Protein 3ELE (pdb70)

Radius of gyration: 37.44 Å; Cα contacts (8 Å, |Δi|>4): 3446; chains: 4; bounding box: 91×100×99 Å

Organism: NCBI:txid39491

Nearest PDB structures (foldseek):
  3ele-assembly2_D  TM=1.002E+00  e=2.652E-79  Agathobacter rectalis
  5wml-assembly1_B  TM=8.352E-01  e=8.262E-29  Arabidopsis thaliana
  2gb3-assembly3_E  TM=8.281E-01  e=9.248E-26  Thermotoga maritima
  5yhv-assembly1_D  TM=8.208E-01  e=5.218E-23  Mycobacterium tuberculosis H37Rv
  4n0b-assembly2_C  TM=7.260E-01  e=1.759E-17  Bacillus subtilis

Sequence (1559 aa):
GVVNESYQLGSVRSAIRELFEYGKKRAAIVGKENVYDFSIGNPSIPAPQIVNDTIKELVTDYDSVALHGYTSAQGDVETRAAIAEFLNNTHGTHFNADNLYTGAAASLSICFRALTSDAYDEFITIAPYFPEYKVFVNAAGARLVEVPADTEHFQIDFDALEERINAHTRRGVIINSPNNPSGTVYSEETIKKLSDLLEKKSKEIGRPIFIIADEPYREIVYDGIKVPFVTKYYDNTLVCYSYSKSLSLPGERIGYVLVPDEVYDKAELYAAVCGAGRALGYVCAPSLFQKIVKCQGATGDINAYKENRDLLYEGLTRIGYHCFKPDGAFYFVKALEDDSNAFCEKAKEEDVLIVAADGFGCPGWVRISYCVDREIKHHSPAFEKIYKKYNKGVVNESYQQLGSVRSAIRELFEYGKKRAAIVGKENVYDFSIGNPSIPAPQIVNDTIKELVTDYDSVALHGYTSAQGDVETRAAIAEFLNNTHGTHHFNADNLYTGAAASLSICFRALTSDAYDEFITIAPYFPEYKVFVNAAGARLVEVPADTEHFQIDFDALEERINAHTRGVIINSPNNPSGTVYSEEETIKKLSDLLEKKSKEIGRPIFIIADEPYREIVYDGIKVPFVTKYYDNTLVCYSYSKSLSLPGERIGYVLVPDEVYDKAELYAAVCGAGRALGYVCAPSLFQKIVKCQGATGDINAYKENRDLLYEGLTRIGYHCFKPDGAFYFVKALEDDSNAFCEKAKEEDVLIVAADGFGCPGWVRISYCVDREIKHSPAFEKIYKKYNKVVNESYQLGSVRSAIRELFEYGKKRAAIVGKENVYDFSIGNPSIPAPQIVNDTIKELVTDYDSVALHGYTSAQGDVETRAAIAEFLNNTHGTHHFNADNLYTGAAASLSICFRALTSDAYDEFITIAPYFPEYKVFVNAAGARLVEVPADTEEHFQIDFDALEERINAHTRRGVIINSPNNPSGTVYSEETIKKLSDLLEKKSKEIGRPIFIIADEPYREIVYDGIKVPFVTKYYDNTLVCYSYSKSLSLPGERIGYVLVPDEVYDKAELYAAVCGAGRALGYVCAPSLFQKIVKCQGATGDIINAYKENRDLLYEGLTRIGYHCFKKPDGAFYFVKALEDDSNAFCEKAKEEDVLIVAADGFGCPGWVRISYCVDREIKHSPAFEKIYKKYNKGVVNESSYQLGSVRSAIRELFEYGKKRAAIVGKENVYDFSIGNPSIPAPQIVNDTIKELVTDYDSVALHGYTSAQGDVETRAAIAEFLNNTHGTHFNADNLYTGAAASLSICFRALTSDAYDEFITIAPYFPEYKVFVNAAGARLVEVPADTEEHFQIDFDALEERINAHTRRGVIINSPNNPSGTVYSEETIKKLSDLLEKKSKEEIGRPIFIIADEPYREIVYDGIKVPFVTKYYDNTLVCYSYSKSLSLPGERIGYVLVPDEVYDKAELYAAVCGAGRALGYVCAPSLFQKIVKCQGATGDINAYKENRDLLYEGLTRIGYHCFKPDGAFYFVKALEDDSNAFCEKAKEEDVLIVAADGFGCPGWVRISYCVDREIKHSPAFEKIYKKYNK

Solvent-accessible surface area: 57786 Å² total

CATH classification: 3.90.1150.10 (+1 more: 3.40.640.10)

Foldseek 3Di:
DDDDVVCCVVVPDDPLVVLVVVQVVVCVVPNNLQFADQGDFAQQFAFPPCLVVLLVCCVVPPDPCQLQDFAFQFGPQLLLQLQQVLCCVVAVDRDGSLQKGWALLLQLLLQLLLQDDDLAAEEEEEPLADLCNQVSNVVSNYGYDYQAAPVPQRFHPVVSVLVPDDLRAQEYEDEACGPAQLAHHDPVSLQVVQVSQVVSCVVNVHHYEYEYRYAFQVLFDDPGHRHPNCVRHVRYKYRYACCAFRVPVVQIDTIIGHDPSHPHSVSSSVSSSVSCVVVVHRGRRSSVSSNSSQSPHGGPSVVLVLLLCLLCVVLVVLPWDGNRRRIDFKKTFALDQAQVVSQVLLVVSNNHWAASVSSVDGRMIMGGRSDDSVNVSPVSSNVSSVVNVD/DPDDVVCCVVPPDDPLRVLVVVLVVVCVVPNNLLFADQRDFAFQFAFPPVQVVLLCVCVVPPDPCQLQDFAFQQGDQLLLQLQQVLCCVVAVDRDGSLQKGWQLLGQLLLLLLLQDDDLAAEEEEEPLADLCNQVSNVVSNYGYHYQAAPVVQRQHPVVSVLVPQDLRQQEYEAEACGPFQLAAHDPVSLLSVQVSQVVSCVVSVHHYEYEYEYAFLVQFDDPDHRHDNCVRHQRYKYWYACCAFRVPVVQIGTIIGHDPSHPHSVSSSVSSSVSCVVVPHRGRRSSSSSNSSQRPHGGPSVVLVLLLVLLVVVLVVLPWAGNRHRIDFKKTFALDQAQVVSQVLLVVSNYHWAASVSSVHTRMIMGGRSDDSVNVSPVSSSVSVVVSVD/DDDVVCCVVPPDDPLNVLVVVLVVVCVVPNNLQFADQRDQAFQFAFDVLQVVLLVCCVVPPDPCQLQDFAFQQGDQLLQQLQQVLCCVVAVDRDHSLQKGWALLLLLLLQLLLQDDDLAAEEEEEPLADLCNQVSNVVSNYGYDYQAAPVVQRQHPVVSVLVPDDLRAQEYEDEACGPFQLAAHDPVSLLVVQVSQVVSCVVSVHHYEYEYEYAFLVLFDPPDHRHDNCVRHLRYKYWYAPCHFRVPVVQIGTIIGQDPSHPHRVSSSVSSSVSCVVVPHRHRRSSVSSNSRQRPGGGPSVVLVVLLCLLCVVLVVLPWAGNRHRGRFKKTFALDQAQVVLQVLLVVSSHHWAASVSSVHTRMIMGGSSDDSVNVPPVSSSVSSVVSPD/DPDDVVCCVVPPDDPLVVLVVVLVVVCVPVNNLQFARLGDFAQQFAFDVLQVVLLVVCVPPPDPCQLQDFAFQQGDLLLLQLVQVLCCVVAVDDDHSLQKGWALLLQLLLQLLLQDDDLAAEEEEEPLADLCNQVSNVVSNYGYHYQAAPVVQRQHPVVSVLVPDDLRAQEYEDEACGPPQLAHHDPVSLLSVQVSQVVVCVVNVHHYEYEYEYQFVVQFDPPDDRHPNCVRHQRYKYWYACCQFRVPVPQIGTIIGQDPSHPHSVSSSVSSSVSCVVVPHRGRRSNSSSNSRQRPHGGPSVQLVLLLVLLVVVLVVLPWDGNRHRTDFKKTFALDQAQVVSQVLLVVSNNHWAASVSSVHTRMIMGGSSDDSVNVSPVSSSVSVVVRPD

B-factor: mean 36.74, std 5.87, range [10.46, 72.34]

Secondary structure (DSSP, 8-state):
-------HHHHPPPHHHHHHHHHHHHHHHH-GGG-EE--S----SPPPHHHHHHHHHHHHHS-HHHHHS---TT--HHHHHHHHHHHHHHH-----GGGB---HHHHHHHHHHHH--STT-EEEEESS--THHHHHHHHTT-EEEEEPP-TTTSS--HHHHHHT--TTEEEEEE-SS-TTT-----HHHHHHHHHHHHHHHHHHTS--EEEEE-TTTT-B-TT-----GGGT-SSEEEEEESTTTSS-TTT--EEEE--TTSTTHHHHHHHHHHHHHHTT---S-HHHH--TT-TT----HHHHHHHHHHHHHHHHHHT--B---SBS---EE-SSS-HHHHHHHHHTTTEE-EESGGGT-TTEEE----S--------HHHHHHHHH--/-------HHHHSPPHHHHHHHHHHHHHHHH-GGG-EE-------SPPPHHHHHHHHHHHHHS-HHHHHS---TT--HHHHHHHHHHHHHHH-----GGGB---HHHHHHHHHHHH--STT-EEEEESS--TTHHHHHHHTT-EEEEEPP-TTTSS--HHHHHHT--TTEEEEEE-SS-TTT-----HHHHHHHHHHHHHHHHHHTS--EEEEE-TTTT-B-TT-----GGGT-SSEEEEEESTTTSS-GGG--EEEE--TTSTTHHHHHHHHHHHHHHTT---S-HHHH--TT-TT----HHHHHHHHHHHHHHHHHHT--B---SBS---EE-SSS-HHHHHHHHHHTTEE-EEGGGGT-TTEEE----S--------HHHHHHHHH--/------HHHHPPPHHHHHHHHHHHHHHHH-GGG-EE-------SPPPTHHHHHHHHHHHHS-HHHHHS---TT--HHHHHHHHHHHHHHH-----GGGB---HHHHHHHHHHHH--STT-EEEEESS--THHHHHHHHTT-EEEEEPP-TTTSS--HHHHHHT--TTEEEEEE-SS-TTT-----HHHHHHHHHHHHHHHHHHTS--EEEEE-TTTT-B-TT-----GGGT-SSEEEEEESTTTSS-TTS--EEEE--TTSTTHHHHHHHHHHHHHHTT---S-HHHH--TT-TT----THHHHHHHHHHHHHHHHHT--BPPPSBS---EE-SSS-HHHHHHHHHTTTEE-EEGGGGT-TTEEE----S--------HHHHHHHHH--/-------HHHHSPPHHHHHHHHHHHHHHHH-GGG-EE-------SPPPHHHHHHHHHHHHHS-HHHHHS---TT--HHHHHHHHHHHHHHH-----GGGB---HHHHHHHHHHHH--STT-EEEEESS--THHHHHHHHTT-EEEEEPP-TTTSS--HHHHHHT--TTEEEEEE-SS-TTT-----HHHHHHHHHHHHHHHHHHTS--EEEEE-TTTT-B-TT-----GGGT-SSEEEEEESTTTSS-GGG--EEEE--TTSTTHHHHHHHHHHHHHHTT---S-HHHH---S-TT----THHHHHHHHHHHHHHHHHT--B---SBS---EE-SSS-HHHHHHHHHTTTEE-EETTTTT-TTEEE----S--------HHHHHHHHH--

Structure (mmCIF, N/CA/C/O backbone):
data_3ELE
#
_entry.id   3ELE
#
_cell.length_a   65.564
_cell.length_b   68.387
_cell.length_c   98.112
_cell.angle_alpha   82.510
_cell.angle_beta   79.520
_cell.angle_gamma   75.680
#
_symmetry.space_group_name_H-M   'P 1'
#
loop_
_entity.id
_entity.type
_entity.pdbx_description
1 polymer 'Amino Transferase'
2 non-polymer "PYRIDOXAL-5'-PHOSPHATE"
3 non-polymer 1,2-ETHANEDIOL
4 non-polymer 'CHLORIDE ION'
5 water water
#
loop_
_atom_site.group_PDB
_atom_site.id
_atom_site.type_symbol
_atom_site.label_atom_id
_atom_site.label_alt_id
_atom_site.label_comp_id
_atom_site.label_asym_id
_atom_site.label_entity_id
_atom_site.label_seq_id
_atom_site.pdbx_PDB_ins_code
_atom_site.Cartn_x
_atom_site.Cartn_y
_atom_site.Cartn_z
_atom_site.occupancy
_atom_site.B_iso_or_equiv
_atom_site.auth_seq_id
_atom_site.auth_comp_id
_atom_site.auth_asym_id
_atom_site.auth_atom_id
_atom_site.pdbx_PDB_model_num
ATOM 1 N N . GLY A 1 1 ? 59.846 47.642 -3.831 1.00 54.92 0 GLY A N 1
ATOM 2 C CA . GLY A 1 1 ? 60.497 46.747 -4.849 1.00 54.56 0 GLY A CA 1
ATOM 3 C C . GLY A 1 1 ? 61.368 47.452 -5.888 1.00 53.86 0 GLY A C 1
ATOM 4 O O . GLY A 1 1 ? 61.645 46.879 -6.958 1.00 55.29 0 GLY A O 1
ATOM 13 N N . VAL A 1 3 ? 64.921 48.888 -7.190 1.00 41.83 2 VAL A N 1
ATOM 14 C CA . VAL A 1 3 ? 66.375 48.624 -7.068 1.00 39.23 2 VAL A CA 1
ATOM 15 C C . VAL A 1 3 ? 67.185 49.930 -6.947 1.00 37.99 2 VAL A C 1
ATOM 16 O O . VAL A 1 3 ? 68.170 49.972 -6.244 1.00 38.66 2 VAL A O 1
ATOM 20 N N . VAL A 1 4 ? 66.753 50.984 -7.629 1.00 36.20 3 VAL A N 1
ATOM 21 C CA . VAL A 1 4 ? 67.422 52.293 -7.614 1.00 35.50 3 VAL A CA 1
ATOM 22 C C . VAL A 1 4 ? 66.971 53.162 -6.440 1.00 35.48 3 VAL A C 1
ATOM 23 O O . VAL A 1 4 ? 66.001 52.846 -5.756 1.00 34.98 3 VAL A O 1
ATOM 27 N N . ASN A 1 5 ? 67.695 54.258 -6.224 1.00 34.86 4 ASN A N 1
ATOM 28 C CA . ASN A 1 5 ? 67.349 55.249 -5.211 1.00 35.31 4 ASN A CA 1
ATOM 29 C C . ASN A 1 5 ? 66.048 55.940 -5.652 1.00 35.65 4 ASN A C 1
ATOM 30 O O . ASN A 1 5 ? 66.021 56.507 -6.739 1.00 33.28 4 ASN A O 1
ATOM 35 N N . GLU A 1 6 ? 65.002 55.900 -4.818 1.00 36.13 5 GLU A N 1
ATOM 36 C CA . GLU A 1 6 ? 63.696 56.512 -5.179 1.00 37.82 5 GLU A CA 1
ATOM 37 C C . GLU A 1 6 ? 63.713 58.014 -5.469 1.00 35.83 5 GLU A C 1
ATOM 38 O O . GLU A 1 6 ? 63.021 58.465 -6.384 1.00 36.05 5 GLU A O 1
ATOM 44 N N . SER A 1 7 ? 64.482 58.787 -4.704 1.00 35.14 6 SER A N 1
ATOM 45 C CA . SER A 1 7 ? 64.599 60.242 -4.950 1.00 34.37 6 SER A CA 1
ATOM 46 C C . SER A 1 7 ? 65.227 60.545 -6.292 1.00 33.27 6 SER A C 1
ATOM 47 O O . SER A 1 7 ? 64.822 61.506 -6.964 1.00 30.64 6 SER A O 1
ATOM 58 N N . TYR A 1 9 ? 65.226 58.381 -8.904 1.00 32.25 8 TYR A N 1
ATOM 59 C CA . TYR A 1 9 ? 64.181 57.983 -9.851 1.00 32.42 8 TYR A CA 1
ATOM 60 C C . TYR A 1 9 ? 63.145 59.117 -10.040 1.00 33.21 8 TYR A C 1
ATOM 61 O O . TYR A 1 9 ? 62.800 59.472 -11.168 1.00 33.18 8 TYR A O 1
ATOM 70 N N . GLN A 1 10 ? 62.650 59.667 -8.937 1.00 34.09 9 GLN A N 1
ATOM 71 C CA . GLN A 1 10 ? 61.670 60.764 -9.005 1.00 35.60 9 GLN A CA 1
ATOM 72 C C . GLN A 1 10 ? 62.209 62.022 -9.665 1.00 35.85 9 GLN A C 1
ATOM 73 O O . GLN A 1 10 ? 61.551 62.610 -10.510 1.00 35.80 9 GLN A O 1
ATOM 79 N N . LEU A 1 11 ? 63.427 62.394 -9.310 1.00 34.94 10 LEU A N 1
ATOM 80 C CA . LEU A 1 11 ? 64.073 63.554 -9.888 1.00 35.87 10 LEU A CA 1
ATOM 81 C C . LEU A 1 11 ? 64.327 63.389 -11.403 1.00 34.65 10 LEU A C 1
ATOM 82 O O . LEU A 1 11 ? 64.259 64.351 -12.126 1.00 35.05 10 LEU A O 1
ATOM 87 N N . GLY A 1 12 ? 64.568 62.169 -11.877 1.00 34.73 11 GLY A N 1
ATOM 88 C CA . GLY A 1 12 ? 64.769 61.923 -13.311 1.00 35.50 11 GLY A CA 1
ATOM 89 C C . GLY A 1 12 ? 63.519 61.606 -14.117 1.00 35.53 11 GLY A C 1
ATOM 90 O O . GLY A 1 12 ? 63.573 61.624 -15.333 1.00 37.05 11 GLY A O 1
ATOM 91 N N . SER A 1 13 ? 62.424 61.274 -13.445 1.00 35.60 12 SER A N 1
ATOM 92 C CA . SER A 1 13 ? 61.166 60.924 -14.091 1.00 38.69 12 SER A CA 1
ATOM 93 C C . SER A 1 13 ? 60.142 62.073 -14.066 1.00 39.90 12 SER A C 1
ATOM 94 O O . SER A 1 13 ? 59.225 62.070 -14.893 1.00 40.55 12 SER A O 1
ATOM 97 N N . VAL A 1 14 ? 60.289 63.021 -13.122 1.00 41.01 13 VAL A N 1
ATOM 98 C CA . VAL A 1 14 ? 59.391 64.174 -12.995 1.00 41.40 13 VAL A CA 1
ATOM 99 C C . VAL A 1 14 ? 59.402 64.979 -14.303 1.00 42.10 13 VAL A C 1
ATOM 100 O O . VAL A 1 14 ? 60.458 65.268 -14.864 1.00 41.99 13 VAL A O 1
ATOM 104 N N . ARG A 1 15 ? 58.207 65.264 -14.804 1.00 42.75 14 ARG A N 1
ATOM 105 C CA . ARG A 1 15 ? 58.026 65.962 -16.080 1.00 43.71 14 ARG A CA 1
ATOM 106 C C . ARG A 1 15 ? 58.026 67.455 -15.800 1.00 43.21 14 ARG A C 1
ATOM 107 O O . ARG A 1 15 ? 57.345 67.908 -14.878 1.00 43.21 14 ARG A O 1
ATOM 115 N N . SER A 1 16 ? 58.803 68.211 -16.566 1.00 43.52 15 SER A N 1
ATOM 116 C CA . SER A 1 16 ? 58.884 69.663 -16.387 1.00 44.88 15 SER A CA 1
ATOM 117 C C . SER A 1 16 ? 57.704 70.352 -17.085 1.00 44.04 15 SER A C 1
ATOM 118 O O . SER A 1 16 ? 57.590 70.261 -18.295 1.00 43.09 15 SER A O 1
ATOM 121 N N . ALA A 1 17 ? 56.865 71.052 -16.317 1.00 44.21 16 ALA A N 1
ATOM 122 C CA . ALA A 1 17 ? 55.729 71.832 -16.857 1.00 44.20 16 ALA A CA 1
ATOM 123 C C . ALA A 1 17 ? 56.155 72.849 -17.936 1.00 44.02 16 ALA A C 1
ATOM 124 O O . ALA A 1 17 ? 55.463 72.989 -18.946 1.00 43.28 16 ALA A O 1
ATOM 126 N N . ILE A 1 18 ? 57.302 73.513 -17.721 1.00 43.94 17 ILE A N 1
ATOM 127 C CA . ILE A 1 18 ? 57.879 74.494 -18.665 1.00 43.61 17 ILE A CA 1
ATOM 128 C C . ILE A 1 18 ? 58.357 73.848 -19.974 1.00 43.32 17 ILE A C 1
ATOM 129 O O . ILE A 1 18 ? 58.081 74.378 -21.063 1.00 43.40 17 ILE A O 1
ATOM 134 N N . ARG A 1 19 ? 59.090 72.733 -19.858 1.00 42.82 18 ARG A N 1
ATOM 135 C CA . ARG A 1 19 ? 59.582 71.973 -21.019 1.00 42.66 18 ARG A CA 1
ATOM 136 C C . ARG A 1 19 ? 58.424 71.406 -21.826 1.00 42.30 18 ARG A C 1
ATOM 137 O O . ARG A 1 19 ? 58.461 71.401 -23.051 1.00 42.23 18 ARG A O 1
ATOM 139 N N . GLU A 1 20 ? 57.396 70.928 -21.131 1.00 42.55 19 GLU A N 1
ATOM 140 C CA . GLU A 1 20 ? 56.180 70.402 -21.781 1.00 43.64 19 GLU A CA 1
ATOM 141 C C . GLU A 1 20 ? 55.452 71.527 -22.524 1.00 42.50 19 GLU A C 1
ATOM 142 O O . GLU A 1 20 ? 54.883 71.304 -23.580 1.00 40.76 19 GLU A O 1
ATOM 148 N N . LEU A 1 21 ? 55.463 72.726 -21.935 1.00 42.98 20 LEU A N 1
ATOM 149 C CA . LEU A 1 21 ? 54.880 73.917 -22.569 1.00 42.71 20 LEU A CA 1
ATOM 150 C C . LEU A 1 21 ? 55.681 74.261 -23.829 1.00 42.88 20 LEU A C 1
ATOM 151 O O . LEU A 1 21 ? 55.085 74.519 -24.875 1.00 43.15 20 LEU A O 1
ATOM 156 N N . PHE A 1 22 ? 57.016 74.223 -23.738 1.00 44.27 21 PHE A N 1
ATOM 157 C CA . PHE A 1 22 ? 57.888 74.453 -24.911 1.00 45.69 21 PHE A CA 1
ATOM 158 C C . PHE A 1 22 ? 57.621 73.461 -26.061 1.00 46.00 21 PHE A C 1
ATOM 159 O O . PHE A 1 22 ? 57.490 73.880 -27.221 1.00 46.09 21 PHE A O 1
ATOM 167 N N . GLU A 1 23 ? 57.563 72.166 -25.735 1.00 45.72 22 GLU A N 1
ATOM 168 C CA . GLU A 1 23 ? 57.264 71.104 -26.722 1.00 45.11 22 GLU A CA 1
ATOM 169 C C . GLU A 1 23 ? 55.834 71.211 -27.252 1.00 44.05 22 GLU A C 1
ATOM 170 O O . GLU A 1 23 ? 55.598 70.949 -28.436 1.00 44.41 22 GLU A O 1
ATOM 176 N N . TYR A 1 24 ? 54.882 71.579 -26.383 1.00 42.33 23 TYR A N 1
ATOM 177 C CA . TYR A 1 24 ? 53.499 71.871 -26.814 1.00 41.52 23 TYR A CA 1
ATOM 178 C C . TYR A 1 24 ? 53.463 72.954 -27.914 1.00 41.66 23 TYR A C 1
ATOM 179 O O . TYR A 1 24 ? 52.702 72.826 -28.882 1.00 41.87 23 TYR A O 1
ATOM 188 N N . GLY A 1 25 ? 54.282 74.001 -27.768 1.00 41.77 24 GLY A N 1
ATOM 189 C CA . GLY A 1 25 ? 54.378 75.073 -28.780 1.00 42.71 24 GLY A CA 1
ATOM 190 C C . GLY A 1 25 ? 54.872 74.606 -30.150 1.00 42.69 24 GLY A C 1
ATOM 191 O O . GLY A 1 25 ? 54.406 75.106 -31.180 1.00 42.54 24 GLY A O 1
ATOM 192 N N . LYS A 1 26 ? 55.821 73.665 -30.158 1.00 43.87 25 LYS A N 1
ATOM 193 C CA . LYS A 1 26 ? 56.325 73.064 -31.404 1.00 45.15 25 LYS A CA 1
ATOM 194 C C . LYS A 1 26 ? 55.231 72.263 -32.104 1.00 44.85 25 LYS A C 1
ATOM 195 O O . LYS A 1 26 ? 55.123 72.326 -33.333 1.00 44.02 25 LYS A O 1
ATOM 201 N N . LYS A 1 27 ? 54.429 71.533 -31.317 1.00 45.03 26 LYS A N 1
ATOM 202 C CA . LYS A 1 27 ? 53.268 70.772 -31.825 1.00 46.00 26 LYS A CA 1
ATOM 203 C C . LYS A 1 27 ? 52.213 71.725 -32.380 1.00 44.67 26 LYS A C 1
ATOM 204 O O . LYS A 1 27 ? 51.612 71.450 -33.414 1.00 44.40 26 LYS A O 1
ATOM 210 N N . ARG A 1 28 ? 52.004 72.848 -31.689 1.00 44.02 27 ARG A N 1
ATOM 211 C CA . ARG A 1 28 ? 51.094 73.907 -32.145 1.00 42.89 27 ARG A CA 1
ATOM 212 C C . ARG A 1 28 ? 51.607 74.627 -33.409 1.00 42.93 27 ARG A C 1
ATOM 213 O O . ARG A 1 28 ? 50.804 75.010 -34.264 1.00 42.68 27 ARG A O 1
ATOM 221 N N . ALA A 1 29 ? 52.929 74.806 -33.513 1.00 42.32 28 ALA A N 1
ATOM 222 C CA . ALA A 1 29 ? 53.568 75.396 -34.690 1.00 40.33 28 ALA A CA 1
ATOM 223 C C . ALA A 1 29 ? 53.246 74.573 -35.939 1.00 40.79 28 ALA A C 1
ATOM 224 O O . ALA A 1 29 ? 52.983 75.143 -36.996 1.00 39.31 28 ALA A O 1
ATOM 226 N N . ALA A 1 30 ? 53.267 73.244 -35.804 1.00 41.40 29 ALA A N 1
ATOM 227 C CA . ALA A 1 30 ? 52.901 72.331 -36.897 1.00 42.13 29 ALA A CA 1
ATOM 228 C C . ALA A 1 30 ? 51.462 72.513 -37.386 1.00 42.15 29 ALA A C 1
ATOM 229 O O . ALA A 1 30 ? 51.189 72.342 -38.575 1.00 43.76 29 ALA A O 1
ATOM 231 N N . ILE A 1 31 ? 50.560 72.904 -36.482 1.00 41.20 30 ILE A N 1
ATOM 232 C CA . ILE A 1 31 ? 49.132 73.067 -36.785 1.00 39.64 30 ILE A CA 1
ATOM 233 C C . ILE A 1 31 ? 48.762 74.470 -37.271 1.00 38.57 30 ILE A C 1
ATOM 234 O O . ILE A 1 31 ? 48.063 74.591 -38.269 1.00 36.89 30 ILE A O 1
ATOM 239 N N . VAL A 1 32 ? 49.241 75.507 -36.572 1.00 37.31 31 VAL A N 1
ATOM 240 C CA . VAL A 1 32 ? 48.915 76.919 -36.875 1.00 35.47 31 VAL A CA 1
ATOM 241 C C . VAL A 1 32 ? 50.071 77.792 -37.389 1.00 36.47 31 VAL A C 1
ATOM 242 O O . VAL A 1 32 ? 49.846 78.965 -37.659 1.00 36.68 31 VAL A O 1
ATOM 246 N N . GLY A 1 33 ? 51.283 77.246 -37.529 1.00 38.37 32 GLY A N 1
ATOM 247 C CA . GLY A 1 33 ? 52.451 78.008 -38.000 1.00 40.31 32 GLY A CA 1
ATOM 248 C C . GLY A 1 33 ? 53.177 78.662 -36.839 1.00 43.51 32 GLY A C 1
ATOM 249 O O . GLY A 1 33 ? 52.537 79.150 -35.901 1.00 44.95 32 GLY A O 1
ATOM 250 N N . LYS A 1 34 ? 54.514 78.664 -36.883 1.00 45.55 33 LYS A N 1
ATOM 251 C CA . LYS A 1 34 ? 55.332 79.270 -35.818 1.00 46.90 33 LYS A CA 1
ATOM 252 C C . LYS A 1 34 ? 55.069 80.770 -35.657 1.00 45.68 33 LYS A C 1
ATOM 253 O O . LYS A 1 34 ? 55.119 81.268 -34.539 1.00 47.03 33 LYS A O 1
ATOM 259 N N . GLU A 1 35 ? 54.746 81.474 -36.750 1.00 44.85 34 GLU A N 1
ATOM 260 C CA . GLU A 1 35 ? 54.382 82.909 -36.676 1.00 43.86 34 GLU A CA 1
ATOM 261 C C . GLU A 1 35 ? 53.150 83.171 -35.760 1.00 40.70 34 GLU A C 1
ATOM 262 O O . GLU A 1 35 ? 53.022 84.264 -35.207 1.00 38.94 34 GLU A O 1
ATOM 268 N N . ASN A 1 36 ? 52.263 82.174 -35.640 1.00 38.89 35 ASN A N 1
ATOM 269 C CA . ASN A 1 36 ? 51.025 82.246 -34.852 1.00 37.95 35 ASN A CA 1
ATOM 270 C C . ASN A 1 36 ? 51.077 81.560 -33.464 1.00 37.76 35 ASN A C 1
ATOM 271 O O . ASN A 1 36 ? 50.024 81.341 -32.850 1.00 38.09 35 ASN A O 1
ATOM 276 N N . VAL A 1 37 ? 52.288 81.232 -32.993 1.00 36.09 36 VAL A N 1
ATOM 277 C CA . VAL A 1 37 ? 52.527 80.650 -31.667 1.00 36.30 36 VAL A CA 1
ATOM 278 C C . VAL A 1 37 ? 53.436 81.642 -30.921 1.00 36.43 36 VAL A C 1
ATOM 279 O O . VAL A 1 37 ? 54.504 82.006 -31.418 1.00 36.76 36 VAL A O 1
ATOM 283 N N . TYR A 1 38 ? 52.994 82.070 -29.740 1.00 35.97 37 TYR A N 1
ATOM 284 C CA . TYR A 1 38 ? 53.684 83.091 -28.945 1.00 34.34 37 TYR A CA 1
ATOM 285 C C . TYR A 1 38 ? 54.255 82.445 -27.698 1.00 34.98 37 TYR A C 1
ATOM 286 O O . TYR A 1 38 ? 53.680 82.483 -26.597 1.00 32.82 37 TYR A O 1
ATOM 295 N N . ASP A 1 39 ? 55.424 81.850 -27.912 1.00 34.42 38 ASP A N 1
ATOM 296 C CA . ASP A 1 39 ? 56.142 81.113 -26.891 1.00 34.50 38 ASP A CA 1
ATOM 297 C C . ASP A 1 39 ? 57.079 81.983 -26.067 1.00 34.17 38 ASP A C 1
ATOM 298 O O . ASP A 1 39 ? 58.175 82.349 -26.532 1.00 31.99 38 ASP A O 1
ATOM 303 N N . PHE A 1 40 ? 56.639 82.272 -24.831 1.00 34.06 39 PHE A N 1
ATOM 304 C CA . PHE A 1 40 ? 57.420 83.002 -23.843 1.00 33.88 39 PHE A CA 1
ATOM 305 C C . PHE A 1 40 ? 57.798 82.093 -22.665 1.00 35.44 39 PHE A C 1
ATOM 306 O O . PHE A 1 40 ? 58.054 82.605 -21.576 1.00 34.84 39 PHE A O 1
ATOM 314 N N . SER A 1 41 ? 57.895 80.772 -22.877 1.00 37.51 40 SER A N 1
ATOM 315 C CA . SER A 1 41 ? 58.144 79.805 -21.787 1.00 39.44 40 SER A CA 1
ATOM 316 C C . SER A 1 41 ? 59.609 79.620 -21.324 1.00 42.45 40 SER A C 1
ATOM 317 O O . SER A 1 41 ? 59.996 80.196 -20.319 1.00 41.67 40 SER A O 1
ATOM 320 N N . ILE A 1 42 ? 60.411 78.826 -22.038 1.00 46.09 41 ILE A N 1
ATOM 321 C CA . ILE A 1 42 ? 61.798 78.515 -21.606 1.00 48.89 41 ILE A CA 1
ATOM 322 C C . ILE A 1 42 ? 62.756 79.724 -21.683 1.00 48.14 41 ILE A C 1
ATOM 323 O O . ILE A 1 42 ? 62.726 80.481 -22.654 1.00 47.58 41 ILE A O 1
ATOM 328 N N . GLY A 1 43 ? 63.585 79.876 -20.645 1.00 46.91 42 GLY A N 1
ATOM 329 C CA . GLY A 1 43 ? 64.525 80.985 -20.514 1.00 47.07 42 GLY A CA 1
ATOM 330 C C . GLY A 1 43 ? 65.918 80.778 -21.082 1.00 46.36 42 GLY A C 1
ATOM 331 O O . GLY A 1 43 ? 66.903 80.939 -20.354 1.00 48.08 42 GLY A O 1
ATOM 332 N N . ASN A 1 44 ? 66.011 80.475 -22.378 1.00 44.92 43 ASN A N 1
ATOM 333 C CA . ASN A 1 44 ? 67.302 80.219 -23.034 1.00 43.93 43 ASN A CA 1
ATOM 334 C C . ASN A 1 44 ? 67.900 81.467 -23.657 1.00 43.60 43 ASN A C 1
ATOM 335 O O . ASN A 1 44 ? 67.174 82.206 -24.329 1.00 44.35 43 ASN A O 1
ATOM 340 N N . PRO A 1 45 ? 69.215 81.731 -23.432 1.00 42.76 44 PRO A N 1
ATOM 341 C CA . PRO A 1 45 ? 69.884 82.815 -24.149 1.00 42.39 44 PRO A CA 1
ATOM 342 C C . PRO A 1 45 ? 69.577 82.791 -25.658 1.00 41.09 44 PRO A C 1
ATOM 343 O O . PRO A 1 45 ? 69.689 81.745 -26.295 1.00 40.60 44 PRO A O 1
ATOM 347 N N . SER A 1 46 ? 69.128 83.931 -26.176 1.00 39.40 45 SER A N 1
ATOM 348 C CA . SER A 1 46 ? 68.747 84.085 -27.569 1.00 38.64 45 SER A CA 1
ATOM 349 C C . SER A 1 46 ? 69.665 84.980 -28.415 1.00 38.79 45 SER A C 1
ATOM 350 O O . SER A 1 46 ? 69.485 85.018 -29.634 1.00 39.86 45 SER A O 1
ATOM 353 N N . ILE A 1 47 ? 70.613 85.704 -27.802 1.00 37.71 46 ILE A N 1
ATOM 354 C CA . ILE A 1 47 ? 71.575 86.561 -28.556 1.00 37.17 46 ILE A CA 1
ATOM 355 C C . ILE A 1 47 ? 72.875 85.759 -28.750 1.00 36.44 46 ILE A C 1
ATOM 356 O O . ILE A 1 47 ? 73.241 84.982 -27.851 1.00 36.12 46 ILE A O 1
ATOM 361 N N . PRO A 1 48 ? 73.553 85.902 -29.919 1.00 34.86 47 PRO A N 1
ATOM 362 C CA . PRO A 1 48 ? 74.796 85.163 -30.111 1.00 35.26 47 PRO A CA 1
ATOM 363 C C . PRO A 1 48 ? 75.937 85.704 -29.249 1.00 36.19 47 PRO A C 1
ATOM 364 O O . PRO A 1 48 ? 75.931 86.885 -28.868 1.00 36.10 47 PRO A O 1
ATOM 368 N N . ALA A 1 49 ? 76.902 84.830 -28.946 1.00 35.94 48 ALA A N 1
ATOM 369 C CA . ALA A 1 49 ? 78.090 85.199 -28.183 1.00 34.45 48 ALA A CA 1
ATOM 370 C C . ALA A 1 49 ? 78.812 86.328 -28.931 1.00 33.40 48 ALA A C 1
ATOM 371 O O . ALA A 1 49 ? 78.704 86.405 -30.165 1.00 34.03 48 ALA A O 1
ATOM 373 N N . PRO A 1 50 ? 79.545 87.202 -28.211 1.00 33.17 49 PRO A N 1
ATOM 374 C CA . PRO A 1 50 ? 80.339 88.213 -28.923 1.00 34.60 49 PRO A CA 1
ATOM 375 C C . PRO A 1 50 ? 81.407 87.499 -29.763 1.00 35.75 49 PRO A C 1
ATOM 376 O O . PRO A 1 50 ? 81.880 86.416 -29.373 1.00 37.09 49 PRO A O 1
ATOM 380 N N . GLN A 1 51 ? 81.803 88.107 -30.873 1.00 35.97 50 GLN A N 1
ATOM 381 C CA . GLN A 1 51 ? 82.732 87.463 -31.806 1.00 37.50 50 GLN A CA 1
ATOM 382 C C . GLN A 1 51 ? 84.082 87.033 -31.200 1.00 37.42 50 GLN A C 1
ATOM 383 O O . GLN A 1 51 ? 84.671 86.075 -31.680 1.00 38.49 50 GLN A O 1
ATOM 389 N N . ILE A 1 52 ? 84.529 87.697 -30.127 1.00 36.72 51 ILE A N 1
ATOM 390 C CA . ILE A 1 52 ? 85.770 87.333 -29.410 1.00 35.26 51 ILE A CA 1
ATOM 391 C C . ILE A 1 52 ? 85.789 85.856 -28.914 1.00 35.68 51 ILE A C 1
ATOM 392 O O . ILE A 1 52 ? 86.845 85.255 -28.888 1.00 34.58 51 ILE A O 1
ATOM 397 N N . VAL A 1 53 ? 84.620 85.286 -28.583 1.00 36.03 52 VAL A N 1
ATOM 398 C CA . VAL A 1 53 ? 84.484 83.880 -28.158 1.00 35.23 52 VAL A CA 1
ATOM 399 C C . VAL A 1 53 ? 84.942 82.918 -29.267 1.00 35.55 52 VAL A C 1
ATOM 400 O O . VAL A 1 53 ? 85.934 82.212 -29.086 1.00 35.62 52 VAL A O 1
ATOM 404 N N . ASN A 1 54 ? 84.236 82.924 -30.401 1.00 35.66 53 ASN A N 1
ATOM 405 C CA . ASN A 1 54 ? 84.552 82.055 -31.551 1.00 36.23 53 ASN A CA 1
ATOM 406 C C . ASN A 1 54 ? 85.943 82.321 -32.140 1.00 36.94 53 ASN A C 1
ATOM 407 O O . ASN A 1 54 ? 86.655 81.370 -32.476 1.00 36.94 53 ASN A O 1
ATOM 412 N N . ASP A 1 55 ? 86.320 83.604 -32.246 1.00 37.16 54 ASP A N 1
ATOM 413 C CA . ASP A 1 55 ? 87.669 84.008 -32.664 1.00 37.65 54 ASP A CA 1
ATOM 414 C C . ASP A 1 55 ? 88.751 83.426 -31.741 1.00 36.91 54 ASP A C 1
ATOM 415 O O . ASP A 1 55 ? 89.737 82.874 -32.228 1.00 37.48 54 ASP A O 1
ATOM 420 N N . THR A 1 56 ? 88.548 83.519 -30.428 1.00 36.59 55 THR A N 1
ATOM 421 C CA . THR A 1 56 ? 89.517 82.974 -29.454 1.00 36.07 55 THR A CA 1
ATOM 422 C C . THR A 1 56 ? 89.579 81.447 -29.507 1.00 36.70 55 THR A C 1
ATOM 423 O O . THR A 1 56 ? 90.676 80.893 -29.463 1.00 38.45 55 THR A O 1
ATOM 427 N N . ILE A 1 57 ? 88.423 80.776 -29.575 1.00 36.27 56 ILE A N 1
ATOM 428 C CA . ILE A 1 57 ? 88.372 79.302 -29.699 1.00 35.44 56 ILE A CA 1
ATOM 429 C C . ILE A 1 57 ? 89.184 78.848 -30.928 1.00 37.20 56 ILE A C 1
ATOM 430 O O . ILE A 1 57 ? 89.982 77.902 -30.837 1.00 36.41 56 ILE A O 1
ATOM 435 N N . LYS A 1 58 ? 88.972 79.524 -32.061 1.00 39.96 57 LYS A N 1
ATOM 436 C CA . LYS A 1 58 ? 89.732 79.257 -33.292 1.00 42.37 57 LYS A CA 1
ATOM 437 C C . LYS A 1 58 ? 91.250 79.402 -33.089 1.00 41.95 57 LYS A C 1
ATOM 438 O O . LYS A 1 58 ? 92.013 78.548 -33.543 1.00 41.52 57 LYS A O 1
ATOM 444 N N . GLU A 1 59 ? 91.663 80.459 -32.386 1.00 42.44 58 GLU A N 1
ATOM 445 C CA . GLU A 1 59 ? 93.087 80.725 -32.099 1.00 43.57 58 GLU A CA 1
ATOM 446 C C . GLU A 1 59 ? 93.767 79.662 -31.223 1.00 42.65 58 GLU A C 1
ATOM 447 O O . GLU A 1 59 ? 94.912 79.275 -31.488 1.00 42.47 58 GLU A O 1
ATOM 453 N N . LEU A 1 60 ? 93.063 79.202 -30.188 1.00 41.82 59 LEU A N 1
ATOM 454 C CA . LEU A 1 60 ? 93.603 78.193 -29.278 1.00 41.24 59 LEU A CA 1
ATOM 455 C C . LEU A 1 60 ? 93.785 76.851 -29.999 1.00 40.75 59 LEU A C 1
ATOM 456 O O . LEU A 1 60 ? 94.841 76.236 -29.923 1.00 40.72 59 LEU A O 1
ATOM 461 N N . VAL A 1 61 ? 92.745 76.439 -30.715 1.00 41.02 60 VAL A N 1
ATOM 462 C CA . VAL A 1 61 ? 92.755 75.226 -31.536 1.00 41.24 60 VAL A CA 1
ATOM 463 C C . VAL A 1 61 ? 93.871 75.257 -32.612 1.00 42.17 60 VAL A C 1
ATOM 464 O O . VAL A 1 61 ? 94.480 74.221 -32.893 1.00 43.01 60 VAL A O 1
ATOM 468 N N . THR A 1 62 ? 94.181 76.440 -33.141 1.00 42.07 61 THR A N 1
ATOM 469 C CA . THR A 1 62 ? 95.212 76.597 -34.184 1.00 42.03 61 THR A CA 1
ATOM 470 C C . THR A 1 62 ? 96.650 76.761 -33.656 1.00 42.48 61 THR A C 1
ATOM 471 O O . THR A 1 62 ? 97.569 76.188 -34.244 1.00 42.58 61 THR A O 1
ATOM 475 N N . ASP A 1 63 ? 96.834 77.514 -32.558 1.00 42.91 62 ASP A N 1
ATOM 476 C CA . ASP A 1 63 ? 98.177 77.886 -32.039 1.00 42.91 62 ASP A CA 1
ATOM 477 C C . ASP A 1 63 ? 98.618 77.385 -30.662 1.00 43.43 62 ASP A C 1
ATOM 478 O O . ASP A 1 63 ? 99.813 77.375 -30.383 1.00 44.64 62 ASP A O 1
ATOM 483 N N . TYR A 1 64 ? 97.691 76.989 -29.801 1.00 43.35 63 TYR A N 1
ATOM 484 C CA . TYR A 1 64 ? 98.048 76.518 -28.452 1.00 43.14 63 TYR A CA 1
ATOM 485 C C . TYR A 1 64 ? 98.435 75.036 -28.581 1.00 42.48 63 TYR A C 1
ATOM 486 O O . TYR A 1 64 ? 97.755 74.298 -29.299 1.00 43.37 63 TYR A O 1
ATOM 495 N N . ASP A 1 65 ? 99.542 74.624 -27.951 1.00 41.48 64 ASP A N 1
ATOM 496 C CA . ASP A 1 65 ? 99.980 73.203 -27.905 1.00 41.17 64 ASP A CA 1
ATOM 497 C C . ASP A 1 65 ? 98.759 72.310 -27.563 1.00 41.01 64 ASP A C 1
ATOM 498 O O . ASP A 1 65 ? 98.144 72.503 -26.508 1.00 38.68 64 ASP A O 1
ATOM 503 N N . SER A 1 66 ? 98.410 71.383 -28.465 1.00 40.46 65 SER A N 1
ATOM 504 C CA . SER A 1 66 ? 97.222 70.515 -28.310 1.00 40.40 65 SER A CA 1
ATOM 505 C C . SER A 1 66 ? 97.168 69.708 -27.009 1.00 40.02 65 SER A C 1
ATOM 506 O O . SER A 1 66 ? 96.100 69.618 -26.405 1.00 39.56 65 SER A O 1
ATOM 509 N N . VAL A 1 67 ? 98.292 69.123 -26.586 1.00 39.86 66 VAL A N 1
ATOM 510 C CA . VAL A 1 67 ? 98.328 68.356 -25.312 1.00 39.92 66 VAL A CA 1
ATOM 511 C C . VAL A 1 67 ? 97.984 69.270 -24.111 1.00 40.05 66 VAL A C 1
ATOM 512 O O . VAL A 1 67 ? 97.157 68.909 -23.246 1.00 40.11 66 VAL A O 1
ATOM 516 N N . ALA A 1 68 ? 98.622 70.443 -24.097 1.00 39.40 67 ALA A N 1
ATOM 517 C CA . ALA A 1 68 ? 98.428 71.462 -23.067 1.00 39.07 67 ALA A CA 1
ATOM 518 C C . ALA A 1 68 ? 97.018 72.074 -23.122 1.00 38.47 67 ALA A C 1
ATOM 519 O O . ALA A 1 68 ? 96.384 72.230 -22.082 1.00 39.06 67 ALA A O 1
ATOM 521 N N . LEU A 1 69 ? 96.542 72.411 -24.326 1.00 37.12 68 LEU A N 1
ATOM 522 C CA . LEU A 1 69 ? 95.176 72.947 -24.535 1.00 37.44 68 LEU A CA 1
ATOM 523 C C . LEU A 1 69 ? 94.094 72.017 -23.969 1.00 37.23 68 LEU A C 1
ATOM 524 O O . LEU A 1 69 ? 93.259 72.433 -23.158 1.00 38.27 68 LEU A O 1
ATOM 529 N N . HIS A 1 70 ? 94.166 70.741 -24.345 1.00 35.73 69 HIS A N 1
ATOM 530 C CA . HIS A 1 70 ? 93.135 69.756 -23.962 1.00 35.27 69 HIS A CA 1
ATOM 531 C C . HIS A 1 70 ? 93.348 68.994 -22.658 1.00 34.78 69 HIS A C 1
ATOM 532 O O . HIS A 1 70 ? 92.488 68.202 -22.291 1.00 35.87 69 HIS A O 1
ATOM 539 N N . GLY A 1 71 ? 94.454 69.252 -21.957 1.00 34.52 70 GLY A N 1
ATOM 540 C CA . GLY A 1 71 ? 94.804 68.523 -20.744 1.00 35.16 70 GLY A CA 1
ATOM 541 C C . GLY A 1 71 ? 94.040 68.951 -19.519 1.00 34.50 70 GLY A C 1
ATOM 542 O O . GLY A 1 71 ? 93.390 69.993 -19.527 1.00 36.25 70 GLY A O 1
ATOM 543 N N . TYR A 1 72 ? 94.122 68.153 -18.460 1.00 34.32 71 TYR A N 1
ATOM 544 C CA . TYR A 1 72 ? 93.523 68.527 -17.175 1.00 34.31 71 TYR A CA 1
ATOM 545 C C . TYR A 1 72 ? 94.195 69.812 -16.670 1.00 34.75 71 TYR A C 1
ATOM 546 O O . TYR A 1 72 ? 95.410 69.977 -16.816 1.00 35.13 71 TYR A O 1
ATOM 555 N N . THR A 1 73 ? 93.392 70.719 -16.127 1.00 33.85 72 THR A N 1
ATOM 556 C CA . THR A 1 73 ? 93.899 71.877 -15.406 1.00 34.51 72 THR A CA 1
ATOM 557 C C . THR A 1 73 ? 93.923 71.345 -13.944 1.00 35.27 72 THR A C 1
ATOM 558 O O . THR A 1 73 ? 93.522 70.210 -13.683 1.00 33.39 72 THR A O 1
ATOM 562 N N . SER A 1 74 ? 94.378 72.156 -12.995 1.00 36.71 73 SER A N 1
ATOM 563 C CA . SER A 1 74 ? 94.233 71.805 -11.570 1.00 37.57 73 SER A CA 1
ATOM 564 C C . SER A 1 74 ? 92.717 71.739 -11.256 1.00 37.88 73 SER A C 1
ATOM 565 O O . SER A 1 74 ? 91.873 72.235 -12.052 1.00 39.21 73 SER A O 1
ATOM 568 N N . ALA A 1 75 ? 92.368 71.146 -10.116 1.00 37.01 74 ALA A N 1
ATOM 569 C CA . ALA A 1 75 ? 90.960 71.037 -9.680 1.00 35.46 74 ALA A CA 1
ATOM 570 C C . ALA A 1 75 ? 90.218 72.387 -9.672 1.00 34.62 74 ALA A C 1
ATOM 571 O O . ALA A 1 75 ? 89.086 72.487 -10.170 1.00 35.52 74 ALA A O 1
ATOM 573 N N . GLN A 1 76 ? 90.887 73.401 -9.123 1.00 32.55 75 GLN A N 1
ATOM 574 C CA . GLN A 1 76 ? 90.351 74.748 -9.002 1.00 32.29 75 GLN A CA 1
ATOM 575 C C . GLN A 1 76 ? 90.404 75.585 -10.267 1.00 31.70 75 GLN A C 1
ATOM 576 O O . GLN A 1 76 ? 89.785 76.629 -10.292 1.00 31.88 75 GLN A O 1
ATOM 582 N N . GLY A 1 77 ? 91.143 75.132 -11.289 1.00 31.26 76 GLY A N 1
ATOM 583 C CA . GLY A 1 77 ? 91.260 75.785 -12.587 1.00 30.36 76 GLY A CA 1
ATOM 584 C C . GLY A 1 77 ? 92.629 76.398 -12.773 1.00 30.95 76 GLY A C 1
ATOM 585 O O . GLY A 1 77 ? 93.362 76.581 -11.793 1.00 30.82 76 GLY A O 1
ATOM 586 N N . ASP A 1 78 ? 92.973 76.719 -14.028 1.00 30.40 77 ASP A N 1
ATOM 587 C CA . ASP A 1 78 ? 94.232 77.388 -14.363 1.00 31.12 77 ASP A CA 1
ATOM 588 C C . ASP A 1 78 ? 94.389 78.673 -13.545 1.00 32.46 77 ASP A C 1
ATOM 589 O O . ASP A 1 78 ? 93.434 79.460 -13.416 1.00 32.80 77 ASP A O 1
ATOM 594 N N . VAL A 1 79 ? 95.596 78.906 -13.045 1.00 33.59 78 VAL A N 1
ATOM 595 C CA . VAL A 1 79 ? 95.899 80.130 -12.292 1.00 34.49 78 VAL A CA 1
ATOM 596 C C . VAL A 1 79 ? 95.734 81.369 -13.200 1.00 33.40 78 VAL A C 1
ATOM 597 O O . VAL A 1 79 ? 95.304 82.400 -12.734 1.00 33.47 78 VAL A O 1
ATOM 601 N N . GLU A 1 80 ? 96.014 81.228 -14.496 1.00 33.58 79 GLU A N 1
ATOM 602 C CA . GLU A 1 80 ? 95.878 82.316 -15.481 1.00 34.59 79 GLU A CA 1
ATOM 603 C C . GLU A 1 80 ? 94.419 82.731 -15.700 1.00 34.33 79 GLU A C 1
ATOM 604 O O . GLU A 1 80 ? 94.119 83.918 -15.899 1.00 32.93 79 GLU A O 1
ATOM 610 N N . THR A 1 81 ? 93.527 81.739 -15.666 1.00 35.00 80 THR A N 1
ATOM 611 C CA . THR A 1 81 ? 92.094 81.966 -15.764 1.00 34.15 80 THR A CA 1
ATOM 612 C C . THR A 1 81 ? 91.584 82.660 -14.491 1.00 34.10 80 THR A C 1
ATOM 613 O O . THR A 1 81 ? 90.913 83.692 -14.574 1.00 34.04 80 THR A O 1
ATOM 617 N N . ARG A 1 82 ? 91.919 82.094 -13.335 1.00 33.87 81 ARG A N 1
ATOM 618 C CA . ARG A 1 82 ? 91.534 82.661 -12.041 1.00 32.72 81 ARG A CA 1
ATOM 619 C C . ARG A 1 82 ? 92.108 84.076 -11.825 1.00 33.29 81 ARG A C 1
ATOM 620 O O . ARG A 1 82 ? 91.376 84.975 -11.372 1.00 33.52 81 ARG A O 1
ATOM 628 N N . ALA A 1 83 ? 93.389 84.259 -12.174 1.00 32.79 82 ALA A N 1
ATOM 629 C CA . ALA A 1 83 ? 94.075 85.576 -12.110 1.00 33.92 82 ALA A CA 1
ATOM 630 C C . ALA A 1 83 ? 93.368 86.641 -12.944 1.00 33.16 82 ALA A C 1
ATOM 631 O O . ALA A 1 83 ? 93.124 87.727 -12.448 1.00 34.40 82 ALA A O 1
ATOM 633 N N . ALA A 1 84 ? 93.014 86.296 -14.186 1.00 33.45 83 ALA A N 1
ATOM 634 C CA . ALA A 1 84 ? 92.276 87.179 -15.121 1.00 32.18 83 ALA A CA 1
ATOM 635 C C . ALA A 1 84 ? 90.903 87.626 -14.598 1.00 32.03 83 ALA A C 1
ATOM 636 O O . ALA A 1 84 ? 90.507 88.777 -14.818 1.00 31.53 83 ALA A O 1
ATOM 638 N N . ILE A 1 85 ? 90.191 86.718 -13.919 1.00 31.04 84 ILE A N 1
ATOM 639 C CA . ILE A 1 85 ? 88.880 87.034 -13.296 1.00 30.56 84 ILE A CA 1
ATOM 640 C C . ILE A 1 85 ? 89.093 87.904 -12.048 1.00 30.55 84 ILE A C 1
ATOM 641 O O . ILE A 1 85 ? 88.397 88.891 -11.890 1.00 30.15 84 ILE A O 1
ATOM 646 N N . ALA A 1 86 ? 90.041 87.541 -11.177 1.00 30.29 85 ALA A N 1
ATOM 647 C CA . ALA A 1 86 ? 90.333 88.349 -9.970 1.00 30.79 85 ALA A CA 1
ATOM 648 C C . ALA A 1 86 ? 90.648 89.802 -10.346 1.00 32.43 85 ALA A C 1
ATOM 649 O O . ALA A 1 86 ? 90.065 90.727 -9.773 1.00 31.45 85 ALA A O 1
ATOM 651 N N . GLU A 1 87 ? 91.516 89.978 -11.355 1.00 34.45 86 GLU A N 1
ATOM 652 C CA . GLU A 1 87 ? 91.935 91.302 -11.847 1.00 37.35 86 GLU A CA 1
ATOM 653 C C . GLU A 1 87 ? 90.800 92.107 -12.513 1.00 36.36 86 GLU A C 1
ATOM 654 O O . GLU A 1 87 ? 90.732 93.329 -12.344 1.00 36.19 86 GLU A O 1
ATOM 660 N N . PHE A 1 88 ? 89.954 91.425 -13.290 1.00 35.60 87 PHE A N 1
ATOM 661 C CA . PHE A 1 88 ? 88.767 92.038 -13.903 1.00 34.31 87 PHE A CA 1
ATOM 662 C C . PHE A 1 88 ? 87.774 92.515 -12.825 1.00 33.60 87 PHE A C 1
ATOM 663 O O . PHE A 1 88 ? 87.223 93.602 -12.944 1.00 33.81 87 PHE A O 1
ATOM 671 N N . LEU A 1 89 ? 87.515 91.666 -11.830 1.00 33.10 88 LEU A N 1
ATOM 672 C CA . LEU A 1 89 ? 86.596 91.984 -10.711 1.00 32.77 88 LEU A CA 1
ATOM 673 C C . LEU A 1 89 ? 87.112 93.160 -9.861 1.00 31.85 88 LEU A C 1
ATOM 674 O O . LEU A 1 89 ? 86.333 94.029 -9.484 1.00 31.76 88 LEU A O 1
ATOM 679 N N . ASN A 1 90 ? 88.420 93.176 -9.588 1.00 31.00 89 ASN A N 1
ATOM 680 C CA . ASN A 1 90 ? 89.059 94.283 -8.847 1.00 31.25 89 ASN A CA 1
ATOM 681 C C . ASN A 1 90 ? 88.965 95.616 -9.621 1.00 30.37 89 ASN A C 1
ATOM 682 O O . ASN A 1 90 ? 88.619 96.628 -9.047 1.00 30.30 89 ASN A O 1
ATOM 687 N N . ASN A 1 91 ? 89.242 95.590 -10.926 1.00 31.40 90 ASN A N 1
ATOM 688 C CA . ASN A 1 91 ? 89.133 96.781 -11.772 1.00 32.01 90 ASN A CA 1
ATOM 689 C C . ASN A 1 91 ? 87.704 97.304 -11.950 1.00 32.53 90 ASN A C 1
ATOM 690 O O . ASN A 1 91 ? 87.523 98.515 -12.150 1.00 33.14 90 ASN A O 1
ATOM 695 N N . THR A 1 92 ? 86.708 96.416 -11.862 1.00 31.53 91 THR A N 1
ATOM 696 C CA . THR A 1 92 ? 85.288 96.776 -12.035 1.00 32.13 91 THR A CA 1
ATOM 697 C C . THR A 1 92 ? 84.590 97.182 -10.717 1.00 32.66 91 THR A C 1
ATOM 698 O O . THR A 1 92 ? 83.781 98.116 -10.706 1.00 31.99 91 THR A O 1
ATOM 702 N N . HIS A 1 93 ? 84.909 96.479 -9.630 1.00 31.86 92 HIS A N 1
ATOM 703 C CA . HIS A 1 93 ? 84.255 96.663 -8.324 1.00 32.24 92 HIS A CA 1
ATOM 704 C C . HIS A 1 93 ? 85.088 97.262 -7.192 1.00 33.03 92 HIS A C 1
ATOM 705 O O . HIS A 1 93 ? 84.525 97.644 -6.142 1.00 34.61 92 HIS A O 1
ATOM 712 N N . GLY A 1 94 ? 86.398 97.383 -7.389 1.00 30.96 93 GLY A N 1
ATOM 713 C CA . GLY A 1 94 ? 87.275 97.907 -6.345 1.00 31.99 93 GLY A CA 1
ATOM 714 C C . GLY A 1 94 ? 87.573 96.938 -5.220 1.00 31.91 93 GLY A C 1
ATOM 715 O O . GLY A 1 94 ? 87.996 97.339 -4.141 1.00 31.47 93 GLY A O 1
ATOM 716 N N . THR A 1 95 ? 87.384 95.653 -5.512 1.00 32.72 94 THR A N 1
ATOM 717 C CA . THR A 1 95 ? 87.685 94.551 -4.630 1.00 32.19 94 THR A CA 1
ATOM 718 C C . THR A 1 95 ? 89.217 94.291 -4.686 1.00 31.77 94 THR A C 1
ATOM 719 O O . THR A 1 95 ? 89.947 94.985 -5.429 1.00 29.85 94 THR A O 1
ATOM 723 N N . HIS A 1 96 ? 89.686 93.321 -3.890 1.00 30.81 95 HIS A N 1
ATOM 724 C CA . HIS A 1 96 ? 91.125 92.976 -3.783 1.00 32.52 95 HIS A CA 1
ATOM 725 C C . HIS A 1 96 ? 91.361 91.458 -3.839 1.00 32.52 95 HIS A C 1
ATOM 726 O O . HIS A 1 96 ? 92.191 90.908 -3.091 1.00 31.03 95 HIS A O 1
ATOM 733 N N . PHE A 1 97 ? 90.658 90.794 -4.762 1.00 31.64 96 PHE A N 1
ATOM 734 C CA . PHE A 1 97 ? 90.795 89.349 -4.940 1.00 31.28 96 PHE A CA 1
ATOM 735 C C . PHE A 1 97 ? 92.104 89.000 -5.658 1.00 31.27 96 PHE A C 1
ATOM 736 O O . PHE A 1 97 ? 92.698 89.829 -6.348 1.00 29.84 96 PHE A O 1
ATOM 744 N N . ASN A 1 98 ? 92.544 87.761 -5.455 1.00 32.15 97 ASN A N 1
ATOM 745 C CA . ASN A 1 98 ? 93.675 87.185 -6.190 1.00 32.07 97 ASN A CA 1
ATOM 746 C C . ASN A 1 98 ? 93.183 85.879 -6.822 1.00 30.24 97 ASN A C 1
ATOM 747 O O . ASN A 1 98 ? 92.051 85.471 -6.578 1.00 29.27 97 ASN A O 1
ATOM 752 N N . ALA A 1 99 ? 94.027 85.228 -7.619 1.00 29.68 98 ALA A N 1
ATOM 753 C CA . ALA A 1 99 ? 93.671 83.953 -8.287 1.00 29.83 98 ALA A CA 1
ATOM 754 C C . ALA A 1 99 ? 93.097 82.900 -7.305 1.00 30.43 98 ALA A C 1
ATOM 755 O O . ALA A 1 99 ? 92.103 82.213 -7.605 1.00 30.47 98 ALA A O 1
ATOM 757 N N . ASP A 1 100 ? 93.686 82.821 -6.114 1.00 30.38 99 ASP A N 1
ATOM 758 C CA . ASP A 1 100 ? 93.283 81.831 -5.103 1.00 31.37 99 ASP A CA 1
ATOM 759 C C . ASP A 1 100 ? 91.924 82.057 -4.423 1.00 31.00 99 ASP A C 1
ATOM 760 O O . ASP A 1 100 ? 91.531 81.249 -3.592 1.00 31.74 99 ASP A O 1
ATOM 765 N N . ASN A 1 101 ? 91.241 83.161 -4.734 1.00 31.31 100 ASN A N 1
ATOM 766 C CA . ASN A 1 101 ? 89.883 83.399 -4.268 1.00 32.90 100 ASN A CA 1
ATOM 767 C C . ASN A 1 101 ? 88.857 82.722 -5.216 1.00 32.85 100 ASN A C 1
ATOM 768 O O . ASN A 1 101 ? 87.675 82.679 -4.878 1.00 32.45 100 ASN A O 1
ATOM 773 N N . LEU A 1 102 ? 89.303 82.192 -6.369 1.00 32.45 101 LEU A N 1
ATOM 774 C CA . LEU A 1 102 ? 88.413 81.601 -7.391 1.00 32.35 101 LEU A CA 1
ATOM 775 C C . LEU A 1 102 ? 88.525 80.091 -7.480 1.00 32.84 101 LEU A C 1
ATOM 776 O O . LEU A 1 102 ? 89.599 79.535 -7.214 1.00 33.04 101 LEU A O 1
ATOM 781 N N . TYR A 1 103 ? 87.404 79.443 -7.818 1.00 31.55 102 TYR A N 1
ATOM 782 C CA . TYR A 1 103 ? 87.353 77.995 -8.103 1.00 31.99 102 TYR A CA 1
ATOM 783 C C . TYR A 1 103 ? 86.535 77.869 -9.384 1.00 32.60 102 TYR A C 1
ATOM 784 O O . TYR A 1 103 ? 85.358 78.211 -9.370 1.00 33.33 102 TYR A O 1
ATOM 801 N N . THR A 1 105 ? 84.291 76.342 -12.226 1.00 33.21 104 THR A N 1
ATOM 802 C CA . THR A 1 105 ? 83.226 75.341 -12.219 1.00 34.43 104 THR A CA 1
ATOM 803 C C . THR A 1 105 ? 82.616 75.153 -13.604 1.00 34.22 104 THR A C 1
ATOM 804 O O . THR A 1 105 ? 82.894 75.908 -14.530 1.00 32.91 104 THR A O 1
ATOM 816 N N . GLY A 1 107 ? 79.609 75.727 -14.829 1.00 36.53 106 GLY A N 1
ATOM 817 C CA . GLY A 1 107 ? 78.372 76.498 -14.801 1.00 35.48 106 GLY A CA 1
ATOM 818 C C . GLY A 1 107 ? 77.870 76.789 -13.400 1.00 35.63 106 GLY A C 1
ATOM 819 O O . GLY A 1 107 ? 78.405 76.280 -12.402 1.00 35.63 106 GLY A O 1
ATOM 820 N N . ALA A 1 108 ? 76.841 77.641 -13.352 1.00 34.12 107 ALA A N 1
ATOM 821 C CA . ALA A 1 108 ? 76.203 78.079 -12.126 1.00 34.82 107 ALA A CA 1
ATOM 822 C C . ALA A 1 108 ? 75.548 76.952 -11.335 1.00 33.60 107 ALA A C 1
ATOM 823 O O . ALA A 1 108 ? 75.557 77.013 -10.128 1.00 35.39 107 ALA A O 1
ATOM 825 N N . ALA A 1 109 ? 74.971 75.947 -12.004 1.00 33.77 108 ALA A N 1
ATOM 826 C CA . ALA A 1 109 ? 74.384 74.779 -11.299 1.00 33.12 108 ALA A CA 1
ATOM 827 C C . ALA A 1 109 ? 75.447 74.032 -10.511 1.00 32.37 108 ALA A C 1
ATOM 828 O O . ALA A 1 109 ? 75.166 73.515 -9.442 1.00 31.87 108 ALA A O 1
ATOM 830 N N . ALA A 1 110 ? 76.658 73.950 -11.067 1.00 32.22 109 ALA A N 1
ATOM 831 C CA . ALA A 1 110 ? 77.786 73.322 -10.389 1.00 32.26 109 ALA A CA 1
ATOM 832 C C . ALA A 1 110 ? 78.256 74.208 -9.213 1.00 32.31 109 ALA A C 1
ATOM 833 O O . ALA A 1 110 ? 78.537 73.697 -8.147 1.00 32.91 109 ALA A O 1
ATOM 835 N N . SER A 1 111 ? 78.287 75.526 -9.408 1.00 32.95 110 SER A N 1
ATOM 836 C CA . SER A 1 111 ? 78.710 76.480 -8.371 1.00 32.42 110 SER A CA 1
ATOM 837 C C . SER A 1 111 ? 77.776 76.415 -7.164 1.00 32.18 110 SER A C 1
ATOM 838 O O . SER A 1 111 ? 78.230 76.309 -6.027 1.00 31.93 110 SER A O 1
ATOM 841 N N . LEU A 1 112 ? 76.474 76.446 -7.426 1.00 32.70 111 LEU A N 1
ATOM 842 C CA . LEU A 1 112 ? 75.441 76.353 -6.355 1.00 32.63 111 LEU A CA 1
ATOM 843 C C . LEU A 1 112 ? 75.526 75.025 -5.619 1.00 34.10 111 LEU A C 1
ATOM 844 O O . LEU A 1 112 ? 75.559 75.013 -4.380 1.00 34.58 111 LEU A O 1
ATOM 849 N N . SER A 1 113 ? 75.630 73.923 -6.382 1.00 34.12 112 SER A N 1
ATOM 850 C CA . SER A 1 113 ? 75.740 72.569 -5.813 1.00 33.81 112 SER A CA 1
ATOM 851 C C . SER A 1 113 ? 76.928 72.476 -4.850 1.00 33.48 112 SER A C 1
ATOM 852 O O . SER A 1 113 ? 76.762 72.022 -3.700 1.00 33.58 112 SER A O 1
ATOM 855 N N . ILE A 1 114 ? 78.091 72.958 -5.303 1.00 33.79 113 ILE A N 1
ATOM 856 C CA . ILE A 1 114 ? 79.325 73.024 -4.484 1.00 33.96 113 ILE A CA 1
ATOM 857 C C . ILE A 1 114 ? 79.106 73.797 -3.187 1.00 32.29 113 ILE A C 1
ATOM 858 O O . ILE A 1 114 ? 79.541 73.344 -2.136 1.00 33.60 113 ILE A O 1
ATOM 863 N N . CYS A 1 115 ? 78.437 74.956 -3.265 1.00 31.95 114 CYS A N 1
ATOM 864 C CA . CYS A 1 115 ? 78.157 75.784 -2.065 1.00 31.45 114 CYS A CA 1
ATOM 865 C C . CYS A 1 115 ? 77.270 75.084 -1.027 1.00 31.98 114 CYS A C 1
ATOM 866 O O . CYS A 1 115 ? 77.599 75.085 0.155 1.00 32.64 114 CYS A O 1
ATOM 869 N N . PHE A 1 116 ? 76.170 74.481 -1.467 1.00 32.01 115 PHE A N 1
ATOM 870 C CA . PHE A 1 116 ? 75.272 73.783 -0.534 1.00 32.58 115 PHE A CA 1
ATOM 871 C C . PHE A 1 116 ? 75.935 72.520 0.015 1.00 32.38 115 PHE A C 1
ATOM 872 O O . PHE A 1 116 ? 75.833 72.232 1.225 1.00 30.01 115 PHE A O 1
ATOM 880 N N . ARG A 1 117 ? 76.649 71.800 -0.858 1.00 32.99 116 ARG A N 1
ATOM 881 C CA . ARG A 1 117 ? 77.398 70.601 -0.459 1.00 34.69 116 ARG A CA 1
ATOM 882 C C . ARG A 1 117 ? 78.501 70.927 0.567 1.00 34.89 116 ARG A C 1
ATOM 883 O O . ARG A 1 117 ? 78.650 70.227 1.564 1.00 36.52 116 ARG A O 1
ATOM 891 N N . ALA A 1 118 ? 79.248 72.006 0.325 1.00 35.05 117 ALA A N 1
ATOM 892 C CA . ALA A 1 118 ? 80.305 72.458 1.249 1.00 35.20 117 ALA A CA 1
ATOM 893 C C . ALA A 1 118 ? 79.753 72.962 2.581 1.00 34.40 117 ALA A C 1
ATOM 894 O O . ALA A 1 118 ? 80.340 72.741 3.618 1.00 32.83 117 ALA A O 1
ATOM 896 N N . LEU A 1 119 ? 78.619 73.645 2.534 1.00 35.67 118 LEU A N 1
ATOM 897 C CA . LEU A 1 119 ? 78.016 74.216 3.739 1.00 35.96 118 LEU A CA 1
ATOM 898 C C . LEU A 1 119 ? 77.075 73.302 4.534 1.00 36.62 118 LEU A C 1
ATOM 899 O O . LEU A 1 119 ? 76.858 73.601 5.682 1.00 37.05 118 LEU A O 1
ATOM 904 N N . THR A 1 120 ? 76.555 72.199 3.968 1.00 35.30 119 THR A N 1
ATOM 905 C CA . THR A 1 120 ? 75.609 71.307 4.707 1.00 34.96 119 THR A CA 1
ATOM 906 C C . THR A 1 120 ? 76.304 70.253 5.624 1.00 34.80 119 THR A C 1
ATOM 907 O O . THR A 1 120 ? 76.981 69.321 5.152 1.00 31.75 119 THR A O 1
ATOM 911 N N . SER A 1 121 ? 76.105 70.383 6.933 1.00 35.60 120 SER A N 1
ATOM 912 C CA . SER A 1 121 ? 76.705 69.465 7.903 1.00 35.75 120 SER A CA 1
ATOM 913 C C . SER A 1 121 ? 75.660 68.658 8.693 1.00 37.72 120 SER A C 1
ATOM 914 O O . SER A 1 121 ? 76.033 67.889 9.600 1.00 41.29 120 SER A O 1
ATOM 917 N N . ASP A 1 122 ? 74.370 68.800 8.360 1.00 35.98 121 ASP A N 1
ATOM 918 C CA . ASP A 1 122 ? 73.288 68.181 9.139 1.00 35.49 121 ASP A CA 1
ATOM 919 C C . ASP A 1 122 ? 71.987 68.168 8.327 1.00 35.74 121 ASP A C 1
ATOM 920 O O . ASP A 1 122 ? 71.725 69.083 7.537 1.00 35.34 121 ASP A O 1
ATOM 925 N N . ALA A 1 123 ? 71.184 67.124 8.535 1.00 34.58 122 ALA A N 1
ATOM 926 C CA . ALA A 1 123 ? 69.893 66.949 7.868 1.00 33.79 122 ALA A CA 1
ATOM 927 C C . ALA A 1 123 ? 68.913 68.102 8.114 1.00 32.36 122 ALA A C 1
ATOM 928 O O . ALA A 1 123 ? 68.015 68.347 7.299 1.00 28.96 122 ALA A O 1
ATOM 930 N N . TYR A 1 124 ? 69.067 68.776 9.253 1.00 31.20 123 TYR A N 1
ATOM 931 C CA . TYR A 1 124 ? 68.192 69.872 9.626 1.00 32.02 123 TYR A CA 1
ATOM 932 C C . TYR A 1 124 ? 68.644 71.260 9.175 1.00 32.44 123 TYR A C 1
ATOM 933 O O . TYR A 1 124 ? 67.935 72.225 9.436 1.00 32.70 123 TYR A O 1
ATOM 942 N N . ASP A 1 125 ? 69.782 71.348 8.476 1.00 31.69 124 ASP A N 1
ATOM 943 C CA . ASP A 1 125 ? 70.269 72.612 7.895 1.00 31.69 124 ASP A CA 1
ATOM 944 C C . ASP A 1 125 ? 69.257 73.211 6.936 1.00 31.97 124 ASP A C 1
ATOM 945 O O . ASP A 1 125 ? 68.656 72.483 6.129 1.00 32.50 124 ASP A O 1
ATOM 950 N N . GLU A 1 126 ? 69.067 74.526 7.037 1.00 32.28 125 GLU A N 1
ATOM 951 C CA . GLU A 1 126 ? 68.128 75.252 6.179 1.00 31.70 125 GLU A CA 1
ATOM 952 C C . GLU A 1 126 ? 68.825 76.307 5.345 1.00 31.12 125 GLU A C 1
ATOM 953 O O . GLU A 1 126 ? 69.746 76.979 5.831 1.00 29.33 125 GLU A O 1
ATOM 959 N N . PHE A 1 127 ? 68.412 76.416 4.070 1.00 31.50 126 PHE A N 1
ATOM 960 C CA . PHE A 1 127 ? 68.830 77.499 3.190 1.00 32.07 126 PHE A CA 1
ATOM 961 C C . PHE A 1 127 ? 67.562 78.260 2.804 1.00 32.83 126 PHE A C 1
ATOM 962 O O . PHE A 1 127 ? 66.541 77.648 2.445 1.00 31.92 126 PHE A O 1
ATOM 970 N N . ILE A 1 128 ? 67.636 79.591 2.899 1.00 32.56 127 ILE A N 1
ATOM 971 C CA . ILE A 1 128 ? 66.520 80.480 2.666 1.00 31.12 127 ILE A CA 1
ATOM 972 C C . ILE A 1 128 ? 66.593 81.044 1.257 1.00 31.34 127 ILE A C 1
ATOM 973 O O . ILE A 1 128 ? 67.655 81.512 0.823 1.00 30.22 127 ILE A O 1
ATOM 978 N N . THR A 1 129 ? 65.459 80.996 0.564 1.00 31.35 128 THR A N 1
ATOM 979 C CA . THR A 1 129 ? 65.309 81.604 -0.791 1.00 31.44 128 THR A CA 1
ATOM 980 C C . THR A 1 129 ? 64.230 82.687 -0.619 1.00 31.79 128 THR A C 1
ATOM 981 O O . THR A 1 129 ? 63.363 82.574 0.279 1.00 31.35 128 THR A O 1
ATOM 985 N N . ILE A 1 130 ? 64.349 83.764 -1.400 1.00 32.34 129 ILE A N 1
ATOM 986 C CA . ILE A 1 130 ? 63.424 84.902 -1.358 1.00 32.25 129 ILE A CA 1
ATOM 987 C C . ILE A 1 130 ? 62.549 84.765 -2.601 1.00 32.56 129 ILE A C 1
ATOM 988 O O . ILE A 1 130 ? 63.060 84.836 -3.723 1.00 30.69 129 ILE A O 1
ATOM 993 N N . ALA A 1 131 ? 61.248 84.548 -2.396 1.00 33.95 130 ALA A N 1
ATOM 994 C CA . ALA A 1 131 ? 60.287 84.405 -3.492 1.00 33.68 130 ALA A CA 1
ATOM 995 C C . ALA A 1 131 ? 60.087 85.756 -4.227 1.00 34.05 130 ALA A C 1
ATOM 996 O O . ALA A 1 131 ? 60.236 86.796 -3.607 1.00 35.77 130 ALA A O 1
ATOM 998 N N . PRO A 1 132 ? 59.832 85.743 -5.558 1.00 34.00 131 PRO A N 1
ATOM 999 C CA . PRO A 1 132 ? 59.761 84.561 -6.409 1.00 34.01 131 PRO A CA 1
ATOM 1000 C C . PRO A 1 132 ? 61.166 84.053 -6.697 1.00 34.64 131 PRO A C 1
ATOM 1001 O O . PRO A 1 132 ? 62.094 84.866 -6.820 1.00 35.20 131 PRO A O 1
ATOM 1005 N N . TYR A 1 133 ? 61.320 82.733 -6.814 1.00 34.96 132 TYR A N 1
ATOM 1006 C CA . TYR A 1 133 ? 62.654 82.136 -6.969 1.00 35.49 132 TYR A CA 1
ATOM 1007 C C . TYR A 1 133 ? 62.753 81.004 -7.997 1.00 35.76 132 TYR A C 1
ATOM 1008 O O . TYR A 1 133 ? 61.752 80.403 -8.380 1.00 36.21 132 TYR A O 1
ATOM 1017 N N . PHE A 1 134 ? 63.991 80.752 -8.424 1.00 36.06 133 PHE A N 1
ATOM 1018 C CA . PHE A 1 134 ? 64.373 79.676 -9.343 1.00 35.32 133 PHE A CA 1
ATOM 1019 C C . PHE A 1 134 ? 64.121 78.317 -8.643 1.00 36.38 133 PHE A C 1
ATOM 1020 O O . PHE A 1 134 ? 64.874 77.959 -7.723 1.00 37.98 133 PHE A O 1
ATOM 1028 N N . PRO A 1 135 ? 63.085 77.550 -9.075 1.00 36.19 134 PRO A N 1
ATOM 1029 C CA . PRO A 1 135 ? 62.718 76.319 -8.347 1.00 35.11 134 PRO A CA 1
ATOM 1030 C C . PRO A 1 135 ? 63.788 75.245 -8.195 1.00 33.50 134 PRO A C 1
ATOM 1031 O O . PRO A 1 135 ? 63.731 74.476 -7.235 1.00 34.46 134 PRO A O 1
ATOM 1035 N N . GLU A 1 136 ? 64.778 75.237 -9.095 1.00 33.60 135 GLU A N 1
ATOM 1036 C CA . GLU A 1 136 ? 65.885 74.284 -9.064 1.00 33.31 135 GLU A CA 1
ATOM 1037 C C . GLU A 1 136 ? 66.750 74.417 -7.791 1.00 33.34 135 GLU A C 1
ATOM 1038 O O . GLU A 1 136 ? 67.474 73.483 -7.449 1.00 33.60 135 GLU A O 1
ATOM 1044 N N . TYR A 1 137 ? 66.680 75.555 -7.088 1.00 33.35 136 TYR A N 1
ATOM 1045 C CA . TYR A 1 137 ? 67.359 75.700 -5.779 1.00 33.69 136 TYR A CA 1
ATOM 1046 C C . TYR A 1 137 ? 66.961 74.595 -4.817 1.00 34.06 136 TYR A C 1
ATOM 1047 O O . TYR A 1 137 ? 67.806 74.114 -4.094 1.00 37.22 136 TYR A O 1
ATOM 1056 N N . LYS A 1 138 ? 65.679 74.215 -4.800 1.00 34.29 137 LYS A N 1
ATOM 1057 C CA . LYS A 1 138 ? 65.192 73.102 -3.960 1.00 34.23 137 LYS A CA 1
ATOM 1058 C C . LYS A 1 138 ? 65.906 71.782 -4.280 1.00 32.86 137 LYS A C 1
ATOM 1059 O O . LYS A 1 138 ? 66.274 71.049 -3.377 1.00 31.97 137 LYS A O 1
ATOM 1065 N N . VAL A 1 139 ? 66.150 71.507 -5.548 1.00 32.88 138 VAL A N 1
ATOM 1066 C CA . VAL A 1 139 ? 66.854 70.274 -5.946 1.00 33.23 138 VAL A CA 1
ATOM 1067 C C . VAL A 1 139 ? 68.297 70.279 -5.440 1.00 33.40 138 VAL A C 1
ATOM 1068 O O . VAL A 1 139 ? 68.739 69.281 -4.904 1.00 33.45 138 VAL A O 1
ATOM 1072 N N . PHE A 1 140 ? 68.999 71.405 -5.612 1.00 33.39 139 PHE A N 1
ATOM 1073 C CA . PHE A 1 140 ? 70.388 71.533 -5.177 1.00 33.02 139 PHE A CA 1
ATOM 1074 C C . PHE A 1 140 ? 70.504 71.481 -3.647 1.00 34.36 139 PHE A C 1
ATOM 1075 O O . PHE A 1 140 ? 71.395 70.787 -3.116 1.00 35.44 139 PHE A O 1
ATOM 1083 N N . VAL A 1 141 ? 69.599 72.168 -2.948 1.00 33.05 140 VAL A N 1
ATOM 1084 C CA . VAL A 1 141 ? 69.572 72.153 -1.460 1.00 32.30 140 VAL A CA 1
ATOM 1085 C C . VAL A 1 141 ? 69.251 70.755 -0.915 1.00 32.24 140 VAL A C 1
ATOM 1086 O O . VAL A 1 141 ? 69.926 70.267 0.025 1.00 33.32 140 VAL A O 1
ATOM 1090 N N . ASN A 1 142 ? 68.209 70.136 -1.473 1.00 32.18 141 ASN A N 1
ATOM 1091 C CA . ASN A 1 142 ? 67.829 68.758 -1.138 1.00 33.31 141 ASN A CA 1
ATOM 1092 C C . ASN A 1 142 ? 68.923 67.775 -1.507 1.00 34.29 141 ASN A C 1
ATOM 1093 O O . ASN A 1 142 ? 69.209 66.880 -0.715 1.00 35.55 141 ASN A O 1
ATOM 1098 N N . ALA A 1 143 ? 69.576 67.970 -2.664 1.00 34.30 142 ALA A N 1
ATOM 1099 C CA . ALA A 1 143 ? 70.699 67.101 -3.077 1.00 34.38 142 ALA A CA 1
ATOM 1100 C C . ALA A 1 143 ? 71.884 67.136 -2.106 1.00 34.85 142 ALA A C 1
ATOM 1101 O O . ALA A 1 143 ? 72.652 66.180 -2.052 1.00 37.05 142 ALA A O 1
ATOM 1103 N N . ALA A 1 144 ? 72.046 68.237 -1.370 1.00 34.32 143 ALA A N 1
ATOM 1104 C CA . ALA A 1 144 ? 73.088 68.366 -0.333 1.00 34.10 143 ALA A CA 1
ATOM 1105 C C . ALA A 1 144 ? 72.652 67.805 1.015 1.00 33.38 143 ALA A C 1
ATOM 1106 O O . ALA A 1 144 ? 73.453 67.779 1.925 1.00 34.42 143 ALA A O 1
ATOM 1108 N N . GLY A 1 145 ? 71.391 67.401 1.151 1.00 33.26 144 GLY A N 1
ATOM 1109 C CA . GLY A 1 145 ? 70.837 66.870 2.393 1.00 33.84 144 GLY A CA 1
ATOM 1110 C C . GLY A 1 145 ? 70.156 67.895 3.289 1.00 34.33 144 GLY A C 1
ATOM 1111 O O . GLY A 1 145 ? 69.775 67.549 4.413 1.00 34.44 144 GLY A O 1
ATOM 1112 N N . ALA A 1 146 ? 69.962 69.127 2.791 1.00 33.90 145 ALA A N 1
ATOM 1113 C CA . ALA A 1 146 ? 69.382 70.236 3.557 1.00 33.59 145 ALA A CA 1
ATOM 1114 C C . ALA A 1 146 ? 67.961 70.507 3.101 1.00 35.65 145 ALA A C 1
ATOM 1115 O O . ALA A 1 146 ? 67.420 69.785 2.263 1.00 37.49 145 ALA A O 1
ATOM 1117 N N . ARG A 1 147 ? 67.348 71.536 3.678 1.00 35.79 146 ARG A N 1
ATOM 1118 C CA . ARG A 1 147 ? 65.991 71.923 3.339 1.00 37.13 146 ARG A CA 1
ATOM 1119 C C . ARG A 1 147 ? 65.886 73.389 2.936 1.00 35.68 146 ARG A C 1
ATOM 1120 O O . ARG A 1 147 ? 66.695 74.214 3.329 1.00 34.63 146 ARG A O 1
ATOM 1128 N N . LEU A 1 148 ? 64.897 73.671 2.103 1.00 35.49 147 LEU A N 1
ATOM 1129 C CA . LEU A 1 148 ? 64.674 75.000 1.578 1.00 35.35 147 LEU A CA 1
ATOM 1130 C C . LEU A 1 148 ? 63.547 75.669 2.365 1.00 36.93 147 LEU A C 1
ATOM 1131 O O . LEU A 1 148 ? 62.536 75.034 2.672 1.00 38.96 147 LEU A O 1
ATOM 1136 N N . VAL A 1 149 ? 63.752 76.936 2.704 1.00 36.28 148 VAL A N 1
ATOM 1137 C CA . VAL A 1 149 ? 62.777 77.770 3.420 1.00 36.12 148 VAL A CA 1
ATOM 1138 C C . VAL A 1 149 ? 62.509 78.967 2.504 1.00 35.88 148 VAL A C 1
ATOM 1139 O O . VAL A 1 149 ? 63.439 79.647 2.112 1.00 36.56 148 VAL A O 1
ATOM 1143 N N . GLU A 1 150 ? 61.247 79.183 2.133 1.00 36.53 149 GLU A N 1
ATOM 1144 C CA . GLU A 1 150 ? 60.844 80.278 1.256 1.00 36.91 149 GLU A CA 1
ATOM 1145 C C . GLU A 1 150 ? 60.391 81.487 2.033 1.00 35.95 149 GLU A C 1
ATOM 1146 O O . GLU A 1 150 ? 59.547 81.347 2.916 1.00 33.09 149 GLU A O 1
ATOM 1152 N N . VAL A 1 151 ? 60.931 82.665 1.687 1.00 35.45 150 VAL A N 1
ATOM 1153 C CA . VAL A 1 151 ? 60.424 83.923 2.231 1.00 35.31 150 VAL A CA 1
ATOM 1154 C C . VAL A 1 151 ? 59.337 84.394 1.243 1.00 36.01 150 VAL A C 1
ATOM 1155 O O . VAL A 1 151 ? 59.613 84.472 0.020 1.00 37.45 150 VAL A O 1
ATOM 1159 N N . PRO A 1 152 ? 58.090 84.653 1.733 1.00 36.98 151 PRO A N 1
ATOM 1160 C CA . PRO A 1 152 ? 57.028 85.179 0.846 1.00 36.49 151 PRO A CA 1
ATOM 1161 C C . PRO A 1 152 ? 57.427 86.468 0.113 1.00 35.01 151 PRO A C 1
ATOM 1162 O O . PRO A 1 152 ? 58.146 87.309 0.670 1.00 34.40 151 PRO A O 1
ATOM 1166 N N . ALA A 1 153 ? 56.948 86.605 -1.116 1.00 34.40 152 ALA A N 1
ATOM 1167 C CA . ALA A 1 153 ? 57.335 87.713 -1.976 1.00 35.41 152 ALA A CA 1
ATOM 1168 C C . ALA A 1 153 ? 56.901 89.105 -1.490 1.00 36.37 152 ALA A C 1
ATOM 1169 O O . ALA A 1 153 ? 55.861 89.264 -0.835 1.00 36.13 152 ALA A O 1
ATOM 1171 N N . ASP A 1 154 ? 57.766 90.078 -1.781 1.00 35.83 153 ASP A N 1
ATOM 1172 C CA . ASP A 1 154 ? 57.466 91.491 -1.654 1.00 35.80 153 ASP A CA 1
ATOM 1173 C C . ASP A 1 154 ? 56.875 91.773 -3.033 1.00 36.89 153 ASP A C 1
ATOM 1174 O O . ASP A 1 154 ? 57.599 92.049 -3.981 1.00 35.95 153 ASP A O 1
ATOM 1179 N N . THR A 1 155 ? 55.558 91.683 -3.147 1.00 38.55 154 THR A N 1
ATOM 1180 C CA . THR A 1 155 ? 54.882 91.960 -4.431 1.00 40.96 154 THR A CA 1
ATOM 1181 C C . THR A 1 155 ? 54.723 93.467 -4.724 1.00 43.19 154 THR A C 1
ATOM 1182 O O . THR A 1 155 ? 54.318 93.822 -5.830 1.00 42.80 154 THR A O 1
ATOM 1186 N N . GLU A 1 156 ? 55.050 94.339 -3.756 1.00 45.18 155 GLU A N 1
ATOM 1187 C CA . GLU A 1 156 ? 54.980 95.791 -3.939 1.00 47.82 155 GLU A CA 1
ATOM 1188 C C . GLU A 1 156 ? 56.167 96.246 -4.797 1.00 46.51 155 GLU A C 1
ATOM 1189 O O . GLU A 1 156 ? 55.962 96.813 -5.861 1.00 48.00 155 GLU A O 1
ATOM 1195 N N . HIS A 1 157 ? 57.390 95.939 -4.359 1.00 45.15 156 HIS A N 1
ATOM 1196 C CA . HIS A 1 157 ? 58.643 96.341 -5.064 1.00 42.86 156 HIS A CA 1
ATOM 1197 C C . HIS A 1 157 ? 59.595 95.214 -5.523 1.00 41.77 156 HIS A C 1
ATOM 1198 O O . HIS A 1 157 ? 60.560 95.507 -6.223 1.00 41.89 156 HIS A O 1
ATOM 1205 N N . PHE A 1 158 ? 59.314 93.954 -5.165 1.00 40.77 157 PHE A N 1
ATOM 1206 C CA . PHE A 1 158 ? 60.176 92.792 -5.473 1.00 39.71 157 PHE A CA 1
ATOM 1207 C C . PHE A 1 158 ? 61.618 92.921 -4.952 1.00 37.82 157 PHE A C 1
ATOM 1208 O O . PHE A 1 158 ? 62.590 92.583 -5.644 1.00 35.66 157 PHE A O 1
ATOM 1216 N N . GLN A 1 159 ? 61.704 93.429 -3.712 1.00 35.99 158 GLN A N 1
ATOM 1217 C CA . GLN A 1 159 ? 62.935 93.530 -2.954 1.00 35.35 158 GLN A CA 1
ATOM 1218 C C . GLN A 1 159 ? 62.797 92.404 -1.900 1.00 35.12 158 GLN A C 1
ATOM 1219 O O . GLN A 1 159 ? 62.430 91.277 -2.266 1.00 36.28 158 GLN A O 1
ATOM 1225 N N . ILE A 1 160 ? 63.054 92.678 -0.627 1.00 34.68 159 ILE A N 1
ATOM 1226 C CA . ILE A 1 160 ? 62.969 91.654 0.419 1.00 33.68 159 ILE A CA 1
ATOM 1227 C C . ILE A 1 160 ? 62.041 92.142 1.510 1.00 33.76 159 ILE A C 1
ATOM 1228 O O . ILE A 1 160 ? 62.128 93.286 1.918 1.00 32.91 159 ILE A O 1
ATOM 1233 N N . ASP A 1 161 ? 61.137 91.263 1.950 1.00 34.91 160 ASP A N 1
ATOM 1234 C CA . ASP A 1 161 ? 60.289 91.522 3.119 1.00 34.56 160 ASP A CA 1
ATOM 1235 C C . ASP A 1 161 ? 61.188 91.108 4.289 1.00 34.88 160 ASP A C 1
ATOM 1236 O O . ASP A 1 161 ? 61.245 89.924 4.652 1.00 35.83 160 ASP A O 1
ATOM 1241 N N . PHE A 1 162 ? 61.894 92.082 4.863 1.00 35.09 161 PHE A N 1
ATOM 1242 C CA . PHE A 1 162 ? 62.833 91.822 5.972 1.00 34.49 161 PHE A CA 1
ATOM 1243 C C . PHE A 1 162 ? 62.213 91.275 7.247 1.00 35.92 161 PHE A C 1
ATOM 1244 O O . PHE A 1 162 ? 62.884 90.524 7.955 1.00 35.74 161 PHE A O 1
ATOM 1252 N N . ASP A 1 163 ? 60.953 91.627 7.526 1.00 36.26 162 ASP A N 1
ATOM 1253 C CA . ASP A 1 163 ? 60.223 91.069 8.684 1.00 36.64 162 ASP A CA 1
ATOM 1254 C C . ASP A 1 163 ? 60.015 89.554 8.499 1.00 35.12 162 ASP A C 1
ATOM 1255 O O . ASP A 1 163 ? 60.375 88.755 9.394 1.00 33.41 162 ASP A O 1
ATOM 1260 N N . ALA A 1 164 ? 59.485 89.185 7.326 1.00 34.12 163 ALA A N 1
ATOM 1261 C CA . ALA A 1 164 ? 59.262 87.788 6.943 1.00 34.18 163 ALA A CA 1
ATOM 1262 C C . ALA A 1 164 ? 60.594 87.029 6.949 1.00 34.75 163 ALA A C 1
ATOM 1263 O O . ALA A 1 164 ? 60.668 85.946 7.517 1.00 35.08 163 ALA A O 1
ATOM 1265 N N . LEU A 1 165 ? 61.654 87.624 6.386 1.00 34.26 164 LEU A N 1
ATOM 1266 C CA . LEU A 1 165 ? 62.980 86.975 6.355 1.00 33.71 164 LEU A CA 1
ATOM 1267 C C . LEU A 1 165 ? 63.505 86.722 7.757 1.00 33.79 164 LEU A C 1
ATOM 1268 O O . LEU A 1 165 ? 63.857 85.590 8.059 1.00 33.05 164 LEU A O 1
ATOM 1273 N N . GLU A 1 166 ? 63.541 87.770 8.587 1.00 34.07 165 GLU A N 1
ATOM 1274 C CA . GLU A 1 166 ? 64.035 87.680 9.966 1.00 35.29 165 GLU A CA 1
ATOM 1275 C C . GLU A 1 166 ? 63.316 86.605 10.789 1.00 37.18 165 GLU A C 1
ATOM 1276 O O . GLU A 1 166 ? 63.944 85.905 11.588 1.00 37.46 165 GLU A O 1
ATOM 1282 N N . GLU A 1 167 ? 62.002 86.505 10.592 1.00 39.09 166 GLU A N 1
ATOM 1283 C CA . GLU A 1 167 ? 61.145 85.520 11.269 1.00 41.11 166 GLU A CA 1
ATOM 1284 C C . GLU A 1 167 ? 61.494 84.069 10.875 1.00 39.24 166 GLU A C 1
ATOM 1285 O O . GLU A 1 167 ? 61.341 83.161 11.687 1.00 38.76 166 GLU A O 1
ATOM 1291 N N . ARG A 1 168 ? 61.987 83.863 9.650 1.00 38.47 167 ARG A N 1
ATOM 1292 C CA . ARG A 1 168 ? 62.392 82.517 9.151 1.00 37.42 167 ARG A CA 1
ATOM 1293 C C . ARG A 1 168 ? 63.865 82.146 9.402 1.00 37.91 167 ARG A C 1
ATOM 1294 O O . ARG A 1 168 ? 64.284 81.044 9.046 1.00 38.95 167 ARG A O 1
ATOM 1302 N N . ILE A 1 169 ? 64.644 83.062 9.985 1.00 36.68 168 ILE A N 1
ATOM 1303 C CA . ILE A 1 169 ? 66.036 82.811 10.348 1.00 35.71 168 ILE A CA 1
ATOM 1304 C C . ILE A 1 169 ? 66.011 82.180 11.743 1.00 36.39 168 ILE A C 1
ATOM 1305 O O . ILE A 1 169 ? 65.341 82.698 12.633 1.00 36.72 168 ILE A O 1
ATOM 1310 N N . ASN A 1 170 ? 66.757 81.086 11.922 1.00 35.90 169 ASN A N 1
ATOM 1311 C CA . ASN A 1 170 ? 66.867 80.367 13.212 1.00 35.44 169 ASN A CA 1
ATOM 1312 C C . ASN A 1 170 ? 68.256 79.709 13.341 1.00 35.03 169 ASN A C 1
ATOM 1313 O O . ASN A 1 170 ? 69.145 79.937 12.497 1.00 33.19 169 ASN A O 1
ATOM 1318 N N . ALA A 1 171 ? 68.440 78.904 14.384 1.00 34.35 170 ALA A N 1
ATOM 1319 C CA . ALA A 1 171 ? 69.707 78.188 14.610 1.00 34.41 170 ALA A CA 1
ATOM 1320 C C . ALA A 1 171 ? 70.112 77.244 13.461 1.00 34.12 170 ALA A C 1
ATOM 1321 O O . ALA A 1 171 ? 71.277 77.002 13.296 1.00 35.68 170 ALA A O 1
ATOM 1323 N N . HIS A 1 172 ? 69.155 76.729 12.680 1.00 33.02 171 HIS A N 1
ATOM 1324 C CA . HIS A 1 172 ? 69.436 75.815 11.559 1.00 32.46 171 HIS A CA 1
ATOM 1325 C C . HIS A 1 172 ? 69.781 76.505 10.225 1.00 31.89 171 HIS A C 1
ATOM 1326 O O . HIS A 1 172 ? 70.213 75.839 9.292 1.00 32.35 171 HIS A O 1
ATOM 1333 N N . THR A 1 173 ? 69.622 77.829 10.165 1.00 32.28 172 THR A N 1
ATOM 1334 C CA . THR A 1 173 ? 69.862 78.625 8.963 1.00 31.79 172 THR A CA 1
ATOM 1335 C C . THR A 1 173 ? 71.364 78.732 8.646 1.00 33.17 172 THR A C 1
ATOM 1336 O O . THR A 1 173 ? 72.107 79.380 9.394 1.00 33.33 172 THR A O 1
ATOM 1340 N N . ARG A 1 174 ? 71.766 78.086 7.544 1.00 32.88 173 ARG A N 1
ATOM 1341 C CA A ARG A 1 174 ? 73.151 78.080 7.066 0.50 33.05 173 ARG A CA 1
ATOM 1342 C CA B ARG A 1 174 ? 73.160 78.069 7.062 0.50 32.63 173 ARG A CA 1
ATOM 1343 C C . ARG A 1 174 ? 73.442 79.179 6.069 1.00 32.09 173 ARG A C 1
ATOM 1344 O O . ARG A 1 174 ? 74.571 79.655 5.987 1.00 29.81 173 ARG A O 1
ATOM 1359 N N . GLY A 1 175 ? 72.424 79.571 5.297 1.00 33.08 174 GLY A N 1
ATOM 1360 C CA . GLY A 1 175 ? 72.584 80.624 4.323 1.00 32.17 174 GLY A CA 1
ATOM 1361 C C . GLY A 1 175 ? 71.330 81.175 3.690 1.00 32.71 174 GLY A C 1
ATOM 1362 O O . GLY A 1 175 ? 70.250 80.611 3.821 1.00 33.83 174 GLY A O 1
ATOM 1363 N N . VAL A 1 176 ? 71.495 82.317 3.039 1.00 31.58 175 VAL A N 1
ATOM 1364 C CA . VAL A 1 176 ? 70.416 83.000 2.306 1.00 32.49 175 VAL A CA 1
ATOM 1365 C C . VAL A 1 176 ? 70.871 83.126 0.871 1.00 30.28 175 VAL A C 1
ATOM 1366 O O . VAL A 1 176 ? 71.936 83.668 0.600 1.00 28.13 175 VAL A O 1
ATOM 1370 N N . ILE A 1 177 ? 70.075 82.571 -0.037 1.00 32.54 176 ILE A N 1
ATOM 1371 C CA . ILE A 1 177 ? 70.342 82.603 -1.467 1.00 32.18 176 ILE A CA 1
ATOM 1372 C C . ILE A 1 177 ? 69.715 83.885 -2.015 1.00 32.81 176 ILE A C 1
ATOM 1373 O O . ILE A 1 177 ? 68.542 84.189 -1.705 1.00 32.70 176 ILE A O 1
ATOM 1378 N N . ILE A 1 178 ? 70.481 84.626 -2.825 1.00 32.41 177 ILE A N 1
ATOM 1379 C CA . ILE A 1 178 ? 70.002 85.824 -3.504 1.00 32.97 177 ILE A CA 1
ATOM 1380 C C . ILE A 1 178 ? 70.340 85.706 -4.999 1.00 32.44 177 ILE A C 1
ATOM 1381 O O . ILE A 1 178 ? 71.366 85.158 -5.392 1.00 33.37 177 ILE A O 1
ATOM 1386 N N . ASN A 1 179 ? 69.450 86.206 -5.820 1.00 31.89 178 ASN A N 1
ATOM 1387 C CA . ASN A 1 179 ? 69.597 86.138 -7.272 1.00 32.01 178 ASN A CA 1
ATOM 1388 C C . ASN A 1 179 ? 69.185 87.495 -7.776 1.00 33.27 178 ASN A C 1
ATOM 1389 O O . ASN A 1 179 ? 67.992 87.775 -7.860 1.00 33.69 178 ASN A O 1
ATOM 1394 N N . SER A 1 180 ? 70.189 88.352 -8.018 1.00 34.38 179 SER A N 1
ATOM 1395 C CA . SER A 1 180 ? 69.999 89.715 -8.506 1.00 33.75 179 SER A CA 1
ATOM 1396 C C . SER A 1 180 ? 71.065 90.066 -9.574 1.00 34.79 179 SER A C 1
ATOM 1397 O O . SER A 1 180 ? 72.267 90.035 -9.263 1.00 34.59 179 SER A O 1
ATOM 1400 N N . PRO A 1 181 ? 70.644 90.370 -10.833 1.00 34.60 180 PRO A N 1
ATOM 1401 C CA . PRO A 1 181 ? 69.280 90.376 -11.373 1.00 34.81 180 PRO A CA 1
ATOM 1402 C C . PRO A 1 181 ? 68.563 89.014 -11.304 1.00 35.40 180 PRO A C 1
ATOM 1403 O O . PRO A 1 181 ? 69.199 87.956 -11.479 1.00 36.50 180 PRO A O 1
ATOM 1407 N N . ASN A 1 182 ? 67.251 89.085 -11.057 1.00 34.44 181 ASN A N 1
ATOM 1408 C CA . ASN A 1 182 ? 66.418 87.933 -10.673 1.00 33.51 181 ASN A CA 1
ATOM 1409 C C . ASN A 1 182 ? 65.631 87.164 -11.741 1.00 33.65 181 ASN A C 1
ATOM 1410 O O . ASN A 1 182 ? 64.978 87.750 -12.606 1.00 32.96 181 ASN A O 1
ATOM 1415 N N . ASN A 1 183 ? 65.698 85.835 -11.632 1.00 33.68 182 ASN A N 1
ATOM 1416 C CA . ASN A 1 183 ? 64.826 84.911 -12.368 1.00 34.11 182 ASN A CA 1
ATOM 1417 C C . ASN A 1 183 ? 63.890 84.419 -11.233 1.00 34.04 182 ASN A C 1
ATOM 1418 O O . ASN A 1 183 ? 64.374 83.750 -10.302 1.00 35.02 182 ASN A O 1
ATOM 1423 N N . PRO A 1 184 ? 62.565 84.619 -11.363 1.00 34.22 183 PRO A N 1
ATOM 1424 C CA . PRO A 1 184 ? 61.750 85.107 -12.492 1.00 34.68 183 PRO A CA 1
ATOM 1425 C C . PRO A 1 184 ? 61.288 86.574 -12.594 1.00 34.49 183 PRO A C 1
ATOM 1426 O O . PRO A 1 184 ? 60.740 86.946 -13.648 1.00 34.17 183 PRO A O 1
ATOM 1430 N N . SER A 1 185 ? 61.494 87.379 -11.553 1.00 33.29 184 SER A N 1
ATOM 1431 C CA . SER A 1 185 ? 60.923 88.727 -11.519 1.00 34.19 184 SER A CA 1
ATOM 1432 C C . SER A 1 185 ? 61.604 89.805 -12.335 1.00 33.60 184 SER A C 1
ATOM 1433 O O . SER A 1 185 ? 60.977 90.815 -12.649 1.00 34.12 184 SER A O 1
ATOM 1436 N N . GLY A 1 186 ? 62.887 89.617 -12.633 1.00 34.02 185 GLY A N 1
ATOM 1437 C CA . GLY A 1 186 ? 63.699 90.648 -13.267 1.00 33.59 185 GLY A CA 1
ATOM 1438 C C . GLY A 1 186 ? 64.056 91.816 -12.338 1.00 33.95 185 GLY A C 1
ATOM 1439 O O . GLY A 1 186 ? 64.554 92.843 -12.797 1.00 32.77 185 GLY A O 1
ATOM 1440 N N . THR A 1 187 ? 63.830 91.658 -11.023 1.00 33.53 186 THR A N 1
ATOM 1441 C CA . THR A 1 187 ? 64.149 92.682 -10.049 1.00 35.47 186 THR A CA 1
ATOM 1442 C C . THR A 1 187 ? 65.670 92.764 -9.862 1.00 35.98 186 THR A C 1
ATOM 1443 O O . THR A 1 187 ? 66.401 91.847 -10.250 1.00 36.44 186 THR A O 1
ATOM 1447 N N . VAL A 1 188 ? 66.124 93.894 -9.328 1.00 35.45 187 VAL A N 1
ATOM 1448 C CA . VAL A 1 188 ? 67.528 94.114 -9.003 1.00 34.43 187 VAL A CA 1
ATOM 1449 C C . VAL A 1 188 ? 67.544 94.687 -7.604 1.00 34.16 187 VAL A C 1
ATOM 1450 O O . VAL A 1 188 ? 66.939 95.735 -7.372 1.00 36.63 187 VAL A O 1
ATOM 1454 N N . TYR A 1 189 ? 68.212 94.015 -6.673 1.00 35.21 188 TYR A N 1
ATOM 1455 C CA . TYR A 1 189 ? 68.291 94.519 -5.292 1.00 35.83 188 TYR A CA 1
ATOM 1456 C C . TYR A 1 189 ? 69.179 95.760 -5.205 1.00 37.07 188 TYR A C 1
ATOM 1457 O O . TYR A 1 189 ? 70.306 95.772 -5.721 1.00 39.31 188 TYR A O 1
ATOM 1466 N N . SER A 1 190 ? 68.629 96.821 -4.611 1.00 37.04 189 SER A N 1
ATOM 1467 C CA . SER A 1 190 ? 69.327 98.091 -4.429 1.00 36.44 189 SER A CA 1
ATOM 1468 C C . SER A 1 190 ? 70.396 97.958 -3.362 1.00 36.75 189 SER A C 1
ATOM 1469 O O . SER A 1 190 ? 70.360 97.024 -2.553 1.00 35.95 189 SER A O 1
ATOM 1472 N N . GLU A 1 191 ? 71.312 98.925 -3.333 1.00 37.04 190 GLU A N 1
ATOM 1473 C CA . GLU A 1 191 ? 72.345 98.992 -2.294 1.00 37.61 190 GLU A CA 1
ATOM 1474 C C . GLU A 1 191 ? 71.701 98.954 -0.909 1.00 36.63 190 GLU A C 1
ATOM 1475 O O . GLU A 1 191 ? 72.201 98.262 -0.009 1.00 38.00 190 GLU A O 1
ATOM 1481 N N . GLU A 1 192 ? 70.599 99.690 -0.751 1.00 36.12 191 GLU A N 1
ATOM 1482 C CA . GLU A 1 192 ? 69.867 99.746 0.510 1.00 36.99 191 GLU A CA 1
ATOM 1483 C C . GLU A 1 192 ? 69.388 98.345 0.929 1.00 33.93 191 GLU A C 1
ATOM 1484 O O . GLU A 1 192 ? 69.572 97.953 2.079 1.00 34.03 191 GLU A O 1
ATOM 1490 N N . THR A 1 193 ? 68.805 97.603 -0.009 1.00 32.58 192 THR A N 1
ATOM 1491 C CA . THR A 1 193 ? 68.353 96.223 0.241 1.00 31.66 192 THR A CA 1
ATOM 1492 C C . THR A 1 193 ? 69.524 95.312 0.639 1.00 31.47 192 THR A C 1
ATOM 1493 O O . THR A 1 193 ? 69.422 94.566 1.615 1.00 31.66 192 THR A O 1
ATOM 1497 N N . ILE A 1 194 ? 70.638 95.421 -0.094 1.00 32.38 193 ILE A N 1
ATOM 1498 C CA . ILE A 1 194 ? 71.852 94.648 0.176 1.00 32.50 193 ILE A CA 1
ATOM 1499 C C . ILE A 1 194 ? 72.435 95.021 1.558 1.00 33.56 193 ILE A C 1
ATOM 1500 O O . ILE A 1 194 ? 72.855 94.123 2.289 1.00 33.88 193 ILE A O 1
ATOM 1505 N N . LYS A 1 195 ? 72.421 96.313 1.919 1.00 34.22 194 LYS A N 1
ATOM 1506 C CA . LYS A 1 195 ? 72.902 96.783 3.240 1.00 36.23 194 LYS A CA 1
ATOM 1507 C C . LYS A 1 195 ? 72.014 96.284 4.397 1.00 35.85 194 LYS A C 1
ATOM 1508 O O . LYS A 1 195 ? 72.545 95.818 5.396 1.00 35.65 194 LYS A O 1
ATOM 1514 N N . LYS A 1 196 ? 70.687 96.386 4.262 1.00 36.05 195 LYS A N 1
ATOM 1515 C CA . LYS A 1 196 ? 69.754 95.888 5.315 1.00 37.51 195 LYS A CA 1
ATOM 1516 C C . LYS A 1 196 ? 69.902 94.378 5.523 1.00 35.38 195 LYS A C 1
ATOM 1517 O O . LYS A 1 196 ? 69.885 93.912 6.658 1.00 35.61 195 LYS A O 1
ATOM 1523 N N . LEU A 1 197 ? 70.039 93.639 4.413 1.00 34.62 196 LEU A N 1
ATOM 1524 C CA . LEU A 1 197 ? 70.270 92.186 4.417 1.00 34.20 196 LEU A CA 1
ATOM 1525 C C . LEU A 1 197 ? 71.548 91.861 5.150 1.00 34.20 196 LEU A C 1
ATOM 1526 O O . LEU A 1 197 ? 71.564 90.976 6.005 1.00 34.07 196 LEU A O 1
ATOM 1531 N N . SER A 1 198 ? 72.616 92.584 4.802 1.00 34.22 197 SER A N 1
ATOM 1532 C CA . SER A 1 198 ? 73.920 92.385 5.420 1.00 34.63 197 SER A CA 1
ATOM 1533 C C . SER A 1 198 ? 73.883 92.668 6.917 1.00 34.37 197 SER A C 1
ATOM 1534 O O . SER A 1 198 ? 74.390 91.868 7.682 1.00 32.74 197 SER A O 1
ATOM 1537 N N . ASP A 1 199 ? 73.224 93.751 7.323 1.00 34.95 198 ASP A N 1
ATOM 1538 C CA . ASP A 1 199 ? 73.077 94.072 8.760 1.00 36.21 198 ASP A CA 1
ATOM 1539 C C . ASP A 1 199 ? 72.263 93.020 9.520 1.00 35.20 198 ASP A C 1
ATOM 1540 O O . ASP A 1 199 ? 72.634 92.645 10.624 1.00 36.55 198 ASP A O 1
ATOM 1545 N N . LEU A 1 200 ? 71.172 92.554 8.918 1.00 35.00 199 LEU A N 1
ATOM 1546 C CA . LEU A 1 200 ? 70.301 91.532 9.508 1.00 34.96 199 LEU A CA 1
ATOM 1547 C C . LEU A 1 200 ? 71.050 90.219 9.729 1.00 34.90 199 LEU A C 1
ATOM 1548 O O . LEU A 1 200 ? 71.017 89.663 10.826 1.00 34.73 199 LEU A O 1
ATOM 1553 N N . LEU A 1 201 ? 71.720 89.739 8.686 1.00 35.81 200 LEU A N 1
ATOM 1554 C CA . LEU A 1 201 ? 72.461 88.474 8.742 1.00 35.31 200 LEU A CA 1
ATOM 1555 C C . LEU A 1 201 ? 73.669 88.522 9.662 1.00 36.45 200 LEU A C 1
ATOM 1556 O O . LEU A 1 201 ? 73.938 87.538 10.374 1.00 36.32 200 LEU A O 1
ATOM 1561 N N . GLU A 1 202 ? 74.381 89.648 9.673 1.00 38.24 201 GLU A N 1
ATOM 1562 C CA . GLU A 1 202 ? 75.487 89.854 10.633 1.00 39.55 201 GLU A CA 1
ATOM 1563 C C . GLU A 1 202 ? 74.961 89.755 12.088 1.00 38.24 201 GLU A C 1
ATOM 1564 O O . GLU A 1 202 ? 75.573 89.088 12.928 1.00 39.63 201 GLU A O 1
ATOM 1570 N N . LYS A 1 203 ? 73.845 90.433 12.366 1.00 37.05 202 LYS A N 1
ATOM 1571 C CA . LYS A 1 203 ? 73.188 90.417 13.688 1.00 37.08 202 LYS A CA 1
ATOM 1572 C C . LYS A 1 203 ? 72.727 88.997 14.061 1.00 36.11 202 LYS A C 1
ATOM 1573 O O . LYS A 1 203 ? 73.032 88.537 15.158 1.00 35.00 202 LYS A O 1
ATOM 1579 N N . LYS A 1 204 ? 72.011 88.315 13.152 1.00 35.91 203 LYS A N 1
ATOM 1580 C CA . LYS A 1 204 ? 71.546 86.921 13.409 1.00 35.00 203 LYS A CA 1
ATOM 1581 C C . LYS A 1 204 ? 72.688 85.897 13.494 1.00 34.42 203 LYS A C 1
ATOM 1582 O O . LYS A 1 204 ? 72.562 84.921 14.233 1.00 36.41 203 LYS A O 1
ATOM 1588 N N . SER A 1 205 ? 73.793 86.130 12.776 1.00 33.10 204 SER A N 1
ATOM 1589 C CA . SER A 1 205 ? 74.990 85.284 12.841 1.00 33.49 204 SER A CA 1
ATOM 1590 C C . SER A 1 205 ? 75.593 85.304 14.250 1.00 35.12 204 SER A C 1
ATOM 1591 O O . SER A 1 205 ? 75.977 84.259 14.766 1.00 34.12 204 SER A O 1
ATOM 1594 N N . LYS A 1 206 ? 75.665 86.498 14.845 1.00 36.81 205 LYS A N 1
ATOM 1595 C CA . LYS A 1 206 ? 76.146 86.668 16.221 1.00 38.00 205 LYS A CA 1
ATOM 1596 C C . LYS A 1 206 ? 75.205 85.975 17.225 1.00 37.84 205 LYS A C 1
ATOM 1597 O O . LYS A 1 206 ? 75.688 85.264 18.092 1.00 36.83 205 LYS A O 1
ATOM 1603 N N . GLU A 1 207 ? 73.886 86.165 17.082 1.00 38.52 206 GLU A N 1
ATOM 1604 C CA . GLU A 1 207 ? 72.890 85.498 17.947 1.00 39.63 206 GLU A CA 1
ATOM 1605 C C . GLU A 1 207 ? 72.998 83.973 17.924 1.00 39.96 206 GLU A C 1
ATOM 1606 O O . GLU A 1 207 ? 72.949 83.364 18.976 1.00 39.99 206 GLU A O 1
ATOM 1612 N N . ILE A 1 208 ? 73.121 83.367 16.739 1.00 40.52 207 ILE A N 1
ATOM 1613 C CA . ILE A 1 208 ? 73.232 81.900 16.653 1.00 41.34 207 ILE A CA 1
ATOM 1614 C C . ILE A 1 208 ? 74.664 81.369 16.884 1.00 41.47 207 ILE A C 1
ATOM 1615 O O . ILE A 1 208 ? 74.848 80.154 16.911 1.00 43.20 207 ILE A O 1
ATOM 1620 N N . GLY A 1 209 ? 75.656 82.254 17.029 1.00 40.17 208 GLY A N 1
ATOM 1621 C CA . GLY A 1 209 ? 77.058 81.864 17.197 1.00 39.21 208 GLY A CA 1
ATOM 1622 C C . GLY A 1 209 ? 77.645 81.192 15.965 1.00 38.30 208 GLY A C 1
ATOM 1623 O O . GLY A 1 209 ? 78.567 80.383 16.076 1.00 36.77 208 GLY A O 1
ATOM 1624 N N . ARG A 1 210 ? 77.133 81.534 14.779 1.00 38.60 209 ARG A N 1
ATOM 1625 C CA . ARG A 1 210 ? 77.558 80.856 13.557 1.00 39.36 209 ARG A CA 1
ATOM 1626 C C . ARG A 1 210 ? 77.280 81.682 12.314 1.00 39.44 209 ARG A C 1
ATOM 1627 O O . ARG A 1 210 ? 76.189 82.249 12.227 1.00 39.80 209 ARG A O 1
ATOM 1635 N N . PRO A 1 211 ? 78.229 81.726 11.348 1.00 37.82 210 PRO A N 1
ATOM 1636 C CA . PRO A 1 211 ? 77.995 82.488 10.123 1.00 37.01 210 PRO A CA 1
ATOM 1637 C C . PRO A 1 211 ? 76.808 82.030 9.272 1.00 35.88 210 PRO A C 1
ATOM 1638 O O . PRO A 1 211 ? 76.640 80.834 9.065 1.00 35.97 210 PRO A O 1
ATOM 1642 N N . ILE A 1 212 ? 75.985 82.982 8.827 1.00 34.42 211 ILE A N 1
ATOM 1643 C CA . ILE A 1 212 ? 74.894 82.714 7.874 1.00 31.89 211 ILE A CA 1
ATOM 1644 C C . ILE A 1 212 ? 75.468 83.288 6.592 1.00 33.03 211 ILE A C 1
ATOM 1645 O O . ILE A 1 212 ? 75.682 84.501 6.493 1.00 34.97 211 ILE A O 1
ATOM 1650 N N . PHE A 1 213 ? 75.749 82.426 5.625 1.00 33.60 212 PHE A N 1
ATOM 1651 C CA . PHE A 1 213 ? 76.289 82.878 4.344 1.00 35.10 212 PHE A CA 1
ATOM 1652 C C . PHE A 1 213 ? 75.265 83.511 3.437 1.00 35.08 212 PHE A C 1
ATOM 1653 O O . PHE A 1 213 ? 74.085 83.226 3.547 1.00 36.79 212 PHE A O 1
ATOM 1661 N N . ILE A 1 214 ? 75.731 84.425 2.589 1.00 34.30 213 ILE A N 1
ATOM 1662 C CA . ILE A 1 214 ? 74.954 84.919 1.457 1.00 33.28 213 ILE A CA 1
ATOM 1663 C C . ILE A 1 214 ? 75.506 84.062 0.313 1.00 33.71 213 ILE A C 1
ATOM 1664 O O . ILE A 1 214 ? 76.716 83.974 0.148 1.00 32.24 213 ILE A O 1
ATOM 1669 N N . ILE A 1 215 ? 74.627 83.373 -0.410 1.00 34.75 214 ILE A N 1
ATOM 1670 C CA . ILE A 1 215 ? 74.994 82.621 -1.611 1.00 34.76 214 ILE A CA 1
ATOM 1671 C C . ILE A 1 215 ? 74.404 83.472 -2.712 1.00 34.71 214 ILE A C 1
ATOM 1672 O O . ILE A 1 215 ? 73.190 83.497 -2.861 1.00 36.14 214 ILE A O 1
ATOM 1677 N N . ALA A 1 216 ? 75.268 84.202 -3.436 1.00 33.62 215 ALA A N 1
ATOM 1678 C CA . ALA A 1 216 ? 74.882 85.127 -4.488 1.00 33.27 215 ALA A CA 1
ATOM 1679 C C . ALA A 1 216 ? 74.916 84.448 -5.846 1.00 33.67 215 ALA A C 1
ATOM 1680 O O . ALA A 1 216 ? 75.997 84.194 -6.382 1.00 33.16 215 ALA A O 1
ATOM 1682 N N . ASP A 1 217 ? 73.728 84.212 -6.412 1.00 33.69 216 ASP A N 1
ATOM 1683 C CA . ASP A 1 217 ? 73.541 83.556 -7.712 1.00 33.94 216 ASP A CA 1
ATOM 1684 C C . ASP A 1 217 ? 73.497 84.665 -8.749 1.00 33.78 216 ASP A C 1
ATOM 1685 O O . ASP A 1 217 ? 72.433 85.234 -9.008 1.00 34.22 216 ASP A O 1
ATOM 1690 N N . GLU A 1 218 ? 74.649 84.952 -9.363 1.00 33.95 217 GLU A N 1
ATOM 1691 C CA . GLU A 1 218 ? 74.820 86.127 -10.257 1.00 34.28 217 GLU A CA 1
ATOM 1692 C C . GLU A 1 218 ? 74.954 85.963 -11.774 1.00 34.75 217 GLU A C 1
ATOM 1693 O O . GLU A 1 218 ? 75.559 86.837 -12.411 1.00 34.74 217 GLU A O 1
ATOM 1699 N N . PRO A 1 219 ? 74.335 84.927 -12.386 1.00 36.61 218 PRO A N 1
ATOM 1700 C CA . PRO A 1 219 ? 74.557 84.792 -13.842 1.00 35.53 218 PRO A CA 1
ATOM 1701 C C . PRO A 1 219 ? 73.967 85.912 -14.721 1.00 35.47 218 PRO A C 1
ATOM 1702 O O . PRO A 1 219 ? 74.450 86.076 -15.854 1.00 35.58 218 PRO A O 1
ATOM 1706 N N . TYR A 1 220 ? 72.975 86.670 -14.216 1.00 35.00 219 TYR A N 1
ATOM 1707 C CA . TYR A 1 220 ? 72.364 87.814 -14.947 1.00 35.65 219 TYR A CA 1
ATOM 1708 C C . TYR A 1 220 ? 73.014 89.170 -14.626 1.00 36.64 219 TYR A C 1
ATOM 1709 O O . TYR A 1 220 ? 72.502 90.203 -15.086 1.00 37.15 219 TYR A O 1
ATOM 1718 N N . ARG A 1 221 ? 74.119 89.180 -13.857 1.00 35.75 220 ARG A N 1
ATOM 1719 C CA . ARG A 1 221 ? 74.809 90.414 -13.425 1.00 34.61 220 ARG A CA 1
ATOM 1720 C C . ARG A 1 221 ? 74.935 91.479 -14.501 1.00 35.03 220 ARG A C 1
ATOM 1721 O O . ARG A 1 221 ? 74.603 92.633 -14.240 1.00 34.77 220 ARG A O 1
ATOM 1729 N N . GLU A 1 222 ? 75.380 91.088 -15.704 1.00 35.85 221 GLU A N 1
ATOM 1730 C CA . GLU A 1 222 ? 75.563 92.046 -16.812 1.00 35.85 221 GLU A CA 1
ATOM 1731 C C . GLU A 1 222 ? 74.290 92.290 -17.636 1.00 36.55 221 GLU A C 1
ATOM 1732 O O . GLU A 1 222 ? 74.286 93.199 -18.461 1.00 36.74 221 GLU A O 1
ATOM 1738 N N . ILE A 1 223 ? 73.241 91.477 -17.431 1.00 36.47 222 ILE A N 1
ATOM 1739 C CA . ILE A 1 223 ? 71.942 91.649 -18.090 1.00 37.34 222 ILE A CA 1
ATOM 1740 C C . ILE A 1 223 ? 71.126 92.566 -17.179 1.00 36.06 222 ILE A C 1
ATOM 1741 O O . ILE A 1 223 ? 70.262 92.129 -16.429 1.00 33.62 222 ILE A O 1
ATOM 1746 N N . VAL A 1 224 ? 71.474 93.848 -17.237 1.00 36.82 223 VAL A N 1
ATOM 1747 C CA . VAL A 1 224 ? 70.839 94.905 -16.433 1.00 37.18 223 VAL A CA 1
ATOM 1748 C C . VAL A 1 224 ? 70.703 96.134 -17.344 1.00 36.44 223 VAL A C 1
ATOM 1749 O O . VAL A 1 224 ? 71.546 96.344 -18.222 1.00 34.99 223 VAL A O 1
ATOM 1753 N N . TYR A 1 225 ? 69.654 96.934 -17.118 1.00 36.59 224 TYR A N 1
ATOM 1754 C CA . TYR A 1 225 ? 69.279 98.044 -18.011 1.00 36.09 224 TYR A CA 1
ATOM 1755 C C . TYR A 1 225 ? 69.230 99.400 -17.332 1.00 37.05 224 TYR A C 1
ATOM 1756 O O . TYR A 1 225 ? 69.137 99.477 -16.108 1.00 36.82 224 TYR A O 1
ATOM 1765 N N . ASP A 1 226 ? 69.265 100.446 -18.161 1.00 38.79 225 ASP A N 1
ATOM 1766 C CA . ASP A 1 226 ? 69.114 101.871 -17.767 1.00 40.73 225 ASP A CA 1
ATOM 1767 C C . ASP A 1 226 ? 70.134 102.394 -16.739 1.00 40.22 225 ASP A C 1
ATOM 1768 O O . ASP A 1 226 ? 69.814 103.283 -15.931 1.00 39.74 225 ASP A O 1
ATOM 1773 N N . GLY A 1 227 ? 71.350 101.854 -16.772 1.00 39.21 226 GLY A N 1
ATOM 1774 C CA . GLY A 1 227 ? 72.377 102.251 -15.826 1.00 39.86 226 GLY A CA 1
ATOM 1775 C C . GLY A 1 227 ? 72.129 101.851 -14.373 1.00 40.84 226 GLY A C 1
ATOM 1776 O O . GLY A 1 227 ? 72.750 102.417 -13.482 1.00 41.20 226 GLY A O 1
ATOM 1777 N N . ILE A 1 228 ? 71.224 100.895 -14.128 1.00 40.94 227 ILE A N 1
ATOM 1778 C CA . ILE A 1 228 ? 70.940 100.420 -12.775 1.00 40.99 227 ILE A CA 1
ATOM 1779 C C . ILE A 1 228 ? 72.185 99.671 -12.316 1.00 40.54 227 ILE A C 1
ATOM 1780 O O . ILE A 1 228 ? 72.797 98.955 -13.114 1.00 39.44 227 ILE A O 1
ATOM 1785 N N . LYS A 1 229 ? 72.559 99.866 -11.048 1.00 41.35 228 LYS A N 1
ATOM 1786 C CA . LYS A 1 229 ? 73.753 99.250 -10.466 1.00 42.04 228 LYS A CA 1
ATOM 1787 C C . LYS A 1 229 ? 73.402 97.951 -9.732 1.00 39.60 228 LYS A C 1
ATOM 1788 O O . LYS A 1 229 ? 72.428 97.911 -8.966 1.00 37.64 228 LYS A O 1
ATOM 1794 N N . VAL A 1 230 ? 74.175 96.895 -10.016 1.00 37.31 229 VAL A N 1
ATOM 1795 C CA . VAL A 1 230 ? 74.094 95.615 -9.327 1.00 34.82 229 VAL A CA 1
ATOM 1796 C C . VAL A 1 230 ? 75.245 95.713 -8.297 1.00 34.01 229 VAL A C 1
ATOM 1797 O O . VAL A 1 230 ? 76.407 95.651 -8.684 1.00 33.65 229 VAL A O 1
ATOM 1801 N N . PRO A 1 231 ? 74.948 95.956 -7.000 1.00 31.71 230 PRO A N 1
ATOM 1802 C CA . PRO A 1 231 ? 76.055 96.025 -6.023 1.00 31.60 230 PRO A CA 1
ATOM 1803 C C . PRO A 1 231 ? 76.851 94.723 -5.889 1.00 32.27 230 PRO A C 1
ATOM 1804 O O . PRO A 1 231 ? 76.239 93.658 -5.882 1.00 33.82 230 PRO A O 1
ATOM 1808 N N . PHE A 1 232 ? 78.178 94.809 -5.750 1.00 32.33 231 PHE A N 1
ATOM 1809 C CA . PHE A 1 232 ? 79.014 93.626 -5.571 1.00 31.26 231 PHE A CA 1
ATOM 1810 C C . PHE A 1 232 ? 78.946 93.272 -4.075 1.00 30.81 231 PHE A C 1
ATOM 1811 O O . PHE A 1 232 ? 79.574 93.923 -3.234 1.00 31.02 231 PHE A O 1
ATOM 1819 N N . VAL A 1 233 ? 78.231 92.185 -3.791 1.00 29.68 232 VAL A N 1
ATOM 1820 C CA . VAL A 1 233 ? 77.800 91.813 -2.420 1.00 30.35 232 VAL A CA 1
ATOM 1821 C C . VAL A 1 233 ? 78.909 91.559 -1.395 1.00 30.20 232 VAL A C 1
ATOM 1822 O O . VAL A 1 233 ? 78.707 91.814 -0.194 1.00 31.06 232 VAL A O 1
ATOM 1826 N N . THR A 1 234 ? 80.069 91.093 -1.869 1.00 30.41 233 THR A N 1
ATOM 1827 C CA . THR A 1 234 ? 81.214 90.774 -0.994 1.00 31.70 233 THR A CA 1
ATOM 1828 C C . THR A 1 234 ? 81.724 91.999 -0.261 1.00 32.11 233 THR A C 1
ATOM 1829 O O . THR A 1 234 ? 82.284 91.872 0.829 1.00 31.76 233 THR A O 1
ATOM 1833 N N . LYS A 1 235 ? 81.513 93.177 -0.873 1.00 32.13 234 LYS A N 1
ATOM 1834 C CA . LYS A 1 235 ? 81.886 94.453 -0.275 1.00 32.30 234 LYS A CA 1
ATOM 1835 C C . LYS A 1 235 ? 81.008 94.878 0.893 1.00 32.58 234 LYS A C 1
ATOM 1836 O O . LYS A 1 235 ? 81.423 95.741 1.668 1.00 32.47 234 LYS A O 1
ATOM 1842 N N . TYR A 1 236 ? 79.800 94.313 0.977 1.00 32.72 235 TYR A N 1
ATOM 1843 C CA . TYR A 1 236 ? 78.798 94.638 2.005 1.00 33.55 235 TYR A CA 1
ATOM 1844 C C . TYR A 1 236 ? 78.676 93.601 3.127 1.00 33.76 235 TYR A C 1
ATOM 1845 O O . TYR A 1 236 ? 78.260 93.933 4.240 1.00 34.33 235 TYR A O 1
ATOM 1854 N N . TYR A 1 237 ? 78.997 92.343 2.814 1.00 34.01 236 TYR A N 1
ATOM 1855 C CA . TYR A 1 237 ? 78.886 91.247 3.735 1.00 34.09 236 TYR A CA 1
ATOM 1856 C C . TYR A 1 237 ? 80.114 90.336 3.587 1.00 33.82 236 TYR A C 1
ATOM 1857 O O . TYR A 1 237 ? 80.436 89.873 2.488 1.00 33.23 236 TYR A O 1
ATOM 1866 N N . ASP A 1 238 ? 80.795 90.095 4.701 1.00 33.13 237 ASP A N 1
ATOM 1867 C CA . ASP A 1 238 ? 82.032 89.310 4.697 1.00 33.12 237 ASP A CA 1
ATOM 1868 C C . ASP A 1 238 ? 81.823 87.863 4.239 1.00 32.76 237 ASP A C 1
ATOM 1869 O O . ASP A 1 238 ? 82.460 87.428 3.278 1.00 34.09 237 ASP A O 1
ATOM 1874 N N . ASN A 1 239 ? 80.880 87.174 4.875 1.00 33.14 238 ASN A N 1
ATOM 1875 C CA . ASN A 1 239 ? 80.542 85.766 4.555 1.00 32.76 238 ASN A CA 1
ATOM 1876 C C . ASN A 1 239 ? 79.610 85.652 3.345 1.00 32.12 238 ASN A C 1
ATOM 1877 O O . ASN A 1 239 ? 78.452 85.314 3.450 1.00 31.57 238 ASN A O 1
ATOM 1882 N N . THR A 1 240 ? 80.169 85.929 2.176 1.00 32.85 239 THR A N 1
ATOM 1883 C CA . THR A 1 240 ? 79.451 85.878 0.913 1.00 31.39 239 THR A CA 1
ATOM 1884 C C . THR A 1 240 ? 80.222 84.972 -0.020 1.00 32.92 239 THR A C 1
ATOM 1885 O O . THR A 1 240 ? 81.444 85.117 -0.142 1.00 34.38 239 THR A O 1
ATOM 1889 N N . LEU A 1 241 ? 79.501 84.034 -0.636 1.00 32.33 240 LEU A N 1
ATOM 1890 C CA . LEU A 1 241 ? 79.997 83.156 -1.689 1.00 32.33 240 LEU A CA 1
ATOM 1891 C C . LEU A 1 241 ? 79.296 83.630 -2.944 1.00 32.78 240 LEU A C 1
ATOM 1892 O O . LEU A 1 241 ? 78.081 83.819 -2.910 1.00 35.78 240 LEU A O 1
ATOM 1897 N N . VAL A 1 242 ? 80.049 83.872 -4.024 1.00 32.37 241 VAL A N 1
ATOM 1898 C CA . VAL A 1 242 ? 79.479 84.323 -5.302 1.00 31.35 241 VAL A CA 1
ATOM 1899 C C . VAL A 1 242 ? 79.560 83.179 -6.300 1.00 31.96 241 VAL A C 1
ATOM 1900 O O . VAL A 1 242 ? 80.608 82.563 -6.435 1.00 30.50 241 VAL A O 1
ATOM 1904 N N . CYS A 1 243 ? 78.423 82.890 -6.943 1.00 32.17 242 CYS A N 1
ATOM 1905 C CA . CYS A 1 243 ? 78.272 81.862 -7.969 1.00 32.42 242 CYS A CA 1
ATOM 1906 C C . CYS A 1 243 ? 77.991 82.615 -9.251 1.00 32.89 242 CYS A C 1
ATOM 1907 O O . CYS A 1 243 ? 77.028 83.399 -9.322 1.00 32.83 242 CYS A O 1
ATOM 1910 N N . TYR A 1 244 ? 78.840 82.389 -10.243 1.00 32.46 243 TYR A N 1
ATOM 1911 C CA . TYR A 1 244 ? 78.732 83.041 -11.511 1.00 33.56 243 TYR A CA 1
ATOM 1912 C C . TYR A 1 244 ? 78.928 82.025 -12.641 1.00 33.90 243 TYR A C 1
ATOM 1913 O O . TYR A 1 244 ? 79.445 80.932 -12.423 1.00 34.43 243 TYR A O 1
ATOM 1922 N N . SER A 1 245 ? 78.424 82.366 -13.817 1.00 34.00 244 SER A N 1
ATOM 1923 C CA . SER A 1 245 ? 78.683 81.609 -15.025 1.00 33.84 244 SER A CA 1
ATOM 1924 C C . SER A 1 245 ? 78.598 82.538 -16.229 1.00 33.69 244 SER A C 1
ATOM 1925 O O . SER A 1 245 ? 78.026 83.624 -16.143 1.00 32.71 244 SER A O 1
ATOM 1928 N N . TYR A 1 246 ? 79.167 82.080 -17.342 1.00 34.63 245 TYR A N 1
ATOM 1929 C CA . TYR A 1 246 ? 79.168 82.813 -18.615 1.00 34.35 245 TYR A CA 1
ATOM 1930 C C . TYR A 1 246 ? 78.011 82.396 -19.538 1.00 35.04 245 TYR A C 1
ATOM 1931 O O . TYR A 1 246 ? 78.025 82.715 -20.725 1.00 35.22 245 TYR A O 1
ATOM 1940 N N . SER A 1 247 ? 76.991 81.727 -18.970 1.00 36.35 246 SER A N 1
ATOM 1941 C CA . SER A 1 247 ? 75.832 81.245 -19.714 1.00 37.02 246 SER A CA 1
ATOM 1942 C C . SER A 1 247 ? 75.012 82.379 -20.340 1.00 37.85 246 SER A C 1
ATOM 1943 O O . SER A 1 247 ? 74.548 82.236 -21.466 1.00 36.72 246 SER A O 1
ATOM 1946 N N . LYS A 1 248 ? 74.866 83.497 -19.630 1.00 38.38 247 LYS A N 1
ATOM 1947 C CA . LYS A 1 248 ? 74.093 84.661 -20.123 1.00 37.99 247 LYS A CA 1
ATOM 1948 C C . LYS A 1 248 ? 74.940 85.794 -20.682 1.00 37.29 247 LYS A C 1
ATOM 1949 O O . LYS A 1 248 ? 74.590 86.391 -21.720 1.00 35.00 247 LYS A O 1
ATOM 1955 N N . SER A 1 249 ? 76.037 86.095 -19.987 1.00 37.00 248 SER A N 1
ATOM 1956 C CA . SER A 1 249 ? 76.952 87.176 -20.354 1.00 37.35 248 SER A CA 1
ATOM 1957 C C . SER A 1 249 ? 77.602 86.942 -21.720 1.00 37.34 248 SER A C 1
ATOM 1958 O O . SER A 1 249 ? 77.629 87.839 -22.534 1.00 37.77 248 SER A O 1
ATOM 1961 N N . LEU A 1 250 ? 78.057 85.714 -21.967 1.00 37.95 249 LEU A N 1
ATOM 1962 C CA . LEU A 1 250 ? 78.661 85.300 -23.238 1.00 37.12 249 LEU A CA 1
ATOM 1963 C C . LEU A 1 250 ? 77.756 84.397 -24.109 1.00 37.47 249 LEU A C 1
ATOM 1964 O O . LEU A 1 250 ? 78.182 83.992 -25.188 1.00 36.59 249 LEU A O 1
ATOM 1969 N N . SER A 1 251 ? 76.530 84.094 -23.663 1.00 36.94 250 SER A N 1
ATOM 1970 C CA . SER A 1 251 ? 75.610 83.200 -24.401 1.00 36.71 250 SER A CA 1
ATOM 1971 C C . SER A 1 251 ? 76.203 81.800 -24.643 1.00 35.42 250 SER A C 1
ATOM 1972 O O . SER A 1 251 ? 76.064 81.218 -25.738 1.00 34.45 250 SER A O 1
ATOM 1975 N N . LEU A 1 252 ? 76.841 81.263 -23.595 1.00 34.50 251 LEU A N 1
ATOM 1976 C CA . LEU A 1 252 ? 77.477 79.957 -23.643 1.00 34.66 251 LEU A CA 1
ATOM 1977 C C . LEU A 1 252 ? 76.865 78.978 -22.613 1.00 35.39 251 LEU A C 1
ATOM 1978 O O . LEU A 1 252 ? 77.615 78.296 -21.910 1.00 34.73 251 LEU A O 1
ATOM 1983 N N . PRO A 1 253 ? 75.507 78.864 -22.557 1.00 36.38 252 PRO A N 1
ATOM 1984 C CA . PRO A 1 253 ? 74.899 77.991 -21.539 1.00 36.61 252 PRO A CA 1
ATOM 1985 C C . PRO A 1 253 ? 75.236 76.502 -21.645 1.00 36.66 252 PRO A C 1
ATOM 1986 O O . PRO A 1 253 ? 75.328 75.830 -20.619 1.00 35.46 252 PRO A O 1
ATOM 1990 N N . GLY A 1 254 ? 75.381 76.012 -22.866 1.00 37.25 253 GLY A N 1
ATOM 1991 C CA . GLY A 1 254 ? 75.768 74.638 -23.124 1.00 37.11 253 GLY A CA 1
ATOM 1992 C C . GLY A 1 254 ? 77.240 74.329 -22.918 1.00 36.20 253 GLY A C 1
ATOM 1993 O O . GLY A 1 254 ? 77.579 73.161 -22.875 1.00 34.78 253 GLY A O 1
ATOM 1994 N N . GLU A 1 255 ? 78.106 75.347 -22.803 1.00 36.83 254 GLU A N 1
ATOM 1995 C CA . GLU A 1 255 ? 79.563 75.140 -22.618 1.00 37.14 254 GLU A CA 1
ATOM 1996 C C . GLU A 1 255 ? 80.037 74.852 -21.177 1.00 38.03 254 GLU A C 1
ATOM 1997 O O . GLU A 1 255 ? 81.124 74.298 -20.983 1.00 38.93 254 GLU A O 1
ATOM 2003 N N . ARG A 1 256 ? 79.215 75.195 -20.186 1.00 37.86 255 ARG A N 1
ATOM 2004 C CA . ARG A 1 256 ? 79.439 74.838 -18.774 1.00 37.24 255 ARG A CA 1
ATOM 2005 C C . ARG A 1 256 ? 80.728 75.442 -18.212 1.00 37.09 255 ARG A C 1
ATOM 2006 O O . ARG A 1 256 ? 81.721 74.748 -18.009 1.00 38.07 255 ARG A O 1
ATOM 2014 N N . ILE A 1 257 ? 80.720 76.753 -18.016 1.00 36.95 256 ILE A N 1
ATOM 2015 C CA . ILE A 1 257 ? 81.882 77.454 -17.451 1.00 35.32 256 ILE A CA 1
ATOM 2016 C C . ILE A 1 257 ? 81.442 78.578 -16.513 1.00 33.14 256 ILE A C 1
ATOM 2017 O O . ILE A 1 257 ? 80.683 79.473 -16.884 1.00 31.88 256 ILE A O 1
ATOM 2022 N N . GLY A 1 258 ? 81.900 78.498 -15.273 1.00 32.01 257 GLY A N 1
ATOM 2023 C CA . GLY A 1 258 ? 81.607 79.518 -14.305 1.00 31.69 257 GLY A CA 1
ATOM 2024 C C . GLY A 1 258 ? 82.577 79.447 -13.158 1.00 32.22 257 GLY A C 1
ATOM 2025 O O . GLY A 1 258 ? 83.678 78.916 -13.305 1.00 32.20 257 GLY A O 1
ATOM 2026 N N . TYR A 1 259 ? 82.162 79.959 -12.011 1.00 30.61 258 TYR A N 1
ATOM 2027 C CA . TYR A 1 259 ? 83.024 79.920 -10.842 1.00 30.46 258 TYR A CA 1
ATOM 2028 C C . TYR A 1 259 ? 82.284 80.114 -9.544 1.00 30.56 258 TYR A C 1
ATOM 2029 O O . TYR A 1 259 ? 81.100 80.483 -9.536 1.00 29.46 258 TYR A O 1
ATOM 2038 N N . VAL A 1 260 ? 83.013 79.803 -8.471 1.00 31.43 259 VAL A N 1
ATOM 2039 C CA . VAL A 1 260 ? 82.650 80.084 -7.096 1.00 32.39 259 VAL A CA 1
ATOM 2040 C C . VAL A 1 260 ? 83.776 81.020 -6.608 1.00 31.47 259 VAL A C 1
ATOM 2041 O O . VAL A 1 260 ? 84.971 80.696 -6.726 1.00 31.32 259 VAL A O 1
ATOM 2045 N N . LEU A 1 261 ? 83.384 82.168 -6.070 1.00 29.70 260 LEU A N 1
ATOM 2046 C CA . LEU A 1 261 ? 84.319 83.158 -5.560 1.00 30.50 260 LEU A CA 1
ATOM 2047 C C . LEU A 1 261 ? 84.262 83.073 -4.043 1.00 29.95 260 LEU A C 1
ATOM 2048 O O . LEU A 1 261 ? 83.174 83.226 -3.464 1.00 30.22 260 LEU A O 1
ATOM 2053 N N . VAL A 1 262 ? 85.412 82.795 -3.418 1.00 30.99 261 VAL A N 1
ATOM 2054 C CA . VAL A 1 262 ? 85.546 82.679 -1.938 1.00 29.94 261 VAL A CA 1
ATOM 2055 C C . VAL A 1 262 ? 86.451 83.836 -1.411 1.00 30.50 261 VAL A C 1
ATOM 2056 O O . VAL A 1 262 ? 87.679 83.696 -1.413 1.00 29.86 261 VAL A O 1
ATOM 2060 N N . PRO A 1 263 ? 85.859 84.964 -0.939 1.00 30.55 262 PRO A N 1
ATOM 2061 C CA . PRO A 1 263 ? 86.673 86.093 -0.414 1.00 30.94 262 PRO A CA 1
ATOM 2062 C C . PRO A 1 263 ? 87.553 85.742 0.784 1.00 31.79 262 PRO A C 1
ATOM 2063 O O . PRO A 1 263 ? 87.253 84.800 1.508 1.00 31.54 262 PRO A O 1
ATOM 2067 N N . ASP A 1 264 ? 88.621 86.508 0.980 1.00 33.92 263 ASP A N 1
ATOM 2068 C CA . ASP A 1 264 ? 89.490 86.346 2.140 1.00 33.78 263 ASP A CA 1
ATOM 2069 C C . ASP A 1 264 ? 88.768 86.720 3.441 1.00 33.06 263 ASP A C 1
ATOM 2070 O O . ASP A 1 264 ? 89.079 86.147 4.478 1.00 32.13 263 ASP A O 1
ATOM 2075 N N . GLU A 1 265 ? 87.769 87.611 3.363 1.00 32.16 264 GLU A N 1
ATOM 2076 C CA . GLU A 1 265 ? 87.044 88.111 4.541 1.00 30.84 264 GLU A CA 1
ATOM 2077 C C . GLU A 1 265 ? 85.991 87.172 5.103 1.00 30.37 264 GLU A C 1
ATOM 2078 O O . GLU A 1 265 ? 85.359 87.515 6.085 1.00 30.78 264 GLU A O 1
ATOM 2084 N N . VAL A 1 266 ? 85.779 86.003 4.496 1.00 30.96 265 VAL A N 1
ATOM 2085 C CA . VAL A 1 266 ? 84.924 84.971 5.094 1.00 31.77 265 VAL A CA 1
ATOM 2086 C C . VAL A 1 266 ? 85.603 84.538 6.402 1.00 32.67 265 VAL A C 1
ATOM 2087 O O . VAL A 1 266 ? 86.827 84.717 6.539 1.00 32.04 265 VAL A O 1
ATOM 2091 N N . TYR A 1 267 ? 84.812 84.001 7.339 1.00 33.12 266 TYR A N 1
ATOM 2092 C CA . TYR A 1 267 ? 85.259 83.578 8.693 1.00 32.99 266 TYR A CA 1
ATOM 2093 C C . TYR A 1 267 ? 86.622 82.844 8.704 1.00 33.21 266 TYR A C 1
ATOM 2094 O O . TYR A 1 267 ? 87.447 83.084 9.582 1.00 32.97 266 TYR A O 1
ATOM 2103 N N . ASP A 1 268 ? 86.838 81.972 7.711 1.00 33.31 267 ASP A N 1
ATOM 2104 C CA . ASP A 1 268 ? 88.072 81.183 7.553 1.00 33.87 267 ASP A CA 1
ATOM 2105 C C . ASP A 1 268 ? 88.158 80.756 6.066 1.00 33.99 267 ASP A C 1
ATOM 2106 O O . ASP A 1 268 ? 87.612 79.728 5.682 1.00 33.80 267 ASP A O 1
ATOM 2111 N N . LYS A 1 269 ? 88.813 81.581 5.243 1.00 33.08 268 LYS A N 1
ATOM 2112 C CA . LYS A 1 269 ? 88.961 81.323 3.801 1.00 32.15 268 LYS A CA 1
ATOM 2113 C C . LYS A 1 269 ? 89.612 79.999 3.494 1.00 32.21 268 LYS A C 1
ATOM 2114 O O . LYS A 1 269 ? 89.099 79.258 2.669 1.00 33.51 268 LYS A O 1
ATOM 2120 N N . ALA A 1 270 ? 90.724 79.687 4.166 1.00 32.78 269 ALA A N 1
ATOM 2121 C CA . ALA A 1 270 ? 91.424 78.423 3.934 1.00 31.95 269 ALA A CA 1
ATOM 2122 C C . ALA A 1 270 ? 90.477 77.228 4.140 1.00 31.47 269 ALA A C 1
ATOM 2123 O O . ALA A 1 270 ? 90.398 76.335 3.283 1.00 30.65 269 ALA A O 1
ATOM 2125 N N . GLU A 1 271 ? 89.713 77.264 5.231 1.00 31.06 270 GLU A N 1
ATOM 2126 C CA . GLU A 1 271 ? 88.784 76.176 5.570 1.00 31.96 270 GLU A CA 1
ATOM 2127 C C . GLU A 1 271 ? 87.598 76.041 4.613 1.00 31.92 270 GLU A C 1
ATOM 2128 O O . GLU A 1 271 ? 87.225 74.914 4.249 1.00 32.44 270 GLU A O 1
ATOM 2134 N N . LEU A 1 272 ? 86.971 77.172 4.292 1.00 32.80 271 LEU A N 1
ATOM 2135 C CA . LEU A 1 272 ? 85.822 77.209 3.379 1.00 32.63 271 LEU A CA 1
ATOM 2136 C C . LEU A 1 272 ? 86.242 76.881 1.951 1.00 32.62 271 LEU A C 1
ATOM 2137 O O . LEU A 1 272 ? 85.516 76.191 1.223 1.00 33.27 271 LEU A O 1
ATOM 2142 N N . TYR A 1 273 ? 87.397 77.391 1.532 1.00 32.88 272 TYR A N 1
ATOM 2143 C CA . TYR A 1 273 ? 87.919 77.086 0.200 1.00 32.32 272 TYR A CA 1
ATOM 2144 C C . TYR A 1 273 ? 88.248 75.599 0.093 1.00 31.99 272 TYR A C 1
ATOM 2145 O O . TYR A 1 273 ? 88.004 75.013 -0.942 1.00 33.44 272 TYR A O 1
ATOM 2154 N N . ALA A 1 274 ? 88.760 74.998 1.171 1.00 33.15 273 ALA A N 1
ATOM 2155 C CA . ALA A 1 274 ? 89.026 73.556 1.216 1.00 32.62 273 ALA A CA 1
ATOM 2156 C C . ALA A 1 274 ? 87.716 72.791 1.019 1.00 32.61 273 ALA A C 1
ATOM 2157 O O . ALA A 1 274 ? 87.674 71.896 0.176 1.00 34.84 273 ALA A O 1
ATOM 2159 N N . ALA A 1 275 ? 86.640 73.193 1.719 1.00 30.66 274 ALA A N 1
ATOM 2160 C CA . ALA A 1 275 ? 85.314 72.527 1.600 1.00 28.85 274 ALA A CA 1
ATOM 2161 C C . ALA A 1 275 ? 84.700 72.685 0.190 1.00 30.98 274 ALA A C 1
ATOM 2162 O O . ALA A 1 275 ? 84.027 71.791 -0.306 1.00 30.41 274 ALA A O 1
ATOM 2164 N N . VAL A 1 276 ? 84.935 73.837 -0.428 1.00 31.26 275 VAL A N 1
ATOM 2165 C CA . VAL A 1 276 ? 84.5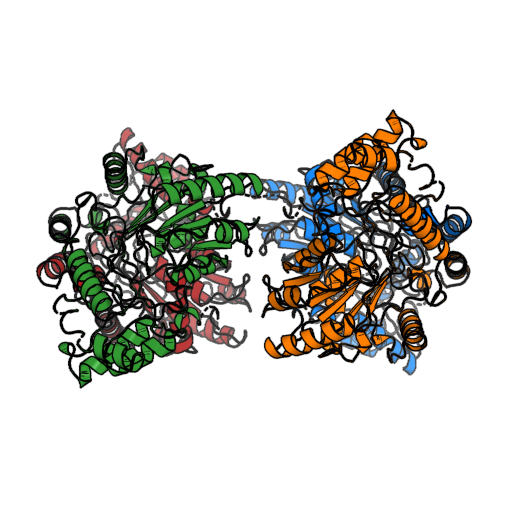37 74.092 -1.819 1.00 31.42 275 VAL A CA 1
ATOM 2166 C C . VAL A 1 276 ? 85.248 73.085 -2.735 1.00 31.93 275 VAL A C 1
ATOM 2167 O O . VAL A 1 276 ? 84.569 72.343 -3.426 1.00 32.84 275 VAL A O 1
ATOM 2171 N N . CYS A 1 277 ? 86.585 73.011 -2.688 1.00 32.55 276 CYS A N 1
ATOM 2172 C CA . CYS A 1 277 ? 87.357 71.975 -3.431 1.00 32.70 276 CYS A CA 1
ATOM 2173 C C . CYS A 1 277 ? 86.881 70.535 -3.162 1.00 32.79 276 CYS A C 1
ATOM 2174 O O . CYS A 1 277 ? 86.690 69.756 -4.104 1.00 34.37 276 CYS A O 1
ATOM 2177 N N . GLY A 1 278 ? 86.681 70.197 -1.893 1.00 31.53 277 GLY A N 1
ATOM 2178 C CA . GLY A 1 278 ? 86.165 68.888 -1.511 1.00 32.78 277 GLY A CA 1
ATOM 2179 C C . GLY A 1 278 ? 84.771 68.576 -2.050 1.00 32.51 277 GLY A C 1
ATOM 2180 O O . GLY A 1 278 ? 84.516 67.457 -2.463 1.00 32.04 277 GLY A O 1
ATOM 2181 N N . ALA A 1 279 ? 83.885 69.574 -2.034 1.00 32.32 278 ALA A N 1
ATOM 2182 C CA . ALA A 1 279 ? 82.533 69.440 -2.566 1.00 33.53 278 ALA A CA 1
ATOM 2183 C C . ALA A 1 279 ? 82.586 69.192 -4.079 1.00 33.07 278 ALA A C 1
ATOM 2184 O O . ALA A 1 279 ? 81.899 68.298 -4.579 1.00 32.34 278 ALA A O 1
ATOM 2186 N N . GLY A 1 280 ? 83.447 69.942 -4.777 1.00 32.69 279 GLY A N 1
ATOM 2187 C CA . GLY A 1 280 ? 83.647 69.780 -6.215 1.00 32.72 279 GLY A CA 1
ATOM 2188 C C . GLY A 1 280 ? 84.093 68.372 -6.511 1.00 32.50 279 GLY A C 1
ATOM 2189 O O . GLY A 1 280 ? 83.509 67.698 -7.358 1.00 31.92 279 GLY A O 1
ATOM 2190 N N . ARG A 1 281 ? 85.087 67.908 -5.755 1.00 32.16 280 ARG A N 1
ATOM 2191 C CA . ARG A 1 281 ? 85.588 66.529 -5.867 1.00 31.57 280 ARG A CA 1
ATOM 2192 C C . ARG A 1 281 ? 84.490 65.469 -5.618 1.00 31.36 280 ARG A C 1
ATOM 2193 O O . ARG A 1 281 ? 84.328 64.533 -6.427 1.00 29.90 280 ARG A O 1
ATOM 2201 N N . ALA A 1 282 ? 83.722 65.649 -4.529 1.00 30.53 281 ALA A N 1
ATOM 2202 C CA . ALA A 1 282 ? 82.615 64.731 -4.146 1.00 30.20 281 ALA A CA 1
ATOM 2203 C C . ALA A 1 282 ? 81.481 64.622 -5.180 1.00 31.49 281 ALA A C 1
ATOM 2204 O O . ALA A 1 282 ? 80.815 63.582 -5.274 1.00 30.68 281 ALA A O 1
ATOM 2206 N N . LEU A 1 283 ? 81.265 65.709 -5.923 1.00 31.48 282 LEU A N 1
ATOM 2207 C CA . LEU A 1 283 ? 80.222 65.796 -6.961 1.00 32.79 282 LEU A CA 1
ATOM 2208 C C . LEU A 1 283 ? 80.668 65.232 -8.302 1.00 32.44 282 LEU A C 1
ATOM 2209 O O . LEU A 1 283 ? 79.904 65.283 -9.252 1.00 34.68 282 LEU A O 1
ATOM 2214 N N . GLY A 1 284 ? 81.889 64.705 -8.377 1.00 32.30 283 GLY A N 1
ATOM 2215 C CA . GLY A 1 284 ? 82.444 64.113 -9.583 1.00 33.40 283 GLY A CA 1
ATOM 2216 C C . GLY A 1 284 ? 83.100 65.095 -10.532 1.00 33.85 283 GLY A C 1
ATOM 2217 O O . GLY A 1 284 ? 83.306 64.744 -11.687 1.00 33.34 283 GLY A O 1
ATOM 2218 N N . TYR A 1 285 ? 83.429 66.304 -10.060 1.00 34.56 284 TYR A N 1
ATOM 2219 C CA . TYR A 1 285 ? 84.040 67.334 -10.912 1.00 36.14 284 TYR A CA 1
ATOM 2220 C C . TYR A 1 285 ? 85.546 67.169 -10.837 1.00 34.94 284 TYR A C 1
ATOM 2221 O O . TYR A 1 285 ? 86.077 66.967 -9.748 1.00 33.25 284 TYR A O 1
ATOM 2230 N N . VAL A 1 286 ? 86.222 67.221 -11.988 1.00 33.49 285 VAL A N 1
ATOM 2231 C CA . VAL A 1 286 ? 87.695 67.099 -12.039 1.00 32.81 285 VAL A CA 1
ATOM 2232 C C . VAL A 1 286 ? 88.292 68.476 -12.358 1.00 34.00 285 VAL A C 1
ATOM 2233 O O . VAL A 1 286 ? 89.253 68.904 -11.709 1.00 33.26 285 VAL A O 1
ATOM 2237 N N . CYS A 1 287 ? 87.732 69.146 -13.360 1.00 33.66 286 CYS A N 1
ATOM 2238 C CA . CYS A 1 287 ? 88.065 70.535 -13.667 1.00 34.51 286 CYS A CA 1
ATOM 2239 C C . CYS A 1 287 ? 87.066 71.101 -14.675 1.00 35.51 286 CYS A C 1
ATOM 2240 O O . CYS A 1 287 ? 86.415 70.327 -15.378 1.00 35.31 286 CYS A O 1
ATOM 2243 N N . ALA A 1 288 ? 86.972 72.435 -14.755 1.00 35.09 287 ALA A N 1
ATOM 2244 C CA . ALA A 1 288 ? 86.137 73.101 -15.757 1.00 35.38 287 ALA A CA 1
ATOM 2245 C C . ALA A 1 288 ? 86.749 72.825 -17.117 1.00 36.37 287 ALA A C 1
ATOM 2246 O O . ALA A 1 288 ? 87.964 72.577 -17.185 1.00 36.36 287 ALA A O 1
ATOM 2248 N N . PRO A 1 289 ? 85.936 72.859 -18.207 1.00 37.68 288 PRO A N 1
ATOM 2249 C CA . PRO A 1 289 ? 86.505 72.569 -19.517 1.00 37.32 288 PRO A CA 1
ATOM 2250 C C . PRO A 1 289 ? 87.698 73.483 -19.881 1.00 36.89 288 PRO A C 1
ATOM 2251 O O . PRO A 1 289 ? 87.575 74.718 -19.922 1.00 36.05 288 PRO A O 1
ATOM 2255 N N . SER A 1 290 ? 88.830 72.835 -20.123 1.00 36.26 289 SER A N 1
ATOM 2256 C CA . SER A 1 290 ? 90.119 73.489 -20.352 1.00 36.22 289 SER A CA 1
ATOM 2257 C C . SER A 1 290 ? 90.098 74.513 -21.502 1.00 34.05 289 SER A C 1
ATOM 2258 O O . SER A 1 290 ? 90.633 75.605 -21.355 1.00 33.11 289 SER A O 1
ATOM 2261 N N . LEU A 1 291 ? 89.456 74.160 -22.618 1.00 32.88 290 LEU A N 1
ATOM 2262 C CA . LEU A 1 291 ? 89.343 75.061 -23.793 1.00 33.16 290 LEU A CA 1
ATOM 2263 C C . LEU A 1 291 ? 88.678 76.378 -23.379 1.00 32.60 290 LEU A C 1
ATOM 2264 O O . LEU A 1 291 ? 89.169 77.464 -23.725 1.00 30.82 290 LEU A O 1
ATOM 2269 N N . PHE A 1 292 ? 87.593 76.257 -22.602 1.00 33.16 291 PHE A N 1
ATOM 2270 C CA . PHE A 1 292 ? 86.817 77.419 -22.124 1.00 33.40 291 PHE A CA 1
ATOM 2271 C C . PHE A 1 292 ? 87.530 78.208 -21.027 1.00 33.28 291 PHE A C 1
ATOM 2272 O O . PHE A 1 292 ? 87.429 79.427 -21.020 1.00 33.24 291 PHE A O 1
ATOM 2280 N N . GLN A 1 293 ? 88.271 77.544 -20.138 1.00 33.12 292 GLN A N 1
ATOM 2281 C CA . GLN A 1 293 ? 89.104 78.262 -19.153 1.00 34.92 292 GLN A CA 1
ATOM 2282 C C . GLN A 1 293 ? 90.119 79.168 -19.839 1.00 34.63 292 GLN A C 1
ATOM 2283 O O . GLN A 1 293 ? 90.253 80.330 -19.469 1.00 33.95 292 GLN A O 1
ATOM 2289 N N . LYS A 1 294 ? 90.812 78.625 -20.848 1.00 35.65 293 LYS A N 1
ATOM 2290 C CA . LYS A 1 294 ? 91.827 79.368 -21.595 1.00 36.48 293 LYS A CA 1
ATOM 2291 C C . LYS A 1 294 ? 91.199 80.500 -22.419 1.00 35.60 293 LYS A C 1
ATOM 2292 O O . LYS A 1 294 ? 91.766 81.589 -22.497 1.00 35.08 293 LYS A O 1
ATOM 2311 N N . ILE A 1 296 ? 88.334 82.161 -21.677 1.00 37.02 295 ILE A N 1
ATOM 2312 C CA . ILE A 1 296 ? 87.842 83.195 -20.729 1.00 38.11 295 ILE A CA 1
ATOM 2313 C C . ILE A 1 296 ? 88.903 84.267 -20.375 1.00 37.88 295 ILE A C 1
ATOM 2314 O O . ILE A 1 296 ? 88.542 85.423 -20.108 1.00 37.84 295 ILE A O 1
ATOM 2319 N N . VAL A 1 297 ? 90.186 83.886 -20.415 1.00 36.64 296 VAL A N 1
ATOM 2320 C CA . VAL A 1 297 ? 91.312 84.795 -20.165 1.00 36.64 296 VAL A CA 1
ATOM 2321 C C . VAL A 1 297 ? 91.239 86.049 -21.054 1.00 38.22 296 VAL A C 1
ATOM 2322 O O . VAL A 1 297 ? 91.527 87.152 -20.579 1.00 38.42 296 VAL A O 1
ATOM 2326 N N . LYS A 1 298 ? 90.812 85.863 -22.311 1.00 38.05 297 LYS A N 1
ATOM 2327 C CA . LYS A 1 298 ? 90.688 86.927 -23.306 1.00 39.62 297 LYS A CA 1
ATOM 2328 C C . LYS A 1 298 ? 89.288 87.564 -23.486 1.00 39.60 297 LYS A C 1
ATOM 2329 O O . LYS A 1 298 ? 89.135 88.453 -24.341 1.00 38.03 297 LYS A O 1
ATOM 2335 N N . CYS A 1 299 ? 88.313 87.156 -22.661 1.00 38.85 298 CYS A N 1
ATOM 2336 C CA . CYS A 1 299 ? 86.909 87.602 -22.742 1.00 39.63 298 CYS A CA 1
ATOM 2337 C C . CYS A 1 299 ? 86.371 88.306 -21.497 1.00 39.09 298 CYS A C 1
ATOM 2338 O O . CYS A 1 299 ? 85.152 88.407 -21.311 1.00 40.24 298 CYS A O 1
ATOM 2341 N N . GLN A 1 300 ? 87.268 88.831 -20.666 1.00 38.00 299 GLN A N 1
ATOM 2342 C CA . GLN A 1 300 ? 86.876 89.522 -19.434 1.00 37.14 299 GLN A CA 1
ATOM 2343 C C . GLN A 1 300 ? 86.279 90.860 -19.833 1.00 37.15 299 GLN A C 1
ATOM 2344 O O . GLN A 1 300 ? 86.909 91.599 -20.561 1.00 37.41 299 GLN A O 1
ATOM 2350 N N . GLY A 1 301 ? 85.047 91.129 -19.400 1.00 37.71 300 GLY A N 1
ATOM 2351 C CA . GLY A 1 301 ? 84.324 92.354 -19.748 1.00 38.11 300 GLY A CA 1
ATOM 2352 C C . GLY A 1 301 ? 83.428 92.190 -20.968 1.00 38.73 300 GLY A C 1
ATOM 2353 O O . GLY A 1 301 ? 82.456 92.928 -21.101 1.00 39.67 300 GLY A O 1
ATOM 2354 N N . ALA A 1 302 ? 83.734 91.222 -21.840 1.00 38.15 301 ALA A N 1
ATOM 2355 C CA . ALA A 1 302 ? 82.983 90.991 -23.066 1.00 37.74 301 ALA A CA 1
ATOM 2356 C C . ALA A 1 302 ? 81.584 90.463 -22.780 1.00 38.31 301 ALA A C 1
ATOM 2357 O O . ALA A 1 302 ? 81.382 89.645 -21.867 1.00 37.11 301 ALA A O 1
ATOM 2359 N N . THR A 1 303 ? 80.617 90.978 -23.534 1.00 38.35 302 THR A N 1
ATOM 2360 C CA . THR A 1 303 ? 79.234 90.524 -23.461 1.00 39.47 302 THR A CA 1
ATOM 2361 C C . THR A 1 303 ? 78.619 90.562 -24.855 1.00 40.08 302 THR A C 1
ATOM 2362 O O . THR A 1 303 ? 79.132 91.253 -25.751 1.00 39.51 302 THR A O 1
ATOM 2366 N N . GLY A 1 304 ? 77.514 89.834 -25.025 1.00 40.23 303 GLY A N 1
ATOM 2367 C CA . GLY A 1 304 ? 76.729 89.907 -26.265 1.00 40.28 303 GLY A CA 1
ATOM 2368 C C . GLY A 1 304 ? 75.995 91.248 -26.329 1.00 39.98 303 GLY A C 1
ATOM 2369 O O . GLY A 1 304 ? 76.178 92.098 -25.455 1.00 39.58 303 GLY A O 1
ATOM 2370 N N . ASP A 1 305 ? 75.175 91.439 -27.366 1.00 40.70 304 ASP A N 1
ATOM 2371 C CA . ASP A 1 305 ? 74.381 92.669 -27.541 1.00 40.98 304 ASP A CA 1
ATOM 2372 C C . ASP A 1 305 ? 73.217 92.710 -26.518 1.00 40.93 304 ASP A C 1
ATOM 2373 O O . ASP A 1 305 ? 72.069 92.349 -26.833 1.00 40.23 304 ASP A O 1
ATOM 2378 N N . ILE A 1 306 ? 73.534 93.184 -25.307 1.00 41.37 305 ILE A N 1
ATOM 2379 C CA . ILE A 1 306 ? 72.567 93.276 -24.186 1.00 41.15 305 ILE A CA 1
ATOM 2380 C C . ILE A 1 306 ? 71.373 94.203 -24.524 1.00 41.08 305 ILE A C 1
ATOM 2381 O O . ILE A 1 306 ? 70.273 93.997 -24.010 1.00 40.95 305 ILE A O 1
ATOM 2386 N N . ASN A 1 307 ? 71.584 95.192 -25.402 1.00 41.26 306 ASN A N 1
ATOM 2387 C CA . ASN A 1 307 ? 70.510 96.122 -25.826 1.00 41.00 306 ASN A CA 1
ATOM 2388 C C . ASN A 1 307 ? 69.380 95.444 -26.660 1.00 39.71 306 ASN A C 1
ATOM 2389 O O . ASN A 1 307 ? 68.269 95.986 -26.765 1.00 38.92 306 ASN A O 1
ATOM 2394 N N . ALA A 1 308 ? 69.670 94.280 -27.254 1.00 38.12 307 ALA A N 1
ATOM 2395 C CA . ALA A 1 308 ? 68.647 93.470 -27.934 1.00 37.37 307 ALA A CA 1
ATOM 2396 C C . ALA A 1 308 ? 67.585 93.007 -26.920 1.00 36.54 307 ALA A C 1
ATOM 2397 O O . ALA A 1 308 ? 66.393 92.987 -27.232 1.00 35.68 307 ALA A O 1
ATOM 2399 N N . TYR A 1 309 ? 68.029 92.637 -25.714 1.00 34.74 308 TYR A N 1
ATOM 2400 C CA . TYR A 1 309 ? 67.115 92.240 -24.648 1.00 35.78 308 TYR A CA 1
ATOM 2401 C C . TYR A 1 309 ? 66.311 93.421 -24.078 1.00 36.05 308 TYR A C 1
ATOM 2402 O O . TYR A 1 309 ? 65.132 93.245 -23.700 1.00 34.87 308 TYR A O 1
ATOM 2411 N N . LYS A 1 310 ? 66.963 94.584 -23.951 1.00 37.58 309 LYS A N 1
ATOM 2412 C CA . LYS A 1 310 ? 66.316 95.820 -23.446 1.00 38.19 309 LYS A CA 1
ATOM 2413 C C . LYS A 1 310 ? 65.190 96.224 -24.385 1.00 37.63 309 LYS A C 1
ATOM 2414 O O . LYS A 1 310 ? 64.110 96.561 -23.921 1.00 38.05 309 LYS A O 1
ATOM 2420 N N . GLU A 1 311 ? 65.465 96.213 -25.688 1.00 38.00 310 GLU A N 1
ATOM 2421 C CA . GLU A 1 311 ? 64.457 96.543 -26.716 1.00 38.58 310 GLU A CA 1
ATOM 2422 C C . GLU A 1 311 ? 63.226 95.639 -26.612 1.00 36.81 310 GLU A C 1
ATOM 2423 O O . GLU A 1 311 ? 62.105 96.130 -26.698 1.00 36.33 310 GLU A O 1
ATOM 2429 N N . ASN A 1 312 ? 63.447 94.339 -26.390 1.00 36.47 311 ASN A N 1
ATOM 2430 C CA . ASN A 1 312 ? 62.345 93.381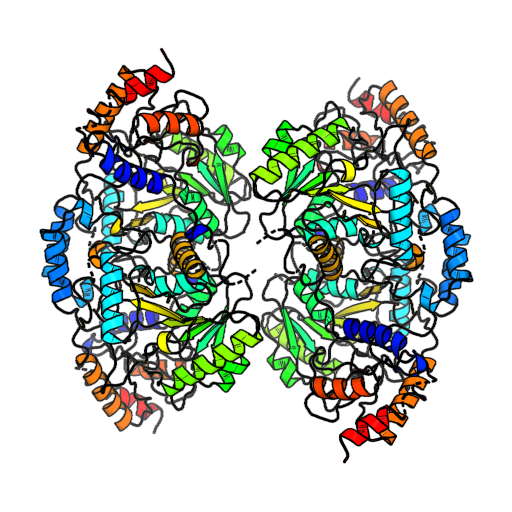 -26.160 1.00 36.26 311 ASN A CA 1
ATOM 2431 C C . ASN A 1 312 ? 61.562 93.694 -24.879 1.00 34.88 311 ASN A C 1
ATOM 2432 O O . ASN A 1 312 ? 60.338 93.633 -24.904 1.00 33.87 311 ASN A O 1
ATOM 2437 N N . ARG A 1 313 ? 62.268 94.042 -23.790 1.00 35.28 312 ARG A N 1
ATOM 2438 C CA . ARG A 1 313 ? 61.630 94.425 -22.515 1.00 35.05 312 ARG A CA 1
ATOM 2439 C C . ARG A 1 313 ? 60.671 95.581 -22.729 1.00 34.21 312 ARG A C 1
ATOM 2440 O O . ARG A 1 313 ? 59.516 95.487 -22.359 1.00 34.79 312 ARG A O 1
ATOM 2448 N N . ASP A 1 314 ? 61.174 96.653 -23.336 1.00 33.75 313 ASP A N 1
ATOM 2449 C CA . ASP A 1 314 ? 60.400 97.875 -23.589 1.00 33.97 313 ASP A CA 1
ATOM 2450 C C . ASP A 1 314 ? 59.192 97.644 -24.501 1.00 32.90 313 ASP A C 1
ATOM 2451 O O . ASP A 1 314 ? 58.115 98.177 -24.263 1.00 30.43 313 ASP A O 1
ATOM 2456 N N . LEU A 1 315 ? 59.379 96.819 -25.523 1.00 33.77 314 LEU A N 1
ATOM 2457 C CA . LEU A 1 315 ? 58.305 96.495 -26.465 1.00 33.71 314 LEU A CA 1
ATOM 2458 C C . LEU A 1 315 ? 57.193 95.717 -25.724 1.00 32.33 314 LEU A C 1
ATOM 2459 O O . LEU A 1 315 ? 56.044 96.120 -25.749 1.00 32.09 314 LEU A O 1
ATOM 2464 N N . LEU A 1 316 ? 57.564 94.661 -25.003 1.00 32.19 315 LEU A N 1
ATOM 2465 C CA . LEU A 1 316 ? 56.598 93.846 -24.236 1.00 31.80 315 LEU A CA 1
ATOM 2466 C C . LEU A 1 316 ? 55.906 94.647 -23.119 1.00 32.26 315 LEU A C 1
ATOM 2467 O O . LEU A 1 316 ? 54.686 94.542 -22.933 1.00 30.64 315 LEU A O 1
ATOM 2472 N N . TYR A 1 317 ? 56.685 95.443 -22.381 1.00 32.61 316 TYR A N 1
ATOM 2473 C CA . TYR A 1 317 ? 56.145 96.264 -21.290 1.00 33.25 316 TYR A CA 1
ATOM 2474 C C . TYR A 1 317 ? 55.153 97.312 -21.814 1.00 33.11 316 TYR A C 1
ATOM 2475 O O . TYR A 1 317 ? 54.061 97.462 -21.247 1.00 31.35 316 TYR A O 1
ATOM 2484 N N . GLU A 1 318 ? 55.540 98.022 -22.880 1.00 33.18 317 GLU A N 1
ATOM 2485 C CA . GLU A 1 318 ? 54.690 99.046 -23.490 1.00 34.19 317 GLU A CA 1
ATOM 2486 C C . GLU A 1 318 ? 53.370 98.459 -24.002 1.00 33.42 317 GLU A C 1
ATOM 2487 O O . GLU A 1 318 ? 52.310 98.996 -23.715 1.00 35.61 317 GLU A O 1
ATOM 2490 N N . GLY A 1 319 ? 53.436 97.355 -24.732 1.00 31.29 318 GLY A N 1
ATOM 2491 C CA . GLY A 1 319 ? 52.231 96.730 -25.283 1.00 31.39 318 GLY A CA 1
ATOM 2492 C C . GLY A 1 319 ? 51.290 96.132 -24.250 1.00 31.22 318 GLY A C 1
ATOM 2493 O O . GLY A 1 319 ? 50.083 96.336 -24.325 1.00 30.32 318 GLY A O 1
ATOM 2494 N N . LEU A 1 320 ? 51.847 95.406 -23.280 1.00 31.11 319 LEU A N 1
ATOM 2495 C CA . LEU A 1 320 ? 51.031 94.781 -22.216 1.00 31.10 319 LEU A CA 1
ATOM 2496 C C . LEU A 1 320 ? 50.385 95.829 -21.307 1.00 30.89 319 LEU A C 1
ATOM 2497 O O . LEU A 1 320 ? 49.208 95.710 -20.969 1.00 30.95 319 LEU A O 1
ATOM 2502 N N . THR A 1 321 ? 51.161 96.839 -20.912 1.00 30.36 320 THR A N 1
ATOM 2503 C CA . THR A 1 321 ? 50.652 97.956 -20.103 1.00 29.86 320 THR A CA 1
ATOM 2504 C C . THR A 1 321 ? 49.509 98.692 -20.842 1.00 30.71 320 THR A C 1
ATOM 2505 O O . THR A 1 321 ? 48.439 98.891 -20.283 1.00 29.25 320 THR A O 1
ATOM 2509 N N . ARG A 1 322 ? 49.747 99.033 -22.106 1.00 33.02 321 ARG A N 1
ATOM 2510 C CA . ARG A 1 322 ? 48.758 99.728 -22.965 1.00 32.72 321 ARG A CA 1
ATOM 2511 C C . ARG A 1 322 ? 47.409 98.979 -23.050 1.00 32.94 321 ARG A C 1
ATOM 2512 O O . ARG A 1 322 ? 46.350 99.620 -23.078 1.00 31.87 321 ARG A O 1
ATOM 2520 N N . ILE A 1 323 ? 47.458 97.636 -23.082 1.00 32.62 322 ILE A N 1
ATOM 2521 C CA . ILE A 1 323 ? 46.244 96.776 -23.111 1.00 32.64 322 ILE A CA 1
ATOM 2522 C C . ILE A 1 323 ? 45.470 96.821 -21.783 1.00 32.60 322 ILE A C 1
ATOM 2523 O O . ILE A 1 323 ? 44.227 96.810 -21.795 1.00 31.54 322 ILE A O 1
ATOM 2528 N N . GLY A 1 324 ? 46.208 96.913 -20.673 1.00 31.66 323 GLY A N 1
ATOM 2529 C CA . GLY A 1 324 ? 45.646 96.951 -19.320 1.00 32.28 323 GLY A CA 1
ATOM 2530 C C . GLY A 1 324 ? 46.253 95.994 -18.308 1.00 32.04 323 GLY A C 1
ATOM 2531 O O . GLY A 1 324 ? 45.803 95.973 -17.173 1.00 31.56 323 GLY A O 1
ATOM 2532 N N . TYR A 1 325 ? 47.258 95.196 -18.710 1.00 32.72 324 TYR A N 1
ATOM 2533 C CA . TYR A 1 325 ? 47.936 94.262 -17.814 1.00 31.74 324 TYR A CA 1
ATOM 2534 C C . TYR A 1 325 ? 48.819 95.010 -16.835 1.00 31.30 324 TYR A C 1
ATOM 2535 O O . TYR A 1 325 ? 49.345 96.071 -17.167 1.00 30.65 324 TYR A O 1
ATOM 2544 N N . HIS A 1 326 ? 48.958 94.468 -15.627 1.00 31.34 325 HIS A N 1
ATOM 2545 C CA . HIS A 1 326 ? 49.884 95.044 -14.638 1.00 31.63 325 HIS A CA 1
ATOM 2546 C C . HIS A 1 326 ? 51.190 94.252 -14.683 1.00 31.34 325 HIS A C 1
ATOM 2547 O O . HIS A 1 326 ? 51.239 93.106 -14.215 1.00 30.12 325 HIS A O 1
ATOM 2554 N N . CYS A 1 327 ? 52.231 94.892 -15.222 1.00 31.65 326 CYS A N 1
ATOM 2555 C CA . CYS A 1 327 ? 53.573 94.332 -15.316 1.00 32.18 326 CYS A CA 1
ATOM 2556 C C . CYS A 1 327 ? 54.496 95.047 -14.334 1.00 32.10 326 CYS A C 1
ATOM 2557 O O . CYS A 1 327 ? 54.428 96.268 -14.173 1.00 32.30 326 CYS A O 1
ATOM 2560 N N . PHE A 1 328 ? 55.358 94.283 -13.679 1.00 32.91 327 PHE A N 1
ATOM 2561 C CA . PHE A 1 328 ? 56.438 94.844 -12.857 1.00 32.54 327 PHE A CA 1
ATOM 2562 C C . PHE A 1 328 ? 57.545 95.154 -13.878 1.00 31.89 327 PHE A C 1
ATOM 2563 O O . PHE A 1 328 ? 57.968 94.241 -14.609 1.00 29.18 327 PHE A O 1
ATOM 2571 N N . LYS A 1 329 ? 57.997 96.411 -13.954 1.00 33.78 328 LYS A N 1
ATOM 2572 C CA . LYS A 1 329 ? 59.053 96.774 -14.925 1.00 34.86 328 LYS A CA 1
ATOM 2573 C C . LYS A 1 329 ? 60.380 96.217 -14.402 1.00 34.05 328 LYS A C 1
ATOM 2574 O O . LYS A 1 329 ? 60.856 96.682 -13.383 1.00 33.64 328 LYS A O 1
ATOM 2580 N N . PRO A 1 330 ? 60.976 95.222 -15.096 1.00 35.07 329 PRO A N 1
ATOM 2581 C CA . PRO A 1 330 ? 62.209 94.631 -14.560 1.00 34.99 329 PRO A CA 1
ATOM 2582 C C . PRO A 1 330 ? 63.442 95.467 -14.871 1.00 35.69 329 PRO A C 1
ATOM 2583 O O . PRO A 1 330 ? 63.530 96.020 -15.969 1.00 34.96 329 PRO A O 1
ATOM 2587 N N . ASP A 1 331 ? 64.384 95.537 -13.923 1.00 35.13 330 ASP A N 1
ATOM 2588 C CA . ASP A 1 331 ? 65.669 96.236 -14.117 1.00 34.63 330 ASP A CA 1
ATOM 2589 C C . ASP A 1 331 ? 66.778 95.326 -14.678 1.00 35.12 330 ASP A C 1
ATOM 2590 O O . ASP A 1 331 ? 67.816 95.831 -15.140 1.00 33.20 330 ASP A O 1
ATOM 2595 N N . GLY A 1 332 ? 66.569 94.007 -14.645 1.00 34.94 331 GLY A N 1
ATOM 2596 C CA . GLY A 1 332 ? 67.568 93.060 -15.136 1.00 35.31 331 GLY A CA 1
ATOM 2597 C C . GLY A 1 332 ? 67.007 91.698 -15.480 1.00 36.86 331 GLY A C 1
ATOM 2598 O O . GLY A 1 332 ? 65.808 91.466 -15.322 1.00 37.51 331 GLY A O 1
ATOM 2599 N N . ALA A 1 333 ? 67.884 90.806 -15.965 1.00 36.63 332 ALA A N 1
ATOM 2600 C CA . ALA A 1 333 ? 67.501 89.466 -16.450 1.00 36.10 332 ALA A CA 1
ATOM 2601 C C . ALA A 1 333 ? 66.601 89.604 -17.714 1.00 35.66 332 ALA A C 1
ATOM 2602 O O . ALA A 1 333 ? 66.522 90.708 -18.311 1.00 36.31 332 ALA A O 1
ATOM 2604 N N . PHE A 1 334 ? 65.980 88.514 -18.159 1.00 33.93 333 PHE A N 1
ATOM 2605 C CA . PHE A 1 334 ? 65.112 88.560 -19.362 1.00 33.03 333 PHE A CA 1
ATOM 2606 C C . PHE A 1 334 ? 63.741 87.896 -19.178 1.00 33.12 333 PHE A C 1
ATOM 2607 O O . PHE A 1 334 ? 63.208 87.240 -20.079 1.00 30.98 333 PHE A O 1
ATOM 2615 N N . TYR A 1 335 ? 63.163 88.144 -17.997 1.00 34.63 334 TYR A N 1
ATOM 2616 C CA . TYR A 1 335 ? 61.858 87.636 -17.610 1.00 35.26 334 TYR A CA 1
ATOM 2617 C C . TYR A 1 335 ? 60.984 88.801 -17.144 1.00 35.83 334 TYR A C 1
ATOM 2618 O O . TYR A 1 335 ? 61.448 89.648 -16.365 1.00 37.85 334 TYR A O 1
ATOM 2635 N N . PHE A 1 337 ? 57.549 89.814 -15.095 1.00 32.64 336 PHE A N 1
ATOM 2636 C CA . PHE A 1 337 ? 56.622 89.311 -14.081 1.00 33.36 336 PHE A CA 1
ATOM 2637 C C . PHE A 1 337 ? 55.338 90.144 -14.230 1.00 33.66 336 PHE A C 1
ATOM 2638 O O . PHE A 1 337 ? 55.346 91.364 -13.997 1.00 34.40 336 PHE A O 1
ATOM 2646 N N . VAL A 1 338 ? 54.258 89.477 -14.664 1.00 33.24 337 VAL A N 1
ATOM 2647 C CA . VAL A 1 338 ? 52.963 90.112 -14.975 1.00 32.06 337 VAL A CA 1
ATOM 2648 C C . VAL A 1 338 ? 51.880 89.522 -14.073 1.00 31.70 337 VAL A C 1
ATOM 2649 O O . VAL A 1 338 ? 51.850 88.293 -13.840 1.00 31.60 337 VAL A O 1
ATOM 2653 N N . LYS A 1 339 ? 51.016 90.385 -13.533 1.00 31.09 338 LYS A N 1
ATOM 2654 C CA . LYS A 1 339 ? 49.928 89.912 -12.696 1.00 31.18 338 LYS A CA 1
ATOM 2655 C C . LYS A 1 339 ? 48.854 89.216 -13.554 1.00 31.85 338 LYS A C 1
ATOM 2656 O O . LYS A 1 339 ? 48.447 89.747 -14.592 1.00 30.40 338 LYS A O 1
ATOM 2662 N N . ALA A 1 340 ? 48.419 88.028 -13.117 1.00 32.32 339 ALA A N 1
ATOM 2663 C CA . ALA A 1 340 ? 47.347 87.284 -13.802 1.00 32.86 339 ALA A CA 1
ATOM 2664 C C . ALA A 1 340 ? 46.017 88.049 -13.677 1.00 34.26 339 ALA A C 1
ATOM 2665 O O . ALA A 1 340 ? 45.823 88.816 -12.725 1.00 36.29 339 ALA A O 1
ATOM 2667 N N . LEU A 1 341 ? 45.115 87.842 -14.632 1.00 34.98 340 LEU A N 1
ATOM 2668 C CA . LEU A 1 341 ? 43.811 88.525 -14.633 1.00 35.36 340 LEU A CA 1
ATOM 2669 C C . LEU A 1 341 ? 42.827 87.935 -13.619 1.00 36.47 340 LEU A C 1
ATOM 2670 O O . LEU A 1 341 ? 41.771 88.511 -13.387 1.00 36.17 340 LEU A O 1
ATOM 2675 N N . GLU A 1 342 ? 43.170 86.778 -13.048 1.00 37.20 341 GLU A N 1
ATOM 2676 C CA . GLU A 1 342 ? 42.444 86.176 -11.923 1.00 37.85 341 GLU A CA 1
ATOM 2677 C C . GLU A 1 342 ? 43.485 85.654 -10.936 1.00 37.67 341 GLU A C 1
ATOM 2678 O O . GLU A 1 342 ? 44.658 85.522 -11.296 1.00 37.93 341 GLU A O 1
ATOM 2684 N N . ASP A 1 343 ? 43.064 85.394 -9.697 1.00 38.45 342 ASP A N 1
ATOM 2685 C CA . ASP A 1 343 ? 43.955 84.861 -8.642 1.00 38.53 342 ASP A CA 1
ATOM 2686 C C . ASP A 1 343 ? 44.615 83.540 -9.030 1.00 36.83 342 ASP A C 1
ATOM 2687 O O . ASP A 1 343 ? 45.746 83.284 -8.621 1.00 38.78 342 ASP A O 1
ATOM 2692 N N . ASP A 1 344 ? 43.894 82.692 -9.770 1.00 35.47 343 ASP A N 1
ATOM 2693 C CA . ASP A 1 344 ? 44.410 81.386 -10.198 1.00 35.69 343 ASP A CA 1
ATOM 2694 C C . ASP A 1 344 ? 45.223 81.546 -11.481 1.00 36.02 343 ASP A C 1
ATOM 2695 O O . ASP A 1 344 ? 44.675 81.496 -12.582 1.00 35.10 343 ASP A O 1
ATOM 2700 N N . SER A 1 345 ? 46.538 81.731 -11.320 1.00 36.61 344 SER A N 1
ATOM 2701 C CA . SER A 1 345 ? 47.483 81.834 -12.460 1.00 36.60 344 SER A CA 1
ATOM 2702 C C . SER A 1 345 ? 47.461 80.645 -13.407 1.00 36.36 344 SER A C 1
ATOM 2703 O O . SER A 1 345 ? 47.681 80.821 -14.599 1.00 37.91 344 SER A O 1
ATOM 2706 N N . ASN A 1 346 ? 47.195 79.443 -12.883 1.00 36.34 345 ASN A N 1
ATOM 2707 C CA . ASN A 1 346 ? 47.125 78.227 -13.716 1.00 36.25 345 ASN A CA 1
ATOM 2708 C C . ASN A 1 346 ? 45.927 78.295 -14.679 1.00 35.90 345 ASN A C 1
ATOM 2709 O O . ASN A 1 346 ? 46.074 78.000 -15.871 1.00 36.84 345 ASN A O 1
ATOM 2714 N N . ALA A 1 347 ? 44.767 78.709 -14.148 1.00 34.38 346 ALA A N 1
ATOM 2715 C CA . ALA A 1 347 ? 43.544 78.918 -14.919 1.00 34.00 346 ALA A CA 1
ATOM 2716 C C . ALA A 1 347 ? 43.751 80.046 -15.938 1.00 34.20 346 ALA A C 1
ATOM 2717 O O . ALA A 1 347 ? 43.299 79.940 -17.085 1.00 34.85 346 ALA A O 1
ATOM 2719 N N . PHE A 1 348 ? 44.446 81.110 -15.526 1.00 33.51 347 PHE A N 1
ATOM 2720 C CA . PHE A 1 348 ? 44.819 82.202 -16.439 1.00 33.35 347 PHE A CA 1
ATOM 2721 C C . PHE A 1 348 ? 45.769 81.737 -17.565 1.00 33.60 347 PHE A C 1
ATOM 2722 O O . PHE A 1 348 ? 45.572 82.133 -18.717 1.00 33.73 347 PHE A O 1
ATOM 2730 N N . CYS A 1 349 ? 46.773 80.915 -17.234 1.00 33.62 348 CYS A N 1
ATOM 2731 C CA . CYS A 1 349 ? 47.702 80.373 -18.248 1.00 35.51 348 CYS A CA 1
ATOM 2732 C C . CYS A 1 349 ? 47.006 79.461 -19.253 1.00 37.08 348 CYS A C 1
ATOM 2733 O O . CYS A 1 349 ? 47.464 79.386 -20.391 1.00 38.44 348 CYS A O 1
ATOM 2736 N N . GLU A 1 350 ? 45.939 78.769 -18.824 1.00 37.55 349 GLU A N 1
ATOM 2737 C CA . GLU A 1 350 ? 45.091 77.965 -19.713 1.00 38.27 349 GLU A CA 1
ATOM 2738 C C . GLU A 1 350 ? 44.321 78.852 -20.678 1.00 38.07 349 GLU A C 1
ATOM 2739 O O . GLU A 1 350 ? 44.227 78.511 -21.850 1.00 37.64 349 GLU A O 1
ATOM 2745 N N . LYS A 1 351 ? 43.767 79.966 -20.183 1.00 38.02 350 LYS A N 1
ATOM 2746 C CA . LYS A 1 351 ? 43.076 80.942 -21.044 1.00 38.19 350 LYS A CA 1
ATOM 2747 C C . LYS A 1 351 ? 44.038 81.579 -22.072 1.00 38.22 350 LYS A C 1
ATOM 2748 O O . LYS A 1 351 ? 43.665 81.791 -23.225 1.00 38.02 350 LYS A O 1
ATOM 2754 N N . ALA A 1 352 ? 45.269 81.867 -21.643 1.00 37.59 351 ALA A N 1
ATOM 2755 C CA . ALA A 1 352 ? 46.327 82.363 -22.532 1.00 37.18 351 ALA A CA 1
ATOM 2756 C C . ALA A 1 352 ? 46.576 81.320 -23.615 1.00 37.91 351 ALA A C 1
ATOM 2757 O O . ALA A 1 352 ? 46.600 81.653 -24.794 1.00 36.26 351 ALA A O 1
ATOM 2759 N N . LYS A 1 353 ? 46.692 80.054 -23.185 1.00 39.70 352 LYS A N 1
ATOM 2760 C CA . LYS A 1 353 ? 46.907 78.890 -24.081 1.00 41.34 352 LYS A CA 1
ATOM 2761 C C . LYS A 1 353 ? 45.848 78.798 -25.202 1.00 42.55 352 LYS A C 1
ATOM 2762 O O . LYS A 1 353 ? 46.181 78.389 -26.312 1.00 44.16 352 LYS A O 1
ATOM 2768 N N . GLU A 1 354 ? 44.601 79.217 -24.929 1.00 42.84 353 GLU A N 1
ATOM 2769 C CA . GLU A 1 354 ? 43.526 79.247 -25.951 1.00 41.91 353 GLU A CA 1
ATOM 2770 C C . GLU A 1 354 ? 43.840 80.134 -27.172 1.00 41.26 353 GLU A C 1
ATOM 2771 O O . GLU A 1 354 ? 43.210 79.956 -28.227 1.00 41.54 353 GLU A O 1
ATOM 2777 N N . GLU A 1 355 ? 44.737 81.115 -27.012 1.00 39.56 354 GLU A N 1
ATOM 2778 C CA . GLU A 1 355 ? 45.164 82.022 -28.096 1.00 38.71 354 GLU A CA 1
ATOM 2779 C C . GLU A 1 355 ? 46.641 81.826 -28.453 1.00 38.35 354 GLU A C 1
ATOM 2780 O O . GLU A 1 355 ? 47.269 82.719 -29.039 1.00 37.42 354 GLU A O 1
ATOM 2786 N N . ASP A 1 356 ? 47.175 80.648 -28.109 1.00 37.70 355 ASP A N 1
ATOM 2787 C CA . ASP A 1 356 ? 48.560 80.249 -28.373 1.00 36.63 355 ASP A CA 1
ATOM 2788 C C . ASP A 1 356 ? 49.652 81.136 -27.760 1.00 35.84 355 ASP A C 1
ATOM 2789 O O . ASP A 1 356 ? 50.754 81.252 -28.313 1.00 35.17 355 ASP A O 1
ATOM 2794 N N . VAL A 1 357 ? 49.343 81.707 -26.588 1.00 35.91 356 VAL A N 1
ATOM 2795 C CA . VAL A 1 357 ? 50.288 82.476 -25.794 1.00 34.69 356 VAL A CA 1
ATOM 2796 C C . VAL A 1 357 ? 50.741 81.527 -24.698 1.00 35.85 356 VAL A C 1
ATOM 2797 O O . VAL A 1 357 ? 49.934 81.130 -23.846 1.00 37.86 356 VAL A O 1
ATOM 2801 N N . LEU A 1 358 ? 52.028 81.176 -24.724 1.00 34.22 357 LEU A N 1
ATOM 2802 C CA . LEU A 1 358 ? 52.616 80.227 -23.810 1.00 33.99 357 LEU A CA 1
ATOM 2803 C C . LEU A 1 358 ? 53.409 80.979 -22.726 1.00 32.76 357 LEU A C 1
ATOM 2804 O O . LEU A 1 358 ? 54.547 81.393 -22.922 1.00 33.69 357 LEU A O 1
ATOM 2809 N N . ILE A 1 359 ? 52.736 81.199 -21.605 1.00 31.42 358 ILE A N 1
ATOM 2810 C CA . ILE A 1 359 ? 53.292 81.885 -20.433 1.00 31.01 358 ILE A CA 1
ATOM 2811 C C . ILE A 1 359 ? 53.273 80.898 -19.303 1.00 30.56 358 ILE A C 1
ATOM 2812 O O . ILE A 1 359 ? 52.550 79.913 -19.363 1.00 29.88 358 ILE A O 1
ATOM 2817 N N . VAL A 1 360 ? 54.047 81.183 -18.261 1.00 33.40 359 VAL A N 1
ATOM 2818 C CA . VAL A 1 360 ? 54.279 80.254 -17.158 1.00 33.51 359 VAL A CA 1
ATOM 2819 C C . VAL A 1 360 ? 53.733 80.801 -15.838 1.00 34.47 359 VAL A C 1
ATOM 2820 O O . VAL A 1 360 ? 54.090 81.910 -15.444 1.00 35.62 359 VAL A O 1
ATOM 2824 N N . ALA A 1 361 ? 52.900 80.008 -15.150 1.00 33.49 360 ALA A N 1
ATOM 2825 C CA . ALA A 1 361 ? 52.343 80.384 -13.834 1.00 32.13 360 ALA A CA 1
ATOM 2826 C C . ALA A 1 361 ? 53.487 80.504 -12.842 1.00 31.80 360 ALA A C 1
ATOM 2827 O O . ALA A 1 361 ? 54.404 79.689 -12.864 1.00 30.59 360 ALA A O 1
ATOM 2829 N N . ALA A 1 362 ? 53.438 81.534 -11.996 1.00 31.75 361 ALA A N 1
ATOM 2830 C CA . ALA A 1 362 ? 54.496 81.805 -11.035 1.00 32.48 361 ALA A CA 1
ATOM 2831 C C . ALA A 1 362 ? 54.341 81.067 -9.684 1.00 33.69 361 ALA A C 1
ATOM 2832 O O . ALA A 1 362 ? 55.157 81.269 -8.783 1.00 33.60 361 ALA A O 1
ATOM 2834 N N . ASP A 1 363 ? 53.335 80.187 -9.566 1.00 34.44 362 ASP A N 1
ATOM 2835 C CA . ASP A 1 363 ? 53.063 79.408 -8.334 1.00 33.93 362 ASP A CA 1
ATOM 2836 C C . ASP A 1 363 ? 54.287 78.582 -7.943 1.00 34.38 362 ASP A C 1
ATOM 2837 O O . ASP A 1 363 ? 54.716 78.623 -6.801 1.00 34.17 362 ASP A O 1
ATOM 2842 N N . GLY A 1 364 ? 54.856 77.887 -8.922 1.00 36.04 363 GLY A N 1
ATOM 2843 C CA . GLY A 1 364 ? 56.071 77.079 -8.766 1.00 37.48 363 GLY A CA 1
ATOM 2844 C C . GLY A 1 364 ? 57.312 77.878 -8.387 1.00 37.93 363 GLY A C 1
ATOM 2845 O O . GLY A 1 364 ? 58.227 77.325 -7.786 1.00 38.94 363 GLY A O 1
ATOM 2846 N N . PHE A 1 365 ? 57.344 79.165 -8.754 1.00 37.26 364 PHE A N 1
ATOM 2847 C CA . PHE A 1 365 ? 58.400 80.098 -8.328 1.00 37.38 364 PHE A CA 1
ATOM 2848 C C . PHE A 1 365 ? 58.124 80.666 -6.916 1.00 37.17 364 PHE A C 1
ATOM 2849 O O . PHE A 1 365 ? 58.931 81.412 -6.390 1.00 37.31 364 PHE A O 1
ATOM 2857 N N . GLY A 1 366 ? 56.999 80.300 -6.306 1.00 38.04 365 GLY A N 1
ATOM 2858 C CA . GLY A 1 366 ? 56.591 80.773 -4.995 1.00 39.42 365 GLY A CA 1
ATOM 2859 C C . GLY A 1 366 ? 55.697 81.991 -5.062 1.00 40.61 365 GLY A C 1
ATOM 2860 O O . GLY A 1 366 ? 55.542 82.645 -4.049 1.00 42.01 365 GLY A O 1
ATOM 2861 N N . CYS A 1 367 ? 55.081 82.266 -6.224 1.00 40.86 366 CYS A N 1
ATOM 2862 C CA . CYS A 1 367 ? 54.210 83.452 -6.432 1.00 41.48 366 CYS A CA 1
ATOM 2863 C C . CYS A 1 367 ? 52.859 83.234 -7.143 1.00 40.36 366 CYS A C 1
ATOM 2864 O O . CYS A 1 367 ? 52.742 83.508 -8.348 1.00 41.09 366 CYS A O 1
ATOM 2867 N N . PRO A 1 368 ? 51.830 82.756 -6.400 1.00 39.30 367 PRO A N 1
ATOM 2868 C CA . PRO A 1 368 ? 50.492 82.644 -6.980 1.00 38.48 367 PRO A CA 1
ATOM 2869 C C . PRO A 1 368 ? 49.918 84.018 -7.395 1.00 36.80 367 PRO A C 1
ATOM 2870 O O . PRO A 1 368 ? 50.220 85.050 -6.767 1.00 34.54 367 PRO A O 1
ATOM 2874 N N . GLY A 1 369 ? 49.095 84.004 -8.439 1.00 35.26 368 GLY A N 1
ATOM 2875 C CA . GLY A 1 369 ? 48.488 85.211 -8.991 1.00 34.49 368 GLY A CA 1
ATOM 2876 C C . GLY A 1 369 ? 49.299 85.966 -10.032 1.00 34.30 368 GLY A C 1
ATOM 2877 O O . GLY A 1 369 ? 48.797 86.937 -10.588 1.00 33.10 368 GLY A O 1
ATOM 2878 N N . TRP A 1 370 ? 50.533 85.522 -10.299 1.00 33.64 369 TRP A N 1
ATOM 2879 C CA . TRP A 1 370 ? 51.448 86.149 -11.264 1.00 32.32 369 TRP A CA 1
ATOM 2880 C C . TRP A 1 370 ? 51.895 85.131 -12.289 1.00 31.87 369 TRP A C 1
ATOM 2881 O O . TRP A 1 370 ? 51.642 83.935 -12.147 1.00 32.16 369 TRP A O 1
ATOM 2892 N N . VAL A 1 371 ? 52.503 85.624 -13.362 1.00 31.77 370 VAL A N 1
ATOM 2893 C CA . VAL A 1 371 ? 53.079 84.774 -14.400 1.00 30.65 370 VAL A CA 1
ATOM 2894 C C . VAL A 1 371 ? 54.426 85.331 -14.853 1.00 30.48 370 VAL A C 1
ATOM 2895 O O . VAL A 1 371 ? 54.696 86.520 -14.690 1.00 30.42 370 VAL A O 1
ATOM 2899 N N . ARG A 1 372 ? 55.253 84.454 -15.408 1.00 30.92 371 ARG A N 1
ATOM 2900 C CA . ARG A 1 372 ? 56.546 84.810 -15.952 1.00 31.80 371 ARG A CA 1
ATOM 2901 C C . ARG A 1 372 ? 56.464 84.686 -17.472 1.00 31.53 371 ARG A C 1
ATOM 2902 O O . ARG A 1 372 ? 56.111 83.619 -18.002 1.00 31.45 371 ARG A O 1
ATOM 2910 N N . ILE A 1 373 ? 56.838 85.770 -18.149 1.00 32.80 372 ILE A N 1
ATOM 2911 C CA . ILE A 1 373 ? 56.875 85.861 -19.613 1.00 32.69 372 ILE A CA 1
ATOM 2912 C C . ILE A 1 373 ? 58.352 86.128 -19.977 1.00 33.43 372 ILE A C 1
ATOM 2913 O O . ILE A 1 373 ? 58.889 87.183 -19.667 1.00 35.52 372 ILE A O 1
ATOM 2918 N N . SER A 1 374 ? 59.026 85.151 -20.576 1.00 33.77 373 SER A N 1
ATOM 2919 C CA . SER A 1 374 ? 60.428 85.307 -20.968 1.00 34.21 373 SER A CA 1
ATOM 2920 C C . SER A 1 374 ? 60.458 86.140 -22.241 1.00 34.84 373 SER A C 1
ATOM 2921 O O . SER A 1 374 ? 59.585 85.954 -23.105 1.00 33.20 373 SER A O 1
ATOM 2924 N N . TYR A 1 375 ? 61.415 87.070 -22.344 1.00 34.14 374 TYR A N 1
ATOM 2925 C CA . TYR A 1 375 ? 61.562 87.906 -23.571 1.00 34.63 374 TYR A CA 1
ATOM 2926 C C . TYR A 1 375 ? 62.895 87.739 -24.299 1.00 35.06 374 TYR A C 1
ATOM 2927 O O . TYR A 1 375 ? 63.202 88.519 -25.223 1.00 36.61 374 TYR A O 1
ATOM 2936 N N . CYS A 1 376 ? 63.615 86.655 -23.975 1.00 34.65 375 CYS A N 1
ATOM 2937 C CA . CYS A 1 376 ? 64.769 86.153 -24.748 1.00 35.04 375 CYS A CA 1
ATOM 2938 C C . CYS A 1 376 ? 64.147 85.405 -25.975 1.00 34.71 375 CYS A C 1
ATOM 2939 O O . CYS A 1 376 ? 64.332 84.193 -26.217 1.00 34.62 375 CYS A O 1
ATOM 2942 N N . VAL A 1 377 ? 63.405 86.184 -26.750 1.00 34.92 376 VAL A N 1
ATOM 2943 C CA . VAL A 1 377 ? 62.580 85.713 -27.856 1.00 34.58 376 VAL A CA 1
ATOM 2944 C C . VAL A 1 377 ? 62.784 86.670 -29.009 1.00 36.50 376 VAL A C 1
ATOM 2945 O O . VAL A 1 377 ? 63.446 87.701 -28.854 1.00 35.61 376 VAL A O 1
ATOM 2949 N N . ASP A 1 378 ? 62.166 86.347 -30.143 1.00 37.93 377 ASP A N 1
ATOM 2950 C CA . ASP A 1 378 ? 62.274 87.156 -31.336 1.00 39.29 377 ASP A CA 1
ATOM 2951 C C . ASP A 1 378 ? 61.427 88.420 -31.172 1.00 39.61 377 ASP A C 1
ATOM 2952 O O . ASP A 1 378 ? 60.249 88.341 -30.810 1.00 38.86 377 ASP A O 1
ATOM 2957 N N . ARG A 1 379 ? 62.036 89.574 -31.458 1.00 40.57 378 ARG A N 1
ATOM 2958 C CA . ARG A 1 379 ? 61.384 90.884 -31.358 1.00 41.59 378 ARG A CA 1
ATOM 2959 C C . ARG A 1 379 ? 60.062 90.952 -32.141 1.00 40.88 378 ARG A C 1
ATOM 2960 O O . ARG A 1 379 ? 59.073 91.459 -31.627 1.00 41.53 378 ARG A O 1
ATOM 2968 N N . GLU A 1 380 ? 60.051 90.421 -33.365 1.00 40.29 379 GLU A N 1
ATOM 2969 C CA . GLU A 1 380 ? 58.846 90.448 -34.216 1.00 39.50 379 GLU A CA 1
ATOM 2970 C C . GLU A 1 380 ? 57.705 89.588 -33.643 1.00 37.42 379 GLU A C 1
ATOM 2971 O O . GLU A 1 380 ? 56.539 89.938 -33.836 1.00 37.86 379 GLU A O 1
ATOM 2990 N N . ILE A 1 382 ? 57.078 89.257 -30.449 1.00 34.25 381 ILE A N 1
ATOM 2991 C CA . ILE A 1 382 ? 56.483 90.110 -29.392 1.00 34.09 381 ILE A CA 1
ATOM 2992 C C . ILE A 1 382 ? 55.409 91.045 -29.992 1.00 34.53 381 ILE A C 1
ATOM 2993 O O . ILE A 1 382 ? 54.318 91.155 -29.444 1.00 33.70 381 ILE A O 1
ATOM 2998 N N . LYS A 1 383 ? 55.712 91.668 -31.136 1.00 35.78 382 LYS A N 1
ATOM 2999 C CA . LYS A 1 383 ? 54.748 92.554 -31.830 1.00 37.00 382 LYS A CA 1
ATOM 3000 C C . LYS A 1 383 ? 53.540 91.786 -32.377 1.00 36.42 382 LYS A C 1
ATOM 3001 O O . LYS A 1 383 ? 52.400 92.243 -32.228 1.00 35.44 382 LYS A O 1
ATOM 3007 N N . HIS A 1 384 ? 53.799 90.611 -32.969 1.00 36.39 383 HIS A N 1
ATOM 3008 C CA A HIS A 1 384 ? 52.712 89.778 -33.541 0.50 35.78 383 HIS A CA 1
ATOM 3009 C CA B HIS A 1 384 ? 52.752 89.748 -33.544 0.50 36.23 383 HIS A CA 1
ATOM 3010 C C . HIS A 1 384 ? 51.838 89.152 -32.438 1.00 35.55 383 HIS A C 1
ATOM 3011 O O . HIS A 1 384 ? 50.692 88.792 -32.686 1.00 34.40 383 HIS A O 1
ATOM 3024 N N . SER A 1 385 ? 52.361 89.050 -31.215 1.00 34.89 384 SER A N 1
ATOM 3025 C CA . SER A 1 385 ? 51.600 88.505 -30.079 1.00 34.23 384 SER A CA 1
ATOM 3026 C C . SER A 1 385 ? 50.530 89.436 -29.496 1.00 33.20 384 SER A C 1
ATOM 3027 O O . SER A 1 385 ? 49.622 88.948 -28.811 1.00 32.10 384 SER A O 1
ATOM 3038 N N . PRO A 1 387 ? 47.775 91.315 -30.527 1.00 31.16 386 PRO A N 1
ATOM 3039 C CA . PRO A 1 387 ? 46.361 90.978 -30.713 1.00 31.85 386 PRO A CA 1
ATOM 3040 C C . PRO A 1 387 ? 45.869 89.763 -29.900 1.00 32.48 386 PRO A C 1
ATOM 3041 O O . PRO A 1 387 ? 44.738 89.784 -29.434 1.00 32.45 386 PRO A O 1
ATOM 3045 N N . ALA A 1 388 ? 46.707 88.741 -29.709 1.00 33.06 387 ALA A N 1
ATOM 3046 C CA . ALA A 1 388 ? 46.320 87.582 -28.874 1.00 34.22 387 ALA A CA 1
ATOM 3047 C C . ALA A 1 388 ? 46.246 88.005 -27.392 1.00 35.02 387 ALA A C 1
ATOM 3048 O O . ALA A 1 388 ? 45.290 87.652 -26.709 1.00 35.61 387 ALA A O 1
ATOM 3050 N N . PHE A 1 389 ? 47.246 88.761 -26.918 1.00 34.85 388 PHE A N 1
ATOM 3051 C CA . PHE A 1 389 ? 47.215 89.367 -25.566 1.00 34.56 388 PHE A CA 1
ATOM 3052 C C . PHE A 1 389 ? 45.970 90.227 -25.307 1.00 35.23 388 PHE A C 1
ATOM 3053 O O . PHE A 1 389 ? 45.386 90.161 -24.221 1.00 35.72 388 PHE A O 1
ATOM 3061 N N . GLU A 1 390 ? 45.590 91.016 -26.307 1.00 35.19 389 GLU A N 1
ATOM 3062 C CA . GLU A 1 390 ? 44.395 91.847 -26.268 1.00 36.88 389 GLU A CA 1
ATOM 3063 C C . GLU A 1 390 ? 43.129 90.986 -26.159 1.00 36.18 389 GLU A C 1
ATOM 3064 O O . GLU A 1 390 ? 42.213 91.325 -25.406 1.00 34.06 389 GLU A O 1
ATOM 3070 N N . LYS A 1 391 ? 43.085 89.883 -26.916 1.00 36.83 390 LYS A N 1
ATOM 3071 C CA . LYS A 1 391 ? 41.935 88.960 -26.895 1.00 37.22 390 LYS A CA 1
ATOM 3072 C C . LYS A 1 391 ? 41.838 88.229 -25.549 1.00 36.28 390 LYS A C 1
ATOM 3073 O O . LYS A 1 391 ? 40.735 88.051 -25.026 1.00 35.05 390 LYS A O 1
ATOM 3079 N N . ILE A 1 392 ? 42.986 87.820 -24.999 1.00 35.57 391 ILE A N 1
ATOM 3080 C CA . ILE A 1 392 ? 43.035 87.181 -23.667 1.00 36.22 391 ILE A CA 1
ATOM 3081 C C . ILE A 1 392 ? 42.439 88.142 -22.610 1.00 35.93 391 ILE A C 1
ATOM 3082 O O . ILE A 1 392 ? 41.569 87.746 -21.840 1.00 35.32 391 ILE A O 1
ATOM 3087 N N . TYR A 1 393 ? 42.908 89.389 -22.627 1.00 36.93 392 TYR A N 1
ATOM 3088 C CA . TYR A 1 393 ? 42.437 90.458 -21.735 1.00 38.34 392 TYR A CA 1
ATOM 3089 C C . TYR A 1 393 ? 40.911 90.624 -21.800 1.00 38.28 392 TYR A C 1
ATOM 3090 O O . TYR A 1 393 ? 40.247 90.680 -20.762 1.00 37.28 392 TYR A O 1
ATOM 3099 N N . LYS A 1 394 ? 40.396 90.700 -23.032 1.00 39.04 393 LYS A N 1
ATOM 3100 C CA . LYS A 1 394 ? 38.950 90.753 -23.336 1.00 39.58 393 LYS A CA 1
ATOM 3101 C C . LYS A 1 394 ? 38.106 89.620 -22.732 1.00 39.47 393 LYS A C 1
ATOM 3102 O O . LYS A 1 394 ? 36.931 89.847 -22.451 1.00 40.43 393 LYS A O 1
ATOM 3108 N N . LYS A 1 395 ? 38.679 88.419 -22.581 1.00 39.17 394 LYS A N 1
ATOM 3109 C CA . LYS A 1 395 ? 37.977 87.272 -21.947 1.00 40.63 394 LYS A CA 1
ATOM 3110 C C . LYS A 1 395 ? 37.529 87.600 -20.520 1.00 40.16 394 LYS A C 1
ATOM 3111 O O . LYS A 1 395 ? 36.474 87.149 -20.087 1.00 40.62 394 LYS A O 1
ATOM 3117 N N . TYR A 1 396 ? 38.371 88.358 -19.810 1.00 40.48 395 TYR A N 1
ATOM 3118 C CA . TYR A 1 396 ? 38.142 88.788 -18.433 1.00 40.37 395 TYR A CA 1
ATOM 3119 C C . TYR A 1 396 ? 37.434 90.123 -18.315 1.00 41.84 395 TYR A C 1
ATOM 3120 O O . TYR A 1 396 ? 36.625 90.302 -17.408 1.00 42.04 395 TYR A O 1
ATOM 3129 N N . ASN A 1 397 ? 37.756 91.047 -19.220 1.00 44.04 396 ASN A N 1
ATOM 3130 C CA . ASN A 1 397 ? 37.228 92.416 -19.226 1.00 46.05 396 ASN A CA 1
ATOM 3131 C C . ASN A 1 397 ? 36.424 92.662 -20.503 1.00 47.76 396 ASN A C 1
ATOM 3132 O O . ASN A 1 397 ? 36.939 93.148 -21.516 1.00 47.43 396 ASN A O 1
ATOM 3137 N N . LYS A 1 398 ? 35.151 92.283 -20.431 1.00 49.59 397 LYS A N 1
ATOM 3138 C CA . LYS A 1 398 ? 34.216 92.400 -21.548 1.00 51.86 397 LYS A CA 1
ATOM 3139 C C . LYS A 1 398 ? 33.715 93.829 -21.683 1.00 52.28 397 LYS A C 1
ATOM 3140 O O . LYS A 1 398 ? 33.921 94.683 -20.818 1.00 52.65 397 LYS A O 1
ATOM 3147 N N . GLY B 1 1 ? 80.291 71.659 15.995 1.00 46.09 0 GLY B N 1
ATOM 3148 C CA . GLY B 1 1 ? 81.453 71.175 15.188 1.00 46.57 0 GLY B CA 1
ATOM 3149 C C . GLY B 1 1 ? 82.000 72.264 14.271 1.00 46.26 0 GLY B C 1
ATOM 3150 O O . GLY B 1 1 ? 81.955 73.443 14.621 1.00 46.57 0 GLY B O 1
ATOM 3159 N N . VAL B 1 3 ? 82.236 74.732 10.867 1.00 40.31 2 VAL B N 1
ATOM 3160 C CA . VAL B 1 3 ? 81.244 75.555 10.146 1.00 38.09 2 VAL B CA 1
ATOM 3161 C C . VAL B 1 3 ? 80.851 74.903 8.826 1.00 36.75 2 VAL B C 1
ATOM 3162 O O . VAL B 1 3 ? 79.699 74.894 8.486 1.00 37.50 2 VAL B O 1
ATOM 3166 N N . VAL B 1 4 ? 81.823 74.362 8.101 1.00 36.09 3 VAL B N 1
ATOM 3167 C CA . VAL B 1 4 ? 81.577 73.640 6.852 1.00 35.96 3 VAL B CA 1
ATOM 3168 C C . VAL B 1 4 ? 81.423 72.136 7.146 1.00 36.70 3 VAL B C 1
ATOM 3169 O O . VAL B 1 4 ? 81.620 71.686 8.283 1.00 36.38 3 VAL B O 1
ATOM 3173 N N . ASN B 1 5 ? 81.056 71.372 6.124 1.00 36.99 4 ASN B N 1
ATOM 3174 C CA . ASN B 1 5 ? 80.992 69.918 6.237 1.00 37.74 4 ASN B CA 1
ATOM 3175 C C . ASN B 1 5 ? 82.437 69.438 6.398 1.00 37.76 4 ASN B C 1
ATOM 3176 O O . ASN B 1 5 ? 83.267 69.720 5.527 1.00 35.61 4 ASN B O 1
ATOM 3181 N N . GLU B 1 6 ? 82.740 68.753 7.506 1.00 38.22 5 GLU B N 1
ATOM 3182 C CA . GLU B 1 6 ? 84.119 68.284 7.749 1.00 39.22 5 GLU B CA 1
ATOM 3183 C C . GLU B 1 6 ? 84.648 67.314 6.703 1.00 36.78 5 GLU B C 1
ATOM 3184 O O . GLU B 1 6 ? 85.823 67.375 6.364 1.00 35.65 5 GLU B O 1
ATOM 3190 N N . SER B 1 7 ? 83.800 66.383 6.267 1.00 36.47 6 SER B N 1
ATOM 3191 C CA . SER B 1 7 ? 84.157 65.406 5.252 1.00 35.84 6 SER B CA 1
ATOM 3192 C C . SER B 1 7 ? 84.554 66.095 3.945 1.00 34.98 6 SER B C 1
ATOM 3193 O O . SER B 1 7 ? 85.496 65.657 3.274 1.00 34.12 6 SER B O 1
ATOM 3204 N N . TYR B 1 9 ? 85.656 69.300 3.907 1.00 34.67 8 TYR B N 1
ATOM 3205 C CA . TYR B 1 9 ? 86.920 69.934 4.283 1.00 36.19 8 TYR B CA 1
ATOM 3206 C C . TYR B 1 9 ? 88.116 68.968 4.072 1.00 37.33 8 TYR B C 1
ATOM 3207 O O . TYR B 1 9 ? 89.061 69.319 3.348 1.00 37.19 8 TYR B O 1
ATOM 3216 N N . GLN B 1 10 ? 88.029 67.762 4.660 1.00 37.59 9 GLN B N 1
ATOM 3217 C CA A GLN B 1 10 ? 89.106 66.774 4.531 0.50 37.20 9 GLN B CA 1
ATOM 3218 C CA B GLN B 1 10 ? 89.055 66.704 4.525 0.50 37.49 9 GLN B CA 1
ATOM 3219 C C . GLN B 1 10 ? 89.332 66.367 3.061 1.00 37.70 9 GLN B C 1
ATOM 3220 O O . GLN B 1 10 ? 90.493 66.299 2.621 1.00 36.20 9 GLN B O 1
ATOM 3231 N N . LEU B 1 11 ? 88.253 66.148 2.300 1.00 37.44 10 LEU B N 1
ATOM 3232 C CA . LEU B 1 11 ? 88.380 65.828 0.867 1.00 38.05 10 LEU B CA 1
ATOM 3233 C C . LEU B 1 11 ? 89.113 66.903 0.084 1.00 39.07 10 LEU B C 1
ATOM 3234 O O . LEU B 1 11 ? 89.792 66.585 -0.881 1.00 39.16 10 LEU B O 1
ATOM 3239 N N . GLY B 1 12 ? 88.948 68.169 0.468 1.00 38.87 11 GLY B N 1
ATOM 3240 C CA . GLY B 1 12 ? 89.613 69.274 -0.228 1.00 39.67 11 GLY B CA 1
ATOM 3241 C C . GLY B 1 12 ? 91.010 69.661 0.227 1.00 39.90 11 GLY B C 1
ATOM 3242 O O . GLY B 1 12 ? 91.710 70.342 -0.516 1.00 38.31 11 GLY B O 1
ATOM 3243 N N . SER B 1 13 ? 91.406 69.243 1.437 1.00 40.88 12 SER B N 1
ATOM 3244 C CA . SER B 1 13 ? 92.708 69.585 2.019 1.00 42.82 12 SER B CA 1
ATOM 3245 C C . SER B 1 13 ? 93.733 68.436 2.110 1.00 45.62 12 SER B C 1
ATOM 3246 O O . SER B 1 13 ? 94.925 68.712 2.216 1.00 46.21 12 SER B O 1
ATOM 3249 N N . VAL B 1 14 ? 93.288 67.176 2.093 1.00 47.49 13 VAL B N 1
ATOM 3250 C CA . VAL B 1 14 ? 94.202 66.027 2.200 1.00 49.23 13 VAL B CA 1
ATOM 3251 C C . VAL B 1 14 ? 94.766 65.751 0.808 1.00 50.61 13 VAL B C 1
ATOM 3252 O O . VAL B 1 14 ? 94.010 65.468 -0.116 1.00 50.40 13 VAL B O 1
ATOM 3256 N N . ARG B 1 15 ? 96.089 65.866 0.673 1.00 52.14 14 ARG B N 1
ATOM 3257 C CA . ARG B 1 15 ? 96.786 65.667 -0.602 1.00 53.21 14 ARG B CA 1
ATOM 3258 C C . ARG B 1 15 ? 97.023 64.191 -0.848 1.00 53.65 14 ARG B C 1
ATOM 3259 O O . ARG B 1 15 ? 97.332 63.452 0.085 1.00 54.12 14 ARG B O 1
ATOM 3261 N N . SER B 1 16 ? 96.854 63.763 -2.102 1.00 54.84 15 SER B N 1
ATOM 3262 C CA . SER B 1 16 ? 97.142 62.381 -2.510 1.00 55.59 15 SER B CA 1
ATOM 3263 C C . SER B 1 16 ? 98.669 62.156 -2.513 1.00 56.18 15 SER B C 1
ATOM 3264 O O . SER B 1 16 ? 99.449 63.114 -2.601 1.00 56.24 15 SER B O 1
ATOM 3267 N N . ALA B 1 17 ? 99.079 60.889 -2.405 1.00 56.41 16 ALA B N 1
ATOM 3268 C CA . ALA B 1 17 ? 100.503 60.516 -2.472 1.00 55.94 16 ALA B CA 1
ATOM 3269 C C . ALA B 1 17 ? 101.101 60.948 -3.820 1.00 55.60 16 ALA B C 1
ATOM 3270 O O . ALA B 1 17 ? 102.152 61.584 -3.849 1.00 55.99 16 ALA B O 1
ATOM 3272 N N . ILE B 1 18 ? 100.375 60.647 -4.904 1.00 54.71 17 ILE B N 1
ATOM 3273 C CA . ILE B 1 18 ? 100.779 60.932 -6.300 1.00 54.63 17 ILE B CA 1
ATOM 3274 C C . ILE B 1 18 ? 100.953 62.434 -6.542 1.00 54.65 17 ILE B C 1
ATOM 3275 O O . ILE B 1 18 ? 101.954 62.847 -7.122 1.00 53.68 17 ILE B O 1
ATOM 3280 N N . ARG B 1 19 ? 99.978 63.234 -6.093 1.00 56.00 18 ARG B N 1
ATOM 3281 C CA . ARG B 1 19 ? 100.036 64.707 -6.211 1.00 55.87 18 ARG B CA 1
ATOM 3282 C C . ARG B 1 19 ? 101.205 65.266 -5.389 1.00 55.78 18 ARG B C 1
ATOM 3283 O O . ARG B 1 19 ? 101.977 66.089 -5.884 1.00 55.62 18 ARG B O 1
ATOM 3287 N N . GLU B 1 20 ? 101.343 64.787 -4.155 1.00 55.70 19 GLU B N 1
ATOM 3288 C CA . GLU B 1 20 ? 102.422 65.236 -3.261 1.00 56.31 19 GLU B CA 1
ATOM 3289 C C . GLU B 1 20 ? 103.814 64.803 -3.776 1.00 54.63 19 GLU B C 1
ATOM 3290 O O . GLU B 1 20 ? 104.795 65.511 -3.556 1.00 55.66 19 GLU B O 1
ATOM 3296 N N . LEU B 1 21 ? 103.876 63.661 -4.473 1.00 52.57 20 LEU B N 1
ATOM 3297 C CA . LEU B 1 21 ? 105.102 63.163 -5.131 1.00 51.41 20 LEU B CA 1
ATOM 3298 C C . LEU B 1 21 ? 105.446 64.033 -6.353 1.00 51.59 20 LEU B C 1
ATOM 3299 O O . LEU B 1 21 ? 106.626 64.334 -6.593 1.00 51.51 20 LEU B O 1
ATOM 3304 N N . PHE B 1 22 ? 104.424 64.425 -7.119 1.00 51.69 21 PHE B N 1
ATOM 3305 C CA . PHE B 1 22 ? 104.593 65.319 -8.277 1.00 52.45 21 PHE B CA 1
ATOM 3306 C C . PHE B 1 22 ? 105.114 66.710 -7.864 1.00 52.47 21 PHE B C 1
ATOM 3307 O O . PHE B 1 22 ? 105.976 67.286 -8.554 1.00 51.65 21 PHE B O 1
ATOM 3315 N N . GLU B 1 23 ? 104.574 67.241 -6.758 1.00 52.86 22 GLU B N 1
ATOM 3316 C CA . GLU B 1 23 ? 105.023 68.540 -6.190 1.00 52.22 22 GLU B CA 1
ATOM 3317 C C . GLU B 1 23 ? 106.474 68.450 -5.729 1.00 50.45 22 GLU B C 1
ATOM 3318 O O . GLU B 1 23 ? 107.262 69.370 -5.965 1.00 50.84 22 GLU B O 1
ATOM 3324 N N . TYR B 1 24 ? 106.808 67.339 -5.074 1.00 49.12 23 TYR B N 1
ATOM 3325 C CA . TYR B 1 24 ? 108.182 67.057 -4.641 1.00 47.59 23 TYR B CA 1
ATOM 3326 C C . TYR B 1 24 ? 109.163 67.073 -5.821 1.00 46.62 23 TYR B C 1
ATOM 3327 O O . TYR B 1 24 ? 110.230 67.662 -5.717 1.00 46.02 23 TYR B O 1
ATOM 3336 N N . GLY B 1 25 ? 108.786 66.433 -6.925 1.00 46.72 24 GLY B N 1
ATOM 3337 C CA . GLY B 1 25 ? 109.628 66.380 -8.124 1.00 46.20 24 GLY B CA 1
ATOM 3338 C C . GLY B 1 25 ? 109.908 67.731 -8.752 1.00 45.79 24 GLY B C 1
ATOM 3339 O O . GLY B 1 25 ? 110.999 67.929 -9.282 1.00 45.10 24 GLY B O 1
ATOM 3340 N N . LYS B 1 26 ? 108.923 68.646 -8.701 1.00 46.33 25 LYS B N 1
ATOM 3341 C CA . LYS B 1 26 ? 109.079 70.034 -9.192 1.00 46.47 25 LYS B CA 1
ATOM 3342 C C . LYS B 1 26 ? 110.041 70.813 -8.299 1.00 46.20 25 LYS B C 1
ATOM 3343 O O . LYS B 1 26 ? 110.903 71.543 -8.814 1.00 46.57 25 LYS B O 1
ATOM 3349 N N . LYS B 1 27 ? 109.892 70.665 -6.977 1.00 45.66 26 LYS B N 1
ATOM 3350 C CA . LYS B 1 27 ? 110.850 71.253 -6.017 1.00 46.18 26 LYS B CA 1
ATOM 3351 C C . LYS B 1 27 ? 112.253 70.672 -6.257 1.00 44.33 26 LYS B C 1
ATOM 3352 O O . LYS B 1 27 ? 113.217 71.435 -6.303 1.00 44.00 26 LYS B O 1
ATOM 3358 N N . ARG B 1 28 ? 112.355 69.345 -6.439 1.00 43.07 27 ARG B N 1
ATOM 3359 C CA . ARG B 1 28 ? 113.658 68.688 -6.744 1.00 42.86 27 ARG B CA 1
ATOM 3360 C C . ARG B 1 28 ? 114.293 69.148 -8.066 1.00 41.81 27 ARG B C 1
ATOM 3361 O O . ARG B 1 28 ? 115.519 69.321 -8.133 1.00 42.43 27 ARG B O 1
ATOM 3369 N N . ALA B 1 29 ? 113.463 69.319 -9.098 1.00 40.67 28 ALA B N 1
ATOM 3370 C CA . ALA B 1 29 ? 113.907 69.836 -10.403 1.00 40.81 28 ALA B CA 1
ATOM 3371 C C . ALA B 1 29 ? 114.541 71.244 -10.287 1.00 41.05 28 ALA B C 1
ATOM 3372 O O . ALA B 1 29 ? 115.442 71.582 -11.052 1.00 41.75 28 ALA B O 1
ATOM 3374 N N . ALA B 1 30 ? 114.066 72.050 -9.337 1.00 41.96 29 ALA B N 1
ATOM 3375 C CA . ALA B 1 30 ? 114.650 73.378 -9.059 1.00 42.05 29 ALA B CA 1
ATOM 3376 C C . ALA B 1 30 ? 116.055 73.297 -8.438 1.00 42.42 29 ALA B C 1
ATOM 3377 O O . ALA B 1 30 ? 116.902 74.175 -8.692 1.00 43.73 29 ALA B O 1
ATOM 3379 N N . ILE B 1 31 ? 116.301 72.243 -7.653 1.00 41.94 30 ILE B N 1
ATOM 3380 C CA . ILE B 1 31 ? 117.573 72.033 -6.937 1.00 41.84 30 ILE B CA 1
ATOM 3381 C C . ILE B 1 31 ? 118.648 71.351 -7.798 1.00 40.82 30 ILE B C 1
ATOM 3382 O O . ILE B 1 31 ? 119.773 71.844 -7.871 1.00 39.74 30 ILE B O 1
ATOM 3387 N N . VAL B 1 32 ? 118.298 70.228 -8.429 1.00 39.82 31 VAL B N 1
ATOM 3388 C CA . VAL B 1 32 ? 119.246 69.438 -9.264 1.00 39.07 31 VAL B CA 1
ATOM 3389 C C . VAL B 1 32 ? 119.062 69.526 -10.792 1.00 38.91 31 VAL B C 1
ATOM 3390 O O . VAL B 1 32 ? 119.907 69.016 -11.525 1.00 38.67 31 VAL B O 1
ATOM 3394 N N . GLY B 1 33 ? 117.994 70.173 -11.263 1.00 39.72 32 GLY B N 1
ATOM 3395 C CA . GLY B 1 33 ? 117.684 70.263 -12.697 1.00 40.17 32 GLY B CA 1
ATOM 3396 C C . GLY B 1 33 ? 116.666 69.188 -13.047 1.00 40.61 32 GLY B C 1
ATOM 3397 O O . GLY B 1 33 ? 116.740 68.064 -12.527 1.00 39.88 32 GLY B O 1
ATOM 3398 N N . LYS B 1 34 ? 115.718 69.531 -13.921 1.00 40.84 33 LYS B N 1
ATOM 3399 C CA . LYS B 1 34 ? 114.665 68.584 -14.374 1.00 41.09 33 LYS B CA 1
ATOM 3400 C C . LYS B 1 34 ? 115.210 67.337 -15.097 1.00 38.54 33 LYS B C 1
ATOM 3401 O O . LYS B 1 34 ? 114.595 66.288 -15.061 1.00 38.06 33 LYS B O 1
ATOM 3407 N N . GLU B 1 35 ? 116.356 67.473 -15.748 1.00 37.40 34 GLU B N 1
ATOM 3408 C CA . GLU B 1 35 ? 117.027 66.341 -16.428 1.00 37.97 34 GLU B CA 1
ATOM 3409 C C . GLU B 1 35 ? 117.533 65.243 -15.458 1.00 37.33 34 GLU B C 1
ATOM 3410 O O . GLU B 1 35 ? 117.688 64.083 -15.860 1.00 37.24 34 GLU B O 1
ATOM 3416 N N . ASN B 1 36 ? 117.785 65.628 -14.203 1.00 36.63 35 ASN B N 1
ATOM 3417 C CA . ASN B 1 36 ? 118.210 64.716 -13.131 1.00 35.73 35 ASN B CA 1
ATOM 3418 C C . ASN B 1 36 ? 117.066 64.115 -12.287 1.00 35.01 35 ASN B C 1
ATOM 3419 O O . ASN B 1 36 ? 117.331 63.357 -11.355 1.00 35.17 35 ASN B O 1
ATOM 3424 N N . VAL B 1 37 ? 115.815 64.434 -12.629 1.00 34.68 36 VAL B N 1
ATOM 3425 C CA . VAL B 1 37 ? 114.626 63.884 -11.974 1.00 33.99 36 VAL B CA 1
ATOM 3426 C C . VAL B 1 37 ? 113.869 63.066 -13.038 1.00 34.22 36 VAL B C 1
ATOM 3427 O O . VAL B 1 37 ? 113.662 63.551 -14.158 1.00 33.20 36 VAL B O 1
ATOM 3431 N N . TYR B 1 38 ? 113.472 61.841 -12.673 1.00 34.00 37 TYR B N 1
ATOM 3432 C CA . TYR B 1 38 ? 112.765 60.905 -13.561 1.00 33.49 37 TYR B CA 1
ATOM 3433 C C . TYR B 1 38 ? 111.405 60.625 -12.924 1.00 33.54 37 TYR B C 1
ATOM 3434 O O . TYR B 1 38 ? 111.257 59.735 -12.080 1.00 33.74 37 TYR B O 1
ATOM 3443 N N . ASP B 1 39 ? 110.424 61.418 -13.336 1.00 34.26 38 ASP B N 1
ATOM 3444 C CA . ASP B 1 39 ? 109.061 61.395 -12.788 1.00 35.41 38 ASP B CA 1
ATOM 3445 C C . ASP B 1 39 ? 108.119 60.444 -13.549 1.00 35.14 38 ASP B C 1
ATOM 3446 O O . ASP B 1 39 ? 107.777 60.691 -14.702 1.00 35.15 38 ASP B O 1
ATOM 3451 N N . PHE B 1 40 ? 107.734 59.355 -12.881 1.00 35.12 39 PHE B N 1
ATOM 3452 C CA . PHE B 1 40 ? 106.777 58.371 -13.390 1.00 34.77 39 PHE B CA 1
ATOM 3453 C C . PHE B 1 40 ? 105.504 58.365 -12.519 1.00 34.97 39 PHE B C 1
ATOM 3454 O O . PHE B 1 40 ? 104.774 57.365 -12.506 1.00 33.59 39 PHE B O 1
ATOM 3462 N N . SER B 1 41 ? 105.230 59.478 -11.822 1.00 36.39 40 SER B N 1
ATOM 3463 C CA . SER B 1 41 ? 104.109 59.583 -10.871 1.00 38.99 40 SER B CA 1
ATOM 3464 C C . SER B 1 41 ? 102.752 59.803 -11.551 1.00 41.41 40 SER B C 1
ATOM 3465 O O . SER B 1 41 ? 102.021 58.854 -11.680 1.00 41.45 40 SER B O 1
ATOM 3468 N N . ILE B 1 42 ? 102.430 61.017 -12.013 1.00 45.13 41 ILE B N 1
ATOM 3469 C CA . ILE B 1 42 ? 101.093 61.296 -12.602 1.00 47.85 41 ILE B CA 1
ATOM 3470 C C . ILE B 1 42 ? 100.833 60.608 -13.956 1.00 48.53 41 ILE B C 1
ATOM 3471 O O . ILE B 1 42 ? 101.713 60.550 -14.804 1.00 51.36 41 ILE B O 1
ATOM 3476 N N . GLY B 1 43 ? 99.606 60.117 -14.124 1.00 47.76 42 GLY B N 1
ATOM 3477 C CA . GLY B 1 43 ? 99.155 59.409 -15.313 1.00 47.77 42 GLY B CA 1
ATOM 3478 C C . GLY B 1 43 ? 98.266 60.197 -16.251 1.00 46.98 42 GLY B C 1
ATOM 3479 O O . GLY B 1 43 ? 97.164 59.753 -16.571 1.00 47.87 42 GLY B O 1
ATOM 3480 N N . ASN B 1 44 ? 98.743 61.358 -16.698 1.00 46.05 43 ASN B N 1
ATOM 3481 C CA . ASN B 1 44 ? 98.003 62.199 -17.647 1.00 45.97 43 ASN B CA 1
ATOM 3482 C C . ASN B 1 44 ? 98.357 61.874 -19.105 1.00 44.46 43 ASN B C 1
ATOM 3483 O O . ASN B 1 44 ? 99.542 61.666 -19.397 1.00 43.73 43 ASN B O 1
ATOM 3488 N N . PRO B 1 45 ? 97.345 61.822 -20.017 1.00 43.41 44 PRO B N 1
ATOM 3489 C CA . PRO B 1 45 ? 97.609 61.597 -21.453 1.00 43.39 44 PRO B CA 1
ATOM 3490 C C . PRO B 1 45 ? 98.724 62.500 -22.009 1.00 43.24 44 PRO B C 1
ATOM 3491 O O . PRO B 1 45 ? 98.655 63.720 -21.859 1.00 44.12 44 PRO B O 1
ATOM 3495 N N . SER B 1 46 ? 99.747 61.893 -22.606 1.00 42.29 45 SER B N 1
ATOM 3496 C CA . SER B 1 46 ? 100.936 62.620 -23.103 1.00 40.70 45 SER B CA 1
ATOM 3497 C C . SER B 1 46 ? 101.037 62.824 -24.623 1.00 40.62 45 SER B C 1
ATOM 3498 O O . SER B 1 46 ? 101.906 63.593 -25.073 1.00 41.97 45 SER B O 1
ATOM 3501 N N . ILE B 1 47 ? 100.174 62.160 -25.402 1.00 39.84 46 ILE B N 1
ATOM 3502 C CA . ILE B 1 47 ? 100.143 62.307 -26.881 1.00 39.25 46 ILE B CA 1
ATOM 3503 C C . ILE B 1 47 ? 99.025 63.292 -27.291 1.00 38.87 46 ILE B C 1
ATOM 3504 O O . ILE B 1 47 ? 97.990 63.357 -26.617 1.00 37.91 46 ILE B O 1
ATOM 3509 N N . PRO B 1 48 ? 99.207 64.033 -28.409 1.00 38.44 47 PRO B N 1
ATOM 3510 C CA . PRO B 1 48 ? 98.127 64.939 -28.811 1.00 39.11 47 PRO B CA 1
ATOM 3511 C C . PRO B 1 48 ? 96.894 64.183 -29.343 1.00 39.32 47 PRO B C 1
ATOM 3512 O O . PRO B 1 48 ? 96.972 62.991 -29.667 1.00 39.87 47 PRO B O 1
ATOM 3516 N N . ALA B 1 49 ? 95.773 64.896 -29.402 1.00 38.55 48 ALA B N 1
ATOM 3517 C CA . ALA B 1 49 ? 94.532 64.387 -29.969 1.00 37.90 48 ALA B CA 1
ATOM 3518 C C . ALA B 1 49 ? 94.707 64.231 -31.478 1.00 37.70 48 ALA B C 1
ATOM 3519 O O . ALA B 1 49 ? 95.499 64.970 -32.069 1.00 36.77 48 ALA B O 1
ATOM 3521 N N . PRO B 1 50 ? 93.952 63.298 -32.116 1.00 37.52 49 PRO B N 1
ATOM 3522 C CA . PRO B 1 50 ? 94.012 63.211 -33.585 1.00 37.60 49 PRO B CA 1
ATOM 3523 C C . PRO B 1 50 ? 93.527 64.534 -34.196 1.00 37.42 49 PRO B C 1
ATOM 3524 O O . PRO B 1 50 ? 92.635 65.183 -33.629 1.00 37.90 49 PRO B O 1
ATOM 3528 N N . GLN B 1 51 ? 94.108 64.933 -35.326 1.00 37.63 50 GLN B N 1
ATOM 3529 C CA . GLN B 1 51 ? 93.812 66.236 -35.940 1.00 36.68 50 GLN B CA 1
ATOM 3530 C C . GLN B 1 51 ? 92.310 66.506 -36.210 1.00 36.08 50 GLN B C 1
ATOM 3531 O O . GLN B 1 51 ? 91.909 67.670 -36.224 1.00 36.39 50 GLN B O 1
ATOM 3537 N N . ILE B 1 52 ? 91.497 65.449 -36.370 1.00 35.14 51 ILE B N 1
ATOM 3538 C CA . ILE B 1 52 ? 90.040 65.571 -36.608 1.00 35.44 51 ILE B CA 1
ATOM 3539 C C . ILE B 1 52 ? 89.326 66.372 -35.515 1.00 34.91 51 ILE B C 1
ATOM 3540 O O . ILE B 1 52 ? 88.390 67.103 -35.821 1.00 34.42 51 ILE B O 1
ATOM 3545 N N . VAL B 1 53 ? 89.804 66.251 -34.271 1.00 34.52 52 VAL B N 1
ATOM 3546 C CA . VAL B 1 53 ? 89.256 66.965 -33.115 1.00 34.50 52 VAL B CA 1
ATOM 3547 C C . VAL B 1 53 ? 89.326 68.474 -33.306 1.00 35.01 52 VAL B C 1
ATOM 3548 O O . VAL B 1 53 ? 88.285 69.137 -33.333 1.00 34.36 52 VAL B O 1
ATOM 3552 N N . ASN B 1 54 ? 90.549 68.994 -33.447 1.00 35.26 53 ASN B N 1
ATOM 3553 C CA . ASN B 1 54 ? 90.770 70.435 -33.625 1.00 35.79 53 ASN B CA 1
ATOM 3554 C C . ASN B 1 54 ? 90.141 70.952 -34.915 1.00 37.52 53 ASN B C 1
ATOM 3555 O O . ASN B 1 54 ? 89.555 72.040 -34.916 1.00 38.98 53 ASN B O 1
ATOM 3560 N N . ASP B 1 55 ? 90.234 70.163 -35.989 1.00 37.19 54 ASP B N 1
ATOM 3561 C CA . ASP B 1 55 ? 89.582 70.509 -37.259 1.00 37.93 54 ASP B CA 1
ATOM 3562 C C . ASP B 1 55 ? 88.061 70.660 -37.100 1.00 37.04 54 ASP B C 1
ATOM 3563 O O . ASP B 1 55 ? 87.492 71.649 -37.544 1.00 37.69 54 ASP B O 1
ATOM 3568 N N . THR B 1 56 ? 87.425 69.706 -36.428 1.00 38.12 55 THR B N 1
ATOM 3569 C CA . THR B 1 56 ? 85.976 69.776 -36.166 1.00 37.29 55 THR B CA 1
ATOM 3570 C C . THR B 1 56 ? 85.600 71.000 -35.297 1.00 36.88 55 THR B C 1
ATOM 3571 O O . THR B 1 56 ? 84.595 71.649 -35.583 1.00 36.04 55 THR B O 1
ATOM 3575 N N . ILE B 1 57 ? 86.414 71.332 -34.286 1.00 36.92 56 ILE B N 1
ATOM 3576 C CA . ILE B 1 57 ? 86.153 72.508 -33.426 1.00 37.19 56 ILE B CA 1
ATOM 3577 C C . ILE B 1 57 ? 86.207 73.811 -34.273 1.00 37.01 56 ILE B C 1
ATOM 3578 O O . ILE B 1 57 ? 85.329 74.661 -34.129 1.00 34.68 56 ILE B O 1
ATOM 3583 N N . LYS B 1 58 ? 87.211 73.940 -35.153 1.00 38.13 57 LYS B N 1
ATOM 3584 C CA . LYS B 1 58 ? 87.299 75.082 -36.098 1.00 40.30 57 LYS B CA 1
ATOM 3585 C C . LYS B 1 58 ? 86.041 75.146 -36.971 1.00 40.82 57 LYS B C 1
ATOM 3586 O O . LYS B 1 58 ? 85.429 76.211 -37.069 1.00 40.06 57 LYS B O 1
ATOM 3592 N N . GLU B 1 59 ? 85.682 74.003 -37.582 1.00 41.54 58 GLU B N 1
ATOM 3593 C CA . GLU B 1 59 ? 84.451 73.863 -38.402 1.00 43.26 58 GLU B CA 1
ATOM 3594 C C . GLU B 1 59 ? 83.159 74.277 -37.702 1.00 41.92 58 GLU B C 1
ATOM 3595 O O . GLU B 1 59 ? 82.362 75.003 -38.291 1.00 43.16 58 GLU B O 1
ATOM 3601 N N . LEU B 1 60 ? 82.949 73.765 -36.487 1.00 41.43 59 LEU B N 1
ATOM 3602 C CA . LEU B 1 60 ? 81.731 74.057 -35.701 1.00 41.43 59 LEU B CA 1
ATOM 3603 C C . LEU B 1 60 ? 81.639 75.549 -35.348 1.00 42.15 59 LEU B C 1
ATOM 3604 O O . LEU B 1 60 ? 80.591 76.169 -35.537 1.00 43.76 59 LEU B O 1
ATOM 3609 N N . VAL B 1 61 ? 82.747 76.114 -34.876 1.00 41.15 60 VAL B N 1
ATOM 3610 C CA . VAL B 1 61 ? 82.838 77.547 -34.548 1.00 40.54 60 VAL B CA 1
ATOM 3611 C C . VAL B 1 61 ? 82.707 78.468 -35.793 1.00 40.17 60 VAL B C 1
ATOM 3612 O O . VAL B 1 61 ? 82.103 79.545 -35.716 1.00 40.94 60 VAL B O 1
ATOM 3616 N N . THR B 1 62 ? 83.237 78.033 -36.934 1.00 39.57 61 THR B N 1
ATOM 3617 C CA . THR B 1 62 ? 83.146 78.799 -38.175 1.00 38.39 61 THR B CA 1
ATOM 3618 C C . THR B 1 62 ? 81.767 78.673 -38.850 1.00 38.53 61 THR B C 1
ATOM 3619 O O . THR B 1 62 ? 81.182 79.689 -39.255 1.00 36.31 61 THR B O 1
ATOM 3623 N N . ASP B 1 63 ? 81.250 77.442 -38.945 1.00 39.44 62 ASP B N 1
ATOM 3624 C CA . ASP B 1 63 ? 80.032 77.150 -39.738 1.00 40.30 62 ASP B CA 1
ATOM 3625 C C . ASP B 1 63 ? 78.703 76.976 -39.017 1.00 40.27 62 ASP B C 1
ATOM 3626 O O . ASP B 1 63 ? 77.668 77.355 -39.561 1.00 40.75 62 ASP B O 1
ATOM 3631 N N . TYR B 1 64 ? 78.715 76.403 -37.821 1.00 40.68 63 TYR B N 1
ATOM 3632 C CA . TYR B 1 64 ? 77.473 76.143 -37.081 1.00 40.70 63 TYR B CA 1
ATOM 3633 C C . TYR B 1 64 ? 76.949 77.477 -36.497 1.00 40.02 63 TYR B C 1
ATOM 3634 O O . TYR B 1 64 ? 77.751 78.343 -36.103 1.00 40.79 63 TYR B O 1
ATOM 3643 N N . ASP B 1 65 ? 75.623 77.629 -36.449 1.00 38.90 64 ASP B N 1
ATOM 3644 C CA . ASP B 1 65 ? 74.964 78.827 -35.865 1.00 38.73 64 ASP B CA 1
ATOM 3645 C C . ASP B 1 65 ? 75.442 78.992 -34.417 1.00 37.32 64 ASP B C 1
ATOM 3646 O O . ASP B 1 65 ? 75.357 78.039 -33.669 1.00 35.70 64 ASP B O 1
ATOM 3651 N N . SER B 1 66 ? 75.903 80.191 -34.045 1.00 36.87 65 SER B N 1
ATOM 3652 C CA . SER B 1 66 ? 76.504 80.444 -32.709 1.00 37.16 65 SER B CA 1
ATOM 3653 C C . SER B 1 66 ? 75.577 80.141 -31.522 1.00 36.66 65 SER B C 1
ATOM 3654 O O . SER B 1 66 ? 75.966 79.421 -30.612 1.00 36.69 65 SER B O 1
ATOM 3657 N N . VAL B 1 67 ? 74.352 80.671 -31.573 1.00 36.29 66 VAL B N 1
ATOM 3658 C CA . VAL B 1 67 ? 73.334 80.458 -30.525 1.00 35.81 66 VAL B CA 1
ATOM 3659 C C . VAL B 1 67 ? 73.046 78.959 -30.282 1.00 36.32 66 VAL B C 1
ATOM 3660 O O . VAL B 1 67 ? 73.019 78.498 -29.120 1.00 37.17 66 VAL B O 1
ATOM 3664 N N . ALA B 1 68 ? 72.826 78.230 -31.379 1.00 35.81 67 ALA B N 1
ATOM 3665 C CA . ALA B 1 68 ? 72.551 76.793 -31.351 1.00 36.23 67 ALA B CA 1
ATOM 3666 C C . ALA B 1 68 ? 73.804 75.993 -30.986 1.00 36.68 67 ALA B C 1
ATOM 3667 O O . ALA B 1 68 ? 73.700 75.014 -30.255 1.00 38.75 67 ALA B O 1
ATOM 3669 N N . LEU B 1 69 ? 74.977 76.408 -31.481 1.00 35.93 68 LEU B N 1
ATOM 3670 C CA . LEU B 1 69 ? 76.247 75.735 -31.160 1.00 35.90 68 LEU B CA 1
ATOM 3671 C C . LEU B 1 69 ? 76.576 75.749 -29.652 1.00 35.26 68 LEU B C 1
ATOM 3672 O O . LEU B 1 69 ? 77.001 74.717 -29.097 1.00 37.08 68 LEU B O 1
ATOM 3677 N N . HIS B 1 70 ? 76.386 76.909 -29.012 1.00 33.77 69 HIS B N 1
ATOM 3678 C CA . HIS B 1 70 ? 76.731 77.113 -27.573 1.00 33.51 69 HIS B CA 1
ATOM 3679 C C . HIS B 1 70 ? 75.560 77.004 -26.584 1.00 33.73 69 HIS B C 1
ATOM 3680 O O . HIS B 1 70 ? 75.746 77.180 -25.370 1.00 36.31 69 HIS B O 1
ATOM 3687 N N . GLY B 1 71 ? 74.383 76.637 -27.084 1.00 33.77 70 GLY B N 1
ATOM 3688 C CA . GLY B 1 71 ? 73.176 76.519 -26.281 1.00 33.81 70 GLY B CA 1
ATOM 3689 C C . GLY B 1 71 ? 73.088 75.237 -25.485 1.00 34.66 70 GLY B C 1
ATOM 3690 O O . GLY B 1 71 ? 73.799 74.266 -25.770 1.00 34.41 70 GLY B O 1
ATOM 3691 N N . TYR B 1 72 ? 72.205 75.235 -24.481 1.00 34.44 71 TYR B N 1
ATOM 3692 C CA . TYR B 1 72 ? 71.919 74.032 -23.704 1.00 34.08 71 TYR B CA 1
ATOM 3693 C C . TYR B 1 72 ? 71.444 72.918 -24.646 1.00 33.58 71 TYR B C 1
ATOM 3694 O O . TYR B 1 72 ? 70.723 73.188 -25.598 1.00 33.12 71 TYR B O 1
ATOM 3703 N N . THR B 1 73 ? 71.899 71.695 -24.390 1.00 33.61 72 THR B N 1
ATOM 3704 C CA . THR B 1 73 ? 71.369 70.511 -25.034 1.00 33.30 72 THR B CA 1
ATOM 3705 C C . THR B 1 73 ? 70.362 69.960 -24.013 1.00 35.51 72 THR B C 1
ATOM 3706 O O . THR B 1 73 ? 70.192 70.502 -22.897 1.00 34.16 72 THR B O 1
ATOM 3710 N N . SER B 1 74 ? 69.715 68.861 -24.386 1.00 36.86 73 SER B N 1
ATOM 3711 C CA . SER B 1 74 ? 68.864 68.127 -23.462 1.00 36.96 73 SER B CA 1
ATOM 3712 C C . SER B 1 74 ? 69.784 67.599 -22.359 1.00 37.18 73 SER B C 1
ATOM 3713 O O . SER B 1 74 ? 71.012 67.500 -22.558 1.00 37.94 73 SER B O 1
ATOM 3716 N N . ALA B 1 75 ? 69.207 67.270 -21.212 1.00 37.11 74 ALA B N 1
ATOM 3717 C CA . ALA B 1 75 ? 69.975 66.759 -20.056 1.00 38.24 74 ALA B CA 1
ATOM 3718 C C . ALA B 1 75 ? 70.846 65.530 -20.395 1.00 37.66 74 ALA B C 1
ATOM 3719 O O . ALA B 1 75 ? 72.017 65.453 -20.000 1.00 38.20 74 ALA B O 1
ATOM 3721 N N . GLN B 1 76 ? 70.270 64.617 -21.171 1.00 37.11 75 GLN B N 1
ATOM 3722 C CA . GLN B 1 76 ? 70.955 63.410 -21.639 1.00 35.77 75 GLN B CA 1
ATOM 3723 C C . GLN B 1 76 ? 71.924 63.640 -22.834 1.00 34.59 75 GLN B C 1
ATOM 3724 O O . GLN B 1 76 ? 72.681 62.736 -23.184 1.00 35.35 75 GLN B O 1
ATOM 3730 N N . GLY B 1 77 ? 71.875 64.823 -23.455 1.00 31.36 76 GLY B N 1
ATOM 3731 C CA . GLY B 1 77 ? 72.739 65.201 -24.555 1.00 31.80 76 GLY B CA 1
ATOM 3732 C C . GLY B 1 77 ? 72.025 65.102 -25.889 1.00 32.16 76 GLY B C 1
ATOM 3733 O O . GLY B 1 77 ? 70.958 64.483 -25.984 1.00 32.28 76 GLY B O 1
ATOM 3734 N N . ASP B 1 78 ? 72.588 65.765 -26.900 1.00 33.12 77 ASP B N 1
ATOM 3735 C CA . ASP B 1 78 ? 72.052 65.760 -28.278 1.00 34.51 77 ASP B CA 1
ATOM 3736 C C . ASP B 1 78 ? 71.771 64.343 -28.782 1.00 35.14 77 ASP B C 1
ATOM 3737 O O . ASP B 1 78 ? 72.626 63.457 -28.627 1.00 35.03 77 ASP B O 1
ATOM 3742 N N . VAL B 1 79 ? 70.580 64.132 -29.355 1.00 34.68 78 VAL B N 1
ATOM 3743 C CA . VAL B 1 79 ? 70.208 62.817 -29.907 1.00 34.54 78 VAL B CA 1
ATOM 3744 C C . VAL B 1 79 ? 71.179 62.374 -31.019 1.00 35.30 78 VAL B C 1
ATOM 3745 O O . VAL B 1 79 ? 71.474 61.198 -31.127 1.00 35.62 78 VAL B O 1
ATOM 3749 N N . GLU B 1 80 ? 71.676 63.334 -31.808 1.00 35.43 79 GLU B N 1
ATOM 3750 C CA . GLU B 1 80 ? 72.662 63.091 -32.861 1.00 36.28 79 GLU B CA 1
ATOM 3751 C C . GLU B 1 80 ? 73.972 62.516 -32.279 1.00 36.62 79 GLU B C 1
ATOM 3752 O O . GLU B 1 80 ? 74.518 61.570 -32.830 1.00 38.62 79 GLU B O 1
ATOM 3758 N N . THR B 1 81 ? 74.455 63.090 -31.173 1.00 35.96 80 THR B N 1
ATOM 3759 C CA . THR B 1 81 ? 75.670 62.596 -30.479 1.00 34.47 80 THR B CA 1
ATOM 3760 C C . THR B 1 81 ? 75.429 61.201 -29.945 1.00 34.18 80 THR B C 1
ATOM 3761 O O . THR B 1 81 ? 76.237 60.313 -30.180 1.00 35.24 80 THR B O 1
ATOM 3765 N N . ARG B 1 82 ? 74.288 61.003 -29.292 1.00 33.52 81 ARG B N 1
ATOM 3766 C CA . ARG B 1 82 ? 73.940 59.694 -28.724 1.00 33.35 81 ARG B CA 1
ATOM 3767 C C . ARG B 1 82 ? 73.737 58.612 -29.802 1.00 34.14 81 ARG B C 1
ATOM 3768 O O . ARG B 1 82 ? 74.152 57.470 -29.612 1.00 34.32 81 ARG B O 1
ATOM 3776 N N . ALA B 1 83 ? 73.110 58.996 -30.914 1.00 35.22 82 ALA B N 1
ATOM 3777 C CA . ALA B 1 83 ? 72.869 58.123 -32.076 1.00 35.54 82 ALA B CA 1
ATOM 3778 C C . ALA B 1 83 ? 74.178 57.703 -32.758 1.00 35.29 82 ALA B C 1
ATOM 3779 O O . ALA B 1 83 ? 74.337 56.531 -33.057 1.00 36.39 82 ALA B O 1
ATOM 3781 N N . ALA B 1 84 ? 75.115 58.639 -32.953 1.00 33.99 83 ALA B N 1
ATOM 3782 C CA . ALA B 1 84 ? 76.438 58.337 -33.561 1.00 33.32 83 ALA B CA 1
ATOM 3783 C C . ALA B 1 84 ? 77.264 57.346 -32.748 1.00 34.93 83 ALA B C 1
ATOM 3784 O O . ALA B 1 84 ? 77.999 56.526 -33.317 1.00 35.77 83 ALA B O 1
ATOM 3786 N N . ILE B 1 85 ? 77.153 57.439 -31.423 1.00 34.12 84 ILE B N 1
ATOM 3787 C CA . ILE B 1 85 ? 77.830 56.534 -30.493 1.00 34.35 84 ILE B CA 1
ATOM 3788 C C . ILE B 1 85 ? 77.178 55.157 -30.519 1.00 34.01 84 ILE B C 1
ATOM 3789 O O . ILE B 1 85 ? 77.877 54.141 -30.609 1.00 34.08 84 ILE B O 1
ATOM 3794 N N . ALA B 1 86 ? 75.848 55.136 -30.419 1.00 32.39 85 ALA B N 1
ATOM 3795 C CA . ALA B 1 86 ? 75.081 53.896 -30.481 1.00 31.38 85 ALA B CA 1
ATOM 3796 C C . ALA B 1 86 ? 75.411 53.122 -31.775 1.00 31.15 85 ALA B C 1
ATOM 3797 O O . ALA B 1 86 ? 75.689 51.933 -31.712 1.00 28.19 85 ALA B O 1
ATOM 3799 N N . GLU B 1 87 ? 75.435 53.815 -32.921 1.00 34.55 86 GLU B N 1
ATOM 3800 C CA . GLU B 1 87 ? 75.803 53.214 -34.227 1.00 37.05 86 GLU B CA 1
ATOM 3801 C C . GLU B 1 87 ? 77.251 52.701 -34.265 1.00 36.78 86 GLU B C 1
ATOM 3802 O O . GLU B 1 87 ? 77.516 51.622 -34.820 1.00 36.26 86 GLU B O 1
ATOM 3808 N N . PHE B 1 88 ? 78.177 53.473 -33.677 1.00 37.00 87 PHE B N 1
ATOM 3809 C CA . PHE B 1 88 ? 79.593 53.080 -33.605 1.00 35.85 87 PHE B CA 1
ATOM 3810 C C . PHE B 1 88 ? 79.762 51.801 -32.790 1.00 35.67 87 PHE B C 1
ATOM 3811 O O . PHE B 1 88 ? 80.430 50.853 -33.245 1.00 35.49 87 PHE B O 1
ATOM 3819 N N . LEU B 1 89 ? 79.189 51.788 -31.581 1.00 34.23 88 LEU B N 1
ATOM 3820 C CA . LEU B 1 89 ? 79.256 50.606 -30.704 1.00 33.91 88 LEU B CA 1
ATOM 3821 C C . LEU B 1 89 ? 78.716 49.344 -31.400 1.00 33.57 88 LEU B C 1
ATOM 3822 O O . LEU B 1 89 ? 79.342 48.278 -31.332 1.00 34.59 88 LEU B O 1
ATOM 3827 N N . ASN B 1 90 ? 77.570 49.491 -32.063 1.00 34.29 89 ASN B N 1
ATOM 3828 C CA . ASN B 1 90 ? 76.909 48.403 -32.817 1.00 34.87 89 ASN B CA 1
ATOM 3829 C C . ASN B 1 90 ? 77.773 47.852 -33.936 1.00 36.11 89 ASN B C 1
ATOM 3830 O O . ASN B 1 90 ? 77.901 46.627 -34.067 1.00 38.17 89 ASN B O 1
ATOM 3835 N N . ASN B 1 91 ? 78.353 48.747 -34.744 1.00 36.21 90 ASN B N 1
ATOM 3836 C CA . ASN B 1 91 ? 79.250 48.339 -35.834 1.00 36.50 90 ASN B CA 1
ATOM 3837 C C . ASN B 1 91 ? 80.517 47.651 -35.322 1.00 36.58 90 ASN B C 1
ATOM 3838 O O . ASN B 1 91 ? 81.016 46.731 -35.963 1.00 37.44 90 ASN B O 1
ATOM 3843 N N . THR B 1 92 ? 81.001 48.086 -34.162 1.00 35.68 91 THR B N 1
ATOM 3844 C CA . THR B 1 92 ? 82.232 47.586 -33.570 1.00 35.26 91 THR B CA 1
ATOM 3845 C C . THR B 1 92 ? 82.086 46.283 -32.788 1.00 35.56 91 THR B C 1
ATOM 3846 O O . THR B 1 92 ? 82.979 45.436 -32.850 1.00 36.77 91 THR B O 1
ATOM 3850 N N . HIS B 1 93 ? 80.976 46.138 -32.062 1.00 35.48 92 HIS B N 1
ATOM 3851 C CA . HIS B 1 93 ? 80.751 45.027 -31.103 1.00 35.27 92 HIS B CA 1
ATOM 3852 C C . HIS B 1 93 ? 79.590 44.071 -31.343 1.00 34.75 92 HIS B C 1
ATOM 3853 O O . HIS B 1 93 ? 79.438 43.121 -30.570 1.00 35.15 92 HIS B O 1
ATOM 3860 N N . GLY B 1 94 ? 78.771 44.326 -32.362 1.00 32.22 93 GLY B N 1
ATOM 3861 C CA . GLY B 1 94 ? 77.607 43.487 -32.670 1.00 34.21 93 GLY B CA 1
ATOM 3862 C C . GLY B 1 94 ? 76.387 43.721 -31.773 1.00 36.35 93 GLY B C 1
ATOM 3863 O O . GLY B 1 94 ? 75.452 42.909 -31.774 1.00 36.98 93 GLY B O 1
ATOM 3864 N N . THR B 1 95 ? 76.396 44.841 -31.036 1.00 35.52 94 THR B N 1
ATOM 3865 C CA . THR B 1 95 ? 75.343 45.216 -30.105 1.00 34.50 94 THR B CA 1
ATOM 3866 C C . THR B 1 95 ? 74.162 45.818 -30.881 1.00 35.45 94 THR B C 1
ATOM 3867 O O . THR B 1 95 ? 74.252 46.009 -32.110 1.00 35.39 94 THR B O 1
ATOM 3871 N N . HIS B 1 96 ? 73.084 46.138 -30.148 1.00 35.62 95 HIS B N 1
ATOM 3872 C CA A HIS B 1 96 ? 71.824 46.641 -30.714 0.50 36.12 95 HIS B CA 1
ATOM 3873 C CA B HIS B 1 96 ? 71.850 46.665 -30.741 0.50 35.99 95 HIS B CA 1
ATOM 3874 C C . HIS B 1 96 ? 71.337 47.922 -30.018 1.00 36.17 95 HIS B C 1
ATOM 3875 O O . HIS B 1 96 ? 70.136 48.148 -29.883 1.00 36.49 95 HIS B O 1
ATOM 3888 N N . PHE B 1 97 ? 72.272 48.781 -29.608 1.00 37.12 96 PHE B N 1
ATOM 3889 C CA . PHE B 1 97 ? 71.932 50.024 -28.908 1.00 35.78 96 PHE B CA 1
ATOM 3890 C C . PHE B 1 97 ? 71.326 51.090 -29.847 1.00 36.39 96 PHE B C 1
ATOM 3891 O O . PHE B 1 97 ? 71.606 51.104 -31.033 1.00 34.73 96 PHE B O 1
ATOM 3899 N N . ASN B 1 98 ? 70.513 51.974 -29.276 1.00 37.16 97 ASN B N 1
ATOM 3900 C CA . ASN B 1 98 ? 70.013 53.179 -29.965 1.00 36.95 97 ASN B CA 1
ATOM 3901 C C . ASN B 1 98 ? 70.397 54.379 -29.088 1.00 36.58 97 ASN B C 1
ATOM 3902 O O . ASN B 1 98 ? 70.940 54.180 -27.967 1.00 34.66 97 ASN B O 1
ATOM 3907 N N . ALA B 1 99 ? 70.092 55.592 -29.566 1.00 35.07 98 ALA B N 1
ATOM 3908 C CA . ALA B 1 99 ? 70.419 56.845 -28.847 1.00 34.60 98 ALA B CA 1
ATOM 3909 C C . ALA B 1 99 ? 69.969 56.847 -27.391 1.00 35.65 98 ALA B C 1
ATOM 3910 O O . ALA B 1 99 ? 70.728 57.250 -26.497 1.00 35.52 98 ALA B O 1
ATOM 3912 N N . ASP B 1 100 ? 68.760 56.330 -27.147 1.00 35.70 99 ASP B N 1
ATOM 3913 C CA . ASP B 1 100 ? 68.163 56.315 -25.814 1.00 36.04 99 ASP B CA 1
ATOM 3914 C C . ASP B 1 100 ? 68.825 55.383 -24.794 1.00 34.86 99 ASP B C 1
ATOM 3915 O O . ASP B 1 100 ? 68.426 55.385 -23.626 1.00 37.55 99 ASP B O 1
ATOM 3920 N N . ASN B 1 101 ? 69.811 54.588 -25.217 1.00 32.15 100 ASN B N 1
ATOM 3921 C CA . ASN B 1 101 ? 70.636 53.792 -24.290 1.00 32.98 100 ASN B CA 1
ATOM 3922 C C . ASN B 1 101 ? 71.792 54.595 -23.691 1.00 32.42 100 ASN B C 1
ATOM 3923 O O . ASN B 1 101 ? 72.449 54.106 -22.795 1.00 32.35 100 ASN B O 1
ATOM 3928 N N . LEU B 1 102 ? 72.008 55.830 -24.156 1.00 32.25 101 LEU B N 1
ATOM 3929 C CA . LEU B 1 102 ? 73.122 56.687 -23.758 1.00 32.68 101 LEU B CA 1
ATOM 3930 C C . LEU B 1 102 ? 72.671 57.944 -23.030 1.00 32.24 101 LEU B C 1
ATOM 3931 O O . LEU B 1 102 ? 71.589 58.476 -23.280 1.00 33.14 101 LEU B O 1
ATOM 3936 N N . TYR B 1 103 ? 73.549 58.402 -22.146 1.00 31.84 102 TYR B N 1
ATOM 3937 C CA . TYR B 1 103 ? 73.418 59.634 -21.391 1.00 31.83 102 TYR B CA 1
ATOM 3938 C C . TYR B 1 103 ? 74.814 60.256 -21.428 1.00 31.20 102 TYR B C 1
ATOM 3939 O O . TYR B 1 103 ? 75.782 59.645 -20.947 1.00 33.36 102 TYR B O 1
ATOM 3956 N N . THR B 1 105 ? 77.834 62.602 -20.393 1.00 32.14 104 THR B N 1
ATOM 3957 C CA . THR B 1 105 ? 78.369 63.079 -19.122 1.00 31.68 104 THR B CA 1
ATOM 3958 C C . THR B 1 105 ? 79.613 63.930 -19.308 1.00 32.91 104 THR B C 1
ATOM 3959 O O . THR B 1 105 ? 80.189 63.975 -20.392 1.00 33.41 104 THR B O 1
ATOM 3971 N N . GLY B 1 107 ? 82.831 63.558 -18.417 1.00 38.29 106 GLY B N 1
ATOM 3972 C CA . GLY B 1 107 ? 83.948 62.684 -18.078 1.00 37.49 106 GLY B CA 1
ATOM 3973 C C . GLY B 1 107 ? 83.518 61.432 -17.359 1.00 35.95 106 GLY B C 1
ATOM 3974 O O . GLY B 1 107 ? 82.358 61.293 -16.981 1.00 36.62 106 GLY B O 1
ATOM 3975 N N . ALA B 1 108 ? 84.458 60.503 -17.210 1.00 34.10 107 ALA B N 1
ATOM 3976 C CA . ALA B 1 108 ? 84.204 59.229 -16.545 1.00 33.96 107 ALA B CA 1
ATOM 3977 C C . ALA B 1 108 ? 83.970 59.382 -15.056 1.00 34.77 107 ALA B C 1
ATOM 3978 O O . ALA B 1 108 ? 83.252 58.558 -14.502 1.00 35.86 107 ALA B O 1
ATOM 3980 N N . ALA B 1 109 ? 84.591 60.392 -14.414 1.00 34.57 108 ALA B N 1
ATOM 3981 C CA . ALA B 1 109 ? 84.341 60.722 -12.999 1.00 34.93 108 ALA B CA 1
ATOM 3982 C C . ALA B 1 109 ? 82.860 61.033 -12.792 1.00 33.78 108 ALA B C 1
ATOM 3983 O O . ALA B 1 109 ? 82.265 60.566 -11.850 1.00 33.04 108 ALA B O 1
ATOM 3985 N N . ALA B 1 110 ? 82.271 61.806 -13.703 1.00 34.24 109 ALA B N 1
ATOM 3986 C CA . ALA B 1 110 ? 80.818 62.092 -13.671 1.00 33.82 109 ALA B CA 1
ATOM 3987 C C . ALA B 1 110 ? 80.003 60.826 -13.911 1.00 33.12 109 ALA B C 1
ATOM 3988 O O . ALA B 1 110 ? 79.055 60.580 -13.170 1.00 34.39 109 ALA B O 1
ATOM 3990 N N . SER B 1 111 ? 80.392 60.035 -14.917 1.00 32.79 110 SER B N 1
ATOM 3991 C CA . SER B 1 111 ? 79.714 58.764 -15.269 1.00 34.53 110 SER B CA 1
ATOM 3992 C C . SER B 1 111 ? 79.688 57.818 -14.070 1.00 34.49 110 SER B C 1
ATOM 3993 O O . SER B 1 111 ? 78.630 57.305 -13.688 1.00 36.36 110 SER B O 1
ATOM 3996 N N . LEU B 1 112 ? 80.852 57.605 -13.473 1.00 34.89 111 LEU B N 1
ATOM 3997 C CA . LEU B 1 112 ? 80.962 56.791 -12.250 1.00 34.86 111 LEU B CA 1
ATOM 3998 C C . LEU B 1 112 ? 80.117 57.345 -11.104 1.00 34.91 111 LEU B C 1
ATOM 3999 O O . LEU B 1 112 ? 79.400 56.574 -10.443 1.00 34.66 111 LEU B O 1
ATOM 4004 N N . SER B 1 113 ? 80.211 58.665 -10.877 1.00 34.31 112 SER B N 1
ATOM 4005 C CA . SER B 1 113 ? 79.449 59.343 -9.806 1.00 34.61 112 SER B CA 1
ATOM 4006 C C . SER B 1 113 ? 77.939 59.142 -9.914 1.00 33.05 112 SER B C 1
ATOM 4007 O O . SER B 1 113 ? 77.256 58.848 -8.913 1.00 30.67 112 SER B O 1
ATOM 4010 N N . ILE B 1 114 ? 77.448 59.341 -11.133 1.00 32.21 113 ILE B N 1
ATOM 4011 C CA . ILE B 1 114 ? 76.056 59.147 -11.487 1.00 32.86 113 ILE B CA 1
ATOM 4012 C C . ILE B 1 114 ? 75.594 57.701 -11.215 1.00 33.34 113 ILE B C 1
ATOM 4013 O O . ILE B 1 114 ? 74.508 57.506 -10.660 1.00 33.74 113 ILE B O 1
ATOM 4018 N N . CYS B 1 115 ? 76.399 56.717 -11.641 1.00 32.73 114 CYS B N 1
ATOM 4019 C CA . CYS B 1 115 ? 76.071 55.290 -11.453 1.00 33.06 114 CYS B CA 1
ATOM 4020 C C . CYS B 1 115 ? 75.874 54.939 -9.994 1.00 33.30 114 CYS B C 1
ATOM 4021 O O . CYS B 1 115 ? 74.867 54.315 -9.649 1.00 34.49 114 CYS B O 1
ATOM 4024 N N . PHE B 1 116 ? 76.788 55.407 -9.137 1.00 33.41 115 PHE B N 1
ATOM 4025 C CA . PHE B 1 116 ? 76.731 55.106 -7.688 1.00 34.20 115 PHE B CA 1
ATOM 4026 C C . PHE B 1 116 ? 75.571 55.834 -6.988 1.00 34.89 115 PHE B C 1
ATOM 4027 O O . PHE B 1 116 ? 74.885 55.251 -6.145 1.00 36.10 115 PHE B O 1
ATOM 4035 N N . ARG B 1 117 ? 75.360 57.097 -7.343 1.00 35.85 116 ARG B N 1
ATOM 4036 C CA . ARG B 1 117 ? 74.270 57.905 -6.784 1.00 36.03 116 ARG B CA 1
ATOM 4037 C C . ARG B 1 117 ? 72.915 57.357 -7.201 1.00 35.25 116 ARG B C 1
ATOM 4038 O O . ARG B 1 117 ? 71.988 57.368 -6.402 1.00 36.09 116 ARG B O 1
ATOM 4046 N N . ALA B 1 118 ? 72.797 56.910 -8.459 1.00 34.87 117 ALA B N 1
ATOM 4047 C CA . ALA B 1 118 ? 71.551 56.306 -8.969 1.00 33.40 117 ALA B CA 1
ATOM 4048 C C . ALA B 1 118 ? 71.124 55.053 -8.211 1.00 34.10 117 ALA B C 1
ATOM 4049 O O . ALA B 1 118 ? 69.953 54.910 -7.881 1.00 33.04 117 ALA B O 1
ATOM 4051 N N . LEU B 1 119 ? 72.101 54.175 -7.965 1.00 32.96 118 LEU B N 1
ATOM 4052 C CA . LEU B 1 119 ? 71.893 52.871 -7.375 1.00 34.43 118 LEU B CA 1
ATOM 4053 C C . LEU B 1 119 ? 71.765 52.867 -5.854 1.00 34.26 118 LEU B C 1
ATOM 4054 O O . LEU B 1 119 ? 70.892 52.182 -5.347 1.00 35.08 118 LEU B O 1
ATOM 4059 N N . THR B 1 120 ? 72.560 53.669 -5.141 1.00 34.12 119 THR B N 1
ATOM 4060 C CA . THR B 1 120 ? 72.572 53.625 -3.663 1.00 34.12 119 THR B CA 1
ATOM 4061 C C . THR B 1 120 ? 71.252 54.057 -2.981 1.00 34.82 119 THR B C 1
ATOM 4062 O O . THR B 1 120 ? 70.810 55.201 -3.148 1.00 33.99 119 THR B O 1
ATOM 4066 N N . SER B 1 121 ? 70.665 53.146 -2.185 1.00 34.95 120 SER B N 1
ATOM 4067 C CA . SER B 1 121 ? 69.403 53.385 -1.421 1.00 33.76 120 SER B CA 1
ATOM 4068 C C . SER B 1 121 ? 69.510 53.188 0.106 1.00 34.30 120 SER B C 1
ATOM 4069 O O . SER B 1 121 ? 68.506 53.313 0.836 1.00 33.63 120 SER B O 1
ATOM 4072 N N . ASP B 1 122 ? 70.702 52.860 0.602 1.00 32.82 121 ASP B N 1
ATOM 4073 C CA . ASP B 1 122 ? 70.907 52.685 2.035 1.00 32.17 121 ASP B CA 1
ATOM 4074 C C . ASP B 1 122 ? 72.366 52.942 2.305 1.00 32.68 121 ASP B C 1
ATOM 4075 O O . ASP B 1 122 ? 73.229 52.684 1.425 1.00 31.90 121 ASP B O 1
ATOM 4080 N N . ALA B 1 123 ? 72.633 53.442 3.518 1.00 31.75 122 ALA B N 1
ATOM 4081 C CA . ALA B 1 123 ? 73.985 53.761 4.001 1.00 32.41 122 ALA B CA 1
ATOM 4082 C C . ALA B 1 123 ? 74.918 52.556 3.984 1.00 32.10 122 ALA B C 1
ATOM 4083 O O . ALA B 1 123 ? 76.112 52.705 3.781 1.00 30.52 122 ALA B O 1
ATOM 4085 N N . TYR B 1 124 ? 74.366 51.365 4.226 1.00 33.13 123 TYR B N 1
ATOM 4086 C CA . TYR B 1 124 ? 75.166 50.147 4.310 1.00 33.14 123 TYR B CA 1
ATOM 4087 C C . TYR B 1 124 ? 75.355 49.435 2.996 1.00 32.98 123 TYR B C 1
ATOM 4088 O O . TYR B 1 124 ? 75.901 48.345 2.988 1.00 31.65 123 TYR B O 1
ATOM 4097 N N . ASP B 1 125 ? 74.915 50.049 1.888 1.00 32.85 124 ASP B N 1
ATOM 4098 C CA . ASP B 1 125 ? 75.173 49.527 0.570 1.00 32.79 124 ASP B CA 1
ATOM 4099 C C . ASP B 1 125 ? 76.680 49.422 0.324 1.00 32.74 124 ASP B C 1
ATOM 4100 O O . ASP B 1 125 ? 77.473 50.240 0.792 1.00 31.80 124 ASP B O 1
ATOM 4105 N N . GLU B 1 126 ? 77.053 48.382 -0.399 1.00 32.93 125 GLU B N 1
ATOM 4106 C CA . GLU B 1 126 ? 78.437 48.119 -0.706 1.00 32.08 125 GLU B CA 1
ATOM 4107 C C . GLU B 1 126 ? 78.641 48.003 -2.210 1.00 32.14 125 GLU B C 1
ATOM 4108 O O . GLU B 1 126 ? 77.829 47.373 -2.898 1.00 32.29 125 GLU B O 1
ATOM 4114 N N . PHE B 1 127 ? 79.710 48.643 -2.693 1.00 32.12 126 PHE B N 1
ATOM 4115 C CA . PHE B 1 127 ? 80.222 48.476 -4.040 1.00 32.44 126 PHE B CA 1
ATOM 4116 C C . PHE B 1 127 ? 81.593 47.832 -3.920 1.00 32.46 126 PHE B C 1
ATOM 4117 O O . PHE B 1 127 ? 82.447 48.331 -3.205 1.00 32.55 126 PHE B O 1
ATOM 4125 N N . ILE B 1 128 ? 81.801 46.740 -4.640 1.00 31.83 127 ILE B N 1
ATOM 4126 C CA . ILE B 1 128 ? 83.053 45.995 -4.579 1.00 31.09 127 ILE B CA 1
ATOM 4127 C C . ILE B 1 128 ? 84.018 46.497 -5.654 1.00 31.72 127 ILE B C 1
ATOM 4128 O O . ILE B 1 128 ? 83.606 46.739 -6.786 1.00 29.28 127 ILE B O 1
ATOM 4133 N N . THR B 1 129 ? 85.286 46.642 -5.287 1.00 31.81 128 THR B N 1
ATOM 4134 C CA . THR B 1 129 ? 86.364 46.965 -6.241 1.00 32.09 128 THR B CA 1
ATOM 4135 C C . THR B 1 129 ? 87.390 45.817 -6.164 1.00 32.03 128 THR B C 1
ATOM 4136 O O . THR B 1 129 ? 87.603 45.223 -5.066 1.00 30.96 128 THR B O 1
ATOM 4140 N N . ILE B 1 130 ? 88.000 45.521 -7.327 1.00 30.34 129 ILE B N 1
ATOM 4141 C CA . ILE B 1 130 ? 89.006 44.483 -7.511 1.00 30.95 129 ILE B CA 1
ATOM 4142 C C . ILE B 1 130 ? 90.382 45.154 -7.454 1.00 31.55 129 ILE B C 1
ATOM 4143 O O . ILE B 1 130 ? 90.732 45.951 -8.348 1.00 32.04 129 ILE B O 1
ATOM 4148 N N . ALA B 1 131 ? 91.142 44.873 -6.389 1.00 31.27 130 ALA B N 1
ATOM 4149 C CA . ALA B 1 131 ? 92.488 45.426 -6.227 1.00 31.69 130 ALA B CA 1
ATOM 4150 C C . ALA B 1 131 ? 93.429 44.803 -7.272 1.00 32.26 130 ALA B C 1
ATOM 4151 O O . ALA B 1 131 ? 93.220 43.646 -7.644 1.00 31.88 130 ALA B O 1
ATOM 4153 N N . PRO B 1 132 ? 94.424 45.575 -7.788 1.00 32.05 131 PRO B N 1
ATOM 4154 C CA . PRO B 1 132 ? 94.699 46.986 -7.513 1.00 31.60 131 PRO B CA 1
ATOM 4155 C C . PRO B 1 132 ? 93.696 47.878 -8.215 1.00 32.64 131 PRO B C 1
ATOM 4156 O O . PRO B 1 132 ? 93.264 47.539 -9.308 1.00 32.20 131 PRO B O 1
ATOM 4160 N N . TYR B 1 133 ? 93.319 48.997 -7.601 1.00 33.35 132 TYR B N 1
ATOM 4161 C CA . TYR B 1 133 ? 92.275 49.846 -8.175 1.00 34.11 132 TYR B CA 1
ATOM 4162 C C . TYR B 1 133 ? 92.537 51.349 -8.078 1.00 35.26 132 TYR B C 1
ATOM 4163 O O . TYR B 1 133 ? 93.326 51.789 -7.248 1.00 35.01 132 TYR B O 1
ATOM 4172 N N . PHE B 1 134 ? 91.825 52.112 -8.914 1.00 36.51 133 PHE B N 1
ATOM 4173 C CA . PHE B 1 134 ? 91.873 53.593 -8.958 1.00 36.96 133 PHE B CA 1
ATOM 4174 C C . PHE B 1 134 ? 91.301 54.093 -7.616 1.00 36.14 133 PHE B C 1
ATOM 4175 O O . PHE B 1 134 ? 90.098 53.922 -7.383 1.00 36.02 133 PHE B O 1
ATOM 4183 N N . PRO B 1 135 ? 92.141 54.693 -6.724 1.00 35.86 134 PRO B N 1
ATOM 4184 C CA . PRO B 1 135 ? 91.652 55.049 -5.382 1.00 36.13 134 PRO B CA 1
ATOM 4185 C C . PRO B 1 135 ? 90.479 56.009 -5.316 1.00 35.05 134 PRO B C 1
ATOM 4186 O O . PRO B 1 135 ? 89.788 56.017 -4.323 1.00 34.96 134 PRO B O 1
ATOM 4190 N N . GLU B 1 136 ? 90.252 56.796 -6.371 1.00 35.12 135 GLU B N 1
ATOM 4191 C CA . GLU B 1 136 ? 89.143 57.750 -6.405 1.00 35.70 135 GLU B CA 1
ATOM 4192 C C . GLU B 1 136 ? 87.749 57.070 -6.341 1.00 34.30 135 GLU B C 1
ATOM 4193 O O . GLU B 1 136 ? 86.760 57.740 -6.034 1.00 32.79 135 GLU B O 1
ATOM 4199 N N . TYR B 1 137 ? 87.676 55.756 -6.610 1.00 32.83 136 TYR B N 1
ATOM 4200 C CA . TYR B 1 137 ? 86.419 54.992 -6.480 1.00 33.21 136 TYR B CA 1
ATOM 4201 C C . TYR B 1 137 ? 85.848 55.112 -5.093 1.00 32.76 136 TYR B C 1
ATOM 4202 O O . TYR B 1 137 ? 84.634 55.163 -4.944 1.00 31.72 136 TYR B O 1
ATOM 4211 N N . LYS B 1 138 ? 86.727 55.143 -4.083 1.00 32.42 137 LYS B N 1
ATOM 4212 C CA . LYS B 1 138 ? 86.299 55.329 -2.699 1.00 33.37 137 LYS B CA 1
ATOM 4213 C C . LYS B 1 138 ? 85.577 56.662 -2.549 1.00 34.24 137 LYS B C 1
ATOM 4214 O O . LYS B 1 138 ? 84.614 56.719 -1.781 1.00 35.00 137 LYS B O 1
ATOM 4220 N N . VAL B 1 139 ? 86.035 57.707 -3.268 1.00 31.71 138 VAL B N 1
ATOM 4221 C CA . VAL B 1 139 ? 85.450 59.036 -3.150 1.00 31.45 138 VAL B CA 1
ATOM 4222 C C . VAL B 1 139 ? 84.045 59.056 -3.744 1.00 32.59 138 VAL B C 1
ATOM 4223 O O . VAL B 1 139 ? 83.121 59.521 -3.070 1.00 33.05 138 VAL B O 1
ATOM 4227 N N . PHE B 1 140 ? 83.896 58.528 -4.970 1.00 32.86 139 PHE B N 1
ATOM 4228 C CA . PHE B 1 140 ? 82.608 58.476 -5.657 1.00 33.97 139 PHE B CA 1
ATOM 4229 C C . PHE B 1 140 ? 81.581 57.603 -4.944 1.00 35.40 139 PHE B C 1
ATOM 4230 O O . PHE B 1 140 ? 80.392 57.966 -4.891 1.00 36.53 139 PHE B O 1
ATOM 4238 N N . VAL B 1 141 ? 82.034 56.458 -4.429 1.00 34.62 140 VAL B N 1
ATOM 4239 C CA . VAL B 1 141 ? 81.184 55.532 -3.693 1.00 35.24 140 VAL B CA 1
ATOM 4240 C C . VAL B 1 141 ? 80.720 56.185 -2.385 1.00 35.00 140 VAL B C 1
ATOM 4241 O O . VAL B 1 141 ? 79.505 56.189 -2.106 1.00 34.05 140 VAL B O 1
ATOM 4245 N N . ASN B 1 142 ? 81.664 56.738 -1.604 1.00 33.69 141 ASN B N 1
ATOM 4246 C CA . ASN B 1 142 ? 81.324 57.395 -0.329 1.00 33.70 141 ASN B CA 1
ATOM 4247 C C . ASN B 1 142 ? 80.399 58.605 -0.535 1.00 34.52 141 ASN B C 1
ATOM 4248 O O . ASN B 1 142 ? 79.457 58.811 0.250 1.00 33.72 141 ASN B O 1
ATOM 4253 N N . ALA B 1 143 ? 80.640 59.364 -1.607 1.00 33.01 142 ALA B N 1
ATOM 4254 C CA . ALA B 1 143 ? 79.858 60.570 -1.912 1.00 34.83 142 ALA B CA 1
ATOM 4255 C C . ALA B 1 143 ? 78.419 60.210 -2.266 1.00 35.66 142 ALA B C 1
ATOM 4256 O O . ALA B 1 143 ? 77.526 60.990 -2.016 1.00 36.74 142 ALA B O 1
ATOM 4258 N N . ALA B 1 144 ? 78.221 59.024 -2.849 1.00 35.78 143 ALA B N 1
ATOM 4259 C CA . ALA B 1 144 ? 76.895 58.476 -3.146 1.00 34.05 143 ALA B CA 1
ATOM 4260 C C . ALA B 1 144 ? 76.195 57.937 -1.877 1.00 33.14 143 ALA B C 1
ATOM 4261 O O . ALA B 1 144 ? 75.057 57.563 -1.963 1.00 34.93 143 ALA B O 1
ATOM 4263 N N . GLY B 1 145 ? 76.875 57.882 -0.736 1.00 33.47 144 GLY B N 1
ATOM 4264 C CA . GLY B 1 145 ? 76.326 57.396 0.536 1.00 33.54 144 GLY B CA 1
ATOM 4265 C C . GLY B 1 145 ? 76.472 55.902 0.735 1.00 33.35 144 GLY B C 1
ATOM 4266 O O . GLY B 1 145 ? 75.722 55.327 1.503 1.00 35.65 144 GLY B O 1
ATOM 4267 N N . ALA B 1 146 ? 77.464 55.298 0.078 1.00 33.22 145 ALA B N 1
ATOM 4268 C CA . ALA B 1 146 ? 77.722 53.856 0.106 1.00 33.56 145 ALA B CA 1
ATOM 4269 C C . ALA B 1 146 ? 79.132 53.552 0.627 1.00 33.87 145 ALA B C 1
ATOM 4270 O O . ALA B 1 146 ? 79.934 54.471 0.886 1.00 33.10 145 ALA B O 1
ATOM 4272 N N . ARG B 1 147 ? 79.410 52.256 0.793 1.00 32.45 146 ARG B N 1
ATOM 4273 C CA . ARG B 1 147 ? 80.717 51.785 1.281 1.00 32.86 146 ARG B CA 1
ATOM 4274 C C . ARG B 1 147 ? 81.447 50.997 0.180 1.00 32.59 146 ARG B C 1
ATOM 4275 O O . ARG B 1 147 ? 80.826 50.364 -0.678 1.00 31.46 146 ARG B O 1
ATOM 4283 N N . LEU B 1 148 ? 82.770 51.130 0.157 1.00 33.51 147 LEU B N 1
ATOM 4284 C CA . LEU B 1 148 ? 83.613 50.455 -0.832 1.00 35.34 147 LEU B CA 1
ATOM 4285 C C . LEU B 1 148 ? 84.205 49.219 -0.190 1.00 34.49 147 LEU B C 1
ATOM 4286 O O . LEU B 1 148 ? 84.750 49.321 0.894 1.00 32.24 147 LEU B O 1
ATOM 4291 N N . VAL B 1 149 ? 84.109 48.066 -0.849 1.00 34.56 148 VAL B N 1
ATOM 4292 C CA . VAL B 1 149 ? 84.695 46.804 -0.337 1.00 34.97 148 VAL B CA 1
ATOM 4293 C C . VAL B 1 149 ? 85.795 46.381 -1.323 1.00 35.40 148 VAL B C 1
ATOM 4294 O O . VAL B 1 149 ? 85.544 46.367 -2.511 1.00 32.78 148 VAL B O 1
ATOM 4298 N N . GLU B 1 150 ? 86.993 46.047 -0.819 1.00 35.68 149 GLU B N 1
ATOM 4299 C CA . GLU B 1 150 ? 88.147 45.642 -1.656 1.00 36.52 149 GLU B CA 1
ATOM 4300 C C . GLU B 1 150 ? 88.333 44.130 -1.712 1.00 35.08 149 GLU B C 1
ATOM 4301 O O . GLU B 1 150 ? 88.342 43.478 -0.657 1.00 34.96 149 GLU B O 1
ATOM 4307 N N . VAL B 1 151 ? 88.549 43.603 -2.915 1.00 33.66 150 VAL B N 1
ATOM 4308 C CA . VAL B 1 151 ? 88.885 42.206 -3.114 1.00 32.76 150 VAL B CA 1
ATOM 4309 C C . VAL B 1 151 ? 90.410 42.204 -3.292 1.00 34.08 150 VAL B C 1
ATOM 4310 O O . VAL B 1 151 ? 90.913 42.956 -4.145 1.00 31.52 150 VAL B O 1
ATOM 4314 N N . PRO B 1 152 ? 91.142 41.364 -2.509 1.00 34.64 151 PRO B N 1
ATOM 4315 C CA . PRO B 1 152 ? 92.603 41.335 -2.651 1.00 35.74 151 PRO B CA 1
ATOM 4316 C C . PRO B 1 152 ? 93.054 40.874 -4.033 1.00 35.40 151 PRO B C 1
ATOM 4317 O O . PRO B 1 152 ? 92.426 39.997 -4.636 1.00 35.17 151 PRO B O 1
ATOM 4321 N N . ALA B 1 153 ? 94.135 41.484 -4.506 1.00 35.11 152 ALA B N 1
ATOM 4322 C CA . ALA B 1 153 ? 94.631 41.269 -5.864 1.00 34.60 152 ALA B CA 1
ATOM 4323 C C . ALA B 1 153 ? 95.056 39.847 -6.203 1.00 34.70 152 ALA B C 1
ATOM 4324 O O . ALA B 1 153 ? 95.556 39.094 -5.328 1.00 33.77 152 ALA B O 1
ATOM 4326 N N . ASP B 1 154 ? 94.830 39.503 -7.481 1.00 33.78 153 ASP B N 1
ATOM 4327 C CA . ASP B 1 154 ? 95.355 38.279 -8.074 1.00 32.50 153 ASP B CA 1
ATOM 4328 C C . ASP B 1 154 ? 96.725 38.766 -8.544 1.00 31.31 153 ASP B C 1
ATOM 4329 O O . ASP B 1 154 ? 96.844 39.388 -9.591 1.00 29.12 153 ASP B O 1
ATOM 4334 N N . THR B 1 155 ? 97.743 38.506 -7.732 1.00 30.66 154 THR B N 1
ATOM 4335 C CA . THR B 1 155 ? 99.116 38.899 -8.037 1.00 31.94 154 THR B CA 1
ATOM 4336 C C . THR B 1 155 ? 99.865 37.901 -8.941 1.00 33.13 154 THR B C 1
ATOM 4337 O O . THR B 1 155 ? 101.032 38.103 -9.207 1.00 34.15 154 THR B O 1
ATOM 4341 N N . GLU B 1 156 ? 99.194 36.859 -9.447 1.00 34.79 155 GLU B N 1
ATOM 4342 C CA . GLU B 1 156 ? 99.790 35.928 -10.418 1.00 35.04 155 GLU B CA 1
ATOM 4343 C C . GLU B 1 156 ? 99.489 36.378 -11.843 1.00 35.26 155 GLU B C 1
ATOM 4344 O O . GLU B 1 156 ? 100.373 36.308 -12.694 1.00 36.06 155 GLU B O 1
ATOM 4350 N N . HIS B 1 157 ? 98.256 36.824 -12.102 1.00 34.52 156 HIS B N 1
ATOM 4351 C CA . HIS B 1 157 ? 97.819 37.258 -13.454 1.00 34.28 156 HIS B CA 1
ATOM 4352 C C . HIS B 1 157 ? 97.025 38.562 -13.547 1.00 33.24 156 HIS B C 1
ATOM 4353 O O . HIS B 1 157 ? 96.703 38.996 -14.656 1.00 31.76 156 HIS B O 1
ATOM 4360 N N . PHE B 1 158 ? 96.736 39.198 -12.411 1.00 32.36 157 PHE B N 1
ATOM 4361 C CA . PHE B 1 158 ? 95.898 40.404 -12.358 1.00 31.48 157 PHE B CA 1
ATOM 4362 C C . PHE B 1 158 ? 94.563 40.260 -13.087 1.00 31.79 157 PHE B C 1
ATOM 4363 O O . PHE B 1 158 ? 94.078 41.193 -13.711 1.00 32.98 157 PHE B O 1
ATOM 4371 N N . GLN B 1 159 ? 93.979 39.057 -12.979 1.00 31.29 158 GLN B N 1
ATOM 4372 C CA . GLN B 1 159 ? 92.626 38.786 -13.426 1.00 32.01 158 GLN B CA 1
ATOM 4373 C C . GLN B 1 159 ? 91.804 38.977 -12.128 1.00 32.24 158 GLN B C 1
ATOM 4374 O O . GLN B 1 159 ? 92.005 40.008 -11.455 1.00 33.88 158 GLN B O 1
ATOM 4380 N N . ILE B 1 160 ? 90.912 38.050 -11.757 1.00 31.97 159 ILE B N 1
ATOM 4381 C CA . ILE B 1 160 ? 90.110 38.192 -10.509 1.00 32.84 159 ILE B CA 1
ATOM 4382 C C . ILE B 1 160 ? 90.219 36.951 -9.635 1.00 32.41 159 ILE B C 1
ATOM 4383 O O . ILE B 1 160 ? 90.143 35.840 -10.147 1.00 30.68 159 ILE B O 1
ATOM 4388 N N . ASP B 1 161 ? 90.417 37.147 -8.323 1.00 33.47 160 ASP B N 1
ATOM 4389 C CA . ASP B 1 161 ? 90.405 36.045 -7.347 1.00 33.54 160 ASP B CA 1
ATOM 4390 C C . ASP B 1 161 ? 88.916 35.820 -7.031 1.00 33.83 160 ASP B C 1
ATOM 4391 O O . ASP B 1 161 ? 88.348 36.491 -6.159 1.00 31.82 160 ASP B O 1
ATOM 4396 N N . PHE B 1 162 ? 88.301 34.880 -7.753 1.00 34.34 161 PHE B N 1
ATOM 4397 C CA . PHE B 1 162 ? 86.848 34.622 -7.651 1.00 34.23 161 PHE B CA 1
ATOM 4398 C C . PHE B 1 162 ? 86.347 34.122 -6.316 1.00 35.69 161 PHE B C 1
ATOM 4399 O O . PHE B 1 162 ? 85.228 34.473 -5.919 1.00 36.72 161 PHE B O 1
ATOM 4407 N N . ASP B 1 163 ? 87.163 33.330 -5.624 1.00 36.54 162 ASP B N 1
ATOM 4408 C CA . ASP B 1 163 ? 86.827 32.869 -4.264 1.00 35.98 162 ASP B CA 1
ATOM 4409 C C . ASP B 1 163 ? 86.772 34.085 -3.330 1.00 34.42 162 ASP B C 1
ATOM 4410 O O . ASP B 1 163 ? 85.829 34.232 -2.555 1.00 32.98 162 ASP B O 1
ATOM 4415 N N . ALA B 1 164 ? 87.767 34.964 -3.456 1.00 32.94 163 ALA B N 1
ATOM 4416 C CA . ALA B 1 164 ? 87.849 36.196 -2.658 1.00 32.10 163 ALA B CA 1
ATOM 4417 C C . ALA B 1 164 ? 86.682 37.143 -2.958 1.00 32.12 163 ALA B C 1
ATOM 4418 O O . ALA B 1 164 ? 86.065 37.687 -2.042 1.00 32.02 163 ALA B O 1
ATOM 4420 N N . LEU B 1 165 ? 86.358 37.325 -4.236 1.00 31.62 164 LEU B N 1
ATOM 4421 C CA . LEU B 1 165 ? 85.194 38.129 -4.615 1.00 31.69 164 LEU B CA 1
ATOM 4422 C C . LEU B 1 165 ? 83.888 37.545 -4.032 1.00 31.31 164 LEU B C 1
ATOM 4423 O O . LEU B 1 165 ? 83.118 38.272 -3.409 1.00 31.11 164 LEU B O 1
ATOM 4428 N N . GLU B 1 166 ? 83.680 36.238 -4.219 1.00 31.87 165 GLU B N 1
ATOM 4429 C CA . GLU B 1 166 ? 82.436 35.548 -3.803 1.00 33.30 165 GLU B CA 1
ATOM 4430 C C . GLU B 1 166 ? 82.166 35.654 -2.309 1.00 33.91 165 GLU B C 1
ATOM 4431 O O . GLU B 1 166 ? 81.026 35.884 -1.895 1.00 33.23 165 GLU B O 1
ATOM 4437 N N . GLU B 1 167 ? 83.233 35.492 -1.533 1.00 34.82 166 GLU B N 1
ATOM 4438 C CA . GLU B 1 167 ? 83.217 35.655 -0.090 1.00 37.00 166 GLU B CA 1
ATOM 4439 C C . GLU B 1 167 ? 82.758 37.056 0.340 1.00 35.86 166 GLU B C 1
ATOM 4440 O O . GLU B 1 167 ? 82.122 37.178 1.381 1.00 35.97 166 GLU B O 1
ATOM 4446 N N . ARG B 1 168 ? 83.068 38.090 -0.461 1.00 34.28 167 ARG B N 1
ATOM 4447 C CA . ARG B 1 168 ? 82.716 39.508 -0.148 1.00 34.12 167 ARG B CA 1
ATOM 4448 C C . ARG B 1 168 ? 81.361 40.008 -0.691 1.00 34.03 167 ARG B C 1
ATOM 4449 O O . ARG B 1 168 ? 80.993 41.155 -0.433 1.00 34.52 167 ARG B O 1
ATOM 4457 N N . ILE B 1 169 ? 80.657 39.160 -1.450 1.00 33.57 168 ILE B N 1
ATOM 4458 C CA . ILE B 1 169 ? 79.305 39.423 -1.937 1.00 33.04 168 ILE B CA 1
ATOM 4459 C C . ILE B 1 169 ? 78.323 39.049 -0.809 1.00 32.82 168 ILE B C 1
ATOM 4460 O O . ILE B 1 169 ? 78.452 38.000 -0.180 1.00 34.55 168 ILE B O 1
ATOM 4465 N N . ASN B 1 170 ? 77.392 39.947 -0.523 1.00 33.11 169 ASN B N 1
ATOM 4466 C CA . ASN B 1 170 ? 76.353 39.749 0.507 1.00 33.01 169 ASN B CA 1
ATOM 4467 C C . ASN B 1 170 ? 75.090 40.530 0.124 1.00 32.64 169 ASN B C 1
ATOM 4468 O O . ASN B 1 170 ? 75.030 41.075 -0.973 1.00 34.76 169 ASN B O 1
ATOM 4473 N N . ALA B 1 171 ? 74.087 40.570 1.007 1.00 34.14 170 ALA B N 1
ATOM 4474 C CA . ALA B 1 171 ? 72.815 41.282 0.776 1.00 34.00 170 ALA B CA 1
ATOM 4475 C C . ALA B 1 171 ? 72.966 42.770 0.463 1.00 33.77 170 ALA B C 1
ATOM 4476 O O . ALA B 1 171 ? 72.115 43.317 -0.227 1.00 31.19 170 ALA B O 1
ATOM 4478 N N . HIS B 1 172 ? 74.032 43.408 0.965 1.00 34.21 171 HIS B N 1
ATOM 4479 C CA . HIS B 1 172 ? 74.318 44.833 0.682 1.00 34.20 171 HIS B CA 1
ATOM 4480 C C . HIS B 1 172 ? 74.996 45.125 -0.667 1.00 34.18 171 HIS B C 1
ATOM 4481 O O . HIS B 1 172 ? 75.031 46.293 -1.092 1.00 33.35 171 HIS B O 1
ATOM 4488 N N . THR B 1 173 ? 75.542 44.088 -1.313 1.00 32.56 172 THR B N 1
ATOM 4489 C CA . THR B 1 173 ? 76.309 44.242 -2.537 1.00 32.24 172 THR B CA 1
ATOM 4490 C C . THR B 1 173 ? 75.391 44.781 -3.622 1.00 30.86 172 THR B C 1
ATOM 4491 O O . THR B 1 173 ? 74.412 44.129 -3.950 1.00 31.25 172 THR B O 1
ATOM 4495 N N . ARG B 1 174 ? 75.664 46.019 -4.045 1.00 30.67 173 ARG B N 1
ATOM 4496 C CA . ARG B 1 174 ? 74.934 46.710 -5.120 1.00 31.85 173 ARG B CA 1
ATOM 4497 C C . ARG B 1 174 ? 75.594 46.602 -6.476 1.00 32.16 173 ARG B C 1
ATOM 4498 O O . ARG B 1 174 ? 74.900 46.656 -7.531 1.00 32.97 173 ARG B O 1
ATOM 4506 N N . GLY B 1 175 ? 76.923 46.505 -6.479 1.00 31.90 174 GLY B N 1
ATOM 4507 C CA . GLY B 1 175 ? 77.669 46.350 -7.718 1.00 30.96 174 GLY B CA 1
ATOM 4508 C C . GLY B 1 175 ? 79.128 45.997 -7.541 1.00 31.44 174 GLY B C 1
ATOM 4509 O O . GLY B 1 175 ? 79.667 46.061 -6.426 1.00 33.00 174 GLY B O 1
ATOM 4510 N N . VAL B 1 176 ? 79.738 45.574 -8.644 1.00 31.67 175 VAL B N 1
ATOM 4511 C CA . VAL B 1 176 ? 81.169 45.281 -8.731 1.00 31.76 175 VAL B CA 1
ATOM 4512 C C . VAL B 1 176 ? 81.719 46.213 -9.810 1.00 32.05 175 VAL B C 1
ATOM 4513 O O . VAL B 1 176 ? 81.230 46.210 -10.935 1.00 31.23 175 VAL B O 1
ATOM 4517 N N . ILE B 1 177 ? 82.723 47.004 -9.453 1.00 32.28 176 ILE B N 1
ATOM 4518 C CA . ILE B 1 177 ? 83.354 47.926 -10.387 1.00 33.77 176 ILE B CA 1
ATOM 4519 C C . ILE B 1 177 ? 84.458 47.148 -11.093 1.00 33.10 176 ILE B C 1
ATOM 4520 O O . ILE B 1 177 ? 85.274 46.494 -10.423 1.00 33.51 176 ILE B O 1
ATOM 4525 N N . ILE B 1 178 ? 84.475 47.167 -12.416 1.00 31.79 177 ILE B N 1
ATOM 4526 C CA . ILE B 1 178 ? 85.611 46.584 -13.172 1.00 32.61 177 ILE B CA 1
ATOM 4527 C C . ILE B 1 178 ? 86.248 47.693 -14.014 1.00 34.16 177 ILE B C 1
ATOM 4528 O O . ILE B 1 178 ? 85.544 48.603 -14.460 1.00 35.89 177 ILE B O 1
ATOM 4533 N N . ASN B 1 179 ? 87.565 47.606 -14.216 1.00 33.38 178 ASN B N 1
ATOM 4534 C CA . ASN B 1 179 ? 88.338 48.610 -14.952 1.00 32.67 178 ASN B CA 1
ATOM 4535 C C . ASN B 1 179 ? 89.351 47.887 -15.826 1.00 32.19 178 ASN B C 1
ATOM 4536 O O . ASN B 1 179 ? 90.453 47.581 -15.395 1.00 30.07 178 ASN B O 1
ATOM 4541 N N . SER B 1 180 ? 88.936 47.565 -17.044 1.00 31.54 179 SER B N 1
ATOM 4542 C CA . SER B 1 180 ? 89.761 46.835 -17.981 1.00 31.79 179 SER B CA 1
ATOM 4543 C C . SER B 1 180 ? 89.701 47.519 -19.367 1.00 32.98 179 SER B C 1
ATOM 4544 O O . SER B 1 180 ? 88.597 47.707 -19.867 1.00 31.91 179 SER B O 1
ATOM 4547 N N . PRO B 1 181 ? 90.859 47.960 -19.945 1.00 33.73 180 PRO B N 1
ATOM 4548 C CA . PRO B 1 181 ? 92.216 48.005 -19.400 1.00 33.22 180 PRO B CA 1
ATOM 4549 C C . PRO B 1 181 ? 92.284 48.803 -18.103 1.00 33.52 180 PRO B C 1
ATOM 4550 O O . PRO B 1 181 ? 91.528 49.767 -17.910 1.00 32.65 180 PRO B O 1
ATOM 4554 N N . ASN B 1 182 ? 93.193 48.355 -17.240 1.00 34.04 181 ASN B N 1
ATOM 4555 C CA . ASN B 1 182 ? 93.264 48.751 -15.837 1.00 34.15 181 ASN B CA 1
ATOM 4556 C C . ASN B 1 182 ? 94.303 49.785 -15.432 1.00 34.21 181 ASN B C 1
ATOM 4557 O O . ASN B 1 182 ? 95.445 49.761 -15.903 1.00 34.92 181 ASN B O 1
ATOM 4562 N N . ASN B 1 183 ? 93.864 50.693 -14.563 1.00 34.15 182 ASN B N 1
ATOM 4563 C CA . ASN B 1 183 ? 94.727 51.626 -13.847 1.00 33.92 182 ASN B CA 1
ATOM 4564 C C . ASN B 1 183 ? 94.612 51.014 -12.450 1.00 35.17 182 ASN B C 1
ATOM 4565 O O . ASN B 1 183 ? 93.498 51.008 -11.907 1.00 34.44 182 ASN B O 1
ATOM 4570 N N . PRO B 1 184 ? 95.749 50.616 -11.818 1.00 34.88 183 PRO B N 1
ATOM 4571 C CA . PRO B 1 184 ? 97.170 50.764 -12.130 1.00 35.32 183 PRO B CA 1
ATOM 4572 C C . PRO B 1 184 ? 97.963 49.590 -12.721 1.00 35.95 183 PRO B C 1
ATOM 4573 O O . PRO B 1 184 ? 99.148 49.775 -13.003 1.00 35.52 183 PRO B O 1
ATOM 4577 N N . SER B 1 185 ? 97.338 48.420 -12.902 1.00 36.76 184 SER B N 1
ATOM 4578 C CA . SER B 1 185 ? 98.045 47.199 -13.327 1.00 35.79 184 SER B CA 1
ATOM 4579 C C . SER B 1 185 ? 98.308 47.068 -14.827 1.00 35.66 184 SER B C 1
ATOM 4580 O O . SER B 1 185 ? 99.239 46.387 -15.211 1.00 35.76 184 SER B O 1
ATOM 4583 N N . GLY B 1 186 ? 97.488 47.708 -15.662 1.00 35.78 185 GLY B N 1
ATOM 4584 C CA . GLY B 1 186 ? 97.558 47.530 -17.106 1.00 34.72 185 GLY B CA 1
ATOM 4585 C C . GLY B 1 186 ? 97.027 46.167 -17.573 1.00 34.58 185 GLY B C 1
ATOM 4586 O O . GLY B 1 186 ? 97.239 45.767 -18.725 1.00 32.57 185 GLY B O 1
ATOM 4587 N N . THR B 1 187 ? 96.314 45.453 -16.688 1.00 34.86 186 THR B N 1
ATOM 4588 C CA . THR B 1 187 ? 95.728 44.162 -17.021 1.00 34.14 186 THR B CA 1
ATOM 4589 C C . THR B 1 187 ? 94.512 44.386 -17.930 1.00 33.47 186 THR B C 1
ATOM 4590 O O . THR B 1 187 ? 93.881 45.444 -17.874 1.00 33.13 186 THR B O 1
ATOM 4594 N N . VAL B 1 188 ? 94.229 43.399 -18.772 1.00 33.03 187 VAL B N 1
ATOM 4595 C CA . VAL B 1 188 ? 93.017 43.370 -19.602 1.00 32.78 187 VAL B CA 1
ATOM 4596 C C . VAL B 1 188 ? 92.310 42.072 -19.236 1.00 33.81 187 VAL B C 1
ATOM 4597 O O . VAL B 1 188 ? 92.909 40.995 -19.359 1.00 34.26 187 VAL B O 1
ATOM 4601 N N . TYR B 1 189 ? 91.066 42.170 -18.731 1.00 34.37 188 TYR B N 1
ATOM 4602 C CA . TYR B 1 189 ? 90.313 40.981 -18.372 1.00 34.34 188 TYR B CA 1
ATOM 4603 C C . TYR B 1 189 ? 89.921 40.214 -19.630 1.00 33.53 188 TYR B C 1
ATOM 4604 O O . TYR B 1 189 ? 89.374 40.789 -20.574 1.00 31.69 188 TYR B O 1
ATOM 4613 N N . SER B 1 190 ? 90.211 38.908 -19.596 1.00 33.43 189 SER B N 1
ATOM 4614 C CA . SER B 1 190 ? 89.924 37.982 -20.675 1.00 32.94 189 SER B CA 1
ATOM 4615 C C . SER B 1 190 ? 88.447 37.716 -20.781 1.00 34.45 189 SER B C 1
ATOM 4616 O O . SER B 1 190 ? 87.693 38.042 -19.859 1.00 36.89 189 SER B O 1
ATOM 4619 N N . GLU B 1 191 ? 88.043 37.100 -21.893 1.00 35.88 190 GLU B N 1
ATOM 4620 C CA . GLU B 1 191 ? 86.642 36.718 -22.104 1.00 36.36 190 GLU B CA 1
ATOM 4621 C C . GLU B 1 191 ? 86.178 35.770 -21.013 1.00 35.23 190 GLU B C 1
ATOM 4622 O O . GLU B 1 191 ? 85.052 35.896 -20.545 1.00 34.35 190 GLU B O 1
ATOM 4628 N N . GLU B 1 192 ? 87.053 34.836 -20.627 1.00 35.13 191 GLU B N 1
ATOM 4629 C CA A GLU B 1 192 ? 86.739 33.870 -19.580 0.50 35.40 191 GLU B CA 1
ATOM 4630 C CA B GLU B 1 192 ? 86.761 33.862 -19.574 0.50 35.17 191 GLU B CA 1
ATOM 4631 C C . GLU B 1 192 ? 86.500 34.564 -18.231 1.00 34.88 191 GLU B C 1
ATOM 4632 O O . GLU B 1 192 ? 85.524 34.259 -17.562 1.00 34.05 191 GLU B O 1
ATOM 4643 N N . THR B 1 193 ? 87.390 35.489 -17.838 1.00 34.95 192 THR B N 1
ATOM 4644 C CA . THR B 1 193 ? 87.240 36.270 -16.574 1.00 32.98 192 THR B CA 1
ATOM 4645 C C . THR B 1 193 ? 85.876 36.975 -16.556 1.00 32.91 192 THR B C 1
ATOM 4646 O O . THR B 1 193 ? 85.148 36.884 -15.568 1.00 33.60 192 THR B O 1
ATOM 4650 N N . ILE B 1 194 ? 85.511 37.597 -17.681 1.00 33.45 193 ILE B N 1
ATOM 4651 C CA . ILE B 1 194 ? 84.222 38.268 -17.829 1.00 33.31 193 ILE B CA 1
ATOM 4652 C C . ILE B 1 194 ? 83.056 37.264 -17.738 1.00 33.95 193 ILE B C 1
ATOM 4653 O O . ILE B 1 194 ? 82.059 37.551 -17.064 1.00 33.82 193 ILE B O 1
ATOM 4658 N N . LYS B 1 195 ? 83.185 36.098 -18.378 1.00 33.89 194 LYS B N 1
ATOM 4659 C CA . LYS B 1 195 ? 82.155 35.038 -18.282 1.00 35.09 194 LYS B CA 1
ATOM 4660 C C . LYS B 1 195 ? 81.971 34.490 -16.842 1.00 36.31 194 LYS B C 1
ATOM 4661 O O . LYS B 1 195 ? 80.824 34.282 -16.382 1.00 35.98 194 LYS B O 1
ATOM 4667 N N . LYS B 1 196 ? 83.087 34.255 -16.149 1.00 36.78 195 LYS B N 1
ATOM 4668 C CA . LYS B 1 196 ? 83.057 33.772 -14.757 1.00 37.35 195 LYS B CA 1
ATOM 4669 C C . LYS B 1 196 ? 82.420 34.811 -13.834 1.00 35.79 195 LYS B C 1
ATOM 4670 O O . LYS B 1 196 ? 81.624 34.459 -12.968 1.00 34.84 195 LYS B O 1
ATOM 4676 N N . LEU B 1 197 ? 82.772 36.080 -14.042 1.00 35.18 196 LEU B N 1
ATOM 4677 C CA . LEU B 1 197 ? 82.195 37.189 -13.297 1.00 34.09 196 LEU B CA 1
ATOM 4678 C C . LEU B 1 197 ? 80.693 37.249 -13.512 1.00 33.58 196 LEU B C 1
ATOM 4679 O O . LEU B 1 197 ? 79.941 37.342 -12.539 1.00 32.43 196 LEU B O 1
ATOM 4684 N N . SER B 1 198 ? 80.273 37.191 -14.780 1.00 32.95 197 SER B N 1
ATOM 4685 C CA . SER B 1 198 ? 78.855 37.228 -15.156 1.00 33.97 197 SER B CA 1
ATOM 4686 C C . SER B 1 198 ? 78.050 36.103 -14.505 1.00 34.58 197 SER B C 1
ATOM 4687 O O . SER B 1 198 ? 76.962 36.354 -13.966 1.00 32.84 197 SER B O 1
ATOM 4690 N N . ASP B 1 199 ? 78.611 34.884 -14.534 1.00 34.86 198 ASP B N 1
ATOM 4691 C CA . ASP B 1 199 ? 77.993 33.702 -13.900 1.00 35.11 198 ASP B CA 1
ATOM 4692 C C . ASP B 1 199 ? 77.822 33.856 -12.413 1.00 33.65 198 ASP B C 1
ATOM 4693 O O . ASP B 1 199 ? 76.742 33.579 -11.885 1.00 32.87 198 ASP B O 1
ATOM 4698 N N . LEU B 1 200 ? 78.904 34.269 -11.746 1.00 33.50 199 LEU B N 1
ATOM 4699 C CA . LEU B 1 200 ? 78.894 34.475 -10.303 1.00 32.07 199 LEU B CA 1
ATOM 4700 C C . LEU B 1 200 ? 77.826 35.501 -9.913 1.00 32.51 199 LEU B C 1
ATOM 4701 O O . LEU B 1 200 ? 77.009 35.238 -9.025 1.00 32.17 199 LEU B O 1
ATOM 4706 N N . LEU B 1 201 ? 77.821 36.638 -10.603 1.00 32.45 200 LEU B N 1
ATOM 4707 C CA . LEU B 1 201 ? 76.880 37.713 -10.286 1.00 33.70 200 LEU B CA 1
ATOM 4708 C C . LEU B 1 201 ? 75.423 37.381 -10.589 1.00 34.75 200 LEU B C 1
ATOM 4709 O O . LEU B 1 201 ? 74.542 37.872 -9.889 1.00 34.77 200 LEU B O 1
ATOM 4714 N N . GLU B 1 202 ? 75.174 36.552 -11.604 1.00 35.73 201 GLU B N 1
ATOM 4715 C CA . GLU B 1 202 ? 73.810 36.105 -11.932 1.00 37.97 201 GLU B CA 1
ATOM 4716 C C . GLU B 1 202 ? 73.265 35.286 -10.747 1.00 36.22 201 GLU B C 1
ATOM 4717 O O . GLU B 1 202 ? 72.190 35.572 -10.246 1.00 35.48 201 GLU B O 1
ATOM 4723 N N . LYS B 1 203 ? 74.057 34.308 -10.297 1.00 36.10 202 LYS B N 1
ATOM 4724 C CA . LYS B 1 203 ? 73.755 33.453 -9.130 1.00 35.04 202 LYS B CA 1
ATOM 4725 C C . LYS B 1 203 ? 73.536 34.269 -7.852 1.00 31.62 202 LYS B C 1
ATOM 4726 O O . LYS B 1 203 ? 72.519 34.079 -7.162 1.00 28.24 202 LYS B O 1
ATOM 4732 N N . LYS B 1 204 ? 74.464 35.179 -7.556 1.00 31.72 203 LYS B N 1
ATOM 4733 C CA . LYS B 1 204 ? 74.395 35.979 -6.306 1.00 32.91 203 LYS B CA 1
ATOM 4734 C C . LYS B 1 204 ? 73.276 37.011 -6.314 1.00 33.06 203 LYS B C 1
ATOM 4735 O O . LYS B 1 204 ? 72.719 37.308 -5.256 1.00 33.87 203 LYS B O 1
ATOM 4741 N N . SER B 1 205 ? 72.956 37.544 -7.495 1.00 32.20 204 SER B N 1
ATOM 4742 C CA . SER B 1 205 ? 71.836 38.466 -7.667 1.00 32.53 204 SER B CA 1
ATOM 4743 C C . SER B 1 205 ? 70.536 37.770 -7.277 1.00 31.64 204 SER B C 1
ATOM 4744 O O . SER B 1 205 ? 69.736 38.317 -6.519 1.00 29.48 204 SER B O 1
ATOM 4747 N N . LYS B 1 206 ? 70.340 36.575 -7.836 1.00 32.51 205 LYS B N 1
ATOM 4748 C CA . LYS B 1 206 ? 69.197 35.706 -7.494 1.00 33.99 205 LYS B CA 1
ATOM 4749 C C . LYS B 1 206 ? 69.180 35.310 -6.035 1.00 34.81 205 LYS B C 1
ATOM 4750 O O . LYS B 1 206 ? 68.109 35.242 -5.441 1.00 36.71 205 LYS B O 1
ATOM 4756 N N . GLU B 1 207 ? 70.347 35.013 -5.474 1.00 34.83 206 GLU B N 1
ATOM 4757 C CA . GLU B 1 207 ? 70.432 34.638 -4.069 1.00 34.97 206 GLU B CA 1
ATOM 4758 C C . GLU B 1 207 ? 69.976 35.768 -3.153 1.00 35.73 206 GLU B C 1
ATOM 4759 O O . GLU B 1 207 ? 69.234 35.506 -2.202 1.00 35.59 206 GLU B O 1
ATOM 4765 N N . ILE B 1 208 ? 70.446 36.992 -3.417 1.00 35.03 207 ILE B N 1
ATOM 4766 C CA . ILE B 1 208 ? 70.114 38.145 -2.558 1.00 35.83 207 ILE B CA 1
ATOM 4767 C C . ILE B 1 208 ? 68.758 38.780 -2.925 1.00 36.38 207 ILE B C 1
ATOM 4768 O O . ILE B 1 208 ? 68.273 39.603 -2.170 1.00 37.81 207 ILE B O 1
ATOM 4773 N N . GLY B 1 209 ? 68.192 38.424 -4.085 1.00 35.60 208 GLY B N 1
ATOM 4774 C CA . GLY B 1 209 ? 66.893 38.910 -4.546 1.00 35.98 208 GLY B CA 1
ATOM 4775 C C . GLY B 1 209 ? 66.871 40.291 -5.177 1.00 36.09 208 GLY B C 1
ATOM 4776 O O . GLY B 1 209 ? 65.836 40.958 -5.196 1.00 36.15 208 GLY B O 1
ATOM 4777 N N . ARG B 1 210 ? 68.004 40.717 -5.721 1.00 35.75 209 ARG B N 1
ATOM 4778 C CA . ARG B 1 210 ? 68.124 42.036 -6.327 1.00 36.32 209 ARG B CA 1
ATOM 4779 C C . ARG B 1 210 ? 69.316 42.016 -7.303 1.00 34.93 209 ARG B C 1
ATOM 4780 O O . ARG B 1 210 ? 70.297 41.329 -7.031 1.00 34.68 209 ARG B O 1
ATOM 4788 N N . PRO B 1 211 ? 69.229 42.723 -8.443 1.00 34.85 210 PRO B N 1
ATOM 4789 C CA . PRO B 1 211 ? 70.383 42.730 -9.348 1.00 35.43 210 PRO B CA 1
ATOM 4790 C C . PRO B 1 211 ? 71.665 43.329 -8.731 1.00 35.65 210 PRO B C 1
ATOM 4791 O O . PRO B 1 211 ? 71.596 44.296 -7.956 1.00 36.14 210 PRO B O 1
ATOM 4795 N N . ILE B 1 212 ? 72.796 42.686 -9.009 1.00 35.32 211 ILE B N 1
ATOM 4796 C CA . ILE B 1 212 ? 74.117 43.207 -8.666 1.00 34.03 211 ILE B CA 1
ATOM 4797 C C . ILE B 1 212 ? 74.663 43.635 -10.033 1.00 33.94 211 ILE B C 1
ATOM 4798 O O . ILE B 1 212 ? 74.812 42.789 -10.919 1.00 33.32 211 ILE B O 1
ATOM 4803 N N . PHE B 1 213 ? 74.933 44.929 -10.200 1.00 33.59 212 PHE B N 1
ATOM 4804 C CA . PHE B 1 213 ? 75.470 45.463 -11.456 1.00 34.98 212 PHE B CA 1
ATOM 4805 C C . PHE B 1 213 ? 76.965 45.315 -11.634 1.00 34.30 212 PHE B C 1
ATOM 4806 O O . PHE B 1 213 ? 77.715 45.239 -10.655 1.00 34.14 212 PHE B O 1
ATOM 4814 N N . ILE B 1 214 ? 77.370 45.273 -12.901 1.00 31.66 213 ILE B N 1
ATOM 4815 C CA . ILE B 1 214 ? 78.761 45.440 -13.281 1.00 31.40 213 ILE B CA 1
ATOM 4816 C C . ILE B 1 214 ? 78.830 46.931 -13.675 1.00 33.11 213 ILE B C 1
ATOM 4817 O O . ILE B 1 214 ? 78.035 47.388 -14.526 1.00 31.73 213 ILE B O 1
ATOM 4822 N N . ILE B 1 215 ? 79.697 47.701 -13.003 1.00 34.04 214 ILE B N 1
ATOM 4823 C CA . ILE B 1 215 ? 79.980 49.108 -13.389 1.00 33.86 214 ILE B CA 1
ATOM 4824 C C . ILE B 1 215 ? 81.348 49.011 -14.078 1.00 34.42 214 ILE B C 1
ATOM 4825 O O . ILE B 1 215 ? 82.370 48.840 -13.420 1.00 34.58 214 ILE B O 1
ATOM 4830 N N . ALA B 1 216 ? 81.337 49.110 -15.403 1.00 33.00 215 ALA B N 1
ATOM 4831 C CA . ALA B 1 216 ? 82.507 48.929 -16.256 1.00 33.11 215 ALA B CA 1
ATOM 4832 C C . ALA B 1 216 ? 83.124 50.272 -16.581 1.00 33.37 215 ALA B C 1
ATOM 4833 O O . ALA B 1 216 ? 82.608 50.996 -17.454 1.00 30.35 215 ALA B O 1
ATOM 4835 N N . ASP B 1 217 ? 84.203 50.592 -15.861 1.00 33.09 216 ASP B N 1
ATOM 4836 C CA . ASP B 1 217 ? 84.982 51.813 -16.063 1.00 34.43 216 ASP B CA 1
ATOM 4837 C C . ASP B 1 217 ? 85.906 51.612 -17.293 1.00 35.58 216 ASP B C 1
ATOM 4838 O O . ASP B 1 217 ? 86.998 51.022 -17.183 1.00 36.61 216 ASP B O 1
ATOM 4843 N N . GLU B 1 218 ? 85.499 52.165 -18.438 1.00 35.31 217 GLU B N 1
ATOM 4844 C CA . GLU B 1 218 ? 86.181 51.945 -19.737 1.00 35.30 217 GLU B CA 1
ATOM 4845 C C . GLU B 1 218 ? 86.995 53.032 -20.476 1.00 35.95 217 GLU B C 1
ATOM 4846 O O . GLU B 1 218 ? 87.183 52.907 -21.700 1.00 35.75 217 GLU B O 1
ATOM 4852 N N . PRO B 1 219 ? 87.560 54.035 -19.768 1.00 35.52 218 PRO B N 1
ATOM 4853 C CA . PRO B 1 219 ? 88.308 55.058 -20.515 1.00 35.70 218 PRO B CA 1
ATOM 4854 C C . PRO B 1 219 ? 89.587 54.568 -21.237 1.00 34.24 218 PRO B C 1
ATOM 4855 O O . PRO B 1 219 ? 90.023 55.237 -22.168 1.00 33.05 218 PRO B O 1
ATOM 4859 N N . TYR B 1 220 ? 90.162 53.427 -20.822 1.00 34.95 219 TYR B N 1
ATOM 4860 C CA . TYR B 1 220 ? 91.354 52.859 -21.495 1.00 34.46 219 TYR B CA 1
ATOM 4861 C C . TYR B 1 220 ? 91.047 51.784 -22.557 1.00 34.23 219 TYR B C 1
ATOM 4862 O O . TYR B 1 220 ? 91.984 51.165 -23.064 1.00 35.58 219 TYR B O 1
ATOM 4871 N N . ARG B 1 221 ? 89.773 51.573 -22.902 1.00 33.30 220 ARG B N 1
ATOM 4872 C CA . ARG B 1 221 ? 89.327 50.557 -23.898 1.00 32.90 220 ARG B CA 1
ATOM 4873 C C . ARG B 1 221 ? 90.154 50.440 -25.182 1.00 33.26 220 ARG B C 1
ATOM 4874 O O . ARG B 1 221 ? 90.391 49.328 -25.688 1.00 32.78 220 ARG B O 1
ATOM 4882 N N . GLU B 1 222 ? 90.543 51.585 -25.733 1.00 35.41 221 GLU B N 1
ATOM 4883 C CA . GLU B 1 222 ? 91.312 51.636 -26.987 1.00 34.69 221 GLU B CA 1
ATOM 4884 C C . GLU B 1 222 ? 92.834 51.660 -26.763 1.00 34.24 221 GLU B C 1
ATOM 4885 O O . GLU B 1 222 ? 93.591 51.516 -27.730 1.00 34.93 221 GLU B O 1
ATOM 4891 N N . ILE B 1 223 ? 93.280 51.856 -25.516 1.00 33.65 222 ILE B N 1
ATOM 4892 C CA . ILE B 1 223 ? 94.708 51.831 -25.162 1.00 33.19 222 ILE B CA 1
ATOM 4893 C C . ILE B 1 223 ? 94.991 50.367 -24.805 1.00 34.05 222 ILE B C 1
ATOM 4894 O O . ILE B 1 223 ? 95.027 49.970 -23.622 1.00 33.47 222 ILE B O 1
ATOM 4899 N N . VAL B 1 224 ? 95.115 49.570 -25.865 1.00 33.85 223 VAL B N 1
ATOM 4900 C CA . VAL B 1 224 ? 95.312 48.126 -25.788 1.00 34.69 223 VAL B CA 1
ATOM 4901 C C . VAL B 1 224 ? 96.319 47.728 -26.877 1.00 34.94 223 VAL B C 1
ATOM 4902 O O . VAL B 1 224 ? 96.249 48.234 -28.002 1.00 35.34 223 VAL B O 1
ATOM 4906 N N . TYR B 1 225 ? 97.226 46.809 -26.536 1.00 34.81 224 TYR B N 1
ATOM 4907 C CA . TYR B 1 225 ? 98.362 46.445 -27.392 1.00 34.42 224 TYR B CA 1
ATOM 4908 C C . TYR B 1 225 ? 98.310 45.038 -27.926 1.00 35.68 224 TYR B C 1
ATOM 4909 O O . TYR B 1 225 ? 97.615 44.203 -27.367 1.00 36.83 224 TYR B O 1
ATOM 4918 N N . ASP B 1 226 ? 99.068 44.793 -28.996 1.00 37.53 225 ASP B N 1
ATOM 4919 C CA . ASP B 1 226 ? 99.236 43.460 -29.625 1.00 38.87 225 ASP B CA 1
ATOM 4920 C C . ASP B 1 226 ? 97.948 42.750 -30.081 1.00 39.13 225 ASP B C 1
ATOM 4921 O O . ASP B 1 226 ? 97.894 41.506 -30.119 1.00 39.75 225 ASP B O 1
ATOM 4926 N N . GLY B 1 227 ? 96.919 43.516 -30.430 1.00 39.35 226 GLY B N 1
ATOM 4927 C CA . GLY B 1 227 ? 95.632 42.932 -30.835 1.00 38.76 226 GLY B CA 1
ATOM 4928 C C . GLY B 1 227 ? 94.828 42.239 -29.731 1.00 38.48 226 GLY B C 1
ATOM 4929 O O . GLY B 1 227 ? 93.886 41.495 -30.039 1.00 36.94 226 GLY B O 1
ATOM 4930 N N . ILE B 1 228 ? 95.164 42.481 -28.453 1.00 37.75 227 ILE B N 1
ATOM 4931 C CA . ILE B 1 228 ? 94.413 41.872 -27.346 1.00 37.89 227 ILE B CA 1
ATOM 4932 C C . ILE B 1 228 ? 92.988 42.441 -27.355 1.00 37.99 227 ILE B C 1
ATOM 4933 O O . ILE B 1 228 ? 92.790 43.637 -27.602 1.00 38.07 227 ILE B O 1
ATOM 4938 N N . LYS B 1 229 ? 92.014 41.557 -27.148 1.00 38.65 228 LYS B N 1
ATOM 4939 C CA . LYS B 1 229 ? 90.595 41.915 -27.198 1.00 39.31 228 LYS B CA 1
ATOM 4940 C C . LYS B 1 229 ? 90.096 42.329 -25.818 1.00 37.76 228 LYS B C 1
ATOM 4941 O O . LYS B 1 229 ? 90.478 41.739 -24.808 1.00 37.64 228 LYS B O 1
ATOM 4944 N N . VAL B 1 230 ? 89.275 43.375 -25.789 1.00 36.38 229 VAL B N 1
ATOM 4945 C CA . VAL B 1 230 ? 88.623 43.855 -24.580 1.00 34.34 229 VAL B CA 1
ATOM 4946 C C . VAL B 1 230 ? 87.143 43.516 -24.802 1.00 34.79 229 VAL B C 1
ATOM 4947 O O . VAL B 1 230 ? 86.485 44.232 -25.541 1.00 34.06 229 VAL B O 1
ATOM 4951 N N . PRO B 1 231 ? 86.623 42.400 -24.217 1.00 33.51 230 PRO B N 1
ATOM 4952 C CA . PRO B 1 231 ? 85.205 42.056 -24.438 1.00 32.79 230 PRO B CA 1
ATOM 4953 C C . PRO B 1 231 ? 84.230 43.156 -24.009 1.00 33.20 230 PRO B C 1
ATOM 4954 O O . PRO B 1 231 ? 84.466 43.825 -22.983 1.00 31.84 230 PRO B O 1
ATOM 4958 N N . PHE B 1 232 ? 83.164 43.339 -24.792 1.00 32.41 231 PHE B N 1
ATOM 4959 C CA . PHE B 1 232 ? 82.145 44.328 -24.477 1.00 32.10 231 PHE B CA 1
ATOM 4960 C C . PHE B 1 232 ? 81.200 43.636 -23.475 1.00 33.17 231 PHE B C 1
ATOM 4961 O O . PHE B 1 232 ? 80.418 42.741 -23.840 1.00 33.18 231 PHE B O 1
ATOM 4969 N N . VAL B 1 233 ? 81.273 44.103 -22.232 1.00 31.37 232 VAL B N 1
ATOM 4970 C CA . VAL B 1 233 ? 80.651 43.458 -21.077 1.00 32.73 232 VAL B CA 1
ATOM 4971 C C . VAL B 1 233 ? 79.136 43.268 -21.132 1.00 32.66 232 VAL B C 1
ATOM 4972 O O . VAL B 1 233 ? 78.635 42.280 -20.612 1.00 36.03 232 VAL B O 1
ATOM 4976 N N . THR B 1 234 ? 78.426 44.172 -21.783 1.00 30.97 233 THR B N 1
ATOM 4977 C CA . THR B 1 234 ? 76.960 44.093 -21.878 1.00 31.93 233 THR B CA 1
ATOM 4978 C C . THR B 1 234 ? 76.455 42.875 -22.676 1.00 31.75 233 THR B C 1
ATOM 4979 O O . THR B 1 234 ? 75.292 42.485 -22.548 1.00 32.16 233 THR B O 1
ATOM 4983 N N . LYS B 1 235 ? 77.330 42.287 -23.494 1.00 31.54 234 LYS B N 1
ATOM 4984 C CA . LYS B 1 235 ? 77.001 41.060 -24.221 1.00 32.16 234 LYS B CA 1
ATOM 4985 C C . LYS B 1 235 ? 77.098 39.804 -23.310 1.00 31.74 234 LYS B C 1
ATOM 4986 O O . LYS B 1 235 ? 76.596 38.757 -23.675 1.00 30.09 234 LYS B O 1
ATOM 4992 N N . TYR B 1 236 ? 77.716 39.928 -22.128 1.00 31.84 235 TYR B N 1
ATOM 4993 C CA . TYR B 1 236 ? 77.943 38.804 -21.205 1.00 32.84 235 TYR B CA 1
ATOM 4994 C C . TYR B 1 236 ? 77.073 38.812 -19.968 1.00 34.05 235 TYR B C 1
ATOM 4995 O O . TYR B 1 236 ? 76.835 37.738 -19.398 1.00 35.93 235 TYR B O 1
ATOM 5004 N N . TYR B 1 237 ? 76.644 40.001 -19.527 1.00 32.17 236 TYR B N 1
ATOM 5005 C CA . TYR B 1 237 ? 75.845 40.155 -18.321 1.00 32.21 236 TYR B CA 1
ATOM 5006 C C . TYR B 1 237 ? 74.825 41.262 -18.557 1.00 33.06 236 TYR B C 1
ATOM 5007 O O . TYR B 1 237 ? 75.182 42.374 -18.946 1.00 34.76 236 TYR B O 1
ATOM 5016 N N . ASP B 1 238 ? 73.561 40.956 -18.307 1.00 32.45 237 ASP B N 1
ATOM 5017 C CA . ASP B 1 238 ? 72.472 41.888 -18.591 1.00 32.63 237 ASP B CA 1
ATOM 5018 C C . ASP B 1 238 ? 72.528 43.196 -17.831 1.00 31.31 237 ASP B C 1
ATOM 5019 O O . ASP B 1 238 ? 72.393 44.266 -18.443 1.00 29.83 237 ASP B O 1
ATOM 5024 N N . ASN B 1 239 ? 72.794 43.109 -16.525 1.00 30.57 238 ASN B N 1
ATOM 5025 C CA . ASN B 1 239 ? 72.823 44.275 -15.666 1.00 30.49 238 ASN B CA 1
ATOM 5026 C C . ASN B 1 239 ? 74.194 44.936 -15.663 1.00 30.75 238 ASN B C 1
ATOM 5027 O O . ASN B 1 239 ? 74.911 44.925 -14.675 1.00 29.27 238 ASN B O 1
ATOM 5032 N N . THR B 1 240 ? 74.533 45.544 -16.802 1.00 30.40 239 THR B N 1
ATOM 5033 C CA . THR B 1 240 ? 75.822 46.205 -16.986 1.00 30.55 239 THR B CA 1
ATOM 5034 C C . THR B 1 240 ? 75.657 47.678 -17.314 1.00 31.48 239 THR B C 1
ATOM 5035 O O . THR B 1 240 ? 74.877 48.030 -18.209 1.00 31.46 239 THR B O 1
ATOM 5039 N N . LEU B 1 241 ? 76.360 48.518 -16.541 1.00 30.97 240 LEU B N 1
ATOM 5040 C CA . LEU B 1 241 ? 76.473 49.950 -16.776 1.00 32.17 240 LEU B CA 1
ATOM 5041 C C . LEU B 1 241 ? 77.908 50.199 -17.237 1.00 32.84 240 LEU B C 1
ATOM 5042 O O . LEU B 1 241 ? 78.856 49.797 -16.550 1.00 33.65 240 LEU B O 1
ATOM 5047 N N . VAL B 1 242 ? 78.067 50.807 -18.414 1.00 33.16 241 VAL B N 1
ATOM 5048 C CA . VAL B 1 242 ? 79.381 51.141 -18.973 1.00 33.82 241 VAL B CA 1
ATOM 5049 C C . VAL B 1 242 ? 79.588 52.647 -18.801 1.00 33.99 241 VAL B C 1
ATOM 5050 O O . VAL B 1 242 ? 78.719 53.430 -19.200 1.00 31.33 241 VAL B O 1
ATOM 5054 N N . CYS B 1 243 ? 80.729 53.023 -18.208 1.00 34.06 242 CYS B N 1
ATOM 5055 C CA . CYS B 1 243 ? 81.167 54.415 -18.047 1.00 33.65 242 CYS B CA 1
ATOM 5056 C C . CYS B 1 243 ? 82.377 54.605 -18.956 1.00 35.03 242 CYS B C 1
ATOM 5057 O O . CYS B 1 243 ? 83.374 53.883 -18.814 1.00 35.00 242 CYS B O 1
ATOM 5060 N N . TYR B 1 244 ? 82.278 55.549 -19.898 1.00 34.91 243 TYR B N 1
ATOM 5061 C CA . TYR B 1 244 ? 83.342 55.853 -20.869 1.00 33.58 243 TYR B CA 1
ATOM 5062 C C . TYR B 1 244 ? 83.632 57.359 -20.911 1.00 34.17 243 TYR B C 1
ATOM 5063 O O . TYR B 1 244 ? 82.818 58.166 -20.490 1.00 33.13 243 TYR B O 1
ATOM 5072 N N . SER B 1 245 ? 84.822 57.712 -21.378 1.00 35.69 244 SER B N 1
ATOM 5073 C CA . SER B 1 245 ? 85.177 59.097 -21.699 1.00 36.33 244 SER B CA 1
ATOM 5074 C C . SER B 1 245 ? 86.175 59.114 -22.843 1.00 35.38 244 SER B C 1
ATOM 5075 O O . SER B 1 245 ? 86.789 58.089 -23.159 1.00 34.72 244 SER B O 1
ATOM 5078 N N . TYR B 1 246 ? 86.321 60.295 -23.441 1.00 33.67 245 TYR B N 1
ATOM 5079 C CA . TYR B 1 246 ? 87.285 60.530 -24.519 1.00 34.97 245 TYR B CA 1
ATOM 5080 C C . TYR B 1 246 ? 88.602 61.150 -24.027 1.00 36.00 245 TYR B C 1
ATOM 5081 O O . TYR B 1 246 ? 89.412 61.622 -24.845 1.00 34.66 245 TYR B O 1
ATOM 5090 N N . SER B 1 247 ? 88.819 61.115 -22.701 1.00 34.69 246 SER B N 1
ATOM 5091 C CA . SER B 1 247 ? 90.023 61.631 -22.063 1.00 36.99 246 SER B CA 1
ATOM 5092 C C . SER B 1 247 ? 91.310 60.964 -22.558 1.00 37.51 246 SER B C 1
ATOM 5093 O O . SER B 1 247 ? 92.277 61.649 -22.826 1.00 37.81 246 SER B O 1
ATOM 5096 N N . LYS B 1 248 ? 91.301 59.638 -22.688 1.00 38.60 247 LYS B N 1
ATOM 5097 C CA . LYS B 1 248 ? 92.477 58.899 -23.139 1.00 39.26 247 LYS B CA 1
ATOM 5098 C C . LYS B 1 248 ? 92.449 58.590 -24.623 1.00 39.01 247 LYS B C 1
ATOM 5099 O O . LYS B 1 248 ? 93.487 58.735 -25.274 1.00 38.35 247 LYS B O 1
ATOM 5105 N N . SER B 1 249 ? 91.290 58.190 -25.161 1.00 39.37 248 SER B N 1
ATOM 5106 C CA . SER B 1 249 ? 91.180 57.847 -26.593 1.00 40.16 248 SER B CA 1
ATOM 5107 C C . SER B 1 249 ? 91.482 59.039 -27.516 1.00 41.16 248 SER B C 1
ATOM 5108 O O . SER B 1 249 ? 92.315 58.926 -28.419 1.00 43.18 248 SER B O 1
ATOM 5111 N N . LEU B 1 250 ? 90.820 60.173 -27.279 1.00 40.63 249 LEU B N 1
ATOM 5112 C CA . LEU B 1 250 ? 91.048 61.398 -28.054 1.00 38.98 249 LEU B CA 1
ATOM 5113 C C . LEU B 1 250 ? 92.009 62.387 -27.374 1.00 38.10 249 LEU B C 1
ATOM 5114 O O . LEU B 1 250 ? 92.201 63.474 -27.896 1.00 36.59 249 LEU B O 1
ATOM 5119 N N . SER B 1 251 ? 92.627 62.021 -26.240 1.00 38.40 250 SER B N 1
ATOM 5120 C CA . SER B 1 251 ? 93.538 62.922 -25.489 1.00 39.51 250 SER B CA 1
ATOM 5121 C C . SER B 1 251 ? 92.849 64.273 -25.154 1.00 38.82 250 SER B C 1
ATOM 5122 O O . SER B 1 251 ? 93.407 65.356 -25.407 1.00 39.10 250 SER B O 1
ATOM 5125 N N . LEU B 1 252 ? 91.630 64.187 -24.596 1.00 36.99 251 LEU B N 1
ATOM 5126 C CA . LEU B 1 252 ? 90.846 65.369 -24.164 1.00 33.89 251 LEU B CA 1
ATOM 5127 C C . LEU B 1 252 ? 90.492 65.298 -22.667 1.00 33.92 251 LEU B C 1
ATOM 5128 O O . LEU B 1 252 ? 89.324 65.488 -22.284 1.00 35.25 251 LEU B O 1
ATOM 5133 N N . PRO B 1 253 ? 91.495 65.061 -21.798 1.00 33.94 252 PRO B N 1
ATOM 5134 C CA . PRO B 1 253 ? 91.139 64.919 -20.382 1.00 33.86 252 PRO B CA 1
ATOM 5135 C C . PRO B 1 253 ? 90.577 66.197 -19.754 1.00 33.26 252 PRO B C 1
ATOM 5136 O O . PRO B 1 253 ? 89.634 66.114 -19.009 1.00 31.84 252 PRO B O 1
ATOM 5140 N N . GLY B 1 254 ? 91.082 67.372 -20.129 1.00 33.03 253 GLY B N 1
ATOM 5141 C CA . GLY B 1 254 ? 90.549 68.621 -19.597 1.00 32.77 253 GLY B CA 1
ATOM 5142 C C . GLY B 1 254 ? 89.204 69.101 -20.108 1.00 32.72 253 GLY B C 1
ATOM 5143 O O . GLY B 1 254 ? 88.654 70.030 -19.541 1.00 33.45 253 GLY B O 1
ATOM 5144 N N . GLU B 1 255 ? 88.674 68.460 -21.145 1.00 33.49 254 GLU B N 1
ATOM 5145 C CA . GLU B 1 255 ? 87.441 68.887 -21.836 1.00 34.38 254 GLU B CA 1
ATOM 5146 C C . GLU B 1 255 ? 86.135 68.328 -21.277 1.00 35.33 254 GLU B C 1
ATOM 5147 O O . GLU B 1 255 ? 85.072 68.917 -21.489 1.00 36.31 254 GLU B O 1
ATOM 5153 N N . ARG B 1 256 ? 86.221 67.216 -20.552 1.00 34.77 255 ARG B N 1
ATOM 5154 C CA . ARG B 1 256 ? 85.120 66.685 -19.764 1.00 34.75 255 ARG B CA 1
ATOM 5155 C C . ARG B 1 256 ? 83.960 66.207 -20.646 1.00 35.54 255 ARG B C 1
ATOM 5156 O O . ARG B 1 256 ? 82.903 66.853 -20.697 1.00 37.17 255 ARG B O 1
ATOM 5164 N N . ILE B 1 257 ? 84.186 65.103 -21.365 1.00 34.74 256 ILE B N 1
ATOM 5165 C CA . ILE B 1 257 ? 83.159 64.515 -22.266 1.00 34.27 256 ILE B CA 1
ATOM 5166 C C . ILE B 1 257 ? 83.239 62.995 -22.196 1.00 33.37 256 ILE B C 1
ATOM 5167 O O . ILE B 1 257 ? 84.294 62.408 -22.415 1.00 34.36 256 ILE B O 1
ATOM 5172 N N . GLY B 1 258 ? 82.121 62.375 -21.840 1.00 32.67 257 GLY B N 1
ATOM 5173 C CA . GLY B 1 258 ? 82.007 60.925 -21.751 1.00 31.97 257 GLY B CA 1
ATOM 5174 C C . GLY B 1 258 ? 80.550 60.519 -21.791 1.00 31.68 257 GLY B C 1
ATOM 5175 O O . GLY B 1 258 ? 79.704 61.310 -22.205 1.00 31.72 257 GLY B O 1
ATOM 5176 N N . TYR B 1 259 ? 80.263 59.298 -21.357 1.00 31.65 258 TYR B N 1
ATOM 5177 C CA . TYR B 1 259 ? 78.885 58.810 -21.254 1.00 30.70 258 TYR B CA 1
ATOM 5178 C C . TYR B 1 259 ? 78.678 57.667 -20.288 1.00 30.00 258 TYR B C 1
ATOM 5179 O O . TYR B 1 259 ? 79.631 57.057 -19.847 1.00 28.77 258 TYR B O 1
ATOM 5188 N N . VAL B 1 260 ? 77.400 57.437 -19.978 1.00 30.40 259 VAL B N 1
ATOM 5189 C CA . VAL B 1 260 ? 76.892 56.271 -19.270 1.00 29.24 259 VAL B CA 1
ATOM 5190 C C . VAL B 1 260 ? 75.976 55.594 -20.295 1.00 29.15 259 VAL B C 1
ATOM 5191 O O . VAL B 1 260 ? 75.142 56.270 -20.931 1.00 27.82 259 VAL B O 1
ATOM 5195 N N . LEU B 1 261 ? 76.159 54.282 -20.448 1.00 29.74 260 LEU B N 1
ATOM 5196 C CA . LEU B 1 261 ? 75.406 53.422 -21.346 1.00 30.69 260 LEU B CA 1
ATOM 5197 C C . LEU B 1 261 ? 74.519 52.516 -20.513 1.00 31.01 260 LEU B C 1
ATOM 5198 O O . LEU B 1 261 ? 75.044 51.751 -19.696 1.00 30.27 260 LEU B O 1
ATOM 5203 N N . VAL B 1 262 ? 73.203 52.587 -20.758 1.00 31.71 261 VAL B N 1
ATOM 5204 C CA . VAL B 1 262 ? 72.185 51.801 -20.073 1.00 33.51 261 VAL B CA 1
ATOM 5205 C C . VAL B 1 262 ? 71.483 50.861 -21.091 1.00 33.30 261 VAL B C 1
ATOM 5206 O O . VAL B 1 262 ? 70.539 51.279 -21.758 1.00 34.23 261 VAL B O 1
ATOM 5210 N N . PRO B 1 263 ? 71.947 49.592 -21.224 1.00 33.93 262 PRO B N 1
ATOM 5211 C CA . PRO B 1 263 ? 71.321 48.654 -22.171 1.00 34.33 262 PRO B CA 1
ATOM 5212 C C . PRO B 1 263 ? 69.840 48.374 -21.871 1.00 34.65 262 PRO B C 1
ATOM 5213 O O . PRO B 1 263 ? 69.442 48.437 -20.712 1.00 35.99 262 PRO B O 1
ATOM 5217 N N . ASP B 1 264 ? 69.055 48.037 -22.898 1.00 34.95 263 ASP B N 1
ATOM 5218 C CA . ASP B 1 264 ? 67.654 47.633 -22.704 1.00 35.38 263 ASP B CA 1
ATOM 5219 C C . ASP B 1 264 ? 67.562 46.345 -21.849 1.00 34.83 263 ASP B C 1
ATOM 5220 O O . ASP B 1 264 ? 66.544 46.115 -21.160 1.00 34.81 263 ASP B O 1
ATOM 5225 N N . GLU B 1 265 ? 68.642 45.546 -21.855 1.00 33.19 264 GLU B N 1
ATOM 5226 C CA . GLU B 1 265 ? 68.692 44.258 -21.167 1.00 33.77 264 GLU B CA 1
ATOM 5227 C C . GLU B 1 265 ? 68.839 44.316 -19.640 1.00 34.02 264 GLU B C 1
ATOM 5228 O O . GLU B 1 265 ? 68.770 43.287 -18.971 1.00 33.95 264 GLU B O 1
ATOM 5234 N N . VAL B 1 266 ? 69.004 45.509 -19.072 1.00 33.16 265 VAL B N 1
ATOM 5235 C CA . VAL B 1 266 ? 69.023 45.640 -17.598 1.00 33.46 265 VAL B CA 1
ATOM 5236 C C . VAL B 1 266 ? 67.617 45.263 -17.079 1.00 33.63 265 VAL B C 1
ATOM 5237 O O . VAL B 1 266 ? 66.642 45.262 -17.846 1.00 32.90 265 VAL B O 1
ATOM 5241 N N . TYR B 1 267 ? 67.537 44.945 -15.794 1.00 32.96 266 TYR B N 1
ATOM 5242 C CA . TYR B 1 267 ? 66.292 44.535 -15.109 1.00 34.07 266 TYR B CA 1
ATOM 5243 C C . TYR B 1 267 ? 65.063 45.413 -15.408 1.00 35.21 266 TYR B C 1
ATOM 5244 O O . TYR B 1 267 ? 63.936 44.924 -15.426 1.00 37.25 266 TYR B O 1
ATOM 5253 N N . ASP B 1 268 ? 65.294 46.713 -15.585 1.00 35.46 267 ASP B N 1
ATOM 5254 C CA . ASP B 1 268 ? 64.256 47.683 -15.918 1.00 34.44 267 ASP B CA 1
ATOM 5255 C C . ASP B 1 268 ? 64.991 48.931 -16.446 1.00 32.93 267 ASP B C 1
ATOM 5256 O O . ASP B 1 268 ? 65.441 49.759 -15.664 1.00 31.76 267 ASP B O 1
ATOM 5261 N N . LYS B 1 269 ? 65.107 49.047 -17.770 1.00 32.75 268 LYS B N 1
ATOM 5262 C CA . LYS B 1 269 ? 65.830 50.171 -18.404 1.00 32.76 268 LYS B CA 1
ATOM 5263 C C . LYS B 1 269 ? 65.212 51.538 -18.094 1.00 33.67 268 LYS B C 1
ATOM 5264 O O . LYS B 1 269 ? 65.961 52.491 -17.805 1.00 34.15 268 LYS B O 1
ATOM 5270 N N . ALA B 1 270 ? 63.879 51.637 -18.140 1.00 32.84 269 ALA B N 1
ATOM 5271 C CA . ALA B 1 270 ? 63.199 52.906 -17.875 1.00 34.70 269 ALA B CA 1
ATOM 5272 C C . ALA B 1 270 ? 63.474 53.425 -16.458 1.00 34.44 269 ALA B C 1
ATOM 5273 O O . ALA B 1 270 ? 63.766 54.605 -16.261 1.00 37.06 269 ALA B O 1
ATOM 5275 N N . GLU B 1 271 ? 63.377 52.542 -15.483 1.00 35.10 270 GLU B N 1
ATOM 5276 C CA . GLU B 1 271 ? 63.654 52.882 -14.080 1.00 34.62 270 GLU B CA 1
ATOM 5277 C C . GLU B 1 271 ? 65.123 53.268 -13.859 1.00 33.43 270 GLU B C 1
ATOM 5278 O O . GLU B 1 271 ? 65.401 54.250 -13.194 1.00 33.62 270 GLU B O 1
ATOM 5284 N N . LEU B 1 272 ? 66.049 52.474 -14.388 1.00 33.44 271 LEU B N 1
ATOM 5285 C CA . LEU B 1 272 ? 67.482 52.728 -14.204 1.00 32.90 271 LEU B CA 1
ATOM 5286 C C . LEU B 1 272 ? 67.931 54.013 -14.923 1.00 31.60 271 LEU B C 1
ATOM 5287 O O . LEU B 1 272 ? 68.694 54.799 -14.367 1.00 28.30 271 LEU B O 1
ATOM 5292 N N . TYR B 1 273 ? 67.437 54.212 -16.145 1.00 30.88 272 TYR B N 1
ATOM 5293 C CA . TYR B 1 273 ? 67.780 55.389 -16.957 1.00 31.01 272 TYR B CA 1
ATOM 5294 C C . TYR B 1 273 ? 67.229 56.672 -16.338 1.00 31.06 272 TYR B C 1
ATOM 5295 O O . TYR B 1 273 ? 67.914 57.690 -16.329 1.00 31.25 272 TYR B O 1
ATOM 5304 N N . ALA B 1 274 ? 65.994 56.608 -15.820 1.00 30.47 273 ALA B N 1
ATOM 5305 C CA . ALA B 1 274 ? 65.419 57.718 -15.077 1.00 30.35 273 ALA B CA 1
ATOM 5306 C C . ALA B 1 274 ? 66.273 58.025 -13.825 1.00 29.65 273 ALA B C 1
ATOM 5307 O O . ALA B 1 274 ? 66.572 59.182 -13.546 1.00 30.30 273 ALA B O 1
ATOM 5309 N N . ALA B 1 275 ? 66.731 57.000 -13.116 1.00 29.37 274 ALA B N 1
ATOM 5310 C CA . ALA B 1 275 ? 67.610 57.200 -11.926 1.00 29.41 274 ALA B CA 1
ATOM 5311 C C . ALA B 1 275 ? 68.947 57.867 -12.315 1.00 30.27 274 ALA B C 1
ATOM 5312 O O . ALA B 1 275 ? 69.436 58.760 -11.621 1.00 32.56 274 ALA B O 1
ATOM 5314 N N . VAL B 1 276 ? 69.544 57.402 -13.409 1.00 31.07 275 VAL B N 1
ATOM 5315 C CA . VAL B 1 276 ? 70.767 58.013 -13.988 1.00 31.65 275 VAL B CA 1
ATOM 5316 C C . VAL B 1 276 ? 70.531 59.499 -14.320 1.00 31.58 275 VAL B C 1
ATOM 5317 O O . VAL B 1 276 ? 71.350 60.356 -13.972 1.00 29.83 275 VAL B O 1
ATOM 5321 N N . CYS B 1 277 ? 69.419 59.794 -15.000 1.00 33.09 276 CYS B N 1
ATOM 5322 C CA . CYS B 1 277 ? 69.013 61.192 -15.266 1.00 33.13 276 CYS B CA 1
ATOM 5323 C C . CYS B 1 277 ? 68.828 61.959 -13.946 1.00 33.59 276 CYS B C 1
ATOM 5324 O O . CYS B 1 277 ? 69.284 63.091 -13.796 1.00 33.96 276 CYS B O 1
ATOM 5327 N N . GLY B 1 278 ? 68.180 61.329 -12.977 1.00 34.37 277 GLY B N 1
ATOM 5328 C CA . GLY B 1 278 ? 68.008 61.942 -11.662 1.00 33.77 277 GLY B CA 1
ATOM 5329 C C . GLY B 1 278 ? 69.321 62.300 -10.987 1.00 33.01 277 GLY B C 1
ATOM 5330 O O . GLY B 1 278 ? 69.492 63.434 -10.543 1.00 32.25 277 GLY B O 1
ATOM 5331 N N . ALA B 1 279 ? 70.247 61.338 -10.953 1.00 33.63 278 ALA B N 1
ATOM 5332 C CA . ALA B 1 279 ? 71.577 61.506 -10.317 1.00 34.64 278 ALA B CA 1
ATOM 5333 C C . ALA B 1 279 ? 72.393 62.616 -10.983 1.00 34.39 278 ALA B C 1
ATOM 5334 O O . ALA B 1 279 ? 73.027 63.418 -10.303 1.00 34.51 278 ALA B O 1
ATOM 5336 N N . GLY B 1 280 ? 72.370 62.652 -12.305 1.00 33.56 279 GLY B N 1
ATOM 5337 C CA . GLY B 1 280 ? 73.014 63.716 -13.061 1.00 34.30 279 GLY B CA 1
ATOM 5338 C C . GLY B 1 280 ? 72.543 65.095 -12.615 1.00 34.73 279 GLY B C 1
ATOM 5339 O O . GLY B 1 280 ? 73.354 65.978 -12.330 1.00 34.30 279 GLY B O 1
ATOM 5340 N N . ARG B 1 281 ? 71.221 65.234 -12.495 1.00 34.96 280 ARG B N 1
ATOM 5341 C CA . ARG B 1 281 ? 70.572 66.456 -12.038 1.00 35.15 280 ARG B CA 1
ATOM 5342 C C . ARG B 1 281 ? 70.944 66.813 -10.603 1.00 35.40 280 ARG B C 1
ATOM 5343 O O . ARG B 1 281 ? 71.261 67.967 -10.326 1.00 35.62 280 ARG B O 1
ATOM 5351 N N . ALA B 1 282 ? 70.886 65.822 -9.705 1.00 35.45 281 ALA B N 1
ATOM 5352 C CA . ALA B 1 282 ? 71.245 66.000 -8.280 1.00 34.38 281 ALA B CA 1
ATOM 5353 C C . ALA B 1 282 ? 72.719 66.354 -8.062 1.00 34.65 281 ALA B C 1
ATOM 5354 O O . ALA B 1 282 ? 73.049 67.116 -7.143 1.00 32.82 281 ALA B O 1
ATOM 5356 N N . LEU B 1 283 ? 73.599 65.816 -8.914 1.00 35.46 282 LEU B N 1
ATOM 5357 C CA . LEU B 1 283 ? 75.036 66.155 -8.888 1.00 35.20 282 LEU B CA 1
ATOM 5358 C C . LEU B 1 283 ? 75.368 67.556 -9.497 1.00 35.19 282 LEU B C 1
ATOM 5359 O O . LEU B 1 283 ? 76.531 67.966 -9.496 1.00 34.23 282 LEU B O 1
ATOM 5364 N N . GLY B 1 284 ? 74.354 68.294 -9.959 1.00 35.23 283 GLY B N 1
ATOM 5365 C CA . GLY B 1 284 ? 74.521 69.641 -10.487 1.00 35.15 283 GLY B CA 1
ATOM 5366 C C . GLY B 1 284 ? 74.893 69.692 -11.947 1.00 34.59 283 GLY B C 1
ATOM 5367 O O . GLY B 1 284 ? 75.388 70.730 -12.408 1.00 33.41 283 GLY B O 1
ATOM 5368 N N . TYR B 1 285 ? 74.676 68.594 -12.673 1.00 35.78 284 TYR B N 1
ATOM 5369 C CA . TYR B 1 285 ? 74.939 68.543 -14.118 1.00 37.27 284 TYR B CA 1
ATOM 5370 C C . TYR B 1 285 ? 73.677 69.009 -14.848 1.00 37.66 284 TYR B C 1
ATOM 5371 O O . TYR B 1 285 ? 72.552 68.780 -14.375 1.00 36.58 284 TYR B O 1
ATOM 5380 N N . VAL B 1 286 ? 73.885 69.676 -15.988 1.00 36.55 285 VAL B N 1
ATOM 5381 C CA . VAL B 1 286 ? 72.824 70.235 -16.823 1.00 36.12 285 VAL B CA 1
ATOM 5382 C C . VAL B 1 286 ? 72.919 69.604 -18.217 1.00 35.76 285 VAL B C 1
ATOM 5383 O O . VAL B 1 286 ? 71.935 69.152 -18.755 1.00 34.10 285 VAL B O 1
ATOM 5387 N N . CYS B 1 287 ? 74.117 69.613 -18.780 1.00 36.44 286 CYS B N 1
ATOM 5388 C CA . CYS B 1 287 ? 74.418 68.914 -20.007 1.00 38.09 286 CYS B CA 1
ATOM 5389 C C . CYS B 1 287 ? 75.927 68.824 -20.167 1.00 39.15 286 CYS B C 1
ATOM 5390 O O . CYS B 1 287 ? 76.669 69.579 -19.527 1.00 40.29 286 CYS B O 1
ATOM 5393 N N . ALA B 1 288 ? 76.372 67.873 -20.987 1.00 37.96 287 ALA B N 1
ATOM 5394 C CA . ALA B 1 288 ? 77.785 67.775 -21.325 1.00 36.16 287 ALA B CA 1
ATOM 5395 C C . ALA B 1 288 ? 78.089 68.986 -22.264 1.00 36.69 287 ALA B C 1
ATOM 5396 O O . ALA B 1 288 ? 77.167 69.479 -22.966 1.00 34.16 287 ALA B O 1
ATOM 5398 N N . PRO B 1 289 ? 79.357 69.475 -22.287 1.00 36.52 288 PRO B N 1
ATOM 5399 C CA . PRO B 1 289 ? 79.718 70.617 -23.144 1.00 35.28 288 PRO B CA 1
ATOM 5400 C C . PRO B 1 289 ? 79.274 70.496 -24.634 1.00 35.33 288 PRO B C 1
ATOM 5401 O O . PRO B 1 289 ? 79.725 69.593 -25.366 1.00 33.35 288 PRO B O 1
ATOM 5405 N N . SER B 1 290 ? 78.376 71.411 -25.019 1.00 33.54 289 SER B N 1
ATOM 5406 C CA . SER B 1 290 ? 77.705 71.438 -26.314 1.00 34.60 289 SER B CA 1
ATOM 5407 C C . SER B 1 290 ? 78.676 71.282 -27.468 1.00 33.21 289 SER B C 1
ATOM 5408 O O . SER B 1 290 ? 78.541 70.343 -28.239 1.00 32.43 289 SER B O 1
ATOM 5411 N N . LEU B 1 291 ? 79.697 72.139 -27.518 1.00 33.74 290 LEU B N 1
ATOM 5412 C CA . LEU B 1 291 ? 80.723 72.085 -28.594 1.00 35.26 290 LEU B CA 1
ATOM 5413 C C . LEU B 1 291 ? 81.330 70.691 -28.772 1.00 35.06 290 LEU B C 1
ATOM 5414 O O . LEU B 1 291 ? 81.506 70.232 -29.895 1.00 36.15 290 LEU B O 1
ATOM 5419 N N . PHE B 1 292 ? 81.672 70.051 -27.655 1.00 33.51 291 PHE B N 1
ATOM 5420 C CA . PHE B 1 292 ? 82.296 68.726 -27.681 1.00 34.27 291 PHE B CA 1
ATOM 5421 C C . PHE B 1 292 ? 81.291 67.608 -28.052 1.00 33.99 291 PHE B C 1
ATOM 5422 O O . PHE B 1 292 ? 81.668 66.645 -28.715 1.00 32.56 291 PHE B O 1
ATOM 5430 N N . GLN B 1 293 ? 80.025 67.734 -27.633 1.00 33.93 292 GLN B N 1
ATOM 5431 C CA . GLN B 1 293 ? 78.980 66.792 -28.040 1.00 32.67 292 GLN B CA 1
ATOM 5432 C C . GLN B 1 293 ? 78.863 66.839 -29.555 1.00 33.05 292 GLN B C 1
ATOM 5433 O O . GLN B 1 293 ? 78.873 65.792 -30.213 1.00 31.35 292 GLN B O 1
ATOM 5439 N N . LYS B 1 294 ? 78.796 68.058 -30.092 1.00 34.34 293 LYS B N 1
ATOM 5440 C CA . LYS B 1 294 ? 78.694 68.260 -31.545 1.00 35.68 293 LYS B CA 1
ATOM 5441 C C . LYS B 1 294 ? 79.937 67.730 -32.255 1.00 36.27 293 LYS B C 1
ATOM 5442 O O . LYS B 1 294 ? 79.804 67.118 -33.311 1.00 38.01 293 LYS B O 1
ATOM 5461 N N . ILE B 1 296 ? 82.039 65.233 -31.135 1.00 37.14 295 ILE B N 1
ATOM 5462 C CA . ILE B 1 296 ? 82.038 63.747 -31.032 1.00 39.34 295 ILE B CA 1
ATOM 5463 C C . ILE B 1 296 ? 81.296 62.987 -32.153 1.00 41.28 295 ILE B C 1
ATOM 5464 O O . ILE B 1 296 ? 81.664 61.844 -32.462 1.00 42.18 295 ILE B O 1
ATOM 5469 N N . VAL B 1 297 ? 80.305 63.634 -32.780 1.00 41.50 296 VAL B N 1
ATOM 5470 C CA . VAL B 1 297 ? 79.548 63.055 -33.907 1.00 41.32 296 VAL B CA 1
ATOM 5471 C C . VAL B 1 297 ? 80.467 62.676 -35.092 1.00 42.10 296 VAL B C 1
ATOM 5472 O O . VAL B 1 297 ? 80.246 61.657 -35.750 1.00 42.51 296 VAL B O 1
ATOM 5476 N N . LYS B 1 298 ? 81.494 63.493 -35.332 1.00 41.86 297 LYS B N 1
ATOM 5477 C CA . LYS B 1 298 ? 82.451 63.290 -36.415 1.00 42.06 297 LYS B CA 1
ATOM 5478 C C . LYS B 1 298 ? 83.775 62.598 -36.029 1.00 41.24 297 LYS B C 1
ATOM 5479 O O . LYS B 1 298 ? 84.618 62.399 -36.908 1.00 40.18 297 LYS B O 1
ATOM 5485 N N . CYS B 1 299 ? 83.941 62.216 -34.750 1.00 40.90 298 CYS B N 1
ATOM 5486 C CA . CYS B 1 299 ? 85.159 61.571 -34.219 1.00 41.31 298 CYS B CA 1
ATOM 5487 C C . CYS B 1 299 ? 84.989 60.118 -33.737 1.00 40.56 298 CYS B C 1
ATOM 5488 O O . CYS B 1 299 ? 85.850 59.629 -33.011 1.00 39.72 298 CYS B O 1
ATOM 5491 N N . GLN B 1 300 ? 83.930 59.421 -34.167 1.00 40.02 299 GLN B N 1
ATOM 5492 C CA . GLN B 1 300 ? 83.667 58.035 -33.720 1.00 39.37 299 GLN B CA 1
ATOM 5493 C C . GLN B 1 300 ? 84.735 57.087 -34.219 1.00 39.23 299 GLN B C 1
ATOM 5494 O O . GLN B 1 300 ? 85.025 57.066 -35.413 1.00 39.16 299 GLN B O 1
ATOM 5500 N N . GLY B 1 301 ? 85.366 56.359 -33.297 1.00 38.60 300 GLY B N 1
ATOM 5501 C CA . GLY B 1 301 ? 86.444 55.433 -33.647 1.00 38.98 300 GLY B CA 1
ATOM 5502 C C . GLY B 1 301 ? 87.814 56.057 -33.845 1.00 38.39 300 GLY B C 1
ATOM 5503 O O . GLY B 1 301 ? 88.777 55.335 -34.078 1.00 38.52 300 GLY B O 1
ATOM 5504 N N . ALA B 1 302 ? 87.913 57.381 -33.714 1.00 37.95 301 ALA B N 1
ATOM 5505 C CA . ALA B 1 302 ? 89.161 58.097 -33.864 1.00 37.05 301 ALA B CA 1
ATOM 5506 C C . ALA B 1 302 ? 89.913 57.988 -32.539 1.00 36.97 301 ALA B C 1
ATOM 5507 O O . ALA B 1 302 ? 89.309 58.001 -31.461 1.00 35.82 301 ALA B O 1
ATOM 5509 N N . THR B 1 303 ? 91.227 57.838 -32.653 1.00 37.58 302 THR B N 1
ATOM 5510 C CA . THR B 1 303 ? 92.147 57.797 -31.533 1.00 38.99 302 THR B CA 1
ATOM 5511 C C . THR B 1 303 ? 93.429 58.505 -31.944 1.00 40.42 302 THR B C 1
ATOM 5512 O O . THR B 1 303 ? 93.720 58.654 -33.143 1.00 39.93 302 THR B O 1
ATOM 5516 N N . GLY B 1 304 ? 94.209 58.906 -30.948 1.00 41.82 303 GLY B N 1
ATOM 5517 C CA . GLY B 1 304 ? 95.545 59.451 -31.193 1.00 43.30 303 GLY B CA 1
ATOM 5518 C C . GLY B 1 304 ? 96.482 58.288 -31.497 1.00 43.27 303 GLY B C 1
ATOM 5519 O O . GLY B 1 304 ? 96.046 57.138 -31.594 1.00 43.74 303 GLY B O 1
ATOM 5520 N N . ASP B 1 305 ? 97.770 58.589 -31.625 1.00 43.74 304 ASP B N 1
ATOM 5521 C CA . ASP B 1 305 ? 98.789 57.575 -31.917 1.00 44.03 304 ASP B CA 1
ATOM 5522 C C . ASP B 1 305 ? 99.066 56.699 -30.672 1.00 43.15 304 ASP B C 1
ATOM 5523 O O . ASP B 1 305 ? 99.977 56.974 -29.879 1.00 43.03 304 ASP B O 1
ATOM 5528 N N . ILE B 1 306 ? 98.280 55.634 -30.538 1.00 42.50 305 ILE B N 1
ATOM 5529 C CA . ILE B 1 306 ? 98.403 54.676 -29.415 1.00 42.15 305 ILE B CA 1
ATOM 5530 C C . ILE B 1 306 ? 99.723 53.865 -29.504 1.00 41.90 305 ILE B C 1
ATOM 5531 O O . ILE B 1 306 ? 100.222 53.373 -28.483 1.00 43.02 305 ILE B O 1
ATOM 5536 N N . ASN B 1 307 ? 100.283 53.728 -30.711 1.00 41.62 306 ASN B N 1
ATOM 5537 C CA . ASN B 1 307 ? 101.596 53.083 -30.901 1.00 41.01 306 ASN B CA 1
ATOM 5538 C C . ASN B 1 307 ? 102.731 53.783 -30.117 1.00 39.86 306 ASN B C 1
ATOM 5539 O O . ASN B 1 307 ? 103.688 53.117 -29.731 1.00 38.92 306 ASN B O 1
ATOM 5544 N N . ALA B 1 308 ? 102.618 55.103 -29.886 1.00 39.27 307 ALA B N 1
ATOM 5545 C CA . ALA B 1 308 ? 103.604 55.870 -29.091 1.00 39.26 307 ALA B CA 1
ATOM 5546 C C . ALA B 1 308 ? 103.686 55.328 -27.658 1.00 38.59 307 ALA B C 1
ATOM 5547 O O . ALA B 1 308 ? 104.782 55.197 -27.113 1.00 38.15 307 ALA B O 1
ATOM 5549 N N . TYR B 1 309 ? 102.523 55.028 -27.066 1.00 36.96 308 TYR B N 1
ATOM 5550 C CA . TYR B 1 309 ? 102.448 54.420 -25.734 1.00 36.52 308 TYR B CA 1
ATOM 5551 C C . TYR B 1 309 ? 103.036 52.997 -25.698 1.00 36.43 308 TYR B C 1
ATOM 5552 O O . TYR B 1 309 ? 103.701 52.639 -24.724 1.00 34.58 308 TYR B O 1
ATOM 5561 N N . LYS B 1 310 ? 102.767 52.205 -26.738 1.00 36.83 309 LYS B N 1
ATOM 5562 C CA . LYS B 1 310 ? 103.296 50.837 -26.854 1.00 38.67 309 LYS B CA 1
ATOM 5563 C C . LYS B 1 310 ? 104.820 50.817 -26.879 1.00 37.75 309 LYS B C 1
ATOM 5564 O O . LYS B 1 310 ? 105.417 49.989 -26.203 1.00 38.30 309 LYS B O 1
ATOM 5570 N N . GLU B 1 311 ? 105.428 51.713 -27.662 1.00 37.35 310 GLU B N 1
ATOM 5571 C CA . GLU B 1 311 ? 106.889 51.834 -27.739 1.00 38.23 310 GLU B CA 1
ATOM 5572 C C . GLU B 1 311 ? 107.508 52.187 -26.375 1.00 37.01 310 GLU B C 1
ATOM 5573 O O . GLU B 1 311 ? 108.588 51.696 -26.069 1.00 35.30 310 GLU B O 1
ATOM 5579 N N . ASN B 1 312 ? 106.812 53.005 -25.563 1.00 36.22 311 ASN B N 1
ATOM 5580 C CA . ASN B 1 312 ? 107.259 53.305 -24.177 1.00 34.87 311 ASN B CA 1
ATOM 5581 C C . ASN B 1 312 ? 107.124 52.077 -23.254 1.00 34.96 311 ASN B C 1
ATOM 5582 O O . ASN B 1 312 ? 108.026 51.809 -22.423 1.00 35.15 311 ASN B O 1
ATOM 5587 N N . ARG B 1 313 ? 106.015 51.340 -23.392 1.00 34.55 312 ARG B N 1
ATOM 5588 C CA . ARG B 1 313 ? 105.799 50.087 -22.641 1.00 34.53 312 ARG B CA 1
ATOM 5589 C C . ARG B 1 313 ? 106.951 49.121 -22.895 1.00 34.01 312 ARG B C 1
ATOM 5590 O O . ARG B 1 313 ? 107.544 48.591 -21.938 1.00 34.33 312 ARG B O 1
ATOM 5598 N N . ASP B 1 314 ? 107.238 48.893 -24.183 1.00 33.27 313 ASP B N 1
ATOM 5599 C CA . ASP B 1 314 ? 108.277 47.949 -24.615 1.00 33.28 313 ASP B CA 1
ATOM 5600 C C . ASP B 1 314 ? 109.643 48.363 -24.111 1.00 34.17 313 ASP B C 1
ATOM 5601 O O . ASP B 1 314 ? 110.358 47.548 -23.540 1.00 33.86 313 ASP B O 1
ATOM 5606 N N . LEU B 1 315 ? 109.963 49.647 -24.262 1.00 34.93 314 LEU B N 1
ATOM 5607 C CA . LEU B 1 315 ? 111.248 50.190 -23.806 1.00 35.39 314 LEU B CA 1
ATOM 5608 C C . LEU B 1 315 ? 111.409 50.055 -22.272 1.00 33.70 314 LEU B C 1
ATOM 5609 O O . LEU B 1 315 ? 112.444 49.566 -21.797 1.00 33.59 314 LEU B O 1
ATOM 5614 N N . LEU B 1 316 ? 110.367 50.424 -21.521 1.00 32.41 315 LEU B N 1
ATOM 5615 C CA . LEU B 1 316 ? 110.390 50.353 -20.051 1.00 31.87 315 LEU B CA 1
ATOM 5616 C C . LEU B 1 316 ? 110.466 48.912 -19.566 1.00 32.40 315 LEU B C 1
ATOM 5617 O O . LEU B 1 316 ? 111.301 48.591 -18.702 1.00 31.25 315 LEU B O 1
ATOM 5622 N N . TYR B 1 317 ? 109.591 48.060 -20.113 1.00 32.41 316 TYR B N 1
ATOM 5623 C CA . TYR B 1 317 ? 109.566 46.631 -19.772 1.00 32.23 316 TYR B CA 1
ATOM 5624 C C . TYR B 1 317 ? 110.902 45.935 -20.021 1.00 32.51 316 TYR B C 1
ATOM 5625 O O . TYR B 1 317 ? 111.404 45.226 -19.149 1.00 29.98 316 TYR B O 1
ATOM 5634 N N . GLU B 1 318 ? 111.425 46.085 -21.237 1.00 34.54 317 GLU B N 1
ATOM 5635 C CA . GLU B 1 318 ? 112.695 45.443 -21.607 1.00 35.54 317 GLU B CA 1
ATOM 5636 C C . GLU B 1 318 ? 113.859 46.000 -20.790 1.00 33.95 317 GLU B C 1
ATOM 5637 O O . GLU B 1 318 ? 114.710 45.237 -20.366 1.00 34.98 317 GLU B O 1
ATOM 5643 N N . GLY B 1 319 ? 113.872 47.308 -20.533 1.00 33.16 318 GLY B N 1
ATOM 5644 C CA . GLY B 1 319 ? 114.908 47.924 -19.704 1.00 32.89 318 GLY B CA 1
ATOM 5645 C C . GLY B 1 319 ? 114.896 47.432 -18.259 1.00 32.38 318 GLY B C 1
ATOM 5646 O O . GLY B 1 319 ? 115.921 46.983 -17.751 1.00 30.92 318 GLY B O 1
ATOM 5647 N N . LEU B 1 320 ? 113.731 47.480 -17.610 1.00 32.07 319 LEU B N 1
ATOM 5648 C CA . LEU B 1 320 ? 113.611 47.052 -16.186 1.00 32.36 319 LEU B CA 1
ATOM 5649 C C . LEU B 1 320 ? 113.856 45.545 -16.000 1.00 32.73 319 LEU B C 1
ATOM 5650 O O . LEU B 1 320 ? 114.542 45.142 -15.060 1.00 30.66 319 LEU B O 1
ATOM 5655 N N . THR B 1 321 ? 113.309 44.735 -16.916 1.00 33.68 320 THR B N 1
ATOM 5656 C CA . THR B 1 321 ? 113.501 43.278 -16.918 1.00 34.59 320 THR B CA 1
ATOM 5657 C C . THR B 1 321 ? 114.990 42.898 -17.058 1.00 35.43 320 THR B C 1
ATOM 5658 O O . THR B 1 321 ? 115.490 42.061 -16.307 1.00 34.59 320 THR B O 1
ATOM 5662 N N . ARG B 1 322 ? 115.682 43.559 -17.992 1.00 37.33 321 ARG B N 1
ATOM 5663 C CA . ARG B 1 322 ? 117.126 43.388 -18.213 1.00 38.18 321 ARG B CA 1
ATOM 5664 C C . ARG B 1 322 ? 117.917 43.651 -16.923 1.00 37.41 321 ARG B C 1
ATOM 5665 O O . ARG B 1 322 ? 118.835 42.894 -16.590 1.00 37.29 321 ARG B O 1
ATOM 5673 N N . ILE B 1 323 ? 117.551 44.714 -16.203 1.00 36.21 322 ILE B N 1
ATOM 5674 C CA . ILE B 1 323 ? 118.175 45.048 -14.899 1.00 35.51 322 ILE B CA 1
ATOM 5675 C C . ILE B 1 323 ? 117.905 43.956 -13.835 1.00 35.03 322 ILE B C 1
ATOM 5676 O O . ILE B 1 323 ? 118.781 43.664 -13.028 1.00 34.26 322 ILE B O 1
ATOM 5681 N N . GLY B 1 324 ? 116.702 43.371 -13.856 1.00 34.58 323 GLY B N 1
ATOM 5682 C CA . GLY B 1 324 ? 116.284 42.313 -12.916 1.00 33.84 323 GLY B CA 1
ATOM 5683 C C . GLY B 1 324 ? 114.979 42.511 -12.161 1.00 33.73 323 GLY B C 1
ATOM 5684 O O . GLY B 1 324 ? 114.658 41.702 -11.288 1.00 34.16 323 GLY B O 1
ATOM 5685 N N . TYR B 1 325 ? 114.238 43.582 -12.464 1.00 33.18 324 TYR B N 1
ATOM 5686 C CA . TYR B 1 325 ? 112.943 43.835 -11.842 1.00 32.47 324 TYR B CA 1
ATOM 5687 C C . TYR B 1 325 ? 111.911 42.842 -12.376 1.00 32.94 324 TYR B C 1
ATOM 5688 O O . TYR B 1 325 ? 112.013 42.438 -13.544 1.00 31.05 324 TYR B O 1
ATOM 5697 N N . HIS B 1 326 ? 110.962 42.421 -11.525 1.00 33.96 325 HIS B N 1
ATOM 5698 C CA . HIS B 1 326 ? 109.837 41.596 -11.990 1.00 34.42 325 HIS B CA 1
ATOM 5699 C C . HIS B 1 326 ? 108.734 42.567 -12.396 1.00 34.16 325 HIS B C 1
ATOM 5700 O O . HIS B 1 326 ? 108.168 43.265 -11.530 1.00 34.37 325 HIS B O 1
ATOM 5707 N N . CYS B 1 327 ? 108.436 42.602 -13.697 1.00 32.73 326 CYS B N 1
ATOM 5708 C CA . CYS B 1 327 ? 107.401 43.456 -14.256 1.00 33.34 326 CYS B CA 1
ATOM 5709 C C . CYS B 1 327 ? 106.250 42.605 -14.765 1.00 33.87 326 CYS B C 1
ATOM 5710 O O . CYS B 1 327 ? 106.476 41.596 -15.433 1.00 33.48 326 CYS B O 1
ATOM 5713 N N . PHE B 1 328 ? 105.024 43.020 -14.455 1.00 33.20 327 PHE B N 1
ATOM 5714 C CA . PHE B 1 328 ? 103.828 42.422 -15.060 1.00 33.30 327 PHE B CA 1
ATOM 5715 C C . PHE B 1 328 ? 103.695 43.160 -16.396 1.00 33.43 327 PHE B C 1
ATOM 5716 O O . PHE B 1 328 ? 103.546 44.387 -16.408 1.00 34.00 327 PHE B O 1
ATOM 5724 N N . LYS B 1 329 ? 103.744 42.423 -17.506 1.00 34.82 328 LYS B N 1
ATOM 5725 C CA . LYS B 1 329 ? 103.669 43.027 -18.843 1.00 36.65 328 LYS B CA 1
ATOM 5726 C C . LYS B 1 329 ? 102.212 43.407 -19.127 1.00 35.30 328 LYS B C 1
ATOM 5727 O O . LYS B 1 329 ? 101.380 42.522 -19.294 1.00 34.06 328 LYS B O 1
ATOM 5733 N N . PRO B 1 330 ? 101.909 44.719 -19.204 1.00 35.17 329 PRO B N 1
ATOM 5734 C CA . PRO B 1 330 ? 100.514 45.134 -19.360 1.00 33.91 329 PRO B CA 1
ATOM 5735 C C . PRO B 1 330 ? 100.003 44.983 -20.785 1.00 34.83 329 PRO B C 1
ATOM 5736 O O . PRO B 1 330 ? 100.751 45.251 -21.710 1.00 34.10 329 PRO B O 1
ATOM 5740 N N . ASP B 1 331 ? 98.741 44.579 -20.943 1.00 34.30 330 ASP B N 1
ATOM 5741 C CA . ASP B 1 331 ? 98.084 44.480 -22.259 1.00 33.97 330 ASP B CA 1
ATOM 5742 C C . ASP B 1 331 ? 97.358 45.764 -22.647 1.00 33.62 330 ASP B C 1
ATOM 5743 O O . ASP B 1 331 ? 96.972 45.915 -23.798 1.00 33.70 330 ASP B O 1
ATOM 5748 N N . GLY B 1 332 ? 97.160 46.665 -21.686 1.00 34.62 331 GLY B N 1
ATOM 5749 C CA . GLY B 1 332 ? 96.517 47.954 -21.935 1.00 34.00 331 GLY B CA 1
ATOM 5750 C C . GLY B 1 332 ? 96.844 49.012 -20.899 1.00 34.09 331 GLY B C 1
ATOM 5751 O O . GLY B 1 332 ? 97.613 48.760 -19.969 1.00 33.16 331 GLY B O 1
ATOM 5752 N N . ALA B 1 333 ? 96.229 50.186 -21.073 1.00 33.36 332 ALA B N 1
ATOM 5753 C CA . ALA B 1 333 ? 96.484 51.410 -20.298 1.00 33.09 332 ALA B CA 1
ATOM 5754 C C . ALA B 1 333 ? 97.956 51.867 -20.502 1.00 32.38 332 ALA B C 1
ATOM 5755 O O . ALA B 1 333 ? 98.610 51.404 -21.457 1.00 33.68 332 ALA B O 1
ATOM 5757 N N . PHE B 1 334 ? 98.450 52.785 -19.668 1.00 31.96 333 PHE B N 1
ATOM 5758 C CA . PHE B 1 334 ? 99.845 53.290 -19.756 1.00 32.67 333 PHE B CA 1
ATOM 5759 C C . PHE B 1 334 ? 100.556 53.368 -18.397 1.00 32.92 333 PHE B C 1
ATOM 5760 O O . PHE B 1 334 ? 101.263 54.336 -18.074 1.00 31.82 333 PHE B O 1
ATOM 5768 N N . TYR B 1 335 ? 100.371 52.293 -17.635 1.00 33.39 334 TYR B N 1
ATOM 5769 C CA . TYR B 1 335 ? 100.946 52.120 -16.315 1.00 33.91 334 TYR B CA 1
ATOM 5770 C C . TYR B 1 335 ? 101.587 50.746 -16.276 1.00 34.19 334 TYR B C 1
ATOM 5771 O O . TYR B 1 335 ? 100.979 49.781 -16.752 1.00 34.76 334 TYR B O 1
ATOM 5788 N N . PHE B 1 337 ? 103.120 47.847 -13.736 1.00 32.45 336 PHE B N 1
ATOM 5789 C CA . PHE B 1 337 ? 103.048 47.340 -12.375 1.00 31.83 336 PHE B CA 1
ATOM 5790 C C . PHE B 1 337 ? 104.296 46.495 -12.231 1.00 33.28 336 PHE B C 1
ATOM 5791 O O . PHE B 1 337 ? 104.500 45.534 -13.002 1.00 32.56 336 PHE B O 1
ATOM 5799 N N . VAL B 1 338 ? 105.137 46.876 -11.262 1.00 33.33 337 VAL B N 1
ATOM 5800 C CA . VAL B 1 338 ? 106.425 46.249 -11.028 1.00 33.04 337 VAL B CA 1
ATOM 5801 C C . VAL B 1 338 ? 106.504 45.849 -9.570 1.00 33.18 337 VAL B C 1
ATOM 5802 O O . VAL B 1 338 ? 106.054 46.593 -8.686 1.00 33.97 337 VAL B O 1
ATOM 5806 N N . LYS B 1 339 ? 107.055 44.674 -9.305 1.00 34.42 338 LYS B N 1
ATOM 5807 C CA . LYS B 1 339 ? 107.177 44.225 -7.928 1.00 35.99 338 LYS B CA 1
ATOM 5808 C C . LYS B 1 339 ? 108.302 45.004 -7.244 1.00 35.81 338 LYS B C 1
ATOM 5809 O O . LYS B 1 339 ? 109.366 45.231 -7.845 1.00 35.18 338 LYS B O 1
ATOM 5815 N N . ALA B 1 340 ? 108.043 45.455 -6.011 1.00 35.52 339 ALA B N 1
ATOM 5816 C CA . ALA B 1 340 ? 109.041 46.161 -5.224 1.00 35.68 339 ALA B CA 1
ATOM 5817 C C . ALA B 1 340 ? 110.169 45.194 -4.842 1.00 36.33 339 ALA B C 1
ATOM 5818 O O . ALA B 1 340 ? 109.954 43.979 -4.749 1.00 36.83 339 ALA B O 1
ATOM 5820 N N . LEU B 1 341 ? 111.365 45.738 -4.619 1.00 36.63 340 LEU B N 1
ATOM 5821 C CA . LEU B 1 341 ? 112.542 44.939 -4.242 1.00 37.49 340 LEU B CA 1
ATOM 5822 C C . LEU B 1 341 ? 112.576 44.470 -2.767 1.00 38.17 340 LEU B C 1
ATOM 5823 O O . LEU B 1 341 ? 113.465 43.702 -2.386 1.00 38.83 340 LEU B O 1
ATOM 5828 N N . GLU B 1 342 ? 111.643 44.958 -1.951 1.00 38.20 341 GLU B N 1
ATOM 5829 C CA . GLU B 1 342 ? 111.401 44.463 -0.590 1.00 38.58 341 GLU B CA 1
ATOM 5830 C C . GLU B 1 342 ? 109.885 44.378 -0.404 1.00 39.55 341 GLU B C 1
ATOM 5831 O O . GLU B 1 342 ? 109.142 44.837 -1.274 1.00 39.97 341 GLU B O 1
ATOM 5837 N N . ASP B 1 343 ? 109.420 43.790 0.703 1.00 40.45 342 ASP B N 1
ATOM 5838 C CA . ASP B 1 343 ? 107.959 43.705 0.961 1.00 40.75 342 ASP B CA 1
ATOM 5839 C C . ASP B 1 343 ? 107.304 45.070 1.136 1.00 39.54 342 ASP B C 1
ATOM 5840 O O . ASP B 1 343 ? 106.180 45.259 0.689 1.00 40.33 342 ASP B O 1
ATOM 5845 N N . ASP B 1 344 ? 108.007 45.991 1.793 1.00 39.38 343 ASP B N 1
ATOM 5846 C CA . ASP B 1 344 ? 107.506 47.340 2.068 1.00 38.94 343 ASP B CA 1
ATOM 5847 C C . ASP B 1 344 ? 107.724 48.232 0.839 1.00 38.60 343 ASP B C 1
ATOM 5848 O O . ASP B 1 344 ? 108.816 48.746 0.649 1.00 37.45 343 ASP B O 1
ATOM 5853 N N . SER B 1 345 ? 106.657 48.436 0.053 1.00 38.92 344 SER B N 1
ATOM 5854 C CA . SER B 1 345 ? 106.689 49.260 -1.175 1.00 38.53 344 SER B CA 1
ATOM 5855 C C . SER B 1 345 ? 107.023 50.725 -0.894 1.00 38.56 344 SER B C 1
ATOM 5856 O O . SER B 1 345 ? 107.666 51.384 -1.720 1.00 38.98 344 SER B O 1
ATOM 5859 N N . ASN B 1 346 ? 106.492 51.243 0.214 1.00 37.81 345 ASN B N 1
ATOM 5860 C CA . ASN B 1 346 ? 106.747 52.627 0.640 1.00 38.56 345 ASN B CA 1
ATOM 5861 C C . ASN B 1 346 ? 108.220 52.854 0.914 1.00 37.95 345 ASN B C 1
ATOM 5862 O O . ASN B 1 346 ? 108.774 53.857 0.478 1.00 38.46 345 ASN B O 1
ATOM 5867 N N . ALA B 1 347 ? 108.840 51.898 1.612 1.00 37.55 346 ALA B N 1
ATOM 5868 C CA . ALA B 1 347 ? 110.284 51.894 1.901 1.00 36.71 346 ALA B CA 1
ATOM 5869 C C . ALA B 1 347 ? 111.058 51.777 0.594 1.00 36.79 346 ALA B C 1
ATOM 5870 O O . ALA B 1 347 ? 112.068 52.448 0.416 1.00 36.98 346 ALA B O 1
ATOM 5872 N N . PHE B 1 348 ? 110.570 50.927 -0.317 1.00 35.76 347 PHE B N 1
ATOM 5873 C CA . PHE B 1 348 ? 111.180 50.770 -1.636 1.00 35.05 347 PHE B CA 1
ATOM 5874 C C . PHE B 1 348 ? 111.129 52.078 -2.446 1.00 35.58 347 PHE B C 1
ATOM 5875 O O . PHE B 1 348 ? 112.148 52.485 -3.022 1.00 35.22 347 PHE B O 1
ATOM 5883 N N . CYS B 1 349 ? 109.958 52.723 -2.482 1.00 36.03 348 CYS B N 1
ATOM 5884 C CA . CYS B 1 349 ? 109.791 54.000 -3.197 1.00 35.81 348 CYS B CA 1
ATOM 5885 C C . CYS B 1 349 ? 110.671 55.126 -2.630 1.00 36.91 348 CYS B C 1
ATOM 5886 O O . CYS B 1 349 ? 111.125 55.979 -3.396 1.00 37.60 348 CYS B O 1
ATOM 5889 N N . GLU B 1 350 ? 110.921 55.108 -1.318 1.00 37.83 349 GLU B N 1
ATOM 5890 C CA . GLU B 1 350 ? 111.849 56.052 -0.649 1.00 38.96 349 GLU B CA 1
ATOM 5891 C C . GLU B 1 350 ? 113.278 55.854 -1.133 1.00 38.24 349 GLU B C 1
ATOM 5892 O O . GLU B 1 350 ? 113.983 56.830 -1.359 1.00 37.42 349 GLU B O 1
ATOM 5898 N N . LYS B 1 351 ? 113.702 54.596 -1.265 1.00 37.48 350 LYS B N 1
ATOM 5899 C CA . LYS B 1 351 ? 115.024 54.276 -1.815 1.00 37.36 350 LYS B CA 1
ATOM 5900 C C . LYS B 1 351 ? 115.129 54.725 -3.282 1.00 36.62 350 LYS B C 1
ATOM 5901 O O . LYS B 1 351 ? 116.181 55.190 -3.703 1.00 37.13 350 LYS B O 1
ATOM 5907 N N . ALA B 1 352 ? 114.047 54.580 -4.046 1.00 35.72 351 ALA B N 1
ATOM 5908 C CA . ALA B 1 352 ? 113.980 55.093 -5.423 1.00 35.53 351 ALA B CA 1
ATOM 5909 C C . ALA B 1 352 ? 114.041 56.637 -5.426 1.00 36.46 351 ALA B C 1
ATOM 5910 O O . ALA B 1 352 ? 114.755 57.250 -6.238 1.00 35.55 351 ALA B O 1
ATOM 5912 N N . LYS B 1 353 ? 113.309 57.238 -4.488 1.00 37.44 352 LYS B N 1
ATOM 5913 C CA . LYS B 1 353 ? 113.257 58.690 -4.302 1.00 39.70 352 LYS B CA 1
ATOM 5914 C C . LYS B 1 353 ? 114.652 59.276 -3.997 1.00 39.91 352 LYS B C 1
ATOM 5915 O O . LYS B 1 353 ? 114.909 60.419 -4.364 1.00 40.14 352 LYS B O 1
ATOM 5921 N N . GLU B 1 354 ? 115.542 58.491 -3.363 1.00 40.76 353 GLU B N 1
ATOM 5922 C CA . GLU B 1 354 ? 116.950 58.882 -3.129 1.00 41.56 353 GLU B CA 1
ATOM 5923 C C . GLU B 1 354 ? 117.690 59.146 -4.450 1.00 39.87 353 GLU B C 1
ATOM 5924 O O . GLU B 1 354 ? 118.547 60.037 -4.518 1.00 39.25 353 GLU B O 1
ATOM 5930 N N . GLU B 1 355 ? 117.357 58.361 -5.480 1.00 38.16 354 GLU B N 1
ATOM 5931 C CA . GLU B 1 355 ? 117.965 58.480 -6.807 1.00 36.93 354 GLU B CA 1
ATOM 5932 C C . GLU B 1 355 ? 117.123 59.327 -7.776 1.00 36.49 354 GLU B C 1
ATOM 5933 O O . GLU B 1 355 ? 117.293 59.215 -8.995 1.00 36.15 354 GLU B O 1
ATOM 5939 N N . ASP B 1 356 ? 116.233 60.176 -7.238 1.00 35.47 355 ASP B N 1
ATOM 5940 C CA . ASP B 1 356 ? 115.350 61.045 -8.027 1.00 35.43 355 ASP B CA 1
ATOM 5941 C C . ASP B 1 356 ? 114.461 60.331 -9.076 1.00 34.55 355 ASP B C 1
ATOM 5942 O O . ASP B 1 356 ? 114.141 60.897 -10.113 1.00 34.98 355 ASP B O 1
ATOM 5947 N N . VAL B 1 357 ? 114.071 59.090 -8.777 1.00 34.51 356 VAL B N 1
ATOM 5948 C CA . VAL B 1 357 ? 113.160 58.289 -9.590 1.00 33.64 356 VAL B CA 1
ATOM 5949 C C . VAL B 1 357 ? 111.865 58.293 -8.774 1.00 34.04 356 VAL B C 1
ATOM 5950 O O . VAL B 1 357 ? 111.837 57.748 -7.658 1.00 34.83 356 VAL B O 1
ATOM 5954 N N . LEU B 1 358 ? 110.817 58.914 -9.324 1.00 33.72 357 LEU B N 1
ATOM 5955 C CA . LEU B 1 358 ? 109.523 59.065 -8.650 1.00 33.36 357 LEU B CA 1
ATOM 5956 C C . LEU B 1 358 ? 108.535 58.020 -9.179 1.00 32.17 357 LEU B C 1
ATOM 5957 O O . LEU B 1 358 ? 108.048 58.122 -10.302 1.00 30.93 357 LEU B O 1
ATOM 5962 N N . ILE B 1 359 ? 108.279 57.007 -8.354 1.00 31.76 358 ILE B N 1
ATOM 5963 C CA . ILE B 1 359 ? 107.366 55.876 -8.657 1.00 30.90 358 ILE B CA 1
ATOM 5964 C C . ILE B 1 359 ? 106.384 55.800 -7.505 1.00 31.70 358 ILE B C 1
ATOM 5965 O O . ILE B 1 359 ? 106.697 56.280 -6.402 1.00 32.23 358 ILE B O 1
ATOM 5970 N N . VAL B 1 360 ? 105.218 55.200 -7.751 1.00 32.44 359 VAL B N 1
ATOM 5971 C CA . VAL B 1 360 ? 104.092 55.214 -6.783 1.00 31.45 359 VAL B CA 1
ATOM 5972 C C . VAL B 1 360 ? 103.822 53.862 -6.119 1.00 32.67 359 VAL B C 1
ATOM 5973 O O . VAL B 1 360 ? 103.485 52.898 -6.805 1.00 34.65 359 VAL B O 1
ATOM 5977 N N . ALA B 1 361 ? 103.989 53.817 -4.788 1.00 32.80 360 ALA B N 1
ATOM 5978 C CA . ALA B 1 361 ? 103.714 52.642 -3.946 1.00 33.12 360 ALA B CA 1
ATOM 5979 C C . ALA B 1 361 ? 102.300 52.162 -4.215 1.00 32.38 360 ALA B C 1
ATOM 5980 O O . ALA B 1 361 ? 101.370 52.978 -4.212 1.00 32.68 360 ALA B O 1
ATOM 5982 N N . ALA B 1 362 ? 102.135 50.862 -4.485 1.00 33.23 361 ALA B N 1
ATOM 5983 C CA . ALA B 1 362 ? 100.816 50.314 -4.823 1.00 34.27 361 ALA B CA 1
ATOM 5984 C C . ALA B 1 362 ? 99.873 50.082 -3.616 1.00 36.65 361 ALA B C 1
ATOM 5985 O O . ALA B 1 362 ? 98.713 49.689 -3.816 1.00 37.13 361 ALA B O 1
ATOM 5987 N N . ASP B 1 363 ? 100.348 50.362 -2.397 1.00 37.48 362 ASP B N 1
ATOM 5988 C CA . ASP B 1 363 ? 99.550 50.221 -1.158 1.00 38.78 362 ASP B CA 1
ATOM 5989 C C . ASP B 1 363 ? 98.254 51.017 -1.245 1.00 39.16 362 ASP B C 1
ATOM 5990 O O . ASP B 1 363 ? 97.193 50.472 -0.975 1.00 40.72 362 ASP B O 1
ATOM 5995 N N . GLY B 1 364 ? 98.340 52.273 -1.702 1.00 40.20 363 GLY B N 1
ATOM 5996 C CA . GLY B 1 364 ? 97.171 53.157 -1.929 1.00 39.42 363 GLY B CA 1
ATOM 5997 C C . GLY B 1 364 ? 96.171 52.678 -2.995 1.00 40.05 363 GLY B C 1
ATOM 5998 O O . GLY B 1 364 ? 95.011 53.106 -2.994 1.00 38.60 363 GLY B O 1
ATOM 5999 N N . PHE B 1 365 ? 96.633 51.797 -3.900 1.00 40.26 364 PHE B N 1
ATOM 6000 C CA . PHE B 1 365 ? 95.787 51.118 -4.902 1.00 38.74 364 PHE B CA 1
ATOM 6001 C C . PHE B 1 365 ? 95.270 49.762 -4.344 1.00 38.64 364 PHE B C 1
ATOM 6002 O O . PHE B 1 365 ? 94.652 49.002 -5.068 1.00 37.65 364 PHE B O 1
ATOM 6010 N N . GLY B 1 366 ? 95.504 49.480 -3.063 1.00 39.59 365 GLY B N 1
ATOM 6011 C CA . GLY B 1 366 ? 95.098 48.242 -2.426 1.00 41.08 365 GLY B CA 1
ATOM 6012 C C . GLY B 1 366 ? 95.970 47.060 -2.773 1.00 41.25 365 GLY B C 1
ATOM 6013 O O . GLY B 1 366 ? 95.479 45.940 -2.794 1.00 43.30 365 GLY B O 1
ATOM 6014 N N . CYS B 1 367 ? 97.262 47.280 -3.010 1.00 41.45 366 CYS B N 1
ATOM 6015 C CA . CYS B 1 367 ? 98.167 46.186 -3.395 1.00 41.19 366 CYS B CA 1
ATOM 6016 C C . CYS B 1 367 ? 99.608 46.386 -2.901 1.00 41.51 366 CYS B C 1
ATOM 6017 O O . CYS B 1 367 ? 100.469 46.834 -3.665 1.00 42.56 366 CYS B O 1
ATOM 6020 N N . PRO B 1 368 ? 99.874 46.076 -1.607 1.00 41.16 367 PRO B N 1
ATOM 6021 C CA . PRO B 1 368 ? 101.228 46.212 -1.073 1.00 40.20 367 PRO B CA 1
ATOM 6022 C C . PRO B 1 368 ? 102.270 45.323 -1.765 1.00 38.89 367 PRO B C 1
ATOM 6023 O O . PRO B 1 368 ? 101.921 44.286 -2.336 1.00 38.01 367 PRO B O 1
ATOM 6027 N N . GLY B 1 369 ? 103.528 45.762 -1.714 1.00 36.93 368 GLY B N 1
ATOM 6028 C CA . GLY B 1 369 ? 104.648 45.067 -2.354 1.00 35.82 368 GLY B CA 1
ATOM 6029 C C . GLY B 1 369 ? 104.869 45.329 -3.842 1.00 34.38 368 GLY B C 1
ATOM 6030 O O . GLY B 1 369 ? 105.762 44.739 -4.439 1.00 32.04 368 GLY B O 1
ATOM 6031 N N . TRP B 1 370 ? 104.078 46.223 -4.434 1.00 34.14 369 TRP B N 1
ATOM 6032 C CA . TRP B 1 370 ? 104.186 46.579 -5.858 1.00 33.40 369 TRP B CA 1
ATOM 6033 C C . TRP B 1 370 ? 104.230 48.090 -6.024 1.00 32.39 369 TRP B C 1
ATOM 6034 O O . TRP B 1 370 ? 103.980 48.837 -5.068 1.00 31.64 369 TRP B O 1
ATOM 6045 N N . VAL B 1 371 ? 104.601 48.521 -7.233 1.00 31.94 370 VAL B N 1
ATOM 6046 C CA . VAL B 1 371 ? 104.636 49.939 -7.596 1.00 31.48 370 VAL B CA 1
ATOM 6047 C C . VAL B 1 371 ? 104.024 50.143 -8.964 1.00 31.72 370 VAL B C 1
ATOM 6048 O O . VAL B 1 371 ? 104.023 49.228 -9.774 1.00 32.40 370 VAL B O 1
ATOM 6052 N N . ARG B 1 372 ? 103.505 51.350 -9.187 1.00 31.20 371 ARG B N 1
ATOM 6053 C CA . ARG B 1 372 ? 102.985 51.759 -10.464 1.00 29.85 371 ARG B CA 1
ATOM 6054 C C . ARG B 1 372 ? 103.983 52.759 -11.042 1.00 29.56 371 ARG B C 1
ATOM 6055 O O . ARG B 1 372 ? 104.366 53.739 -10.387 1.00 31.04 371 ARG B O 1
ATOM 6063 N N . ILE B 1 373 ? 104.386 52.506 -12.277 1.00 30.26 372 ILE B N 1
ATOM 6064 C CA . ILE B 1 373 ? 105.322 53.348 -13.003 1.00 29.73 372 ILE B CA 1
ATOM 6065 C C . ILE B 1 373 ? 104.547 53.746 -14.266 1.00 31.10 372 ILE B C 1
ATOM 6066 O O . ILE B 1 373 ? 104.269 52.892 -15.112 1.00 30.53 372 ILE B O 1
ATOM 6071 N N . SER B 1 374 ? 104.156 55.019 -14.344 1.00 31.97 373 SER B N 1
ATOM 6072 C CA . SER B 1 374 ? 103.428 55.566 -15.500 1.00 34.09 373 SER B CA 1
ATOM 6073 C C . SER B 1 374 ? 104.402 55.772 -16.648 1.00 34.25 373 SER B C 1
ATOM 6074 O O . SER B 1 374 ? 105.483 56.324 -16.430 1.00 35.07 373 SER B O 1
ATOM 6077 N N . TYR B 1 375 ? 104.026 55.320 -17.850 1.00 33.08 374 TYR B N 1
ATOM 6078 C CA . TYR B 1 375 ? 104.861 55.458 -19.040 1.00 31.87 374 TYR B CA 1
ATOM 6079 C C . TYR B 1 375 ? 104.269 56.376 -20.116 1.00 32.48 374 TYR B C 1
ATOM 6080 O O . TYR B 1 375 ? 104.758 56.388 -21.243 1.00 30.82 374 TYR B O 1
ATOM 6089 N N . CYS B 1 376 ? 103.277 57.194 -19.738 1.00 33.58 375 CYS B N 1
ATOM 6090 C CA . CYS B 1 376 ? 102.739 58.266 -20.588 1.00 34.27 375 CYS B CA 1
ATOM 6091 C C . CYS B 1 376 ? 103.699 59.444 -20.297 1.00 35.99 375 CYS B C 1
ATOM 6092 O O . CYS B 1 376 ? 103.330 60.451 -19.664 1.00 36.00 375 CYS B O 1
ATOM 6095 N N . VAL B 1 377 ? 104.942 59.281 -20.756 1.00 37.20 376 VAL B N 1
ATOM 6096 C CA . VAL B 1 377 ? 106.036 60.210 -20.511 1.00 38.16 376 VAL B CA 1
ATOM 6097 C C . VAL B 1 377 ? 106.913 60.317 -21.755 1.00 40.27 376 VAL B C 1
ATOM 6098 O O . VAL B 1 377 ? 106.642 59.670 -22.783 1.00 38.94 376 VAL B O 1
ATOM 6102 N N . ASP B 1 378 ? 107.964 61.135 -21.653 1.00 41.90 377 ASP B N 1
ATOM 6103 C CA . ASP B 1 378 ? 108.919 61.309 -22.731 1.00 42.87 377 ASP B CA 1
ATOM 6104 C C . ASP B 1 378 ? 109.731 60.009 -22.870 1.00 42.61 377 ASP B C 1
ATOM 6105 O O . ASP B 1 378 ? 110.223 59.439 -21.875 1.00 42.15 377 ASP B O 1
ATOM 6110 N N . ARG B 1 379 ? 109.855 59.549 -24.112 1.00 41.71 378 ARG B N 1
ATOM 6111 C CA . ARG B 1 379 ? 110.593 58.335 -24.427 1.00 41.00 378 ARG B CA 1
ATOM 6112 C C . ARG B 1 379 ? 112.059 58.434 -24.002 1.00 39.27 378 ARG B C 1
ATOM 6113 O O . ARG B 1 379 ? 112.598 57.490 -23.446 1.00 37.22 378 ARG B O 1
ATOM 6121 N N . GLU B 1 380 ? 112.686 59.582 -24.250 1.00 38.88 379 GLU B N 1
ATOM 6122 C CA . GLU B 1 380 ? 114.103 59.781 -23.896 1.00 38.90 379 GLU B CA 1
ATOM 6123 C C . GLU B 1 380 ? 114.340 59.783 -22.389 1.00 38.39 379 GLU B C 1
ATOM 6124 O O . GLU B 1 380 ? 115.429 59.399 -21.932 1.00 37.02 379 GLU B O 1
ATOM 6138 N N . ILE B 1 382 ? 112.653 57.819 -20.323 1.00 36.51 381 ILE B N 1
ATOM 6139 C CA . ILE B 1 382 ? 112.694 56.362 -19.992 1.00 36.27 381 ILE B CA 1
ATOM 6140 C C . ILE B 1 382 ? 114.101 55.815 -20.187 1.00 36.33 381 ILE B C 1
ATOM 6141 O O . ILE B 1 382 ? 114.618 55.117 -19.313 1.00 35.25 381 ILE B O 1
ATOM 6146 N N . LYS B 1 383 ? 114.716 56.155 -21.325 1.00 37.56 382 LYS B N 1
ATOM 6147 C CA . LYS B 1 383 ? 116.092 55.706 -21.637 1.00 38.26 382 LYS B CA 1
ATOM 6148 C C . LYS B 1 383 ? 117.105 56.279 -20.642 1.00 36.03 382 LYS B C 1
ATOM 6149 O O . LYS B 1 383 ? 117.955 55.553 -20.144 1.00 36.00 382 LYS B O 1
ATOM 6155 N N . HIS B 1 384 ? 117.000 57.575 -20.355 1.00 34.68 383 HIS B N 1
ATOM 6156 C CA . HIS B 1 384 ? 117.897 58.232 -19.387 1.00 34.64 383 HIS B CA 1
ATOM 6157 C C . HIS B 1 384 ? 117.695 57.804 -17.935 1.00 33.54 383 HIS B C 1
ATOM 6158 O O . HIS B 1 384 ? 118.605 58.000 -17.129 1.00 31.64 383 HIS B O 1
ATOM 6165 N N . SER B 1 385 ? 116.528 57.233 -17.607 1.00 32.91 384 SER B N 1
ATOM 6166 C CA . SER B 1 385 ? 116.256 56.752 -16.245 1.00 33.05 384 SER B CA 1
ATOM 6167 C C . SER B 1 385 ? 116.928 55.423 -15.890 1.00 33.03 384 SER B C 1
ATOM 6168 O O . SER B 1 385 ? 117.023 55.113 -14.703 1.00 34.40 384 SER B O 1
ATOM 6179 N N . PRO B 1 387 ? 120.091 53.975 -15.854 1.00 31.10 386 PRO B N 1
ATOM 6180 C CA . PRO B 1 387 ? 121.180 53.933 -14.874 1.00 31.04 386 PRO B CA 1
ATOM 6181 C C . PRO B 1 387 ? 120.685 54.115 -13.430 1.00 30.88 386 PRO B C 1
ATOM 6182 O O . PRO B 1 387 ? 121.159 53.411 -12.539 1.00 31.69 386 PRO B O 1
ATOM 6186 N N . ALA B 1 388 ? 119.713 55.010 -13.222 1.00 30.93 387 ALA B N 1
ATOM 6187 C CA . ALA B 1 388 ? 119.139 55.253 -11.889 1.00 30.85 387 ALA B CA 1
ATOM 6188 C C . ALA B 1 388 ? 118.380 54.029 -11.373 1.00 30.47 387 ALA B C 1
ATOM 6189 O O . ALA B 1 388 ? 118.511 53.685 -10.196 1.00 30.02 387 ALA B O 1
ATOM 6191 N N . PHE B 1 389 ? 117.604 53.378 -12.249 1.00 30.60 388 PHE B N 1
ATOM 6192 C CA . PHE B 1 389 ? 116.887 52.131 -11.908 1.00 30.52 388 PHE B CA 1
ATOM 6193 C C . PHE B 1 389 ? 117.849 51.004 -11.534 1.00 31.22 388 PHE B C 1
ATOM 6194 O O . PHE B 1 389 ? 117.577 50.236 -10.608 1.00 30.39 388 PHE B O 1
ATOM 6202 N N . GLU B 1 390 ? 118.957 50.905 -12.265 1.00 32.68 389 GLU B N 1
ATOM 6203 C CA . GLU B 1 390 ? 119.996 49.913 -11.959 1.00 33.45 389 GLU B CA 1
ATOM 6204 C C . GLU B 1 390 ? 120.685 50.209 -10.633 1.00 32.96 389 GLU B C 1
ATOM 6205 O O . GLU B 1 390 ? 121.000 49.276 -9.894 1.00 32.27 389 GLU B O 1
ATOM 6211 N N . LYS B 1 391 ? 120.933 51.491 -10.349 1.00 33.37 390 LYS B N 1
ATOM 6212 C CA . LYS B 1 391 ? 121.541 51.898 -9.072 1.00 34.03 390 LYS B CA 1
ATOM 6213 C C . LYS B 1 391 ? 120.604 51.511 -7.911 1.00 33.28 390 LYS B C 1
ATOM 6214 O O . LYS B 1 391 ? 121.062 50.976 -6.903 1.00 33.52 390 LYS B O 1
ATOM 6220 N N . ILE B 1 392 ? 119.306 51.750 -8.086 1.00 33.37 391 ILE B N 1
ATOM 6221 C CA . ILE B 1 392 ? 118.285 51.362 -7.102 1.00 34.52 391 ILE B CA 1
ATOM 6222 C C . ILE B 1 392 ? 118.302 49.829 -6.884 1.00 35.90 391 ILE B C 1
ATOM 6223 O O . ILE B 1 392 ? 118.272 49.373 -5.744 1.00 36.59 39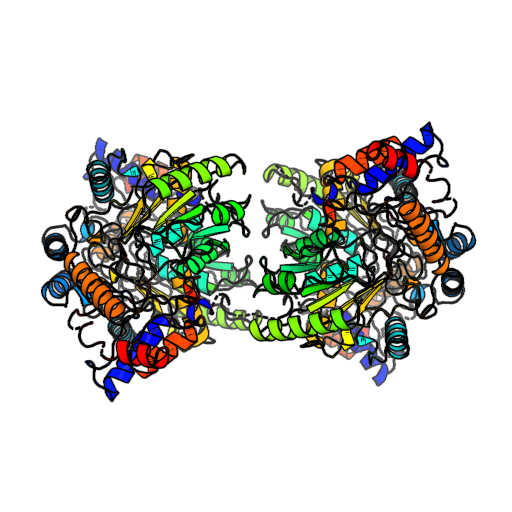1 ILE B O 1
ATOM 6228 N N . TYR B 1 393 ? 118.353 49.069 -7.981 1.00 36.08 392 TYR B N 1
ATOM 6229 C CA . TYR B 1 393 ? 118.438 47.601 -7.952 1.00 37.03 392 TYR B CA 1
ATOM 6230 C C . TYR B 1 393 ? 119.675 47.120 -7.177 1.00 37.04 392 TYR B C 1
ATOM 6231 O O . TYR B 1 393 ? 119.569 46.222 -6.342 1.00 36.10 392 TYR B O 1
ATOM 6240 N N . LYS B 1 394 ? 120.822 47.745 -7.453 1.00 37.57 393 LYS B N 1
ATOM 6241 C CA . LYS B 1 394 ? 122.088 47.424 -6.780 1.00 38.87 393 LYS B CA 1
ATOM 6242 C C . LYS B 1 394 ? 122.095 47.685 -5.255 1.00 39.12 393 LYS B C 1
ATOM 6243 O O . LYS B 1 394 ? 122.923 47.107 -4.559 1.00 38.44 393 LYS B O 1
ATOM 6249 N N . LYS B 1 395 ? 121.197 48.542 -4.747 1.00 39.59 394 LYS B N 1
ATOM 6250 C CA . LYS B 1 395 ? 121.041 48.753 -3.293 1.00 40.08 394 LYS B CA 1
ATOM 6251 C C . LYS B 1 395 ? 120.531 47.489 -2.592 1.00 40.07 394 LYS B C 1
ATOM 6252 O O . LYS B 1 395 ? 120.883 47.250 -1.444 1.00 39.68 394 LYS B O 1
ATOM 6258 N N . TYR B 1 396 ? 119.684 46.718 -3.280 1.00 41.94 395 TYR B N 1
ATOM 6259 C CA . TYR B 1 396 ? 119.073 45.476 -2.753 1.00 43.79 395 TYR B CA 1
ATOM 6260 C C . TYR B 1 396 ? 119.817 44.183 -3.088 1.00 47.20 395 TYR B C 1
ATOM 6261 O O . TYR B 1 396 ? 119.675 43.198 -2.376 1.00 47.46 395 TYR B O 1
ATOM 6270 N N . ASN B 1 397 ? 120.569 44.194 -4.184 1.00 51.47 396 ASN B N 1
ATOM 6271 C CA . ASN B 1 397 ? 121.334 43.047 -4.660 1.00 54.41 396 ASN B CA 1
ATOM 6272 C C . ASN B 1 397 ? 122.800 43.363 -4.394 1.00 57.11 396 ASN B C 1
ATOM 6273 O O . ASN B 1 397 ? 123.530 43.836 -5.272 1.00 57.47 396 ASN B O 1
ATOM 6278 N N . LYS B 1 398 ? 123.181 43.132 -3.134 1.00 59.93 397 LYS B N 1
ATOM 6279 C CA . LYS B 1 398 ? 124.525 43.377 -2.606 1.00 62.31 397 LYS B CA 1
ATOM 6280 C C . LYS B 1 398 ? 125.338 42.078 -2.524 1.00 63.18 397 LYS B C 1
ATOM 6281 O O . LYS B 1 398 ? 126.565 42.119 -2.397 1.00 63.69 397 LYS B O 1
ATOM 6296 N N . VAL C 1 3 ? 52.792 52.306 9.968 1.00 38.93 2 VAL C N 1
ATOM 6297 C CA . VAL C 1 3 ? 52.615 53.617 10.626 1.00 37.11 2 VAL C CA 1
ATOM 6298 C C . VAL C 1 3 ? 53.766 53.838 11.619 1.00 35.87 2 VAL C C 1
ATOM 6299 O O . VAL C 1 3 ? 54.360 54.907 11.650 1.00 35.53 2 VAL C O 1
ATOM 6303 N N . VAL C 1 4 ? 54.086 52.809 12.397 1.00 34.62 3 VAL C N 1
ATOM 6304 C CA . VAL C 1 4 ? 55.180 52.858 13.361 1.00 34.01 3 VAL C CA 1
ATOM 6305 C C . VAL C 1 4 ? 56.550 52.678 12.679 1.00 34.22 3 VAL C C 1
ATOM 6306 O O . VAL C 1 4 ? 56.637 52.469 11.457 1.00 32.99 3 VAL C O 1
ATOM 6310 N N . ASN C 1 5 ? 57.608 52.821 13.477 1.00 33.35 4 ASN C N 1
ATOM 6311 C CA . ASN C 1 5 ? 58.978 52.565 13.045 1.00 34.99 4 ASN C CA 1
ATOM 6312 C C . ASN C 1 5 ? 59.105 51.039 12.853 1.00 34.73 4 ASN C C 1
ATOM 6313 O O . ASN C 1 5 ? 58.883 50.304 13.810 1.00 31.51 4 ASN C O 1
ATOM 6318 N N . GLU C 1 6 ? 59.438 50.581 11.635 1.00 36.27 5 GLU C N 1
ATOM 6319 C CA . GLU C 1 6 ? 59.541 49.123 11.336 1.00 37.24 5 GLU C CA 1
ATOM 6320 C C . GLU C 1 6 ? 60.589 48.408 12.178 1.00 37.05 5 GLU C C 1
ATOM 6321 O O . GLU C 1 6 ? 60.343 47.291 12.633 1.00 37.67 5 GLU C O 1
ATOM 6327 N N . SER C 1 7 ? 61.742 49.048 12.391 1.00 36.57 6 SER C N 1
ATOM 6328 C CA . SER C 1 7 ? 62.802 48.479 13.242 1.00 36.66 6 SER C CA 1
ATOM 6329 C C . SER C 1 7 ? 62.326 48.272 14.674 1.00 34.75 6 SER C C 1
ATOM 6330 O O . SER C 1 7 ? 62.676 47.274 15.289 1.00 33.00 6 SER C O 1
ATOM 6341 N N . TYR C 1 9 ? 59.055 47.908 15.509 1.00 35.41 8 TYR C N 1
ATOM 6342 C CA . TYR C 1 9 ? 58.062 46.834 15.405 1.00 36.06 8 TYR C CA 1
ATOM 6343 C C . TYR C 1 9 ? 58.761 45.467 15.440 1.00 36.25 8 TYR C C 1
ATOM 6344 O O . TYR C 1 9 ? 58.389 44.620 16.260 1.00 35.68 8 TYR C O 1
ATOM 6353 N N . GLN C 1 10 ? 59.775 45.277 14.585 1.00 36.44 9 GLN C N 1
ATOM 6354 C CA . GLN C 1 10 ? 60.510 43.989 14.525 1.00 37.62 9 GLN C CA 1
ATOM 6355 C C . GLN C 1 10 ? 61.145 43.629 15.858 1.00 37.60 9 GLN C C 1
ATOM 6356 O O . GLN C 1 10 ? 61.031 42.487 16.307 1.00 37.45 9 GLN C O 1
ATOM 6362 N N . LEU C 1 11 ? 61.762 44.618 16.502 1.00 37.22 10 LEU C N 1
ATOM 6363 C CA . LEU C 1 11 ? 62.406 44.429 17.803 1.00 37.41 10 LEU C CA 1
ATOM 6364 C C . LEU C 1 11 ? 61.392 44.043 18.895 1.00 38.00 10 LEU C C 1
ATOM 6365 O O . LEU C 1 11 ? 61.725 43.290 19.808 1.00 39.78 10 LEU C O 1
ATOM 6370 N N . GLY C 1 12 ? 60.156 44.535 18.790 1.00 38.65 11 GLY C N 1
ATOM 6371 C CA . GLY C 1 12 ? 59.080 44.172 19.718 1.00 39.46 11 GLY C CA 1
ATOM 6372 C C . GLY C 1 12 ? 58.339 42.876 19.397 1.00 40.62 11 GLY C C 1
ATOM 6373 O O . GLY C 1 12 ? 57.879 42.197 20.308 1.00 39.86 11 GLY C O 1
ATOM 6374 N N . SER C 1 13 ? 58.209 42.554 18.107 1.00 42.26 12 SER C N 1
ATOM 6375 C CA . SER C 1 13 ? 57.505 41.349 17.631 1.00 43.84 12 SER C CA 1
ATOM 6376 C C . SER C 1 13 ? 58.396 40.097 17.511 1.00 45.84 12 SER C C 1
ATOM 6377 O O . SER C 1 13 ? 57.888 38.989 17.688 1.00 46.19 12 SER C O 1
ATOM 6380 N N . VAL C 1 14 ? 59.698 40.256 17.233 1.00 47.62 13 VAL C N 1
ATOM 6381 C CA . VAL C 1 14 ? 60.619 39.100 17.123 1.00 49.20 13 VAL C CA 1
ATOM 6382 C C . VAL C 1 14 ? 60.713 38.364 18.480 1.00 50.23 13 VAL C C 1
ATOM 6383 O O . VAL C 1 14 ? 60.945 38.998 19.520 1.00 50.39 13 VAL C O 1
ATOM 6387 N N . ARG C 1 15 ? 60.469 37.050 18.452 1.00 51.37 14 ARG C N 1
ATOM 6388 C CA . ARG C 1 15 ? 60.484 36.201 19.654 1.00 52.15 14 ARG C CA 1
ATOM 6389 C C . ARG C 1 15 ? 61.885 35.652 19.874 1.00 52.18 14 ARG C C 1
ATOM 6390 O O . ARG C 1 15 ? 62.621 35.411 18.913 1.00 51.99 14 ARG C O 1
ATOM 6392 N N . SER C 1 16 ? 62.249 35.465 21.138 1.00 52.81 15 SER C N 1
ATOM 6393 C CA . SER C 1 16 ? 63.572 34.955 21.502 1.00 54.21 15 SER C CA 1
ATOM 6394 C C . SER C 1 16 ? 63.579 33.422 21.520 1.00 54.80 15 SER C C 1
ATOM 6395 O O . SER C 1 16 ? 62.548 32.798 21.749 1.00 55.11 15 SER C O 1
ATOM 6398 N N . ALA C 1 17 ? 64.751 32.833 21.271 1.00 55.25 16 ALA C N 1
ATOM 6399 C CA . ALA C 1 17 ? 64.938 31.378 21.351 1.00 55.18 16 ALA C CA 1
ATOM 6400 C C . ALA C 1 17 ? 64.792 30.926 22.808 1.00 54.91 16 ALA C C 1
ATOM 6401 O O . ALA C 1 17 ? 64.083 29.954 23.089 1.00 54.75 16 ALA C O 1
ATOM 6403 N N . ILE C 1 18 ? 65.437 31.671 23.714 1.00 54.55 17 ILE C N 1
ATOM 6404 C CA . ILE C 1 18 ? 65.427 31.382 25.148 1.00 54.70 17 ILE C CA 1
ATOM 6405 C C . ILE C 1 18 ? 64.023 31.547 25.750 1.00 54.65 17 ILE C C 1
ATOM 6406 O O . ILE C 1 18 ? 63.554 30.640 26.440 1.00 54.76 17 ILE C O 1
ATOM 6411 N N . ARG C 1 19 ? 63.374 32.686 25.485 1.00 55.02 18 ARG C N 1
ATOM 6412 C CA . ARG C 1 19 ? 62.019 32.970 26.006 1.00 55.45 18 ARG C CA 1
ATOM 6413 C C . ARG C 1 19 ? 61.021 31.886 25.579 1.00 54.15 18 ARG C C 1
ATOM 6414 O O . ARG C 1 19 ? 60.305 31.337 26.415 1.00 54.34 18 ARG C O 1
ATOM 6422 N N . GLU C 1 20 ? 61.052 31.547 24.296 1.00 52.91 19 GLU C N 1
ATOM 6423 C CA . GLU C 1 20 ? 60.175 30.524 23.700 1.00 52.33 19 GLU C CA 1
ATOM 6424 C C . GLU C 1 20 ? 60.467 29.114 24.275 1.00 50.69 19 GLU C C 1
ATOM 6425 O O . GLU C 1 20 ? 59.550 28.295 24.418 1.00 50.77 19 GLU C O 1
ATOM 6431 N N . LEU C 1 21 ? 61.730 28.853 24.626 1.00 48.77 20 LEU C N 1
ATOM 6432 C CA . LEU C 1 21 ? 62.133 27.581 25.247 1.00 47.85 20 LEU C CA 1
ATOM 6433 C C . LEU C 1 21 ? 61.631 27.513 26.700 1.00 47.94 20 LEU C C 1
ATOM 6434 O O . LEU C 1 21 ? 61.197 26.454 27.149 1.00 46.21 20 LEU C O 1
ATOM 6439 N N . PHE C 1 22 ? 61.722 28.640 27.418 1.00 49.19 21 PHE C N 1
ATOM 6440 C CA . PHE C 1 22 ? 61.196 28.785 28.796 1.00 50.32 21 PHE C CA 1
ATOM 6441 C C . PHE C 1 22 ? 59.656 28.653 28.829 1.00 50.19 21 PHE C C 1
ATOM 6442 O O . PHE C 1 22 ? 59.115 28.061 29.777 1.00 49.88 21 PHE C O 1
ATOM 6450 N N . GLU C 1 23 ? 58.974 29.199 27.805 1.00 49.91 22 GLU C N 1
ATOM 6451 C CA . GLU C 1 23 ? 57.516 29.035 27.652 1.00 49.66 22 GLU C CA 1
ATOM 6452 C C . GLU C 1 23 ? 57.199 27.555 27.404 1.00 48.23 22 GLU C C 1
ATOM 6453 O O . GLU C 1 23 ? 56.281 27.015 28.024 1.00 49.14 22 GLU C O 1
ATOM 6459 N N . TYR C 1 24 ? 57.959 26.918 26.500 1.00 45.98 23 TYR C N 1
ATOM 6460 C CA . TYR C 1 24 ? 57.813 25.478 26.193 1.00 43.69 23 TYR C CA 1
ATOM 6461 C C . TYR C 1 24 ? 57.941 24.597 27.447 1.00 42.65 23 TYR C C 1
ATOM 6462 O O . TYR C 1 24 ? 57.158 23.658 27.634 1.00 41.35 23 TYR C O 1
ATOM 6471 N N . GLY C 1 25 ? 58.939 24.901 28.275 1.00 42.68 24 GLY C N 1
ATOM 6472 C CA . GLY C 1 25 ? 59.170 24.190 29.529 1.00 43.03 24 GLY C CA 1
ATOM 6473 C C . GLY C 1 25 ? 58.008 24.313 30.510 1.00 43.52 24 GLY C C 1
ATOM 6474 O O . GLY C 1 25 ? 57.709 23.347 31.229 1.00 42.26 24 GLY C O 1
ATOM 6475 N N . LYS C 1 26 ? 57.358 25.490 30.538 1.00 44.20 25 LYS C N 1
ATOM 6476 C CA . LYS C 1 26 ? 56.160 25.704 31.385 1.00 45.13 25 LYS C CA 1
ATOM 6477 C C . LYS C 1 26 ? 54.994 24.845 30.894 1.00 43.73 25 LYS C C 1
ATOM 6478 O O . LYS C 1 26 ? 54.331 24.215 31.715 1.00 43.65 25 LYS C O 1
ATOM 6484 N N . LYS C 1 27 ? 54.771 24.817 29.571 1.00 43.01 26 LYS C N 1
ATOM 6485 C CA . LYS C 1 27 ? 53.740 23.952 28.954 1.00 43.24 26 LYS C CA 1
ATOM 6486 C C . LYS C 1 27 ? 53.999 22.472 29.285 1.00 40.58 26 LYS C C 1
ATOM 6487 O O . LYS C 1 27 ? 53.082 21.746 29.673 1.00 38.81 26 LYS C O 1
ATOM 6493 N N . ARG C 1 28 ? 55.258 22.049 29.138 1.00 39.32 27 ARG C N 1
ATOM 6494 C CA . ARG C 1 28 ? 55.679 20.674 29.486 1.00 38.44 27 ARG C CA 1
ATOM 6495 C C . ARG C 1 28 ? 55.486 20.376 30.960 1.00 36.78 27 ARG C C 1
ATOM 6496 O O . ARG C 1 28 ? 55.009 19.290 31.308 1.00 35.98 27 ARG C O 1
ATOM 6504 N N . ALA C 1 29 ? 55.872 21.342 31.805 1.00 35.41 28 ALA C N 1
ATOM 6505 C CA . ALA C 1 29 ? 55.672 21.281 33.261 1.00 34.74 28 ALA C CA 1
ATOM 6506 C C . ALA C 1 29 ? 54.196 21.062 33.595 1.00 32.47 28 ALA C C 1
ATOM 6507 O O . ALA C 1 29 ? 53.889 20.279 34.465 1.00 30.61 28 ALA C O 1
ATOM 6509 N N . ALA C 1 30 ? 53.301 21.731 32.861 1.00 32.81 29 ALA C N 1
ATOM 6510 C CA . ALA C 1 30 ? 51.841 21.536 33.009 1.00 32.65 29 ALA C CA 1
ATOM 6511 C C . ALA C 1 30 ? 51.319 20.112 32.726 1.00 32.25 29 ALA C C 1
ATOM 6512 O O . ALA C 1 30 ? 50.327 19.693 33.332 1.00 30.67 29 ALA C O 1
ATOM 6514 N N . ILE C 1 31 ? 52.024 19.380 31.856 1.00 32.17 30 ILE C N 1
ATOM 6515 C CA . ILE C 1 31 ? 51.681 18.014 31.436 1.00 32.10 30 ILE C CA 1
ATOM 6516 C C . ILE C 1 31 ? 52.358 16.943 32.301 1.00 32.36 30 ILE C C 1
ATOM 6517 O O . ILE C 1 31 ? 51.683 16.043 32.825 1.00 32.55 30 ILE C O 1
ATOM 6522 N N . VAL C 1 32 ? 53.678 17.053 32.459 1.00 32.79 31 VAL C N 1
ATOM 6523 C CA . VAL C 1 32 ? 54.499 16.050 33.194 1.00 32.91 31 VAL C CA 1
ATOM 6524 C C . VAL C 1 32 ? 54.971 16.432 34.628 1.00 33.40 31 VAL C C 1
ATOM 6525 O O . VAL C 1 32 ? 55.449 15.558 35.371 1.00 32.87 31 VAL C O 1
ATOM 6529 N N . GLY C 1 33 ? 54.812 17.703 35.008 1.00 33.16 32 GLY C N 1
ATOM 6530 C CA . GLY C 1 33 ? 55.227 18.211 36.320 1.00 33.94 32 GLY C CA 1
ATOM 6531 C C . GLY C 1 33 ? 56.599 18.872 36.213 1.00 33.95 32 GLY C C 1
ATOM 6532 O O . GLY C 1 33 ? 57.475 18.351 35.517 1.00 33.72 32 GLY C O 1
ATOM 6533 N N . LYS C 1 34 ? 56.778 20.003 36.912 1.00 33.45 33 LYS C N 1
ATOM 6534 C CA . LYS C 1 34 ? 58.043 20.767 36.931 1.00 34.09 33 LYS C CA 1
ATOM 6535 C C . LYS C 1 34 ? 59.253 19.923 37.361 1.00 34.20 33 LYS C C 1
ATOM 6536 O O . LYS C 1 34 ? 60.351 20.130 36.868 1.00 34.66 33 LYS C O 1
ATOM 6538 N N . GLU C 1 35 ? 59.027 18.958 38.254 1.00 34.82 34 GLU C N 1
ATOM 6539 C CA . GLU C 1 35 ? 60.061 18.016 38.696 1.00 35.39 34 GLU C CA 1
ATOM 6540 C C . GLU C 1 35 ? 60.612 17.104 37.572 1.00 35.46 34 GLU C C 1
ATOM 6541 O O . GLU C 1 35 ? 61.701 16.555 37.730 1.00 35.47 34 GLU C O 1
ATOM 6543 N N . ASN C 1 36 ? 59.878 16.951 36.458 1.00 35.28 35 ASN C N 1
ATOM 6544 C CA . ASN C 1 36 ? 60.311 16.134 35.301 1.00 35.44 35 ASN C CA 1
ATOM 6545 C C . ASN C 1 36 ? 60.765 16.909 34.049 1.00 35.11 35 ASN C C 1
ATOM 6546 O O . ASN C 1 36 ? 61.032 16.305 32.994 1.00 35.38 35 ASN C O 1
ATOM 6551 N N . VAL C 1 37 ? 60.861 18.231 34.177 1.00 34.06 36 VAL C N 1
ATOM 6552 C CA . VAL C 1 37 ? 61.343 19.119 33.128 1.00 33.27 36 VAL C CA 1
ATOM 6553 C C . VAL C 1 37 ? 62.653 19.704 33.671 1.00 33.20 36 VAL C C 1
ATOM 6554 O O . VAL C 1 37 ? 62.652 20.357 34.732 1.00 32.94 36 VAL C O 1
ATOM 6558 N N . TYR C 1 38 ? 63.748 19.462 32.940 1.00 32.38 37 TYR C N 1
ATOM 6559 C CA . TYR C 1 38 ? 65.107 19.896 33.328 1.00 31.87 37 TYR C CA 1
ATOM 6560 C C . TYR C 1 38 ? 65.407 21.140 32.524 1.00 30.83 37 TYR C C 1
ATOM 6561 O O . TYR C 1 38 ? 65.920 21.066 31.417 1.00 29.56 37 TYR C O 1
ATOM 6570 N N . ASP C 1 39 ? 65.007 22.280 33.084 1.00 31.16 38 ASP C N 1
ATOM 6571 C CA . ASP C 1 39 ? 65.159 23.580 32.444 1.00 32.31 38 ASP C CA 1
ATOM 6572 C C . ASP C 1 39 ? 66.490 24.262 32.774 1.00 32.66 38 ASP C C 1
ATOM 6573 O O . ASP C 1 39 ? 66.675 24.775 33.882 1.00 32.51 38 ASP C O 1
ATOM 6578 N N . PHE C 1 40 ? 67.394 24.284 31.794 1.00 32.88 39 PHE C N 1
ATOM 6579 C CA . PHE C 1 40 ? 68.669 24.999 31.912 1.00 33.36 39 PHE C CA 1
ATOM 6580 C C . PHE C 1 40 ? 68.677 26.242 30.991 1.00 35.48 39 PHE C C 1
ATOM 6581 O O . PHE C 1 40 ? 69.754 26.790 30.699 1.00 34.56 39 PHE C O 1
ATOM 6589 N N . SER C 1 41 ? 67.488 26.725 30.593 1.00 37.49 40 SER C N 1
ATOM 6590 C CA . SER C 1 41 ? 67.375 27.844 29.655 1.00 39.24 40 SER C CA 1
ATOM 6591 C C . SER C 1 41 ? 67.626 29.224 30.270 1.00 41.42 40 SER C C 1
ATOM 6592 O O . SER C 1 41 ? 68.681 29.798 30.044 1.00 41.36 40 SER C O 1
ATOM 6595 N N . ILE C 1 42 ? 66.663 29.745 31.037 1.00 43.82 41 ILE C N 1
ATOM 6596 C CA . ILE C 1 42 ? 66.725 31.124 31.564 1.00 46.48 41 ILE C CA 1
ATOM 6597 C C . ILE C 1 42 ? 67.839 31.344 32.598 1.00 47.28 41 ILE C C 1
ATOM 6598 O O . ILE C 1 42 ? 67.995 30.541 33.516 1.00 49.28 41 ILE C O 1
ATOM 6600 N N . GLY C 1 43 ? 68.585 32.438 32.428 1.00 47.65 42 GLY C N 1
ATOM 6601 C CA . GLY C 1 43 ? 69.713 32.804 33.283 1.00 48.27 42 GLY C CA 1
ATOM 6602 C C . GLY C 1 43 ? 69.422 33.882 34.311 1.00 48.18 42 GLY C C 1
ATOM 6603 O O . GLY C 1 43 ? 70.239 34.806 34.492 1.00 49.60 42 GLY C O 1
ATOM 6604 N N . ASN C 1 44 ? 68.268 33.777 34.975 1.00 46.07 43 ASN C N 1
ATOM 6605 C CA . ASN C 1 44 ? 67.854 34.747 35.994 1.00 45.88 43 ASN C CA 1
ATOM 6606 C C . ASN C 1 44 ? 68.425 34.296 37.342 1.00 44.63 43 ASN C C 1
ATOM 6607 O O . ASN C 1 44 ? 68.341 33.102 37.649 1.00 43.77 43 ASN C O 1
ATOM 6612 N N . PRO C 1 45 ? 69.032 35.226 38.133 1.00 44.21 44 PRO C N 1
ATOM 6613 C CA . PRO C 1 45 ? 69.571 34.925 39.483 1.00 44.35 44 PRO C CA 1
ATOM 6614 C C . PRO C 1 45 ? 68.624 34.062 40.327 1.00 43.78 44 PRO C C 1
ATOM 6615 O O . PRO C 1 45 ? 67.416 34.324 40.320 1.00 43.69 44 PRO C O 1
ATOM 6619 N N . SER C 1 46 ? 69.167 33.045 41.006 1.00 43.06 45 SER C N 1
ATOM 6620 C CA . SER C 1 46 ? 68.369 32.076 41.787 1.00 41.82 45 SER C CA 1
ATOM 6621 C C . SER C 1 46 ? 68.676 31.954 43.286 1.00 41.71 45 SER C C 1
ATOM 6622 O O . SER C 1 46 ? 67.956 31.226 43.982 1.00 40.15 45 SER C O 1
ATOM 6625 N N . ILE C 1 47 ? 69.739 32.613 43.772 1.00 42.12 46 ILE C N 1
ATOM 6626 C CA . ILE C 1 47 ? 70.040 32.683 45.229 1.00 41.84 46 ILE C CA 1
ATOM 6627 C C . ILE C 1 47 ? 69.405 33.993 45.718 1.00 41.93 46 ILE C C 1
ATOM 6628 O O . ILE C 1 47 ? 69.365 34.964 44.950 1.00 41.91 46 ILE C O 1
ATOM 6633 N N . PRO C 1 48 ? 68.900 34.030 46.973 1.00 41.55 47 PRO C N 1
ATOM 6634 C CA . PRO C 1 48 ? 68.297 35.268 47.463 1.00 41.25 47 PRO C CA 1
ATOM 6635 C C . PRO C 1 48 ? 69.340 36.294 47.901 1.00 40.94 47 PRO C C 1
ATOM 6636 O O . PRO C 1 48 ? 70.482 35.935 48.231 1.00 40.57 47 PRO C O 1
ATOM 6640 N N . ALA C 1 49 ? 68.911 37.555 47.933 1.00 40.37 48 ALA C N 1
ATOM 6641 C CA . ALA C 1 49 ? 69.744 38.681 48.344 1.00 39.00 48 ALA C CA 1
ATOM 6642 C C . ALA C 1 49 ? 70.235 38.533 49.772 1.00 39.25 48 ALA C C 1
ATOM 6643 O O . ALA C 1 49 ? 69.525 37.945 50.606 1.00 38.12 48 ALA C O 1
ATOM 6645 N N . PRO C 1 50 ? 71.431 39.090 50.074 1.00 39.28 49 PRO C N 1
ATOM 6646 C CA . PRO C 1 50 ? 71.882 39.065 51.468 1.00 39.02 49 PRO C CA 1
ATOM 6647 C C . PRO C 1 50 ? 70.887 39.881 52.300 1.00 39.91 49 PRO C C 1
ATOM 6648 O O . PRO C 1 50 ? 70.404 40.920 51.834 1.00 40.01 49 PRO C O 1
ATOM 6652 N N . GLN C 1 51 ? 70.574 39.396 53.502 1.00 40.53 50 GLN C N 1
ATOM 6653 C CA . GLN C 1 51 ? 69.538 40.000 54.369 1.00 40.09 50 GLN C CA 1
ATOM 6654 C C . GLN C 1 51 ? 69.648 41.522 54.600 1.00 40.16 50 GLN C C 1
ATOM 6655 O O . GLN C 1 51 ? 68.619 42.170 54.807 1.00 40.74 50 GLN C O 1
ATOM 6661 N N . ILE C 1 52 ? 70.872 42.072 54.534 1.00 39.35 51 ILE C N 1
ATOM 6662 C CA . ILE C 1 52 ? 71.133 43.530 54.613 1.00 39.14 51 ILE C CA 1
ATOM 6663 C C . ILE C 1 52 ? 70.369 44.337 53.526 1.00 39.19 51 ILE C C 1
ATOM 6664 O O . ILE C 1 52 ? 70.084 45.509 53.721 1.00 39.18 51 ILE C O 1
ATOM 6669 N N . VAL C 1 53 ? 70.056 43.705 52.391 1.00 40.00 52 VAL C N 1
ATOM 6670 C CA . VAL C 1 53 ? 69.246 44.319 51.326 1.00 40.14 52 VAL C CA 1
ATOM 6671 C C . VAL C 1 53 ? 67.839 44.618 51.878 1.00 40.05 52 VAL C C 1
ATOM 6672 O O . VAL C 1 53 ? 67.458 45.788 51.978 1.00 39.68 52 VAL C O 1
ATOM 6676 N N . ASN C 1 54 ? 67.113 43.568 52.280 1.00 40.23 53 ASN C N 1
ATOM 6677 C CA . ASN C 1 54 ? 65.751 43.709 52.849 1.00 39.91 53 ASN C CA 1
ATOM 6678 C C . ASN C 1 54 ? 65.702 44.469 54.170 1.00 40.79 53 ASN C C 1
ATOM 6679 O O . ASN C 1 54 ? 64.720 45.174 54.417 1.00 41.76 53 ASN C O 1
ATOM 6684 N N . ASP C 1 55 ? 66.738 44.325 55.009 1.00 41.07 54 ASP C N 1
ATOM 6685 C CA . ASP C 1 55 ? 66.840 45.067 56.282 1.00 40.68 54 ASP C CA 1
ATOM 6686 C C . ASP C 1 55 ? 66.948 46.575 56.025 1.00 40.26 54 ASP C C 1
ATOM 6687 O O . ASP C 1 55 ? 66.165 47.350 56.569 1.00 40.46 54 ASP C O 1
ATOM 6692 N N . THR C 1 56 ? 67.916 46.966 55.196 1.00 40.13 55 THR C N 1
ATOM 6693 C CA . THR C 1 56 ? 68.128 48.385 54.813 1.00 40.24 55 THR C CA 1
ATOM 6694 C C . THR C 1 56 ? 66.862 49.023 54.203 1.00 39.78 55 THR C C 1
ATOM 6695 O O . THR C 1 56 ? 66.520 50.154 54.576 1.00 39.28 55 THR C O 1
ATOM 6699 N N . ILE C 1 57 ? 66.186 48.293 53.296 1.00 39.46 56 ILE C N 1
ATOM 6700 C CA . ILE C 1 57 ? 64.915 48.744 52.674 1.00 39.36 56 ILE C CA 1
ATOM 6701 C C . ILE C 1 57 ? 63.860 49.049 53.749 1.00 39.91 56 ILE C C 1
ATOM 6702 O O . ILE C 1 57 ? 63.218 50.106 53.701 1.00 39.50 56 ILE C O 1
ATOM 6707 N N . LYS C 1 58 ? 63.708 48.130 54.710 1.00 40.37 57 LYS C N 1
ATOM 6708 C CA . LYS C 1 58 ? 62.783 48.307 55.841 1.00 40.49 57 LYS C CA 1
ATOM 6709 C C . LYS C 1 58 ? 63.125 49.552 56.672 1.00 40.58 57 LYS C C 1
ATOM 6710 O O . LYS C 1 58 ? 62.224 50.305 57.035 1.00 40.24 57 LYS C O 1
ATOM 6712 N N . GLU C 1 59 ? 64.420 49.767 56.936 1.00 41.08 58 GLU C N 1
ATOM 6713 C CA . GLU C 1 59 ? 64.898 50.928 57.718 1.00 42.16 58 GLU C CA 1
ATOM 6714 C C . GLU C 1 59 ? 64.679 52.293 57.060 1.00 41.23 58 GLU C C 1
ATOM 6715 O O . GLU C 1 59 ? 64.313 53.245 57.750 1.00 41.16 58 GLU C O 1
ATOM 6721 N N . LEU C 1 60 ? 64.938 52.389 55.754 1.00 40.77 59 LEU C N 1
ATOM 6722 C CA . LEU C 1 60 ? 64.748 53.648 55.004 1.00 40.60 59 LEU C CA 1
ATOM 6723 C C . LEU C 1 60 ? 63.274 54.046 54.999 1.00 41.21 59 LEU C C 1
ATOM 6724 O O . LEU C 1 60 ? 62.920 55.162 55.403 1.00 41.41 59 LEU C O 1
ATOM 6729 N N . VAL C 1 61 ? 62.434 53.099 54.588 1.00 41.34 60 VAL C N 1
ATOM 6730 C CA . VAL C 1 61 ? 60.969 53.260 54.553 1.00 40.96 60 VAL C CA 1
ATOM 6731 C C . VAL C 1 61 ? 60.374 53.628 55.935 1.00 40.68 60 VAL C C 1
ATOM 6732 O O . VAL C 1 61 ? 59.432 54.423 56.013 1.00 40.24 60 VAL C O 1
ATOM 6736 N N . THR C 1 62 ? 60.964 53.093 57.005 1.00 40.95 61 THR C N 1
ATOM 6737 C CA . THR C 1 62 ? 60.523 53.368 58.372 1.00 40.96 61 THR C CA 1
ATOM 6738 C C . THR C 1 62 ? 61.094 54.677 58.948 1.00 42.08 61 THR C C 1
ATOM 6739 O O . THR C 1 62 ? 60.346 55.431 59.577 1.00 42.08 61 THR C O 1
ATOM 6743 N N . ASP C 1 63 ? 62.388 54.948 58.715 1.00 43.09 62 ASP C N 1
ATOM 6744 C CA . ASP C 1 63 ? 63.108 56.091 59.345 1.00 44.27 62 ASP C CA 1
ATOM 6745 C C . ASP C 1 63 ? 63.476 57.300 58.480 1.00 44.49 62 ASP C C 1
ATOM 6746 O O . ASP C 1 63 ? 63.488 58.427 58.994 1.00 45.05 62 ASP C O 1
ATOM 6751 N N . TYR C 1 64 ? 63.799 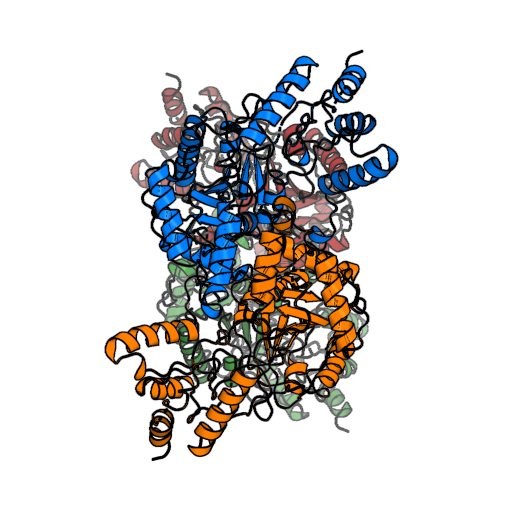57.073 57.204 1.00 44.12 63 TYR C N 1
ATOM 6752 C CA . TYR C 1 64 ? 64.216 58.152 56.275 1.00 43.85 63 TYR C CA 1
ATOM 6753 C C . TYR C 1 64 ? 62.987 58.977 55.873 1.00 43.28 63 TYR C C 1
ATOM 6754 O O . TYR C 1 64 ? 61.924 58.397 55.622 1.00 43.19 63 TYR C O 1
ATOM 6763 N N . ASP C 1 65 ? 63.145 60.309 55.821 1.00 42.66 64 ASP C N 1
ATOM 6764 C CA . ASP C 1 65 ? 62.067 61.270 55.452 1.00 41.87 64 ASP C CA 1
ATOM 6765 C C . ASP C 1 65 ? 61.394 60.863 54.127 1.00 40.93 64 ASP C C 1
ATOM 6766 O O . ASP C 1 65 ? 62.069 60.766 53.104 1.00 40.83 64 ASP C O 1
ATOM 6771 N N . SER C 1 66 ? 60.072 60.669 54.172 1.00 40.26 65 SER C N 1
ATOM 6772 C CA . SER C 1 66 ? 59.274 60.128 53.049 1.00 39.74 65 SER C CA 1
ATOM 6773 C C . SER C 1 66 ? 59.396 60.899 51.726 1.00 39.31 65 SER C C 1
ATOM 6774 O O . SER C 1 66 ? 59.529 60.278 50.662 1.00 39.26 65 SER C O 1
ATOM 6777 N N . VAL C 1 67 ? 59.375 62.233 51.800 1.00 38.47 66 VAL C N 1
ATOM 6778 C CA . VAL C 1 67 ? 59.557 63.094 50.614 1.00 38.00 66 VAL C CA 1
ATOM 6779 C C . VAL C 1 67 ? 61.010 62.979 50.108 1.00 37.98 66 VAL C C 1
ATOM 6780 O O . VAL C 1 67 ? 61.232 62.795 48.908 1.00 37.64 66 VAL C O 1
ATOM 6784 N N . ALA C 1 68 ? 61.970 63.062 51.038 1.00 37.80 67 ALA C N 1
ATOM 6785 C CA . ALA C 1 68 ? 63.406 62.946 50.729 1.00 37.63 67 ALA C CA 1
ATOM 6786 C C . ALA C 1 68 ? 63.813 61.558 50.192 1.00 37.67 67 ALA C C 1
ATOM 6787 O O . ALA C 1 68 ? 64.643 61.468 49.288 1.00 37.68 67 ALA C O 1
ATOM 6789 N N . LEU C 1 69 ? 63.230 60.499 50.756 1.00 37.47 68 LEU C N 1
ATOM 6790 C CA . LEU C 1 69 ? 63.509 59.113 50.348 1.00 37.75 68 LEU C CA 1
ATOM 6791 C C . LEU C 1 69 ? 63.057 58.813 48.921 1.00 37.69 68 LEU C C 1
ATOM 6792 O O . LEU C 1 69 ? 63.819 58.234 48.136 1.00 37.88 68 LEU C O 1
ATOM 6797 N N . HIS C 1 70 ? 61.808 59.178 48.618 1.00 37.65 69 HIS C N 1
ATOM 6798 C CA . HIS C 1 70 ? 61.191 58.926 47.299 1.00 37.98 69 HIS C CA 1
ATOM 6799 C C . HIS C 1 70 ? 61.379 60.071 46.281 1.00 37.66 69 HIS C C 1
ATOM 6800 O O . HIS C 1 70 ? 60.939 59.958 45.133 1.00 37.37 69 HIS C O 1
ATOM 6807 N N . GLY C 1 71 ? 62.045 61.150 46.698 1.00 37.60 70 GLY C N 1
ATOM 6808 C CA . GLY C 1 71 ? 62.301 62.310 45.851 1.00 37.37 70 GLY C CA 1
ATOM 6809 C C . GLY C 1 71 ? 63.341 62.072 44.772 1.00 37.39 70 GLY C C 1
ATOM 6810 O O . GLY C 1 71 ? 64.122 61.109 44.846 1.00 37.02 70 GLY C O 1
ATOM 6811 N N . TYR C 1 72 ? 63.349 62.957 43.767 1.00 36.94 71 TYR C N 1
ATOM 6812 C CA . TYR C 1 72 ? 64.338 62.914 42.694 1.00 36.46 71 TYR C CA 1
ATOM 6813 C C . TYR C 1 72 ? 65.742 63.099 43.265 1.00 35.63 71 TYR C C 1
ATOM 6814 O O . TYR C 1 72 ? 65.932 63.850 44.218 1.00 35.09 71 TYR C O 1
ATOM 6823 N N . THR C 1 73 ? 66.702 62.383 42.691 1.00 35.31 72 THR C N 1
ATOM 6824 C CA . THR C 1 73 ? 68.118 62.570 42.997 1.00 35.24 72 THR C CA 1
ATOM 6825 C C . THR C 1 73 ? 68.657 63.335 41.795 1.00 36.44 72 THR C C 1
ATOM 6826 O O . THR C 1 73 ? 67.932 63.541 40.804 1.00 35.21 72 THR C O 1
ATOM 6830 N N . SER C 1 74 ? 69.923 63.749 41.866 1.00 37.10 73 SER C N 1
ATOM 6831 C CA . SER C 1 74 ? 70.593 64.355 40.708 1.00 37.60 73 SER C CA 1
ATOM 6832 C C . SER C 1 74 ? 70.642 63.287 39.602 1.00 37.33 73 SER C C 1
ATOM 6833 O O . SER C 1 74 ? 70.553 62.086 39.899 1.00 37.03 73 SER C O 1
ATOM 6836 N N . ALA C 1 75 ? 70.782 63.716 38.351 1.00 37.51 74 ALA C N 1
ATOM 6837 C CA . ALA C 1 75 ? 70.838 62.804 37.189 1.00 37.33 74 ALA C CA 1
ATOM 6838 C C . ALA C 1 75 ? 71.873 61.687 37.356 1.00 37.53 74 ALA C C 1
ATOM 6839 O O . ALA C 1 75 ? 71.562 60.502 37.186 1.00 37.04 74 ALA C O 1
ATOM 6841 N N . GLN C 1 76 ? 73.085 62.090 37.735 1.00 36.98 75 GLN C N 1
ATOM 6842 C CA . GLN C 1 76 ? 74.185 61.155 37.985 1.00 37.42 75 GLN C CA 1
ATOM 6843 C C . GLN C 1 76 ? 74.018 60.319 39.277 1.00 37.19 75 GLN C C 1
ATOM 6844 O O . GLN C 1 76 ? 74.755 59.362 39.466 1.00 38.17 75 GLN C O 1
ATOM 6850 N N . GLY C 1 77 ? 73.073 60.691 40.145 1.00 36.27 76 GLY C N 1
ATOM 6851 C CA . GLY C 1 77 ? 72.746 59.974 41.372 1.00 36.05 76 GLY C CA 1
ATOM 6852 C C . GLY C 1 77 ? 73.279 60.661 42.604 1.00 35.98 76 GLY C C 1
ATOM 6853 O O . GLY C 1 77 ? 74.075 61.577 42.495 1.00 35.78 76 GLY C O 1
ATOM 6854 N N . ASP C 1 78 ? 72.827 60.216 43.779 1.00 36.59 77 ASP C N 1
ATOM 6855 C CA . ASP C 1 78 ? 73.273 60.755 45.077 1.00 36.61 77 ASP C CA 1
ATOM 6856 C C . ASP C 1 78 ? 74.792 60.752 45.178 1.00 36.97 77 ASP C C 1
ATOM 6857 O O . ASP C 1 78 ? 75.430 59.763 44.801 1.00 37.07 77 ASP C O 1
ATOM 6862 N N . VAL C 1 79 ? 75.358 61.849 45.689 1.00 37.46 78 VAL C N 1
ATOM 6863 C CA . VAL C 1 79 ? 76.810 61.961 45.861 1.00 36.83 78 VAL C CA 1
ATOM 6864 C C . VAL C 1 79 ? 77.276 60.877 46.852 1.00 36.89 78 VAL C C 1
ATOM 6865 O O . VAL C 1 79 ? 78.284 60.225 46.599 1.00 38.30 78 VAL C O 1
ATOM 6869 N N . GLU C 1 80 ? 76.479 60.633 47.902 1.00 37.11 79 GLU C N 1
ATOM 6870 C CA . GLU C 1 80 ? 76.753 59.621 48.937 1.00 36.96 79 GLU C CA 1
ATOM 6871 C C . GLU C 1 80 ? 76.843 58.203 48.372 1.00 36.56 79 GLU C C 1
ATOM 6872 O O . GLU C 1 80 ? 77.676 57.410 48.828 1.00 37.22 79 GLU C O 1
ATOM 6878 N N . THR C 1 81 ? 75.962 57.885 47.419 1.00 35.57 80 THR C N 1
ATOM 6879 C CA . THR C 1 81 ? 75.946 56.576 46.759 1.00 34.88 80 THR C CA 1
ATOM 6880 C C . THR C 1 81 ? 77.193 56.384 45.902 1.00 33.95 80 THR C C 1
ATOM 6881 O O . THR C 1 81 ? 77.825 55.341 45.979 1.00 35.29 80 THR C O 1
ATOM 6885 N N . ARG C 1 82 ? 77.557 57.398 45.124 1.00 33.76 81 ARG C N 1
ATOM 6886 C CA . ARG C 1 82 ? 78.738 57.342 44.234 1.00 33.28 81 ARG C CA 1
ATOM 6887 C C . ARG C 1 82 ? 80.038 57.310 45.032 1.00 33.68 81 ARG C C 1
ATOM 6888 O O . ARG C 1 82 ? 80.936 56.525 44.720 1.00 35.06 81 ARG C O 1
ATOM 6896 N N . ALA C 1 83 ? 80.131 58.174 46.042 1.00 32.83 82 ALA C N 1
ATOM 6897 C CA . ALA C 1 83 ? 81.294 58.226 46.945 1.00 32.57 82 ALA C CA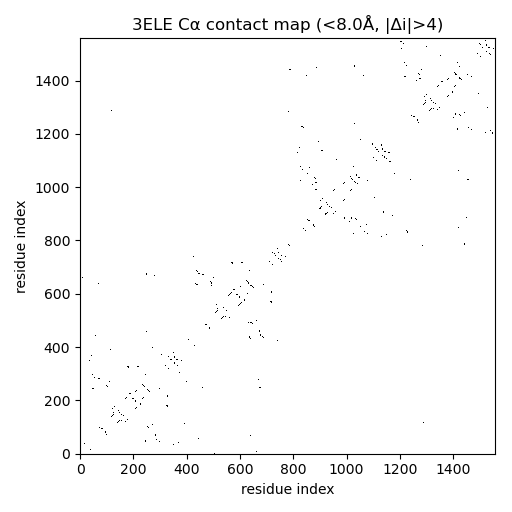 1
ATOM 6898 C C . ALA C 1 83 ? 81.523 56.896 47.673 1.00 32.67 82 ALA C C 1
ATOM 6899 O O . ALA C 1 83 ? 82.655 56.414 47.735 1.00 34.23 82 ALA C O 1
ATOM 6901 N N . ALA C 1 84 ? 80.450 56.309 48.211 1.00 31.86 83 ALA C N 1
ATOM 6902 C CA . ALA C 1 84 ? 80.503 54.988 48.871 1.00 29.05 83 ALA C CA 1
ATOM 6903 C C . ALA C 1 84 ? 80.971 53.871 47.897 1.00 28.43 83 ALA C C 1
ATOM 6904 O O . ALA C 1 84 ? 81.684 52.956 48.310 1.00 25.84 83 ALA C O 1
ATOM 6906 N N . ILE C 1 85 ? 80.572 53.944 46.618 1.00 28.12 84 ILE C N 1
ATOM 6907 C CA . ILE C 1 85 ? 81.037 52.967 45.605 1.00 28.17 84 ILE C CA 1
ATOM 6908 C C . ILE C 1 85 ? 82.515 53.236 45.295 1.00 30.19 84 ILE C C 1
ATOM 6909 O O . ILE C 1 85 ? 83.307 52.292 45.253 1.00 31.17 84 ILE C O 1
ATOM 6914 N N . ALA C 1 86 ? 82.855 54.516 45.072 1.00 29.78 85 ALA C N 1
ATOM 6915 C CA . ALA C 1 86 ? 84.231 54.996 44.871 1.00 30.05 85 ALA C CA 1
ATOM 6916 C C . ALA C 1 86 ? 85.225 54.419 45.868 1.00 32.02 85 ALA C C 1
ATOM 6917 O O . ALA C 1 86 ? 86.217 53.818 45.449 1.00 31.92 85 ALA C O 1
ATOM 6919 N N . GLU C 1 87 ? 84.944 54.612 47.173 1.00 32.97 86 GLU C N 1
ATOM 6920 C CA . GLU C 1 87 ? 85.784 54.103 48.265 1.00 34.21 86 GLU C CA 1
ATOM 6921 C C . GLU C 1 87 ? 85.887 52.597 48.249 1.00 34.15 86 GLU C C 1
ATOM 6922 O O . GLU C 1 87 ? 86.958 52.058 48.523 1.00 34.37 86 GLU C O 1
ATOM 6928 N N . PHE C 1 88 ? 84.761 51.927 47.988 1.00 33.92 87 PHE C N 1
ATOM 6929 C CA . PHE C 1 88 ? 84.738 50.467 47.915 1.00 33.46 87 PHE C CA 1
ATOM 6930 C C . PHE C 1 88 ? 85.681 49.975 46.818 1.00 33.69 87 PHE C C 1
ATOM 6931 O O . PHE C 1 88 ? 86.490 49.087 47.076 1.00 33.01 87 PHE C O 1
ATOM 6939 N N . LEU C 1 89 ? 85.576 50.569 45.619 1.00 33.72 88 LEU C N 1
ATOM 6940 C CA . LEU C 1 89 ? 86.450 50.218 44.484 1.00 33.94 88 LEU C CA 1
ATOM 6941 C C . LEU C 1 89 ? 87.924 50.509 44.742 1.00 34.70 88 LEU C C 1
ATOM 6942 O O . LEU C 1 89 ? 88.781 49.743 44.300 1.00 36.30 88 LEU C O 1
ATOM 6947 N N . ASN C 1 90 ? 88.202 51.605 45.452 1.00 33.98 89 ASN C N 1
ATOM 6948 C CA . ASN C 1 90 ? 89.570 52.000 45.805 1.00 33.92 89 ASN C CA 1
ATOM 6949 C C . ASN C 1 90 ? 90.176 51.075 46.869 1.00 33.86 89 ASN C C 1
ATOM 6950 O O . ASN C 1 90 ? 91.342 50.712 46.766 1.00 33.44 89 ASN C O 1
ATOM 6955 N N . ASN C 1 91 ? 89.368 50.690 47.856 1.00 34.30 90 ASN C N 1
ATOM 6956 C CA . ASN C 1 91 ? 89.774 49.740 48.906 1.00 35.32 90 ASN C CA 1
ATOM 6957 C C . ASN C 1 91 ? 89.990 48.325 48.359 1.00 36.21 90 ASN C C 1
ATOM 6958 O O . ASN C 1 91 ? 90.945 47.637 48.737 1.00 37.19 90 ASN C O 1
ATOM 6963 N N . THR C 1 92 ? 89.071 47.900 47.500 1.00 36.60 91 THR C N 1
ATOM 6964 C CA . THR C 1 92 ? 89.109 46.589 46.862 1.00 37.53 91 THR C CA 1
ATOM 6965 C C . THR C 1 92 ? 90.197 46.428 45.788 1.00 36.86 91 THR C C 1
ATOM 6966 O O . THR C 1 92 ? 90.825 45.368 45.721 1.00 37.48 91 THR C O 1
ATOM 6970 N N . HIS C 1 93 ? 90.416 47.459 44.970 1.00 36.09 92 HIS C N 1
ATOM 6971 C CA . HIS C 1 93 ? 91.323 47.372 43.791 1.00 36.32 92 HIS C CA 1
ATOM 6972 C C . HIS C 1 93 ? 92.528 48.318 43.717 1.00 35.46 92 HIS C C 1
ATOM 6973 O O . HIS C 1 93 ? 93.303 48.232 42.760 1.00 36.16 92 HIS C O 1
ATOM 6980 N N . GLY C 1 94 ? 92.689 49.205 44.697 1.00 33.64 93 GLY C N 1
ATOM 6981 C CA . GLY C 1 94 ? 93.811 50.139 44.725 1.00 33.00 93 GLY C CA 1
ATOM 6982 C C . GLY C 1 94 ? 93.703 51.319 43.787 1.00 32.33 93 GLY C C 1
ATOM 6983 O O . GLY C 1 94 ? 94.691 51.986 43.510 1.00 31.71 93 GLY C O 1
ATOM 6984 N N . THR C 1 95 ? 92.494 51.589 43.306 1.00 32.85 94 THR C N 1
ATOM 6985 C CA . THR C 1 95 ? 92.235 52.705 42.405 1.00 31.64 94 THR C CA 1
ATOM 6986 C C . THR C 1 95 ? 92.138 54.005 43.226 1.00 32.58 94 THR C C 1
ATOM 6987 O O . THR C 1 95 ? 92.290 53.974 44.448 1.00 32.12 94 THR C O 1
ATOM 6991 N N . HIS C 1 96 ? 91.893 55.122 42.535 1.00 33.87 95 HIS C N 1
ATOM 6992 C CA A HIS C 1 96 ? 91.853 56.474 43.117 0.50 34.27 95 HIS C CA 1
ATOM 6993 C CA B HIS C 1 96 ? 91.815 56.452 43.168 0.50 34.13 95 HIS C CA 1
ATOM 6994 C C . HIS C 1 96 ? 90.579 57.236 42.708 1.00 34.46 95 HIS C C 1
ATOM 6995 O O . HIS C 1 96 ? 90.599 58.462 42.568 1.00 34.93 95 HIS C O 1
ATOM 7008 N N . PHE C 1 97 ? 89.469 56.513 42.527 1.00 35.01 96 PHE C N 1
ATOM 7009 C CA . PHE C 1 97 ? 88.201 57.138 42.121 1.00 34.18 96 PHE C CA 1
ATOM 7010 C C . PHE C 1 97 ? 87.561 57.971 43.249 1.00 34.18 96 PHE C C 1
ATOM 7011 O O . PHE C 1 97 ? 87.835 57.763 44.448 1.00 32.15 96 PHE C O 1
ATOM 7019 N N . ASN C 1 98 ? 86.735 58.930 42.826 1.00 35.03 97 ASN C N 1
ATOM 7020 C CA . ASN C 1 98 ? 85.884 59.737 43.713 1.00 35.81 97 ASN C CA 1
ATOM 7021 C C . ASN C 1 98 ? 84.464 59.758 43.136 1.00 35.48 97 ASN C C 1
ATOM 7022 O O . ASN C 1 98 ? 84.239 59.228 42.048 1.00 33.28 97 ASN C O 1
ATOM 7027 N N . ALA C 1 99 ? 83.525 60.359 43.868 1.00 36.02 98 ALA C N 1
ATOM 7028 C CA . ALA C 1 99 ? 82.098 60.406 43.476 1.00 35.96 98 ALA C CA 1
ATOM 7029 C C . ALA C 1 99 ? 81.870 60.802 42.011 1.00 36.13 98 ALA C C 1
ATOM 7030 O O . ALA C 1 99 ? 81.094 60.155 41.286 1.00 35.72 98 ALA C O 1
ATOM 7032 N N . ASP C 1 100 ? 82.637 61.795 41.558 1.00 36.01 99 ASP C N 1
ATOM 7033 C CA . ASP C 1 100 ? 82.540 62.299 40.193 1.00 35.88 99 ASP C CA 1
ATOM 7034 C C . ASP C 1 100 ? 83.011 61.347 39.074 1.00 34.46 99 ASP C C 1
ATOM 7035 O O . ASP C 1 100 ? 82.818 61.674 37.913 1.00 33.04 99 ASP C O 1
ATOM 7040 N N . ASN C 1 101 ? 83.626 60.204 39.397 1.00 33.01 100 ASN C N 1
ATOM 7041 C CA . ASN C 1 101 ? 83.908 59.169 38.356 1.00 32.15 100 ASN C CA 1
ATOM 7042 C C . ASN C 1 101 ? 82.702 58.247 38.022 1.00 30.48 100 ASN C C 1
ATOM 7043 O O . ASN C 1 101 ? 82.758 57.526 37.013 1.00 28.41 100 ASN C O 1
ATOM 7048 N N . LEU C 1 102 ? 81.644 58.264 38.850 1.00 30.50 101 LEU C N 1
ATOM 7049 C CA . LEU C 1 102 ? 80.451 57.396 38.693 1.00 31.51 101 LEU C CA 1
ATOM 7050 C C . LEU C 1 102 ? 79.195 58.143 38.221 1.00 32.45 101 LEU C C 1
ATOM 7051 O O . LEU C 1 102 ? 79.018 59.337 38.510 1.00 31.74 101 LEU C O 1
ATOM 7056 N N . TYR C 1 103 ? 78.357 57.416 37.471 1.00 33.54 102 TYR C N 1
ATOM 7057 C CA . TYR C 1 103 ? 77.039 57.874 36.986 1.00 33.16 102 TYR C CA 1
ATOM 7058 C C . TYR C 1 103 ? 76.052 56.731 37.299 1.00 33.30 102 TYR C C 1
ATOM 7059 O O . TYR C 1 103 ? 76.174 55.657 36.705 1.00 31.68 102 TYR C O 1
ATOM 7076 N N . THR C 1 105 ? 72.948 54.322 37.284 1.00 35.51 104 THR C N 1
ATOM 7077 C CA . THR C 1 105 ? 72.069 53.874 36.185 1.00 35.46 104 THR C CA 1
ATOM 7078 C C . THR C 1 105 ? 71.025 52.868 36.665 1.00 35.89 104 THR C C 1
ATOM 7079 O O . THR C 1 105 ? 71.074 52.413 37.808 1.00 34.87 104 THR C O 1
ATOM 7091 N N . GLY C 1 107 ? 70.432 49.626 35.920 1.00 35.78 106 GLY C N 1
ATOM 7092 C CA . GLY C 1 107 ? 70.958 48.330 35.465 1.00 34.29 106 GLY C CA 1
ATOM 7093 C C . GLY C 1 107 ? 72.044 48.446 34.404 1.00 33.42 106 GLY C C 1
ATOM 7094 O O . GLY C 1 107 ? 72.357 49.541 33.936 1.00 34.01 106 GLY C O 1
ATOM 7095 N N . ALA C 1 108 ? 72.631 47.305 34.049 1.00 32.07 107 ALA C N 1
ATOM 7096 C CA . ALA C 1 108 ? 73.691 47.216 33.050 1.00 32.39 107 ALA C CA 1
ATOM 7097 C C . ALA C 1 108 ? 73.178 47.442 31.626 1.00 33.95 107 ALA C C 1
ATOM 7098 O O . ALA C 1 108 ? 73.956 47.861 30.773 1.00 35.57 107 ALA C O 1
ATOM 7100 N N . ALA C 1 109 ? 71.889 47.163 31.372 1.00 34.19 108 ALA C N 1
ATOM 7101 C CA . ALA C 1 109 ? 71.253 47.428 30.066 1.00 35.13 108 ALA C CA 1
ATOM 7102 C C . ALA C 1 109 ? 71.335 48.944 29.757 1.00 35.06 108 ALA C C 1
ATOM 7103 O O . ALA C 1 109 ? 71.714 49.345 28.665 1.00 36.34 108 ALA C O 1
ATOM 7105 N N . ALA C 1 110 ? 70.993 49.757 30.755 1.00 34.79 109 ALA C N 1
ATOM 7106 C CA . ALA C 1 110 ? 71.071 51.214 30.676 1.00 32.92 109 ALA C CA 1
ATOM 7107 C C . ALA C 1 110 ? 72.524 51.696 30.620 1.00 32.04 109 ALA C C 1
ATOM 7108 O O . ALA C 1 110 ? 72.810 52.578 29.832 1.00 31.47 109 ALA C O 1
ATOM 7110 N N . SER C 1 111 ? 73.426 51.121 31.440 1.00 31.29 110 SER C N 1
ATOM 7111 C CA . SER C 1 111 ? 74.863 51.487 31.422 1.00 30.95 110 SER C CA 1
ATOM 7112 C C . SER C 1 111 ? 75.478 51.263 30.033 1.00 32.04 110 SER C C 1
ATOM 7113 O O . SER C 1 111 ? 76.154 52.154 29.502 1.00 32.25 110 SER C O 1
ATOM 7116 N N . LEU C 1 112 ? 75.182 50.104 29.432 1.00 31.57 111 LEU C N 1
ATOM 7117 C CA . LEU C 1 112 ? 75.680 49.748 28.103 1.00 31.16 111 LEU C CA 1
ATOM 7118 C C . LEU C 1 112 ? 75.101 50.680 27.042 1.00 32.06 111 LEU C C 1
ATOM 7119 O O . LEU C 1 112 ? 75.855 51.199 26.235 1.00 31.47 111 LEU C O 1
ATOM 7124 N N . SER C 1 113 ? 73.776 50.878 27.075 1.00 31.97 112 SER C N 1
ATOM 7125 C CA . SER C 1 113 ? 73.053 51.800 26.182 1.00 33.45 112 SER C CA 1
ATOM 7126 C C . SER C 1 113 ? 73.615 53.227 26.239 1.00 33.10 112 SER C C 1
ATOM 7127 O O . SER C 1 113 ? 73.825 53.844 25.184 1.00 33.56 112 SER C O 1
ATOM 7130 N N . ILE C 1 114 ? 73.861 53.724 27.461 1.00 32.11 113 ILE C N 1
ATOM 7131 C CA . ILE C 1 114 ? 74.496 55.039 27.710 1.00 31.64 113 ILE C CA 1
ATOM 7132 C C . ILE C 1 114 ? 75.880 55.133 27.044 1.00 32.35 113 ILE C C 1
ATOM 7133 O O . ILE C 1 114 ? 76.194 56.159 26.434 1.00 33.46 113 ILE C O 1
ATOM 7138 N N . CYS C 1 115 ? 76.684 54.063 27.133 1.00 31.76 114 CYS C N 1
ATOM 7139 C CA . CYS C 1 115 ? 78.038 54.049 26.542 1.00 31.08 114 CYS C CA 1
ATOM 7140 C C . CYS C 1 115 ? 78.013 54.114 25.029 1.00 31.59 114 CYS C C 1
ATOM 7141 O O . CYS C 1 115 ? 78.734 54.930 24.439 1.00 31.92 114 CYS C O 1
ATOM 7144 N N . PHE C 1 116 ? 77.202 53.246 24.417 1.00 30.39 115 PHE C N 1
ATOM 7145 C CA . PHE C 1 116 ? 77.102 53.203 22.956 1.00 30.73 115 PHE C CA 1
ATOM 7146 C C . PHE C 1 116 ? 76.540 54.511 22.388 1.00 31.16 115 PHE C C 1
ATOM 7147 O O . PHE C 1 116 ? 77.051 55.020 21.366 1.00 32.20 115 PHE C O 1
ATOM 7155 N N . ARG C 1 117 ? 75.519 55.047 23.058 1.00 30.83 116 ARG C N 1
ATOM 7156 C CA . ARG C 1 117 ? 74.873 56.327 22.691 1.00 31.41 116 ARG C CA 1
ATOM 7157 C C . ARG C 1 117 ? 75.841 57.510 22.804 1.00 32.34 116 ARG C C 1
ATOM 7158 O O . ARG C 1 117 ? 75.880 58.377 21.924 1.00 34.91 116 ARG C O 1
ATOM 7166 N N . ALA C 1 118 ? 76.633 57.537 23.867 1.00 32.72 117 ALA C N 1
ATOM 7167 C CA . ALA C 1 118 ? 77.629 58.594 24.082 1.00 33.36 117 ALA C CA 1
ATOM 7168 C C . ALA C 1 118 ? 78.795 58.558 23.078 1.00 33.86 117 ALA C C 1
ATOM 7169 O O . ALA C 1 118 ? 79.322 59.604 22.701 1.00 33.78 117 ALA C O 1
ATOM 7171 N N . LEU C 1 119 ? 79.186 57.356 22.670 1.00 33.79 118 LEU C N 1
ATOM 7172 C CA . LEU C 1 119 ? 80.323 57.141 21.769 1.00 34.46 118 LEU C CA 1
ATOM 7173 C C . LEU C 1 119 ? 79.995 57.101 20.286 1.00 35.96 118 LEU C C 1
ATOM 7174 O O . LEU C 1 119 ? 80.900 57.268 19.491 1.00 39.11 118 LEU C O 1
ATOM 7179 N N . THR C 1 120 ? 78.741 56.859 19.907 1.00 34.95 119 THR C N 1
ATOM 7180 C CA . THR C 1 120 ? 78.373 56.756 18.481 1.00 35.23 119 THR C CA 1
ATOM 7181 C C . THR C 1 120 ? 78.071 58.130 17.927 1.00 36.33 119 THR C C 1
ATOM 7182 O O . THR C 1 120 ? 77.140 58.788 18.405 1.00 35.27 119 THR C O 1
ATOM 7186 N N . SER C 1 121 ? 78.857 58.539 16.926 1.00 37.21 120 SER C N 1
ATOM 7187 C CA . SER C 1 121 ? 78.698 59.826 16.247 1.00 38.88 120 SER C CA 1
ATOM 7188 C C . SER C 1 121 ? 78.557 59.712 14.716 1.00 39.67 120 SER C C 1
ATOM 7189 O O . SER C 1 121 ? 78.522 60.731 14.046 1.00 41.94 120 SER C O 1
ATOM 7192 N N . ASP C 1 122 ? 78.386 58.494 14.183 1.00 38.69 121 ASP C N 1
ATOM 7193 C CA . ASP C 1 122 ? 78.298 58.251 12.742 1.00 37.56 121 ASP C CA 1
ATOM 7194 C C . ASP C 1 122 ? 77.628 56.884 12.496 1.00 35.72 121 ASP C C 1
ATOM 7195 O O . ASP C 1 122 ? 77.818 55.956 13.294 1.00 34.12 121 ASP C O 1
ATOM 7200 N N . ALA C 1 123 ? 76.850 56.768 11.405 1.00 33.36 122 ALA C N 1
ATOM 7201 C CA . ALA C 1 123 ? 76.183 55.496 11.029 1.00 31.98 122 ALA C CA 1
ATOM 7202 C C . ALA C 1 123 ? 77.179 54.324 10.813 1.00 31.76 122 ALA C C 1
ATOM 7203 O O . ALA C 1 123 ? 76.837 53.158 11.029 1.00 29.13 122 ALA C O 1
ATOM 7205 N N . TYR C 1 124 ? 78.407 54.652 10.400 1.00 31.33 123 TYR C N 1
ATOM 7206 C CA . TYR C 1 124 ? 79.447 53.659 10.136 1.00 30.75 123 TYR C CA 1
ATOM 7207 C C . TYR C 1 124 ? 80.297 53.216 11.343 1.00 31.90 123 TYR C C 1
ATOM 7208 O O . TYR C 1 124 ? 81.218 52.408 11.168 1.00 32.47 123 TYR C O 1
ATOM 7217 N N . ASP C 1 125 ? 79.970 53.693 12.549 1.00 30.82 124 ASP C N 1
ATOM 7218 C CA . ASP C 1 125 ? 80.712 53.318 13.760 1.00 31.62 124 ASP C CA 1
ATOM 7219 C C . ASP C 1 125 ? 80.503 51.844 14.094 1.00 30.97 124 ASP C C 1
ATOM 7220 O O . ASP C 1 125 ? 79.388 51.340 14.005 1.00 29.54 124 ASP C O 1
ATOM 7225 N N . GLU C 1 126 ? 81.590 51.172 14.479 1.00 30.74 125 GLU C N 1
ATOM 7226 C CA . GLU C 1 126 ? 81.560 49.754 14.813 1.00 29.75 125 GLU C CA 1
ATOM 7227 C C . GLU C 1 126 ? 82.022 49.549 16.246 1.00 28.53 125 GLU C C 1
ATOM 7228 O O . GLU C 1 126 ? 82.917 50.240 16.698 1.00 28.76 125 GLU C O 1
ATOM 7234 N N . PHE C 1 127 ? 81.348 48.648 16.959 1.00 28.60 126 PHE C N 1
ATOM 7235 C CA . PHE C 1 127 ? 81.766 48.173 18.274 1.00 29.97 126 PHE C CA 1
ATOM 7236 C C . PHE C 1 127 ? 82.007 46.683 18.093 1.00 31.20 126 PHE C C 1
ATOM 7237 O O . PHE C 1 127 ? 81.224 45.993 17.407 1.00 30.93 126 PHE C O 1
ATOM 7245 N N . ILE C 1 128 ? 83.092 46.198 18.692 1.00 31.02 127 ILE C N 1
ATOM 7246 C CA . ILE C 1 128 ? 83.494 44.805 18.563 1.00 30.68 127 ILE C CA 1
ATOM 7247 C C . ILE C 1 128 ? 83.061 44.006 19.796 1.00 31.15 127 ILE C C 1
ATOM 7248 O O . ILE C 1 128 ? 83.207 44.476 20.933 1.00 28.49 127 ILE C O 1
ATOM 7253 N N . THR C 1 129 ? 82.520 42.812 19.548 1.00 30.65 128 THR C N 1
ATOM 7254 C CA . THR C 1 129 ? 82.186 41.865 20.608 1.00 30.38 128 THR C CA 1
ATOM 7255 C C . THR C 1 129 ? 83.037 40.595 20.382 1.00 30.88 128 THR C C 1
ATOM 7256 O O . THR C 1 129 ? 83.336 40.239 19.228 1.00 29.32 128 THR C O 1
ATOM 7260 N N . ILE C 1 130 ? 83.461 39.960 21.482 1.00 31.05 129 ILE C N 1
ATOM 7261 C CA . ILE C 1 130 ? 84.247 38.721 21.446 1.00 30.17 129 ILE C CA 1
ATOM 7262 C C . ILE C 1 130 ? 83.267 37.559 21.610 1.00 31.29 129 ILE C C 1
ATOM 7263 O O . ILE C 1 130 ? 82.666 37.388 22.702 1.00 29.92 129 ILE C O 1
ATOM 7268 N N . ALA C 1 131 ? 83.105 36.759 20.548 1.00 31.24 130 ALA C N 1
ATOM 7269 C CA . ALA C 1 131 ? 82.216 35.581 20.585 1.00 32.96 130 ALA C CA 1
ATOM 7270 C C . ALA C 1 131 ? 82.815 34.499 21.506 1.00 34.10 130 ALA C C 1
ATOM 7271 O O . ALA C 1 131 ? 84.039 34.404 21.572 1.00 35.14 130 ALA C O 1
ATOM 7273 N N . PRO C 1 132 ? 81.983 33.735 22.268 1.00 35.52 131 PRO C N 1
ATOM 7274 C CA . PRO C 1 132 ? 80.524 33.815 22.397 1.00 35.19 131 PRO C CA 1
ATOM 7275 C C . PRO C 1 132 ? 80.127 35.045 23.222 1.00 35.03 131 PRO C C 1
ATOM 7276 O O . PRO C 1 132 ? 80.849 35.397 24.144 1.00 33.07 131 PRO C O 1
ATOM 7280 N N . TYR C 1 133 ? 79.002 35.687 22.884 1.00 35.56 132 TYR C N 1
ATOM 7281 C CA . TYR C 1 133 ? 78.597 36.938 23.558 1.00 35.15 132 TYR C CA 1
ATOM 7282 C C . TYR C 1 133 ? 77.114 37.058 23.826 1.00 33.51 132 TYR C C 1
ATOM 7283 O O . TYR C 1 133 ? 76.311 36.381 23.205 1.00 33.26 132 TYR C O 1
ATOM 7292 N N . PHE C 1 134 ? 76.782 37.992 24.705 1.00 33.69 133 PHE C N 1
ATOM 7293 C CA . PHE C 1 134 ? 75.405 38.311 25.110 1.00 34.10 133 PHE C CA 1
ATOM 7294 C C . PHE C 1 134 ? 74.655 38.955 23.920 1.00 34.07 133 PHE C C 1
ATOM 7295 O O . PHE C 1 134 ? 75.010 40.084 23.530 1.00 33.54 133 PHE C O 1
ATOM 7303 N N . PRO C 1 135 ? 73.658 38.241 23.317 1.00 34.34 134 PRO C N 1
ATOM 7304 C CA . PRO C 1 135 ? 72.939 38.734 22.132 1.00 34.48 134 PRO C CA 1
ATOM 7305 C C . PRO C 1 135 ? 72.378 40.163 22.160 1.00 34.56 134 PRO C C 1
ATOM 7306 O O . PRO C 1 135 ? 72.334 40.817 21.106 1.00 34.99 134 PRO C O 1
ATOM 7310 N N . GLU C 1 136 ? 71.952 40.645 23.329 1.00 33.89 135 GLU C N 1
ATOM 7311 C CA . GLU C 1 136 ? 71.435 42.016 23.446 1.00 34.30 135 GLU C CA 1
ATOM 7312 C C . GLU C 1 136 ? 72.439 43.127 23.113 1.00 33.45 135 GLU C C 1
ATOM 7313 O O . GLU C 1 136 ? 72.003 44.250 22.830 1.00 34.10 135 GLU C O 1
ATOM 7319 N N . TYR C 1 137 ? 73.749 42.836 23.087 1.00 32.76 136 TYR C N 1
ATOM 7320 C CA . TYR C 1 137 ? 74.732 43.842 22.611 1.00 32.17 136 TYR C CA 1
ATOM 7321 C C . TYR C 1 137 ? 74.364 44.354 21.201 1.00 31.83 136 TYR C C 1
ATOM 7322 O O . TYR C 1 137 ? 74.473 45.537 20.928 1.00 30.79 136 TYR C O 1
ATOM 7331 N N . LYS C 1 138 ? 73.873 43.474 20.336 1.00 32.44 137 LYS C N 1
ATOM 7332 C CA . LYS C 1 138 ? 73.480 43.892 18.985 1.00 32.48 137 LYS C CA 1
ATOM 7333 C C . LYS C 1 138 ? 72.363 44.942 19.044 1.00 32.95 137 LYS C C 1
ATOM 7334 O O . LYS C 1 138 ? 72.409 45.917 18.310 1.00 34.02 137 LYS C O 1
ATOM 7340 N N . VAL C 1 139 ? 71.379 44.734 19.928 1.00 32.70 138 VAL C N 1
ATOM 7341 C CA . VAL C 1 139 ? 70.268 45.670 20.103 1.00 31.96 138 VAL C CA 1
ATOM 7342 C C . VAL C 1 139 ? 70.773 47.020 20.583 1.00 31.87 138 VAL C C 1
ATOM 7343 O O . VAL C 1 139 ? 70.432 48.035 19.972 1.00 31.82 138 VAL C O 1
ATOM 7347 N N . PHE C 1 140 ? 71.586 47.025 21.655 1.00 32.29 139 PHE C N 1
ATOM 7348 C CA . PHE C 1 140 ? 72.130 48.274 22.216 1.00 32.60 139 PHE C CA 1
ATOM 7349 C C . PHE C 1 140 ? 73.007 49.021 21.198 1.00 33.97 139 PHE C C 1
ATOM 7350 O O . PHE C 1 140 ? 72.854 50.248 21.014 1.00 33.86 139 PHE C O 1
ATOM 7358 N N . VAL C 1 141 ? 73.892 48.286 20.515 1.00 34.03 140 VAL C N 1
ATOM 7359 C CA . VAL C 1 141 ? 74.781 48.887 19.509 1.00 32.84 140 VAL C CA 1
ATOM 7360 C C . VAL C 1 141 ? 73.966 49.522 18.381 1.00 33.47 140 VAL C C 1
ATOM 7361 O O . VAL C 1 141 ? 74.163 50.703 18.073 1.00 33.61 140 VAL C O 1
ATOM 7365 N N . ASN C 1 142 ? 73.053 48.738 17.807 1.00 34.35 141 ASN C N 1
ATOM 7366 C CA . ASN C 1 142 ? 72.140 49.189 16.743 1.00 35.46 141 ASN C CA 1
ATOM 7367 C C . ASN C 1 142 ? 71.235 50.349 17.145 1.00 36.58 141 ASN C C 1
ATOM 7368 O O . ASN C 1 142 ? 70.959 51.218 16.308 1.00 37.15 141 ASN C O 1
ATOM 7373 N N . ALA C 1 143 ? 70.733 50.322 18.383 1.00 36.79 142 ALA C N 1
ATOM 7374 C CA . ALA C 1 143 ? 69.873 51.389 18.941 1.00 37.71 142 ALA C CA 1
ATOM 7375 C C . ALA C 1 143 ? 70.585 52.761 18.976 1.00 38.24 142 ALA C C 1
ATOM 7376 O O . ALA C 1 143 ? 69.933 53.801 18.826 1.00 38.44 142 ALA C O 1
ATOM 7378 N N . ALA C 1 144 ? 71.912 52.738 19.147 1.00 36.59 143 ALA C N 1
ATOM 7379 C CA . ALA C 1 144 ? 72.759 53.922 19.049 1.00 36.57 143 ALA C CA 1
ATOM 7380 C C . ALA C 1 144 ? 73.078 54.358 17.599 1.00 37.10 143 ALA C C 1
ATOM 7381 O O . ALA C 1 144 ? 73.704 55.387 17.437 1.00 40.25 143 ALA C O 1
ATOM 7383 N N . GLY C 1 145 ? 72.653 53.603 16.579 1.00 34.94 144 GLY C N 1
ATOM 7384 C CA . GLY C 1 145 ? 72.922 53.892 15.156 1.00 36.07 144 GLY C CA 1
ATOM 7385 C C . GLY C 1 145 ? 74.194 53.268 14.572 1.00 35.20 144 GLY C C 1
ATOM 7386 O O . GLY C 1 145 ? 74.515 53.511 13.417 1.00 35.96 144 GLY C O 1
ATOM 7387 N N . ALA C 1 146 ? 74.892 52.452 15.373 1.00 34.32 145 ALA C N 1
ATOM 7388 C CA . ALA C 1 146 ? 76.133 51.770 15.014 1.00 33.13 145 ALA C CA 1
ATOM 7389 C C . ALA C 1 146 ? 75.897 50.304 14.654 1.00 33.35 145 ALA C C 1
ATOM 7390 O O . ALA C 1 146 ? 74.759 49.823 14.639 1.00 31.93 145 ALA C O 1
ATOM 7392 N N . ARG C 1 147 ? 76.988 49.606 14.330 1.00 34.37 146 ARG C N 1
ATOM 7393 C CA . ARG C 1 147 ? 76.955 48.185 13.982 1.00 35.00 146 ARG C CA 1
ATOM 7394 C C . ARG C 1 147 ? 77.897 47.384 14.836 1.00 33.85 146 ARG C C 1
ATOM 7395 O O . ARG C 1 147 ? 78.843 47.924 15.389 1.00 33.30 146 ARG C O 1
ATOM 7403 N N . LEU C 1 148 ? 77.609 46.092 14.937 1.00 32.51 147 LEU C N 1
ATOM 7404 C CA . LEU C 1 148 ? 78.371 45.174 15.765 1.00 32.59 147 LEU C CA 1
ATOM 7405 C C . LEU C 1 148 ? 79.256 44.314 14.866 1.00 32.13 147 LEU C C 1
ATOM 7406 O O . LEU C 1 148 ? 78.806 43.851 13.803 1.00 31.65 147 LEU C O 1
ATOM 7411 N N . VAL C 1 149 ? 80.505 44.133 15.290 1.00 31.47 148 VAL C N 1
ATOM 7412 C CA . VAL C 1 149 ? 81.485 43.298 14.594 1.00 32.08 148 VAL C CA 1
ATOM 7413 C C . VAL C 1 149 ? 81.813 42.173 15.568 1.00 31.48 148 VAL C C 1
ATOM 7414 O O . VAL C 1 149 ? 82.152 42.448 16.715 1.00 32.08 148 VAL C O 1
ATOM 7418 N N . GLU C 1 150 ? 81.682 40.919 15.133 1.00 32.12 149 GLU C N 1
ATOM 7419 C CA . GLU C 1 150 ? 81.950 39.739 15.993 1.00 33.45 149 GLU C CA 1
ATOM 7420 C C . GLU C 1 150 ? 83.317 39.131 15.686 1.00 33.28 149 GLU C C 1
ATOM 7421 O O . GLU C 1 150 ? 83.658 38.904 14.517 1.00 32.77 149 GLU C O 1
ATOM 7427 N N . VAL C 1 151 ? 84.084 38.874 16.736 1.00 34.14 150 VAL C N 1
ATOM 7428 C CA . VAL C 1 151 ? 85.368 38.185 16.638 1.00 34.35 150 VAL C CA 1
ATOM 7429 C C . VAL C 1 151 ? 85.050 36.705 16.883 1.00 35.12 150 VAL C C 1
ATOM 7430 O O . VAL C 1 151 ? 84.435 36.388 17.919 1.00 32.84 150 VAL C O 1
ATOM 7434 N N . PRO C 1 152 ? 85.439 35.793 15.948 1.00 35.95 151 PRO C N 1
ATOM 7435 C CA . PRO C 1 152 ? 85.180 34.355 16.198 1.00 36.17 151 PRO C CA 1
ATOM 7436 C C . PRO C 1 152 ? 85.772 33.862 17.529 1.00 34.90 151 PRO C C 1
ATOM 7437 O O . PRO C 1 152 ? 86.859 34.311 17.930 1.00 33.98 151 PRO C O 1
ATOM 7441 N N . ALA C 1 153 ? 85.055 32.960 18.196 1.00 35.06 152 ALA C N 1
ATOM 7442 C CA . ALA C 1 153 ? 85.475 32.448 19.508 1.00 34.57 152 ALA C CA 1
ATOM 7443 C C . ALA C 1 153 ? 86.761 31.615 19.513 1.00 35.04 152 ALA C C 1
ATOM 7444 O O . ALA C 1 153 ? 87.100 30.921 18.529 1.00 33.09 152 ALA C O 1
ATOM 7446 N N . ASP C 1 154 ? 87.454 31.723 20.645 1.00 35.65 153 ASP C N 1
ATOM 7447 C CA . ASP C 1 154 ? 88.625 30.927 20.979 1.00 35.47 153 ASP C CA 1
ATOM 7448 C C . ASP C 1 154 ? 87.986 29.728 21.675 1.00 35.28 153 ASP C C 1
ATOM 7449 O O . ASP C 1 154 ? 87.719 29.771 22.865 1.00 33.41 153 ASP C O 1
ATOM 7454 N N . THR C 1 155 ? 87.714 28.670 20.918 1.00 37.51 154 THR C N 1
ATOM 7455 C CA . THR C 1 155 ? 87.078 27.456 21.478 1.00 40.18 154 THR C CA 1
ATOM 7456 C C . THR C 1 155 ? 88.003 26.590 22.369 1.00 41.50 154 THR C C 1
ATOM 7457 O O . THR C 1 155 ? 87.500 25.748 23.126 1.00 42.18 154 THR C O 1
ATOM 7461 N N . GLU C 1 156 ? 89.322 26.815 22.291 1.00 42.40 155 GLU C N 1
ATOM 7462 C CA A GLU C 1 156 ? 90.296 26.082 23.107 0.50 42.71 155 GLU C CA 1
ATOM 7463 C CA B GLU C 1 156 ? 90.276 26.064 23.101 0.50 42.76 155 GLU C CA 1
ATOM 7464 C C . GLU C 1 156 ? 90.259 26.563 24.549 1.00 42.57 155 GLU C C 1
ATOM 7465 O O . GLU C 1 156 ? 90.072 25.765 25.473 1.00 43.07 155 GLU C O 1
ATOM 7476 N N . HIS C 1 157 ? 90.438 27.873 24.734 1.00 41.56 156 HIS C N 1
ATOM 7477 C CA . HIS C 1 157 ? 90.498 28.486 26.082 1.00 40.46 156 HIS C CA 1
ATOM 7478 C C . HIS C 1 157 ? 89.480 29.570 26.411 1.00 39.29 156 HIS C C 1
ATOM 7479 O O . HIS C 1 157 ? 89.423 30.002 27.561 1.00 39.38 156 HIS C O 1
ATOM 7486 N N . PHE C 1 158 ? 88.682 30.012 25.435 1.00 38.08 157 PHE C N 1
ATOM 7487 C CA . PHE C 1 158 ? 87.705 31.096 25.637 1.00 36.98 157 PHE C CA 1
ATOM 7488 C C . PHE C 1 158 ? 88.305 32.389 26.233 1.00 36.16 157 PHE C C 1
ATOM 7489 O O . PHE C 1 158 ? 87.701 33.060 27.079 1.00 34.90 157 PHE C O 1
ATOM 7497 N N . GLN C 1 159 ? 89.518 32.698 25.760 1.00 35.13 158 GLN C N 1
ATOM 7498 C CA . GLN C 1 159 ? 90.187 33.952 26.028 1.00 33.99 158 GLN C CA 1
ATOM 7499 C C . GLN C 1 159 ? 89.879 34.743 24.736 1.00 32.81 158 GLN C C 1
ATOM 7500 O O . GLN C 1 159 ? 88.713 34.776 24.333 1.00 32.28 158 GLN C O 1
ATOM 7506 N N . ILE C 1 160 ? 90.870 35.357 24.082 1.00 33.24 159 ILE C N 1
ATOM 7507 C CA . ILE C 1 160 ? 90.633 36.125 22.848 1.00 33.23 159 ILE C CA 1
ATOM 7508 C C . ILE C 1 160 ? 91.572 35.703 21.723 1.00 33.16 159 ILE C C 1
ATOM 7509 O O . ILE C 1 160 ? 92.775 35.635 21.922 1.00 31.91 159 ILE C O 1
ATOM 7514 N N . ASP C 1 161 ? 91.008 35.430 20.544 1.00 33.89 160 ASP C N 1
ATOM 7515 C CA . ASP C 1 161 ? 91.802 35.191 19.332 1.00 34.56 160 ASP C CA 1
ATOM 7516 C C . ASP C 1 161 ? 92.254 36.606 18.930 1.00 34.98 160 ASP C C 1
ATOM 7517 O O . ASP C 1 161 ? 91.489 37.357 18.296 1.00 37.11 160 ASP C O 1
ATOM 7522 N N . PHE C 1 162 ? 93.461 36.989 19.351 1.00 34.56 161 PHE C N 1
ATOM 7523 C CA . PHE C 1 162 ? 93.997 38.341 19.093 1.00 34.76 161 PHE C CA 1
ATOM 7524 C C . PHE C 1 162 ? 94.271 38.659 17.628 1.00 35.41 161 PHE C C 1
ATOM 7525 O O . PHE C 1 162 ? 94.102 39.815 17.224 1.00 36.42 161 PHE C O 1
ATOM 7533 N N . ASP C 1 163 ? 94.708 37.665 16.849 1.00 35.55 162 ASP C N 1
ATOM 7534 C CA . ASP C 1 163 ? 94.865 37.838 15.384 1.00 35.68 162 ASP C CA 1
ATOM 7535 C C . ASP C 1 163 ? 93.504 38.129 14.744 1.00 34.76 162 ASP C C 1
ATOM 7536 O O . ASP C 1 163 ? 93.405 39.037 13.925 1.00 34.43 162 ASP C O 1
ATOM 7541 N N . ALA C 1 164 ? 92.475 37.363 15.140 1.00 34.77 163 ALA C N 1
ATOM 7542 C CA . ALA C 1 164 ? 91.079 37.581 14.683 1.00 34.32 163 ALA C CA 1
ATOM 7543 C C . ALA C 1 164 ? 90.592 38.990 15.087 1.00 34.47 163 ALA C C 1
ATOM 7544 O O . ALA C 1 164 ? 90.078 39.738 14.250 1.00 33.94 163 ALA C O 1
ATOM 7546 N N . LEU C 1 165 ? 90.836 39.363 16.349 1.00 34.33 164 LEU C N 1
ATOM 7547 C CA . LEU C 1 165 ? 90.507 40.700 16.858 1.00 34.40 164 LEU C CA 1
ATOM 7548 C C . LEU C 1 165 ? 91.198 41.812 16.050 1.00 35.42 164 LEU C C 1
ATOM 7549 O O . LEU C 1 165 ? 90.518 42.720 15.579 1.00 34.97 164 LEU C O 1
ATOM 7554 N N . GLU C 1 166 ? 92.520 41.718 15.876 1.00 36.00 165 GLU C N 1
ATOM 7555 C CA . GLU C 1 166 ? 93.289 42.743 15.130 1.00 37.11 165 GLU C CA 1
ATOM 7556 C C . GLU C 1 166 ? 92.808 42.973 13.682 1.00 38.22 165 GLU C C 1
ATOM 7557 O O . GLU C 1 166 ? 92.702 44.124 13.237 1.00 37.90 165 GLU C O 1
ATOM 7563 N N . GLU C 1 167 ? 92.506 41.879 12.975 1.00 39.42 166 GLU C N 1
ATOM 7564 C CA . GLU C 1 167 ? 91.965 41.922 11.597 1.00 39.37 166 GLU C CA 1
ATOM 7565 C C . GLU C 1 167 ? 90.676 42.753 11.484 1.00 36.83 166 GLU C C 1
ATOM 7566 O O . GLU C 1 167 ? 90.475 43.434 10.493 1.00 36.80 166 GLU C O 1
ATOM 7572 N N . ARG C 1 168 ? 89.825 42.694 12.506 1.00 35.28 167 ARG C N 1
ATOM 7573 C CA . ARG C 1 168 ? 88.512 43.370 12.509 1.00 33.40 167 ARG C CA 1
ATOM 7574 C C . ARG C 1 168 ? 88.492 44.810 13.062 1.00 32.23 167 ARG C C 1
ATOM 7575 O O . ARG C 1 168 ? 87.430 45.453 13.039 1.00 30.43 167 ARG C O 1
ATOM 7583 N N . ILE C 1 169 ? 89.648 45.313 13.539 1.00 30.95 168 ILE C N 1
ATOM 7584 C CA . ILE C 1 169 ? 89.794 46.692 14.010 1.00 29.18 168 ILE C CA 1
ATOM 7585 C C . ILE C 1 169 ? 90.183 47.544 12.794 1.00 30.44 168 ILE C C 1
ATOM 7586 O O . ILE C 1 169 ? 91.104 47.201 12.072 1.00 30.59 168 ILE C O 1
ATOM 7591 N N . ASN C 1 170 ? 89.478 48.657 12.600 1.00 32.19 169 ASN C N 1
ATOM 7592 C CA . ASN C 1 170 ? 89.703 49.592 11.489 1.00 33.18 169 ASN C CA 1
ATOM 7593 C C . ASN C 1 170 ? 89.375 51.038 11.889 1.00 32.55 169 ASN C C 1
ATOM 7594 O O . ASN C 1 170 ? 89.015 51.284 13.044 1.00 32.39 169 ASN C O 1
ATOM 7599 N N . ALA C 1 171 ? 89.479 51.973 10.934 1.00 31.64 170 ALA C N 1
ATOM 7600 C CA . ALA C 1 171 ? 89.172 53.395 11.153 1.00 31.92 170 ALA C CA 1
ATOM 7601 C C . ALA C 1 171 ? 87.789 53.656 11.759 1.00 32.38 170 ALA C C 1
ATOM 7602 O O . ALA C 1 171 ? 87.610 54.667 12.409 1.00 33.67 170 ALA C O 1
ATOM 7604 N N . HIS C 1 172 ? 86.827 52.753 11.554 1.00 32.14 171 HIS C N 1
ATOM 7605 C CA . HIS C 1 172 ? 85.480 52.880 12.138 1.00 32.46 171 HIS C CA 1
ATOM 7606 C C . HIS C 1 172 ? 85.281 52.272 13.530 1.00 32.29 171 HIS C C 1
ATOM 7607 O O . HIS C 1 172 ? 84.210 52.427 14.099 1.00 33.84 171 HIS C O 1
ATOM 7614 N N . THR C 1 173 ? 86.297 51.610 14.085 1.00 31.36 172 THR C N 1
ATOM 7615 C CA . THR C 1 173 ? 86.174 50.931 15.391 1.00 30.82 172 THR C CA 1
ATOM 7616 C C . THR C 1 173 ? 86.177 51.953 16.545 1.00 30.95 172 THR C C 1
ATOM 7617 O O . THR C 1 173 ? 87.179 52.644 16.742 1.00 32.77 172 THR C O 1
ATOM 7621 N N . ARG C 1 174 ? 85.048 52.044 17.259 1.00 29.77 173 ARG C N 1
ATOM 7622 C CA A ARG C 1 174 ? 84.877 52.978 18.378 0.50 30.11 173 ARG C CA 1
ATOM 7623 C CA B ARG C 1 174 ? 84.871 52.986 18.377 0.50 29.49 173 ARG C CA 1
ATOM 7624 C C . ARG C 1 174 ? 85.132 52.337 19.728 1.00 30.14 173 ARG C C 1
ATOM 7625 O O . ARG C 1 174 ? 85.437 53.041 20.699 1.00 29.58 173 ARG C O 1
ATOM 7640 N N . GLY C 1 175 ? 84.975 51.013 19.805 1.00 30.66 174 GLY C N 1
ATOM 7641 C CA . GLY C 1 175 ? 85.226 50.301 21.054 1.00 30.89 174 GLY C CA 1
ATOM 7642 C C . GLY C 1 175 ? 85.157 48.796 20.964 1.00 30.20 174 GLY C C 1
ATOM 7643 O O . GLY C 1 175 ? 84.753 48.259 19.957 1.00 28.38 174 GLY C O 1
ATOM 7644 N N . VAL C 1 176 ? 85.617 48.137 22.025 1.00 31.58 175 VAL C N 1
ATOM 7645 C CA . VAL C 1 176 ? 85.573 46.679 22.172 1.00 31.38 175 VAL C CA 1
ATOM 7646 C C . VAL C 1 176 ? 84.846 46.383 23.471 1.00 32.87 175 VAL C C 1
ATOM 7647 O O . VAL C 1 176 ? 85.228 46.892 24.540 1.00 32.96 175 VAL C O 1
ATOM 7651 N N . ILE C 1 177 ? 83.809 45.551 23.373 1.00 33.36 176 ILE C N 1
ATOM 7652 C CA . ILE C 1 177 ? 83.005 45.143 24.519 1.00 33.34 176 ILE C CA 1
ATOM 7653 C C . ILE C 1 177 ? 83.640 43.874 25.054 1.00 33.34 176 ILE C C 1
ATOM 7654 O O . ILE C 1 177 ? 83.901 42.954 24.270 1.00 35.03 176 ILE C O 1
ATOM 7659 N N . ILE C 1 178 ? 83.895 43.835 26.363 1.00 32.27 177 ILE C N 1
ATOM 7660 C CA . ILE C 1 178 ? 84.417 42.632 27.052 1.00 32.91 177 ILE C CA 1
ATOM 7661 C C . ILE C 1 178 ? 83.490 42.291 28.229 1.00 33.10 177 ILE C C 1
ATOM 7662 O O . ILE C 1 178 ? 82.977 43.190 28.894 1.00 34.10 177 ILE C O 1
ATOM 7667 N N . ASN C 1 179 ? 83.280 41.000 28.475 1.00 33.06 178 ASN C N 1
ATOM 7668 C CA . ASN C 1 179 ? 82.357 40.540 29.522 1.00 31.91 178 ASN C CA 1
ATOM 7669 C C . ASN C 1 179 ? 83.009 39.423 30.292 1.00 30.64 178 ASN C C 1
ATOM 7670 O O . ASN C 1 179 ? 82.958 38.278 29.859 1.00 27.44 178 ASN C O 1
ATOM 7675 N N . SER C 1 180 ? 83.645 39.781 31.420 1.00 32.09 179 SER C N 1
ATOM 7676 C CA . SER C 1 180 ? 84.385 38.852 32.263 1.00 31.18 179 SER C CA 1
ATOM 7677 C C . SER C 1 180 ? 84.088 39.098 33.757 1.00 33.29 179 SER C C 1
ATOM 7678 O O . SER C 1 180 ? 84.358 40.205 34.248 1.00 33.89 179 SER C O 1
ATOM 7681 N N . PRO C 1 181 ? 83.536 38.088 34.476 1.00 32.39 180 PRO C N 1
ATOM 7682 C CA . PRO C 1 181 ? 83.121 36.751 34.014 1.00 32.82 180 PRO C CA 1
ATOM 7683 C C . PRO C 1 181 ? 82.069 36.776 32.886 1.00 31.95 180 PRO C C 1
ATOM 7684 O O . PRO C 1 181 ? 81.251 37.680 32.827 1.00 32.00 180 PRO C O 1
ATOM 7688 N N . ASN C 1 182 ? 82.112 35.769 32.024 1.00 32.53 181 ASN C N 1
ATOM 7689 C CA . ASN C 1 182 ? 81.340 35.759 30.767 1.00 32.70 181 ASN C CA 1
ATOM 7690 C C . ASN C 1 182 ? 80.008 35.005 30.684 1.00 33.83 181 ASN C C 1
ATOM 7691 O O . ASN C 1 182 ? 79.866 33.900 31.209 1.00 33.65 181 ASN C O 1
ATOM 7696 N N . ASN C 1 183 ? 79.049 35.644 30.002 1.00 34.70 182 ASN C N 1
ATOM 7697 C CA . ASN C 1 183 ? 77.784 35.053 29.573 1.00 35.22 182 ASN C CA 1
ATOM 7698 C C . ASN C 1 183 ? 77.982 34.968 28.058 1.00 34.56 182 ASN C C 1
ATOM 7699 O O . ASN C 1 183 ? 78.219 35.997 27.408 1.00 34.98 182 ASN C O 1
ATOM 7704 N N . PRO C 1 184 ? 77.848 33.772 27.468 1.00 34.35 183 PRO C N 1
ATOM 7705 C CA . PRO C 1 184 ? 77.452 32.447 27.964 1.00 33.76 183 PRO C CA 1
ATOM 7706 C C . PRO C 1 184 ? 78.536 31.438 28.372 1.00 34.07 183 PRO C C 1
ATOM 7707 O O . PRO C 1 184 ? 78.180 30.384 28.906 1.00 33.96 183 PRO C O 1
ATOM 7711 N N . SER C 1 185 ? 79.818 31.729 28.116 1.00 34.42 184 SER C N 1
ATOM 7712 C CA . SER C 1 185 ? 80.886 30.729 28.327 1.00 34.20 184 SER C CA 1
ATOM 7713 C C . SER C 1 185 ? 81.341 30.505 29.763 1.00 33.41 184 SER C C 1
ATOM 7714 O O . SER C 1 185 ? 81.948 29.480 30.047 1.00 33.48 184 SER C O 1
ATOM 7717 N N . GLY C 1 186 ? 81.084 31.459 30.654 1.00 33.66 185 GLY C N 1
ATOM 7718 C CA . GLY C 1 186 ? 81.575 31.381 32.025 1.00 32.31 185 GLY C CA 1
ATOM 7719 C C . GLY C 1 186 ? 83.080 31.623 32.184 1.00 32.84 185 GLY C C 1
ATOM 7720 O O . GLY C 1 186 ? 83.619 31.493 33.292 1.00 31.66 185 GLY C O 1
ATOM 7721 N N . THR C 1 187 ? 83.754 32.031 31.103 1.00 32.93 186 THR C N 1
ATOM 7722 C CA . THR C 1 187 ? 85.194 32.275 31.107 1.00 32.73 186 THR C CA 1
ATOM 7723 C C . THR C 1 187 ? 85.507 33.521 31.913 1.00 32.77 186 THR C C 1
ATOM 7724 O O . THR C 1 187 ? 84.632 34.377 32.087 1.00 33.98 186 THR C O 1
ATOM 7728 N N . VAL C 1 188 ? 86.748 33.592 32.399 1.00 31.59 187 VAL C N 1
ATOM 7729 C CA . VAL C 1 188 ? 87.307 34.781 33.048 1.00 30.79 187 VAL C CA 1
ATOM 7730 C C . VAL C 1 188 ? 88.606 35.115 32.298 1.00 31.55 187 VAL C C 1
ATOM 7731 O O . VAL C 1 188 ? 89.465 34.249 32.134 1.00 31.60 187 VAL C O 1
ATOM 7735 N N . TYR C 1 189 ? 88.733 36.346 31.809 1.00 32.38 188 TYR C N 1
ATOM 7736 C CA . TYR C 1 189 ? 89.959 36.755 31.119 1.00 32.44 188 TYR C CA 1
ATOM 7737 C C . TYR C 1 189 ? 91.091 36.988 32.120 1.00 32.71 188 TYR C C 1
ATOM 7738 O O . TYR C 1 189 ? 90.954 37.786 33.054 1.00 31.14 188 TYR C O 1
ATOM 7747 N N . SER C 1 190 ? 92.213 36.306 31.882 1.00 33.00 189 SER C N 1
ATOM 7748 C CA . SER C 1 190 ? 93.405 36.416 32.699 1.00 33.51 189 SER C CA 1
ATOM 7749 C C . SER C 1 190 ? 94.018 37.817 32.636 1.00 33.36 189 SER C C 1
ATOM 7750 O O . SER C 1 190 ? 93.654 38.649 31.792 1.00 32.29 189 SER C O 1
ATOM 7753 N N . GLU C 1 191 ? 94.967 38.065 33.531 1.00 33.42 190 GLU C N 1
ATOM 7754 C CA . GLU C 1 191 ? 95.699 39.323 33.512 1.00 33.07 190 GLU C CA 1
ATOM 7755 C C . GLU C 1 191 ? 96.464 39.427 32.190 1.00 32.78 190 GLU C C 1
ATOM 7756 O O . GLU C 1 191 ? 96.491 40.501 31.595 1.00 32.69 190 GLU C O 1
ATOM 7762 N N . GLU C 1 192 ? 97.047 38.308 31.744 1.00 33.19 191 GLU C N 1
ATOM 7763 C CA . GLU C 1 192 ? 97.759 38.226 30.466 1.00 35.28 191 GLU C CA 1
ATOM 7764 C C . GLU C 1 192 ? 96.850 38.648 29.304 1.00 33.35 191 GLU C C 1
ATOM 7765 O O . GLU C 1 192 ? 97.275 39.434 28.466 1.00 33.08 191 GLU C O 1
ATOM 7771 N N . THR C 1 193 ? 95.603 38.163 29.285 1.00 32.82 192 THR C N 1
ATOM 7772 C CA . THR C 1 193 ? 94.626 38.524 28.221 1.00 31.88 192 THR C CA 1
ATOM 7773 C C . THR C 1 193 ? 94.265 40.014 28.253 1.00 32.26 192 THR C C 1
ATOM 7774 O O . THR C 1 193 ? 94.253 40.657 27.214 1.00 32.97 192 THR C O 1
ATOM 7778 N N . ILE C 1 194 ? 94.008 40.564 29.441 1.00 33.13 193 ILE C N 1
ATOM 7779 C CA . ILE C 1 194 ? 93.696 42.000 29.584 1.00 33.12 193 ILE C CA 1
ATOM 7780 C C . ILE C 1 194 ? 94.893 42.890 29.196 1.00 33.73 193 ILE C C 1
ATOM 7781 O O . ILE C 1 194 ? 94.701 43.957 28.598 1.00 33.45 193 ILE C O 1
ATOM 7786 N N . LYS C 1 195 ? 96.103 42.430 29.506 1.00 33.62 194 LYS C N 1
ATOM 7787 C CA . LYS C 1 195 ? 97.327 43.139 29.138 1.00 35.43 194 LYS C CA 1
ATOM 7788 C C . LYS C 1 195 ? 97.555 43.124 27.623 1.00 35.35 194 LYS C C 1
ATOM 7789 O O . LYS C 1 195 ? 97.860 44.159 27.050 1.00 34.14 194 LYS C O 1
ATOM 7795 N N . LYS C 1 196 ? 97.384 41.968 26.980 1.00 37.10 195 LYS C N 1
ATOM 7796 C CA . LYS C 1 196 ? 97.523 41.868 25.504 1.00 38.10 195 LYS C CA 1
ATOM 7797 C C . LYS C 1 196 ? 96.477 42.720 24.789 1.00 36.47 195 LYS C C 1
ATOM 7798 O O . LYS C 1 196 ? 96.798 43.380 23.801 1.00 36.29 195 LYS C O 1
ATOM 7804 N N . LEU C 1 197 ? 95.238 42.692 25.295 1.00 35.74 196 LEU C N 1
ATOM 7805 C CA . LEU C 1 197 ? 94.137 43.513 24.776 1.00 34.86 196 LEU C CA 1
ATOM 7806 C C . LEU C 1 197 ? 94.447 45.009 24.874 1.00 33.58 196 LEU C C 1
ATOM 7807 O O . LEU C 1 197 ? 94.260 45.740 23.903 1.00 31.60 196 LEU C O 1
ATOM 7812 N N . SER C 1 198 ? 94.902 45.443 26.052 1.00 32.73 197 SER C N 1
ATOM 7813 C CA . SER C 1 198 ? 95.240 46.853 26.304 1.00 32.93 197 SER C CA 1
ATOM 7814 C C . SER C 1 198 ? 96.395 47.319 25.413 1.00 33.62 197 SER C C 1
ATOM 7815 O O . SER C 1 198 ? 96.362 48.424 24.864 1.00 33.13 197 SER C O 1
ATOM 7818 N N . ASP C 1 199 ? 97.383 46.448 25.232 1.00 32.27 198 ASP C N 1
ATOM 7819 C CA . ASP C 1 199 ? 98.516 46.747 24.371 1.00 32.60 198 ASP C CA 1
ATOM 7820 C C . ASP C 1 199 ? 98.062 46.946 22.909 1.00 32.55 198 ASP C C 1
ATOM 7821 O O . ASP C 1 199 ? 98.396 47.961 22.305 1.00 31.27 198 ASP C O 1
ATOM 7826 N N . LEU C 1 200 ? 97.268 46.008 22.379 1.00 32.73 199 LEU C N 1
ATOM 7827 C CA . LEU C 1 200 ? 96.756 46.071 20.984 1.00 32.80 199 LEU C CA 1
ATOM 7828 C C . LEU C 1 200 ? 95.874 47.292 20.741 1.00 33.23 199 LEU C C 1
ATOM 7829 O O . LEU C 1 200 ? 96.021 47.981 19.733 1.00 33.71 199 LEU C O 1
ATOM 7834 N N . LEU C 1 201 ? 94.942 47.542 21.658 1.00 33.73 200 LEU C N 1
ATOM 7835 C CA . LEU C 1 201 ? 94.041 48.687 21.530 1.00 33.41 200 LEU C CA 1
ATOM 7836 C C . LEU C 1 201 ? 94.781 50.028 21.595 1.00 34.41 200 LEU C C 1
ATOM 7837 O O . LEU C 1 201 ? 94.452 50.941 20.816 1.00 33.75 200 LEU C O 1
ATOM 7842 N N . GLU C 1 202 ? 95.807 50.119 22.456 1.00 33.81 201 GLU C N 1
ATOM 7843 C CA . GLU C 1 202 ? 96.645 51.329 22.532 1.00 34.76 201 GLU C CA 1
ATOM 7844 C C . GLU C 1 202 ? 97.329 51.563 21.178 1.00 33.85 201 GLU C C 1
ATOM 7845 O O . GLU C 1 202 ? 97.278 52.660 20.648 1.00 34.02 201 GLU C O 1
ATOM 7851 N N . LYS C 1 203 ? 97.940 50.512 20.633 1.00 34.91 202 LYS C N 1
ATOM 7852 C CA . LYS C 1 203 ? 98.602 50.536 19.311 1.00 36.04 202 LYS C CA 1
ATOM 7853 C C . LYS C 1 203 ? 97.626 50.936 18.197 1.00 35.20 202 LYS C C 1
ATOM 7854 O O . LYS C 1 203 ? 97.901 51.855 17.434 1.00 32.13 202 LYS C O 1
ATOM 7860 N N . LYS C 1 204 ? 96.481 50.255 18.127 1.00 35.72 203 LYS C N 1
ATOM 7861 C CA . LYS C 1 204 ? 95.476 50.553 17.087 1.00 34.45 203 LYS C CA 1
ATOM 7862 C C . LYS C 1 204 ? 94.819 51.920 17.254 1.00 33.63 203 LYS C C 1
ATOM 7863 O O . LYS C 1 204 ? 94.418 52.500 16.259 1.00 34.14 203 LYS C O 1
ATOM 7869 N N . SER C 1 205 ? 94.693 52.423 18.486 1.00 33.68 204 SER C N 1
ATOM 7870 C CA . SER C 1 205 ? 94.143 53.772 18.735 1.00 34.42 204 SER C CA 1
ATOM 7871 C C . SER C 1 205 ? 95.043 54.855 18.123 1.00 34.93 204 SER C C 1
ATOM 7872 O O . SER C 1 205 ? 94.556 55.797 17.477 1.00 33.07 204 SER C O 1
ATOM 7875 N N . LYS C 1 206 ? 96.353 54.705 18.348 1.00 35.66 205 LYS C N 1
ATOM 7876 C CA . LYS C 1 206 ? 97.374 55.593 17.767 1.00 36.78 205 LYS C CA 1
ATOM 7877 C C . LYS C 1 206 ? 97.309 55.575 16.233 1.00 37.14 205 LYS C C 1
ATOM 7878 O O . LYS C 1 206 ? 97.313 56.629 15.604 1.00 36.98 205 LYS C O 1
ATOM 7884 N N . GLU C 1 207 ? 97.170 54.379 15.659 1.00 38.19 206 GLU C N 1
ATOM 7885 C CA . GLU C 1 207 ? 97.103 54.176 14.200 1.00 39.98 206 GLU C CA 1
ATOM 7886 C C . GLU C 1 207 ? 95.900 54.877 13.541 1.00 38.85 206 GLU C C 1
ATOM 7887 O O . GLU C 1 207 ? 96.078 55.583 12.553 1.00 38.94 206 GLU C O 1
ATOM 7893 N N . ILE C 1 208 ? 94.694 54.688 14.084 1.00 37.78 207 ILE C N 1
ATOM 7894 C CA . ILE C 1 208 ? 93.483 55.351 13.541 1.00 37.24 207 ILE C CA 1
ATOM 7895 C C . ILE C 1 208 ? 93.337 56.836 13.966 1.00 38.30 207 ILE C C 1
ATOM 7896 O O . ILE C 1 208 ? 92.490 57.554 13.406 1.00 38.74 207 ILE C O 1
ATOM 7901 N N . GLY C 1 209 ? 94.131 57.274 14.953 1.00 37.41 208 GLY C N 1
ATOM 7902 C CA . GLY C 1 209 ? 94.148 58.663 15.428 1.00 37.56 208 GLY C CA 1
ATOM 7903 C C . GLY C 1 209 ? 92.984 59.051 16.314 1.00 37.01 208 GLY C C 1
ATOM 7904 O O . GLY C 1 209 ? 92.585 60.214 16.366 1.00 36.23 208 GLY C O 1
ATOM 7905 N N . ARG C 1 210 ? 92.463 58.078 17.045 1.00 37.86 209 ARG C N 1
ATOM 7906 C CA . ARG C 1 210 ? 91.299 58.264 17.896 1.00 38.45 209 ARG C CA 1
ATOM 7907 C C . ARG C 1 210 ? 91.271 57.122 18.913 1.00 38.03 209 ARG C C 1
ATOM 7908 O O . ARG C 1 210 ? 91.620 55.990 18.537 1.00 37.71 209 ARG C O 1
ATOM 7916 N N . PRO C 1 211 ? 90.831 57.390 20.163 1.00 36.72 210 PRO C N 1
ATOM 7917 C CA . PRO C 1 211 ? 90.820 56.314 21.149 1.00 36.72 210 PRO C CA 1
ATOM 7918 C C . PRO C 1 211 ? 89.778 55.249 20.855 1.00 36.35 210 PRO C C 1
ATOM 7919 O O . PRO C 1 211 ? 88.684 55.574 20.372 1.00 36.02 210 PRO C O 1
ATOM 7923 N N . ILE C 1 212 ? 90.154 53.993 21.088 1.00 34.64 211 ILE C N 1
ATOM 7924 C CA . ILE C 1 212 ? 89.250 52.857 20.952 1.00 33.46 211 ILE C CA 1
ATOM 7925 C C . ILE C 1 212 ? 88.995 52.488 22.400 1.00 33.00 211 ILE C C 1
ATOM 7926 O O . ILE C 1 212 ? 89.932 52.138 23.112 1.00 33.38 211 ILE C O 1
ATOM 7931 N N . PHE C 1 213 ? 87.744 52.597 22.837 1.00 33.42 212 PHE C N 1
ATOM 7932 C CA . PHE C 1 213 ? 87.379 52.264 24.216 1.00 34.03 212 PHE C CA 1
ATOM 7933 C C . PHE C 1 213 ? 87.176 50.802 24.503 1.00 33.45 212 PHE C C 1
ATOM 7934 O O . PHE C 1 213 ? 86.828 50.039 23.614 1.00 31.44 212 PHE C O 1
ATOM 7942 N N . ILE C 1 214 ? 87.422 50.429 25.765 1.00 32.81 213 ILE C N 1
ATOM 7943 C CA . ILE C 1 214 ? 87.046 49.127 26.298 1.00 32.86 213 ILE C CA 1
ATOM 7944 C C . ILE C 1 214 ? 85.752 49.412 27.080 1.00 33.47 213 ILE C C 1
ATOM 7945 O O . ILE C 1 214 ? 85.744 50.269 27.962 1.00 34.24 213 ILE C O 1
ATOM 7950 N N . ILE C 1 215 ? 84.669 48.714 26.734 1.00 34.31 214 ILE C N 1
ATOM 7951 C CA . ILE C 1 215 ? 83.377 48.800 27.433 1.00 34.57 214 ILE C CA 1
ATOM 7952 C C . ILE C 1 215 ? 83.328 47.491 28.212 1.00 34.02 214 ILE C C 1
ATOM 7953 O O . ILE C 1 215 ? 83.077 46.431 27.632 1.00 34.67 214 ILE C O 1
ATOM 7958 N N . ALA C 1 216 ? 83.626 47.561 29.510 1.00 33.32 215 ALA C N 1
ATOM 7959 C CA . ALA C 1 216 ? 83.677 46.384 30.366 1.00 32.13 215 ALA C CA 1
ATOM 7960 C C . ALA C 1 216 ? 82.306 46.168 31.009 1.00 32.34 215 ALA C C 1
ATOM 7961 O O . ALA C 1 216 ? 81.903 46.930 31.897 1.00 32.77 215 ALA C O 1
ATOM 7963 N N . ASP C 1 217 ? 81.605 45.134 30.552 1.00 31.78 216 ASP C N 1
ATOM 7964 C CA . ASP C 1 217 ? 80.281 44.753 31.067 1.00 33.02 216 ASP C CA 1
ATOM 7965 C C . ASP C 1 217 ? 80.570 43.780 32.220 1.00 32.97 216 ASP C C 1
ATOM 7966 O O . ASP C 1 217 ? 80.874 42.621 31.957 1.00 34.29 216 ASP C O 1
ATOM 7971 N N . GLU C 1 218 ? 80.453 44.247 33.472 1.00 32.80 217 GLU C N 1
ATOM 7972 C CA . GLU C 1 218 ? 80.842 43.485 34.696 1.00 33.90 217 GLU C CA 1
ATOM 7973 C C . GLU C 1 218 ? 79.800 43.017 35.756 1.00 34.68 217 GLU C C 1
ATOM 7974 O O . GLU C 1 218 ? 80.152 42.878 36.953 1.00 34.83 217 GLU C O 1
ATOM 7980 N N . PRO C 1 219 ? 78.558 42.683 35.340 1.00 34.90 218 PRO C N 1
ATOM 7981 C CA . PRO C 1 219 ? 77.587 42.262 36.347 1.00 34.77 218 PRO C CA 1
ATOM 7982 C C . PRO C 1 219 ? 77.956 40.977 37.152 1.00 34.38 218 PRO C C 1
ATOM 7983 O O . PRO C 1 219 ? 77.532 40.883 38.284 1.00 34.18 218 PRO C O 1
ATOM 7987 N N . TYR C 1 220 ? 78.769 40.067 36.588 1.00 34.07 219 TYR C N 1
ATOM 7988 C CA . TYR C 1 220 ? 79.179 38.806 37.245 1.00 33.59 219 TYR C CA 1
ATOM 7989 C C . TYR C 1 220 ? 80.494 38.881 38.023 1.00 34.12 219 TYR C C 1
ATOM 7990 O O . TYR C 1 220 ? 80.947 37.847 38.530 1.00 33.33 219 TYR C O 1
ATOM 7999 N N . ARG C 1 221 ? 81.100 40.071 38.134 1.00 33.71 220 ARG C N 1
ATOM 8000 C CA . ARG C 1 221 ? 82.411 40.262 38.785 1.00 33.75 220 ARG C CA 1
ATOM 8001 C C . ARG C 1 221 ? 82.654 39.425 40.027 1.00 33.83 220 ARG C C 1
ATOM 8002 O O . ARG C 1 221 ? 83.737 38.836 40.151 1.00 33.95 220 ARG C O 1
ATOM 8010 N N . GLU C 1 222 ? 81.649 39.384 40.914 1.00 33.42 221 GLU C N 1
ATOM 8011 C CA . GLU C 1 222 ? 81.724 38.655 42.193 1.00 34.38 221 GLU C CA 1
ATOM 8012 C C . GLU C 1 222 ? 81.298 37.183 42.085 1.00 33.67 221 GLU C C 1
ATOM 8013 O O . GLU C 1 222 ? 81.567 36.416 42.983 1.00 30.83 221 GLU C O 1
ATOM 8019 N N . ILE C 1 223 ? 80.651 36.789 40.987 1.00 34.22 222 ILE C N 1
ATOM 8020 C CA . ILE C 1 223 ? 80.297 35.380 40.733 1.00 35.68 222 ILE C CA 1
ATOM 8021 C C . ILE C 1 223 ? 81.535 34.741 40.076 1.00 35.40 222 ILE C C 1
ATOM 8022 O O . ILE C 1 223 ? 81.596 34.536 38.864 1.00 33.75 222 ILE C O 1
ATOM 8027 N N . VAL C 1 224 ? 82.534 34.461 40.910 1.00 36.72 223 VAL C N 1
ATOM 8028 C CA . VAL C 1 224 ? 83.817 33.886 40.479 1.00 37.44 223 VAL C CA 1
ATOM 8029 C C . VAL C 1 224 ? 84.209 32.835 41.502 1.00 37.29 223 VAL C C 1
ATOM 8030 O O . VAL C 1 224 ? 83.955 33.016 42.703 1.00 37.09 223 VAL C O 1
ATOM 8034 N N . TYR C 1 225 ? 84.826 31.750 41.031 1.00 37.71 224 TYR C N 1
ATOM 8035 C CA . TYR C 1 225 ? 85.122 30.585 41.889 1.00 38.15 224 TYR C CA 1
ATOM 8036 C C . TYR C 1 225 ? 86.604 30.247 41.970 1.00 39.02 224 TYR C C 1
ATOM 8037 O O . TYR C 1 225 ? 87.385 30.710 41.148 1.00 39.09 224 TYR C O 1
ATOM 8046 N N . ASP C 1 226 ? 86.957 29.419 42.962 1.00 40.08 225 ASP C N 1
ATOM 8047 C CA . ASP C 1 226 ? 88.329 28.915 43.188 1.00 40.89 225 ASP C CA 1
ATOM 8048 C C . ASP C 1 226 ? 89.385 30.023 43.368 1.00 40.49 225 ASP C C 1
ATOM 8049 O O . ASP C 1 226 ? 90.560 29.838 43.017 1.00 41.01 225 ASP C O 1
ATOM 8054 N N . GLY C 1 227 ? 88.964 31.170 43.907 1.00 39.73 226 GLY C N 1
ATOM 8055 C CA . GLY C 1 227 ? 89.848 32.320 44.110 1.00 38.94 226 GLY C CA 1
ATOM 8056 C C . GLY C 1 227 ? 90.424 32.966 42.863 1.00 38.69 226 GLY C C 1
ATOM 8057 O O . GLY C 1 227 ? 91.432 33.661 42.952 1.00 39.16 226 GLY C O 1
ATOM 8058 N N . ILE C 1 228 ? 89.784 32.757 41.706 1.00 38.09 227 ILE C N 1
ATOM 8059 C CA . ILE C 1 228 ? 90.241 33.329 40.445 1.00 37.44 227 ILE C CA 1
ATOM 8060 C C . ILE C 1 228 ? 90.134 34.867 40.562 1.00 36.98 227 ILE C C 1
ATOM 8061 O O . ILE C 1 228 ? 89.186 35.392 41.170 1.00 35.74 227 ILE C O 1
ATOM 8066 N N . LYS C 1 229 ? 91.153 35.558 40.048 1.00 37.07 228 LYS C N 1
ATOM 8067 C CA . LYS C 1 229 ? 91.200 37.011 40.042 1.00 37.41 228 LYS C CA 1
ATOM 8068 C C . LYS C 1 229 ? 90.582 37.516 38.737 1.00 36.61 228 LYS C C 1
ATOM 8069 O O . LYS C 1 229 ? 90.868 36.971 37.663 1.00 35.87 228 LYS C O 1
ATOM 8075 N N . VAL C 1 230 ? 89.727 38.539 38.868 1.00 35.37 229 VAL C N 1
ATOM 8076 C CA . VAL C 1 230 ? 89.100 39.259 37.767 1.00 33.15 229 VAL C CA 1
ATOM 8077 C C . VAL C 1 230 ? 89.859 40.620 37.774 1.00 33.15 229 VAL C C 1
ATOM 8078 O O . VAL C 1 230 ? 89.602 41.464 38.636 1.00 32.08 229 VAL C O 1
ATOM 8082 N N . PRO C 1 231 ? 90.853 40.812 36.879 1.00 32.96 230 PRO C N 1
ATOM 8083 C CA . PRO C 1 231 ? 91.587 42.088 36.898 1.00 31.98 230 PRO C CA 1
ATOM 8084 C C . PRO C 1 231 ? 90.682 43.289 36.608 1.00 31.83 230 PRO C C 1
ATOM 8085 O O . PRO C 1 231 ? 89.818 43.202 35.716 1.00 30.94 230 PRO C O 1
ATOM 8089 N N . PHE C 1 232 ? 90.859 44.370 37.374 1.00 31.18 231 PHE C N 1
ATOM 8090 C CA . PHE C 1 232 ? 90.066 45.597 37.198 1.00 31.22 231 PHE C CA 1
ATOM 8091 C C . PHE C 1 232 ? 90.674 46.324 35.996 1.00 30.75 231 PHE C C 1
ATOM 8092 O O . PHE C 1 232 ? 91.786 46.836 36.071 1.00 32.81 231 PHE C O 1
ATOM 8100 N N . VAL C 1 233 ? 89.911 46.409 34.920 1.00 31.93 232 VAL C N 1
ATOM 8101 C CA . VAL C 1 233 ? 90.432 46.835 33.594 1.00 30.97 232 VAL C CA 1
ATOM 8102 C C . VAL C 1 233 ? 91.019 48.253 33.477 1.00 30.80 232 VAL C C 1
ATOM 8103 O O . VAL C 1 233 ? 92.003 48.460 32.728 1.00 29.82 232 VAL C O 1
ATOM 8107 N N . THR C 1 234 ? 90.461 49.198 34.238 1.00 29.64 233 THR C N 1
ATOM 8108 C CA . THR C 1 234 ? 90.915 50.604 34.211 1.00 29.69 233 THR C CA 1
ATOM 8109 C C . THR C 1 234 ? 92.374 50.804 34.633 1.00 31.74 233 THR C C 1
ATOM 8110 O O . THR C 1 234 ? 93.002 51.796 34.236 1.00 33.54 233 THR C O 1
ATOM 8114 N N . LYS C 1 235 ? 92.891 49.874 35.442 1.00 31.73 234 LYS C N 1
ATOM 8115 C CA . LYS C 1 235 ? 94.291 49.878 35.851 1.00 32.20 234 LYS C CA 1
ATOM 8116 C C . LYS C 1 235 ? 95.251 49.491 34.717 1.00 32.64 234 LYS C C 1
ATOM 8117 O O . LYS C 1 235 ? 96.440 49.777 34.814 1.00 33.49 234 LYS C O 1
ATOM 8123 N N . TYR C 1 236 ? 94.744 48.823 33.679 1.00 33.19 235 TYR C N 1
ATOM 8124 C CA . TYR C 1 236 ? 95.532 48.351 32.523 1.00 33.44 235 TYR C CA 1
ATOM 8125 C C . TYR C 1 236 ? 95.348 49.179 31.257 1.00 32.47 235 TYR C C 1
ATOM 8126 O O . TYR C 1 236 ? 96.245 49.188 30.426 1.00 32.52 235 TYR C O 1
ATOM 8135 N N . TYR C 1 237 ? 94.210 49.860 31.100 1.00 32.75 236 TYR C N 1
ATOM 8136 C CA . TYR C 1 237 ? 93.916 50.626 29.885 1.00 32.67 236 TYR C CA 1
ATOM 8137 C C . TYR C 1 237 ? 93.202 51.921 30.245 1.00 33.22 236 TYR C C 1
ATOM 8138 O O . TYR C 1 237 ? 92.153 51.877 30.877 1.00 34.07 236 TYR C O 1
ATOM 8147 N N . ASP C 1 238 ? 93.764 53.061 29.828 1.00 33.67 237 ASP C N 1
ATOM 8148 C CA . ASP C 1 238 ? 93.240 54.396 30.171 1.00 33.76 237 ASP C CA 1
ATOM 8149 C C . ASP C 1 238 ? 91.783 54.610 29.742 1.00 33.15 237 ASP C C 1
ATOM 8150 O O . ASP C 1 238 ? 90.933 55.011 30.554 1.00 31.77 237 ASP C O 1
ATOM 8155 N N . ASN C 1 239 ? 91.512 54.309 28.474 1.00 32.32 238 ASN C N 1
ATOM 8156 C CA . ASN C 1 239 ? 90.185 54.500 27.875 1.00 33.19 238 ASN C CA 1
ATOM 8157 C C . ASN C 1 239 ? 89.219 53.326 28.078 1.00 33.31 238 ASN C C 1
ATOM 8158 O O . ASN C 1 239 ? 88.824 52.639 27.147 1.00 33.06 238 ASN C O 1
ATOM 8163 N N . THR C 1 240 ? 88.807 53.156 29.329 1.00 33.34 239 THR C N 1
ATOM 8164 C CA . THR C 1 240 ? 87.920 52.073 29.748 1.00 32.54 239 THR C CA 1
ATOM 8165 C C . THR C 1 240 ? 86.707 52.647 30.457 1.00 32.40 239 THR C C 1
ATOM 8166 O O . THR C 1 240 ? 86.846 53.534 31.292 1.00 34.38 239 THR C O 1
ATOM 8170 N N . LEU C 1 241 ? 85.531 52.140 30.097 1.00 32.50 240 LEU C N 1
ATOM 8171 C CA . LEU C 1 241 ? 84.244 52.474 30.710 1.00 31.69 240 LEU C CA 1
ATOM 8172 C C . LEU C 1 241 ? 83.782 51.161 31.328 1.00 32.88 240 LEU C C 1
ATOM 8173 O O . LEU C 1 241 ? 83.650 50.163 30.602 1.00 35.22 240 LEU C O 1
ATOM 8178 N N . VAL C 1 242 ? 83.566 51.154 32.643 1.00 32.69 241 VAL C N 1
ATOM 8179 C CA . VAL C 1 242 ? 83.110 49.968 33.381 1.00 33.48 241 VAL C CA 1
ATOM 8180 C C . VAL C 1 242 ? 81.593 50.103 33.613 1.00 34.79 241 VAL C C 1
ATOM 8181 O O . VAL C 1 242 ? 81.140 51.093 34.185 1.00 33.91 241 VAL C O 1
ATOM 8185 N N . CYS C 1 243 ? 80.834 49.116 33.126 1.00 35.39 242 CYS C N 1
ATOM 8186 C CA . CYS C 1 243 ? 79.383 49.025 33.289 1.00 35.67 242 CYS C CA 1
ATOM 8187 C C . CYS C 1 243 ? 79.135 47.939 34.317 1.00 35.65 242 CYS C C 1
ATOM 8188 O O . CYS C 1 243 ? 79.707 46.851 34.236 1.00 35.65 242 CYS C O 1
ATOM 8191 N N . TYR C 1 244 ? 78.258 48.221 35.264 1.00 36.30 243 TYR C N 1
ATOM 8192 C CA . TYR C 1 244 ? 78.004 47.303 36.370 1.00 35.08 243 TYR C CA 1
ATOM 8193 C C . TYR C 1 244 ? 76.581 47.444 36.892 1.00 35.27 243 TYR C C 1
ATOM 8194 O O . TYR C 1 244 ? 75.987 48.505 36.765 1.00 35.07 243 TYR C O 1
ATOM 8203 N N . SER C 1 245 ? 76.060 46.361 37.477 1.00 35.71 244 SER C N 1
ATOM 8204 C CA . SER C 1 245 ? 74.778 46.373 38.175 1.00 36.88 244 SER C CA 1
ATOM 8205 C C . SER C 1 245 ? 74.810 45.396 39.341 1.00 37.84 244 SER C C 1
ATOM 8206 O O . SER C 1 245 ? 75.663 44.505 39.398 1.00 38.27 244 SER C O 1
ATOM 8209 N N . TYR C 1 246 ? 73.845 45.558 40.240 1.00 38.10 245 TYR C N 1
ATOM 8210 C CA . TYR C 1 246 ? 73.669 44.689 41.411 1.00 37.47 245 TYR C CA 1
ATOM 8211 C C . TYR C 1 246 ? 72.618 43.587 41.159 1.00 38.51 245 TYR C C 1
ATOM 8212 O O . TYR C 1 246 ? 72.056 43.021 42.103 1.00 39.36 245 TYR C O 1
ATOM 8221 N N . SER C 1 247 ? 72.361 43.292 39.882 1.00 40.39 246 SER C N 1
ATOM 8222 C CA . SER C 1 247 ? 71.410 42.280 39.448 1.00 40.99 246 SER C CA 1
ATOM 8223 C C . SER C 1 247 ? 71.827 40.880 39.867 1.00 42.39 246 SER C C 1
ATOM 8224 O O . SER C 1 247 ? 70.984 40.104 40.272 1.00 43.54 246 SER C O 1
ATOM 8227 N N . LYS C 1 248 ? 73.122 40.575 39.782 1.00 43.47 247 LYS C N 1
ATOM 8228 C CA . LYS C 1 248 ? 73.659 39.249 40.109 1.00 43.85 247 LYS C CA 1
ATOM 8229 C C . LYS C 1 248 ? 74.388 39.165 41.435 1.00 43.35 247 LYS C C 1
ATOM 8230 O O . LYS C 1 248 ? 74.283 38.135 42.113 1.00 43.99 247 LYS C O 1
ATOM 8236 N N . SER C 1 249 ? 75.118 40.219 41.816 1.00 42.37 248 SER C N 1
ATOM 8237 C CA . SER C 1 249 ? 75.857 40.224 43.094 1.00 41.10 248 SER C CA 1
ATOM 8238 C C . SER C 1 249 ? 74.912 40.224 44.302 1.00 41.01 248 SER C C 1
ATOM 8239 O O . SER C 1 249 ? 75.148 39.481 45.269 1.00 42.08 248 SER C O 1
ATOM 8242 N N . LEU C 1 250 ? 73.863 41.053 44.239 1.00 39.56 249 LEU C N 1
ATOM 8243 C CA . LEU C 1 250 ? 72.826 41.143 45.293 1.00 38.43 249 LEU C CA 1
ATOM 8244 C C . LEU C 1 250 ? 71.508 40.406 44.952 1.00 37.84 249 LEU C C 1
ATOM 8245 O O . LEU C 1 250 ? 70.617 40.372 45.782 1.00 37.25 249 LEU C O 1
ATOM 8250 N N . SER C 1 251 ? 71.399 39.807 43.765 1.00 37.84 250 SER C N 1
ATOM 8251 C CA . SER C 1 251 ? 70.168 39.135 43.298 1.00 38.01 250 SER C CA 1
ATOM 8252 C C . SER C 1 251 ? 68.973 40.104 43.246 1.00 38.09 250 SER C C 1
ATOM 8253 O O . SER C 1 251 ? 67.871 39.772 43.694 1.00 38.24 250 SER C O 1
ATOM 8256 N N . LEU C 1 252 ? 69.214 41.281 42.650 1.00 38.34 251 LEU C N 1
ATOM 8257 C CA . LEU C 1 252 ? 68.213 42.346 42.475 1.00 37.92 251 LEU C CA 1
ATOM 8258 C C . LEU C 1 252 ? 68.056 42.720 40.978 1.00 38.86 251 LEU C C 1
ATOM 8259 O O . LEU C 1 252 ? 68.145 43.914 40.616 1.00 39.18 251 LEU C O 1
ATOM 8264 N N . PRO C 1 253 ? 67.815 41.709 40.094 1.00 39.55 252 PRO C N 1
ATOM 8265 C CA . PRO C 1 253 ? 67.708 41.993 38.662 1.00 39.56 252 PRO C CA 1
ATOM 8266 C C . PRO C 1 253 ? 66.474 42.789 38.207 1.00 40.06 252 PRO C C 1
ATOM 8267 O O . PRO C 1 253 ? 66.536 43.447 37.165 1.00 37.56 252 PRO C O 1
ATOM 8271 N N . GLY C 1 254 ? 65.364 42.663 38.933 1.00 39.81 253 GLY C N 1
ATOM 8272 C CA . GLY C 1 254 ? 64.132 43.391 38.626 1.00 40.04 253 GLY C CA 1
ATOM 8273 C C . GLY C 1 254 ? 64.064 44.805 39.173 1.00 39.93 253 GLY C C 1
ATOM 8274 O O . GLY C 1 254 ? 63.187 45.562 38.763 1.00 40.03 253 GLY C O 1
ATOM 8275 N N . GLU C 1 255 ? 64.988 45.155 40.078 1.00 39.11 254 GLU C N 1
ATOM 8276 C CA . GLU C 1 255 ? 65.034 46.464 40.745 1.00 38.79 254 GLU C CA 1
ATOM 8277 C C . GLU C 1 255 ? 65.756 47.583 39.977 1.00 37.98 254 GLU C C 1
ATOM 8278 O O . GLU C 1 255 ? 65.577 48.752 40.314 1.00 36.70 254 GLU C O 1
ATOM 8284 N N . ARG C 1 256 ? 66.576 47.222 38.983 1.00 38.29 255 ARG C N 1
ATOM 8285 C CA . ARG C 1 256 ? 67.185 48.172 38.047 1.00 37.71 255 ARG C CA 1
ATOM 8286 C C . ARG C 1 256 ? 68.097 49.191 38.739 1.00 38.05 255 ARG C C 1
ATOM 8287 O O . ARG C 1 256 ? 67.723 50.356 38.908 1.00 38.59 255 ARG C O 1
ATOM 8295 N N . ILE C 1 257 ? 69.274 48.726 39.166 1.00 38.56 256 ILE C N 1
ATOM 8296 C CA . ILE C 1 257 ? 70.278 49.567 39.852 1.00 38.30 256 ILE C CA 1
ATOM 8297 C C . ILE C 1 257 ? 71.720 49.161 39.460 1.00 37.44 256 ILE C C 1
ATOM 8298 O O . ILE C 1 257 ? 72.114 47.991 39.556 1.00 36.76 256 ILE C O 1
ATOM 8303 N N . GLY C 1 258 ? 72.488 50.148 39.014 1.00 37.20 257 GLY C N 1
ATOM 8304 C CA . GLY C 1 258 ? 73.868 49.942 38.594 1.00 37.62 257 GLY C CA 1
ATOM 8305 C C . GLY C 1 258 ? 74.575 51.252 38.298 1.00 37.55 257 GLY C C 1
ATOM 8306 O O . GLY C 1 258 ? 74.077 52.321 38.671 1.00 37.85 257 GLY C O 1
ATOM 8307 N N . TYR C 1 259 ? 75.716 51.178 37.615 1.00 37.02 258 TYR C N 1
ATOM 8308 C CA . TYR C 1 259 ? 76.479 52.383 37.255 1.00 36.31 258 TYR C CA 1
ATOM 8309 C C . TYR C 1 259 ? 77.334 52.279 35.987 1.00 36.35 258 TYR C C 1
ATOM 8310 O O . TYR C 1 259 ? 77.460 51.207 35.377 1.00 36.09 258 TYR C O 1
ATOM 8319 N N . VAL C 1 260 ? 77.850 53.446 35.592 1.00 35.62 259 VAL C N 1
ATOM 8320 C CA . VAL C 1 260 ? 78.874 53.608 34.568 1.00 34.73 259 VAL C CA 1
ATOM 8321 C C . VAL C 1 260 ? 80.015 54.341 35.297 1.00 34.45 259 VAL C C 1
ATOM 8322 O O . VAL C 1 260 ? 79.785 55.395 35.929 1.00 34.68 259 VAL C O 1
ATOM 8326 N N . LEU C 1 261 ? 81.225 53.778 35.208 1.00 33.10 260 LEU C N 1
ATOM 8327 C CA . LEU C 1 261 ? 82.434 54.353 35.796 1.00 31.64 260 LEU C CA 1
ATOM 8328 C C . LEU C 1 261 ? 83.280 54.938 34.659 1.00 30.32 260 LEU C C 1
ATOM 8329 O O . LEU C 1 261 ? 83.626 54.223 33.717 1.00 28.35 260 LEU C O 1
ATOM 8334 N N . VAL C 1 262 ? 83.598 56.234 34.778 1.00 31.14 261 VAL C N 1
ATOM 8335 C CA . VAL C 1 262 ? 84.372 57.010 33.813 1.00 31.02 261 VAL C CA 1
ATOM 8336 C C . VAL C 1 262 ? 85.655 57.516 34.523 1.00 31.72 261 VAL C C 1
ATOM 8337 O O . VAL C 1 262 ? 85.620 58.565 35.176 1.00 32.19 261 VAL C O 1
ATOM 8341 N N . PRO C 1 263 ? 86.774 56.750 34.444 1.00 31.47 262 PRO C N 1
ATOM 8342 C CA . PRO C 1 263 ? 88.023 57.164 35.095 1.00 31.45 262 PRO C CA 1
ATOM 8343 C C . PRO C 1 263 ? 88.599 58.499 34.630 1.00 31.93 262 PRO C C 1
ATOM 8344 O O . PRO C 1 263 ? 88.422 58.886 33.463 1.00 29.84 262 PRO C O 1
ATOM 8348 N N . ASP C 1 264 ? 89.321 59.174 35.532 1.00 33.00 263 ASP C N 1
ATOM 8349 C CA . ASP C 1 264 ? 90.037 60.425 35.175 1.00 34.45 263 ASP C CA 1
ATOM 8350 C C . ASP C 1 264 ? 91.050 60.195 34.047 1.00 33.99 263 ASP C C 1
ATOM 8351 O O . ASP C 1 264 ? 91.322 61.099 33.292 1.00 33.92 263 ASP C O 1
ATOM 8356 N N . GLU C 1 265 ? 91.569 58.970 33.935 1.00 34.81 264 GLU C N 1
ATOM 8357 C CA . GLU C 1 265 ? 92.601 58.608 32.958 1.00 34.85 264 GLU C CA 1
ATOM 8358 C C . GLU C 1 265 ? 92.150 58.580 31.501 1.00 34.50 264 GLU C C 1
ATOM 8359 O O . GLU C 1 265 ? 93.012 58.538 30.636 1.00 35.00 264 GLU C O 1
ATOM 8365 N N . VAL C 1 266 ? 90.844 58.581 31.213 1.00 34.78 265 VAL C N 1
ATOM 8366 C CA . VAL C 1 266 ? 90.371 58.614 29.806 1.00 35.42 265 VAL C CA 1
ATOM 8367 C C . VAL C 1 266 ? 90.859 59.900 29.079 1.00 36.12 265 VAL C C 1
ATOM 8368 O O . VAL C 1 266 ? 91.167 60.892 29.742 1.00 37.40 265 VAL C O 1
ATOM 8372 N N . TYR C 1 267 ? 90.936 59.861 27.742 1.00 36.22 266 TYR C N 1
ATOM 8373 C CA . TYR C 1 267 ? 91.466 60.974 26.896 1.00 36.00 266 TYR C CA 1
ATOM 8374 C C . TYR C 1 267 ? 91.042 62.395 27.388 1.00 36.28 266 TYR C C 1
ATOM 8375 O O . TYR C 1 267 ? 91.856 63.318 27.426 1.00 35.85 266 TYR C O 1
ATOM 8384 N N . ASP C 1 268 ? 89.768 62.524 27.773 1.00 35.93 267 ASP C N 1
ATOM 8385 C CA . ASP C 1 268 ? 89.183 63.763 28.282 1.00 34.80 267 ASP C CA 1
ATOM 8386 C C . ASP C 1 268 ? 87.963 63.367 29.123 1.00 33.57 267 ASP C C 1
ATOM 8387 O O . ASP C 1 268 ? 86.867 63.160 28.580 1.00 31.85 267 ASP C O 1
ATOM 8392 N N . LYS C 1 269 ? 88.173 63.296 30.441 1.00 31.07 268 LYS C N 1
ATOM 8393 C CA . LYS C 1 269 ? 87.128 62.866 31.396 1.00 30.92 268 LYS C CA 1
ATOM 8394 C C . LYS C 1 269 ? 85.919 63.787 31.432 1.00 29.08 268 LYS C C 1
ATOM 8395 O O . LYS C 1 269 ? 84.792 63.304 31.487 1.00 31.44 268 LYS C O 1
ATOM 8401 N N . ALA C 1 270 ? 86.139 65.093 31.431 1.00 27.69 269 ALA C N 1
ATOM 8402 C CA . ALA C 1 270 ? 85.027 66.056 31.448 1.00 28.63 269 ALA C CA 1
ATOM 8403 C C . ALA C 1 270 ? 84.116 65.905 30.204 1.00 30.97 269 ALA C C 1
ATOM 8404 O O . ALA C 1 270 ? 82.877 65.951 30.302 1.00 33.05 269 ALA C O 1
ATOM 8406 N N . GLU C 1 271 ? 84.740 65.676 29.058 1.00 31.20 270 GLU C N 1
ATOM 8407 C CA . GLU C 1 271 ? 84.026 65.559 27.783 1.00 32.26 270 GLU C CA 1
ATOM 8408 C C . GLU C 1 271 ? 83.234 64.262 27.713 1.00 33.33 270 GLU C C 1
ATOM 8409 O O . GLU C 1 271 ? 82.063 64.305 27.342 1.00 33.83 270 GLU C O 1
ATOM 8415 N N . LEU C 1 272 ? 83.871 63.135 28.075 1.00 33.66 271 LEU C N 1
ATOM 8416 C CA . LEU C 1 272 ? 83.201 61.833 28.090 1.00 33.48 271 LEU C CA 1
ATOM 8417 C C . LEU C 1 272 ? 82.112 61.737 29.148 1.00 33.33 271 LEU C C 1
ATOM 8418 O O . LEU C 1 272 ? 81.036 61.189 28.866 1.00 33.73 271 LEU C O 1
ATOM 8423 N N . TYR C 1 273 ? 82.389 62.223 30.364 1.00 32.13 272 TYR C N 1
ATOM 8424 C CA . TYR C 1 273 ? 81.385 62.217 31.441 1.00 31.41 272 TYR C CA 1
ATOM 8425 C C . TYR C 1 273 ? 80.143 63.050 31.040 1.00 32.61 272 TYR C C 1
ATOM 8426 O O . TYR C 1 273 ? 78.991 62.638 31.306 1.00 31.92 272 TYR C O 1
ATOM 8435 N N . ALA C 1 274 ? 80.379 64.193 30.383 1.00 32.43 273 ALA C N 1
ATOM 8436 C CA . ALA C 1 274 ? 79.298 65.022 29.851 1.00 33.13 273 ALA C CA 1
ATOM 8437 C C . ALA C 1 274 ? 78.493 64.239 28.816 1.00 33.27 273 ALA C C 1
ATOM 8438 O O . ALA C 1 274 ? 77.271 64.283 28.855 1.00 35.01 273 ALA C O 1
ATOM 8440 N N . ALA C 1 275 ? 79.159 63.513 27.913 1.00 32.22 274 ALA C N 1
ATOM 8441 C CA . ALA C 1 275 ? 78.447 62.707 26.891 1.00 32.14 274 ALA C CA 1
ATOM 8442 C C . ALA C 1 275 ? 77.620 61.575 27.528 1.00 32.57 274 ALA C C 1
ATOM 8443 O O . ALA C 1 275 ? 76.537 61.254 27.026 1.00 33.61 274 ALA C O 1
ATOM 8445 N N . VAL C 1 276 ? 78.146 60.984 28.608 1.00 32.04 275 VAL C N 1
ATOM 8446 C CA . VAL C 1 276 ? 77.466 59.947 29.404 1.00 31.61 275 VAL C CA 1
ATOM 8447 C C . VAL C 1 276 ? 76.183 60.501 30.045 1.00 32.19 275 VAL C C 1
ATOM 8448 O O . VAL C 1 276 ? 75.124 59.865 29.938 1.00 33.24 275 VAL C O 1
ATOM 8452 N N . CYS C 1 277 ? 76.273 61.675 30.672 1.00 31.18 276 CYS C N 1
ATOM 8453 C CA . CYS C 1 277 ? 75.087 62.383 31.203 1.00 31.06 276 CYS C CA 1
ATOM 8454 C C . CYS C 1 277 ? 74.090 62.704 30.082 1.00 30.87 276 CYS C C 1
ATOM 8455 O O . CYS C 1 277 ? 72.879 62.516 30.230 1.00 31.55 276 CYS C O 1
ATOM 8458 N N . GLY C 1 278 ? 74.620 63.187 28.969 1.00 31.57 277 GLY C N 1
ATOM 8459 C CA . GLY C 1 278 ? 73.828 63.509 27.779 1.00 31.82 277 GLY C CA 1
ATOM 8460 C C . GLY C 1 278 ? 73.070 62.324 27.243 1.00 30.68 277 GLY C C 1
ATOM 8461 O O . GLY C 1 278 ? 71.892 62.440 26.967 1.00 31.26 277 GLY C O 1
ATOM 8462 N N . ALA C 1 279 ? 73.777 61.200 27.107 1.00 31.52 278 ALA C N 1
ATOM 8463 C CA . ALA C 1 279 ? 73.221 59.909 26.653 1.00 31.76 278 ALA C CA 1
ATOM 8464 C C . ALA C 1 279 ? 72.115 59.413 27.565 1.00 32.52 278 ALA C C 1
ATOM 8465 O O . ALA C 1 279 ? 71.099 58.926 27.090 1.00 33.30 278 ALA C O 1
ATOM 8467 N N . GLY C 1 280 ? 72.316 59.545 28.875 1.00 33.54 279 GLY C N 1
ATOM 8468 C CA . GLY C 1 280 ? 71.318 59.165 29.860 1.00 33.14 279 GLY C CA 1
ATOM 8469 C C . GLY C 1 280 ? 70.020 59.956 29.731 1.00 33.20 279 GLY C C 1
ATOM 8470 O O . GLY C 1 280 ? 68.931 59.384 29.786 1.00 34.08 279 GLY C O 1
ATOM 8471 N N . ARG C 1 281 ? 70.152 61.261 29.503 1.00 32.88 280 ARG C N 1
ATOM 8472 C CA . ARG C 1 281 ? 69.015 62.173 29.327 1.00 32.05 280 ARG C CA 1
ATOM 8473 C C . ARG C 1 281 ? 68.241 61.892 28.041 1.00 32.62 280 ARG C C 1
ATOM 8474 O O . ARG C 1 281 ? 67.006 61.912 28.057 1.00 34.22 280 ARG C O 1
ATOM 8482 N N . ALA C 1 282 ? 68.963 61.631 26.943 1.00 31.05 281 ALA C N 1
ATOM 8483 C CA . ALA C 1 282 ? 68.357 61.319 25.626 1.00 30.90 281 ALA C CA 1
ATOM 8484 C C . ALA C 1 282 ? 67.614 59.981 25.623 1.00 31.21 281 ALA C C 1
ATOM 8485 O O . ALA C 1 282 ? 66.575 59.851 24.980 1.00 31.85 281 ALA C O 1
ATOM 8487 N N . LEU C 1 283 ? 68.152 58.999 26.348 1.00 30.52 282 LEU C N 1
ATOM 8488 C CA . LEU C 1 283 ? 67.517 57.684 26.513 1.00 30.25 282 LEU C CA 1
ATOM 8489 C C . LEU C 1 283 ? 66.256 57.726 27.382 1.00 29.90 282 LEU C C 1
ATOM 8490 O O . LEU C 1 283 ? 65.575 56.727 27.489 1.00 31.14 282 LEU C O 1
ATOM 8495 N N . GLY C 1 284 ? 65.944 58.863 27.997 1.00 30.03 283 GLY C N 1
ATOM 8496 C CA . GLY C 1 284 ? 64.753 59.017 28.810 1.00 31.55 283 GLY C CA 1
ATOM 8497 C C . GLY C 1 284 ? 64.959 58.719 30.279 1.00 32.25 283 GLY C C 1
ATOM 8498 O O . GLY C 1 284 ? 63.976 58.607 30.988 1.00 32.21 283 GLY C O 1
ATOM 8499 N N . TYR C 1 285 ? 66.214 58.576 30.735 1.00 34.29 284 TYR C N 1
ATOM 8500 C CA . TYR C 1 285 ? 66.500 58.331 32.158 1.00 35.64 284 TYR C CA 1
ATOM 8501 C C . TYR C 1 285 ? 66.516 59.694 32.861 1.00 36.14 284 TYR C C 1
ATOM 8502 O O . TYR C 1 285 ? 66.991 60.681 32.285 1.00 36.34 284 TYR C O 1
ATOM 8511 N N . VAL C 1 286 ? 65.958 59.738 34.073 1.00 36.11 285 VAL C N 1
ATOM 8512 C CA . VAL C 1 286 ? 65.921 60.939 34.928 1.00 35.64 285 VAL C CA 1
ATOM 8513 C C . VAL C 1 286 ? 66.898 60.719 36.079 1.00 36.11 285 VAL C C 1
ATOM 8514 O O . VAL C 1 286 ? 67.722 61.589 36.366 1.00 34.89 285 VAL C O 1
ATOM 8518 N N . CYS C 1 287 ? 66.744 59.580 36.756 1.00 36.49 286 CYS C N 1
ATOM 8519 C CA . CYS C 1 287 ? 67.679 59.104 37.778 1.00 37.80 286 CYS C CA 1
ATOM 8520 C C . CYS C 1 287 ? 67.387 57.635 38.091 1.00 38.73 286 CYS C C 1
ATOM 8521 O O . CYS C 1 287 ? 66.336 57.129 37.703 1.00 39.58 286 CYS C O 1
ATOM 8524 N N . ALA C 1 288 ? 68.321 56.963 38.772 1.00 39.26 287 ALA C N 1
ATOM 8525 C CA . ALA C 1 288 ? 68.133 55.573 39.210 1.00 38.93 287 ALA C CA 1
ATOM 8526 C C . ALA C 1 288 ? 67.178 55.584 40.406 1.00 39.02 287 ALA C C 1
ATOM 8527 O O . ALA C 1 288 ? 67.088 56.602 41.089 1.00 39.44 287 ALA C O 1
ATOM 8529 N N . PRO C 1 289 ? 66.440 54.471 40.656 1.00 39.39 288 PRO C N 1
ATOM 8530 C CA . PRO C 1 289 ? 65.514 54.367 41.797 1.00 38.68 288 PRO C CA 1
ATOM 8531 C C . PRO C 1 289 ? 66.108 54.846 43.138 1.00 39.09 288 PRO C C 1
ATOM 8532 O O . PRO C 1 289 ? 67.059 54.244 43.660 1.00 39.30 288 PRO C O 1
ATOM 8536 N N . SER C 1 290 ? 65.545 55.940 43.657 1.00 38.76 289 SER C N 1
ATOM 8537 C CA . SER C 1 290 ? 66.038 56.615 44.867 1.00 38.54 289 SER C CA 1
ATOM 8538 C C . SER C 1 290 ? 66.211 55.688 46.075 1.00 37.80 289 SER C C 1
ATOM 8539 O O . SER C 1 290 ? 67.222 55.782 46.774 1.00 37.44 289 SER C O 1
ATOM 8542 N N . LEU C 1 291 ? 65.246 54.786 46.281 1.00 37.38 290 LEU C N 1
ATOM 8543 C CA . LEU C 1 291 ? 65.285 53.792 47.383 1.00 37.76 290 LEU C CA 1
ATOM 8544 C C . LEU C 1 291 ? 66.544 52.917 47.324 1.00 37.48 290 LEU C C 1
ATOM 8545 O O . LEU C 1 291 ? 67.220 52.721 48.340 1.00 38.08 290 LEU C O 1
ATOM 8550 N N . PHE C 1 292 ? 66.870 52.452 46.119 1.00 37.13 291 PHE C N 1
ATOM 8551 C CA . PHE C 1 292 ? 67.992 51.535 45.892 1.00 37.10 291 PHE C CA 1
ATOM 8552 C C . PHE C 1 292 ? 69.374 52.211 45.861 1.00 36.60 291 PHE C C 1
ATOM 8553 O O . PHE C 1 292 ? 70.366 51.557 46.188 1.00 35.96 291 PHE C O 1
ATOM 8561 N N . GLN C 1 293 ? 69.440 53.495 45.489 1.00 36.79 292 GLN C N 1
ATOM 8562 C CA . GLN C 1 293 ? 70.697 54.268 45.539 1.00 36.72 292 GLN C CA 1
ATOM 8563 C C . GLN C 1 293 ? 71.146 54.394 46.999 1.00 36.96 292 GLN C C 1
ATOM 8564 O O . GLN C 1 293 ? 72.296 54.100 47.333 1.00 36.24 292 GLN C O 1
ATOM 8570 N N . LYS C 1 294 ? 70.204 54.806 47.845 1.00 37.28 293 LYS C N 1
ATOM 8571 C CA . LYS C 1 294 ? 70.420 54.999 49.288 1.00 38.37 293 LYS C CA 1
ATOM 8572 C C . LYS C 1 294 ? 70.726 53.678 50.027 1.00 37.79 293 LYS C C 1
ATOM 8573 O O . LYS C 1 294 ? 71.510 53.673 50.975 1.00 36.69 293 LYS C O 1
ATOM 8592 N N . ILE C 1 296 ? 72.240 51.006 48.577 1.00 39.41 295 ILE C N 1
ATOM 8593 C CA . ILE C 1 296 ? 73.611 50.627 48.108 1.00 39.92 295 ILE C CA 1
ATOM 8594 C C . ILE C 1 296 ? 74.765 51.187 48.973 1.00 40.30 295 ILE C C 1
ATOM 8595 O O . ILE C 1 296 ? 75.817 50.533 49.089 1.00 39.29 295 ILE C O 1
ATOM 8600 N N . VAL C 1 297 ? 74.548 52.355 49.592 1.00 41.00 296 VAL C N 1
ATOM 8601 C CA . VAL C 1 297 ? 75.501 52.951 50.564 1.00 41.43 296 VAL C CA 1
ATOM 8602 C C . VAL C 1 297 ? 75.866 51.935 51.671 1.00 42.40 296 VAL C C 1
ATOM 8603 O O . VAL C 1 297 ? 77.025 51.858 52.104 1.00 43.14 296 VAL C O 1
ATOM 8607 N N . LYS C 1 298 ? 74.865 51.159 52.097 1.00 43.26 297 LYS C N 1
ATOM 8608 C CA . LYS C 1 298 ? 74.986 50.164 53.171 1.00 43.77 297 LYS C CA 1
ATOM 8609 C C . LYS C 1 298 ? 75.366 48.736 52.740 1.00 44.08 297 LYS C C 1
ATOM 8610 O O . LYS C 1 298 ? 75.713 47.921 53.605 1.00 44.17 297 LYS C O 1
ATOM 8616 N N . CYS C 1 299 ? 75.317 48.441 51.438 1.00 44.27 298 CYS C N 1
ATOM 8617 C CA . CYS C 1 299 ? 75.548 47.086 50.903 1.00 44.98 298 CYS C CA 1
ATOM 8618 C C . CYS C 1 299 ? 76.825 46.898 50.061 1.00 44.29 298 CYS C C 1
ATOM 8619 O O . CYS C 1 299 ? 76.878 46.013 49.193 1.00 45.27 298 CYS C O 1
ATOM 8622 N N . GLN C 1 300 ? 77.863 47.689 50.345 1.00 43.33 299 GLN C N 1
ATOM 8623 C CA . GLN C 1 300 ? 79.139 47.613 49.605 1.00 42.54 299 GLN C CA 1
ATOM 8624 C C . GLN C 1 300 ? 79.895 46.325 49.944 1.00 42.33 299 GLN C C 1
ATOM 8625 O O . GLN C 1 300 ? 80.125 46.025 51.117 1.00 42.32 299 GLN C O 1
ATOM 8631 N N . GLY C 1 301 ? 80.245 45.555 48.910 1.00 42.51 300 GLY C N 1
ATOM 8632 C CA . GLY C 1 301 ? 80.895 44.247 49.085 1.00 42.46 300 GLY C CA 1
ATOM 8633 C C . GLY C 1 301 ? 80.000 43.119 49.593 1.00 42.21 300 GLY C C 1
ATOM 8634 O O . GLY C 1 301 ? 80.498 42.018 49.831 1.00 41.67 300 GLY C O 1
ATOM 8635 N N . ALA C 1 302 ? 78.695 43.381 49.738 1.00 42.02 301 ALA C N 1
ATOM 8636 C CA . ALA C 1 302 ? 77.728 42.406 50.208 1.00 41.69 301 ALA C CA 1
ATOM 8637 C C . ALA C 1 302 ? 77.298 41.564 49.004 1.00 41.60 301 ALA C C 1
ATOM 8638 O O . ALA C 1 302 ? 77.097 42.099 47.899 1.00 42.03 301 ALA C O 1
ATOM 8640 N N . THR C 1 303 ? 77.191 40.254 49.220 1.00 41.08 302 THR C N 1
ATOM 8641 C CA . THR C 1 303 ? 76.788 39.296 48.194 1.00 41.35 302 THR C CA 1
ATOM 8642 C C . THR C 1 303 ? 75.943 38.176 48.795 1.00 41.78 302 THR C C 1
ATOM 8643 O O . THR C 1 303 ? 76.029 37.905 50.000 1.00 40.93 302 THR C O 1
ATOM 8647 N N . GLY C 1 304 ? 75.146 37.517 47.948 1.00 42.46 303 GLY C N 1
ATOM 8648 C CA . GLY C 1 304 ? 74.362 36.346 48.361 1.00 43.06 303 GLY C CA 1
ATOM 8649 C C . GLY C 1 304 ? 75.276 35.128 48.509 1.00 43.95 303 GLY C C 1
ATOM 8650 O O . GLY C 1 304 ? 76.511 35.255 48.451 1.00 44.65 303 GLY C O 1
ATOM 8651 N N . ASP C 1 305 ? 74.689 33.945 48.695 1.00 44.02 304 ASP C N 1
ATOM 8652 C CA . ASP C 1 305 ? 75.476 32.712 48.841 1.00 43.69 304 ASP C CA 1
ATOM 8653 C C . ASP C 1 305 ? 75.948 32.257 47.443 1.00 43.21 304 ASP C C 1
ATOM 8654 O O . ASP C 1 305 ? 75.315 31.408 46.804 1.00 43.44 304 ASP C O 1
ATOM 8659 N N . ILE C 1 306 ? 77.077 32.838 47.011 1.00 42.87 305 ILE C N 1
ATOM 8660 C CA A ILE C 1 306 ? 77.691 32.553 45.697 0.50 42.32 305 ILE C CA 1
ATOM 8661 C CA B ILE C 1 306 ? 77.686 32.556 45.698 0.50 42.25 305 ILE C CA 1
ATOM 8662 C C . ILE C 1 306 ? 78.211 31.109 45.632 1.00 42.17 305 ILE C C 1
ATOM 8663 O O . ILE C 1 306 ? 78.267 30.515 44.550 1.00 41.35 305 ILE C O 1
ATOM 8672 N N . ASN C 1 307 ? 78.576 30.540 46.792 1.00 41.58 306 ASN C N 1
ATOM 8673 C CA . ASN C 1 307 ? 79.034 29.141 46.892 1.00 41.60 306 ASN C CA 1
ATOM 8674 C C . ASN C 1 307 ? 77.967 28.143 46.395 1.00 41.66 306 ASN C C 1
ATOM 8675 O O . ASN C 1 307 ? 78.313 27.092 45.866 1.00 41.95 306 ASN C O 1
ATOM 8680 N N . ALA C 1 308 ? 76.682 28.474 46.579 1.00 41.63 307 ALA C N 1
ATOM 8681 C CA . ALA C 1 308 ? 75.559 27.662 46.066 1.00 41.47 307 ALA C CA 1
ATOM 8682 C C . ALA C 1 308 ? 75.656 27.463 44.542 1.00 41.34 307 ALA C C 1
ATOM 8683 O O . ALA C 1 308 ? 75.348 26.384 44.040 1.00 41.71 307 ALA C O 1
ATOM 8685 N N . TYR C 1 309 ? 76.086 28.506 43.826 1.00 41.29 308 TYR C N 1
ATOM 8686 C CA . TYR C 1 309 ? 76.323 28.426 42.381 1.00 41.57 308 TYR C CA 1
ATOM 8687 C C . TYR C 1 309 ? 77.533 27.525 42.054 1.00 42.23 308 TYR C C 1
ATOM 8688 O O . TYR C 1 309 ? 77.485 26.761 41.089 1.00 43.20 308 TYR C O 1
ATOM 8697 N N . LYS C 1 310 ? 78.611 27.652 42.833 1.00 42.84 309 LYS C N 1
ATOM 8698 C CA . LYS C 1 310 ? 79.844 26.837 42.671 1.00 43.20 309 LYS C CA 1
ATOM 8699 C C . LYS C 1 310 ? 79.580 25.337 42.774 1.00 42.11 309 LYS C C 1
ATOM 8700 O O . LYS C 1 310 ? 80.126 24.562 41.991 1.00 41.92 309 LYS C O 1
ATOM 8706 N N . GLU C 1 311 ? 78.783 24.938 43.765 1.00 41.48 310 GLU C N 1
ATOM 8707 C CA . GLU C 1 311 ? 78.474 23.518 43.983 1.00 41.28 310 GLU C CA 1
ATOM 8708 C C . GLU C 1 311 ? 77.632 22.920 42.847 1.00 39.37 310 GLU C C 1
ATOM 8709 O O . GLU C 1 311 ? 77.757 21.733 42.549 1.00 39.66 310 GLU C O 1
ATOM 8715 N N . ASN C 1 312 ? 76.783 23.740 42.223 1.00 38.06 311 ASN C N 1
ATOM 8716 C CA . ASN C 1 312 ? 76.013 23.327 41.040 1.00 36.26 311 ASN C CA 1
ATOM 8717 C C . ASN C 1 312 ? 76.947 23.130 39.842 1.00 34.67 311 ASN C C 1
ATOM 8718 O O . ASN C 1 312 ? 76.792 22.149 39.098 1.00 32.79 311 ASN C O 1
ATOM 8723 N N . ARG C 1 313 ? 77.906 24.053 39.676 1.00 33.89 312 ARG C N 1
ATOM 8724 C CA . ARG C 1 313 ? 78.902 23.986 38.591 1.00 34.22 312 ARG C CA 1
ATOM 8725 C C . ARG C 1 313 ? 79.602 22.637 38.624 1.00 33.29 312 ARG C C 1
ATOM 8726 O O . ARG C 1 313 ? 79.591 21.901 37.640 1.00 31.61 312 ARG C O 1
ATOM 8734 N N . ASP C 1 314 ? 80.140 22.321 39.803 1.00 34.01 313 ASP C N 1
ATOM 8735 C CA . ASP C 1 314 ? 80.922 21.103 40.046 1.00 34.08 313 ASP C CA 1
ATOM 8736 C C . ASP C 1 314 ? 80.108 19.859 39.779 1.00 34.37 313 ASP C C 1
ATOM 8737 O O . ASP C 1 314 ? 80.567 18.972 39.066 1.00 34.44 313 ASP C O 1
ATOM 8742 N N . LEU C 1 315 ? 78.887 19.838 40.313 1.00 34.97 314 LEU C N 1
ATOM 8743 C CA . LEU C 1 315 ? 77.959 18.711 40.142 1.00 35.35 314 LEU C CA 1
ATOM 8744 C C . LEU C 1 315 ? 77.625 18.494 38.662 1.00 34.05 314 LEU C C 1
ATOM 8745 O O . LEU C 1 315 ? 77.686 17.365 38.179 1.00 33.43 314 LEU C O 1
ATOM 8750 N N . LEU C 1 316 ? 77.321 19.587 37.952 1.00 34.13 315 LEU C N 1
ATOM 8751 C CA . LEU C 1 316 ? 77.006 19.546 36.520 1.00 33.38 315 LEU C CA 1
ATOM 8752 C C . LEU C 1 316 ? 78.227 19.121 35.693 1.00 34.23 315 LEU C C 1
ATOM 8753 O O . LEU C 1 316 ? 78.122 18.233 34.849 1.00 34.13 315 LEU C O 1
ATOM 8758 N N . TYR C 1 317 ? 79.365 19.776 35.937 1.00 35.03 316 TYR C N 1
ATOM 8759 C CA . TYR C 1 317 ? 80.630 19.474 35.250 1.00 35.04 316 TYR C CA 1
ATOM 8760 C C . TYR C 1 317 ? 81.041 18.009 35.430 1.00 34.32 316 TYR C C 1
ATOM 8761 O O . TYR C 1 317 ? 81.399 17.350 34.458 1.00 32.55 316 TYR C O 1
ATOM 8770 N N . GLU C 1 318 ? 81.030 17.542 36.678 1.00 35.36 317 GLU C N 1
ATOM 8771 C CA . GLU C 1 318 ? 81.330 16.130 37.018 1.00 36.66 317 GLU C CA 1
ATOM 8772 C C . GLU C 1 318 ? 80.525 15.121 36.199 1.00 35.74 317 GLU C C 1
ATOM 8773 O O . GLU C 1 318 ? 81.102 14.301 35.484 1.00 35.17 317 GLU C O 1
ATOM 8779 N N . GLY C 1 319 ? 79.198 15.225 36.316 1.00 34.59 318 GLY C N 1
ATOM 8780 C CA . GLY C 1 319 ? 78.255 14.314 35.687 1.00 33.85 318 GLY C CA 1
ATOM 8781 C C . GLY C 1 319 ? 78.338 14.277 34.175 1.00 33.21 318 GLY C C 1
ATOM 8782 O O . GLY C 1 319 ? 78.511 13.211 33.605 1.00 33.25 318 GLY C O 1
ATOM 8783 N N . LEU C 1 320 ? 78.248 15.441 33.535 1.00 33.15 319 LEU C N 1
ATOM 8784 C CA . LEU C 1 320 ? 78.338 15.529 32.057 1.00 33.47 319 LEU C CA 1
ATOM 8785 C C . LEU C 1 320 ? 79.703 15.030 31.519 1.00 33.58 319 LEU C C 1
ATOM 8786 O O . LEU C 1 320 ? 79.751 14.372 30.481 1.00 33.92 319 LEU C O 1
ATOM 8791 N N . THR C 1 321 ? 80.791 15.352 32.225 1.00 33.11 320 THR C N 1
ATOM 8792 C CA . THR C 1 321 ? 82.146 14.896 31.854 1.00 33.80 320 THR C CA 1
ATOM 8793 C C . THR C 1 321 ? 82.228 13.362 31.911 1.00 35.74 320 THR C C 1
ATOM 8794 O O . THR C 1 321 ? 82.700 12.738 30.958 1.00 36.28 320 THR C O 1
ATOM 8798 N N . ARG C 1 322 ? 81.723 12.789 33.010 1.00 36.56 321 ARG C N 1
ATOM 8799 C CA . ARG C 1 322 ? 81.670 11.340 33.229 1.00 37.78 321 ARG C CA 1
ATOM 8800 C C . ARG C 1 322 ? 80.915 10.602 32.114 1.00 37.99 321 ARG C C 1
ATOM 8801 O O . ARG C 1 322 ? 81.373 9.543 31.665 1.00 38.29 321 ARG C O 1
ATOM 8809 N N . ILE C 1 323 ? 79.773 11.158 31.686 1.00 37.10 322 ILE C N 1
ATOM 8810 C CA . ILE C 1 323 ? 78.978 10.608 30.556 1.00 36.44 322 ILE C CA 1
ATOM 8811 C C . ILE C 1 323 ? 79.797 10.614 29.245 1.00 36.34 322 ILE C C 1
ATOM 8812 O O . ILE C 1 323 ? 79.681 9.692 28.431 1.00 36.82 322 ILE C O 1
ATOM 8817 N N . GLY C 1 324 ? 80.649 11.627 29.084 1.00 35.95 323 GLY C N 1
ATOM 8818 C CA . GLY C 1 324 ? 81.488 11.815 27.902 1.00 35.54 323 GLY C CA 1
ATOM 8819 C C . GLY C 1 324 ? 81.313 13.142 27.178 1.00 35.11 323 GLY C C 1
ATOM 8820 O O . GLY C 1 324 ? 81.864 13.302 26.094 1.00 35.87 323 GLY C O 1
ATOM 8821 N N . TYR C 1 325 ? 80.545 14.086 27.740 1.00 34.41 324 TYR C N 1
ATOM 8822 C CA . TYR C 1 325 ? 80.399 15.424 27.143 1.00 33.79 324 TYR C CA 1
ATOM 8823 C C . TYR C 1 325 ? 81.668 16.236 27.353 1.00 32.87 324 TYR C C 1
ATOM 8824 O O . TYR C 1 325 ? 82.356 16.061 28.370 1.00 31.66 324 TYR C O 1
ATOM 8833 N N . HIS C 1 326 ? 81.972 17.115 26.394 1.00 33.07 325 HIS C N 1
ATOM 8834 C CA . HIS C 1 326 ? 83.098 18.037 26.522 1.00 32.61 325 HIS C CA 1
ATOM 8835 C C . HIS C 1 326 ? 82.534 19.361 27.029 1.00 32.01 325 HIS C C 1
ATOM 8836 O O . HIS C 1 326 ? 81.805 20.044 26.312 1.00 31.75 325 HIS C O 1
ATOM 8843 N N . CYS C 1 327 ? 82.876 19.698 28.270 1.00 32.91 326 CYS C N 1
ATOM 8844 C CA . CYS C 1 327 ? 82.447 20.924 28.924 1.00 31.83 326 CYS C CA 1
ATOM 8845 C C . CYS C 1 327 ? 83.649 21.809 29.145 1.00 31.95 326 CYS C C 1
ATOM 8846 O O . CYS C 1 327 ? 84.668 21.335 29.649 1.00 30.32 326 CYS C O 1
ATOM 8849 N N . PHE C 1 328 ? 83.545 23.075 28.735 1.00 32.97 327 PHE C N 1
ATOM 8850 C CA . PHE C 1 328 ? 84.545 24.083 29.084 1.00 33.59 327 PHE C CA 1
ATOM 8851 C C . PHE C 1 328 ? 84.252 24.393 30.553 1.00 32.89 327 PHE C C 1
ATOM 8852 O O . PHE C 1 328 ? 83.148 24.869 30.857 1.00 32.40 327 PHE C O 1
ATOM 8860 N N . LYS C 1 329 ? 85.209 24.113 31.445 1.00 32.71 328 LYS C N 1
ATOM 8861 C CA A LYS C 1 329 ? 85.021 24.372 32.881 0.50 32.48 328 LYS C CA 1
ATOM 8862 C CA B LYS C 1 329 ? 85.027 24.373 32.884 0.50 32.54 328 LYS C CA 1
ATOM 8863 C C . LYS C 1 329 ? 85.001 25.895 33.103 1.00 32.65 328 LYS C C 1
ATOM 8864 O O . LYS C 1 329 ? 85.984 26.572 32.797 1.00 32.41 328 LYS C O 1
ATOM 8871 N N . PRO C 1 330 ? 83.865 26.448 33.606 1.00 31.67 329 PRO C N 1
ATOM 8872 C CA . PRO C 1 330 ? 83.829 27.902 33.764 1.00 31.64 329 PRO C CA 1
ATOM 8873 C C . PRO C 1 330 ? 84.458 28.383 35.058 1.00 31.84 329 PRO C C 1
ATOM 8874 O O . PRO C 1 330 ? 84.345 27.699 36.071 1.00 29.63 329 PRO C O 1
ATOM 8878 N N . ASP C 1 331 ? 85.128 29.535 35.011 1.00 32.23 330 ASP C N 1
ATOM 8879 C CA . ASP C 1 331 ? 85.715 30.162 36.212 1.00 33.03 330 ASP C CA 1
ATOM 8880 C C . ASP C 1 331 ? 84.777 31.195 36.843 1.00 32.46 330 ASP C C 1
ATOM 8881 O O . ASP C 1 331 ? 85.078 31.716 37.913 1.00 32.30 330 ASP C O 1
ATOM 8886 N N . GLY C 1 332 ? 83.657 31.508 36.195 1.00 32.66 331 GLY C N 1
ATOM 8887 C CA . GLY C 1 332 ? 82.735 32.523 36.710 1.00 32.67 331 GLY C CA 1
ATOM 8888 C C . GLY C 1 332 ? 81.379 32.515 36.058 1.00 32.94 331 GLY C C 1
ATOM 8889 O O . GLY C 1 332 ? 81.137 31.721 35.142 1.00 33.22 331 GLY C O 1
ATOM 8890 N N . ALA C 1 333 ? 80.492 33.398 36.538 1.00 32.80 332 ALA C N 1
ATOM 8891 C CA . ALA C 1 333 ? 79.075 33.448 36.105 1.00 32.47 332 ALA C CA 1
ATOM 8892 C C . ALA C 1 333 ? 78.363 32.107 36.478 1.00 32.15 332 ALA C C 1
ATOM 8893 O O . ALA C 1 333 ? 78.898 31.324 37.281 1.00 32.07 332 ALA C O 1
ATOM 8895 N N . PHE C 1 334 ? 77.172 31.851 35.934 1.00 31.37 333 PHE C N 1
ATOM 8896 C CA . PHE C 1 334 ? 76.431 30.614 36.214 1.00 31.40 333 PHE C CA 1
ATOM 8897 C C . PHE C 1 334 ? 75.931 29.900 34.955 1.00 31.58 333 PHE C C 1
ATOM 8898 O O . PHE C 1 334 ? 74.838 29.323 34.943 1.00 30.27 333 PHE C O 1
ATOM 8906 N N . TYR C 1 335 ? 76.770 29.934 33.910 1.00 31.47 334 TYR C N 1
ATOM 8907 C CA . TYR C 1 335 ? 76.500 29.300 32.643 1.00 31.51 334 TYR C CA 1
ATOM 8908 C C . TYR C 1 335 ? 77.640 28.379 32.291 1.00 31.56 334 TYR C C 1
ATOM 8909 O O . TYR C 1 335 ? 78.798 28.805 32.314 1.00 30.90 334 TYR C O 1
ATOM 8926 N N . PHE C 1 337 ? 79.317 26.036 29.307 1.00 30.89 336 PHE C N 1
ATOM 8927 C CA . PHE C 1 337 ? 79.425 25.977 27.853 1.00 30.91 336 PHE C CA 1
ATOM 8928 C C . PHE C 1 337 ? 79.912 24.566 27.511 1.00 31.66 336 PHE C C 1
ATOM 8929 O O . PHE C 1 337 ? 81.004 24.155 27.936 1.00 29.24 336 PHE C O 1
ATOM 8937 N N . VAL C 1 338 ? 79.078 23.827 26.769 1.00 32.75 337 VAL C N 1
ATOM 8938 C CA . VAL C 1 338 ? 79.307 22.415 26.442 1.00 32.73 337 VAL C CA 1
ATOM 8939 C C . VAL C 1 338 ? 79.259 22.234 24.934 1.00 33.85 337 VAL C C 1
ATOM 8940 O O . VAL C 1 338 ? 78.466 22.905 24.263 1.00 33.47 337 VAL C O 1
ATOM 8944 N N . LYS C 1 339 ? 80.112 21.360 24.386 1.00 34.48 338 LYS C N 1
ATOM 8945 C CA . LYS C 1 339 ? 80.073 21.107 22.947 1.00 35.98 338 LYS C CA 1
ATOM 8946 C C . LYS C 1 339 ? 78.918 20.141 22.652 1.00 35.24 338 LYS C C 1
ATOM 8947 O O . LYS C 1 339 ? 78.711 19.145 23.369 1.00 34.00 338 LYS C O 1
ATOM 8953 N N . ALA C 1 340 ? 78.176 20.458 21.594 1.00 35.11 339 ALA C N 1
ATOM 8954 C CA . ALA C 1 340 ? 77.086 19.621 21.117 1.00 34.86 339 ALA C CA 1
ATOM 8955 C C . ALA C 1 340 ? 77.665 18.319 20.563 1.00 35.74 339 ALA C C 1
ATOM 8956 O O . ALA C 1 340 ? 78.832 18.267 20.163 1.00 35.37 339 ALA C O 1
ATOM 8958 N N . LEU C 1 341 ? 76.845 17.267 20.568 1.00 37.16 340 LEU C N 1
ATOM 8959 C CA . LEU C 1 341 ? 77.251 15.943 20.080 1.00 37.86 340 LEU C CA 1
ATOM 8960 C C . LEU C 1 341 ? 77.229 15.855 18.535 1.00 39.60 340 LEU C C 1
ATOM 8961 O O . LEU C 1 341 ? 77.701 14.862 17.979 1.00 40.86 340 LEU C O 1
ATOM 8966 N N . GLU C 1 342 ? 76.648 16.865 17.875 1.00 40.13 341 GLU C N 1
ATOM 8967 C CA . GLU C 1 342 ? 76.707 17.066 16.415 1.00 41.16 341 GLU C CA 1
ATOM 8968 C C . GLU C 1 342 ? 76.981 18.550 16.147 1.00 41.93 341 GLU C C 1
ATOM 8969 O O . GLU C 1 342 ? 76.781 19.386 17.039 1.00 41.86 341 GLU C O 1
ATOM 8975 N N . ASP C 1 343 ? 77.427 18.866 14.928 1.00 42.42 342 ASP C N 1
ATOM 8976 C CA . ASP C 1 343 ? 77.734 20.251 14.521 1.00 42.70 342 ASP C CA 1
ATOM 8977 C C . ASP C 1 343 ? 76.555 21.197 14.661 1.00 41.42 342 ASP C C 1
ATOM 8978 O O . ASP C 1 343 ? 76.729 22.320 15.139 1.00 41.81 342 ASP C O 1
ATOM 8983 N N . ASP C 1 344 ? 75.377 20.753 14.225 1.00 39.88 343 ASP C N 1
ATOM 8984 C CA . ASP C 1 344 ? 74.154 21.562 14.310 1.00 39.21 343 ASP C CA 1
ATOM 8985 C C . ASP C 1 344 ? 73.630 21.526 15.764 1.00 38.89 343 ASP C C 1
ATOM 8986 O O . ASP C 1 344 ? 72.960 20.574 16.166 1.00 36.93 343 ASP C O 1
ATOM 8991 N N . SER C 1 345 ? 73.957 22.573 16.531 1.00 39.14 344 SER C N 1
ATOM 8992 C CA . SER C 1 345 ? 73.531 22.721 17.940 1.00 38.31 344 SER C CA 1
ATOM 8993 C C . SER C 1 345 ? 72.033 22.842 18.091 1.00 38.54 344 SER C C 1
ATOM 8994 O O . SER C 1 345 ? 71.473 22.367 19.078 1.00 38.33 344 SER C O 1
ATOM 8997 N N . ASN C 1 346 ? 71.396 23.507 17.127 1.00 38.35 345 ASN C N 1
ATOM 8998 C CA . ASN C 1 346 ? 69.938 23.636 17.111 1.00 38.30 345 ASN C CA 1
ATOM 8999 C C . ASN C 1 346 ? 69.275 22.265 17.013 1.00 37.90 345 ASN C C 1
ATOM 9000 O O . ASN C 1 346 ? 68.299 22.024 17.711 1.00 38.75 345 ASN C O 1
ATOM 9005 N N . ALA C 1 347 ? 69.843 21.368 16.196 1.00 37.77 346 ALA C N 1
ATOM 9006 C CA . ALA C 1 347 ? 69.361 19.978 16.065 1.00 37.28 346 ALA C CA 1
ATOM 9007 C C . ALA C 1 347 ? 69.598 19.189 17.353 1.00 37.27 346 ALA C C 1
ATOM 9008 O O . ALA C 1 347 ? 68.735 18.412 17.781 1.00 37.86 346 ALA C O 1
ATOM 9010 N N . PHE C 1 348 ? 70.777 19.381 17.948 1.00 37.24 347 PHE C N 1
ATOM 9011 C CA . PHE C 1 348 ? 71.142 18.758 19.231 1.00 36.46 347 PHE C CA 1
ATOM 9012 C C . PHE C 1 348 ? 70.203 19.178 20.374 1.00 37.02 347 PHE C C 1
ATOM 9013 O O . PHE C 1 348 ? 69.821 18.342 21.207 1.00 35.80 347 PHE C O 1
ATOM 9021 N N . CYS C 1 349 ? 69.837 20.461 20.400 1.00 37.44 348 CYS C N 1
ATOM 9022 C CA . CYS C 1 349 ? 68.899 20.976 21.403 1.00 37.67 348 CYS C CA 1
ATOM 9023 C C . CYS C 1 349 ? 67.508 20.354 21.265 1.00 36.57 348 CYS C C 1
ATOM 9024 O O . CYS C 1 349 ? 66.889 20.041 22.280 1.00 35.13 348 CYS C O 1
ATOM 9027 N N . GLU C 1 350 ? 67.039 20.154 20.023 1.00 36.92 349 GLU C N 1
ATOM 9028 C CA . GLU C 1 350 ? 65.751 19.482 19.772 1.00 36.70 349 GLU C CA 1
ATOM 9029 C C . GLU C 1 350 ? 65.789 18.019 20.242 1.00 36.28 349 GLU C C 1
ATOM 9030 O O . GLU C 1 350 ? 64.836 17.548 20.877 1.00 35.28 349 GLU C O 1
ATOM 9036 N N . LYS C 1 351 ? 66.889 17.321 19.942 1.00 36.21 350 LYS C N 1
ATOM 9037 C CA . LYS C 1 351 ? 67.103 15.935 20.413 1.00 35.80 350 LYS C CA 1
ATOM 9038 C C . LYS C 1 351 ? 67.165 15.848 21.954 1.00 35.20 350 LYS C C 1
ATOM 9039 O O . LYS C 1 351 ? 66.619 14.917 22.537 1.00 34.16 350 LYS C O 1
ATOM 9045 N N . ALA C 1 352 ? 67.811 16.827 22.589 1.00 34.40 351 ALA C N 1
ATOM 9046 C CA . ALA C 1 352 ? 67.860 16.934 24.055 1.00 34.93 351 ALA C CA 1
ATOM 9047 C C . ALA C 1 352 ? 66.439 17.091 24.646 1.00 35.38 351 ALA C C 1
ATOM 9048 O O . ALA C 1 352 ? 66.105 16.503 25.679 1.00 33.18 351 ALA C O 1
ATOM 9050 N N . LYS C 1 353 ? 65.612 17.852 23.926 1.00 36.17 352 LYS C N 1
ATOM 9051 C CA . LYS C 1 353 ? 64.207 18.116 24.284 1.00 37.83 352 LYS C CA 1
ATOM 9052 C C . LYS C 1 353 ? 63.327 16.842 24.295 1.00 38.10 352 LYS C C 1
ATOM 9053 O O . LYS C 1 353 ? 62.326 16.804 25.021 1.00 38.70 352 LYS C O 1
ATOM 9059 N N . GLU C 1 354 ? 63.714 15.804 23.532 1.00 37.01 353 GLU C N 1
ATOM 9060 C CA . GLU C 1 354 ? 63.037 14.493 23.569 1.00 36.76 353 GLU C CA 1
ATOM 9061 C C . GLU C 1 354 ? 63.056 13.868 24.979 1.00 35.60 353 GLU C C 1
ATOM 9062 O O . GLU C 1 354 ? 62.179 13.069 25.285 1.00 35.50 353 GLU C O 1
ATOM 9068 N N . GLU C 1 355 ? 64.055 14.221 25.805 1.00 34.68 354 GLU C N 1
ATOM 9069 C CA . GLU C 1 355 ? 64.183 13.753 27.202 1.00 34.29 354 GLU C CA 1
ATOM 9070 C C . GLU C 1 355 ? 63.873 14.840 28.248 1.00 33.80 354 GLU C C 1
ATOM 9071 O O . GLU C 1 355 ? 64.254 14.703 29.426 1.00 33.89 354 GLU C O 1
ATOM 9077 N N . ASP C 1 356 ? 63.150 15.885 27.837 1.00 32.41 355 ASP C N 1
ATOM 9078 C CA . ASP C 1 356 ? 62.773 17.009 28.701 1.00 32.03 355 ASP C CA 1
ATOM 9079 C C . ASP C 1 356 ? 63.945 17.826 29.303 1.00 31.73 355 ASP C C 1
ATOM 9080 O O . ASP C 1 356 ? 63.804 18.435 30.362 1.00 32.32 355 ASP C O 1
ATOM 9085 N N . VAL C 1 357 ? 65.072 17.863 28.576 1.00 31.05 356 VAL C N 1
ATOM 9086 C CA . VAL C 1 357 ? 66.255 18.645 28.919 1.00 30.47 356 VAL C CA 1
ATOM 9087 C C . VAL C 1 357 ? 66.208 19.878 28.007 1.00 31.07 356 VAL C C 1
ATOM 9088 O O . VAL C 1 357 ? 66.216 19.735 26.788 1.00 31.67 356 VAL C O 1
ATOM 9092 N N . LEU C 1 358 ? 66.114 21.068 28.607 1.00 31.03 357 LEU C N 1
ATOM 9093 C CA . LEU C 1 358 ? 66.044 22.342 27.888 1.00 30.68 357 LEU C CA 1
ATOM 9094 C C . LEU C 1 358 ? 67.403 23.061 27.939 1.00 30.93 357 LEU C C 1
ATOM 9095 O O . LEU C 1 358 ? 67.803 23.587 28.975 1.00 31.05 357 LEU C O 1
ATOM 9100 N N . ILE C 1 359 ? 68.097 23.078 26.803 1.00 32.07 358 ILE C N 1
ATOM 9101 C CA . ILE C 1 359 ? 69.414 23.727 26.650 1.00 31.71 358 ILE C CA 1
ATOM 9102 C C . ILE C 1 359 ? 69.385 24.652 25.435 1.00 32.76 358 ILE C C 1
ATOM 9103 O O . ILE C 1 359 ? 68.640 24.409 24.473 1.00 31.66 358 ILE C O 1
ATOM 9108 N N . VAL C 1 360 ? 70.210 25.701 25.490 1.00 33.02 359 VAL C N 1
ATOM 9109 C CA . VAL C 1 360 ? 70.189 26.782 24.499 1.00 32.49 359 VAL C CA 1
ATOM 9110 C C . VAL C 1 360 ? 71.334 26.644 23.508 1.00 31.37 359 VAL C C 1
ATOM 9111 O O . VAL C 1 360 ? 72.476 26.627 23.927 1.00 31.53 359 VAL C O 1
ATOM 9115 N N . ALA C 1 361 ? 71.023 26.506 22.212 1.00 32.22 360 ALA C N 1
ATOM 9116 C CA . ALA C 1 361 ? 72.045 26.436 21.135 1.00 32.00 360 ALA C CA 1
ATOM 9117 C C . ALA C 1 361 ? 72.870 27.725 21.152 1.00 31.85 360 ALA C C 1
ATOM 9118 O O . ALA C 1 361 ? 72.301 28.807 21.258 1.00 32.47 360 ALA C O 1
ATOM 9120 N N . ALA C 1 362 ? 74.195 27.615 21.054 1.00 32.50 361 ALA C N 1
ATOM 9121 C CA . ALA C 1 362 ? 75.087 28.789 21.128 1.00 32.82 361 ALA C CA 1
ATOM 9122 C C . ALA C 1 362 ? 75.265 29.616 19.835 1.00 35.11 361 ALA C C 1
ATOM 9123 O O . ALA C 1 362 ? 76.050 30.578 19.835 1.00 34.24 361 ALA C O 1
ATOM 9125 N N . ASP C 1 363 ? 74.547 29.251 18.762 1.00 35.99 362 ASP C N 1
ATOM 9126 C CA . ASP C 1 363 ? 74.593 29.949 17.461 1.00 37.53 362 ASP C CA 1
ATOM 9127 C C . ASP C 1 363 ? 74.232 31.422 17.606 1.00 37.66 362 ASP C C 1
ATOM 9128 O O . ASP C 1 363 ? 74.947 32.278 17.095 1.00 38.81 362 ASP C O 1
ATOM 9133 N N . GLY C 1 364 ? 73.144 31.705 18.326 1.00 37.75 363 GLY C N 1
ATOM 9134 C CA . GLY C 1 364 ? 72.710 33.087 18.608 1.00 37.58 363 GLY C CA 1
ATOM 9135 C C . GLY C 1 364 ? 73.685 33.925 19.435 1.00 38.32 363 GLY C C 1
ATOM 9136 O O . GLY C 1 364 ? 73.624 35.150 19.376 1.00 38.73 363 GLY C O 1
ATOM 9137 N N . PHE C 1 365 ? 74.562 33.264 20.210 1.00 37.50 364 PHE C N 1
ATOM 9138 C CA . PHE C 1 365 ? 75.660 33.923 20.948 1.00 36.80 364 PHE C CA 1
ATOM 9139 C C . PHE C 1 365 ? 76.935 34.071 20.064 1.00 37.43 364 PHE C C 1
ATOM 9140 O O . PHE C 1 365 ? 77.983 34.483 20.553 1.00 38.05 364 PHE C O 1
ATOM 9148 N N . GLY C 1 366 ? 76.849 33.745 18.774 1.00 38.05 365 GLY C N 1
ATOM 9149 C CA . GLY C 1 366 ? 77.980 33.797 17.849 1.00 37.81 365 GLY C CA 1
ATOM 9150 C C . GLY C 1 366 ? 78.894 32.582 17.898 1.00 37.88 365 GLY C C 1
ATOM 9151 O O . GLY C 1 366 ? 80.035 32.671 17.440 1.00 38.80 365 GLY C O 1
ATOM 9152 N N . CYS C 1 367 ? 78.399 31.436 18.383 1.00 38.48 366 CYS C N 1
ATOM 9153 C CA . CYS C 1 367 ? 79.225 30.220 18.509 1.00 38.58 366 CYS C CA 1
ATOM 9154 C C . CYS C 1 367 ? 78.510 28.879 18.146 1.00 38.12 366 CYS C C 1
ATOM 9155 O O . CYS C 1 367 ? 78.080 28.140 19.028 1.00 38.31 366 CYS C O 1
ATOM 9158 N N . PRO C 1 368 ? 78.364 28.579 16.831 1.00 37.54 367 PRO C N 1
ATOM 9159 C CA . PRO C 1 368 ? 77.780 27.305 16.360 1.00 37.85 367 PRO C CA 1
ATOM 9160 C C . PRO C 1 368 ? 78.520 26.060 16.876 1.00 36.86 367 PRO C C 1
ATOM 9161 O O . PRO C 1 368 ? 79.741 26.096 17.014 1.00 37.67 367 PRO C O 1
ATOM 9165 N N . GLY C 1 369 ? 77.788 24.983 17.142 1.00 35.42 368 GLY C N 1
ATOM 9166 C CA . GLY C 1 369 ? 78.375 23.716 17.633 1.00 34.86 368 GLY C CA 1
ATOM 9167 C C . GLY C 1 369 ? 78.522 23.563 19.138 1.00 34.22 368 GLY C C 1
ATOM 9168 O O . GLY C 1 369 ? 79.009 22.530 19.599 1.00 35.17 368 GLY C O 1
ATOM 9169 N N . TRP C 1 370 ? 78.074 24.569 19.892 1.00 32.70 369 TRP C N 1
ATOM 9170 C CA . TRP C 1 370 ? 78.118 24.586 21.358 1.00 32.91 369 TRP C CA 1
ATOM 9171 C C . TRP C 1 370 ? 76.735 24.908 21.914 1.00 32.23 369 TRP C C 1
ATOM 9172 O O . TRP C 1 370 ? 75.867 25.390 21.181 1.00 30.88 369 TRP C O 1
ATOM 9183 N N . VAL C 1 371 ? 76.523 24.597 23.193 1.00 32.61 370 VAL C N 1
ATOM 9184 C CA . VAL C 1 371 ? 75.267 24.934 23.890 1.00 32.14 370 VAL C CA 1
ATOM 9185 C C . VAL C 1 371 ? 75.568 25.590 25.212 1.00 32.38 370 VAL C C 1
ATOM 9186 O O . VAL C 1 371 ? 76.640 25.359 25.774 1.00 32.54 370 VAL C O 1
ATOM 9190 N N . ARG C 1 372 ? 74.625 26.412 25.692 1.00 31.84 371 ARG C N 1
ATOM 9191 C CA . ARG C 1 372 ? 74.725 27.045 26.996 1.00 30.81 371 ARG C CA 1
ATOM 9192 C C . ARG C 1 372 ? 73.770 26.318 27.956 1.00 29.88 371 ARG C C 1
ATOM 9193 O O . ARG C 1 372 ? 72.600 26.122 27.639 1.00 28.27 371 ARG C O 1
ATOM 9201 N N . ILE C 1 373 ? 74.290 25.933 29.121 1.00 30.55 372 ILE C N 1
ATOM 9202 C CA . ILE C 1 373 ? 73.521 25.246 30.154 1.00 31.93 372 ILE C CA 1
ATOM 9203 C C . ILE C 1 373 ? 73.651 26.083 31.435 1.00 33.65 372 ILE C C 1
ATOM 9204 O O . ILE C 1 373 ? 74.687 26.026 32.126 1.00 34.04 372 ILE C O 1
ATOM 9209 N N . SER C 1 374 ? 72.614 26.874 31.723 1.00 34.76 373 SER C N 1
ATOM 9210 C CA . SER C 1 374 ? 72.566 27.711 32.923 1.00 35.62 373 SER C CA 1
ATOM 9211 C C . SER C 1 374 ? 72.425 26.812 34.137 1.00 36.06 373 SER C C 1
ATOM 9212 O O . SER C 1 374 ? 71.562 25.929 34.128 1.00 36.65 373 SER C O 1
ATOM 9215 N N . TYR C 1 375 ? 73.268 27.025 35.159 1.00 35.34 374 TYR C N 1
ATOM 9216 C CA . TYR C 1 375 ? 73.187 26.247 36.411 1.00 35.05 374 TYR C CA 1
ATOM 9217 C C . TYR C 1 375 ? 72.729 27.069 37.640 1.00 35.47 374 TYR C C 1
ATOM 9218 O O . TYR C 1 375 ? 72.942 26.670 38.793 1.00 35.37 374 TYR C O 1
ATOM 9227 N N . CYS C 1 376 ? 72.040 28.184 37.369 1.00 36.13 375 CYS C N 1
ATOM 9228 C CA . CYS C 1 376 ? 71.368 29.011 38.379 1.00 36.54 375 CYS C CA 1
ATOM 9229 C C . CYS C 1 376 ? 69.991 28.354 38.472 1.00 36.99 375 CYS C C 1
ATOM 9230 O O . CYS C 1 376 ? 68.976 28.901 38.029 1.00 37.32 375 CYS C O 1
ATOM 9233 N N . VAL C 1 377 ? 69.996 27.159 39.061 1.00 37.23 376 VAL C N 1
ATOM 9234 C CA . VAL C 1 377 ? 68.849 26.268 39.151 1.00 37.48 376 VAL C CA 1
ATOM 9235 C C . VAL C 1 377 ? 68.877 25.525 40.495 1.00 38.32 376 VAL C C 1
ATOM 9236 O O . VAL C 1 377 ? 69.764 25.751 41.321 1.00 37.24 376 VAL C O 1
ATOM 9240 N N . ASP C 1 378 ? 67.890 24.663 40.716 1.00 40.16 377 ASP C N 1
ATOM 9241 C CA . ASP C 1 378 ? 67.823 23.845 41.928 1.00 41.32 377 ASP C CA 1
ATOM 9242 C C . ASP C 1 378 ? 68.876 22.743 41.798 1.00 40.54 377 ASP C C 1
ATOM 9243 O O . ASP C 1 378 ? 69.016 22.141 40.727 1.00 39.70 377 ASP C O 1
ATOM 9248 N N . ARG C 1 379 ? 69.606 22.494 42.888 1.00 40.57 378 ARG C N 1
ATOM 9249 C CA . ARG C 1 379 ? 70.669 21.469 42.933 1.00 41.42 378 ARG C CA 1
ATOM 9250 C C . ARG C 1 379 ? 70.137 20.064 42.631 1.00 39.12 378 ARG C C 1
ATOM 9251 O O . ARG C 1 379 ? 70.774 19.305 41.913 1.00 38.23 378 ARG C O 1
ATOM 9259 N N . GLU C 1 380 ? 68.967 19.741 43.177 1.00 38.54 379 GLU C N 1
ATOM 9260 C CA . GLU C 1 380 ? 68.328 18.425 42.971 1.00 38.03 379 GLU C CA 1
ATOM 9261 C C . GLU C 1 380 ? 67.894 18.181 41.522 1.00 36.12 379 GLU C C 1
ATOM 9262 O O . GLU C 1 380 ? 67.895 17.032 41.065 1.00 34.88 379 GLU C O 1
ATOM 9281 N N . ILE C 1 382 ? 69.541 19.238 38.878 1.00 33.84 381 ILE C N 1
ATOM 9282 C CA . ILE C 1 382 ? 70.798 18.850 38.192 1.00 33.95 381 ILE C CA 1
ATOM 9283 C C . ILE C 1 382 ? 71.061 17.352 38.398 1.00 33.32 381 ILE C C 1
ATOM 9284 O O . ILE C 1 382 ? 71.409 16.648 37.450 1.00 31.17 381 ILE C O 1
ATOM 9289 N N . LYS C 1 383 ? 70.863 16.885 39.637 1.00 34.86 382 LYS C N 1
ATOM 9290 C CA . LYS C 1 383 ? 71.029 15.467 39.995 1.00 35.40 382 LYS C CA 1
ATOM 9291 C C . LYS C 1 383 ? 70.011 14.566 39.281 1.00 34.42 382 LYS C C 1
ATOM 9292 O O . LYS C 1 383 ? 70.364 13.500 38.788 1.00 32.93 382 LYS C O 1
ATOM 9298 N N . HIS C 1 384 ? 68.754 15.006 39.236 1.00 35.45 383 HIS C N 1
ATOM 9299 C CA . HIS C 1 384 ? 67.673 14.266 38.546 1.00 35.48 383 HIS C CA 1
ATOM 9300 C C . HIS C 1 384 ? 67.763 14.301 37.008 1.00 34.56 383 HIS C C 1
ATOM 9301 O O . HIS C 1 384 ? 67.179 13.446 36.335 1.00 33.34 383 HIS C O 1
ATOM 9308 N N . SER C 1 385 ? 68.468 15.291 36.458 1.00 34.50 384 SER C N 1
ATOM 9309 C CA . SER C 1 385 ? 68.664 15.391 35.007 1.00 33.83 384 SER C CA 1
ATOM 9310 C C . SER C 1 385 ? 69.664 14.381 34.444 1.00 33.96 384 SER C C 1
ATOM 9311 O O . SER C 1 385 ? 69.665 14.158 33.235 1.00 35.14 384 SER C O 1
ATOM 9322 N N . PRO C 1 387 ? 70.282 10.901 34.342 1.00 32.51 386 PRO C N 1
ATOM 9323 C CA . PRO C 1 387 ? 69.806 9.827 33.435 1.00 32.48 386 PRO C CA 1
ATOM 9324 C C . PRO C 1 387 ? 69.378 10.339 32.030 1.00 31.90 386 PRO C C 1
ATOM 9325 O O . PRO C 1 387 ? 69.706 9.713 31.012 1.00 31.09 386 PRO C O 1
ATOM 9329 N N . ALA C 1 388 ? 68.668 11.471 32.005 1.00 32.14 387 ALA C N 1
ATOM 9330 C CA . ALA C 1 388 ? 68.245 12.132 30.764 1.00 32.38 387 ALA C CA 1
ATOM 9331 C C . ALA C 1 388 ? 69.456 12.543 29.916 1.00 33.25 387 ALA C C 1
ATOM 9332 O O . ALA C 1 388 ? 69.466 12.321 28.701 1.00 33.14 387 ALA C O 1
ATOM 9334 N N . PHE C 1 389 ? 70.468 13.130 30.562 1.00 33.18 388 PHE C N 1
ATOM 9335 C CA . PHE C 1 389 ? 71.709 13.513 29.864 1.00 33.79 388 PHE C CA 1
ATOM 9336 C C . PHE C 1 389 ? 72.443 12.305 29.260 1.00 35.47 388 PHE C C 1
ATOM 9337 O O . PHE C 1 389 ? 72.954 12.389 28.133 1.00 34.56 388 PHE C O 1
ATOM 9345 N N . GLU C 1 390 ? 72.496 11.205 30.017 1.00 37.08 389 GLU C N 1
ATOM 9346 C CA . GLU C 1 390 ? 73.117 9.954 29.554 1.00 39.51 389 GLU C CA 1
ATOM 9347 C C . GLU C 1 390 ? 72.312 9.329 28.404 1.00 39.31 389 GLU C C 1
ATOM 9348 O O . GLU C 1 390 ? 72.901 8.795 27.455 1.00 39.11 389 GLU C O 1
ATOM 9354 N N . LYS C 1 391 ? 70.979 9.396 28.506 1.00 39.36 390 LYS C N 1
ATOM 9355 C CA . LYS C 1 391 ? 70.066 8.905 27.451 1.00 39.17 390 LYS C CA 1
ATOM 9356 C C . LYS C 1 391 ? 70.204 9.741 26.164 1.00 37.38 390 LYS C C 1
ATOM 9357 O O . LYS C 1 391 ? 70.156 9.184 25.073 1.00 37.86 390 LYS C O 1
ATOM 9363 N N . ILE C 1 392 ? 70.361 11.062 26.300 1.00 36.25 391 ILE C N 1
ATOM 9364 C CA . ILE C 1 392 ? 70.649 11.965 25.148 1.00 35.53 391 ILE C CA 1
ATOM 9365 C C . ILE C 1 392 ? 72.017 11.607 24.521 1.00 36.15 391 ILE C C 1
ATOM 9366 O O . ILE C 1 392 ? 72.175 11.626 23.304 1.00 33.86 391 ILE C O 1
ATOM 9371 N N . TYR C 1 393 ? 72.985 11.267 25.379 1.00 38.34 392 TYR C N 1
ATOM 9372 C CA . TYR C 1 393 ? 74.340 10.877 24.954 1.00 40.01 392 TYR C CA 1
ATOM 9373 C C . TYR C 1 393 ? 74.352 9.579 24.126 1.00 40.87 392 TYR C C 1
ATOM 9374 O O . TYR C 1 393 ? 75.080 9.496 23.125 1.00 39.94 392 TYR C O 1
ATOM 9383 N N . LYS C 1 394 ? 73.558 8.590 24.562 1.00 42.56 393 LYS C N 1
ATOM 9384 C CA . LYS C 1 394 ? 73.373 7.303 23.837 1.00 43.67 393 LYS C CA 1
ATOM 9385 C C . LYS C 1 394 ? 72.848 7.452 22.398 1.00 44.18 393 LYS C C 1
ATOM 9386 O O . LYS C 1 394 ? 73.254 6.687 21.519 1.00 45.04 393 LYS C O 1
ATOM 9392 N N . LYS C 1 395 ? 71.921 8.392 22.185 1.00 44.18 394 LYS C N 1
ATOM 9393 C CA . LYS C 1 395 ? 71.339 8.675 20.850 1.00 44.33 394 LYS C CA 1
ATOM 9394 C C . LYS C 1 395 ? 72.418 8.881 19.773 1.00 44.64 394 LYS C C 1
ATOM 9395 O O . LYS C 1 395 ? 72.289 8.379 18.660 1.00 45.63 394 LYS C O 1
ATOM 9401 N N . TYR C 1 396 ? 73.469 9.617 20.134 1.00 44.81 395 TYR C N 1
ATOM 9402 C CA . TYR C 1 396 ? 74.603 9.921 19.254 1.00 44.81 395 TYR C CA 1
ATOM 9403 C C . TYR C 1 396 ? 75.713 8.885 19.278 1.00 47.00 395 TYR C C 1
ATOM 9404 O O . TYR C 1 396 ? 76.357 8.669 18.251 1.00 47.57 395 TYR C O 1
ATOM 9413 N N . ASN C 1 397 ? 75.933 8.261 20.440 1.00 49.29 396 ASN C N 1
ATOM 9414 C CA . ASN C 1 397 ? 77.024 7.303 20.660 1.00 51.21 396 ASN C CA 1
ATOM 9415 C C . ASN C 1 397 ? 76.510 5.895 20.995 1.00 52.73 396 ASN C C 1
ATOM 9416 O O . ASN C 1 397 ? 76.416 5.496 22.162 1.00 52.52 396 ASN C O 1
ATOM 9421 N N . LYS C 1 398 ? 76.182 5.166 19.929 1.00 54.40 397 LYS C N 1
ATOM 9422 C CA . LYS C 1 398 ? 75.661 3.802 19.997 1.00 56.14 397 LYS C CA 1
ATOM 9423 C C . LYS C 1 398 ? 76.843 2.843 20.001 1.00 57.03 397 LYS C C 1
ATOM 9424 O O . LYS C 1 398 ? 76.995 1.998 20.893 1.00 57.26 397 LYS C O 1
ATOM 9431 N N . GLY D 1 1 ? 86.214 66.107 13.972 1.00 45.45 0 GLY D N 1
ATOM 9432 C CA . GLY D 1 1 ? 85.082 66.071 14.945 1.00 44.88 0 GLY D CA 1
ATOM 9433 C C . GLY D 1 1 ? 85.485 65.618 16.339 1.00 44.89 0 GLY D C 1
ATOM 9434 O O . GLY D 1 1 ? 86.593 65.141 16.549 1.00 45.38 0 GLY D O 1
ATOM 9443 N N . VAL D 1 3 ? 85.519 63.302 19.775 1.00 40.51 2 VAL D N 1
ATOM 9444 C CA . VAL D 1 3 ? 85.613 61.835 19.999 1.00 39.59 2 VAL D CA 1
ATOM 9445 C C . VAL D 1 3 ? 84.224 61.263 20.289 1.00 38.18 2 VAL D C 1
ATOM 9446 O O . VAL D 1 3 ? 83.785 60.317 19.660 1.00 38.24 2 VAL D O 1
ATOM 9450 N N . VAL D 1 4 ? 83.536 61.880 21.229 1.00 37.47 3 VAL D N 1
ATOM 9451 C CA . VAL D 1 4 ? 82.177 61.492 21.606 1.00 36.93 3 VAL D CA 1
ATOM 9452 C C . VAL D 1 4 ? 81.161 62.177 20.699 1.00 37.08 3 VAL D C 1
ATOM 9453 O O . VAL D 1 4 ? 81.518 63.082 19.935 1.00 39.42 3 VAL D O 1
ATOM 9457 N N . ASN D 1 5 ? 79.899 61.770 20.814 1.00 35.54 4 ASN D N 1
ATOM 9458 C CA . ASN D 1 5 ? 78.801 62.395 20.060 1.00 36.90 4 ASN D CA 1
ATOM 9459 C C . ASN D 1 5 ? 78.587 63.808 20.586 1.00 37.85 4 ASN D C 1
ATOM 9460 O O . ASN D 1 5 ? 78.306 63.983 21.772 1.00 36.22 4 ASN D O 1
ATOM 9465 N N . GLU D 1 6 ? 78.718 64.803 19.702 1.00 39.39 5 GLU D N 1
ATOM 9466 C CA . GLU D 1 6 ? 78.605 66.208 20.111 1.00 40.81 5 GLU D CA 1
ATOM 9467 C C . GLU D 1 6 ? 77.259 66.595 20.656 1.00 39.11 5 GLU D C 1
ATOM 9468 O O . GLU D 1 6 ? 77.217 67.405 21.582 1.00 39.85 5 GLU D O 1
ATOM 9474 N N . SER D 1 7 ? 76.173 66.047 20.095 1.00 38.17 6 SER D N 1
ATOM 9475 C CA A SER D 1 7 ? 74.823 66.347 20.586 0.50 37.55 6 SER D CA 1
ATOM 9476 C CA B SER D 1 7 ? 74.833 66.373 20.585 0.50 37.63 6 SER D CA 1
ATOM 9477 C C . SER D 1 7 ? 74.638 65.835 22.017 1.00 38.00 6 SER D C 1
ATOM 9478 O O . SER D 1 7 ? 73.985 66.491 22.836 1.00 38.44 6 SER D O 1
ATOM 9491 N N . TYR D 1 9 ? 77.227 65.280 24.146 1.00 36.06 8 TYR D N 1
ATOM 9492 C CA . TYR D 1 9 ? 78.111 66.184 24.897 1.00 36.21 8 TYR D CA 1
ATOM 9493 C C . TYR D 1 9 ? 77.358 67.462 25.332 1.00 36.18 8 TYR D C 1
ATOM 9494 O O . TYR D 1 9 ? 77.362 67.796 26.522 1.00 34.37 8 TYR D O 1
ATOM 9503 N N . GLN D 1 10 ? 76.724 68.148 24.367 1.00 35.68 9 GLN D N 1
ATOM 9504 C CA . GLN D 1 10 ? 75.922 69.372 24.628 1.00 36.41 9 GLN D CA 1
ATOM 9505 C C . GLN D 1 10 ? 74.774 69.131 25.582 1.00 37.41 9 GLN D C 1
ATOM 9506 O O . GLN D 1 10 ? 74.523 69.927 26.489 1.00 36.73 9 GLN D O 1
ATOM 9512 N N . LEU D 1 11 ? 74.054 68.035 25.354 1.00 38.36 10 LEU D N 1
ATOM 9513 C CA . LEU D 1 11 ? 72.922 67.663 26.200 1.00 37.62 10 LEU D CA 1
ATOM 9514 C C . LEU D 1 11 ? 73.360 67.454 27.651 1.00 37.38 10 LEU D C 1
ATOM 9515 O O . LEU D 1 11 ? 72.656 67.858 28.560 1.00 38.13 10 LEU D O 1
ATOM 9520 N N . GLY D 1 12 ? 74.516 66.825 27.848 1.00 37.00 11 GLY D N 1
ATOM 9521 C CA . GLY D 1 12 ? 75.066 66.593 29.178 1.00 37.51 11 GLY D CA 1
ATOM 9522 C C . GLY D 1 12 ? 75.766 67.770 29.835 1.00 37.95 11 GLY D C 1
ATOM 9523 O O . GLY D 1 12 ? 75.959 67.746 31.043 1.00 38.16 11 GLY D O 1
ATOM 9524 N N . SER D 1 13 ? 76.145 68.791 29.060 1.00 38.54 12 SER D N 1
ATOM 9525 C CA . SER D 1 13 ? 76.843 69.982 29.584 1.00 40.06 12 SER D CA 1
ATOM 9526 C C . SER D 1 13 ? 75.979 71.249 29.699 1.00 41.10 12 SER D C 1
ATOM 9527 O O . SER D 1 13 ? 76.351 72.162 30.441 1.00 40.65 12 SER D O 1
ATOM 9530 N N . VAL D 1 14 ? 74.838 71.312 29.002 1.00 42.79 13 VAL D N 1
ATOM 9531 C CA . VAL D 1 14 ? 73.955 72.495 29.064 1.00 44.62 13 VAL D CA 1
ATOM 9532 C C . VAL D 1 14 ? 73.315 72.588 30.469 1.00 46.09 13 VAL D C 1
ATOM 9533 O O . VAL D 1 14 ? 72.708 71.624 30.939 1.00 47.53 13 VAL D O 1
ATOM 9537 N N . ARG D 1 15 ? 73.508 73.721 31.144 1.00 47.26 14 ARG D N 1
ATOM 9538 C CA . ARG D 1 15 ? 73.016 73.914 32.526 1.00 47.31 14 ARG D CA 1
ATOM 9539 C C . ARG D 1 15 ? 71.519 74.249 32.580 1.00 46.42 14 ARG D C 1
ATOM 9540 O O . ARG D 1 15 ? 71.029 75.007 31.752 1.00 46.59 14 ARG D O 1
ATOM 9542 N N . SER D 1 16 ? 70.798 73.676 33.545 1.00 46.49 15 SER D N 1
ATOM 9543 C CA . SER D 1 16 ? 69.378 74.002 33.724 1.00 46.03 15 SER D CA 1
ATOM 9544 C C . SER D 1 16 ? 69.281 75.298 34.540 1.00 44.27 15 SER D C 1
ATOM 9545 O O . SER D 1 16 ? 69.826 75.374 35.643 1.00 43.77 15 SER D O 1
ATOM 9548 N N . ALA D 1 17 ? 68.597 76.293 33.969 1.00 42.30 16 ALA D N 1
ATOM 9549 C CA . ALA D 1 17 ? 68.357 77.592 34.592 1.00 42.07 16 ALA D CA 1
ATOM 9550 C C . ALA D 1 17 ? 67.463 77.500 35.840 1.00 41.39 16 ALA D C 1
ATOM 9551 O O . ALA D 1 17 ? 67.650 78.271 36.765 1.00 40.57 16 ALA D O 1
ATOM 9553 N N . ILE D 1 18 ? 66.509 76.563 35.846 1.00 41.75 17 ILE D N 1
ATOM 9554 C CA . ILE D 1 18 ? 65.580 76.351 36.973 1.00 42.38 17 ILE D CA 1
ATOM 9555 C C . ILE D 1 18 ? 66.349 75.709 38.136 1.00 43.01 17 ILE D C 1
ATOM 9556 O O . ILE D 1 18 ? 66.184 76.137 39.279 1.00 43.26 17 ILE D O 1
ATOM 9561 N N . ARG D 1 19 ? 67.183 74.700 37.838 1.00 43.53 18 ARG D N 1
ATOM 9562 C CA . ARG D 1 19 ? 68.059 74.065 38.851 1.00 44.09 18 ARG D CA 1
ATOM 9563 C C . ARG D 1 19 ? 69.106 75.064 39.394 1.00 44.18 18 ARG D C 1
ATOM 9564 O O . ARG D 1 19 ? 69.399 75.080 40.589 1.00 44.90 18 ARG D O 1
ATOM 9566 N N . GLU D 1 20 ? 69.635 75.902 38.505 1.00 43.61 19 GLU D N 1
ATOM 9567 C CA . GLU D 1 20 ? 70.593 76.954 38.854 1.00 43.55 19 GLU D CA 1
ATOM 9568 C C . GLU D 1 20 ? 69.969 77.970 39.824 1.00 42.07 19 GLU D C 1
ATOM 9569 O O . GLU D 1 20 ? 70.610 78.387 40.786 1.00 40.90 19 GLU D O 1
ATOM 9575 N N . LEU D 1 21 ? 68.734 78.374 39.525 1.00 40.99 20 LEU D N 1
ATOM 9576 C CA . LEU D 1 21 ? 67.942 79.298 40.361 1.00 39.87 20 LEU D CA 1
ATOM 9577 C C . LEU D 1 21 ? 67.696 78.691 41.741 1.00 40.23 20 LEU D C 1
ATOM 9578 O O . LEU D 1 21 ? 67.782 79.397 42.742 1.00 40.67 20 LEU D O 1
ATOM 9583 N N . PHE D 1 22 ? 67.420 77.384 41.785 1.00 40.56 21 PHE D N 1
ATOM 9584 C CA . PHE D 1 22 ? 67.288 76.647 43.051 1.00 40.82 21 PHE D CA 1
ATOM 9585 C C . PHE D 1 22 ? 68.600 76.686 43.860 1.00 40.62 21 PHE D C 1
ATOM 9586 O O . PHE D 1 22 ? 68.568 76.896 45.082 1.00 40.16 21 PHE D O 1
ATOM 9594 N N . GLU D 1 23 ? 69.730 76.462 43.183 1.00 39.56 22 GLU D N 1
ATOM 9595 C CA . GLU D 1 23 ? 71.055 76.535 43.810 1.00 40.19 22 GLU D CA 1
ATOM 9596 C C . GLU D 1 23 ? 71.388 77.966 44.240 1.00 39.51 22 GLU D C 1
ATOM 9597 O O . GLU D 1 23 ? 72.001 78.165 45.298 1.00 39.29 22 GLU D O 1
ATOM 9603 N N . TYR D 1 24 ? 70.991 78.945 43.420 1.00 38.60 23 TYR D N 1
ATOM 9604 C CA . TYR D 1 24 ? 71.147 80.373 43.746 1.00 37.66 23 TYR D CA 1
ATOM 9605 C C . TYR D 1 24 ? 70.402 80.740 45.035 1.00 38.09 23 TYR D C 1
ATOM 9606 O O . TYR D 1 24 ? 70.925 81.516 45.843 1.00 38.72 23 TYR D O 1
ATOM 9615 N N . GLY D 1 25 ? 69.198 80.191 45.222 1.00 38.54 24 GLY D N 1
ATOM 9616 C CA . GLY D 1 25 ? 68.398 80.425 46.445 1.00 38.87 24 GLY D CA 1
ATOM 9617 C C . GLY D 1 25 ? 69.065 79.950 47.730 1.00 39.08 24 GLY D C 1
ATOM 9618 O O . GLY D 1 25 ? 68.988 80.630 48.769 1.00 38.62 24 GLY D O 1
ATOM 9619 N N . LYS D 1 26 ? 69.726 78.790 47.661 1.00 39.88 25 LYS D N 1
ATOM 9620 C CA . LYS D 1 26 ? 70.463 78.228 48.811 1.00 40.20 25 LYS D CA 1
ATOM 9621 C C . LYS D 1 26 ? 71.661 79.099 49.201 1.00 40.04 25 LYS D C 1
ATOM 9622 O O . LYS D 1 26 ? 71.906 79.300 50.389 1.00 40.19 25 LYS D O 1
ATOM 9628 N N . LYS D 1 27 ? 72.388 79.606 48.198 1.00 40.65 26 LYS D N 1
ATOM 9629 C CA . LYS D 1 27 ? 73.513 80.539 48.402 1.00 41.44 26 LYS D CA 1
ATOM 9630 C C . LYS D 1 27 ? 73.027 81.862 49.027 1.00 40.12 26 LYS D C 1
ATOM 9631 O O . LYS D 1 27 ? 73.656 82.379 49.966 1.00 39.56 26 LYS D O 1
ATOM 9637 N N . ARG D 1 28 ? 71.910 82.383 48.510 1.00 39.16 27 ARG D N 1
ATOM 9638 C CA . ARG D 1 28 ? 71.245 83.581 49.068 1.00 38.94 27 ARG D CA 1
ATOM 9639 C C . ARG D 1 28 ? 70.721 83.338 50.488 1.00 38.10 27 ARG D C 1
ATOM 9640 O O . ARG D 1 28 ? 70.771 84.246 51.323 1.00 39.34 27 ARG D O 1
ATOM 9648 N N . ALA D 1 29 ? 70.226 82.124 50.751 1.00 37.31 28 ALA D N 1
ATOM 9649 C CA . ALA D 1 29 ? 69.785 81.714 52.099 1.00 36.61 28 ALA D CA 1
ATOM 9650 C C . ALA D 1 29 ? 70.895 81.933 53.141 1.00 35.70 28 ALA D C 1
ATOM 9651 O O . ALA D 1 29 ? 70.620 82.403 54.225 1.00 34.78 28 ALA D O 1
ATOM 9653 N N . ALA D 1 30 ? 72.142 81.631 52.770 1.00 35.46 29 ALA D N 1
ATOM 9654 C CA . ALA D 1 30 ? 73.315 81.830 53.639 1.00 35.40 29 ALA D CA 1
ATOM 9655 C C . ALA D 1 30 ? 73.694 83.294 53.947 1.00 35.50 29 ALA D C 1
ATOM 9656 O O . ALA D 1 30 ? 74.510 83.529 54.838 1.00 35.54 29 ALA D O 1
ATOM 9658 N N . ILE D 1 31 ? 73.116 84.254 53.216 1.00 35.90 30 ILE D N 1
ATOM 9659 C CA . ILE D 1 31 ? 73.399 85.687 53.354 1.00 35.63 30 ILE D CA 1
ATOM 9660 C C . ILE D 1 31 ? 72.226 86.394 54.042 1.00 35.58 30 ILE D C 1
ATOM 9661 O O . ILE D 1 31 ? 72.407 87.025 55.097 1.00 35.10 30 ILE D O 1
ATOM 9666 N N . VAL D 1 32 ? 71.038 86.284 53.434 1.00 35.42 31 VAL D N 1
ATOM 9667 C CA . VAL D 1 32 ? 69.802 86.945 53.927 1.00 34.60 31 VAL D CA 1
ATOM 9668 C C . VAL D 1 32 ? 68.885 86.090 54.820 1.00 33.96 31 VAL D C 1
ATOM 9669 O O . VAL D 1 32 ? 67.906 86.615 55.355 1.00 34.57 31 VAL D O 1
ATOM 9673 N N . GLY D 1 33 ? 69.199 84.802 54.990 1.00 33.15 32 GLY D N 1
ATOM 9674 C CA . GLY D 1 33 ? 68.409 83.882 55.826 1.00 32.81 32 GLY D CA 1
ATOM 9675 C C . GLY D 1 33 ? 67.417 83.090 54.991 1.00 33.10 32 GLY D C 1
ATOM 9676 O O . GLY D 1 33 ? 66.853 83.635 54.033 1.00 32.69 32 GLY D O 1
ATOM 9677 N N . LYS D 1 34 ? 67.205 81.816 55.354 1.00 33.26 33 LYS D N 1
ATOM 9678 C CA . LYS D 1 34 ? 66.264 80.895 54.642 1.00 33.95 33 LYS D CA 1
ATOM 9679 C C . LYS D 1 34 ? 64.863 81.508 54.458 1.00 33.46 33 LYS D C 1
ATOM 9680 O O . LYS D 1 34 ? 64.288 81.454 53.375 1.00 33.30 33 LYS D O 1
ATOM 9683 N N . GLU D 1 35 ? 64.374 82.119 55.538 1.00 32.62 34 GLU D N 1
ATOM 9684 C CA . GLU D 1 35 ? 63.050 82.766 55.638 1.00 32.06 34 GLU D CA 1
ATOM 9685 C C . GLU D 1 35 ? 62.847 84.030 54.778 1.00 32.44 34 GLU D C 1
ATOM 9686 O O . GLU D 1 35 ? 61.701 84.439 54.572 1.00 32.54 34 GLU D O 1
ATOM 9692 N N . ASN D 1 36 ? 63.946 84.638 54.303 1.00 32.35 35 ASN D N 1
ATOM 9693 C CA . ASN D 1 36 ? 63.935 85.850 53.452 1.00 31.38 35 ASN D CA 1
ATOM 9694 C C . ASN D 1 36 ? 64.289 85.596 51.977 1.00 30.81 35 ASN D C 1
ATOM 9695 O O . ASN D 1 36 ? 64.641 86.521 51.247 1.00 29.88 35 ASN D O 1
ATOM 9700 N N . VAL D 1 37 ? 64.201 84.336 51.559 1.00 31.18 36 VAL D N 1
ATOM 9701 C CA . VAL D 1 37 ? 64.366 83.932 50.170 1.00 31.32 36 VAL D CA 1
ATOM 9702 C C . VAL D 1 37 ? 63.068 83.189 49.815 1.00 30.86 36 VAL D C 1
ATOM 9703 O O . VAL D 1 37 ? 62.709 82.219 50.485 1.00 29.53 36 VAL D O 1
ATOM 9707 N N . TYR D 1 38 ? 62.395 83.656 48.759 1.00 30.77 37 TYR D N 1
ATOM 9708 C CA . TYR D 1 38 ? 61.091 83.149 48.324 1.00 30.31 37 TYR D CA 1
ATOM 9709 C C . TYR D 1 38 ? 61.294 82.394 47.007 1.00 31.48 37 TYR D C 1
ATOM 9710 O O . TYR D 1 38 ? 61.212 82.965 45.919 1.00 29.61 37 TYR D O 1
ATOM 9719 N N . ASP D 1 39 ? 61.560 81.094 47.156 1.00 32.95 38 ASP D N 1
ATOM 9720 C CA . ASP D 1 39 ? 61.893 80.177 46.074 1.00 34.49 38 ASP D CA 1
ATOM 9721 C C . ASP D 1 39 ? 60.672 79.427 45.522 1.00 34.48 38 ASP D C 1
ATOM 9722 O O . ASP D 1 39 ? 60.186 78.492 46.143 1.00 35.53 38 ASP D O 1
ATOM 9727 N N . PHE D 1 40 ? 60.218 79.847 44.343 1.00 35.00 39 PHE D N 1
ATOM 9728 C CA . PHE D 1 40 ? 59.107 79.238 43.616 1.00 34.32 39 PHE D CA 1
ATOM 9729 C C . PHE D 1 40 ? 59.668 78.641 42.302 1.00 35.55 39 PHE D C 1
ATOM 9730 O O . PHE D 1 40 ? 58.981 78.646 41.272 1.00 35.30 39 PHE D O 1
ATOM 9738 N N . SER D 1 41 ? 60.892 78.096 42.338 1.00 36.55 40 SER D N 1
ATOM 9739 C CA . SER D 1 41 ? 61.567 77.609 41.113 1.00 37.17 40 SER D CA 1
ATOM 9740 C C . SER D 1 41 ? 61.197 76.178 40.701 1.00 39.07 40 SER D C 1
ATOM 9741 O O . SER D 1 41 ? 60.268 76.008 39.919 1.00 38.81 40 SER D O 1
ATOM 9744 N N . ILE D 1 42 ? 61.885 75.163 41.235 1.00 41.57 41 ILE D N 1
ATOM 9745 C CA . ILE D 1 42 ? 61.694 73.767 40.787 1.00 43.48 41 ILE D CA 1
ATOM 9746 C C . ILE D 1 42 ? 60.379 73.139 41.286 1.00 44.23 41 ILE D C 1
ATOM 9747 O O . ILE D 1 42 ? 59.924 73.422 42.394 1.00 44.04 41 ILE D O 1
ATOM 9752 N N . GLY D 1 43 ? 59.782 72.307 40.426 1.00 44.87 42 GLY D N 1
ATOM 9753 C CA . GLY D 1 43 ? 58.484 71.685 40.660 1.00 44.93 42 GLY D CA 1
ATOM 9754 C C . GLY D 1 43 ? 58.549 70.268 41.177 1.00 44.78 42 GLY D C 1
ATOM 9755 O O . GLY D 1 43 ? 57.988 69.366 40.557 1.00 44.52 42 GLY D O 1
ATOM 9756 N N . ASN D 1 44 ? 59.212 70.077 42.318 1.00 44.95 43 ASN D N 1
ATOM 9757 C CA . ASN D 1 44 ? 59.353 68.746 42.930 1.00 45.49 43 ASN D CA 1
ATOM 9758 C C . ASN D 1 44 ? 58.215 68.522 43.928 1.00 44.44 43 ASN D C 1
ATOM 9759 O O . ASN D 1 44 ? 57.973 69.409 44.756 1.00 43.49 43 ASN D O 1
ATOM 9764 N N . PRO D 1 45 ? 57.495 67.362 43.846 1.00 44.29 44 PRO D N 1
ATOM 9765 C CA . PRO D 1 45 ? 56.407 67.079 44.806 1.00 44.20 44 PRO D CA 1
ATOM 9766 C C . PRO D 1 45 ? 56.853 67.322 46.240 1.00 43.58 44 PRO D C 1
ATOM 9767 O O . PRO D 1 45 ? 57.890 66.800 46.655 1.00 44.08 44 PRO D O 1
ATOM 9771 N N . SER D 1 46 ? 56.098 68.154 46.951 1.00 43.58 45 SER D N 1
ATOM 9772 C CA . SER D 1 46 ? 56.416 68.567 48.325 1.00 42.76 45 SER D CA 1
ATOM 9773 C C . SER D 1 46 ? 55.587 67.898 49.432 1.00 42.12 45 SER D C 1
ATOM 9774 O O . SER D 1 46 ? 55.966 67.993 50.603 1.00 41.24 45 SER D O 1
ATOM 9777 N N . ILE D 1 47 ? 54.469 67.253 49.076 1.00 42.07 46 ILE D N 1
ATOM 9778 C CA . ILE D 1 47 ? 53.633 66.524 50.047 1.00 42.21 46 ILE D CA 1
ATOM 9779 C C . ILE D 1 47 ? 54.135 65.063 50.149 1.00 41.12 46 ILE D C 1
ATOM 9780 O O . ILE D 1 47 ? 54.603 64.501 49.140 1.00 40.33 46 ILE D O 1
ATOM 9785 N N . PRO D 1 48 ? 54.018 64.434 51.348 1.00 39.53 47 PRO D N 1
ATOM 9786 C CA . PRO D 1 48 ? 54.515 63.067 51.475 1.00 38.66 47 PRO D CA 1
ATOM 9787 C C . PRO D 1 48 ? 53.575 62.058 50.814 1.00 38.15 47 PRO D C 1
ATOM 9788 O O . PRO D 1 48 ? 52.383 62.346 50.616 1.00 37.40 47 PRO D O 1
ATOM 9792 N N . ALA D 1 49 ? 54.135 60.902 50.449 1.00 38.15 48 ALA D N 1
ATOM 9793 C CA . ALA D 1 49 ? 53.368 59.784 49.880 1.00 37.19 48 ALA D CA 1
ATOM 9794 C C . ALA D 1 49 ? 52.416 59.244 50.963 1.00 36.55 48 ALA D C 1
ATOM 9795 O O . ALA D 1 49 ? 52.776 59.289 52.153 1.00 36.25 48 ALA D O 1
ATOM 9797 N N . PRO D 1 50 ? 51.219 58.728 50.574 1.00 35.77 49 PRO D N 1
ATOM 9798 C CA . PRO D 1 50 ? 50.312 58.150 51.584 1.00 35.75 49 PRO D CA 1
ATOM 9799 C C . PRO D 1 50 ? 50.928 56.920 52.286 1.00 35.42 49 PRO D C 1
ATOM 9800 O O . PRO D 1 50 ? 51.783 56.258 51.698 1.00 33.46 49 PRO D O 1
ATOM 9804 N N . GLN D 1 51 ? 50.516 56.624 53.525 1.00 35.88 50 GLN D N 1
ATOM 9805 C CA . GLN D 1 51 ? 51.093 55.477 54.269 1.00 36.48 50 GLN D CA 1
ATOM 9806 C C . GLN D 1 51 ? 50.999 54.117 53.555 1.00 37.31 50 GLN D C 1
ATOM 9807 O O . GLN D 1 51 ? 51.855 53.262 53.785 1.00 38.75 50 GLN D O 1
ATOM 9811 N N . ILE D 1 52 ? 49.994 53.944 52.685 1.00 37.22 51 ILE D N 1
ATOM 9812 C CA . ILE D 1 52 ? 49.791 52.709 51.896 1.00 37.33 51 ILE D CA 1
ATOM 9813 C C . ILE D 1 52 ? 51.015 52.323 51.032 1.00 37.44 51 ILE D C 1
ATOM 9814 O O . ILE D 1 52 ? 51.254 51.140 50.819 1.00 38.12 51 ILE D O 1
ATOM 9819 N N . VAL D 1 53 ? 51.772 53.318 50.559 1.00 37.36 52 VAL D N 1
ATOM 9820 C CA . VAL D 1 53 ? 53.005 53.101 49.776 1.00 37.39 52 VAL D CA 1
ATOM 9821 C C . VAL D 1 53 ? 54.083 52.435 50.632 1.00 37.31 52 VAL D C 1
ATOM 9822 O O . VAL D 1 53 ? 54.529 51.329 50.313 1.00 36.63 52 VAL D O 1
ATOM 9826 N N . ASN D 1 54 ? 54.484 53.117 51.711 1.00 37.75 53 ASN D N 1
ATOM 9827 C CA . ASN D 1 54 ? 55.520 52.608 52.629 1.00 37.73 53 ASN D CA 1
ATOM 9828 C C . ASN D 1 54 ? 55.090 51.341 53.366 1.00 37.61 53 ASN D C 1
ATOM 9829 O O . ASN D 1 54 ? 55.908 50.432 53.516 1.00 38.49 53 ASN D O 1
ATOM 9834 N N . ASP D 1 55 ? 53.825 51.275 53.805 1.00 37.66 54 ASP D N 1
ATOM 9835 C CA . ASP D 1 55 ? 53.275 50.067 54.479 1.00 36.58 54 ASP D CA 1
ATOM 9836 C C . ASP D 1 55 ? 53.348 48.836 53.573 1.00 36.35 54 ASP D C 1
ATOM 9837 O O . ASP D 1 55 ? 53.690 47.747 54.046 1.00 35.76 54 ASP D O 1
ATOM 9842 N N . THR D 1 56 ? 53.022 49.021 52.287 1.00 35.76 55 THR D N 1
ATOM 9843 C CA . THR D 1 56 ? 53.089 47.941 51.295 1.00 36.05 55 THR D CA 1
ATOM 9844 C C . THR D 1 56 ? 54.544 47.497 51.048 1.00 36.08 55 THR D C 1
ATOM 9845 O O . THR D 1 56 ? 54.787 46.295 50.931 1.00 36.40 55 THR D O 1
ATOM 9849 N N . ILE D 1 57 ? 55.486 48.451 50.980 1.00 35.83 56 ILE D N 1
ATOM 9850 C CA . ILE D 1 57 ? 56.933 48.155 50.822 1.00 36.06 56 ILE D CA 1
ATOM 9851 C C . ILE D 1 57 ? 57.486 47.337 52.015 1.00 37.52 56 ILE D C 1
ATOM 9852 O O . ILE D 1 57 ? 58.310 46.436 51.815 1.00 38.63 56 ILE D O 1
ATOM 9857 N N . LYS D 1 58 ? 57.038 47.652 53.232 1.00 37.45 57 LYS D N 1
ATOM 9858 C CA . LYS D 1 58 ? 57.380 46.848 54.423 1.00 38.70 57 LYS D CA 1
ATOM 9859 C C . LYS D 1 58 ? 56.739 45.451 54.305 1.00 37.90 57 LYS D C 1
ATOM 9860 O O . LYS D 1 58 ? 57.413 44.447 54.499 1.00 37.16 57 LYS D O 1
ATOM 9866 N N . GLU D 1 59 ? 55.460 45.406 53.927 1.00 38.21 58 GLU D N 1
ATOM 9867 C CA . GLU D 1 59 ? 54.724 44.138 53.727 1.00 38.91 58 GLU D CA 1
ATOM 9868 C C . GLU D 1 59 ? 55.233 43.268 52.565 1.00 38.41 58 GLU D C 1
ATOM 9869 O O . GLU D 1 59 ? 55.137 42.045 52.647 1.00 38.24 58 GLU D O 1
ATOM 9875 N N . LEU D 1 60 ? 55.753 43.893 51.499 1.00 37.60 59 LEU D N 1
ATOM 9876 C CA . LEU D 1 60 ? 56.336 43.163 50.351 1.00 37.18 59 LEU D CA 1
ATOM 9877 C C . LEU D 1 60 ? 57.701 42.581 50.726 1.00 37.68 59 LEU D C 1
ATOM 9878 O O . LEU D 1 60 ? 57.960 41.397 50.498 1.00 37.58 59 LEU D O 1
ATOM 9883 N N . VAL D 1 61 ? 58.568 43.426 51.287 1.00 38.33 60 VAL D N 1
ATOM 9884 C CA . VAL D 1 61 ? 59.918 43.021 51.739 1.00 38.57 60 VAL D CA 1
ATOM 9885 C C . VAL D 1 61 ? 59.887 41.914 52.815 1.00 38.52 60 VAL D C 1
ATOM 9886 O O . VAL D 1 61 ? 60.744 41.025 52.808 1.00 38.65 60 VAL D O 1
ATOM 9890 N N . THR D 1 62 ? 58.884 41.955 53.696 1.00 39.02 61 THR D N 1
ATOM 9891 C CA . THR D 1 62 ? 58.739 40.988 54.791 1.00 38.65 61 THR D CA 1
ATOM 9892 C C . THR D 1 62 ? 58.076 39.651 54.410 1.00 39.46 61 THR D C 1
ATOM 9893 O O . THR D 1 62 ? 58.546 38.595 54.849 1.00 39.54 61 THR D O 1
ATOM 9897 N N . ASP D 1 63 ? 56.998 39.698 53.622 1.00 39.92 62 ASP D N 1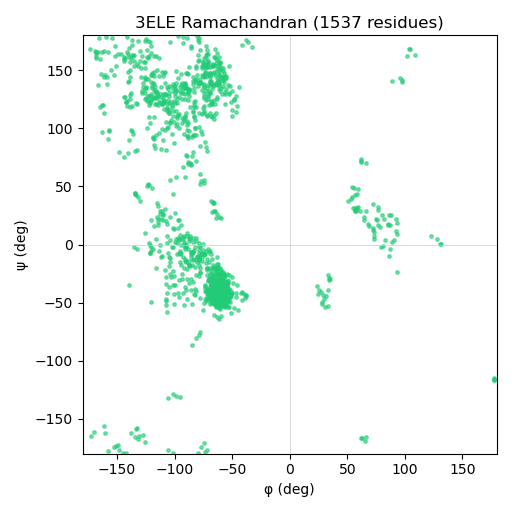
ATOM 9898 C CA . ASP D 1 63 ? 56.193 38.492 53.282 1.00 40.73 62 ASP D CA 1
ATOM 9899 C C . ASP D 1 63 ? 56.521 37.815 51.951 1.00 41.69 62 ASP D C 1
ATOM 9900 O O . ASP D 1 63 ? 56.612 36.585 51.887 1.00 41.92 62 ASP D O 1
ATOM 9905 N N . TYR D 1 64 ? 56.672 38.623 50.900 1.00 42.34 63 TYR D N 1
ATOM 9906 C CA . TYR D 1 64 ? 56.886 38.135 49.527 1.00 43.15 63 TYR D CA 1
ATOM 9907 C C . TYR D 1 64 ? 58.292 37.533 49.383 1.00 43.14 63 TYR D C 1
ATOM 9908 O O . TYR D 1 64 ? 59.257 38.114 49.889 1.00 43.21 63 TYR D O 1
ATOM 9917 N N . ASP D 1 65 ? 58.388 36.382 48.697 1.00 42.96 64 ASP D N 1
ATOM 9918 C CA . ASP D 1 65 ? 59.668 35.665 48.454 1.00 42.63 64 ASP D CA 1
ATOM 9919 C C . ASP D 1 65 ? 60.714 36.595 47.837 1.00 41.20 64 ASP D C 1
ATOM 9920 O O . ASP D 1 65 ? 60.423 37.253 46.850 1.00 41.16 64 ASP D O 1
ATOM 9925 N N . SER D 1 66 ? 61.921 36.609 48.408 1.00 40.21 65 SER D N 1
ATOM 9926 C CA . SER D 1 66 ? 63.005 37.526 47.988 1.00 39.38 65 SER D CA 1
ATOM 9927 C C . SER D 1 66 ? 63.443 37.382 46.519 1.00 38.63 65 SER D C 1
ATOM 9928 O O . SER D 1 66 ? 63.618 38.392 45.830 1.00 38.27 65 SER D O 1
ATOM 9931 N N . VAL D 1 67 ? 63.588 36.140 46.046 1.00 37.88 66 VAL D N 1
ATOM 9932 C CA . VAL D 1 67 ? 64.006 35.867 44.649 1.00 37.24 66 VAL D CA 1
ATOM 9933 C C . VAL D 1 67 ? 62.939 36.359 43.645 1.00 37.02 66 VAL D C 1
ATOM 9934 O O . VAL D 1 67 ? 63.272 37.033 42.660 1.00 36.89 66 VAL D O 1
ATOM 9938 N N . ALA D 1 68 ? 61.670 36.041 43.921 1.00 36.76 67 ALA D N 1
ATOM 9939 C CA . ALA D 1 68 ? 60.529 36.490 43.094 1.00 36.33 67 ALA D CA 1
ATOM 9940 C C . ALA D 1 68 ? 60.240 37.995 43.235 1.00 35.80 67 ALA D C 1
ATOM 9941 O O . ALA D 1 68 ? 59.913 38.653 42.242 1.00 35.70 67 ALA D O 1
ATOM 9943 N N . LEU D 1 69 ? 60.362 38.531 44.457 1.00 35.19 68 LEU D N 1
ATOM 9944 C CA . LEU D 1 69 ? 60.144 39.971 44.723 1.00 34.53 68 LEU D CA 1
ATOM 9945 C C . LEU D 1 69 ? 61.107 40.893 43.955 1.00 33.26 68 LEU D C 1
ATOM 9946 O O . LEU D 1 69 ? 60.682 41.938 43.448 1.00 33.35 68 LEU D O 1
ATOM 9951 N N . HIS D 1 70 ? 62.389 40.523 43.914 1.00 32.23 69 HIS D N 1
ATOM 9952 C CA . HIS D 1 70 ? 63.429 41.320 43.237 1.00 32.03 69 HIS D CA 1
ATOM 9953 C C . HIS D 1 70 ? 63.794 40.801 41.834 1.00 32.16 69 HIS D C 1
ATOM 9954 O O . HIS D 1 70 ? 64.671 41.374 41.177 1.00 32.00 69 HIS D O 1
ATOM 9961 N N . GLY D 1 71 ? 63.118 39.746 41.369 1.00 32.10 70 GLY D N 1
ATOM 9962 C CA . GLY D 1 71 ? 63.390 39.146 40.073 1.00 31.67 70 GLY D CA 1
ATOM 9963 C C . GLY D 1 71 ? 62.883 39.978 38.912 1.00 32.17 70 GLY D C 1
ATOM 9964 O O . GLY D 1 71 ? 62.013 40.852 39.087 1.00 31.75 70 GLY D O 1
ATOM 9965 N N . TYR D 1 72 ? 63.431 39.719 37.724 1.00 32.50 71 TYR D N 1
ATOM 9966 C CA . TYR D 1 72 ? 62.950 40.375 36.509 1.00 32.63 71 TYR D CA 1
ATOM 9967 C C . TYR D 1 72 ? 61.476 40.013 36.322 1.00 33.31 71 TYR D C 1
ATOM 9968 O O . TYR D 1 72 ? 61.103 38.845 36.447 1.00 31.98 71 TYR D O 1
ATOM 9977 N N . THR D 1 73 ? 60.649 41.023 36.060 1.00 34.61 72 THR D N 1
ATOM 9978 C CA . THR D 1 73 ? 59.266 40.793 35.646 1.00 35.34 72 THR D CA 1
ATOM 9979 C C . THR D 1 73 ? 59.381 40.705 34.121 1.00 35.41 72 THR D C 1
ATOM 9980 O O . THR D 1 73 ? 60.475 40.895 33.559 1.00 35.69 72 THR D O 1
ATOM 9984 N N . SER D 1 74 ? 58.265 40.442 33.442 1.00 35.48 73 SER D N 1
ATOM 9985 C CA . SER D 1 74 ? 58.246 40.481 31.970 1.00 35.22 73 SER D CA 1
ATOM 9986 C C . SER D 1 74 ? 58.511 41.922 31.527 1.00 35.03 73 SER D C 1
ATOM 9987 O O . SER D 1 74 ? 58.347 42.855 32.332 1.00 34.09 73 SER D O 1
ATOM 9990 N N . ALA D 1 75 ? 58.906 42.087 30.259 1.00 35.59 74 ALA D N 1
ATOM 9991 C CA . ALA D 1 75 ? 59.212 43.403 29.653 1.00 35.36 74 ALA D CA 1
ATOM 9992 C C . ALA D 1 75 ? 58.135 44.469 29.831 1.00 35.44 74 ALA D C 1
ATOM 9993 O O . ALA D 1 75 ? 58.451 45.628 30.106 1.00 36.07 74 ALA D O 1
ATOM 9995 N N . GLN D 1 76 ? 56.878 44.058 29.654 1.00 34.82 75 GLN D N 1
ATOM 9996 C CA . GLN D 1 76 ? 55.717 44.944 29.795 1.00 34.21 75 GLN D CA 1
ATOM 9997 C C . GLN D 1 76 ? 55.210 45.070 31.247 1.00 33.46 75 GLN D C 1
ATOM 9998 O O . GLN D 1 76 ? 54.328 45.877 31.510 1.00 32.59 75 GLN D O 1
ATOM 10004 N N . GLY D 1 77 ? 55.775 44.286 32.170 1.00 33.26 76 GLY D N 1
ATOM 10005 C CA . GLY D 1 77 ? 55.455 44.337 33.587 1.00 32.98 76 GLY D CA 1
ATOM 10006 C C . GLY D 1 77 ? 54.568 43.191 34.000 1.00 33.43 76 GLY D C 1
ATOM 10007 O O . GLY D 1 77 ? 54.052 42.463 33.149 1.00 32.83 76 GLY D O 1
ATOM 10008 N N . ASP D 1 78 ? 54.420 43.014 35.313 1.00 33.52 77 ASP D N 1
ATOM 10009 C CA . ASP D 1 78 ? 53.571 41.956 35.864 1.00 34.29 77 ASP D CA 1
ATOM 10010 C C . ASP D 1 78 ? 52.148 42.076 35.324 1.00 33.59 77 ASP D C 1
ATOM 10011 O O . ASP D 1 78 ? 51.583 43.179 35.304 1.00 33.35 77 ASP D O 1
ATOM 10016 N N . VAL D 1 79 ? 51.603 40.952 34.849 1.00 33.13 78 VAL D N 1
ATOM 10017 C CA . VAL D 1 79 ? 50.205 40.885 34.379 1.00 33.08 78 VAL D CA 1
ATOM 10018 C C . VAL D 1 79 ? 49.219 41.382 35.459 1.00 32.76 78 VAL D C 1
ATOM 10019 O O . VAL D 1 79 ? 48.235 42.046 35.127 1.00 32.31 78 VAL D O 1
ATOM 10023 N N . GLU D 1 80 ? 49.541 41.099 36.730 1.00 33.07 79 GLU D N 1
ATOM 10024 C CA . GLU D 1 80 ? 48.759 41.513 37.909 1.00 33.08 79 GLU D CA 1
ATOM 10025 C C . GLU D 1 80 ? 48.712 43.034 38.062 1.00 32.62 79 GLU D C 1
ATOM 10026 O O . GLU D 1 80 ? 47.654 43.593 38.369 1.00 32.84 79 GLU D O 1
ATOM 10032 N N . THR D 1 81 ? 49.870 43.680 37.898 1.00 31.85 80 THR D N 1
ATOM 10033 C CA . THR D 1 81 ? 49.984 45.147 37.954 1.00 30.95 80 THR D CA 1
ATOM 10034 C C . THR D 1 81 ? 49.151 45.770 36.840 1.00 30.76 80 THR D C 1
ATOM 10035 O O . THR D 1 81 ? 48.346 46.656 37.100 1.00 30.04 80 THR D O 1
ATOM 10039 N N . ARG D 1 82 ? 49.343 45.282 35.612 1.00 31.37 81 ARG D N 1
ATOM 10040 C CA . ARG D 1 82 ? 48.593 45.764 34.439 1.00 31.76 81 ARG D CA 1
ATOM 10041 C C . ARG D 1 82 ? 47.074 45.547 34.568 1.00 32.52 81 ARG D C 1
ATOM 10042 O O . ARG D 1 82 ? 46.293 46.428 34.185 1.00 33.24 81 ARG D O 1
ATOM 10050 N N . ALA D 1 83 ? 46.677 44.393 35.119 1.00 31.92 82 ALA D N 1
ATOM 10051 C CA . ALA D 1 83 ? 45.256 44.047 35.372 1.00 31.94 82 ALA D CA 1
ATOM 10052 C C . ALA D 1 83 ? 44.574 44.976 36.375 1.00 32.71 82 ALA D C 1
ATOM 10053 O O . ALA D 1 83 ? 43.394 45.315 36.203 1.00 33.46 82 ALA D O 1
ATOM 10055 N N . ALA D 1 84 ? 45.302 45.349 37.432 1.00 33.18 83 ALA D N 1
ATOM 10056 C CA . ALA D 1 84 ? 44.797 46.270 38.465 1.00 33.09 83 ALA D CA 1
ATOM 10057 C C . ALA D 1 84 ? 44.609 47.684 37.911 1.00 33.15 83 ALA D C 1
ATOM 10058 O O . ALA D 1 84 ? 43.645 48.357 38.276 1.00 33.27 83 ALA D O 1
ATOM 10060 N N . ILE D 1 85 ? 45.525 48.124 37.039 1.00 33.29 84 ILE D N 1
ATOM 10061 C CA . ILE D 1 85 ? 45.440 49.437 36.398 1.00 33.25 84 ILE D CA 1
ATOM 10062 C C . ILE D 1 85 ? 44.244 49.474 35.434 1.00 33.66 84 ILE D C 1
ATOM 10063 O O . ILE D 1 85 ? 43.432 50.404 35.503 1.00 33.05 84 ILE D O 1
ATOM 10068 N N . ALA D 1 86 ? 44.150 48.470 34.554 1.00 33.78 85 ALA D N 1
ATOM 10069 C CA . ALA D 1 86 ? 43.022 48.333 33.607 1.00 33.67 85 ALA D CA 1
ATOM 10070 C C . ALA D 1 86 ? 41.670 48.322 34.329 1.00 33.35 85 ALA D C 1
ATOM 10071 O O . ALA D 1 86 ? 40.743 49.006 33.898 1.00 32.16 85 ALA D O 1
ATOM 10073 N N . GLU D 1 87 ? 41.582 47.576 35.437 1.00 34.53 86 GLU D N 1
ATOM 10074 C CA . GLU D 1 87 ? 40.350 47.510 36.264 1.00 34.77 86 GLU D CA 1
ATOM 10075 C C . GLU D 1 87 ? 40.004 48.879 36.874 1.00 34.98 86 GLU D C 1
ATOM 10076 O O . GLU D 1 87 ? 38.848 49.315 36.796 1.00 35.05 86 GLU D O 1
ATOM 10078 N N . PHE D 1 88 ? 41.012 49.552 37.443 1.00 34.66 87 PHE D N 1
ATOM 10079 C CA . PHE D 1 88 ? 40.853 50.902 38.019 1.00 34.51 87 PHE D CA 1
ATOM 10080 C C . PHE D 1 88 ? 40.412 51.925 36.957 1.00 34.19 87 PHE D C 1
ATOM 10081 O O . PHE D 1 88 ? 39.494 52.707 37.206 1.00 33.86 87 PHE D O 1
ATOM 10089 N N . LEU D 1 89 ? 41.080 51.914 35.796 1.00 33.37 88 LEU D N 1
ATOM 10090 C CA . LEU D 1 89 ? 40.740 52.822 34.681 1.00 32.89 88 LEU D CA 1
ATOM 10091 C C . LEU D 1 89 ? 39.304 52.592 34.161 1.00 33.00 88 LEU D C 1
ATOM 10092 O O . LEU D 1 89 ? 38.567 53.555 33.948 1.00 32.33 88 LEU D O 1
ATOM 10097 N N . ASN D 1 90 ? 38.921 51.324 34.001 1.00 33.53 89 ASN D N 1
ATOM 10098 C CA . ASN D 1 90 ? 37.559 50.947 33.573 1.00 33.96 89 ASN D CA 1
ATOM 10099 C C . ASN D 1 90 ? 36.493 51.394 34.566 1.00 34.61 89 ASN D C 1
ATOM 10100 O O . ASN D 1 90 ? 35.473 51.959 34.158 1.00 35.03 89 ASN D O 1
ATOM 10105 N N . ASN D 1 91 ? 36.747 51.167 35.856 1.00 35.30 90 ASN D N 1
ATOM 10106 C CA . ASN D 1 91 ? 35.829 51.589 36.922 1.00 35.58 90 ASN D CA 1
ATOM 10107 C C . ASN D 1 91 ? 35.676 53.107 37.008 1.00 35.65 90 ASN D C 1
ATOM 10108 O O . ASN D 1 91 ? 34.553 53.618 37.108 1.00 36.59 90 ASN D O 1
ATOM 10113 N N . THR D 1 92 ? 36.800 53.812 36.963 1.00 35.04 91 THR D N 1
ATOM 10114 C CA . THR D 1 92 ? 36.819 55.270 37.091 1.00 35.52 91 THR D CA 1
ATOM 10115 C C . THR D 1 92 ? 36.315 56.046 35.862 1.00 35.42 91 THR D C 1
ATOM 10116 O O . THR D 1 92 ? 35.636 57.064 36.023 1.00 35.67 91 THR D O 1
ATOM 10120 N N . HIS D 1 93 ? 36.624 55.558 34.657 1.00 34.72 92 HIS D N 1
ATOM 10121 C CA . HIS D 1 93 ? 36.322 56.273 33.395 1.00 34.18 92 HIS D CA 1
ATOM 10122 C C . HIS D 1 93 ? 35.290 55.660 32.439 1.00 34.17 92 HIS D C 1
ATOM 10123 O O . HIS D 1 93 ? 34.913 56.308 31.461 1.00 33.38 92 HIS D O 1
ATOM 10130 N N . GLY D 1 94 ? 34.802 54.454 32.734 1.00 34.69 93 GLY D N 1
ATOM 10131 C CA . GLY D 1 94 ? 33.854 53.755 31.857 1.00 34.88 93 GLY D CA 1
ATOM 10132 C C . GLY D 1 94 ? 34.493 53.158 30.605 1.00 35.39 93 GLY D C 1
ATOM 10133 O O . GLY D 1 94 ? 33.791 52.869 29.627 1.00 35.58 93 GLY D O 1
ATOM 10134 N N . THR D 1 95 ? 35.812 52.936 30.654 1.00 35.13 94 THR D N 1
ATOM 10135 C CA . THR D 1 95 ? 36.582 52.355 29.540 1.00 34.76 94 THR D CA 1
ATOM 10136 C C . THR D 1 95 ? 36.425 50.819 29.512 1.00 34.79 94 THR D C 1
ATOM 10137 O O . THR D 1 95 ? 35.682 50.253 30.327 1.00 35.01 94 THR D O 1
ATOM 10141 N N . HIS D 1 96 ? 37.071 50.164 28.541 1.00 34.51 95 HIS D N 1
ATOM 10142 C CA . HIS D 1 96 ? 36.997 48.705 28.351 1.00 34.76 95 HIS D CA 1
ATOM 10143 C C . HIS D 1 96 ? 38.391 48.072 28.122 1.00 35.03 95 HIS D C 1
ATOM 10144 O O . HIS D 1 96 ? 38.552 47.177 27.278 1.00 34.67 95 HIS D O 1
ATOM 10151 N N . PHE D 1 97 ? 39.387 48.515 28.896 1.00 35.32 96 PHE D N 1
ATOM 10152 C CA . PHE D 1 97 ? 40.763 48.004 28.768 1.00 35.57 96 PHE D CA 1
ATOM 10153 C C . PHE D 1 97 ? 40.964 46.656 29.456 1.00 36.05 96 PHE D C 1
ATOM 10154 O O . PHE D 1 97 ? 40.207 46.295 30.355 1.00 36.50 96 PHE D O 1
ATOM 10162 N N . ASN D 1 98 ? 41.991 45.930 29.012 1.00 36.04 97 ASN D N 1
ATOM 10163 C CA . ASN D 1 98 ? 42.470 44.696 29.663 1.00 36.13 97 ASN D CA 1
ATOM 10164 C C . ASN D 1 98 ? 43.950 44.925 29.994 1.00 36.13 97 ASN D C 1
ATOM 10165 O O . ASN D 1 98 ? 44.504 45.971 29.617 1.00 36.65 97 ASN D O 1
ATOM 10170 N N . ALA D 1 99 ? 44.586 43.975 30.684 1.00 35.91 98 ALA D N 1
ATOM 10171 C CA . ALA D 1 99 ? 46.023 44.083 31.041 1.00 35.59 98 ALA D CA 1
ATOM 10172 C C . ALA D 1 99 ? 46.917 44.279 29.817 1.00 36.09 98 ALA D C 1
ATOM 10173 O O . ALA D 1 99 ? 47.851 45.074 29.857 1.00 36.71 98 ALA D O 1
ATOM 10175 N N . ASP D 1 100 ? 46.592 43.597 28.714 1.00 36.36 99 ASP D N 1
ATOM 10176 C CA . ASP D 1 100 ? 47.361 43.697 27.454 1.00 36.39 99 ASP D CA 1
ATOM 10177 C C . ASP D 1 100 ? 47.383 45.094 26.783 1.00 35.59 99 ASP D C 1
ATOM 10178 O O . ASP D 1 100 ? 48.141 45.293 25.840 1.00 35.91 99 ASP D O 1
ATOM 10183 N N . ASN D 1 101 ? 46.543 46.027 27.250 1.00 35.09 100 ASN D N 1
ATOM 10184 C CA . ASN D 1 101 ? 46.577 47.436 26.816 1.00 34.47 100 ASN D CA 1
ATOM 10185 C C . ASN D 1 101 ? 47.666 48.272 27.520 1.00 33.88 100 ASN D C 1
ATOM 10186 O O . ASN D 1 101 ? 47.916 49.402 27.096 1.00 33.64 100 ASN D O 1
ATOM 10191 N N . LEU D 1 102 ? 48.305 47.735 28.571 1.00 33.17 101 LEU D N 1
ATOM 10192 C CA . LEU D 1 102 ? 49.328 48.462 29.339 1.00 32.83 101 LEU D CA 1
ATOM 10193 C C . LEU D 1 102 ? 50.757 47.916 29.156 1.00 32.76 101 LEU D C 1
ATOM 10194 O O . LEU D 1 102 ? 50.949 46.719 28.916 1.00 32.03 101 LEU D O 1
ATOM 10199 N N . TYR D 1 103 ? 51.732 48.832 29.236 1.00 32.64 102 TYR D N 1
ATOM 10200 C CA . TYR D 1 103 ? 53.173 48.540 29.206 1.00 31.69 102 TYR D CA 1
ATOM 10201 C C . TYR D 1 103 ? 53.776 49.373 30.338 1.00 32.02 102 TYR D C 1
ATOM 10202 O O . TYR D 1 103 ? 53.750 50.615 30.267 1.00 31.84 102 TYR D O 1
ATOM 10219 N N . THR D 1 105 ? 56.382 51.247 32.676 1.00 33.26 104 THR D N 1
ATOM 10220 C CA . THR D 1 105 ? 57.588 52.018 32.434 1.00 33.46 104 THR D CA 1
ATOM 10221 C C . THR D 1 105 ? 58.211 52.593 33.714 1.00 33.88 104 THR D C 1
ATOM 10222 O O . THR D 1 105 ? 57.636 52.538 34.809 1.00 33.17 104 THR D O 1
ATOM 10234 N N . GLY D 1 107 ? 58.671 55.720 34.652 1.00 36.99 106 GLY D N 1
ATOM 10235 C CA . GLY D 1 107 ? 58.244 57.114 34.654 1.00 35.74 106 GLY D CA 1
ATOM 10236 C C . GLY D 1 107 ? 57.665 57.627 33.352 1.00 34.80 106 GLY D C 1
ATOM 10237 O O . GLY D 1 107 ? 57.627 56.934 32.340 1.00 34.26 106 GLY D O 1
ATOM 10238 N N . ALA D 1 108 ? 57.208 58.870 33.421 1.00 35.32 107 ALA D N 1
ATOM 10239 C CA . ALA D 1 108 ? 56.656 59.615 32.294 1.00 35.89 107 ALA D CA 1
ATOM 10240 C C . ALA D 1 108 ? 57.719 59.950 31.246 1.00 36.05 107 ALA D C 1
ATOM 10241 O O . ALA D 1 108 ? 57.411 59.985 30.052 1.00 38.46 107 ALA D O 1
ATOM 10243 N N . ALA D 1 109 ? 58.955 60.218 31.684 1.00 35.09 108 ALA D N 1
ATOM 10244 C CA . ALA D 1 109 ? 60.083 60.469 30.768 1.00 34.18 108 ALA D CA 1
ATOM 10245 C C . ALA D 1 109 ? 60.311 59.244 29.882 1.00 33.62 108 ALA D C 1
ATOM 10246 O O . ALA D 1 109 ? 60.518 59.380 28.679 1.00 34.03 108 ALA D O 1
ATOM 10248 N N . ALA D 1 110 ? 60.241 58.063 30.493 1.00 32.44 109 ALA D N 1
ATOM 10249 C CA . ALA D 1 110 ? 60.348 56.782 29.795 1.00 31.72 109 ALA D CA 1
ATOM 10250 C C . ALA D 1 110 ? 59.130 56.553 28.891 1.00 32.14 109 ALA D C 1
ATOM 10251 O O . ALA D 1 110 ? 59.292 56.181 27.736 1.00 32.22 109 ALA D O 1
ATOM 10253 N N . SER D 1 111 ? 57.922 56.799 29.416 1.00 33.13 110 SER D N 1
ATOM 10254 C CA . SER D 1 111 ? 56.672 56.640 28.647 1.00 32.69 110 SER D CA 1
ATOM 10255 C C . SER D 1 111 ? 56.663 57.510 27.400 1.00 33.23 110 SER D C 1
ATOM 10256 O O . SER D 1 111 ? 56.458 57.006 26.288 1.00 35.65 110 SER D O 1
ATOM 10259 N N . LEU D 1 112 ? 56.910 58.804 27.585 1.00 32.91 111 LEU D N 1
ATOM 10260 C CA . LEU D 1 112 ? 56.993 59.758 26.464 1.00 33.29 111 LEU D CA 1
ATOM 10261 C C . LEU D 1 112 ? 58.075 59.374 25.454 1.00 33.77 111 LEU D C 1
ATOM 10262 O O . LEU D 1 112 ? 57.820 59.418 24.240 1.00 32.82 111 LEU D O 1
ATOM 10267 N N . SER D 1 113 ? 59.258 58.992 25.956 1.00 34.56 112 SER D N 1
ATOM 10268 C CA . SER D 1 113 ? 60.382 58.542 25.095 1.00 35.24 112 SER D CA 1
ATOM 10269 C C . SER D 1 113 ? 59.985 57.328 24.245 1.00 34.92 112 SER D C 1
ATOM 10270 O O . SER D 1 113 ? 60.240 57.304 23.036 1.00 34.64 112 SER D O 1
ATOM 10273 N N . ILE D 1 114 ? 59.322 56.357 24.869 1.00 34.74 113 ILE D N 1
ATOM 10274 C CA . ILE D 1 114 ? 58.838 55.162 24.157 1.00 35.02 113 ILE D CA 1
ATOM 10275 C C . ILE D 1 114 ? 57.848 55.507 23.009 1.00 34.35 113 ILE D C 1
ATOM 10276 O O . ILE D 1 114 ? 57.939 54.930 21.914 1.00 35.76 113 ILE D O 1
ATOM 10281 N N . CYS D 1 115 ? 56.936 56.444 23.264 1.00 33.22 114 CYS D N 1
ATOM 10282 C CA . CYS D 1 115 ? 55.919 56.845 22.289 1.00 32.67 114 CYS D CA 1
ATOM 10283 C C . CYS D 1 115 ? 56.535 57.520 21.060 1.00 32.54 114 CYS D C 1
ATOM 10284 O O . CYS D 1 115 ? 56.212 57.141 19.937 1.00 32.42 114 CYS D O 1
ATOM 10287 N N . PHE D 1 116 ? 57.442 58.479 21.273 1.00 32.25 115 PHE D N 1
ATOM 10288 C CA . PHE D 1 116 ? 58.093 59.173 20.151 1.00 31.94 115 PHE D CA 1
ATOM 10289 C C . PHE D 1 116 ? 59.014 58.203 19.394 1.00 32.72 115 PHE D C 1
ATOM 10290 O O . PHE D 1 116 ? 59.060 58.242 18.166 1.00 31.64 115 PHE D O 1
ATOM 10298 N N . ARG D 1 117 ? 59.709 57.324 20.129 1.00 33.67 116 ARG D N 1
ATOM 10299 C CA . ARG D 1 117 ? 60.606 56.326 19.516 1.00 34.01 116 ARG D CA 1
ATOM 10300 C C . ARG D 1 117 ? 59.825 55.282 18.696 1.00 33.47 116 ARG D C 1
ATOM 10301 O O . ARG D 1 117 ? 60.261 54.899 17.614 1.00 34.11 116 ARG D O 1
ATOM 10309 N N . ALA D 1 118 ? 58.673 54.835 19.207 1.00 32.70 117 ALA D N 1
ATOM 10310 C CA . ALA D 1 118 ? 57.828 53.865 18.488 1.00 32.44 117 ALA D CA 1
ATOM 10311 C C . ALA D 1 118 ? 57.229 54.419 17.189 1.00 32.19 117 ALA D C 1
ATOM 10312 O O . ALA D 1 118 ? 57.143 53.700 16.195 1.00 29.97 117 ALA D O 1
ATOM 10314 N N . LEU D 1 119 ? 56.833 55.694 17.219 1.00 34.04 118 LEU D N 1
ATOM 10315 C CA . LEU D 1 119 ? 56.184 56.387 16.091 1.00 34.73 118 LEU D CA 1
ATOM 10316 C C . LEU D 1 119 ? 57.101 57.019 15.030 1.00 35.89 118 LEU D C 1
ATOM 10317 O O . LEU D 1 119 ? 56.699 57.115 13.877 1.00 37.38 118 LEU D O 1
ATOM 10322 N N . THR D 1 120 ? 58.301 57.461 15.395 1.00 35.44 119 THR D N 1
ATOM 10323 C CA . THR D 1 120 ? 59.167 58.171 14.438 1.00 34.97 119 THR D CA 1
ATOM 10324 C C . THR D 1 120 ? 59.805 57.243 13.417 1.00 35.28 119 THR D C 1
ATOM 10325 O O . THR D 1 120 ? 60.548 56.338 13.803 1.00 35.98 119 THR D O 1
ATOM 10329 N N . SER D 1 121 ? 59.509 57.477 12.134 1.00 35.33 120 SER D N 1
ATOM 10330 C CA . SER D 1 121 ? 60.060 56.700 11.005 1.00 35.96 120 SER D CA 1
ATOM 10331 C C . SER D 1 121 ? 60.839 57.523 9.971 1.00 36.31 120 SER D C 1
ATOM 10332 O O . SER D 1 121 ? 61.331 56.959 8.992 1.00 36.99 120 SER D O 1
ATOM 10335 N N . ASP D 1 122 ? 60.952 58.840 10.172 1.00 35.93 121 ASP D N 1
ATOM 10336 C CA . ASP D 1 122 ? 61.686 59.733 9.252 1.00 35.57 121 ASP D CA 1
ATOM 10337 C C . ASP D 1 122 ? 62.206 60.945 10.026 1.00 33.76 121 ASP D C 1
ATOM 10338 O O . ASP D 1 122 ? 61.564 61.412 10.968 1.00 34.74 121 ASP D O 1
ATOM 10343 N N . ALA D 1 123 ? 63.373 61.427 9.614 1.00 32.79 122 ALA D N 1
ATOM 10344 C CA . ALA D 1 123 ? 64.051 62.596 10.192 1.00 31.97 122 ALA D CA 1
ATOM 10345 C C . ALA D 1 123 ? 63.173 63.856 10.212 1.00 30.77 122 ALA D C 1
ATOM 10346 O O . ALA D 1 123 ? 63.251 64.632 11.138 1.00 27.65 122 ALA D O 1
ATOM 10348 N N . TYR D 1 124 ? 62.320 64.035 9.196 1.00 31.20 123 TYR D N 1
ATOM 10349 C CA . TYR D 1 124 ? 61.442 65.216 9.123 1.00 31.22 123 TYR D CA 1
ATOM 10350 C C . TYR D 1 124 ? 60.075 65.075 9.799 1.00 32.07 123 TYR D C 1
ATOM 10351 O O . TYR D 1 124 ? 59.241 65.957 9.646 1.00 33.26 123 TYR D O 1
ATOM 10360 N N . ASP D 1 125 ? 59.870 63.999 10.569 1.00 32.25 124 ASP D N 1
ATOM 10361 C CA . ASP D 1 125 ? 58.651 63.800 11.351 1.00 32.55 124 ASP D CA 1
ATOM 10362 C C . ASP D 1 125 ? 58.528 64.903 12.408 1.00 33.09 124 ASP D C 1
ATOM 10363 O O . ASP D 1 125 ? 59.514 65.251 13.056 1.00 32.73 124 ASP D O 1
ATOM 10368 N N . GLU D 1 126 ? 57.309 65.422 12.556 1.00 32.51 125 GLU D N 1
ATOM 10369 C CA . GLU D 1 126 ? 57.000 66.496 13.470 1.00 31.86 125 GLU D CA 1
ATOM 10370 C C . GLU D 1 126 ? 56.024 66.035 14.535 1.00 30.68 125 GLU D C 1
ATOM 10371 O O . GLU D 1 126 ? 55.070 65.291 14.235 1.00 31.30 125 GLU D O 1
ATOM 10377 N N . PHE D 1 127 ? 56.313 66.413 15.786 1.00 30.06 126 PHE D N 1
ATOM 10378 C CA . PHE D 1 127 ? 55.400 66.237 16.917 1.00 30.16 126 PHE D CA 1
ATOM 10379 C C . PHE D 1 127 ? 55.029 67.636 17.386 1.00 30.51 126 PHE D C 1
ATOM 10380 O O . PHE D 1 127 ? 55.919 68.478 17.598 1.00 30.03 126 PHE D O 1
ATOM 10388 N N . ILE D 1 128 ? 53.727 67.889 17.537 1.00 30.30 127 ILE D N 1
ATOM 10389 C CA . ILE D 1 128 ? 53.230 69.205 17.943 1.00 30.04 127 ILE D CA 1
ATOM 10390 C C . ILE D 1 128 ? 53.074 69.295 19.449 1.00 31.03 127 ILE D C 1
ATOM 10391 O O . ILE D 1 128 ? 52.623 68.347 20.080 1.00 31.95 127 ILE D O 1
ATOM 10396 N N . THR D 1 129 ? 53.488 70.431 20.017 1.00 31.07 128 THR D N 1
ATOM 10397 C CA . THR D 1 129 ? 53.300 70.735 21.436 1.00 30.28 128 THR D CA 1
ATOM 10398 C C . THR D 1 129 ? 52.524 72.058 21.483 1.00 30.34 128 THR D C 1
ATOM 10399 O O . THR D 1 129 ? 52.739 72.939 20.631 1.00 30.67 128 THR D O 1
ATOM 10403 N N . ILE D 1 130 ? 51.610 72.169 22.449 1.00 30.67 129 ILE D N 1
ATOM 10404 C CA . ILE D 1 130 ? 50.760 73.338 22.616 1.00 31.57 129 ILE D CA 1
ATOM 10405 C C . ILE D 1 130 ? 51.401 74.190 23.708 1.00 32.01 129 ILE D C 1
ATOM 10406 O O . ILE D 1 130 ? 51.499 73.735 24.850 1.00 32.31 129 ILE D O 1
ATOM 10411 N N . ALA D 1 131 ? 51.863 75.397 23.347 1.00 32.08 130 ALA D N 1
ATOM 10412 C CA . ALA D 1 131 ? 52.485 76.319 24.304 1.00 32.45 130 ALA D CA 1
ATOM 10413 C C . ALA D 1 131 ? 51.423 76.845 25.274 1.00 33.95 130 ALA D C 1
ATOM 10414 O O . ALA D 1 131 ? 50.271 76.943 24.885 1.00 35.09 130 ALA D O 1
ATOM 10416 N N . PRO D 1 132 ? 51.778 77.089 26.558 1.00 35.92 131 PRO D N 1
ATOM 10417 C CA . PRO D 1 132 ? 53.069 76.851 27.196 1.00 35.99 131 PRO D CA 1
ATOM 10418 C C . PRO D 1 132 ? 53.257 75.341 27.511 1.00 36.17 131 PRO D C 1
ATOM 10419 O O . PRO D 1 132 ? 52.310 74.674 27.939 1.00 35.68 131 PRO D O 1
ATOM 10423 N N . TYR D 1 133 ? 54.465 74.822 27.292 1.00 36.22 132 TYR D N 1
ATOM 10424 C CA . TYR D 1 133 ? 54.744 73.385 27.439 1.00 35.73 132 TYR D CA 1
ATOM 10425 C C . TYR D 1 133 ? 56.034 73.067 28.192 1.00 35.46 132 TYR D C 1
ATOM 10426 O O . TYR D 1 133 ? 56.927 73.902 28.283 1.00 34.40 132 TYR D O 1
ATOM 10435 N N . PHE D 1 134 ? 56.119 71.816 28.646 1.00 35.10 133 PHE D N 1
ATOM 10436 C CA . PHE D 1 134 ? 57.284 71.244 29.360 1.00 36.01 133 PHE D CA 1
ATOM 10437 C C . PHE D 1 134 ? 58.467 71.159 28.354 1.00 34.78 133 PHE D C 1
ATOM 10438 O O . PHE D 1 134 ? 58.413 70.331 27.455 1.00 34.27 133 PHE D O 1
ATOM 10446 N N . PRO D 1 135 ? 59.533 71.992 28.503 1.00 34.60 134 PRO D N 1
ATOM 10447 C CA . PRO D 1 135 ? 60.613 72.045 27.462 1.00 34.80 134 PRO D CA 1
ATOM 10448 C C . PRO D 1 135 ? 61.347 70.737 27.132 1.00 34.04 134 PRO D C 1
ATOM 10449 O O . PRO D 1 135 ? 61.864 70.590 26.023 1.00 35.22 134 PRO D O 1
ATOM 10453 N N . GLU D 1 136 ? 61.364 69.797 28.075 1.00 33.69 135 GLU D N 1
ATOM 10454 C CA . GLU D 1 136 ? 61.990 68.481 27.886 1.00 34.21 135 GLU D CA 1
ATOM 10455 C C . GLU D 1 136 ? 61.368 67.655 26.742 1.00 33.36 135 GLU D C 1
ATOM 10456 O O . GLU D 1 136 ? 62.003 66.723 26.261 1.00 32.08 135 GLU D O 1
ATOM 10462 N N . TYR D 1 137 ? 60.139 67.975 26.322 1.00 33.04 136 TYR D N 1
ATOM 10463 C CA . TYR D 1 137 ? 59.551 67.321 25.149 1.00 34.11 136 TYR D CA 1
ATOM 10464 C C . TYR D 1 137 ? 60.443 67.438 23.923 1.00 34.45 136 TYR D C 1
ATOM 10465 O O . TYR D 1 137 ? 60.469 66.512 23.116 1.00 36.35 136 TYR D O 1
ATOM 10474 N N . LYS D 1 138 ? 61.132 68.580 23.770 1.00 34.57 137 LYS D N 1
ATOM 10475 C CA . LYS D 1 138 ? 62.080 68.789 22.660 1.00 34.06 137 LYS D CA 1
ATOM 10476 C C . LYS D 1 138 ? 63.201 67.742 22.712 1.00 34.07 137 LYS D C 1
ATOM 10477 O O . LYS D 1 138 ? 63.583 67.212 21.685 1.00 35.36 137 LYS D O 1
ATOM 10483 N N . VAL D 1 139 ? 63.729 67.474 23.907 1.00 33.35 138 VAL D N 1
ATOM 10484 C CA . VAL D 1 139 ? 64.774 66.477 24.105 1.00 33.06 138 VAL D CA 1
ATOM 10485 C C . VAL D 1 139 ? 64.265 65.084 23.759 1.00 33.38 138 VAL D C 1
ATOM 10486 O O . VAL D 1 139 ? 64.970 64.344 23.077 1.00 31.60 138 VAL D O 1
ATOM 10490 N N . PHE D 1 140 ? 63.060 64.738 24.239 1.00 33.36 139 PHE D N 1
ATOM 10491 C CA . PHE D 1 140 ? 62.480 63.421 23.950 1.00 32.46 139 PHE D CA 1
ATOM 10492 C C . PHE D 1 140 ? 62.144 63.257 22.459 1.00 32.25 139 PHE D C 1
ATOM 10493 O O . PHE D 1 140 ? 62.414 62.189 21.892 1.00 32.42 139 PHE D O 1
ATOM 10501 N N . VAL D 1 141 ? 61.550 64.293 21.850 1.00 31.27 140 VAL D N 1
ATOM 10502 C CA . VAL D 1 141 ? 61.215 64.278 20.421 1.00 31.65 140 VAL D CA 1
ATOM 10503 C C . VAL D 1 141 ? 62.478 64.224 19.543 1.00 31.34 140 VAL D C 1
ATOM 10504 O O . VAL D 1 141 ? 62.504 63.463 18.573 1.00 31.22 140 VAL D O 1
ATOM 10508 N N . ASN D 1 142 ? 63.505 65.022 19.862 1.00 32.65 141 ASN D N 1
ATOM 10509 C CA . ASN D 1 142 ? 64.782 64.990 19.079 1.00 33.56 141 ASN D CA 1
ATOM 10510 C C . ASN D 1 142 ? 65.521 63.683 19.294 1.00 34.93 141 ASN D C 1
ATOM 10511 O O . ASN D 1 142 ? 66.071 63.134 18.337 1.00 36.49 141 ASN D O 1
ATOM 10516 N N . ALA D 1 143 ? 65.517 63.172 20.528 1.00 34.42 142 ALA D N 1
ATOM 10517 C CA . ALA D 1 143 ? 66.149 61.870 20.809 1.00 35.33 142 ALA D CA 1
ATOM 10518 C C . ALA D 1 143 ? 65.513 60.723 20.007 1.00 35.22 142 ALA D C 1
ATOM 10519 O O . ALA D 1 143 ? 66.181 59.755 19.723 1.00 35.66 142 ALA D O 1
ATOM 10521 N N . ALA D 1 144 ? 64.233 60.852 19.642 1.00 35.37 143 ALA D N 1
ATOM 10522 C CA . ALA D 1 144 ? 63.543 59.870 18.795 1.00 34.26 143 ALA D CA 1
ATOM 10523 C C . ALA D 1 144 ? 63.861 60.044 17.308 1.00 33.23 143 ALA D C 1
ATOM 10524 O O . ALA D 1 144 ? 63.506 59.179 16.519 1.00 33.15 143 ALA D O 1
ATOM 10526 N N . GLY D 1 145 ? 64.518 61.147 16.934 1.00 33.24 144 GLY D N 1
ATOM 10527 C CA . GLY D 1 145 ? 64.871 61.465 15.542 1.00 34.19 144 GLY D CA 1
ATOM 10528 C C . GLY D 1 145 ? 63.835 62.319 14.826 1.00 33.54 144 GLY D C 1
ATOM 10529 O O . GLY D 1 145 ? 63.810 62.343 13.581 1.00 33.84 144 GLY D O 1
ATOM 10530 N N . ALA D 1 146 ? 63.011 63.040 15.602 1.00 32.29 145 ALA D N 1
ATOM 10531 C CA . ALA D 1 146 ? 61.918 63.886 15.094 1.00 32.83 145 ALA D CA 1
ATOM 10532 C C . ALA D 1 146 ? 62.118 65.344 15.521 1.00 34.54 145 ALA D C 1
ATOM 10533 O O . ALA D 1 146 ? 62.997 65.636 16.341 1.00 35.31 145 ALA D O 1
ATOM 10535 N N . ARG D 1 147 ? 61.295 66.244 14.971 1.00 34.56 146 ARG D N 1
ATOM 10536 C CA . ARG D 1 147 ? 61.310 67.681 15.295 1.00 35.56 146 ARG D CA 1
ATOM 10537 C C . ARG D 1 147 ? 60.057 68.098 16.080 1.00 35.55 146 ARG D C 1
ATOM 10538 O O . ARG D 1 147 ? 58.974 67.574 15.850 1.00 34.42 146 ARG D O 1
ATOM 10546 N N . LEU D 1 148 ? 60.224 69.049 17.002 1.00 36.82 147 LEU D N 1
ATOM 10547 C CA . LEU D 1 148 ? 59.126 69.589 17.816 1.00 35.90 147 LEU D CA 1
ATOM 10548 C C . LEU D 1 148 ? 58.588 70.860 17.137 1.00 37.26 147 LEU D C 1
ATOM 10549 O O . LEU D 1 148 ? 59.378 71.688 16.663 1.00 37.47 147 LEU D O 1
ATOM 10554 N N . VAL D 1 149 ? 57.257 71.005 17.088 1.00 36.71 148 VAL D N 1
ATOM 10555 C CA . VAL D 1 149 ? 56.575 72.161 16.483 1.00 35.88 148 VAL D CA 1
ATOM 10556 C C . VAL D 1 149 ? 55.675 72.772 17.571 1.00 36.73 148 VAL D C 1
ATOM 10557 O O . VAL D 1 149 ? 54.893 72.049 18.200 1.00 35.91 148 VAL D O 1
ATOM 10561 N N . GLU D 1 150 ? 55.810 74.088 17.802 1.00 36.47 149 GLU D N 1
ATOM 10562 C CA . GLU D 1 150 ? 55.059 74.799 18.848 1.00 36.28 149 GLU D CA 1
ATOM 10563 C C . GLU D 1 150 ? 53.835 75.534 18.311 1.00 35.70 149 GLU D C 1
ATOM 10564 O O . GLU D 1 150 ? 53.915 76.240 17.298 1.00 33.90 149 GLU D O 1
ATOM 10570 N N . VAL D 1 151 ? 52.708 75.361 18.998 1.00 36.39 150 VAL D N 1
ATOM 10571 C CA . VAL D 1 151 ? 51.496 76.113 18.703 1.00 36.00 150 VAL D CA 1
ATOM 10572 C C . VAL D 1 151 ? 51.532 77.274 19.697 1.00 36.27 150 VAL D C 1
ATOM 10573 O O . VAL D 1 151 ? 51.694 77.022 20.895 1.00 35.74 150 VAL D O 1
ATOM 10577 N N . PRO D 1 152 ? 51.403 78.538 19.228 1.00 37.22 151 PRO D N 1
ATOM 10578 C CA . PRO D 1 152 ? 51.392 79.666 20.184 1.00 37.54 151 PRO D CA 1
ATOM 10579 C C . PRO D 1 152 ? 50.261 79.585 21.230 1.00 36.51 151 PRO D C 1
ATOM 10580 O O . PRO D 1 152 ? 49.134 79.170 20.895 1.00 35.02 151 PRO D O 1
ATOM 10584 N N . ALA D 1 153 ? 50.585 79.980 22.465 1.00 34.34 152 ALA D N 1
ATOM 10585 C CA . ALA D 1 153 ? 49.657 79.922 23.598 1.00 34.00 152 ALA D CA 1
ATOM 10586 C C . ALA D 1 153 ? 48.332 80.674 23.440 1.00 33.35 152 ALA D C 1
ATOM 10587 O O . ALA D 1 153 ? 48.282 81.732 22.814 1.00 33.41 152 ALA D O 1
ATOM 10589 N N . ASP D 1 154 ? 47.275 80.091 24.011 1.00 32.96 153 ASP D N 1
ATOM 10590 C CA . ASP D 1 154 ? 45.960 80.726 24.139 1.00 32.82 153 ASP D CA 1
ATOM 10591 C C . ASP D 1 154 ? 46.094 81.473 25.471 1.00 32.92 153 ASP D C 1
ATOM 10592 O O . ASP D 1 154 ? 45.822 80.917 26.535 1.00 32.89 153 ASP D O 1
ATOM 10597 N N . THR D 1 155 ? 46.515 82.733 25.410 1.00 33.75 154 THR D N 1
ATOM 10598 C CA . THR D 1 155 ? 46.705 83.552 26.632 1.00 34.94 154 THR D CA 1
ATOM 10599 C C . THR D 1 155 ? 45.418 84.040 27.311 1.00 34.73 154 THR D C 1
ATOM 10600 O O . THR D 1 155 ? 45.509 84.584 28.416 1.00 36.97 154 THR D O 1
ATOM 10604 N N . GLU D 1 156 ? 44.254 83.845 26.679 1.00 34.00 155 GLU D N 1
ATOM 10605 C CA A GLU D 1 156 ? 42.954 84.239 27.249 0.50 34.06 155 GLU D CA 1
ATOM 10606 C CA B GLU D 1 156 ? 42.956 84.238 27.268 0.50 33.78 155 GLU D CA 1
ATOM 10607 C C . GLU D 1 156 ? 42.402 83.166 28.204 1.00 33.73 155 GLU D C 1
ATOM 10608 O O . GLU D 1 156 ? 41.930 83.492 29.291 1.00 33.80 155 GLU D O 1
ATOM 10619 N N . HIS D 1 157 ? 42.471 81.893 27.796 1.00 33.94 156 HIS D N 1
ATOM 10620 C CA . HIS D 1 157 ? 41.958 80.739 28.597 1.00 33.79 156 HIS D CA 1
ATOM 10621 C C . HIS D 1 157 ? 42.861 79.510 28.763 1.00 34.28 156 HIS D C 1
ATOM 10622 O O . HIS D 1 157 ? 42.488 78.577 29.502 1.00 34.92 156 HIS D O 1
ATOM 10629 N N . PHE D 1 158 ? 44.033 79.512 28.119 1.00 33.79 157 PHE D N 1
ATOM 10630 C CA . PHE D 1 158 ? 45.003 78.405 28.179 1.00 32.96 157 PHE D CA 1
ATOM 10631 C C . PHE D 1 158 ? 44.418 77.044 27.811 1.00 32.84 157 PHE D C 1
ATOM 10632 O O . PHE D 1 158 ? 44.716 76.015 28.427 1.00 33.35 157 PHE D O 1
ATOM 10640 N N . GLN D 1 159 ? 43.578 77.076 26.777 1.00 32.26 158 GLN D N 1
ATOM 10641 C CA . GLN D 1 159 ? 42.995 75.892 26.182 1.00 32.00 158 GLN D CA 1
ATOM 10642 C C . GLN D 1 159 ? 43.862 75.721 24.919 1.00 31.98 158 GLN D C 1
ATOM 10643 O O . GLN D 1 159 ? 45.099 75.737 25.043 1.00 31.00 158 GLN D O 1
ATOM 10649 N N . ILE D 1 160 ? 43.262 75.584 23.730 1.00 32.09 159 ILE D N 1
ATOM 10650 C CA . ILE D 1 160 ? 44.023 75.411 22.491 1.00 32.48 159 ILE D CA 1
ATOM 10651 C C . ILE D 1 160 ? 43.566 76.419 21.444 1.00 33.51 159 ILE D C 1
ATOM 10652 O O . ILE D 1 160 ? 42.362 76.608 21.235 1.00 32.64 159 ILE D O 1
ATOM 10657 N N . ASP D 1 161 ? 44.543 77.078 20.812 1.00 34.10 160 ASP D N 1
ATOM 10658 C CA . ASP D 1 161 ? 44.294 77.987 19.699 1.00 34.98 160 ASP D CA 1
ATOM 10659 C C . ASP D 1 161 ? 44.174 77.020 18.521 1.00 34.50 160 ASP D C 1
ATOM 10660 O O . ASP D 1 161 ? 45.186 76.631 17.945 1.00 34.20 160 ASP D O 1
ATOM 10665 N N . PHE D 1 162 ? 42.942 76.623 18.187 1.00 33.89 161 PHE D N 1
ATOM 10666 C CA . PHE D 1 162 ? 42.705 75.631 17.116 1.00 33.83 161 PHE D CA 1
ATOM 10667 C C . PHE D 1 162 ? 43.088 76.035 15.701 1.00 34.55 161 PHE D C 1
ATOM 10668 O O . PHE D 1 162 ? 43.566 75.188 14.941 1.00 35.26 161 PHE D O 1
ATOM 10676 N N . ASP D 1 163 ? 42.861 77.299 15.345 1.00 35.01 162 ASP D N 1
ATOM 10677 C CA . ASP D 1 163 ? 43.281 77.831 14.037 1.00 34.99 162 ASP D CA 1
ATOM 10678 C C . ASP D 1 163 ? 44.808 77.733 13.878 1.00 34.26 162 ASP D C 1
ATOM 10679 O O . ASP D 1 163 ? 45.296 77.315 12.828 1.00 33.37 162 ASP D O 1
ATOM 10684 N N . ALA D 1 164 ? 45.537 78.102 14.933 1.00 33.45 163 ALA D N 1
ATOM 10685 C CA . ALA D 1 164 ? 47.001 78.004 14.952 1.00 33.39 163 ALA D CA 1
ATOM 10686 C C . ALA D 1 164 ? 47.469 76.542 14.918 1.00 33.61 163 ALA D C 1
ATOM 10687 O O . ALA D 1 164 ? 48.432 76.228 14.218 1.00 33.95 163 ALA D O 1
ATOM 10689 N N . LEU D 1 165 ? 46.797 75.658 15.668 1.00 33.63 164 LEU D N 1
ATOM 10690 C CA . LEU D 1 165 ? 47.114 74.212 15.654 1.00 33.22 164 LEU D CA 1
ATOM 10691 C C . LEU D 1 165 ? 46.930 73.624 14.249 1.00 33.79 164 LEU D C 1
ATOM 10692 O O . LEU D 1 165 ? 47.831 72.971 13.719 1.00 33.29 164 LEU D O 1
ATOM 10697 N N . GLU D 1 166 ? 45.755 73.870 13.663 1.00 35.15 165 GLU D N 1
ATOM 10698 C CA . GLU D 1 166 ? 45.399 73.364 12.319 1.00 35.03 165 GLU D CA 1
ATOM 10699 C C . GLU D 1 166 ? 46.389 73.768 11.221 1.00 35.89 165 GLU D C 1
ATOM 10700 O O . GLU D 1 166 ? 46.733 72.968 10.355 1.00 35.66 165 GLU D O 1
ATOM 10706 N N . GLU D 1 167 ? 46.832 75.015 11.288 1.00 37.22 166 GLU D N 1
ATOM 10707 C CA . GLU D 1 167 ? 47.815 75.602 10.377 1.00 38.49 166 GLU D CA 1
ATOM 10708 C C . GLU D 1 167 ? 49.184 74.892 10.428 1.00 37.62 166 GLU D C 1
ATOM 10709 O O . GLU D 1 167 ? 49.895 74.819 9.413 1.00 36.74 166 GLU D O 1
ATOM 10715 N N . ARG D 1 168 ? 49.518 74.350 11.606 1.00 36.87 167 ARG D N 1
ATOM 10716 C CA . ARG D 1 168 ? 50.788 73.663 11.872 1.00 36.32 167 ARG D CA 1
ATOM 10717 C C . ARG D 1 168 ? 50.756 72.129 11.700 1.00 35.91 167 ARG D C 1
ATOM 10718 O O . ARG D 1 168 ? 51.777 71.473 11.915 1.00 36.04 167 ARG D O 1
ATOM 10726 N N . ILE D 1 169 ? 49.594 71.577 11.334 1.00 35.20 168 ILE D N 1
ATOM 10727 C CA . ILE D 1 169 ? 49.441 70.155 11.013 1.00 34.77 168 ILE D CA 1
ATOM 10728 C C . ILE D 1 169 ? 49.755 70.026 9.517 1.00 35.11 168 ILE D C 1
ATOM 10729 O O . ILE D 1 169 ? 49.298 70.840 8.716 1.00 34.66 168 ILE D O 1
ATOM 10734 N N . ASN D 1 170 ? 50.564 69.026 9.162 1.00 35.27 169 ASN D N 1
ATOM 10735 C CA . ASN D 1 170 ? 50.927 68.756 7.759 1.00 35.92 169 ASN D CA 1
ATOM 10736 C C . ASN D 1 170 ? 51.257 67.268 7.544 1.00 36.64 169 ASN D C 1
ATOM 10737 O O . ASN D 1 170 ? 51.074 66.457 8.467 1.00 37.13 169 ASN D O 1
ATOM 10742 N N . ALA D 1 171 ? 51.725 66.919 6.338 1.00 36.66 170 ALA D N 1
ATOM 10743 C CA . ALA D 1 171 ? 52.092 65.530 5.972 1.00 35.59 170 ALA D CA 1
ATOM 10744 C C . ALA D 1 171 ? 53.095 64.865 6.919 1.00 34.80 170 ALA D C 1
ATOM 10745 O O . ALA D 1 171 ? 53.049 63.667 7.087 1.00 34.31 170 ALA D O 1
ATOM 10747 N N . HIS D 1 172 ? 53.983 65.651 7.525 1.00 34.47 171 HIS D N 1
ATOM 10748 C CA . HIS D 1 172 ? 54.989 65.146 8.472 1.00 34.01 171 HIS D CA 1
ATOM 10749 C C . HIS D 1 172 ? 54.489 64.990 9.913 1.00 33.01 171 HIS D C 1
ATOM 10750 O O . HIS D 1 172 ? 55.231 64.468 10.754 1.00 34.21 171 HIS D O 1
ATOM 10757 N N . THR D 1 173 ? 53.266 65.445 10.203 1.00 32.94 172 THR D N 1
ATOM 10758 C CA . THR D 1 173 ? 52.711 65.433 11.572 1.00 32.61 172 THR D CA 1
ATOM 10759 C C . THR D 1 173 ? 52.354 64.025 12.050 1.00 31.35 172 THR D C 1
ATOM 10760 O O . THR D 1 173 ? 51.420 63.406 11.532 1.00 32.20 172 THR D O 1
ATOM 10764 N N . ARG D 1 174 ? 53.141 63.547 13.015 1.00 30.96 173 ARG D N 1
ATOM 10765 C CA A ARG D 1 174 ? 52.969 62.225 13.611 0.70 31.22 173 ARG D CA 1
ATOM 10766 C CA B ARG D 1 174 ? 52.987 62.214 13.627 0.30 30.88 173 ARG D CA 1
ATOM 10767 C C . ARG D 1 174 ? 52.096 62.249 14.855 1.00 30.80 173 ARG D C 1
ATOM 10768 O O . ARG D 1 174 ? 51.375 61.282 15.126 1.00 31.46 173 ARG D O 1
ATOM 10783 N N . GLY D 1 175 ? 52.153 63.343 15.606 1.00 29.76 174 GLY D N 1
ATOM 10784 C CA . GLY D 1 175 ? 51.354 63.459 16.811 1.00 29.68 174 GLY D CA 1
ATOM 10785 C C . GLY D 1 175 ? 51.275 64.834 17.431 1.00 29.23 174 GLY D C 1
ATOM 10786 O O . GLY D 1 175 ? 52.065 65.725 17.086 1.00 27.73 174 GLY D O 1
ATOM 10787 N N . VAL D 1 176 ? 50.270 64.997 18.298 1.00 29.23 175 VAL D N 1
ATOM 10788 C CA . VAL D 1 176 ? 50.043 66.213 19.081 1.00 30.06 175 VAL D CA 1
ATOM 10789 C C . VAL D 1 176 ? 50.187 65.800 20.545 1.00 31.12 175 VAL D C 1
ATOM 10790 O O . VAL D 1 176 ? 49.463 64.930 21.033 1.00 30.96 175 VAL D O 1
ATOM 10794 N N . ILE D 1 177 ? 51.133 66.434 21.227 1.00 32.37 176 ILE D N 1
ATOM 10795 C CA . ILE D 1 177 ? 51.406 66.177 22.626 1.00 32.19 176 ILE D CA 1
ATOM 10796 C C . ILE D 1 177 ? 50.479 67.104 23.408 1.00 32.75 176 ILE D C 1
ATOM 10797 O O . ILE D 1 177 ? 50.476 68.315 23.174 1.00 33.49 176 ILE D O 1
ATOM 10802 N N . ILE D 1 178 ? 49.672 66.536 24.297 1.00 33.37 177 ILE D N 1
ATOM 10803 C CA . ILE D 1 178 ? 48.799 67.321 25.195 1.00 33.83 177 ILE D CA 1
ATOM 10804 C C . ILE D 1 178 ? 49.187 67.000 26.636 1.00 33.83 177 ILE D C 1
ATOM 10805 O O . ILE D 1 178 ? 49.593 65.871 26.936 1.00 34.86 177 ILE D O 1
ATOM 10810 N N . ASN D 1 179 ? 49.078 67.999 27.507 1.00 33.04 178 ASN D N 1
ATOM 10811 C CA . ASN D 1 179 ? 49.443 67.888 28.921 1.00 32.29 178 ASN D CA 1
ATOM 10812 C C . ASN D 1 179 ? 48.366 68.590 29.743 1.00 32.44 178 ASN D C 1
ATOM 10813 O O . ASN D 1 179 ? 48.356 69.811 29.830 1.00 32.84 178 ASN D O 1
ATOM 10818 N N . SER D 1 180 ? 47.439 67.799 30.279 1.00 32.46 179 SER D N 1
ATOM 10819 C CA . SER D 1 180 ? 46.316 68.284 31.070 1.00 33.44 179 SER D CA 1
ATOM 10820 C C . SER D 1 180 ? 46.005 67.336 32.264 1.00 33.61 179 SER D C 1
ATOM 10821 O O . SER D 1 180 ? 45.714 66.161 32.038 1.00 33.14 179 SER D O 1
ATOM 10824 N N . PRO D 1 181 ? 46.103 67.826 33.523 1.00 34.32 180 PRO D N 1
ATOM 10825 C CA . PRO D 1 181 ? 46.542 69.147 33.966 1.00 35.27 180 PRO D CA 1
ATOM 10826 C C . PRO D 1 181 ? 47.951 69.538 33.470 1.00 35.33 180 PRO D C 1
ATOM 10827 O O . PRO D 1 181 ? 48.839 68.690 33.358 1.00 36.23 180 PRO D O 1
ATOM 10831 N N . ASN D 1 182 ? 48.111 70.822 33.161 1.00 35.00 181 ASN D N 1
ATOM 10832 C CA . ASN D 1 182 ? 49.307 71.340 32.493 1.00 35.15 181 ASN D CA 1
ATOM 10833 C C . ASN D 1 182 ? 50.457 71.893 33.356 1.00 35.50 181 ASN D C 1
ATOM 10834 O O . ASN D 1 182 ? 50.227 72.588 34.354 1.00 35.59 181 ASN D O 1
ATOM 10839 N N . ASN D 1 183 ? 51.686 71.552 32.940 1.00 35.88 182 ASN D N 1
ATOM 10840 C CA . ASN D 1 183 ? 52.925 72.174 33.417 1.00 35.41 182 ASN D CA 1
ATOM 10841 C C . ASN D 1 183 ? 53.352 72.972 32.168 1.00 35.08 182 ASN D C 1
ATOM 10842 O O . ASN D 1 183 ? 53.597 72.361 31.127 1.00 34.99 182 ASN D O 1
ATOM 10847 N N . PRO D 1 184 ? 53.540 74.304 32.276 1.00 34.62 183 PRO D N 1
ATOM 10848 C CA . PRO D 1 184 ? 53.534 75.219 33.413 1.00 33.78 183 PRO D CA 1
ATOM 10849 C C . PRO D 1 184 ? 52.272 76.024 33.784 1.00 33.19 183 PRO D C 1
ATOM 10850 O O . PRO D 1 184 ? 52.297 76.692 34.821 1.00 33.09 183 PRO D O 1
ATOM 10854 N N . SER D 1 185 ? 51.218 75.991 32.967 1.00 32.65 184 SER D N 1
ATOM 10855 C CA . SER D 1 185 ? 50.042 76.863 33.167 1.00 32.03 184 SER D CA 1
ATOM 10856 C C . SER D 1 185 ? 49.050 76.459 34.253 1.00 32.59 184 SER D C 1
ATOM 10857 O O . SER D 1 185 ? 48.325 77.322 34.771 1.00 32.25 184 SER D O 1
ATOM 10860 N N . GLY D 1 186 ? 49.007 75.164 34.586 1.00 32.25 185 GLY D N 1
ATOM 10861 C CA . GLY D 1 186 ? 48.009 74.630 35.502 1.00 32.08 185 GLY D CA 1
ATOM 10862 C C . GLY D 1 186 ? 46.603 74.520 34.911 1.00 32.40 185 GLY D C 1
ATOM 10863 O O . GLY D 1 186 ? 45.642 74.250 35.634 1.00 33.28 185 GLY D O 1
ATOM 10864 N N . THR D 1 187 ? 46.472 74.709 33.596 1.00 33.17 186 THR D N 1
ATOM 10865 C CA . THR D 1 187 ? 45.185 74.606 32.909 1.00 32.67 186 THR D CA 1
ATOM 10866 C C . THR D 1 187 ? 44.790 73.137 32.815 1.00 31.37 186 THR D C 1
ATOM 10867 O O . THR D 1 187 ? 45.649 72.249 32.847 1.00 31.62 186 THR D O 1
ATOM 10871 N N . VAL D 1 188 ? 43.485 72.910 32.710 1.00 30.54 187 VAL D N 1
ATOM 10872 C CA . VAL D 1 188 ? 42.903 71.601 32.498 1.00 29.60 187 VAL D CA 1
ATOM 10873 C C . VAL D 1 188 ? 42.058 71.758 31.239 1.00 30.91 187 VAL D C 1
ATOM 10874 O O . VAL D 1 188 ? 41.190 72.649 31.192 1.00 30.12 187 VAL D O 1
ATOM 10878 N N . TYR D 1 189 ? 42.318 70.940 30.212 1.00 31.57 188 TYR D N 1
ATOM 10879 C CA . TYR D 1 189 ? 41.505 71.000 28.988 1.00 32.14 188 TYR D CA 1
ATOM 10880 C C . TYR D 1 189 ? 40.113 70.445 29.245 1.00 32.17 188 TYR D C 1
ATOM 10881 O O . TYR D 1 189 ? 39.965 69.339 29.776 1.00 32.31 188 TYR D O 1
ATOM 10890 N N . SER D 1 190 ? 39.102 71.230 28.871 1.00 32.38 189 SER D N 1
ATOM 10891 C CA . SER D 1 190 ? 37.706 70.847 29.021 1.00 32.26 189 SER D CA 1
ATOM 10892 C C . SER D 1 190 ? 37.331 69.767 28.011 1.00 32.42 189 SER D C 1
ATOM 10893 O O . SER D 1 190 ? 38.099 69.469 27.090 1.00 31.92 189 SER D O 1
ATOM 10896 N N . GLU D 1 191 ? 36.134 69.206 28.180 1.00 32.16 190 GLU D N 1
ATOM 10897 C CA . GLU D 1 191 ? 35.610 68.193 27.261 1.00 32.95 190 GLU D CA 1
ATOM 10898 C C . GLU D 1 191 ? 35.424 68.760 25.848 1.00 33.43 190 GLU D C 1
ATOM 10899 O O . GLU D 1 191 ? 35.637 68.051 24.861 1.00 33.27 190 GLU D O 1
ATOM 10905 N N . GLU D 1 192 ? 34.992 70.017 25.776 1.00 34.43 191 GLU D N 1
ATOM 10906 C CA . GLU D 1 192 ? 34.815 70.734 24.511 1.00 36.49 191 GLU D CA 1
ATOM 10907 C C . GLU D 1 192 ? 36.137 70.850 23.756 1.00 35.40 191 GLU D C 1
ATOM 10908 O O . GLU D 1 192 ? 36.169 70.607 22.552 1.00 35.66 191 GLU D O 1
ATOM 10914 N N . THR D 1 193 ? 37.205 71.232 24.471 1.00 34.41 192 THR D N 1
ATOM 10915 C CA . THR D 1 193 ? 38.566 71.308 23.915 1.00 33.03 192 THR D CA 1
ATOM 10916 C C . THR D 1 193 ? 39.024 69.923 23.447 1.00 33.39 192 THR D C 1
ATOM 10917 O O . THR D 1 193 ? 39.532 69.804 22.347 1.00 34.33 192 THR D O 1
ATOM 10921 N N . ILE D 1 194 ? 38.815 68.887 24.265 1.00 33.57 193 ILE D N 1
ATOM 10922 C CA . ILE D 1 194 ? 39.172 67.508 23.887 1.00 33.75 193 ILE D CA 1
ATOM 10923 C C . ILE D 1 194 ? 38.352 67.024 22.666 1.00 33.84 193 ILE D C 1
ATOM 10924 O O . ILE D 1 194 ? 38.916 66.382 21.778 1.00 33.50 193 ILE D O 1
ATOM 10929 N N . LYS D 1 195 ? 37.058 67.360 22.615 1.00 34.55 194 LYS D N 1
ATOM 10930 C CA . LYS D 1 195 ? 36.185 67.004 21.476 1.00 35.63 194 LYS D CA 1
ATOM 10931 C C . LYS D 1 195 ? 36.603 67.708 20.172 1.00 35.71 194 LYS D C 1
ATOM 10932 O O . LYS D 1 195 ? 36.675 67.061 19.114 1.00 35.02 194 LYS D O 1
ATOM 10938 N N . LYS D 1 196 ? 36.867 69.016 20.256 1.00 35.75 195 LYS D N 1
ATOM 10939 C CA . LYS D 1 196 ? 37.323 69.806 19.095 1.00 36.69 195 LYS D CA 1
ATOM 10940 C C . LYS D 1 196 ? 38.681 69.349 18.552 1.00 35.06 195 LYS D C 1
ATOM 10941 O O . LYS D 1 196 ? 38.888 69.363 17.337 1.00 34.81 195 LYS D O 1
ATOM 10947 N N . LEU D 1 197 ? 39.591 68.974 19.452 1.00 34.14 196 LEU D N 1
ATOM 10948 C CA . LEU D 1 197 ? 40.905 68.440 19.080 1.00 33.96 196 LEU D CA 1
ATOM 10949 C C . LEU D 1 197 ? 40.738 67.119 18.344 1.00 33.91 196 LEU D C 1
ATOM 10950 O O . LEU D 1 197 ? 41.357 66.914 17.291 1.00 32.49 196 LEU D O 1
ATOM 10955 N N . SER D 1 198 ? 39.903 66.239 18.910 1.00 34.26 197 SER D N 1
ATOM 10956 C CA . SER D 1 198 ? 39.620 64.919 18.333 1.00 33.96 197 SER D CA 1
ATOM 10957 C C . SER D 1 198 ? 39.037 65.018 16.927 1.00 34.09 197 SER D C 1
ATOM 10958 O O . SER D 1 198 ? 39.512 64.324 16.023 1.00 33.87 197 SER D O 1
ATOM 10961 N N . ASP D 1 199 ? 38.043 65.897 16.749 1.00 34.47 198 ASP D N 1
ATOM 10962 C CA . ASP D 1 199 ? 37.423 66.151 15.432 1.00 35.09 198 ASP D CA 1
ATOM 10963 C C . ASP D 1 199 ? 38.468 66.669 14.427 1.00 34.60 198 ASP D C 1
ATOM 10964 O O . ASP D 1 199 ? 38.502 66.208 13.287 1.00 34.43 198 ASP D O 1
ATOM 10969 N N . LEU D 1 200 ? 39.298 67.623 14.861 1.00 34.61 199 LEU D N 1
ATOM 10970 C CA . LEU D 1 200 ? 40.360 68.212 14.020 1.00 34.60 199 LEU D CA 1
ATOM 10971 C C . LEU D 1 200 ? 41.371 67.149 13.593 1.00 35.03 199 LEU D C 1
ATOM 10972 O O . LEU D 1 200 ? 41.643 67.004 12.407 1.00 34.88 199 LEU D O 1
ATOM 10977 N N . LEU D 1 201 ? 41.892 66.398 14.562 1.00 35.56 200 LEU D N 1
ATOM 10978 C CA . LEU D 1 201 ? 42.881 65.337 14.285 1.00 35.94 200 LEU D CA 1
ATOM 10979 C C . LEU D 1 201 ? 42.308 64.172 13.457 1.00 37.17 200 LEU D C 1
ATOM 10980 O O . LEU D 1 201 ? 43.039 63.569 12.680 1.00 37.62 200 LEU D O 1
ATOM 10985 N N . GLU D 1 202 ? 41.016 63.871 13.617 1.00 37.89 201 GLU D N 1
ATOM 10986 C CA . GLU D 1 202 ? 40.337 62.863 12.796 1.00 40.08 201 GLU D CA 1
ATOM 10987 C C . GLU D 1 202 ? 40.305 63.346 11.341 1.00 39.89 201 GLU D C 1
ATOM 10988 O O . GLU D 1 202 ? 40.677 62.604 10.442 1.00 39.99 201 GLU D O 1
ATOM 10994 N N . LYS D 1 203 ? 39.840 64.581 11.143 1.00 40.59 202 LYS D N 1
ATOM 10995 C CA . LYS D 1 203 ? 39.776 65.240 9.821 1.00 40.55 202 LYS D CA 1
ATOM 10996 C C . LYS D 1 203 ? 41.145 65.262 9.121 1.00 38.84 202 LYS D C 1
ATOM 10997 O O . LYS D 1 203 ? 41.261 64.811 7.981 1.00 38.54 202 LYS D O 1
ATOM 11003 N N . LYS D 1 204 ? 42.168 65.761 9.814 1.00 37.60 203 LYS D N 1
ATOM 11004 C CA . LYS D 1 204 ? 43.517 65.872 9.229 1.00 36.31 203 LYS D CA 1
ATOM 11005 C C . LYS D 1 204 ? 44.196 64.509 9.021 1.00 35.28 203 LYS D C 1
ATOM 11006 O O . LYS D 1 204 ? 45.022 64.395 8.114 1.00 34.68 203 LYS D O 1
ATOM 11012 N N . SER D 1 205 ? 43.871 63.497 9.841 1.00 34.87 204 SER D N 1
ATOM 11013 C CA . SER D 1 205 ? 44.425 62.128 9.669 1.00 35.94 204 SER D CA 1
ATOM 11014 C C . SER D 1 205 ? 43.972 61.525 8.322 1.00 36.96 204 SER D C 1
ATOM 11015 O O . SER D 1 205 ? 44.745 60.845 7.639 1.00 36.10 204 SER D O 1
ATOM 11018 N N . LYS D 1 206 ? 42.712 61.775 7.968 1.00 37.95 205 LYS D N 1
ATOM 11019 C CA . LYS D 1 206 ? 42.174 61.388 6.657 1.00 39.12 205 LYS D CA 1
ATOM 11020 C C . LYS D 1 206 ? 42.905 62.144 5.532 1.00 38.60 205 LYS D C 1
ATOM 11021 O O . LYS D 1 206 ? 43.364 61.516 4.584 1.00 38.82 205 LYS D O 1
ATOM 11027 N N . GLU D 1 207 ? 43.055 63.467 5.686 1.00 39.21 206 GLU D N 1
ATOM 11028 C CA A GLU D 1 207 ? 43.707 64.309 4.668 0.50 39.72 206 GLU D CA 1
ATOM 11029 C CA B GLU D 1 207 ? 43.714 64.330 4.684 0.50 39.84 206 GLU D CA 1
ATOM 11030 C C . GLU D 1 207 ? 45.128 63.856 4.329 1.00 40.19 206 GLU D C 1
ATOM 11031 O O . GLU D 1 207 ? 45.461 63.717 3.151 1.00 41.31 206 GLU D O 1
ATOM 11042 N N . ILE D 1 208 ? 45.956 63.617 5.345 1.00 39.96 207 ILE D N 1
ATOM 11043 C CA . ILE D 1 208 ? 47.348 63.162 5.102 1.00 39.27 207 ILE D CA 1
ATOM 11044 C C . ILE D 1 208 ? 47.485 61.654 4.787 1.00 39.56 207 ILE D C 1
ATOM 11045 O O . ILE D 1 208 ? 48.563 61.216 4.382 1.00 39.62 207 ILE D O 1
ATOM 11050 N N . GLY D 1 209 ? 46.405 60.886 4.970 1.00 39.32 208 GLY D N 1
ATOM 11051 C CA . GLY D 1 209 ? 46.379 59.444 4.706 1.00 39.37 208 GLY D CA 1
ATOM 11052 C C . GLY D 1 209 ? 47.150 58.634 5.725 1.00 39.56 208 GLY D C 1
ATOM 11053 O O . GLY D 1 209 ? 47.738 57.600 5.375 1.00 39.68 208 GLY D O 1
ATOM 11054 N N . ARG D 1 210 ? 47.118 59.085 6.988 1.00 38.78 209 ARG D N 1
ATOM 11055 C CA . ARG D 1 210 ? 47.905 58.489 8.072 1.00 38.66 209 ARG D CA 1
ATOM 11056 C C . ARG D 1 210 ? 47.413 58.982 9.442 1.00 37.63 209 ARG D C 1
ATOM 11057 O O . ARG D 1 210 ? 47.146 60.183 9.573 1.00 37.27 209 ARG D O 1
ATOM 11065 N N . PRO D 1 211 ? 47.300 58.086 10.461 1.00 36.38 210 PRO D N 1
ATOM 11066 C CA . PRO D 1 211 ? 46.837 58.545 11.784 1.00 35.20 210 PRO D CA 1
ATOM 11067 C C . PRO D 1 211 ? 47.763 59.556 12.468 1.00 34.61 210 PRO D C 1
ATOM 11068 O O . PRO D 1 211 ? 48.984 59.424 12.379 1.00 34.24 210 PRO D O 1
ATOM 11072 N N . ILE D 1 212 ? 47.174 60.577 13.087 1.00 33.35 211 ILE D N 1
ATOM 11073 C CA . ILE D 1 212 ? 47.912 61.550 13.889 1.00 32.74 211 ILE D CA 1
ATOM 11074 C C . ILE D 1 212 ? 47.572 61.160 15.321 1.00 33.12 211 ILE D C 1
ATOM 11075 O O . ILE D 1 212 ? 46.421 61.241 15.721 1.00 33.54 211 ILE D O 1
ATOM 11080 N N . PHE D 1 213 ? 48.549 60.689 16.075 1.00 33.07 212 PHE D N 1
ATOM 11081 C CA . PHE D 1 213 ? 48.303 60.326 17.478 1.00 33.07 212 PHE D CA 1
ATOM 11082 C C . PHE D 1 213 ? 48.193 61.491 18.435 1.00 33.30 212 PHE D C 1
ATOM 11083 O O . PHE D 1 213 ? 48.713 62.578 18.169 1.00 33.51 212 PHE D O 1
ATOM 11091 N N . ILE D 1 214 ? 47.454 61.257 19.519 1.00 32.46 213 ILE D N 1
ATOM 11092 C CA . ILE D 1 214 ? 47.431 62.144 20.663 1.00 32.69 213 ILE D CA 1
ATOM 11093 C C . ILE D 1 214 ? 48.307 61.405 21.686 1.00 32.89 213 ILE D C 1
ATOM 11094 O O . ILE D 1 214 ? 48.049 60.239 21.977 1.00 32.97 213 ILE D O 1
ATOM 11099 N N . ILE D 1 215 ? 49.371 62.063 22.153 1.00 33.59 214 ILE D N 1
ATOM 11100 C CA . ILE D 1 215 ? 50.241 61.552 23.214 1.00 33.45 214 ILE D CA 1
ATOM 11101 C C . ILE D 1 215 ? 49.806 62.386 24.408 1.00 32.69 214 ILE D C 1
ATOM 11102 O O . ILE D 1 215 ? 50.103 63.571 24.461 1.00 33.12 214 ILE D O 1
ATOM 11107 N N . ALA D 1 216 ? 49.044 61.779 25.313 1.00 33.30 215 ALA D N 1
ATOM 11108 C CA . ALA D 1 216 ? 48.510 62.444 26.516 1.00 33.30 215 ALA D CA 1
ATOM 11109 C C . ALA D 1 216 ? 49.470 62.293 27.690 1.00 33.69 215 ALA D C 1
ATOM 11110 O O . ALA D 1 216 ? 49.622 61.197 28.238 1.00 34.53 215 ALA D O 1
ATOM 11112 N N . ASP D 1 217 ? 50.103 63.393 28.081 1.00 34.19 216 ASP D N 1
ATOM 11113 C CA . ASP D 1 217 ? 51.047 63.415 29.189 1.00 34.55 216 ASP D CA 1
ATOM 11114 C C . ASP D 1 217 ? 50.244 63.699 30.472 1.00 34.66 216 ASP D C 1
ATOM 11115 O O . ASP D 1 217 ? 49.968 64.860 30.783 1.00 34.24 216 ASP D O 1
ATOM 11120 N N . GLU D 1 218 ? 49.924 62.639 31.234 1.00 34.27 217 GLU D N 1
ATOM 11121 C CA . GLU D 1 218 ? 49.016 62.729 32.409 1.00 34.97 217 GLU D CA 1
ATOM 11122 C C . GLU D 1 218 ? 49.520 62.546 33.868 1.00 35.17 217 GLU D C 1
ATOM 11123 O O . GLU D 1 218 ? 48.707 62.167 34.738 1.00 35.65 217 GLU D O 1
ATOM 11129 N N . PRO D 1 219 ? 50.797 62.870 34.185 1.00 35.04 218 PRO D N 1
ATOM 11130 C CA . PRO D 1 219 ? 51.210 62.689 35.590 1.00 34.90 218 PRO D CA 1
ATOM 11131 C C . PRO D 1 219 ? 50.487 63.563 36.642 1.00 34.37 218 PRO D C 1
ATOM 11132 O O . PRO D 1 219 ? 50.491 63.198 37.817 1.00 34.50 218 PRO D O 1
ATOM 11136 N N . TYR D 1 220 ? 49.870 64.673 36.227 1.00 33.34 219 TYR D N 1
ATOM 11137 C CA . TYR D 1 220 ? 49.123 65.557 37.143 1.00 32.39 219 TYR D CA 1
ATOM 11138 C C . TYR D 1 220 ? 47.608 65.277 37.182 1.00 32.80 219 TYR D C 1
ATOM 11139 O O . TYR D 1 220 ? 46.881 66.014 37.864 1.00 32.83 219 TYR D O 1
ATOM 11148 N N . ARG D 1 221 ? 47.139 64.222 36.488 1.00 32.42 220 ARG D N 1
ATOM 11149 C CA . ARG D 1 221 ? 45.709 63.836 36.408 1.00 32.64 220 ARG D CA 1
ATOM 11150 C C . ARG D 1 221 ? 44.901 63.998 37.698 1.00 33.13 220 ARG D C 1
ATOM 11151 O O . ARG D 1 221 ? 43.779 64.507 37.654 1.00 33.60 220 ARG D O 1
ATOM 11159 N N . GLU D 1 222 ? 45.477 63.569 38.821 1.00 34.01 221 GLU D N 1
ATOM 11160 C CA . GLU D 1 222 ? 44.806 63.608 40.137 1.00 33.14 221 GLU D CA 1
ATOM 11161 C C . GLU D 1 222 ? 44.990 64.936 40.875 1.00 33.42 221 GLU D C 1
ATOM 11162 O O . GLU D 1 222 ? 44.242 65.214 41.825 1.00 32.33 221 GLU D O 1
ATOM 11168 N N . ILE D 1 223 ? 45.984 65.737 40.472 1.00 33.56 222 ILE D N 1
ATOM 11169 C CA . ILE D 1 223 ? 46.198 67.074 41.038 1.00 34.22 222 ILE D CA 1
ATOM 11170 C C . ILE D 1 223 ? 45.261 68.023 40.273 1.00 34.24 222 ILE D C 1
ATOM 11171 O O . ILE D 1 223 ? 45.671 68.722 39.346 1.00 34.52 222 ILE D O 1
ATOM 11176 N N . VAL D 1 224 ? 43.990 67.998 40.670 1.00 34.91 223 VAL D N 1
ATOM 11177 C CA . VAL D 1 224 ? 42.923 68.799 40.054 1.00 34.50 223 VAL D CA 1
ATOM 11178 C C . VAL D 1 224 ? 42.034 69.311 41.193 1.00 34.54 223 VAL D C 1
ATOM 11179 O O . VAL D 1 224 ? 41.798 68.576 42.161 1.00 34.17 223 VAL D O 1
ATOM 11183 N N . TYR D 1 225 ? 41.572 70.563 41.086 1.00 34.53 224 TYR D N 1
ATOM 11184 C CA . TYR D 1 225 ? 40.844 71.251 42.174 1.00 34.96 224 TYR D CA 1
ATOM 11185 C C . TYR D 1 225 ? 39.405 71.612 41.838 1.00 36.22 224 TYR D C 1
ATOM 11186 O O . TYR D 1 225 ? 39.046 71.655 40.669 1.00 35.94 224 TYR D O 1
ATOM 11195 N N . ASP D 1 226 ? 38.613 71.895 42.884 1.00 37.56 225 ASP D N 1
ATOM 11196 C CA . ASP D 1 226 ? 37.188 72.309 42.784 1.00 38.91 225 ASP D CA 1
ATOM 11197 C C . ASP D 1 226 ? 36.270 71.316 42.037 1.00 38.70 225 ASP D C 1
ATOM 11198 O O . ASP D 1 226 ? 35.267 71.720 41.431 1.00 38.65 225 ASP D O 1
ATOM 11203 N N . GLY D 1 227 ? 36.610 70.028 42.084 1.00 38.65 226 GLY D N 1
ATOM 11204 C CA . GLY D 1 227 ? 35.853 69.000 41.378 1.00 38.73 226 GLY D CA 1
ATOM 11205 C C . GLY D 1 227 ? 35.875 69.105 39.855 1.00 38.34 226 GLY D C 1
ATOM 11206 O O . GLY D 1 227 ? 34.967 68.593 39.199 1.00 37.95 226 GLY D O 1
ATOM 11207 N N . ILE D 1 228 ? 36.899 69.756 39.285 1.00 38.43 227 ILE D N 1
ATOM 11208 C CA . ILE D 1 228 ? 36.999 69.912 37.825 1.00 38.24 227 ILE D CA 1
ATOM 11209 C C . ILE D 1 228 ? 37.267 68.530 37.211 1.00 38.02 227 ILE D C 1
ATOM 11210 O O . ILE D 1 228 ? 37.976 67.717 37.804 1.00 38.15 227 ILE D O 1
ATOM 11215 N N . LYS D 1 229 ? 36.640 68.265 36.062 1.00 37.76 228 LYS D N 1
ATOM 11216 C CA . LYS D 1 229 ? 36.751 66.980 35.367 1.00 37.08 228 LYS D CA 1
ATOM 11217 C C . LYS D 1 229 ? 37.887 67.004 34.340 1.00 36.20 228 LYS D C 1
ATOM 11218 O O . LYS D 1 229 ? 38.039 67.986 33.617 1.00 37.32 228 LYS D O 1
ATOM 11220 N N . VAL D 1 230 ? 38.683 65.931 34.308 1.00 34.86 229 VAL D N 1
ATOM 11221 C CA . VAL D 1 230 ? 39.776 65.743 33.356 1.00 33.63 229 VAL D CA 1
ATOM 11222 C C . VAL D 1 230 ? 39.287 64.640 32.394 1.00 34.40 229 VAL D C 1
ATOM 11223 O O . VAL D 1 230 ? 39.348 63.474 32.754 1.00 34.71 229 VAL D O 1
ATOM 11227 N N . PRO D 1 231 ? 38.758 64.998 31.193 1.00 34.44 230 PRO D N 1
ATOM 11228 C CA . PRO D 1 231 ? 38.263 63.981 30.244 1.00 33.60 230 PRO D CA 1
ATOM 11229 C C . PRO D 1 231 ? 39.313 62.926 29.902 1.00 32.82 230 PRO D C 1
ATOM 11230 O O . PRO D 1 231 ? 40.463 63.288 29.657 1.00 32.03 230 PRO D O 1
ATOM 11234 N N . PHE D 1 232 ? 38.933 61.649 29.931 1.00 31.90 231 PHE D N 1
ATOM 11235 C CA . PHE D 1 232 ? 39.870 60.569 29.611 1.00 32.97 231 PHE D CA 1
ATOM 11236 C C . PHE D 1 232 ? 39.869 60.478 28.079 1.00 32.95 231 PHE D C 1
ATOM 11237 O O . PHE D 1 232 ? 38.889 60.036 27.478 1.00 33.26 231 PHE D O 1
ATOM 11245 N N . VAL D 1 233 ? 40.993 60.874 27.487 1.00 32.52 232 VAL D N 1
ATOM 11246 C CA . VAL D 1 233 ? 41.113 61.140 26.043 1.00 32.88 232 VAL D CA 1
ATOM 11247 C C . VAL D 1 233 ? 40.856 59.973 25.106 1.00 33.28 232 VAL D C 1
ATOM 11248 O O . VAL D 1 233 ? 40.350 60.187 24.005 1.00 33.30 232 VAL D O 1
ATOM 11252 N N . THR D 1 234 ? 41.170 58.751 25.540 1.00 34.60 233 THR D N 1
ATOM 11253 C CA . THR D 1 234 ? 40.971 57.549 24.699 1.00 34.86 233 THR D CA 1
ATOM 11254 C C . THR D 1 234 ? 39.510 57.347 24.290 1.00 36.05 233 THR D C 1
ATOM 11255 O O . THR D 1 234 ? 39.248 56.811 23.211 1.00 37.69 233 THR D O 1
ATOM 11259 N N . LYS D 1 235 ? 38.580 57.770 25.153 1.00 36.07 234 LYS D N 1
ATOM 11260 C CA . LYS D 1 235 ? 37.148 57.730 24.851 1.00 36.56 234 LYS D CA 1
ATOM 11261 C C . LYS D 1 235 ? 36.744 58.702 23.727 1.00 36.00 234 LYS D C 1
ATOM 11262 O O . LYS D 1 235 ? 35.766 58.452 23.017 1.00 35.89 234 LYS D O 1
ATOM 11268 N N . TYR D 1 236 ? 37.494 59.796 23.572 1.00 35.22 235 TYR D N 1
ATOM 11269 C CA . TYR D 1 236 ? 37.203 60.844 22.575 1.00 35.20 235 TYR D CA 1
ATOM 11270 C C . TYR D 1 236 ? 37.923 60.677 21.228 1.00 34.60 235 TYR D C 1
ATOM 11271 O O . TYR D 1 236 ? 37.399 61.106 20.204 1.00 34.36 235 TYR D O 1
ATOM 11280 N N . TYR D 1 237 ? 39.111 60.070 21.236 1.00 33.87 236 TYR D N 1
ATOM 11281 C CA . TYR D 1 237 ? 39.925 59.888 20.025 1.00 33.15 236 TYR D CA 1
ATOM 11282 C C . TYR D 1 237 ? 40.515 58.472 20.042 1.00 33.04 236 TYR D C 1
ATOM 11283 O O . TYR D 1 237 ? 41.053 58.046 21.058 1.00 33.61 236 TYR D O 1
ATOM 11292 N N . ASP D 1 238 ? 40.370 57.747 18.930 1.00 33.27 237 ASP D N 1
ATOM 11293 C CA . ASP D 1 238 ? 40.825 56.349 18.813 1.00 32.63 237 ASP D CA 1
ATOM 11294 C C . ASP D 1 238 ? 42.348 56.176 18.906 1.00 31.89 237 ASP D C 1
ATOM 11295 O O . ASP D 1 238 ? 42.828 55.307 19.632 1.00 32.56 237 ASP D O 1
ATOM 11300 N N . ASN D 1 239 ? 43.092 57.003 18.176 1.00 30.89 238 ASN D N 1
ATOM 11301 C CA . ASN D 1 239 ? 44.565 56.953 18.172 1.00 30.25 238 ASN D CA 1
ATOM 11302 C C . ASN D 1 239 ? 45.178 57.818 19.264 1.00 30.05 238 ASN D C 1
ATOM 11303 O O . ASN D 1 239 ? 45.825 58.840 19.002 1.00 29.64 238 ASN D O 1
ATOM 11308 N N . THR D 1 240 ? 44.978 57.365 20.498 1.00 29.72 239 THR D N 1
ATOM 11309 C CA . THR D 1 240 ? 45.487 58.023 21.692 1.00 29.42 239 THR D CA 1
ATOM 11310 C C . THR D 1 240 ? 46.397 57.073 22.462 1.00 29.94 239 THR D C 1
ATOM 11311 O O . THR D 1 240 ? 46.029 55.927 22.710 1.00 31.21 239 THR D O 1
ATOM 11315 N N . LEU D 1 241 ? 47.590 57.556 22.797 1.00 30.26 240 LEU D N 1
ATOM 11316 C CA . LEU D 1 241 ? 48.546 56.870 23.660 1.00 30.37 240 LEU D CA 1
ATOM 11317 C C . LEU D 1 241 ? 48.620 57.737 24.900 1.00 30.70 240 LEU D C 1
ATOM 11318 O O . LEU D 1 241 ? 48.915 58.919 24.779 1.00 32.93 240 LEU D O 1
ATOM 11323 N N . VAL D 1 242 ? 48.332 57.176 26.071 1.00 30.99 241 VAL D N 1
ATOM 11324 C CA . VAL D 1 242 ? 48.376 57.916 27.338 1.00 32.03 241 VAL D CA 1
ATOM 11325 C C . VAL D 1 242 ? 49.664 57.537 28.062 1.00 33.03 241 VAL D C 1
ATOM 11326 O O . VAL D 1 242 ? 50.024 56.353 28.107 1.00 31.99 241 VAL D O 1
ATOM 11330 N N . CYS D 1 243 ? 50.342 58.555 28.604 1.00 33.71 242 CYS D N 1
ATOM 11331 C CA . CYS D 1 243 ? 51.572 58.406 29.384 1.00 34.68 242 CYS D CA 1
ATOM 11332 C C . CYS D 1 243 ? 51.240 58.862 30.795 1.00 35.55 242 CYS D C 1
ATOM 11333 O O . CYS D 1 243 ? 50.716 59.966 30.991 1.00 35.98 242 CYS D O 1
ATOM 11336 N N . TYR D 1 244 ? 51.527 57.995 31.762 1.00 35.58 243 TYR D N 1
ATOM 11337 C CA . TYR D 1 244 ? 51.264 58.258 33.164 1.00 35.27 243 TYR D CA 1
ATOM 11338 C C . TYR D 1 244 ? 52.415 57.773 34.041 1.00 35.53 243 TYR D C 1
ATOM 11339 O O . TYR D 1 244 ? 53.139 56.838 33.687 1.00 33.68 243 TYR D O 1
ATOM 11348 N N . SER D 1 245 ? 52.596 58.454 35.169 1.00 37.04 244 SER D N 1
ATOM 11349 C CA . SER D 1 245 ? 53.509 58.006 36.219 1.00 37.90 244 SER D CA 1
ATOM 11350 C C . SER D 1 245 ? 52.889 58.298 37.577 1.00 36.92 244 SER D C 1
ATOM 11351 O O . SER D 1 245 ? 51.920 59.060 37.678 1.00 36.48 244 SER D O 1
ATOM 11354 N N . TYR D 1 246 ? 53.469 57.688 38.607 1.00 36.31 245 TYR D N 1
ATOM 11355 C CA . TYR D 1 246 ? 53.046 57.893 39.998 1.00 36.67 245 TYR D CA 1
ATOM 11356 C C . TYR D 1 246 ? 53.973 58.888 40.725 1.00 37.59 245 TYR D C 1
ATOM 11357 O O . TYR D 1 246 ? 54.100 58.844 41.945 1.00 38.08 245 TYR D O 1
ATOM 11366 N N . SER D 1 247 ? 54.589 59.803 39.973 1.00 39.30 246 SER D N 1
ATOM 11367 C CA . SER D 1 247 ? 55.536 60.790 40.518 1.00 40.78 246 SER D CA 1
ATOM 11368 C C . SER D 1 247 ? 54.838 61.854 41.364 1.00 41.40 246 SER D C 1
ATOM 11369 O O . SER D 1 247 ? 55.333 62.205 42.434 1.00 41.61 246 SER D O 1
ATOM 11372 N N . LYS D 1 248 ? 53.693 62.346 40.888 1.00 41.74 247 LYS D N 1
ATOM 11373 C CA . LYS D 1 248 ? 52.918 63.370 41.604 1.00 41.95 247 LYS D CA 1
ATOM 11374 C C . LYS D 1 248 ? 51.738 62.796 42.397 1.00 40.99 247 LYS D C 1
ATOM 11375 O O . LYS D 1 248 ? 51.443 63.302 43.483 1.00 41.02 247 LYS D O 1
ATOM 11381 N N . SER D 1 249 ? 51.090 61.746 41.877 1.00 40.13 248 SER D N 1
ATOM 11382 C CA . SER D 1 249 ? 49.943 61.115 42.555 1.00 39.52 248 SER D CA 1
ATOM 11383 C C . SER D 1 249 ? 50.335 60.475 43.891 1.00 39.45 248 SER D C 1
ATOM 11384 O O . SER D 1 249 ? 49.675 60.716 44.904 1.00 39.71 248 SER D O 1
ATOM 11387 N N . LEU D 1 250 ? 51.411 59.684 43.888 1.00 38.92 249 LEU D N 1
ATOM 11388 C CA . LEU D 1 250 ? 51.942 59.052 45.115 1.00 38.54 249 LEU D CA 1
ATOM 11389 C C . LEU D 1 250 ? 53.219 59.719 45.681 1.00 38.23 249 LEU D C 1
ATOM 11390 O O . LEU D 1 250 ? 53.754 59.227 46.664 1.00 37.64 249 LEU D O 1
ATOM 11395 N N . SER D 1 251 ? 53.689 60.832 45.100 1.00 38.84 250 SER D N 1
ATOM 11396 C CA . SER D 1 251 ? 54.938 61.514 45.543 1.00 39.32 250 SER D CA 1
ATOM 11397 C C . SER D 1 251 ? 56.154 60.560 45.534 1.00 39.29 250 SER D C 1
ATOM 11398 O O . SER D 1 251 ? 56.922 60.482 46.507 1.00 38.13 250 SER D O 1
ATOM 11401 N N . LEU D 1 252 ? 56.310 59.846 44.408 1.00 38.68 251 LEU D N 1
ATOM 11402 C CA . LEU D 1 252 ? 57.413 58.893 44.196 1.00 38.06 251 LEU D CA 1
ATOM 11403 C C . LEU D 1 252 ? 58.217 59.232 42.930 1.00 38.29 251 LEU D C 1
ATOM 11404 O O . LEU D 1 252 ? 58.491 58.334 42.129 1.00 38.88 251 LEU D O 1
ATOM 11409 N N . PRO D 1 253 ? 58.658 60.512 42.781 1.00 38.49 252 PRO D N 1
ATOM 11410 C CA . PRO D 1 253 ? 59.356 60.914 41.561 1.00 38.45 252 PRO D CA 1
ATOM 11411 C C . PRO D 1 253 ? 60.665 60.159 41.292 1.00 38.73 252 PRO D C 1
ATOM 11412 O O . PRO D 1 253 ? 60.881 59.716 40.169 1.00 37.59 252 PRO D O 1
ATOM 11416 N N . GLY D 1 254 ? 61.497 59.997 42.321 1.00 37.70 253 GLY D N 1
ATOM 11417 C CA .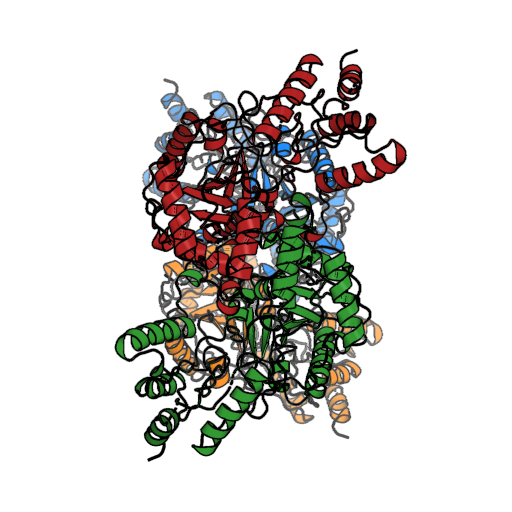 GLY D 1 254 ? 62.775 59.313 42.190 1.00 37.95 253 GLY D CA 1
ATOM 11418 C C . GLY D 1 254 ? 62.745 57.799 42.092 1.00 38.30 253 GLY D C 1
ATOM 11419 O O . GLY D 1 254 ? 63.791 57.198 41.837 1.00 39.15 253 GLY D O 1
ATOM 11420 N N . GLU D 1 255 ? 61.576 57.183 42.301 1.00 38.35 254 GLU D N 1
ATOM 11421 C CA . GLU D 1 255 ? 61.417 55.718 42.257 1.00 38.01 254 GLU D CA 1
ATOM 11422 C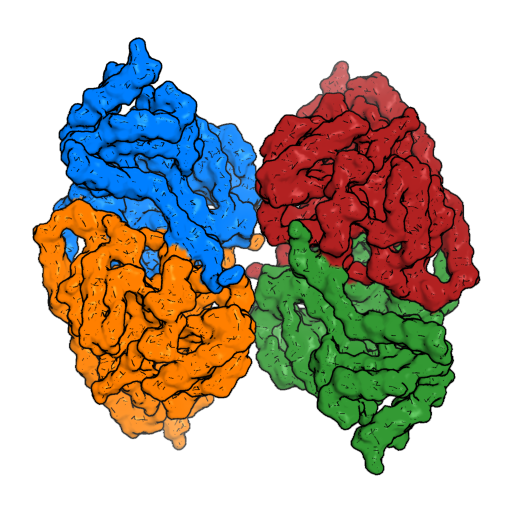 C . GLU D 1 255 ? 61.154 55.157 40.851 1.00 37.52 254 GLU D C 1
ATOM 11423 O O . GLU D 1 255 ? 61.315 53.955 40.654 1.00 37.41 254 GLU D O 1
ATOM 11429 N N . ARG D 1 256 ? 60.728 56.006 39.912 1.00 37.52 255 ARG D N 1
ATOM 11430 C CA . ARG D 1 256 ? 60.602 55.642 38.492 1.00 37.79 255 ARG D CA 1
ATOM 11431 C C . ARG D 1 256 ? 59.589 54.517 38.234 1.00 38.16 255 ARG D C 1
ATOM 11432 O O . ARG D 1 256 ? 59.976 53.363 37.991 1.00 39.57 255 ARG D O 1
ATOM 11440 N N . ILE D 1 257 ? 58.299 54.838 38.369 1.00 37.05 256 ILE D N 1
ATOM 11441 C CA . ILE D 1 257 ? 57.217 53.885 38.085 1.00 34.87 256 ILE D CA 1
ATOM 11442 C C . ILE D 1 257 ? 56.066 54.597 37.349 1.00 34.28 256 ILE D C 1
ATOM 11443 O O . ILE D 1 257 ? 55.603 55.654 37.776 1.00 33.11 256 ILE D O 1
ATOM 11448 N N . GLY D 1 258 ? 55.645 54.011 36.225 1.00 33.65 257 GLY D N 1
ATOM 11449 C CA . GLY D 1 258 ? 54.593 54.575 35.371 1.00 33.09 257 GLY D CA 1
ATOM 11450 C C . GLY D 1 258 ? 54.121 53.607 34.296 1.00 32.76 257 GLY D C 1
ATOM 11451 O O . GLY D 1 258 ? 54.319 52.394 34.433 1.00 33.56 257 GLY D O 1
ATOM 11452 N N . TYR D 1 259 ? 53.472 54.124 33.252 1.00 31.76 258 TYR D N 1
ATOM 11453 C CA . TYR D 1 259 ? 52.989 53.283 32.147 1.00 32.04 258 TYR D CA 1
ATOM 11454 C C . TYR D 1 259 ? 52.646 54.028 30.864 1.00 32.02 258 TYR D C 1
ATOM 11455 O O . TYR D 1 259 ? 52.530 55.264 30.854 1.00 30.62 258 TYR D O 1
ATOM 11464 N N . VAL D 1 260 ? 52.498 53.230 29.800 1.00 32.12 259 VAL D N 1
ATOM 11465 C CA . VAL D 1 260 ? 51.989 53.657 28.485 1.00 31.43 259 VAL D CA 1
ATOM 11466 C C . VAL D 1 260 ? 50.729 52.801 28.265 1.00 31.06 259 VAL D C 1
ATOM 11467 O O . VAL D 1 260 ? 50.752 51.581 28.500 1.00 30.33 259 VAL D O 1
ATOM 11471 N N . LEU D 1 261 ? 49.656 53.451 27.823 1.00 31.25 260 LEU D N 1
ATOM 11472 C CA . LEU D 1 261 ? 48.366 52.810 27.560 1.00 32.04 260 LEU D CA 1
ATOM 11473 C C . LEU D 1 261 ? 48.146 52.817 26.052 1.00 32.67 260 LEU D C 1
ATOM 11474 O O . LEU D 1 261 ? 48.161 53.898 25.445 1.00 33.16 260 LEU D O 1
ATOM 11479 N N . VAL D 1 262 ? 47.991 51.619 25.469 1.00 32.52 261 VAL D N 1
ATOM 11480 C CA . VAL D 1 262 ? 47.752 51.411 24.037 1.00 32.66 261 VAL D CA 1
ATOM 11481 C C . VAL D 1 262 ? 46.370 50.736 23.854 1.00 32.75 261 VAL D C 1
ATOM 11482 O O . VAL D 1 262 ? 46.276 49.509 23.851 1.00 33.02 261 VAL D O 1
ATOM 11486 N N . PRO D 1 263 ? 45.296 51.536 23.687 1.00 32.46 262 PRO D N 1
ATOM 11487 C CA . PRO D 1 263 ? 43.957 50.950 23.524 1.00 32.50 262 PRO D CA 1
ATOM 11488 C C . PRO D 1 263 ? 43.799 50.048 22.286 1.00 32.39 262 PRO D C 1
ATOM 11489 O O . PRO D 1 263 ? 44.605 50.126 21.349 1.00 31.44 262 PRO D O 1
ATOM 11493 N N . ASP D 1 264 ? 42.767 49.202 22.301 1.00 32.20 263 ASP D N 1
ATOM 11494 C CA . ASP D 1 264 ? 42.449 48.335 21.153 1.00 32.77 263 ASP D CA 1
ATOM 11495 C C . ASP D 1 264 ? 41.941 49.163 19.969 1.00 32.69 263 ASP D C 1
ATOM 11496 O O . ASP D 1 264 ? 42.125 48.772 18.808 1.00 33.18 263 ASP D O 1
ATOM 11501 N N . GLU D 1 265 ? 41.378 50.334 20.281 1.00 32.20 264 GLU D N 1
ATOM 11502 C CA . GLU D 1 265 ? 40.758 51.237 19.314 1.00 31.63 264 GLU D CA 1
ATOM 11503 C C . GLU D 1 265 ? 41.755 51.995 18.437 1.00 31.09 264 GLU D C 1
ATOM 11504 O O . GLU D 1 265 ? 41.329 52.641 17.498 1.00 30.70 264 GLU D O 1
ATOM 11510 N N . VAL D 1 266 ? 43.064 51.917 18.716 1.00 31.44 265 VAL D N 1
ATOM 11511 C CA . VAL D 1 266 ? 44.092 52.501 17.823 1.00 31.15 265 VAL D CA 1
ATOM 11512 C C . VAL D 1 266 ? 44.066 51.729 16.477 1.00 32.25 265 VAL D C 1
ATOM 11513 O O . VAL D 1 266 ? 43.651 50.559 16.444 1.00 32.48 265 VAL D O 1
ATOM 11517 N N . TYR D 1 267 ? 44.504 52.379 15.390 1.00 32.88 266 TYR D N 1
ATOM 11518 C CA . TYR D 1 267 ? 44.483 51.806 14.006 1.00 33.17 266 TYR D CA 1
ATOM 11519 C C . TYR D 1 267 ? 44.818 50.274 13.921 1.00 34.14 266 TYR D C 1
ATOM 11520 O O . TYR D 1 267 ? 44.141 49.519 13.235 1.00 34.00 266 TYR D O 1
ATOM 11529 N N . ASP D 1 268 ? 45.848 49.861 14.666 1.00 34.38 267 ASP D N 1
ATOM 11530 C CA . ASP D 1 268 ? 46.320 48.481 14.764 1.00 33.90 267 ASP D CA 1
ATOM 11531 C C . ASP D 1 268 ? 47.066 48.378 16.107 1.00 33.18 267 ASP D C 1
ATOM 11532 O O . ASP D 1 268 ? 48.211 48.794 16.206 1.00 31.84 267 ASP D O 1
ATOM 11537 N N . LYS D 1 269 ? 46.375 47.859 17.127 1.00 33.36 268 LYS D N 1
ATOM 11538 C CA . LYS D 1 269 ? 46.914 47.704 18.496 1.00 33.60 268 LYS D CA 1
ATOM 11539 C C . LYS D 1 269 ? 48.105 46.760 18.521 1.00 33.41 268 LYS D C 1
ATOM 11540 O O . LYS D 1 269 ? 49.125 47.069 19.156 1.00 33.68 268 LYS D O 1
ATOM 11546 N N . ALA D 1 270 ? 47.970 45.615 17.851 1.00 32.88 269 ALA D N 1
ATOM 11547 C CA . ALA D 1 270 ? 49.063 44.640 17.746 1.00 33.37 269 ALA D CA 1
ATOM 11548 C C . ALA D 1 270 ? 50.347 45.285 17.189 1.00 33.27 269 ALA D C 1
ATOM 11549 O O . ALA D 1 270 ? 51.415 45.108 17.762 1.00 34.42 269 ALA D O 1
ATOM 11551 N N . GLU D 1 271 ? 50.218 46.080 16.124 1.00 33.55 270 GLU D N 1
ATOM 11552 C CA . GLU D 1 271 ? 51.377 46.738 15.482 1.00 33.80 270 GLU D CA 1
ATOM 11553 C C . GLU D 1 271 ? 51.967 47.850 16.357 1.00 33.39 270 GLU D C 1
ATOM 11554 O O . GLU D 1 271 ? 53.185 47.953 16.474 1.00 32.83 270 GLU D O 1
ATOM 11560 N N . LEU D 1 272 ? 51.109 48.674 16.957 1.00 32.95 271 LEU D N 1
ATOM 11561 C CA . LEU D 1 272 ? 51.575 49.757 17.822 1.00 32.93 271 LEU D CA 1
ATOM 11562 C C . LEU D 1 272 ? 52.150 49.241 19.145 1.00 32.46 271 LEU D C 1
ATOM 11563 O O . LEU D 1 272 ? 53.181 49.730 19.588 1.00 31.74 271 LEU D O 1
ATOM 11568 N N . TYR D 1 273 ? 51.491 48.260 19.771 1.00 33.65 272 TYR D N 1
ATOM 11569 C CA . TYR D 1 273 ? 51.969 47.675 21.056 1.00 33.33 272 TYR D CA 1
ATOM 11570 C C . TYR D 1 273 ? 53.333 46.991 20.898 1.00 33.15 272 TYR D C 1
ATOM 11571 O O . TYR D 1 273 ? 54.179 47.084 21.796 1.00 32.72 272 TYR D O 1
ATOM 11580 N N . ALA D 1 274 ? 53.531 46.313 19.766 1.00 33.68 273 ALA D N 1
ATOM 11581 C CA . ALA D 1 274 ? 54.845 45.734 19.415 1.00 32.54 273 ALA D CA 1
ATOM 11582 C C . ALA D 1 274 ? 55.883 46.848 19.253 1.00 31.90 273 ALA D C 1
ATOM 11583 O O . ALA D 1 274 ? 56.980 46.739 19.790 1.00 32.24 273 ALA D O 1
ATOM 11585 N N . ALA D 1 275 ? 55.539 47.928 18.551 1.00 31.53 274 ALA D N 1
ATOM 11586 C CA . ALA D 1 275 ? 56.475 49.067 18.385 1.00 31.89 274 ALA D CA 1
ATOM 11587 C C . ALA D 1 275 ? 56.833 49.698 19.743 1.00 31.90 274 ALA D C 1
ATOM 11588 O O . ALA D 1 275 ? 57.983 50.046 19.981 1.00 30.53 274 ALA D O 1
ATOM 11590 N N . VAL D 1 276 ? 55.832 49.836 20.619 1.00 32.76 275 VAL D N 1
ATOM 11591 C CA . VAL D 1 276 ? 56.023 50.304 21.996 1.00 32.77 275 VAL D CA 1
ATOM 11592 C C . VAL D 1 276 ? 56.980 49.351 22.750 1.00 33.52 275 VAL D C 1
ATOM 11593 O O . VAL D 1 276 ? 57.894 49.819 23.434 1.00 32.88 275 VAL D O 1
ATOM 11597 N N . CYS D 1 277 ? 56.780 48.036 22.599 1.00 33.84 276 CYS D N 1
ATOM 11598 C CA . CYS D 1 277 ? 57.673 47.030 23.220 1.00 33.02 276 CYS D CA 1
ATOM 11599 C C . CYS D 1 277 ? 59.101 47.136 22.690 1.00 32.23 276 CYS D C 1
ATOM 11600 O O . CYS D 1 277 ? 60.050 47.105 23.463 1.00 31.81 276 CYS D O 1
ATOM 11603 N N . GLY D 1 278 ? 59.240 47.285 21.377 1.00 31.73 277 GLY D N 1
ATOM 11604 C CA . GLY D 1 278 ? 60.541 47.430 20.750 1.00 31.60 277 GLY D CA 1
ATOM 11605 C C . GLY D 1 278 ? 61.289 48.693 21.140 1.00 30.37 277 GLY D C 1
ATOM 11606 O O . GLY D 1 278 ? 62.500 48.648 21.313 1.00 30.01 277 GLY D O 1
ATOM 11607 N N . ALA D 1 279 ? 60.573 49.810 21.243 1.00 29.76 278 ALA D N 1
ATOM 11608 C CA . ALA D 1 279 ? 61.150 51.093 21.660 1.00 30.70 278 ALA D CA 1
ATOM 11609 C C . ALA D 1 279 ? 61.692 51.022 23.090 1.00 31.66 278 ALA D C 1
ATOM 11610 O O . ALA D 1 279 ? 62.779 51.528 23.376 1.00 31.57 278 ALA D O 1
ATOM 11612 N N . GLY D 1 280 ? 60.946 50.369 23.977 1.00 31.39 279 GLY D N 1
ATOM 11613 C CA . GLY D 1 280 ? 61.371 50.198 25.348 1.00 31.43 279 GLY D CA 1
ATOM 11614 C C . GLY D 1 280 ? 62.685 49.440 25.439 1.00 31.75 279 GLY D C 1
ATOM 11615 O O . GLY D 1 280 ? 63.589 49.819 26.195 1.00 30.33 279 GLY D O 1
ATOM 11616 N N . ARG D 1 281 ? 62.797 48.406 24.606 1.00 32.35 280 ARG D N 1
ATOM 11617 C CA . ARG D 1 281 ? 63.991 47.565 24.522 1.00 32.59 280 ARG D CA 1
ATOM 11618 C C . ARG D 1 281 ? 65.187 48.332 23.964 1.00 32.76 280 ARG D C 1
ATOM 11619 O O . ARG D 1 281 ? 66.275 48.285 24.554 1.00 33.59 280 ARG D O 1
ATOM 11627 N N . ALA D 1 282 ? 64.964 49.027 22.842 1.00 32.90 281 ALA D N 1
ATOM 11628 C CA . ALA D 1 282 ? 65.960 49.908 22.189 1.00 32.18 281 ALA D CA 1
ATOM 11629 C C . ALA D 1 282 ? 66.504 51.003 23.103 1.00 33.13 281 ALA D C 1
ATOM 11630 O O . ALA D 1 282 ? 67.667 51.365 22.988 1.00 33.01 281 ALA D O 1
ATOM 11632 N N . LEU D 1 283 ? 65.649 51.530 23.990 1.00 33.22 282 LEU D N 1
ATOM 11633 C CA . LEU D 1 283 ? 66.044 52.550 24.975 1.00 33.44 282 LEU D CA 1
ATOM 11634 C C . LEU D 1 283 ? 66.788 51.981 26.219 1.00 33.83 282 LEU D C 1
ATOM 11635 O O . LEU D 1 283 ? 67.148 52.753 27.126 1.00 31.68 282 LEU D O 1
ATOM 11640 N N . GLY D 1 284 ? 67.012 50.657 26.259 1.00 34.22 283 GLY D N 1
ATOM 11641 C CA . GLY D 1 284 ? 67.744 49.997 27.337 1.00 34.45 283 GLY D CA 1
ATOM 11642 C C . GLY D 1 284 ? 66.913 49.599 28.534 1.00 34.73 283 GLY D C 1
ATOM 11643 O O . GLY D 1 284 ? 67.482 49.333 29.598 1.00 33.85 283 GLY D O 1
ATOM 11644 N N . TYR D 1 285 ? 65.583 49.555 28.373 1.00 35.26 284 TYR D N 1
ATOM 11645 C CA . TYR D 1 285 ? 64.683 49.164 29.461 1.00 35.83 284 TYR D CA 1
ATOM 11646 C C . TYR D 1 285 ? 64.484 47.648 29.395 1.00 34.96 284 TYR D C 1
ATOM 11647 O O . TYR D 1 285 ? 64.320 47.092 28.309 1.00 34.57 284 TYR D O 1
ATOM 11656 N N . VAL D 1 286 ? 64.525 46.994 30.551 1.00 34.53 285 VAL D N 1
ATOM 11657 C CA . VAL D 1 286 ? 64.293 45.552 30.681 1.00 35.54 285 VAL D CA 1
ATOM 11658 C C . VAL D 1 286 ? 62.916 45.352 31.341 1.00 36.54 285 VAL D C 1
ATOM 11659 O O . VAL D 1 286 ? 62.127 44.541 30.867 1.00 35.71 285 VAL D O 1
ATOM 11663 N N . CYS D 1 287 ? 62.662 46.068 32.438 1.00 37.35 286 CYS D N 1
ATOM 11664 C CA . CYS D 1 287 ? 61.342 46.117 33.090 1.00 38.83 286 CYS D CA 1
ATOM 11665 C C . CYS D 1 287 ? 61.291 47.236 34.132 1.00 39.85 286 CYS D C 1
ATOM 11666 O O . CYS D 1 287 ? 62.339 47.751 34.546 1.00 40.23 286 CYS D O 1
ATOM 11669 N N . ALA D 1 288 ? 60.076 47.592 34.560 1.00 40.40 287 ALA D N 1
ATOM 11670 C CA . ALA D 1 288 ? 59.900 48.605 35.607 1.00 40.74 287 ALA D CA 1
ATOM 11671 C C . ALA D 1 288 ? 60.344 47.978 36.943 1.00 41.39 287 ALA D C 1
ATOM 11672 O O . ALA D 1 288 ? 60.298 46.741 37.080 1.00 40.19 287 ALA D O 1
ATOM 11674 N N . PRO D 1 289 ? 60.812 48.808 37.912 1.00 41.68 288 PRO D N 1
ATOM 11675 C CA . PRO D 1 289 ? 61.254 48.308 39.214 1.00 41.36 288 PRO D CA 1
ATOM 11676 C C . PRO D 1 289 ? 60.233 47.367 39.891 1.00 41.08 288 PRO D C 1
ATOM 11677 O O . PRO D 1 289 ? 59.148 47.805 40.285 1.00 41.65 288 PRO D O 1
ATOM 11681 N N . SER D 1 290 ? 60.606 46.085 39.972 1.00 39.63 289 SER D N 1
ATOM 11682 C CA . SER D 1 290 ? 59.770 44.982 40.486 1.00 38.72 289 SER D CA 1
ATOM 11683 C C . SER D 1 290 ? 59.043 45.237 41.813 1.00 38.05 289 SER D C 1
ATOM 11684 O O . SER D 1 290 ? 57.861 44.901 41.943 1.00 38.13 289 SER D O 1
ATOM 11687 N N . LEU D 1 291 ? 59.763 45.799 42.786 1.00 36.90 290 LEU D N 1
ATOM 11688 C CA . LEU D 1 291 ? 59.201 46.148 44.095 1.00 36.13 290 LEU D CA 1
ATOM 11689 C C . LEU D 1 291 ? 58.009 47.093 43.941 1.00 35.60 290 LEU D C 1
ATOM 11690 O O . LEU D 1 291 ? 56.936 46.857 44.516 1.00 34.42 290 LEU D O 1
ATOM 11695 N N . PHE D 1 292 ? 58.226 48.141 43.147 1.00 34.97 291 PHE D N 1
ATOM 11696 C CA . PHE D 1 292 ? 57.226 49.187 42.899 1.00 35.29 291 PHE D CA 1
ATOM 11697 C C . PHE D 1 292 ? 56.036 48.726 42.038 1.00 35.14 291 PHE D C 1
ATOM 11698 O O . PHE D 1 292 ? 54.931 49.246 42.223 1.00 35.51 291 PHE D O 1
ATOM 11706 N N . GLN D 1 293 ? 56.247 47.774 41.116 1.00 34.99 292 GLN D N 1
ATOM 11707 C CA . GLN D 1 293 ? 55.138 47.204 40.314 1.00 34.98 292 GLN D CA 1
ATOM 11708 C C . GLN D 1 293 ? 54.159 46.461 41.227 1.00 34.70 292 GLN D C 1
ATOM 11709 O O . GLN D 1 293 ? 52.951 46.639 41.127 1.00 33.64 292 GLN D O 1
ATOM 11715 N N . LYS D 1 294 ? 54.712 45.632 42.107 1.00 35.75 293 LYS D N 1
ATOM 11716 C CA . LYS D 1 294 ? 53.929 44.843 43.081 1.00 37.25 293 LYS D CA 1
ATOM 11717 C C . LYS D 1 294 ? 53.210 45.744 44.098 1.00 37.69 293 LYS D C 1
ATOM 11718 O O . LYS D 1 294 ? 52.090 45.436 44.518 1.00 37.55 293 LYS D O 1
ATOM 11737 N N . ILE D 1 296 ? 52.184 48.906 43.482 1.00 40.54 295 ILE D N 1
ATOM 11738 C CA . ILE D 1 296 ? 51.088 49.561 42.709 1.00 41.17 295 ILE D CA 1
ATOM 11739 C C . ILE D 1 296 ? 49.747 48.794 42.668 1.00 40.79 295 ILE D C 1
ATOM 11740 O O . ILE D 1 296 ? 48.689 49.426 42.591 1.00 40.30 295 ILE D O 1
ATOM 11745 N N . VAL D 1 297 ? 49.806 47.458 42.736 1.00 41.03 296 VAL D N 1
ATOM 11746 C CA . VAL D 1 297 ? 48.611 46.577 42.755 1.00 41.19 296 VAL D CA 1
ATOM 11747 C C . VAL D 1 297 ? 47.655 46.917 43.915 1.00 41.46 296 VAL D C 1
ATOM 11748 O O . VAL D 1 297 ? 46.435 46.822 43.759 1.00 41.26 296 VAL D O 1
ATOM 11752 N N . LYS D 1 298 ? 48.227 47.332 45.049 1.00 42.34 297 LYS D N 1
ATOM 11753 C CA . LYS D 1 298 ? 47.484 47.706 46.264 1.00 43.04 297 LYS D CA 1
ATOM 11754 C C . LYS D 1 298 ? 47.180 49.208 46.437 1.00 42.81 297 LYS D C 1
ATOM 11755 O O . LYS D 1 298 ? 46.323 49.556 47.249 1.00 41.83 297 LYS D O 1
ATOM 11761 N N . CYS D 1 299 ? 47.860 50.078 45.674 1.00 43.06 298 CYS D N 1
ATOM 11762 C CA . CYS D 1 299 ? 47.731 51.552 45.781 1.00 43.37 298 CYS D CA 1
ATOM 11763 C C . CYS D 1 299 ? 46.837 52.256 44.737 1.00 42.68 298 CYS D C 1
ATOM 11764 O O . CYS D 1 299 ? 46.859 53.488 44.651 1.00 41.92 298 CYS D O 1
ATOM 11767 N N . GLN D 1 300 ? 46.032 51.495 43.987 1.00 42.60 299 GLN D N 1
ATOM 11768 C CA . GLN D 1 300 ? 45.137 52.053 42.955 1.00 42.41 299 GLN D CA 1
ATOM 11769 C C . GLN D 1 300 ? 44.104 52.975 43.599 1.00 42.50 299 GLN D C 1
ATOM 11770 O O . GLN D 1 300 ? 43.427 52.572 44.546 1.00 42.79 299 GLN D O 1
ATOM 11776 N N . GLY D 1 301 ? 44.030 54.218 43.116 1.00 42.71 300 GLY D N 1
ATOM 11777 C CA . GLY D 1 301 ? 43.131 55.243 43.674 1.00 42.88 300 GLY D CA 1
ATOM 11778 C C . GLY D 1 301 ? 43.696 56.041 44.847 1.00 42.46 300 GLY D C 1
ATOM 11779 O O . GLY D 1 301 ? 43.090 57.040 45.249 1.00 41.74 300 GLY D O 1
ATOM 11780 N N . ALA D 1 302 ? 44.850 55.621 45.383 1.00 42.38 301 ALA D N 1
ATOM 11781 C CA . ALA D 1 302 ? 45.501 56.296 46.503 1.00 42.14 301 ALA D CA 1
ATOM 11782 C C . ALA D 1 302 ? 46.235 57.543 46.013 1.00 41.88 301 ALA D C 1
ATOM 11783 O O . ALA D 1 302 ? 46.846 57.531 44.933 1.00 41.71 301 ALA D O 1
ATOM 11785 N N . THR D 1 303 ? 46.145 58.615 46.802 1.00 41.55 302 THR D N 1
ATOM 11786 C CA . THR D 1 303 ? 46.846 59.882 46.536 1.00 41.75 302 THR D CA 1
ATOM 11787 C C . THR D 1 303 ? 47.303 60.535 47.834 1.00 42.95 302 THR D C 1
ATOM 11788 O O . THR D 1 303 ? 46.767 60.243 48.910 1.00 42.83 302 THR D O 1
ATOM 11792 N N . GLY D 1 304 ? 48.278 61.435 47.717 1.00 43.85 303 GLY D N 1
ATOM 11793 C CA . GLY D 1 304 ? 48.752 62.224 48.854 1.00 44.30 303 GLY D CA 1
ATOM 11794 C C . GLY D 1 304 ? 47.717 63.291 49.202 1.00 44.85 303 GLY D C 1
ATOM 11795 O O . GLY D 1 304 ? 46.652 63.362 48.570 1.00 44.74 303 GLY D O 1
ATOM 11796 N N . ASP D 1 305 ? 48.021 64.115 50.210 1.00 45.28 304 ASP D N 1
ATOM 11797 C CA . ASP D 1 305 ? 47.127 65.204 50.640 1.00 44.94 304 ASP D CA 1
ATOM 11798 C C . ASP D 1 305 ? 47.134 66.320 49.575 1.00 45.18 304 ASP D C 1
ATOM 11799 O O . ASP D 1 305 ? 47.832 67.325 49.720 1.00 45.73 304 ASP D O 1
ATOM 11804 N N . ILE D 1 306 ? 46.353 66.110 48.507 1.00 45.11 305 ILE D N 1
ATOM 11805 C CA . ILE D 1 306 ? 46.239 67.052 47.364 1.00 44.56 305 ILE D CA 1
ATOM 11806 C C . ILE D 1 306 ? 45.714 68.433 47.817 1.00 43.85 305 ILE D C 1
ATOM 11807 O O . ILE D 1 306 ? 46.088 69.458 47.246 1.00 44.19 305 ILE D O 1
ATOM 11812 N N . ASN D 1 307 ? 44.846 68.440 48.831 1.00 42.67 306 ASN D N 1
ATOM 11813 C CA . ASN D 1 307 ? 44.311 69.672 49.444 1.00 42.47 306 ASN D CA 1
ATOM 11814 C C . ASN D 1 307 ? 45.403 70.647 49.932 1.00 41.15 306 ASN D C 1
ATOM 11815 O O . ASN D 1 307 ? 45.192 71.859 49.909 1.00 40.11 306 ASN D O 1
ATOM 11820 N N . ALA D 1 308 ? 46.549 70.109 50.372 1.00 40.96 307 ALA D N 1
ATOM 11821 C CA . ALA D 1 308 ? 47.716 70.919 50.782 1.00 41.30 307 ALA D CA 1
ATOM 11822 C C . ALA D 1 308 ? 48.177 71.855 49.655 1.00 42.15 307 ALA D C 1
ATOM 11823 O O . ALA D 1 308 ? 48.533 73.002 49.918 1.00 43.17 307 ALA D O 1
ATOM 11825 N N . TYR D 1 309 ? 48.154 71.357 48.414 1.00 42.28 308 TYR D N 1
ATOM 11826 C CA . TYR D 1 309 ? 48.476 72.167 47.230 1.00 42.75 308 TYR D CA 1
ATOM 11827 C C . TYR D 1 309 ? 47.387 73.214 46.933 1.00 42.83 308 TYR D C 1
ATOM 11828 O O . TYR D 1 309 ? 47.717 74.342 46.567 1.00 42.68 308 TYR D O 1
ATOM 11837 N N . LYS D 1 310 ? 46.108 72.837 47.084 1.00 43.03 309 LYS D N 1
ATOM 11838 C CA . LYS D 1 310 ? 44.964 73.758 46.856 1.00 42.95 309 LYS D CA 1
ATOM 11839 C C . LYS D 1 310 ? 45.005 74.977 47.783 1.00 42.31 309 LYS D C 1
ATOM 11840 O O . LYS D 1 310 ? 44.699 76.090 47.349 1.00 42.42 309 LYS D O 1
ATOM 11846 N N . GLU D 1 311 ? 45.339 74.754 49.055 1.00 42.08 310 GLU D N 1
ATOM 11847 C CA . GLU D 1 311 ? 45.466 75.841 50.047 1.00 41.75 310 GLU D CA 1
ATOM 11848 C C . GLU D 1 311 ? 46.524 76.862 49.600 1.00 39.98 310 GLU D C 1
ATOM 11849 O O . GLU D 1 311 ? 46.258 78.067 49.580 1.00 38.94 310 GLU D O 1
ATOM 11855 N N . ASN D 1 312 ? 47.698 76.352 49.210 1.00 38.86 311 ASN D N 1
ATOM 11856 C CA . ASN D 1 312 ? 48.785 77.175 48.654 1.00 37.62 311 ASN D CA 1
ATOM 11857 C C . ASN D 1 312 ? 48.342 77.958 47.401 1.00 36.34 311 ASN D C 1
ATOM 11858 O O . ASN D 1 312 ? 48.608 79.156 47.310 1.00 35.77 311 ASN D O 1
ATOM 11863 N N . ARG D 1 313 ? 47.652 77.281 46.471 1.00 35.61 312 ARG D N 1
ATOM 11864 C CA . ARG D 1 313 ? 47.101 77.917 45.246 1.00 35.02 312 ARG D CA 1
ATOM 11865 C C . ARG D 1 313 ? 46.255 79.140 45.606 1.00 34.94 312 ARG D C 1
ATOM 11866 O O . ARG D 1 313 ? 46.496 80.236 45.092 1.00 35.11 312 ARG D O 1
ATOM 11874 N N . ASP D 1 314 ? 45.282 78.925 46.501 1.00 34.04 313 ASP D N 1
ATOM 11875 C CA . ASP D 1 314 ? 44.336 79.963 46.939 1.00 33.75 313 ASP D CA 1
ATOM 11876 C C . ASP D 1 314 ? 45.035 81.139 47.625 1.00 33.54 313 ASP D C 1
ATOM 11877 O O . ASP D 1 314 ? 44.751 82.308 47.303 1.00 33.01 313 ASP D O 1
ATOM 11882 N N . LEU D 1 315 ? 45.953 80.817 48.542 1.00 33.70 314 LEU D N 1
ATOM 11883 C CA . LEU D 1 315 ? 46.728 81.828 49.291 1.00 33.83 314 LEU D CA 1
ATOM 11884 C C . LEU D 1 315 ? 47.612 82.660 48.340 1.00 33.33 314 LEU D C 1
ATOM 11885 O O . LEU D 1 315 ? 47.631 83.886 48.433 1.00 32.93 314 LEU D O 1
ATOM 11890 N N . LEU D 1 316 ? 48.302 81.987 47.412 1.00 33.04 315 LEU D N 1
ATOM 11891 C CA . LEU D 1 316 ? 49.145 82.661 46.410 1.00 32.50 315 LEU D CA 1
ATOM 11892 C C . LEU D 1 316 ? 48.316 83.460 45.392 1.00 32.34 315 LEU D C 1
ATOM 11893 O O . LEU D 1 316 ? 48.701 84.575 45.035 1.00 32.11 315 LEU D O 1
ATOM 11898 N N . TYR D 1 317 ? 47.207 82.887 44.915 1.00 33.06 316 TYR D N 1
ATOM 11899 C CA . TYR D 1 317 ? 46.322 83.572 43.951 1.00 34.14 316 TYR D CA 1
ATOM 11900 C C . TYR D 1 317 ? 45.749 84.861 44.539 1.00 35.06 316 TYR D C 1
ATOM 11901 O O . TYR D 1 317 ? 45.885 85.929 43.940 1.00 35.10 316 TYR D O 1
ATOM 11910 N N . GLU D 1 318 ? 45.108 84.729 45.706 1.00 35.83 317 GLU D N 1
ATOM 11911 C CA . GLU D 1 318 ? 44.494 85.852 46.430 1.00 35.58 317 GLU D CA 1
ATOM 11912 C C . GLU D 1 318 ? 45.493 86.969 46.756 1.00 35.82 317 GLU D C 1
ATOM 11913 O O . GLU D 1 318 ? 45.209 88.146 46.510 1.00 35.85 317 GLU D O 1
ATOM 11915 N N . GLY D 1 319 ? 46.661 86.586 47.283 1.00 36.20 318 GLY D N 1
ATOM 11916 C CA . GLY D 1 319 ? 47.724 87.532 47.661 1.00 36.12 318 GLY D CA 1
ATOM 11917 C C . GLY D 1 319 ? 48.278 88.361 46.509 1.00 36.38 318 GLY D C 1
ATOM 11918 O O . GLY D 1 319 ? 48.308 89.587 46.604 1.00 37.36 318 GLY D O 1
ATOM 11919 N N . LEU D 1 320 ? 48.710 87.696 45.431 1.00 35.91 319 LEU D N 1
ATOM 11920 C CA . LEU D 1 320 ? 49.244 88.382 44.224 1.00 35.05 319 LEU D CA 1
ATOM 11921 C C . LEU D 1 320 ? 48.185 89.217 43.501 1.00 35.12 319 LEU D C 1
ATOM 11922 O O . LEU D 1 320 ? 48.497 90.286 42.971 1.00 34.15 319 LEU D O 1
ATOM 11927 N N . THR D 1 321 ? 46.950 88.710 43.457 1.00 35.59 320 THR D N 1
ATOM 11928 C CA . THR D 1 321 ? 45.820 89.425 42.840 1.00 35.94 320 THR D CA 1
ATOM 11929 C C . THR D 1 321 ? 45.495 90.698 43.635 1.00 36.78 320 THR D C 1
ATOM 11930 O O . THR D 1 321 ? 45.265 91.754 43.037 1.00 37.45 320 THR D O 1
ATOM 11934 N N . ARG D 1 322 ? 45.494 90.585 44.970 1.00 37.17 321 ARG D N 1
ATOM 11935 C CA . ARG D 1 322 ? 45.267 91.724 45.878 1.00 37.15 321 ARG D CA 1
ATOM 11936 C C . ARG D 1 322 ? 46.318 92.816 45.658 1.00 37.10 321 ARG D C 1
ATOM 11937 O O . ARG D 1 322 ? 45.984 94.000 45.672 1.00 37.71 321 ARG D O 1
ATOM 11939 N N . ILE D 1 323 ? 47.571 92.405 45.435 1.00 36.70 322 ILE D N 1
ATOM 11940 C CA . ILE D 1 323 ? 48.681 93.326 45.117 1.00 35.81 322 ILE D CA 1
ATOM 11941 C C . ILE D 1 323 ? 48.474 94.023 43.758 1.00 35.66 322 ILE D C 1
ATOM 11942 O O . ILE D 1 323 ? 48.788 95.200 43.628 1.00 36.49 322 ILE D O 1
ATOM 11947 N N . GLY D 1 324 ? 47.921 93.310 42.779 1.00 35.57 323 GLY D N 1
ATOM 11948 C CA . GLY D 1 324 ? 47.672 93.846 41.422 1.00 35.69 323 GLY D CA 1
ATOM 11949 C C . GLY D 1 324 ? 48.132 93.003 40.233 1.00 35.28 323 GLY D C 1
ATOM 11950 O O . GLY D 1 324 ? 47.953 93.426 39.088 1.00 34.94 323 GLY D O 1
ATOM 11951 N N . TYR D 1 325 ? 48.727 91.833 40.484 1.00 34.84 324 TYR D N 1
ATOM 11952 C CA . TYR D 1 325 ? 49.182 90.948 39.411 1.00 34.67 324 TYR D CA 1
ATOM 11953 C C . TYR D 1 325 ? 48.011 90.256 38.714 1.00 34.71 324 TYR D C 1
ATOM 11954 O O . TYR D 1 325 ? 46.980 89.969 39.341 1.00 34.15 324 TYR D O 1
ATOM 11963 N N . HIS D 1 326 ? 48.194 89.991 37.419 1.00 35.11 325 HIS D N 1
ATOM 11964 C CA . HIS D 1 326 ? 47.243 89.229 36.626 1.00 34.93 325 HIS D CA 1
ATOM 11965 C C . HIS D 1 326 ? 47.696 87.770 36.705 1.00 34.52 325 HIS D C 1
ATOM 11966 O O . HIS D 1 326 ? 48.692 87.395 36.071 1.00 33.48 325 HIS D O 1
ATOM 11973 N N . CYS D 1 327 ? 46.964 86.961 37.478 1.00 34.26 326 CYS D N 1
ATOM 11974 C CA . CYS D 1 327 ? 47.235 85.530 37.633 1.00 33.82 326 CYS D CA 1
ATOM 11975 C C . CYS D 1 327 ? 46.187 84.722 36.880 1.00 34.63 326 CYS D C 1
ATOM 11976 O O . CYS D 1 327 ? 44.990 85.032 36.964 1.00 34.88 326 CYS D O 1
ATOM 11979 N N . PHE D 1 328 ? 46.619 83.703 36.140 1.00 34.08 327 PHE D N 1
ATOM 11980 C CA . PHE D 1 328 ? 45.681 82.749 35.510 1.00 34.48 327 PHE D CA 1
ATOM 11981 C C . PHE D 1 328 ? 45.393 81.742 36.618 1.00 34.16 327 PHE D C 1
ATOM 11982 O O . PHE D 1 328 ? 46.308 81.038 37.037 1.00 33.40 327 PHE D O 1
ATOM 11990 N N . LYS D 1 329 ? 44.149 81.691 37.105 1.00 34.61 328 LYS D N 1
ATOM 11991 C CA . LYS D 1 329 ? 43.782 80.783 38.198 1.00 35.88 328 LYS D CA 1
ATOM 11992 C C . LYS D 1 329 ? 43.828 79.323 37.696 1.00 36.13 328 LYS D C 1
ATOM 11993 O O . LYS D 1 329 ? 42.998 78.942 36.856 1.00 36.10 328 LYS D O 1
ATOM 11999 N N . PRO D 1 330 ? 44.779 78.504 38.216 1.00 36.09 329 PRO D N 1
ATOM 12000 C CA . PRO D 1 330 ? 44.903 77.145 37.677 1.00 36.68 329 PRO D CA 1
ATOM 12001 C C . PRO D 1 330 ? 43.876 76.180 38.246 1.00 36.53 329 PRO D C 1
ATOM 12002 O O . PRO D 1 330 ? 43.497 76.319 39.401 1.00 36.48 329 PRO D O 1
ATOM 12006 N N . ASP D 1 331 ? 43.422 75.235 37.417 1.00 36.22 330 ASP D N 1
ATOM 12007 C CA . ASP D 1 331 ? 42.497 74.169 37.840 1.00 35.72 330 ASP D CA 1
ATOM 12008 C C . ASP D 1 331 ? 43.226 72.895 38.243 1.00 35.47 330 ASP D C 1
ATOM 12009 O O . ASP D 1 331 ? 42.625 72.049 38.904 1.00 35.02 330 ASP D O 1
ATOM 12014 N N . GLY D 1 332 ? 44.491 72.747 37.843 1.00 35.04 331 GLY D N 1
ATOM 12015 C CA . GLY D 1 332 ? 45.283 71.559 38.181 1.00 35.70 331 GLY D CA 1
ATOM 12016 C C . GLY D 1 332 ? 46.781 71.788 38.209 1.00 35.62 331 GLY D C 1
ATOM 12017 O O . GLY D 1 332 ? 47.239 72.887 37.924 1.00 36.03 331 GLY D O 1
ATOM 12018 N N . ALA D 1 333 ? 47.530 70.737 38.563 1.00 35.44 332 ALA D N 1
ATOM 12019 C CA . ALA D 1 333 ? 48.998 70.785 38.759 1.00 34.99 332 ALA D CA 1
ATOM 12020 C C . ALA D 1 333 ? 49.326 71.675 39.980 1.00 34.73 332 ALA D C 1
ATOM 12021 O O . ALA D 1 333 ? 48.421 71.944 40.790 1.00 34.62 332 ALA D O 1
ATOM 12023 N N . PHE D 1 334 ? 50.595 72.078 40.147 1.00 34.05 333 PHE D N 1
ATOM 12024 C CA . PHE D 1 334 ? 51.011 72.967 41.261 1.00 34.22 333 PHE D CA 1
ATOM 12025 C C . PHE D 1 334 ? 51.923 74.111 40.804 1.00 33.80 333 PHE D C 1
ATOM 12026 O O . PHE D 1 334 ? 52.909 74.448 41.456 1.00 34.07 333 PHE D O 1
ATOM 12034 N N . TYR D 1 335 ? 51.539 74.723 39.684 1.00 33.86 334 TYR D N 1
ATOM 12035 C CA . TYR D 1 335 ? 52.253 75.843 39.076 1.00 33.51 334 TYR D CA 1
ATOM 12036 C C . TYR D 1 335 ? 51.267 76.927 38.751 1.00 33.01 334 TYR D C 1
ATOM 12037 O O . TYR D 1 335 ? 50.219 76.627 38.167 1.00 32.24 334 TYR D O 1
ATOM 12054 N N . PHE D 1 337 ? 50.643 80.516 36.679 1.00 33.53 336 PHE D N 1
ATOM 12055 C CA . PHE D 1 337 ? 51.098 81.274 35.530 1.00 33.37 336 PHE D CA 1
ATOM 12056 C C . PHE D 1 337 ? 50.625 82.706 35.759 1.00 33.31 336 PHE D C 1
ATOM 12057 O O . PHE D 1 337 ? 49.427 82.946 35.911 1.00 32.86 336 PHE D O 1
ATOM 12065 N N . VAL D 1 338 ? 51.576 83.639 35.813 1.00 33.23 337 VAL D N 1
ATOM 12066 C CA . VAL D 1 338 ? 51.318 85.063 36.075 1.00 32.76 337 VAL D CA 1
ATOM 12067 C C . VAL D 1 338 ? 51.940 85.899 34.964 1.00 33.11 337 VAL D C 1
ATOM 12068 O O . VAL D 1 338 ? 53.012 85.554 34.449 1.00 32.54 337 VAL D O 1
ATOM 12072 N N . LYS D 1 339 ? 51.281 86.993 34.581 1.00 34.36 338 LYS D N 1
ATOM 12073 C CA . LYS D 1 339 ? 51.836 87.848 33.526 1.00 35.55 338 LYS D CA 1
ATOM 12074 C C . LYS D 1 339 ? 52.928 88.724 34.142 1.00 34.57 338 LYS D C 1
ATOM 12075 O O . LYS D 1 339 ? 52.791 89.192 35.275 1.00 34.84 338 LYS D O 1
ATOM 12081 N N . ALA D 1 340 ? 54.020 88.896 33.397 1.00 34.40 339 ALA D N 1
ATOM 12082 C CA . ALA D 1 340 ? 55.140 89.734 33.811 1.00 34.76 339 ALA D CA 1
ATOM 12083 C C . ALA D 1 340 ? 54.706 91.191 33.781 1.00 35.01 339 ALA D C 1
ATOM 12084 O O . ALA D 1 340 ? 53.878 91.578 32.944 1.00 35.90 339 ALA D O 1
ATOM 12086 N N . LEU D 1 341 ? 55.261 91.997 34.688 1.00 35.03 340 LEU D N 1
ATOM 12087 C CA . LEU D 1 341 ? 54.915 93.427 34.773 1.00 35.67 340 LEU D CA 1
ATOM 12088 C C . LEU D 1 341 ? 55.491 94.286 33.619 1.00 36.71 340 LEU D C 1
ATOM 12089 O O . LEU D 1 341 ? 55.214 95.489 33.554 1.00 36.78 340 LEU D O 1
ATOM 12094 N N . GLU D 1 342 ? 56.311 93.666 32.759 1.00 37.56 341 GLU D N 1
ATOM 12095 C CA . GLU D 1 342 ? 56.748 94.211 31.465 1.00 37.90 341 GLU D CA 1
ATOM 12096 C C . GLU D 1 342 ? 56.732 93.060 30.437 1.00 38.30 341 GLU D C 1
ATOM 12097 O O . GLU D 1 342 ? 56.573 91.885 30.813 1.00 36.56 341 GLU D O 1
ATOM 12103 N N . ASP D 1 343 ? 56.887 93.393 29.153 1.00 39.45 342 ASP D N 1
ATOM 12104 C CA . ASP D 1 343 ? 56.891 92.375 28.085 1.00 40.55 342 ASP D CA 1
ATOM 12105 C C . ASP D 1 343 ? 58.094 91.430 28.190 1.00 40.49 342 ASP D C 1
ATOM 12106 O O . ASP D 1 343 ? 57.969 90.250 27.852 1.00 41.39 342 ASP D O 1
ATOM 12111 N N . ASP D 1 344 ? 59.240 91.947 28.649 1.00 39.11 343 ASP D N 1
ATOM 12112 C CA . ASP D 1 344 ? 60.457 91.144 28.829 1.00 38.25 343 ASP D CA 1
ATOM 12113 C C . ASP D 1 344 ? 60.370 90.412 30.179 1.00 37.10 343 ASP D C 1
ATOM 12114 O O . ASP D 1 344 ? 60.638 90.998 31.235 1.00 36.56 343 ASP D O 1
ATOM 12119 N N . SER D 1 345 ? 60.003 89.130 30.115 1.00 36.00 344 SER D N 1
ATOM 12120 C CA . SER D 1 345 ? 59.835 88.252 31.283 1.00 35.61 344 SER D CA 1
ATOM 12121 C C . SER D 1 345 ? 61.187 87.979 31.959 1.00 35.76 344 SER D C 1
ATOM 12122 O O . SER D 1 345 ? 61.243 87.820 33.179 1.00 36.49 344 SER D O 1
ATOM 12125 N N . ASN D 1 346 ? 62.253 87.881 31.162 1.00 35.08 345 ASN D N 1
ATOM 12126 C CA . ASN D 1 346 ? 63.606 87.675 31.696 1.00 35.00 345 ASN D CA 1
ATOM 12127 C C . ASN D 1 346 ? 64.030 88.841 32.602 1.00 33.74 345 ASN D C 1
ATOM 12128 O O . ASN D 1 346 ? 64.461 88.618 33.737 1.00 31.89 345 ASN D O 1
ATOM 12133 N N . ALA D 1 347 ? 63.880 90.063 32.084 1.00 33.50 346 ALA D N 1
ATOM 12134 C CA . ALA D 1 347 ? 64.157 91.297 32.821 1.00 33.50 346 ALA D CA 1
ATOM 12135 C C . ALA D 1 347 ? 63.258 91.416 34.063 1.00 33.74 346 ALA D C 1
ATOM 12136 O O . ALA D 1 347 ? 63.703 91.878 35.112 1.00 34.24 346 ALA D O 1
ATOM 12138 N N . PHE D 1 348 ? 61.999 91.001 33.936 1.00 33.34 347 PHE D N 1
ATOM 12139 C CA . PHE D 1 348 ? 61.071 91.001 35.068 1.00 33.01 347 PHE D CA 1
ATOM 12140 C C . PHE D 1 348 ? 61.513 89.992 36.148 1.00 32.66 347 PHE D C 1
ATOM 12141 O O . PHE D 1 348 ? 61.475 90.306 37.348 1.00 30.33 347 PHE D O 1
ATOM 12149 N N . CYS D 1 349 ? 61.908 88.786 35.720 1.00 33.58 348 CYS D N 1
ATOM 12150 C CA . CYS D 1 349 ? 62.444 87.768 36.644 1.00 34.35 348 CYS D CA 1
ATOM 12151 C C . CYS D 1 349 ? 63.707 88.252 37.351 1.00 35.23 348 CYS D C 1
ATOM 12152 O O . CYS D 1 349 ? 63.922 87.901 38.505 1.00 35.76 348 CYS D O 1
ATOM 12155 N N . GLU D 1 350 ? 64.522 89.061 36.670 1.00 36.80 349 GLU D N 1
ATOM 12156 C CA . GLU D 1 350 ? 65.699 89.707 37.302 1.00 38.85 349 GLU D CA 1
ATOM 12157 C C . GLU D 1 350 ? 65.315 90.705 38.359 1.00 37.74 349 GLU D C 1
ATOM 12158 O O . GLU D 1 350 ? 65.918 90.709 39.426 1.00 37.34 349 GLU D O 1
ATOM 12164 N N . LYS D 1 351 ? 64.355 91.573 38.030 1.00 37.33 350 LYS D N 1
ATOM 12165 C CA . LYS D 1 351 ? 63.829 92.565 38.974 1.00 37.29 350 LYS D CA 1
ATOM 12166 C C . LYS D 1 351 ? 63.250 91.887 40.215 1.00 36.93 350 LYS D C 1
ATOM 12167 O O . LYS D 1 351 ? 63.424 92.390 41.321 1.00 36.99 350 LYS D O 1
ATOM 12173 N N . ALA D 1 352 ? 62.559 90.758 40.017 1.00 36.66 351 ALA D N 1
ATOM 12174 C CA . ALA D 1 352 ? 62.037 89.954 41.119 1.00 36.60 351 ALA D CA 1
ATOM 12175 C C . ALA D 1 352 ? 63.195 89.362 41.937 1.00 37.71 351 ALA D C 1
ATOM 12176 O O . ALA D 1 352 ? 63.130 89.321 43.167 1.00 37.12 351 ALA D O 1
ATOM 12178 N N . LYS D 1 353 ? 64.264 88.950 41.247 1.00 38.81 352 LYS D N 1
ATOM 12179 C CA . LYS D 1 353 ? 65.447 88.373 41.896 1.00 40.84 352 LYS D CA 1
ATOM 12180 C C . LYS D 1 353 ? 66.177 89.370 42.830 1.00 41.10 352 LYS D C 1
ATOM 12181 O O . LYS D 1 353 ? 66.868 88.930 43.743 1.00 41.97 352 LYS D O 1
ATOM 12187 N N . GLU D 1 354 ? 65.998 90.684 42.602 1.00 41.55 353 GLU D N 1
ATOM 12188 C CA . GLU D 1 354 ? 66.515 91.761 43.481 1.00 41.82 353 GLU D CA 1
ATOM 12189 C C . GLU D 1 354 ? 65.901 91.710 44.879 1.00 40.97 353 GLU D C 1
ATOM 12190 O O . GLU D 1 354 ? 66.543 92.141 45.831 1.00 41.51 353 GLU D O 1
ATOM 12196 N N . GLU D 1 355 ? 64.647 91.254 44.987 1.00 39.84 354 GLU D N 1
ATOM 12197 C CA . GLU D 1 355 ? 63.959 91.100 46.289 1.00 38.61 354 GLU D CA 1
ATOM 12198 C C . GLU D 1 355 ? 63.898 89.642 46.733 1.00 36.71 354 GLU D C 1
ATOM 12199 O O . GLU D 1 355 ? 63.028 89.271 47.518 1.00 36.62 354 GLU D O 1
ATOM 12205 N N . ASP D 1 356 ? 64.826 88.822 46.232 1.00 35.55 355 ASP D N 1
ATOM 12206 C CA . ASP D 1 356 ? 64.938 87.400 46.573 1.00 34.44 355 ASP D CA 1
ATOM 12207 C C . ASP D 1 356 ? 63.673 86.560 46.323 1.00 33.66 355 ASP D C 1
ATOM 12208 O O . ASP D 1 356 ? 63.410 85.586 47.036 1.00 34.01 355 ASP D O 1
ATOM 12213 N N . VAL D 1 357 ? 62.909 86.956 45.304 1.00 32.51 356 VAL D N 1
ATOM 12214 C CA . VAL D 1 357 ? 61.725 86.240 44.844 1.00 32.06 356 VAL D CA 1
ATOM 12215 C C . VAL D 1 357 ? 62.252 85.504 43.620 1.00 31.29 356 VAL D C 1
ATOM 12216 O O . VAL D 1 357 ? 62.599 86.141 42.613 1.00 31.41 356 VAL D O 1
ATOM 12220 N N . LEU D 1 358 ? 62.343 84.176 43.733 1.00 30.65 357 LEU D N 1
ATOM 12221 C CA . LEU D 1 358 ? 62.861 83.311 42.674 1.00 30.33 357 LEU D CA 1
ATOM 12222 C C . LEU D 1 358 ? 61.691 82.680 41.894 1.00 30.69 357 LEU D C 1
ATOM 12223 O O . LEU D 1 358 ? 61.054 81.725 42.362 1.00 32.18 357 LEU D O 1
ATOM 12228 N N . ILE D 1 359 ? 61.429 83.244 40.714 1.00 30.70 358 ILE D N 1
ATOM 12229 C CA . ILE D 1 359 ? 60.362 82.831 39.788 1.00 30.14 358 ILE D CA 1
ATOM 12230 C C . ILE D 1 359 ? 60.987 82.505 38.425 1.00 30.81 358 ILE D C 1
ATOM 12231 O O . ILE D 1 359 ? 62.109 82.943 38.151 1.00 30.75 358 ILE D O 1
ATOM 12236 N N . VAL D 1 360 ? 60.269 81.758 37.575 1.00 31.33 359 VAL D N 1
ATOM 12237 C CA . VAL D 1 360 ? 60.810 81.280 36.279 1.00 31.43 359 VAL D CA 1
ATOM 12238 C C . VAL D 1 360 ? 60.129 81.938 35.071 1.00 32.54 359 VAL D C 1
ATOM 12239 O O . VAL D 1 360 ? 58.898 81.896 34.958 1.00 32.33 359 VAL D O 1
ATOM 12243 N N . ALA D 1 361 ? 60.938 82.510 34.170 1.00 32.73 360 ALA D N 1
ATOM 12244 C CA . ALA D 1 361 ? 60.442 83.149 32.954 1.00 32.20 360 ALA D CA 1
ATOM 12245 C C . ALA D 1 361 ? 59.848 82.063 32.060 1.00 33.07 360 ALA D C 1
ATOM 12246 O O . ALA D 1 361 ? 60.429 80.972 31.918 1.00 32.31 360 ALA D O 1
ATOM 12248 N N . ALA D 1 362 ? 58.677 82.359 31.485 1.00 33.81 361 ALA D N 1
ATOM 12249 C CA . ALA D 1 362 ? 57.944 81.401 30.638 1.00 34.69 361 ALA D CA 1
ATOM 12250 C C . ALA D 1 362 ? 58.451 81.323 29.178 1.00 35.56 361 ALA D C 1
ATOM 12251 O O . ALA D 1 362 ? 57.877 80.603 28.363 1.00 36.15 361 ALA D O 1
ATOM 12253 N N . ASP D 1 363 ? 59.547 82.025 28.878 1.00 35.39 362 ASP D N 1
ATOM 12254 C CA . ASP D 1 363 ? 60.157 82.058 27.557 1.00 35.95 362 ASP D CA 1
ATOM 12255 C C . ASP D 1 363 ? 60.578 80.653 27.119 1.00 36.46 362 ASP D C 1
ATOM 12256 O O . ASP D 1 363 ? 60.294 80.252 25.997 1.00 37.61 362 ASP D O 1
ATOM 12261 N N . GLY D 1 364 ? 61.209 79.910 28.031 1.00 37.62 363 GLY D N 1
ATOM 12262 C CA . GLY D 1 364 ? 61.622 78.513 27.807 1.00 37.94 363 GLY D CA 1
ATOM 12263 C C . GLY D 1 364 ? 60.479 77.519 27.604 1.00 38.20 363 GLY D C 1
ATOM 12264 O O . GLY D 1 364 ? 60.663 76.484 26.958 1.00 38.34 363 GLY D O 1
ATOM 12265 N N . PHE D 1 365 ? 59.307 77.841 28.155 1.00 37.80 364 PHE D N 1
ATOM 12266 C CA . PHE D 1 365 ? 58.075 77.051 27.971 1.00 36.76 364 PHE D CA 1
ATOM 12267 C C . PHE D 1 365 ? 57.288 77.485 26.697 1.00 35.81 364 PHE D C 1
ATOM 12268 O O . PHE D 1 365 ? 56.200 76.976 26.430 1.00 33.67 364 PHE D O 1
ATOM 12276 N N . GLY D 1 366 ? 57.834 78.428 25.931 1.00 36.43 365 GLY D N 1
ATOM 12277 C CA . GLY D 1 366 ? 57.234 78.918 24.696 1.00 36.76 365 GLY D CA 1
ATOM 12278 C C . GLY D 1 366 ? 56.228 80.031 24.884 1.00 36.86 365 GLY D C 1
ATOM 12279 O O . GLY D 1 366 ? 55.396 80.226 24.020 1.00 36.71 365 GLY D O 1
ATOM 12280 N N . CYS D 1 367 ? 56.340 80.806 25.966 1.00 38.17 366 CYS D N 1
ATOM 12281 C CA . CYS D 1 367 ? 55.368 81.858 26.259 1.00 37.99 366 CYS D CA 1
ATOM 12282 C C . CYS D 1 367 ? 55.968 83.126 26.900 1.00 38.31 366 CYS D C 1
ATOM 12283 O O . CYS D 1 367 ? 55.847 83.329 28.108 1.00 38.47 366 CYS D O 1
ATOM 12286 N N . PRO D 1 368 ? 56.659 83.975 26.092 1.00 38.52 367 PRO D N 1
ATOM 12287 C CA . PRO D 1 368 ? 57.178 85.280 26.557 1.00 37.86 367 PRO D CA 1
ATOM 12288 C C . PRO D 1 368 ? 56.133 86.185 27.233 1.00 36.54 367 PRO D C 1
ATOM 12289 O O . PRO D 1 368 ? 54.933 86.048 26.982 1.00 37.44 367 PRO D O 1
ATOM 12293 N N . GLY D 1 369 ? 56.594 87.065 28.114 1.00 34.64 368 GLY D N 1
ATOM 12294 C CA . GLY D 1 369 ? 55.707 87.964 28.889 1.00 34.38 368 GLY D CA 1
ATOM 12295 C C . GLY D 1 369 ? 54.991 87.365 30.097 1.00 33.55 368 GLY D C 1
ATOM 12296 O O . GLY D 1 369 ? 54.282 88.079 30.804 1.00 33.68 368 GLY D O 1
ATOM 12297 N N . TRP D 1 370 ? 55.179 86.065 30.337 1.00 32.54 369 TRP D N 1
ATOM 12298 C CA . TRP D 1 370 ? 54.581 85.346 31.445 1.00 31.69 369 TRP D CA 1
ATOM 12299 C C . TRP D 1 370 ? 55.670 84.679 32.295 1.00 30.54 369 TRP D C 1
ATOM 12300 O O . TRP D 1 370 ? 56.801 84.497 31.838 1.00 29.26 369 TRP D O 1
ATOM 12311 N N . VAL D 1 371 ? 55.313 84.344 33.535 1.00 29.67 370 VAL D N 1
ATOM 12312 C CA . VAL D 1 371 ? 56.204 83.649 34.462 1.00 30.44 370 VAL D CA 1
ATOM 12313 C C . VAL D 1 371 ? 55.494 82.472 35.126 1.00 30.70 370 VAL D C 1
ATOM 12314 O O . VAL D 1 371 ? 54.262 82.466 35.220 1.00 29.16 370 VAL D O 1
ATOM 12318 N N . ARG D 1 372 ? 56.285 81.483 35.564 1.00 31.14 371 ARG D N 1
ATOM 12319 C CA . ARG D 1 372 ? 55.781 80.325 36.303 1.00 31.45 371 ARG D CA 1
ATOM 12320 C C . ARG D 1 372 ? 56.211 80.429 37.774 1.00 30.96 371 ARG D C 1
ATOM 12321 O O . ARG D 1 372 ? 57.391 80.618 38.058 1.00 31.54 371 ARG D O 1
ATOM 12329 N N . ILE D 1 373 ? 55.248 80.279 38.685 1.00 32.10 372 ILE D N 1
ATOM 12330 C CA . ILE D 1 373 ? 55.464 80.300 40.132 1.00 31.75 372 ILE D CA 1
ATOM 12331 C C . ILE D 1 373 ? 54.972 78.944 40.678 1.00 33.40 372 ILE D C 1
ATOM 12332 O O . ILE D 1 373 ? 53.760 78.698 40.739 1.00 33.14 372 ILE D O 1
ATOM 12337 N N . SER D 1 374 ? 55.913 78.058 41.023 1.00 34.83 373 SER D N 1
ATOM 12338 C CA . SER D 1 374 ? 55.589 76.739 41.596 1.00 35.55 373 SER D CA 1
ATOM 12339 C C . SER D 1 374 ? 55.148 76.946 43.037 1.00 36.32 373 SER D C 1
ATOM 12340 O O . SER D 1 374 ? 55.862 77.602 43.791 1.00 37.42 373 SER D O 1
ATOM 12343 N N . TYR D 1 375 ? 53.982 76.410 43.410 1.00 36.21 374 TYR D N 1
ATOM 12344 C CA . TYR D 1 375 ? 53.470 76.510 44.802 1.00 35.86 374 TYR D CA 1
ATOM 12345 C C . TYR D 1 375 ? 53.488 75.161 45.548 1.00 36.10 374 TYR D C 1
ATOM 12346 O O . TYR D 1 375 ? 52.737 74.957 46.494 1.00 35.71 374 TYR D O 1
ATOM 12355 N N . CYS D 1 376 ? 54.376 74.253 45.124 1.00 37.15 375 CYS D N 1
ATOM 12356 C CA . CYS D 1 376 ? 54.652 72.991 45.820 1.00 37.29 375 CYS D CA 1
ATOM 12357 C C . CYS D 1 376 ? 55.837 73.353 46.730 1.00 37.91 375 CYS D C 1
ATOM 12358 O O . CYS D 1 376 ? 56.963 72.858 46.579 1.00 39.16 375 CYS D O 1
ATOM 12361 N N . VAL D 1 377 ? 55.513 74.222 47.688 1.00 37.16 376 VAL D N 1
ATOM 12362 C CA . VAL D 1 377 ? 56.423 74.865 48.627 1.00 36.98 376 VAL D CA 1
ATOM 12363 C C . VAL D 1 377 ? 55.727 74.950 49.999 1.00 37.17 376 VAL D C 1
ATOM 12364 O O . VAL D 1 377 ? 54.567 74.543 50.128 1.00 35.73 376 VAL D O 1
ATOM 12368 N N . ASP D 1 378 ? 56.419 75.491 51.002 1.00 38.55 377 ASP D N 1
ATOM 12369 C CA . ASP D 1 378 ? 55.829 75.689 52.344 1.00 39.48 377 ASP D CA 1
ATOM 12370 C C . ASP D 1 378 ? 54.800 76.837 52.278 1.00 39.13 377 ASP D C 1
ATOM 12371 O O . ASP D 1 378 ? 55.062 77.872 51.663 1.00 38.52 377 ASP D O 1
ATOM 12376 N N . ARG D 1 379 ? 53.633 76.621 52.890 1.00 39.36 378 ARG D N 1
ATOM 12377 C CA . ARG D 1 379 ? 52.545 77.614 52.935 1.00 39.72 378 ARG D CA 1
ATOM 12378 C C . ARG D 1 379 ? 52.969 78.914 53.630 1.00 38.95 378 ARG D C 1
ATOM 12379 O O . ARG D 1 379 ? 52.554 79.992 53.208 1.00 38.70 378 ARG D O 1
ATOM 12387 N N . GLU D 1 380 ? 53.765 78.800 54.698 1.00 38.32 379 GLU D N 1
ATOM 12388 C CA . GLU D 1 380 ? 54.220 79.970 55.471 1.00 38.31 379 GLU D CA 1
ATOM 12389 C C . GLU D 1 380 ? 55.189 80.850 54.693 1.00 36.97 379 GLU D C 1
ATOM 12390 O O . GLU D 1 380 ? 55.212 82.063 54.909 1.00 36.39 379 GLU D O 1
ATOM 12404 N N . ILE D 1 382 ? 54.880 81.408 51.473 1.00 35.00 381 ILE D N 1
ATOM 12405 C CA . ILE D 1 382 ? 53.965 82.165 50.577 1.00 34.92 381 ILE D CA 1
ATOM 12406 C C . ILE D 1 382 ? 53.458 83.436 51.281 1.00 35.20 381 ILE D C 1
ATOM 12407 O O . ILE D 1 382 ? 53.346 84.498 50.652 1.00 33.87 381 ILE D O 1
ATOM 12412 N N . LYS D 1 383 ? 53.163 83.310 52.581 1.00 36.50 382 LYS D N 1
ATOM 12413 C CA . LYS D 1 383 ? 52.767 84.448 53.422 1.00 37.26 382 LYS D CA 1
ATOM 12414 C C . LYS D 1 383 ? 53.909 85.457 53.571 1.00 37.28 382 LYS D C 1
ATOM 12415 O O . LYS D 1 383 ? 53.684 86.661 53.427 1.00 37.28 382 LYS D O 1
ATOM 12417 N N . HIS D 1 384 ? 55.119 84.962 53.850 1.00 37.54 383 HIS D N 1
ATOM 12418 C CA . HIS D 1 384 ? 56.310 85.826 54.014 1.00 37.74 383 HIS D CA 1
ATOM 12419 C C . HIS D 1 384 ? 56.786 86.506 52.721 1.00 36.92 383 HIS D C 1
ATOM 12420 O O . HIS D 1 384 ? 57.489 87.521 52.790 1.00 37.40 383 HIS D O 1
ATOM 12427 N N . SER D 1 385 ? 56.424 85.950 51.562 1.00 35.40 384 SER D N 1
ATOM 12428 C CA . SER D 1 385 ? 56.814 86.508 50.255 1.00 34.46 384 SER D CA 1
ATOM 12429 C C . SER D 1 385 ? 56.013 87.735 49.789 1.00 34.37 384 SER D C 1
ATOM 12430 O O . SER D 1 385 ? 56.509 88.484 48.956 1.00 35.53 384 SER D O 1
ATOM 12441 N N . PRO D 1 387 ? 55.138 90.832 51.095 1.00 33.86 386 PRO D N 1
ATOM 12442 C CA . PRO D 1 387 ? 55.849 92.119 51.141 1.00 34.33 386 PRO D CA 1
ATOM 12443 C C . PRO D 1 387 ? 56.854 92.268 49.990 1.00 34.10 386 PRO D C 1
ATOM 12444 O O . PRO D 1 387 ? 56.938 93.343 49.398 1.00 35.11 386 PRO D O 1
ATOM 12448 N N . ALA D 1 388 ? 57.575 91.187 49.674 1.00 34.25 387 ALA D N 1
ATOM 12449 C CA . ALA D 1 388 ? 58.539 91.164 48.552 1.00 33.73 387 ALA D CA 1
ATOM 12450 C C . ALA D 1 388 ? 57.858 91.366 47.182 1.00 33.70 387 ALA D C 1
ATOM 12451 O O . ALA D 1 388 ? 58.320 92.186 46.386 1.00 33.56 387 ALA D O 1
ATOM 12453 N N . PHE D 1 389 ? 56.769 90.629 46.928 1.00 33.76 388 PHE D N 1
ATOM 12454 C CA . PHE D 1 389 ? 55.959 90.774 45.686 1.00 33.27 388 PHE D CA 1
ATOM 12455 C C . PHE D 1 389 ? 55.354 92.177 45.506 1.00 34.75 388 PHE D C 1
ATOM 12456 O O . PHE D 1 389 ? 55.200 92.637 44.371 1.00 34.23 388 PHE D O 1
ATOM 12464 N N . GLU D 1 390 ? 54.983 92.823 46.616 1.00 36.40 389 GLU D N 1
ATOM 12465 C CA . GLU D 1 390 ? 54.410 94.176 46.577 1.00 38.19 389 GLU D CA 1
ATOM 12466 C C . GLU D 1 390 ? 55.504 95.191 46.259 1.00 37.17 389 GLU D C 1
ATOM 12467 O O . GLU D 1 390 ? 55.262 96.125 45.495 1.00 36.57 389 GLU D O 1
ATOM 12473 N N . LYS D 1 391 ? 56.695 94.998 46.842 1.00 37.00 390 LYS D N 1
ATOM 12474 C CA . LYS D 1 391 ? 57.868 95.832 46.528 1.00 37.09 390 LYS D CA 1
ATOM 12475 C C . LYS D 1 391 ? 58.264 95.676 45.034 1.00 36.38 390 LYS D C 1
ATOM 12476 O O . LYS D 1 391 ? 58.628 96.661 44.399 1.00 36.90 390 LYS D O 1
ATOM 12482 N N . ILE D 1 392 ? 58.192 94.453 44.496 1.00 35.36 391 ILE D N 1
ATOM 12483 C CA . ILE D 1 392 ? 58.411 94.193 43.058 1.00 34.79 391 ILE D CA 1
ATOM 12484 C C . ILE D 1 392 ? 57.373 94.956 42.223 1.00 35.98 391 ILE D C 1
ATOM 12485 O O . ILE D 1 392 ? 57.726 95.584 41.227 1.00 35.59 391 ILE D O 1
ATOM 12490 N N . TYR D 1 393 ? 56.101 94.870 42.637 1.00 37.36 392 TYR D N 1
ATOM 12491 C CA . TYR D 1 393 ? 54.984 95.580 41.985 1.00 38.71 392 TYR D CA 1
ATOM 12492 C C . TYR D 1 393 ? 55.174 97.098 42.052 1.00 39.63 392 TYR D C 1
ATOM 12493 O O . TYR D 1 393 ? 54.886 97.795 41.077 1.00 39.46 392 TYR D O 1
ATOM 12502 N N . LYS D 1 394 ? 55.644 97.595 43.199 1.00 41.10 393 LYS D N 1
ATOM 12503 C CA . LYS D 1 394 ? 55.970 99.026 43.362 1.00 42.46 393 LYS D CA 1
ATOM 12504 C C . LYS D 1 394 ? 57.035 99.534 42.374 1.00 42.68 393 LYS D C 1
ATOM 12505 O O . LYS D 1 394 ? 57.019 100.713 42.055 1.00 42.09 393 LYS D O 1
ATOM 12511 N N . LYS D 1 395 ? 57.941 98.666 41.905 1.00 43.37 394 LYS D N 1
ATOM 12512 C CA . LYS D 1 395 ? 58.961 99.060 40.905 1.00 44.37 394 LYS D CA 1
ATOM 12513 C C . LYS D 1 395 ? 58.360 99.449 39.546 1.00 44.87 394 LYS D C 1
ATOM 12514 O O . LYS D 1 395 ? 58.932 100.289 38.854 1.00 45.48 394 LYS D O 1
ATOM 12520 N N . TYR D 1 396 ? 57.235 98.827 39.174 1.00 45.31 395 TYR D N 1
ATOM 12521 C CA . TYR D 1 396 ? 56.553 99.056 37.879 1.00 46.00 395 TYR D CA 1
ATOM 12522 C C . TYR D 1 396 ? 55.330 99.976 37.916 1.00 48.02 395 TYR D C 1
ATOM 12523 O O . TYR D 1 396 ? 54.987 100.568 36.891 1.00 47.46 395 TYR D O 1
ATOM 12532 N N . ASN D 1 397 ? 54.655 100.040 39.066 1.00 50.87 396 ASN D N 1
ATOM 12533 C CA . ASN D 1 397 ? 53.454 100.859 39.265 1.00 53.19 396 ASN D CA 1
ATOM 12534 C C . ASN D 1 397 ? 53.567 101.657 40.573 1.00 54.82 396 ASN D C 1
ATOM 12535 O O . ASN D 1 397 ? 53.018 101.262 41.607 1.00 55.25 396 ASN D O 1
ATOM 12540 N N . LYS D 1 398 ? 54.287 102.781 40.508 1.00 56.47 397 LYS D N 1
ATOM 12541 C CA . LYS D 1 398 ? 54.525 103.664 41.667 1.00 58.04 397 LYS D CA 1
ATOM 12542 C C . LYS D 1 398 ? 53.294 104.548 41.974 1.00 58.41 397 LYS D C 1
ATOM 12543 O O . LYS D 1 398 ? 52.153 104.069 42.011 1.00 58.54 397 LYS D O 1
#

InterPro domains:
  IPR004838 Aminotransferases, class-I, pyridoxal-phosphate-binding site [PS00105] (245-258)
  IPR004839 Aminotransferase, class I/classII, large domain [PF00155] (36-384)
  IPR015421 Pyridoxal phosphate-dependent transferase, major domain [G3DSA:3.40.640.10] (52-286)
  IPR015422 Pyridoxal phosphate-dependent transferase, small domain [G3DSA:3.90.1150.10] (287-398)
  IPR015424 Pyridoxal phosphate-dependent transferase [SSF53383] (16-396)